Protein 8IO8 (pdb70)

Sequence (1576 aa):
DIATLSPNEQAAIDAWWRAANYLSVGQIYLRDNPLLQEPLRPEHIKQRLLGHWGSDPGLSFVYVHLNRLIRRLDLNLIYVTGPGHGAPALLANAWLEGTYSEVYPNCQQSTAGLQQFFKQFSFPGGIGSHCTPETPGSIHEGGELGYSLSHAFGAALDNPDLIVACVIGDGEAETGPLATSWHSNKFLNPAQDGAVLPILHLNGYKIANPTLLSRISHEELRSLFIGYGYEPFFVEGNDPAILHGVMASTLATCVQKIQAIQAAARSGESSDRPMWPMIVLRTPKGWTGPATIKGHVVEGSWRSHQVPMADVLTNPEHLQLLEDWLRSYRPEELFDASGAPVAELQAIAPIGDRRMSANPVTNGGLLRRALTLPDFRDQAVSVPAPGKSRADSTRPLGQFLREVIRHNPDNFRLFGPDETASNRLDAVYEVTSKVWLGDRIPEDEDGGHLSDRGRVMEILSEHTLEGWLEAYLLTGRHGFFATYEAFAHVIDSMVNQHAKWLDVSKREVDWRAPVSSLNILLSSTVWRQDHNGFSHQDPGFIDLVTNKSARVTRIYLPPDANCLLSVADHCLRSTDYINVIVADKQSHLQYLDAEAAARHCAKGIGIWDWASNDQGASPDVVIASCGDVVTLEALAATALLREHFPDLKIRFVNVVDLFRLQPDTEHPHGLSDRDFDSLFTVDKPIIFNFHGYPWLIHKLAYRRHNHNNLHVRGYKEVGNINTPLELAIRNQVDRFNLAIDVIDRVPHLRDRGAHVKEWLKDQIHDHIQYAYQEGIDRPEINQWQWPFDIATLSPNEQAAIDAWWRAANYLSVGQIYLRDNPLLQEPLRPEHIKQRLLGHWGSDPGLSFVYVHLNRLIRRLDLNLIYVTGPGHGAPALLANAWLEGTYSEVYPNCQQSTAGLQQFFKQFSFPGGIGSHCTPETPGSIHEGGELGYSLSHAFGAALDNPDLIVACVIGDGEAETGPLATSWHSNKFLNPAQDGAVLPILHLNGYKIANPTLLSRISHEELRSLFIGYGYEPFFVEGNDPAILHGVMASTLATCVQKIQAIQAAARSGESSDRPMWPMIVLRTPKGWTGPATIKGHVVEGSWRSHQVPMADVLTNPEHLQLLEDWLRSYRPEELFDASGAPVAELQAIAPIGDRRMSANPVTNGGLLRRALTLPDFRDQAVSVPAPGKSRADSTRPLGQFLREVIRHNPDNFRLFGPDETASNRLDAVYEVTSKVWLGDRIPEDEDGGHLSDRGRVMEILSEHTLEGWLEAYLLTGRHGFFATYEAFAHVIDSMVNQHAKWLDVSKREVDWRAPVSSLNILLSSTVWRQDHNGFSHQDPGFIDLVTNKSARVTRIYLPPDANCLLSVADHCLRSTDYINVIVADKQSHLQYLDAEAAARHCAKGIGIWDWASNDQGASPDVVIASCGDVVTLEALAATALLREHFPDLKIRFVNVVDLFRLQPDTEHPHGLSDRDFDSLFTVDKPIIFNFHGYPWLIHKLAYRRHNHNNLHVRGYKEVGNINTPLELAIRNQVDRFNLAIDVIDRVPHLRDRGAHVKEWLKDQIHDHIQYAYQEGIDRPEINQWQWPF

Solvent-accessible surface area: 46487 Å² total; per-residue (Å²): 140,28,38,92,26,50,116,124,35,41,51,10,0,34,2,2,4,31,0,0,0,0,0,0,0,0,0,3,0,0,42,64,10,4,13,13,147,67,100,10,95,59,88,8,0,6,51,56,29,12,1,3,0,1,3,0,0,2,1,0,0,0,4,3,1,1,3,1,1,5,80,96,60,91,9,21,2,0,8,3,6,0,5,0,28,0,0,0,0,19,2,0,1,1,0,2,11,12,2,2,12,109,46,52,85,127,3,83,36,42,38,62,2,0,70,94,0,1,56,32,0,8,6,7,67,25,19,5,12,15,2,12,5,23,6,8,9,8,6,12,19,2,7,12,46,1,8,0,0,2,10,0,6,0,0,0,4,24,26,56,99,1,8,0,0,0,0,0,8,3,5,4,7,2,10,1,9,0,4,0,0,4,6,1,0,3,2,2,7,7,19,41,1,0,0,3,1,0,0,0,2,0,13,11,14,14,38,8,3,1,0,2,5,12,15,6,44,84,136,11,0,112,18,3,0,48,0,4,0,4,63,17,42,46,0,76,33,100,64,39,64,118,2,0,23,59,0,2,45,17,0,0,51,0,1,86,74,0,74,60,28,15,65,22,13,107,80,64,128,53,80,120,30,24,79,3,0,0,0,0,0,70,5,28,4,0,6,39,12,19,65,75,14,135,70,78,61,4,55,26,8,57,48,0,11,28,18,11,2,82,68,2,72,108,34,106,105,8,20,94,59,0,21,70,11,0,99,66,5,94,10,119,86,1,11,78,103,69,0,24,6,34,84,80,1,81,78,18,13,8,151,34,82,89,21,2,10,25,4,38,11,4,18,0,13,116,88,55,184,76,16,84,26,23,72,12,94,113,25,25,31,95,14,121,32,41,0,73,37,90,29,38,3,0,94,7,0,0,65,0,0,39,27,0,6,122,85,8,91,94,24,0,1,1,0,0,2,2,8,3,37,22,0,60,0,58,14,0,24,120,53,18,15,5,2,6,12,8,79,100,60,108,94,6,124,77,19,2,75,10,37,32,136,0,16,0,1,3,0,21,1,20,6,1,0,0,0,3,0,5,0,0,0,12,3,2,20,3,1,0,0,2,0,5,0,4,26,0,10,17,0,0,5,0,0,8,20,6,2,15,16,4,18,8,16,109,122,80,6,140,65,24,21,72,12,5,1,0,5,0,0,0,0,4,0,0,3,45,36,25,44,15,14,10,15,36,8,10,0,2,0,1,6,10,0,3,26,30,42,1,82,8,0,22,0,14,0,1,1,4,1,0,0,0,0,7,4,0,17,100,0,7,140,22,39,16,43,0,2,0,0,4,4,0,8,46,59,10,3,1,4,13,59,17,81,28,0,24,150,8,27,77,110,0,4,2,73,7,96,62,0,8,38,11,102,91,43,76,2,31,0,0,0,0,0,0,2,6,4,1,0,14,6,0,0,1,0,0,2,26,2,44,97,67,14,112,108,0,76,0,32,0,0,0,0,1,5,1,3,48,2,16,7,60,117,80,28,120,31,7,22,32,55,210,69,6,30,71,22,2,15,86,90,58,10,2,0,2,0,0,0,1,19,32,28,0,0,64,50,1,1,112,142,13,111,2,48,120,30,14,40,17,60,1,10,113,75,4,17,39,28,18,0,35,5,4,2,3,14,90,1,73,2,0,8,9,18,0,0,15,10,0,4,48,65,1,91,96,6,150,120,189,0,46,160,23,55,102,95,1,89,83,38,28,110,63,19,18,85,42,1,78,107,41,2,43,7,86,64,112,23,73,129,40,92,10,44,122,141,30,37,93,26,51,114,126,32,42,52,10,1,35,3,2,4,30,0,0,0,0,0,0,0,0,0,2,0,0,44,63,10,4,9,12,153,69,100,12,104,57,83,6,0,5,50,56,27,13,1,2,0,2,3,0,0,3,2,0,0,0,4,2,2,1,4,1,1,5,79,94,61,93,10,22,4,0,8,3,5,0,4,0,28,0,0,0,0,18,3,0,1,2,0,2,11,12,2,3,12,111,44,54,84,127,4,84,36,43,38,61,2,0,69,95,0,0,55,30,0,7,6,7,70,29,21,2,9,13,2,8,2,25,6,8,8,9,5,13,14,2,7,12,44,1,8,0,0,3,10,0,6,0,0,0,4,23,26,55,97,0,8,0,0,0,0,0,10,3,5,4,7,1,10,1,9,0,4,1,0,4,8,2,0,2,3,2,5,4,19,42,1,0,0,2,1,0,0,0,3,0,13,10,14,14,37,8,3,1,0,2,4,10,16,6,41,74,116,10,0,108,18,3,0,47,0,3,0,4,62,17,45,49,0,74,34,101,67,35,64,110,2,2,26,58,0,2,46,17,0,0,49,0,2,84,71,0,76,62,28,15,64,22,8,111,78,66,135,46,80,99,27,24,80,3,0,0,0,0,0,69,5,27,4,1,6,37,11,18,66,74,14,131,71,76,62,4,56,26,7,57,48,0,12,29,18,10,4,75,54,1,71,118,34,107,110,6,20,92,62,0,22,71,10,0,102,68,7,95,10,119,84,0,9,63,109,69,0,20,4,33,86,78,2,80,77,18,13,8,154,34,81,89,20,2,10,26,4,36,12,6,18,0,12,117,86,54,143,76,18,88,26,23,74,12,91,110,24,25,31,95,13,120,32,41,0,72,34,91,26,36,3,0,95,7,0,0,65,0,0,38,26,0,7,122,85,8,90,72,11,0,0,1,0,1,2,2,8,2,39,21,0,60,0,59,16,0,24,120,52,19,16,5,2,8,12,10,79,102,58,109,95,6,120,77,17,3,77,9,33,42,123,0,14,0,1,5,0,21,1,19,7,0,0,0,0,3,0,4,0,0,0,11,3,2,18,4,1,0,0,1,0,3,0,3,25,0,10,18,0,0,6,0,3,14,23,5,2,14,14,3,18,5,15,107,119,81,6,136,65,23,22,73,11,5,1,0,5,0,0,0,0,2,0,0,6,41,25,25,43,15,14,11,25,32,7,10,1,2,1,1,7,10,1,4,27,42,42,2,100,8,1,22,0,15,0,1,1,3,0,0,0,0,0,8,5,0,17,100,0,7,140,22,41,15,43,1,2,0,0,4,3,0,9,46,54,5,0,1,4,13,60,18,79,27,0,24,151,8,27,75,110,0,5,3,73,7,96,62,0,8,39,11,103,90,43,76,2,33,0,0,0,0,0,0,2,6,5,1,0,8,4,0,0,1,0,0,2,26,2,44,97,68,15,110,106,0,75,0,32,0,0,0,0,1,6,1,3,49,2,20,5,60,113,68,31,120,32,8,22,32,54,204,69,6,31,71,23,2,16,86,92,58,8,2,1,2,0,0,1,0,20,32,28,0,0,67,49,0,1,102,136,15,112,1,48,126,31,15,36,12,49,1,8,109,96,3,28,36,20,7,0,36,4,7,2,2,14,106,1,80,2,0,9,8,18,0,0,14,9,0,4,50,70,1,90,95,5,149,117,192,0,46,159,25,55,102,96,1,90,82,39,28,110,67,22,19,73,46,1,79,114,46,2,43,6,90,67,120,23,68,130,39,94,9,43,122

Nearest PDB structures (foldseek):
  8io8-assembly1_B  TM=1.001E+00  e=0.000E+00  unclassified
  8ioe-assembly1_G  TM=9.987E-01  e=0.000E+00  Synechococcus elongatus PCC 7942 = FACHB-805
  8ioe-assembly1_A  TM=9.986E-01  e=0.000E+00  Synechococcus elongatus PCC 7942 = FACHB-805
  3ahj-assembly1_A-2  TM=9.724E-01  e=6.132E-91  Bifidobacterium breve
  3ahi-assembly1_A-2  TM=9.723E-01  e=1.909E-90  Bifidobacterium breve

Structure (mmCIF, N/CA/C/O backbone):
data_8IO8
#
_entry.id   8IO8
#
_cell.length_a   1.00
_cell.length_b   1.00
_cell.length_c   1.00
_cell.angle_alpha   90.00
_cell.angle_beta   90.00
_cell.angle_gamma   90.00
#
_symmetry.space_group_name_H-M   'P 1'
#
loop_
_entity.id
_entity.type
_entity.pdbx_description
1 polymer 'Probable phosphoketolase'
2 non-polymer 'PHOSPHOAMINOPHOSPHONIC ACID-ADENYLATE ESTER'
3 non-polymer 'THIAMINE DIPHOSPHATE'
4 non-polymer 'MAGNESIUM ION'
#
loop_
_atom_site.group_PDB
_atom_site.id
_atom_site.type_symbol
_atom_site.label_atom_id
_atom_site.label_alt_id
_atom_site.label_comp_id
_atom_site.label_asym_id
_atom_site.label_entity_id
_atom_site.label_seq_id
_atom_site.pdbx_PDB_ins_code
_atom_site.Cartn_x
_atom_site.Cartn_y
_atom_site.Cartn_z
_atom_site.occupancy
_atom_site.B_iso_or_equiv
_atom_site.auth_seq_id
_atom_site.auth_comp_id
_atom_site.auth_asym_id
_atom_site.auth_atom_id
_atom_site.pdbx_PDB_model_num
ATOM 1 N N . ASP A 1 9 ? 234.810 228.411 153.124 1.00 86.28 9 ASP A N 1
ATOM 2 C CA . ASP A 1 9 ? 234.526 228.274 151.702 1.00 86.28 9 ASP A CA 1
ATOM 3 C C . ASP A 1 9 ? 233.439 227.234 151.464 1.00 86.28 9 ASP A C 1
ATOM 4 O O . ASP A 1 9 ? 233.244 226.771 150.343 1.00 86.28 9 ASP A O 1
ATOM 9 N N . ILE A 1 10 ? 232.737 226.865 152.536 1.00 81.02 10 ILE A N 1
ATOM 10 C CA . ILE A 1 10 ? 231.654 225.896 152.413 1.00 81.02 10 ILE A CA 1
ATOM 11 C C . ILE A 1 10 ? 230.496 226.489 151.620 1.00 81.02 10 ILE A C 1
ATOM 12 O O . ILE A 1 10 ? 229.835 225.789 150.845 1.00 81.02 10 ILE A O 1
ATOM 17 N N . ALA A 1 11 ? 230.232 227.785 151.797 1.00 80.31 11 ALA A N 1
ATOM 18 C CA . ALA A 1 11 ? 229.157 228.430 151.051 1.00 80.31 11 ALA A CA 1
ATOM 19 C C . ALA A 1 11 ? 229.482 228.512 149.566 1.00 80.31 11 ALA A C 1
ATOM 20 O O . ALA A 1 11 ? 228.612 228.277 148.721 1.00 80.31 11 ALA A O 1
ATOM 22 N N . THR A 1 12 ? 230.725 228.843 149.228 1.00 81.97 12 THR A N 1
ATOM 23 C CA . THR A 1 12 ? 231.105 228.980 147.830 1.00 81.97 12 THR A CA 1
ATOM 24 C C . THR A 1 12 ? 231.248 227.614 147.174 1.00 81.97 12 THR A C 1
ATOM 25 O O . THR A 1 12 ? 231.776 226.672 147.768 1.00 81.97 12 THR A O 1
ATOM 29 N N . LEU A 1 13 ? 230.781 227.517 145.935 1.00 76.98 13 LEU A N 1
ATOM 30 C CA . LEU A 1 13 ? 230.833 226.285 145.162 1.00 76.98 13 LEU A CA 1
ATOM 31 C C . LEU A 1 13 ? 231.932 226.413 144.117 1.00 76.98 13 LEU A C 1
ATOM 32 O O . LEU A 1 13 ? 231.905 227.334 143.294 1.00 76.98 13 LEU A O 1
ATOM 37 N N . SER A 1 14 ? 232.892 225.496 144.155 1.00 78.58 14 SER A N 1
ATOM 38 C CA . SER A 1 14 ? 233.985 225.525 143.201 1.00 78.58 14 SER A CA 1
ATOM 39 C C . SER A 1 14 ? 233.476 225.191 141.799 1.00 78.58 14 SER A C 1
ATOM 40 O O . SER A 1 14 ? 232.547 224.395 141.643 1.00 78.58 14 SER A O 1
ATOM 43 N N . PRO A 1 15 ? 234.055 225.804 140.762 1.00 79.46 15 PRO A N 1
ATOM 44 C CA . PRO A 1 15 ? 233.678 225.415 139.393 1.00 79.46 15 PRO A CA 1
ATOM 45 C C . PRO A 1 15 ? 233.937 223.951 139.104 1.00 79.46 15 PRO A C 1
ATOM 46 O O . PRO A 1 15 ? 233.154 223.309 138.395 1.00 79.46 15 PRO A O 1
ATOM 50 N N . ASN A 1 16 ? 235.028 223.404 139.638 1.00 78.37 16 ASN A N 1
ATOM 51 C CA . ASN A 1 16 ? 235.283 221.976 139.505 1.00 78.37 16 ASN A CA 1
ATOM 52 C C . ASN A 1 16 ? 234.266 221.164 140.295 1.00 78.37 16 ASN A C 1
ATOM 53 O O . ASN A 1 16 ? 233.792 220.124 139.827 1.00 78.37 16 ASN A O 1
ATOM 58 N N . GLU A 1 17 ? 233.922 221.624 141.498 1.00 76.69 17 GLU A N 1
ATOM 59 C CA . GLU A 1 17 ? 232.924 220.931 142.301 1.00 76.69 17 GLU A CA 1
ATOM 60 C C . GLU A 1 17 ? 231.537 221.046 141.690 1.00 76.69 17 GLU A C 1
ATOM 61 O O . GLU A 1 17 ? 230.727 220.122 141.820 1.00 76.69 17 GLU A O 1
ATOM 67 N N . GLN A 1 18 ? 231.242 222.165 141.029 1.00 72.44 18 GLN A N 1
ATOM 68 C CA . GLN A 1 18 ? 229.934 222.326 140.405 1.00 72.44 18 GLN A CA 1
ATOM 69 C C . GLN A 1 18 ? 229.757 221.364 139.240 1.00 72.44 18 GLN A C 1
ATOM 70 O O . GLN A 1 18 ? 228.648 220.878 138.994 1.00 72.44 18 GLN A O 1
ATOM 76 N N . ALA A 1 19 ? 230.837 221.077 138.513 1.00 68.08 19 ALA A N 1
ATOM 77 C CA . ALA A 1 19 ? 230.744 220.173 137.372 1.00 68.08 19 ALA A CA 1
ATOM 78 C C . ALA A 1 19 ? 230.324 218.775 137.802 1.00 68.08 19 ALA A C 1
ATOM 79 O O . ALA A 1 19 ? 229.480 218.148 137.154 1.00 68.08 19 ALA A O 1
ATOM 81 N N . ALA A 1 20 ? 230.902 218.267 138.891 1.00 64.81 20 ALA A N 1
ATOM 82 C CA . ALA A 1 20 ? 230.517 216.949 139.383 1.00 64.81 20 ALA A CA 1
ATOM 83 C C . ALA A 1 20 ? 229.093 216.951 139.920 1.00 64.81 20 ALA A C 1
ATOM 84 O O . ALA A 1 20 ? 228.352 215.983 139.726 1.00 64.81 20 ALA A O 1
ATOM 86 N N . ILE A 1 21 ? 228.697 218.022 140.607 1.00 64.45 21 ILE A N 1
ATOM 87 C CA . ILE A 1 21 ? 227.327 218.122 141.100 1.00 64.45 21 ILE A CA 1
ATOM 88 C C . ILE A 1 21 ? 226.349 218.172 139.938 1.00 64.45 21 ILE A C 1
ATOM 89 O O . ILE A 1 21 ? 225.307 217.506 139.953 1.00 64.45 21 ILE A O 1
ATOM 94 N N . ASP A 1 22 ? 226.668 218.958 138.910 1.00 63.11 22 ASP A N 1
ATOM 95 C CA . ASP A 1 22 ? 225.815 219.012 137.730 1.00 63.11 22 ASP A CA 1
ATOM 96 C C . ASP A 1 22 ? 225.786 217.675 137.004 1.00 63.11 22 ASP A C 1
ATOM 97 O O . ASP A 1 22 ? 224.735 217.259 136.507 1.00 63.11 22 ASP A O 1
ATOM 102 N N . ALA A 1 23 ? 226.931 216.996 136.919 1.00 59.74 23 ALA A N 1
ATOM 103 C CA . ALA A 1 23 ? 226.965 215.688 136.275 1.00 59.74 23 ALA A CA 1
ATOM 104 C C . ALA A 1 23 ? 226.104 214.685 137.027 1.00 59.74 23 ALA A C 1
ATOM 105 O O . ALA A 1 23 ? 225.395 213.883 136.413 1.00 59.74 23 ALA A O 1
ATOM 107 N N . TRP A 1 24 ? 226.153 214.717 138.358 1.00 57.23 24 TRP A N 1
ATOM 108 C CA . TRP A 1 24 ? 225.296 213.848 139.154 1.00 57.23 24 TRP A CA 1
ATOM 109 C C . TRP A 1 24 ? 223.829 214.143 138.890 1.00 57.23 24 TRP A C 1
ATOM 110 O O . TRP A 1 24 ? 223.011 213.224 138.786 1.00 57.23 24 TRP A O 1
ATOM 121 N N . TRP A 1 25 ? 223.479 215.423 138.791 1.00 57.33 25 TRP A N 1
ATOM 122 C CA . TRP A 1 25 ? 222.089 215.801 138.576 1.00 57.33 25 TRP A CA 1
ATOM 123 C C . TRP A 1 25 ? 221.583 215.311 137.226 1.00 57.33 25 TRP A C 1
ATOM 124 O O . TRP A 1 25 ? 220.447 214.840 137.118 1.00 57.33 25 TRP A O 1
ATOM 135 N N . ARG A 1 26 ? 222.410 215.414 136.186 1.00 58.67 26 ARG A N 1
ATOM 136 C CA . ARG A 1 26 ? 222.021 214.893 134.883 1.00 58.67 26 ARG A CA 1
ATOM 137 C C . ARG A 1 26 ? 221.863 213.379 134.916 1.00 58.67 26 ARG A C 1
ATOM 138 O O . ARG A 1 26 ? 220.936 212.835 134.309 1.00 58.67 26 ARG A O 1
ATOM 146 N N . ALA A 1 27 ? 222.758 212.682 135.616 1.00 57.18 27 ALA A N 1
ATOM 147 C CA . ALA A 1 27 ? 222.625 211.236 135.741 1.00 57.18 27 ALA A CA 1
ATOM 148 C C . ALA A 1 27 ? 221.349 210.862 136.481 1.00 57.18 27 ALA A C 1
ATOM 149 O O . ALA A 1 27 ? 220.656 209.917 136.096 1.00 57.18 27 ALA A O 1
ATOM 151 N N . ALA A 1 28 ? 221.022 211.594 137.545 1.00 57.25 28 ALA A N 1
ATOM 152 C CA . ALA A 1 28 ? 219.787 211.329 138.271 1.00 57.25 28 ALA A CA 1
ATOM 153 C C . ALA A 1 28 ? 218.569 211.585 137.398 1.00 57.25 28 ALA A C 1
ATOM 154 O O . ALA A 1 28 ? 217.604 210.814 137.425 1.00 57.25 28 ALA A O 1
ATOM 156 N N . ASN A 1 29 ? 218.591 212.668 136.621 1.00 58.74 29 ASN A N 1
ATOM 157 C CA . ASN A 1 29 ? 217.477 212.961 135.727 1.00 58.74 29 ASN A CA 1
ATOM 158 C C . ASN A 1 29 ? 217.372 211.927 134.617 1.00 58.74 29 ASN A C 1
ATOM 159 O O . ASN A 1 29 ? 216.265 211.557 134.214 1.00 58.74 29 ASN A O 1
ATOM 164 N N . TYR A 1 30 ? 218.510 211.458 134.106 1.00 59.65 30 TYR A N 1
ATOM 165 C CA . TYR A 1 30 ? 218.482 210.444 133.060 1.00 59.65 30 TYR A CA 1
ATOM 166 C C . TYR A 1 30 ? 217.835 209.160 133.554 1.00 59.65 30 TYR A C 1
ATOM 167 O O . TYR A 1 30 ? 217.031 208.548 132.844 1.00 59.65 30 TYR A O 1
ATOM 176 N N . LEU A 1 31 ? 218.178 208.732 134.767 1.00 58.24 31 LEU A N 1
ATOM 177 C CA . LEU A 1 31 ? 217.599 207.510 135.304 1.00 58.24 31 LEU A CA 1
ATOM 178 C C . LEU A 1 31 ? 216.122 207.683 135.624 1.00 58.24 31 LEU A C 1
ATOM 179 O O . LEU A 1 31 ? 215.356 206.722 135.525 1.00 58.24 31 LEU A O 1
ATOM 184 N N . SER A 1 32 ? 215.705 208.889 136.011 1.00 59.27 32 SER A N 1
ATOM 185 C CA . SER A 1 32 ? 214.285 209.136 136.238 1.00 59.27 32 SER A CA 1
ATOM 186 C C . SER A 1 32 ? 213.486 208.972 134.954 1.00 59.27 32 SER A C 1
ATOM 187 O O . SER A 1 32 ? 212.412 208.362 134.957 1.00 59.27 32 SER A O 1
ATOM 190 N N . VAL A 1 33 ? 213.995 209.506 133.844 1.00 61.13 33 VAL A N 1
ATOM 191 C CA . VAL A 1 33 ? 213.308 209.355 132.567 1.00 61.13 33 VAL A CA 1
ATOM 192 C C . VAL A 1 33 ? 213.328 207.902 132.119 1.00 61.13 33 VAL A C 1
ATOM 193 O O . VAL A 1 33 ? 212.334 207.387 131.596 1.00 61.13 33 VAL A O 1
ATOM 197 N N . GLY A 1 34 ? 214.454 207.219 132.316 1.00 60.00 34 GLY A N 1
ATOM 198 C CA . GLY A 1 34 ? 214.533 205.821 131.935 1.00 60.00 34 GLY A CA 1
ATOM 199 C C . GLY A 1 34 ? 213.551 204.952 132.693 1.00 60.00 34 GLY A C 1
ATOM 200 O O . GLY A 1 34 ? 212.962 204.031 132.128 1.00 60.00 34 GLY A O 1
ATOM 201 N N . GLN A 1 35 ? 213.364 205.231 133.982 1.00 61.59 35 GLN A N 1
ATOM 202 C CA . GLN A 1 35 ? 212.411 204.464 134.774 1.00 61.59 35 GLN A CA 1
ATOM 203 C C . GLN A 1 35 ? 210.992 204.650 134.265 1.00 61.59 35 GLN A C 1
ATOM 204 O O . GLN A 1 35 ? 210.197 203.705 134.258 1.00 61.59 35 GLN A O 1
ATOM 210 N N . ILE A 1 36 ? 210.647 205.869 133.854 1.00 65.75 36 ILE A N 1
ATOM 211 C CA . ILE A 1 36 ? 209.290 206.143 133.400 1.00 65.75 36 ILE A CA 1
ATOM 212 C C . ILE A 1 36 ? 209.023 205.483 132.054 1.00 65.75 36 ILE A C 1
ATOM 213 O O . ILE A 1 36 ? 207.955 204.901 131.838 1.00 65.75 36 ILE A O 1
ATOM 218 N N . TYR A 1 37 ? 209.982 205.548 131.134 1.00 69.96 37 TYR A N 1
ATOM 219 C CA . TYR A 1 37 ? 209.738 205.188 129.743 1.00 69.96 37 TYR A CA 1
ATOM 220 C C . TYR A 1 37 ? 210.331 203.845 129.335 1.00 69.96 37 TYR A C 1
ATOM 221 O O . TYR A 1 37 ? 209.627 203.016 128.758 1.00 69.96 37 TYR A O 1
ATOM 230 N N . LEU A 1 38 ? 211.611 203.617 129.601 1.00 67.61 38 LEU A N 1
ATOM 231 C CA . LEU A 1 38 ? 212.309 202.485 129.012 1.00 67.61 38 LEU A CA 1
ATOM 232 C C . LEU A 1 38 ? 212.073 201.204 129.797 1.00 67.61 38 LEU A C 1
ATOM 233 O O . LEU A 1 38 ? 212.015 201.211 131.027 1.00 67.61 38 LEU A O 1
ATOM 238 N N . ARG A 1 39 ? 211.933 200.099 129.070 1.00 74.74 39 ARG A N 1
ATOM 239 C CA . ARG A 1 39 ? 211.987 198.769 129.652 1.00 74.74 39 ARG A CA 1
ATOM 240 C C . ARG A 1 39 ? 213.136 197.950 129.093 1.00 74.74 39 ARG A C 1
ATOM 241 O O . ARG A 1 39 ? 213.318 196.799 129.502 1.00 74.74 39 ARG A O 1
ATOM 249 N N . ASP A 1 40 ? 213.907 198.507 128.167 1.00 76.98 40 ASP A N 1
ATOM 250 C CA . ASP A 1 40 ? 215.062 197.840 127.592 1.00 76.98 40 ASP A CA 1
ATOM 251 C C . ASP A 1 40 ? 215.973 198.914 127.025 1.00 76.98 40 ASP A C 1
ATOM 252 O O . ASP A 1 40 ? 215.575 200.072 126.887 1.00 76.98 40 ASP A O 1
ATOM 257 N N . ASN A 1 41 ? 217.203 198.516 126.708 1.00 74.68 41 ASN A N 1
ATOM 258 C CA . ASN A 1 41 ? 218.193 199.409 126.121 1.00 74.68 41 ASN A CA 1
ATOM 259 C C . ASN A 1 41 ? 218.409 200.613 127.032 1.00 74.68 41 ASN A C 1
ATOM 260 O O . ASN A 1 41 ? 218.094 201.744 126.645 1.00 74.68 41 ASN A O 1
ATOM 265 N N . PRO A 1 42 ? 218.939 200.413 128.242 1.00 70.72 42 PRO A N 1
ATOM 266 C CA . PRO A 1 42 ? 218.996 201.532 129.199 1.00 70.72 42 PRO A CA 1
ATOM 267 C C . PRO A 1 42 ? 219.906 202.651 128.741 1.00 70.72 42 PRO A C 1
ATOM 268 O O . PRO A 1 42 ? 219.495 203.816 128.711 1.00 70.72 42 PRO A O 1
ATOM 272 N N . LEU A 1 43 ? 221.143 202.325 128.398 1.00 73.62 43 LEU A N 1
ATOM 273 C CA . LEU A 1 43 ? 222.036 203.263 127.743 1.00 73.62 43 LEU A CA 1
ATOM 274 C C . LEU A 1 43 ? 221.834 203.117 126.245 1.00 73.62 43 LEU A C 1
ATOM 275 O O . LEU A 1 43 ? 221.868 202.001 125.717 1.00 73.62 43 LEU A O 1
ATOM 280 N N . LEU A 1 44 ? 221.619 204.234 125.562 1.00 75.32 44 LEU A N 1
ATOM 281 C CA . LEU A 1 44 ? 221.175 204.175 124.177 1.00 75.32 44 LEU A CA 1
ATOM 282 C C . LEU A 1 44 ? 222.297 203.720 123.254 1.00 75.32 44 LEU A C 1
ATOM 283 O O . LEU A 1 44 ? 222.772 204.489 122.414 1.00 75.32 44 LEU A O 1
ATOM 288 N N . GLN A 1 45 ? 222.727 202.466 123.406 1.00 81.77 45 GLN A N 1
ATOM 289 C CA . GLN A 1 45 ? 223.761 201.925 122.533 1.00 81.77 45 GLN A CA 1
ATOM 290 C C . GLN A 1 45 ? 223.227 201.653 121.136 1.00 81.77 45 GLN A C 1
ATOM 291 O O . GLN A 1 45 ? 223.974 201.752 120.156 1.00 81.77 45 GLN A O 1
ATOM 297 N N . GLU A 1 46 ? 221.954 201.307 121.025 1.00 84.37 46 GLU A N 1
ATOM 298 C CA . GLU A 1 46 ? 221.274 201.092 119.763 1.00 84.37 46 GLU A CA 1
ATOM 299 C C . GLU A 1 46 ? 220.140 202.097 119.629 1.00 84.37 46 GLU A C 1
ATOM 300 O O . GLU A 1 46 ? 219.687 202.666 120.628 1.00 84.37 46 GLU A O 1
ATOM 306 N N . PRO A 1 47 ? 219.681 202.370 118.408 1.00 84.05 47 PRO A N 1
ATOM 307 C CA . PRO A 1 47 ? 218.582 203.327 118.239 1.00 84.05 47 PRO A CA 1
ATOM 308 C C . PRO A 1 47 ? 217.342 202.893 119.005 1.00 84.05 47 PRO A C 1
ATOM 309 O O . PRO A 1 47 ? 217.033 201.705 119.106 1.00 84.05 47 PRO A O 1
ATOM 313 N N . LEU A 1 48 ? 216.638 203.875 119.555 1.00 81.08 48 LEU A N 1
ATOM 314 C CA . LEU A 1 48 ? 215.476 203.598 120.386 1.00 81.08 48 LEU A CA 1
ATOM 315 C C . LEU A 1 48 ? 214.320 203.116 119.520 1.00 81.08 48 LEU A C 1
ATOM 316 O O . LEU A 1 48 ? 213.816 203.859 118.673 1.00 81.08 48 LEU A O 1
ATOM 321 N N . ARG A 1 49 ? 213.910 201.875 119.729 1.00 82.45 49 ARG A N 1
ATOM 322 C CA . ARG A 1 49 ? 212.819 201.244 119.015 1.00 82.45 49 ARG A CA 1
ATOM 323 C C . ARG A 1 49 ? 211.594 201.129 119.914 1.00 82.45 49 ARG A C 1
ATOM 324 O O . ARG A 1 49 ? 211.726 201.080 121.140 1.00 82.45 49 ARG A O 1
ATOM 332 N N . PRO A 1 50 ? 210.388 201.093 119.343 1.00 80.88 50 PRO A N 1
ATOM 333 C CA . PRO A 1 50 ? 209.181 201.068 120.185 1.00 80.88 50 PRO A CA 1
ATOM 334 C C . PRO A 1 50 ? 209.080 199.855 121.089 1.00 80.88 50 PRO A C 1
ATOM 335 O O . PRO A 1 50 ? 208.337 199.905 122.075 1.00 80.88 50 PRO A O 1
ATOM 339 N N . GLU A 1 51 ? 209.791 198.767 120.795 1.00 81.48 51 GLU A N 1
ATOM 340 C CA . GLU A 1 51 ? 209.784 197.627 121.703 1.00 81.48 51 GLU A CA 1
ATOM 341 C C . GLU A 1 51 ? 210.583 197.881 122.972 1.00 81.48 51 GLU A C 1
ATOM 342 O O . GLU A 1 51 ? 210.444 197.115 123.930 1.00 81.48 51 GLU A O 1
ATOM 348 N N . HIS A 1 52 ? 211.415 198.921 123.004 1.00 77.13 52 HIS A N 1
ATOM 349 C CA . HIS A 1 52 ? 212.115 199.298 124.223 1.00 77.13 52 HIS A CA 1
ATOM 350 C C . HIS A 1 52 ? 211.257 200.127 125.163 1.00 77.13 52 HIS A C 1
ATOM 351 O O . HIS A 1 52 ? 211.611 200.264 126.336 1.00 77.13 52 HIS A O 1
ATOM 358 N N . ILE A 1 53 ? 210.154 200.665 124.688 1.00 75.01 53 ILE A N 1
ATOM 359 C CA . ILE A 1 53 ? 209.339 201.598 125.451 1.00 75.01 53 ILE A CA 1
ATOM 360 C C . ILE A 1 53 ? 208.297 200.829 126.243 1.00 75.01 53 ILE A C 1
ATOM 361 O O . ILE A 1 53 ? 207.706 199.864 125.749 1.00 75.01 53 ILE A O 1
ATOM 366 N N . LYS A 1 54 ? 208.074 201.254 127.481 1.00 71.84 54 LYS A N 1
ATOM 367 C CA . LYS A 1 54 ? 207.023 200.667 128.292 1.00 71.84 54 LYS A CA 1
ATOM 368 C C . LYS A 1 54 ? 205.653 200.960 127.701 1.00 71.84 54 LYS A C 1
ATOM 369 O O . LYS A 1 54 ? 205.427 201.994 127.069 1.00 71.84 54 LYS A O 1
ATOM 375 N N . GLN A 1 55 ? 204.733 200.035 127.920 1.00 81.31 55 GLN A N 1
ATOM 376 C CA . GLN A 1 55 ? 203.322 200.252 127.661 1.00 81.31 55 GLN A CA 1
ATOM 377 C C . GLN A 1 55 ? 202.624 200.558 128.978 1.00 81.31 55 GLN A C 1
ATOM 378 O O . GLN A 1 55 ? 203.003 200.039 130.031 1.00 81.31 55 GLN A O 1
ATOM 384 N N . ARG A 1 56 ? 201.610 201.419 128.913 1.00 84.52 56 ARG A N 1
ATOM 385 C CA . ARG A 1 56 ? 200.914 201.923 130.097 1.00 84.52 56 ARG A CA 1
ATOM 386 C C . ARG A 1 56 ? 201.892 202.655 131.023 1.00 84.52 56 ARG A C 1
ATOM 387 O O . ARG A 1 56 ? 202.240 202.199 132.113 1.00 84.52 56 ARG A O 1
ATOM 395 N N . LEU A 1 57 ? 202.362 203.796 130.524 1.00 81.00 57 LEU A N 1
ATOM 396 C CA . LEU A 1 57 ? 203.206 204.675 131.323 1.00 81.00 57 LEU A CA 1
ATOM 397 C C . LEU A 1 57 ? 202.435 205.199 132.528 1.00 81.00 57 LEU A C 1
ATOM 398 O O . LEU A 1 57 ? 201.313 205.693 132.396 1.00 81.00 57 LEU A O 1
ATOM 403 N N . LEU A 1 58 ? 203.047 205.104 133.707 1.00 81.05 58 LEU A N 1
ATOM 404 C CA . LEU A 1 58 ? 202.398 205.520 134.941 1.00 81.05 58 LEU A CA 1
ATOM 405 C C . LEU A 1 58 ? 203.245 206.426 135.819 1.00 81.05 58 LEU A C 1
ATOM 406 O O . LEU A 1 58 ? 202.719 206.961 136.799 1.00 81.05 58 LEU A O 1
ATOM 411 N N . GLY A 1 59 ? 204.525 206.611 135.513 1.00 79.03 59 GLY A N 1
ATOM 412 C CA . GLY A 1 59 ? 205.360 207.456 136.333 1.00 79.03 59 GLY A CA 1
ATOM 413 C C . GLY A 1 59 ? 205.119 208.931 136.091 1.00 79.03 59 GLY A C 1
ATOM 414 O O . GLY A 1 59 ? 204.518 209.340 135.101 1.00 79.03 59 GLY A O 1
ATOM 415 N N . HIS A 1 60 ? 205.608 209.741 137.022 1.00 77.74 60 HIS A N 1
ATOM 416 C CA . HIS A 1 60 ? 205.465 211.187 136.962 1.00 77.74 60 HIS A CA 1
ATOM 417 C C . HIS A 1 60 ? 206.827 211.830 136.765 1.00 77.74 60 HIS A C 1
ATOM 418 O O . HIS A 1 60 ? 207.822 211.387 137.345 1.00 77.74 60 HIS A O 1
ATOM 425 N N . TRP A 1 61 ? 206.865 212.881 135.95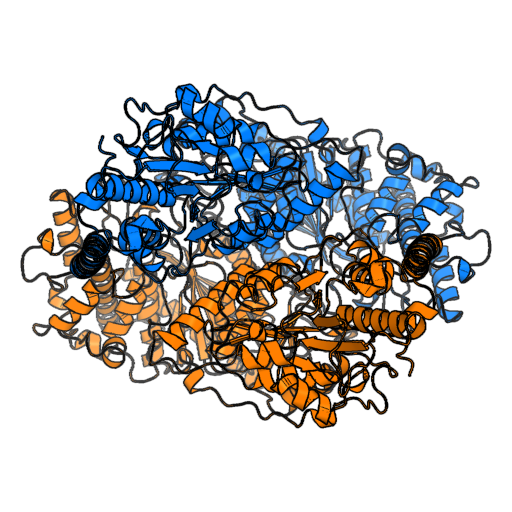0 1.00 68.24 61 TRP A N 1
ATOM 426 C CA . TRP A 1 61 ? 208.113 213.543 135.605 1.00 68.24 61 TRP A CA 1
ATOM 427 C C . TRP A 1 61 ? 208.261 214.939 136.186 1.00 68.24 61 TRP A C 1
ATOM 428 O O . TRP A 1 61 ? 209.378 215.330 136.523 1.00 68.24 61 TRP A O 1
ATOM 439 N N . GLY A 1 62 ? 207.166 215.684 136.337 1.00 70.24 62 GLY A N 1
ATOM 440 C CA . GLY A 1 62 ? 207.277 217.107 136.620 1.00 70.24 62 GLY A CA 1
ATOM 441 C C . GLY A 1 62 ? 208.062 217.418 137.878 1.00 70.24 62 GLY A C 1
ATOM 442 O O . GLY A 1 62 ? 208.851 218.364 137.908 1.00 70.24 62 GLY A O 1
ATOM 443 N N . SER A 1 63 ? 207.862 216.633 138.929 1.00 67.02 63 SER A N 1
ATOM 444 C CA . SER A 1 63 ? 208.517 216.914 140.198 1.00 67.02 63 SER A CA 1
ATOM 445 C C . SER A 1 63 ? 209.920 216.329 140.298 1.00 67.02 63 SER A C 1
ATOM 446 O O . SER A 1 63 ? 210.669 216.727 141.194 1.00 67.02 63 SER A O 1
ATOM 449 N N . ASP A 1 64 ? 210.297 215.417 139.403 1.00 64.14 64 ASP A N 1
ATOM 450 C CA . ASP A 1 64 ? 211.571 214.713 139.543 1.00 64.14 64 ASP A CA 1
ATOM 451 C C . ASP A 1 64 ? 212.793 215.620 139.487 1.00 64.14 64 ASP A C 1
ATOM 452 O O . ASP A 1 64 ? 213.671 215.475 140.353 1.00 64.14 64 ASP A O 1
ATOM 457 N N . PRO A 1 65 ? 212.944 216.534 138.518 1.00 59.96 65 PRO A N 1
ATOM 458 C CA . PRO A 1 65 ? 214.179 217.335 138.488 1.00 59.96 65 PRO A CA 1
ATOM 459 C C . PRO A 1 65 ? 214.390 218.163 139.739 1.00 59.96 65 PRO A C 1
ATOM 460 O O . PRO A 1 65 ? 215.531 218.323 140.184 1.00 59.96 65 PRO A O 1
ATOM 464 N N . GLY A 1 66 ? 213.318 218.693 140.324 1.00 59.14 66 GLY A N 1
ATOM 465 C CA . GLY A 1 66 ? 213.461 219.447 141.556 1.00 59.14 66 GLY A CA 1
ATOM 466 C C . GLY A 1 66 ? 213.898 218.583 142.720 1.00 59.14 66 GLY A C 1
ATOM 467 O O . GLY A 1 66 ? 214.730 218.995 143.530 1.00 59.14 66 GLY A O 1
ATOM 468 N N . LEU A 1 67 ? 213.341 217.376 142.825 1.00 58.33 67 LEU A N 1
ATOM 469 C CA . LEU A 1 67 ? 213.720 216.478 143.910 1.00 58.33 67 LEU A CA 1
ATOM 470 C C . LEU A 1 67 ? 215.180 216.061 143.801 1.00 58.33 67 LEU A C 1
ATOM 471 O O . LEU A 1 67 ? 215.898 216.028 144.805 1.00 58.33 67 LEU A O 1
ATOM 476 N N . SER A 1 68 ? 215.636 215.730 142.593 1.00 57.74 68 SER A N 1
ATOM 477 C CA . SER A 1 68 ? 217.034 215.362 142.408 1.00 57.74 68 SER A CA 1
ATOM 478 C C . SER A 1 68 ? 217.954 216.553 142.603 1.00 57.74 68 SER A C 1
ATOM 479 O O . SER A 1 68 ? 219.094 216.387 143.047 1.00 57.74 68 SER A O 1
ATOM 482 N N . PHE A 1 69 ? 217.487 217.751 142.257 1.00 57.99 69 PHE A N 1
ATOM 483 C CA . PHE A 1 69 ? 218.288 218.949 142.466 1.00 57.99 69 PHE A CA 1
ATOM 484 C C . PHE A 1 69 ? 218.562 219.170 143.945 1.00 57.99 69 PHE A C 1
ATOM 485 O O . PHE A 1 69 ? 219.682 219.516 144.333 1.00 57.99 69 PHE A O 1
ATOM 493 N N . VAL A 1 70 ? 217.549 218.970 144.785 1.00 58.64 70 VAL A N 1
ATOM 494 C CA . VAL A 1 70 ? 217.731 219.097 146.225 1.00 58.64 70 VAL A CA 1
ATOM 495 C C . VAL A 1 70 ? 218.621 217.980 146.749 1.00 58.64 70 VAL A C 1
ATOM 496 O O . VAL A 1 70 ? 219.472 218.202 147.617 1.00 58.64 70 VAL A O 1
ATOM 500 N N . TYR A 1 71 ? 218.451 216.768 146.220 1.00 59.12 71 TYR A N 1
ATOM 501 C CA . TYR A 1 71 ? 219.177 215.613 146.735 1.00 59.12 71 TYR A CA 1
ATOM 502 C C . TYR A 1 71 ? 220.681 215.773 146.555 1.00 59.12 71 TYR A C 1
ATOM 503 O O . TYR A 1 71 ? 221.455 215.518 147.481 1.00 59.12 71 TYR A O 1
ATOM 512 N N . VAL A 1 72 ? 221.114 216.195 145.368 1.00 57.86 72 VAL A N 1
ATOM 513 C CA . VAL A 1 72 ? 222.546 216.276 145.099 1.00 57.86 72 VAL A CA 1
ATOM 514 C C . VAL A 1 72 ? 223.192 217.364 145.948 1.00 57.86 72 VAL A C 1
ATOM 515 O O . VAL A 1 72 ? 224.339 217.228 146.386 1.00 57.86 72 VAL A O 1
ATOM 519 N N . HIS A 1 73 ? 222.475 218.457 146.197 1.00 59.40 73 HIS A N 1
ATOM 520 C CA . HIS A 1 73 ? 223.032 219.525 147.013 1.00 59.40 73 HIS A CA 1
ATOM 521 C C . HIS A 1 73 ? 223.029 219.180 148.493 1.00 59.40 73 HIS A C 1
ATOM 522 O O . HIS A 1 73 ? 223.865 219.693 149.241 1.00 59.40 73 HIS A O 1
ATOM 529 N N . LEU A 1 74 ? 222.102 218.333 148.937 1.00 59.94 74 LEU A N 1
ATOM 530 C CA . LEU A 1 74 ? 222.164 217.840 150.308 1.00 59.94 74 LEU A CA 1
ATOM 531 C C . LEU A 1 74 ? 223.344 216.900 150.497 1.00 59.94 74 LEU A C 1
ATOM 532 O O . LEU A 1 74 ? 223.979 216.901 151.556 1.00 59.94 74 LEU A O 1
ATOM 537 N N . ASN A 1 75 ? 223.651 216.087 149.485 1.00 62.68 75 ASN A N 1
ATOM 538 C CA . ASN A 1 75 ? 224.797 215.191 149.580 1.00 62.68 75 ASN A CA 1
ATOM 539 C C . ASN A 1 75 ? 226.097 215.962 149.707 1.00 62.68 75 ASN A C 1
ATOM 540 O O . ASN A 1 75 ? 227.055 215.468 150.309 1.00 62.68 75 ASN A O 1
ATOM 545 N N . ARG A 1 76 ? 226.156 217.163 149.136 1.00 68.84 76 ARG A N 1
ATOM 546 C CA . ARG A 1 76 ? 227.366 217.965 149.239 1.00 68.84 76 ARG A CA 1
ATOM 547 C C . ARG A 1 76 ? 227.657 218.336 150.686 1.00 68.84 76 ARG A C 1
ATOM 548 O O . ARG A 1 76 ? 228.801 218.245 151.140 1.00 68.84 76 ARG A O 1
ATOM 556 N N . LEU A 1 77 ? 226.628 218.740 151.431 1.00 67.21 77 LEU A N 1
ATOM 557 C CA . LEU A 1 77 ? 226.826 219.116 152.824 1.00 67.21 77 LEU A CA 1
ATOM 558 C C . LEU A 1 77 ? 227.113 217.907 153.701 1.00 67.21 77 LEU A C 1
ATOM 559 O O . LEU A 1 77 ? 227.817 218.029 154.707 1.00 67.21 77 LEU A O 1
ATOM 564 N N . ILE A 1 78 ? 226.571 216.743 153.347 1.00 65.99 78 ILE A N 1
ATOM 565 C CA . ILE A 1 78 ? 226.859 215.531 154.104 1.00 65.99 78 ILE A CA 1
ATOM 566 C C . ILE A 1 78 ? 228.336 215.177 154.005 1.00 65.99 78 ILE A C 1
ATOM 567 O O . ILE A 1 78 ? 228.970 214.816 155.001 1.00 65.99 78 ILE A O 1
ATOM 572 N N . ARG A 1 79 ? 228.908 215.272 152.806 1.00 69.26 79 ARG A N 1
ATOM 573 C CA . ARG A 1 79 ? 230.323 214.966 152.644 1.00 69.26 79 ARG A CA 1
ATOM 574 C C . ARG A 1 79 ? 231.209 216.011 153.305 1.00 69.26 79 ARG A C 1
ATOM 575 O O . ARG A 1 79 ? 232.287 215.678 153.806 1.00 69.26 79 ARG A O 1
ATOM 583 N N . ARG A 1 80 ? 230.779 217.270 153.316 1.00 74.32 80 ARG A N 1
ATOM 584 C CA . ARG A 1 80 ? 231.602 218.347 153.849 1.00 74.32 80 ARG A CA 1
ATOM 585 C C . ARG A 1 80 ? 231.465 218.491 155.360 1.00 74.32 80 ARG A C 1
ATOM 586 O O . ARG A 1 80 ? 232.471 218.559 156.071 1.00 74.32 80 ARG A O 1
ATOM 594 N N . LEU A 1 81 ? 230.236 218.542 155.865 1.00 70.35 81 LEU A N 1
ATOM 595 C CA . LEU A 1 81 ? 229.985 218.809 157.273 1.00 70.35 81 LEU A CA 1
ATOM 596 C C . LEU A 1 81 ? 229.678 217.556 158.079 1.00 70.35 81 LEU A C 1
ATOM 597 O O . LEU A 1 81 ? 229.440 217.662 159.285 1.00 70.35 81 LEU A O 1
ATOM 602 N N . ASP A 1 82 ? 229.688 216.381 157.450 1.00 72.18 82 ASP A N 1
ATOM 603 C CA . ASP A 1 82 ? 229.379 215.116 158.120 1.00 72.18 82 ASP A CA 1
ATOM 604 C C . ASP A 1 82 ? 228.011 215.168 158.796 1.00 72.18 82 ASP A C 1
ATOM 605 O O . ASP A 1 82 ? 227.839 214.719 159.929 1.00 72.18 82 ASP A O 1
ATOM 610 N N . LEU A 1 83 ? 227.032 215.726 158.096 1.00 66.88 83 LEU A N 1
ATOM 611 C CA . LEU A 1 83 ? 225.690 215.856 158.636 1.00 66.88 83 LEU A CA 1
ATOM 612 C C . LEU A 1 83 ? 224.963 214.519 158.625 1.00 66.88 83 LEU A C 1
ATOM 613 O O . LEU A 1 83 ? 225.218 213.653 157.787 1.00 66.88 83 LEU A O 1
ATOM 618 N N . ASN A 1 84 ? 224.048 214.362 159.573 1.00 64.15 84 ASN A N 1
ATOM 619 C CA . ASN A 1 84 ? 223.170 213.199 159.649 1.00 64.15 84 ASN A CA 1
ATOM 620 C C . ASN A 1 84 ? 221.815 213.632 159.098 1.00 64.15 84 ASN A C 1
ATOM 621 O O . ASN A 1 84 ? 220.967 214.149 159.822 1.00 64.15 84 ASN A O 1
ATOM 626 N N . LEU A 1 85 ? 221.616 213.427 157.800 1.00 61.40 85 LEU A N 1
ATOM 627 C CA . LEU A 1 85 ? 220.408 213.862 157.117 1.00 61.40 85 LEU A CA 1
ATOM 628 C C . LEU A 1 85 ? 219.535 212.674 156.749 1.00 61.40 85 LEU A C 1
ATOM 629 O O . LEU A 1 85 ? 220.018 211.557 156.559 1.00 61.40 85 LEU A O 1
ATOM 634 N N . ILE A 1 86 ? 218.234 212.934 156.655 1.00 59.31 86 ILE A N 1
ATOM 635 C CA . ILE A 1 86 ? 217.300 212.045 155.985 1.00 59.31 86 ILE A CA 1
ATOM 636 C C . ILE A 1 86 ? 216.458 212.894 155.047 1.00 59.31 86 ILE A C 1
ATOM 637 O O . ILE A 1 86 ? 216.393 214.118 155.165 1.00 59.31 86 ILE A O 1
ATOM 642 N N . TYR A 1 87 ? 215.817 212.224 154.099 1.00 60.32 87 TYR A N 1
ATOM 643 C CA . TYR A 1 87 ? 215.088 212.876 153.020 1.00 60.32 87 TYR A CA 1
ATOM 644 C C . TYR A 1 87 ? 213.636 212.424 153.083 1.00 60.32 87 TYR A C 1
ATOM 645 O O . TYR A 1 87 ? 213.339 211.247 152.857 1.00 60.32 87 TYR A O 1
ATOM 654 N N . VAL A 1 88 ? 212.735 213.349 153.386 1.00 61.42 88 VAL A N 1
ATOM 655 C CA . VAL A 1 88 ? 211.303 213.077 153.411 1.00 61.42 88 VAL A CA 1
ATOM 656 C C . VAL A 1 88 ? 210.685 213.747 152.194 1.00 61.42 88 VAL A C 1
ATOM 657 O O . VAL A 1 88 ? 210.812 214.963 152.013 1.00 61.42 88 VAL A O 1
ATOM 661 N N . THR A 1 89 ? 210.016 212.957 151.364 1.00 66.01 89 THR A N 1
ATOM 662 C CA . THR A 1 89 ? 209.523 213.411 150.073 1.00 66.01 89 THR A CA 1
ATOM 663 C C . THR A 1 89 ? 208.024 213.662 150.154 1.00 66.01 89 THR A C 1
ATOM 664 O O . THR A 1 89 ? 207.244 212.727 150.357 1.00 66.01 89 THR A O 1
ATOM 668 N N . GLY A 1 90 ? 207.629 214.917 149.989 1.00 68.06 90 GLY A N 1
ATOM 669 C CA . GLY A 1 90 ? 206.235 215.276 149.908 1.00 68.06 90 GLY A CA 1
ATOM 670 C C . GLY A 1 90 ? 205.584 214.771 148.638 1.00 68.06 90 GLY A C 1
ATOM 671 O O . GLY A 1 90 ? 204.606 214.020 148.676 1.00 68.06 90 GLY A O 1
ATOM 672 N N . PRO A 1 91 ? 206.114 215.173 147.480 1.00 68.85 91 PRO A N 1
ATOM 673 C CA . PRO A 1 91 ? 205.579 214.654 146.218 1.00 68.85 91 PRO A CA 1
ATOM 674 C C . PRO A 1 91 ? 205.987 213.211 145.992 1.00 68.85 91 PRO A C 1
ATOM 675 O O . PRO A 1 91 ? 206.970 212.941 145.297 1.00 68.85 91 PRO A O 1
ATOM 679 N N . GLY A 1 92 ? 205.243 212.277 146.584 1.00 71.02 92 GLY A N 1
ATOM 680 C CA . GLY A 1 92 ? 205.583 210.871 146.472 1.00 71.02 92 GLY A CA 1
ATOM 681 C C . GLY A 1 92 ? 205.544 210.339 145.059 1.00 71.02 92 GLY A C 1
ATOM 682 O O . GLY A 1 92 ? 206.176 209.319 144.774 1.00 71.02 92 GLY A O 1
ATOM 683 N N . HIS A 1 93 ? 204.819 211.007 144.162 1.00 72.26 93 HIS A N 1
ATOM 684 C CA . HIS A 1 93 ? 204.843 210.635 142.755 1.00 72.26 93 HIS A CA 1
ATOM 685 C C . HIS A 1 93 ? 206.198 210.884 142.111 1.00 72.26 93 HIS A C 1
ATOM 686 O O . HIS A 1 93 ? 206.435 210.398 141.003 1.00 72.26 93 HIS A O 1
ATOM 693 N N . GLY A 1 94 ? 207.082 211.624 142.772 1.00 66.50 94 GLY A N 1
ATOM 694 C CA . GLY A 1 94 ? 208.434 211.809 142.292 1.00 66.50 94 GLY A CA 1
ATOM 695 C C . GLY A 1 94 ? 209.367 210.728 142.792 1.00 66.50 94 GLY A C 1
ATOM 696 O O . GLY A 1 94 ? 210.566 210.957 142.963 1.00 66.50 94 GLY A O 1
ATOM 697 N N . ALA A 1 95 ? 208.812 209.543 143.030 1.00 64.03 95 ALA A N 1
ATOM 698 C CA . ALA A 1 95 ? 209.618 208.411 143.477 1.00 64.03 95 ALA A CA 1
ATOM 699 C C . ALA A 1 95 ? 210.795 208.079 142.566 1.00 64.03 95 ALA A C 1
ATOM 700 O O . ALA A 1 95 ? 211.872 207.767 143.102 1.00 64.03 95 ALA A O 1
ATOM 702 N N . PRO A 1 96 ? 210.681 208.093 141.231 1.00 61.58 96 PRO A N 1
ATOM 703 C CA . PRO A 1 96 ? 211.847 207.735 140.408 1.00 61.58 96 PRO A CA 1
ATOM 704 C C . PRO A 1 96 ? 213.057 208.619 140.634 1.00 61.58 96 PRO A C 1
ATOM 705 O O . PRO A 1 96 ? 214.179 208.167 140.386 1.00 61.58 96 PRO A O 1
ATOM 709 N N . ALA A 1 97 ? 212.875 209.860 141.083 1.00 59.46 97 ALA A N 1
ATOM 710 C CA . ALA A 1 97 ? 214.021 210.676 141.465 1.00 59.46 97 ALA A CA 1
ATOM 711 C C . ALA A 1 97 ? 214.729 210.098 142.683 1.00 59.46 97 ALA A C 1
ATOM 712 O O . ALA A 1 97 ? 215.963 210.046 142.724 1.00 59.46 97 ALA A O 1
ATOM 714 N N . LEU A 1 98 ? 213.966 209.663 143.686 1.00 59.39 98 LEU A N 1
ATOM 715 C CA . LEU A 1 98 ? 214.566 209.104 144.893 1.00 59.39 98 LEU A CA 1
ATOM 716 C C . LEU A 1 98 ? 215.277 207.793 144.600 1.00 59.39 98 LEU A C 1
ATOM 717 O O . LEU A 1 98 ? 216.357 207.533 145.140 1.00 59.39 98 LEU A O 1
ATOM 722 N N . LEU A 1 99 ? 214.679 206.949 143.763 1.00 58.26 99 LEU A N 1
ATOM 723 C CA . LEU A 1 99 ? 215.315 205.689 143.401 1.00 58.26 99 LEU A CA 1
ATOM 724 C C . LEU A 1 99 ? 216.563 205.919 142.564 1.00 58.26 99 LEU A C 1
ATOM 725 O O . LEU A 1 99 ? 217.549 205.188 142.697 1.00 58.26 99 LEU A O 1
ATOM 730 N N . ALA A 1 100 ? 216.533 206.922 141.684 1.00 56.88 100 ALA A N 1
ATOM 731 C CA . ALA A 1 100 ? 217.690 207.209 140.847 1.00 56.88 100 ALA A CA 1
ATOM 732 C C . ALA A 1 100 ? 218.888 207.634 141.682 1.00 56.88 100 ALA A C 1
ATOM 733 O O . ALA A 1 100 ? 220.017 207.207 141.423 1.00 56.88 100 ALA A O 1
ATOM 735 N N . ASN A 1 101 ? 218.664 208.483 142.684 1.00 57.47 101 ASN A N 1
ATOM 736 C CA . ASN A 1 101 ? 219.763 208.924 143.534 1.00 57.47 101 ASN A CA 1
ATOM 737 C C . ASN A 1 101 ? 220.242 207.803 144.444 1.00 57.47 101 ASN A C 1
ATOM 738 O O . ASN A 1 101 ? 221.437 207.704 144.736 1.00 57.47 101 ASN A O 1
ATOM 743 N N . ALA A 1 102 ? 219.323 206.957 144.911 1.00 58.55 102 ALA A N 1
ATOM 744 C CA . ALA A 1 102 ? 219.721 205.796 145.697 1.00 58.55 102 ALA A CA 1
ATOM 745 C C . ALA A 1 102 ? 220.581 204.850 144.875 1.00 58.55 102 ALA A C 1
ATOM 746 O O . ALA A 1 102 ? 221.535 204.260 145.389 1.00 58.55 102 ALA A O 1
ATOM 748 N N . TRP A 1 103 ? 220.247 204.683 143.596 1.00 58.89 103 TRP A N 1
ATOM 749 C CA . TRP A 1 103 ? 221.047 203.836 142.720 1.00 58.89 103 TRP A CA 1
ATOM 750 C C . TRP A 1 103 ? 222.445 204.405 142.524 1.00 58.89 103 TRP A C 1
ATOM 751 O O . TRP A 1 103 ? 223.434 203.666 142.565 1.00 58.89 103 TRP A O 1
ATOM 762 N N . LEU A 1 104 ? 222.548 205.719 142.315 1.00 58.12 104 LEU A N 1
ATOM 763 C CA . LEU A 1 104 ? 223.851 206.338 142.093 1.00 58.12 104 LEU A CA 1
ATOM 764 C C . LEU A 1 104 ? 224.742 206.219 143.321 1.00 58.12 104 LEU A C 1
ATOM 765 O O . LEU A 1 104 ? 225.945 205.963 143.200 1.00 58.12 104 LEU A O 1
ATOM 770 N N . GLU A 1 105 ? 224.173 206.409 144.513 1.00 62.23 105 GLU A N 1
ATOM 771 C CA . GLU A 1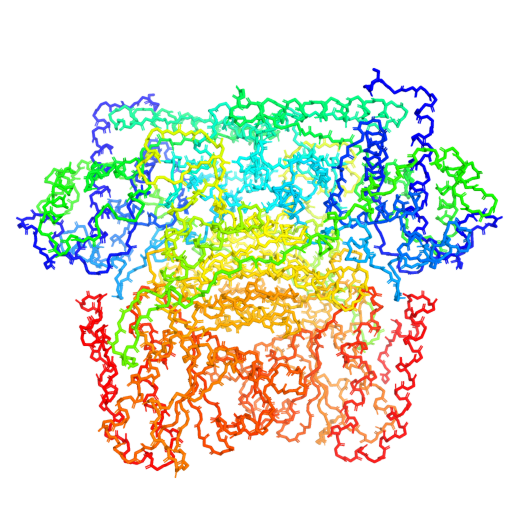 105 ? 224.937 206.260 145.744 1.00 62.23 105 GLU A CA 1
ATOM 772 C C . GLU A 1 105 ? 225.397 204.830 145.975 1.00 62.23 105 GLU A C 1
ATOM 773 O O . GLU A 1 105 ? 226.321 204.610 146.763 1.00 62.23 105 GLU A O 1
ATOM 779 N N . GLY A 1 106 ? 224.778 203.858 145.315 1.00 62.70 106 GLY A N 1
ATOM 780 C CA . GLY A 1 106 ? 225.066 202.468 145.564 1.00 62.70 106 GLY A CA 1
ATOM 781 C C . GLY A 1 106 ? 224.194 201.818 146.609 1.00 62.70 106 GLY A C 1
ATOM 782 O O . GLY A 1 106 ? 224.339 200.615 146.849 1.00 62.70 106 GLY A O 1
ATOM 783 N N . THR A 1 107 ? 223.299 202.573 147.243 1.00 63.20 107 THR A N 1
ATOM 784 C CA . THR A 1 107 ? 222.411 201.990 148.241 1.00 63.20 107 THR A CA 1
ATOM 785 C C . THR A 1 107 ? 221.459 200.981 147.616 1.00 63.20 107 THR A C 1
ATOM 786 O O . THR A 1 107 ? 221.222 199.912 148.185 1.00 63.20 107 THR A O 1
ATOM 790 N N . TYR A 1 108 ? 220.908 201.298 146.444 1.00 62.87 108 TYR A N 1
ATOM 791 C CA . TYR A 1 108 ? 219.910 200.421 145.849 1.00 62.87 108 TYR A CA 1
ATOM 792 C C . TYR A 1 108 ? 220.508 199.088 145.428 1.00 62.87 108 TYR A C 1
ATOM 793 O O . TYR A 1 108 ? 219.829 198.059 145.497 1.00 62.87 108 TYR A O 1
ATOM 802 N N . SER A 1 109 ? 221.767 199.081 144.992 1.00 65.08 109 SER A N 1
ATOM 803 C CA . SER A 1 109 ? 222.408 197.828 144.617 1.00 65.08 109 SER A CA 1
ATOM 804 C C . SER A 1 109 ? 222.674 196.947 145.828 1.00 65.08 109 SER A C 1
ATOM 805 O O . SER A 1 109 ? 222.618 195.719 145.718 1.00 65.08 109 SER A O 1
ATOM 808 N N . GLU A 1 110 ? 222.980 197.544 146.979 1.00 65.80 110 GLU A N 1
ATOM 809 C CA . GLU A 1 110 ? 223.181 196.752 148.187 1.00 65.80 110 GLU A CA 1
ATOM 810 C C . GLU A 1 110 ? 221.876 196.127 148.659 1.00 65.80 110 GLU A C 1
ATOM 811 O O . GLU A 1 110 ? 221.831 194.941 148.999 1.00 65.80 110 GLU A O 1
ATOM 817 N N . VAL A 1 111 ? 220.802 196.914 148.692 1.00 62.52 111 VAL A N 1
ATOM 818 C CA . VAL A 1 111 ? 219.521 196.406 149.164 1.00 62.52 111 VAL A CA 1
ATOM 819 C C . VAL A 1 111 ? 218.930 195.423 148.164 1.00 62.52 111 VAL A C 1
ATOM 820 O O . VAL A 1 111 ? 218.387 194.380 148.545 1.00 62.52 111 VAL A O 1
ATOM 824 N N . TYR A 1 112 ? 219.017 195.736 146.873 1.00 64.00 112 TYR A N 1
ATOM 825 C CA . TYR A 1 112 ? 218.473 194.893 145.811 1.00 64.00 112 TYR A CA 1
ATOM 826 C C . TYR A 1 112 ? 219.606 194.499 144.875 1.00 64.00 112 TYR A C 1
ATOM 827 O O . TYR A 1 112 ? 219.898 195.212 143.904 1.00 64.00 112 TYR A O 1
ATOM 836 N N . PRO A 1 113 ? 220.268 193.368 145.126 1.00 66.51 113 PRO A N 1
ATOM 837 C CA . PRO A 1 113 ? 221.433 192.997 144.306 1.00 66.51 113 PRO A CA 1
ATOM 838 C C . PRO A 1 113 ? 221.107 192.713 142.851 1.00 66.51 113 PRO A C 1
ATOM 839 O O . PRO A 1 113 ? 222.025 192.700 142.025 1.00 66.51 113 PRO A O 1
ATOM 843 N N . ASN A 1 114 ? 219.842 192.469 142.507 1.00 71.01 114 ASN A N 1
ATOM 844 C CA . ASN A 1 114 ? 219.495 192.258 141.106 1.00 71.01 114 ASN A CA 1
ATOM 845 C C . ASN A 1 114 ? 219.682 193.522 140.279 1.00 71.01 114 ASN A C 1
ATOM 846 O O . ASN A 1 114 ? 219.918 193.439 139.069 1.00 71.01 114 ASN A O 1
ATOM 851 N N . CYS A 1 115 ? 219.573 194.694 140.901 1.00 69.22 115 CYS A N 1
ATOM 852 C CA . CYS A 1 115 ? 219.759 195.965 140.208 1.00 69.22 115 CYS A CA 1
ATOM 853 C C . CYS A 1 115 ? 221.169 196.471 140.501 1.00 69.22 115 CYS A C 1
ATOM 854 O O . CYS A 1 115 ? 221.383 197.389 141.289 1.00 69.22 115 CYS A O 1
ATOM 857 N N . GLN A 1 116 ? 222.144 195.852 139.842 1.00 69.87 116 GLN A N 1
ATOM 858 C CA . GLN A 1 116 ? 223.541 196.217 140.007 1.00 69.87 116 GLN A CA 1
ATOM 859 C C . GLN A 1 116 ? 223.845 197.524 139.282 1.00 69.87 116 GLN A C 1
ATOM 860 O O . GLN A 1 116 ? 223.007 198.090 138.578 1.00 69.87 116 GLN A O 1
ATOM 866 N N . GLN A 1 117 ? 225.076 198.007 139.450 1.00 67.85 117 GLN A N 1
ATOM 867 C CA . GLN A 1 117 ? 225.523 199.215 138.772 1.00 67.85 117 GLN A CA 1
ATOM 868 C C . GLN A 1 117 ? 225.768 199.003 137.285 1.00 67.85 117 GLN A C 1
ATOM 869 O O . GLN A 1 117 ? 225.990 199.982 136.570 1.00 67.85 117 GLN A O 1
ATOM 875 N N . SER A 1 118 ? 225.734 197.766 136.804 1.00 69.93 118 SER A N 1
ATOM 876 C CA . SER A 1 118 ? 226.082 197.457 135.428 1.00 69.93 118 SER A CA 1
ATOM 877 C C . SER A 1 118 ? 224.949 197.834 134.475 1.00 69.93 118 SER A C 1
ATOM 878 O O . SER A 1 118 ? 223.899 198.341 134.875 1.00 69.93 118 SER A O 1
ATOM 881 N N . THR A 1 119 ? 225.179 197.592 133.182 1.00 69.44 119 THR A N 1
ATOM 882 C CA . THR A 1 119 ? 224.127 197.775 132.188 1.00 69.44 119 THR A CA 1
ATOM 883 C C . THR A 1 119 ? 222.990 196.787 132.406 1.00 69.44 119 THR A C 1
ATOM 884 O O . THR A 1 119 ? 221.816 197.134 132.244 1.00 69.44 119 THR A O 1
ATOM 888 N N . ALA A 1 120 ? 223.320 195.546 132.763 1.00 68.37 120 ALA A N 1
ATOM 889 C CA . ALA A 1 120 ? 222.284 194.566 133.063 1.00 68.37 120 ALA A CA 1
ATOM 890 C C . ALA A 1 120 ? 221.466 194.991 134.273 1.00 68.37 120 ALA A C 1
ATOM 891 O O . ALA A 1 120 ? 220.252 194.768 134.322 1.00 68.37 120 ALA A O 1
ATOM 893 N N . GLY A 1 121 ? 222.118 195.596 135.265 1.00 67.81 121 GLY A N 1
ATOM 894 C CA . GLY A 1 121 ? 221.384 196.124 136.400 1.00 67.81 121 GLY A CA 1
ATOM 895 C C . GLY A 1 121 ? 220.451 197.251 136.010 1.00 67.81 121 GLY A C 1
ATOM 896 O O . GLY A 1 121 ? 219.362 197.390 136.569 1.00 67.81 121 GLY A O 1
ATOM 897 N N . LEU A 1 122 ? 220.864 198.072 135.042 1.00 65.73 122 LEU A N 1
ATOM 898 C CA . LEU A 1 122 ? 220.012 199.162 134.584 1.00 65.73 122 LEU A CA 1
ATOM 899 C C . LEU A 1 122 ? 218.802 198.655 133.815 1.00 65.73 122 LEU A C 1
ATOM 900 O O . LEU A 1 122 ? 217.749 199.297 133.837 1.00 65.73 122 LEU A O 1
ATOM 905 N N . GLN A 1 123 ? 218.930 197.521 133.123 1.00 69.46 123 GLN A N 1
ATOM 906 C CA . GLN A 1 123 ? 217.766 196.935 132.468 1.00 69.46 123 GLN A CA 1
ATOM 907 C C . GLN A 1 123 ? 216.694 196.587 133.487 1.00 69.46 123 GLN A C 1
ATOM 908 O O . GLN A 1 123 ? 215.511 196.869 133.276 1.00 69.46 123 GLN A O 1
ATOM 914 N N . GLN A 1 124 ? 217.091 195.980 134.605 1.00 67.98 124 GLN A N 1
ATOM 915 C CA . GLN A 1 124 ? 216.128 195.639 135.642 1.00 67.98 124 GLN A CA 1
ATOM 916 C C . GLN A 1 124 ? 215.648 196.871 136.390 1.00 67.98 124 GLN A C 1
ATOM 917 O O . GLN A 1 124 ? 214.482 196.935 136.789 1.00 67.98 124 GLN A O 1
ATOM 923 N N . PHE A 1 125 ? 216.530 197.849 136.594 1.00 61.67 125 PHE A N 1
ATOM 924 C CA . PHE A 1 125 ? 216.148 199.054 137.318 1.00 61.67 125 PHE A CA 1
ATOM 925 C C . PHE A 1 125 ? 215.085 199.841 136.563 1.00 61.67 125 PHE A C 1
ATOM 926 O O . PHE A 1 125 ? 214.115 200.317 137.162 1.00 61.67 125 PHE A O 1
ATOM 934 N N . PHE A 1 126 ? 215.243 199.983 135.246 1.00 62.00 126 PHE A N 1
ATOM 935 C CA . PHE A 1 126 ? 214.242 200.695 134.461 1.00 62.00 126 PHE A CA 1
ATOM 936 C C . PHE A 1 126 ? 212.971 199.875 134.314 1.00 62.00 126 PHE A C 1
ATOM 937 O O . PHE A 1 126 ? 211.865 200.409 134.438 1.00 62.00 126 PHE A O 1
ATOM 945 N N . LYS A 1 127 ? 213.113 198.575 134.064 1.00 68.20 127 LYS A N 1
ATOM 946 C CA . LYS A 1 127 ? 211.967 197.724 133.769 1.00 68.20 127 LYS A CA 1
ATOM 947 C C . LYS A 1 127 ? 211.009 197.637 134.950 1.00 68.20 127 LYS A C 1
ATOM 948 O O . LYS A 1 127 ? 209.790 197.585 134.762 1.00 68.20 127 LYS A O 1
ATOM 954 N N . GLN A 1 128 ? 211.538 197.640 136.174 1.00 67.78 128 GLN A N 1
ATOM 955 C CA . GLN A 1 128 ? 210.718 197.355 137.344 1.00 67.78 128 GLN A CA 1
ATOM 956 C C . GLN A 1 128 ? 209.766 198.485 137.712 1.00 67.78 128 GLN A C 1
ATOM 957 O O . GLN A 1 128 ? 208.762 198.226 138.381 1.00 67.78 128 GLN A O 1
ATOM 963 N N . PHE A 1 129 ? 210.042 199.720 137.308 1.00 67.17 129 PHE A N 1
ATOM 964 C CA . PHE A 1 129 ? 209.282 200.849 137.826 1.00 67.17 129 PHE A CA 1
ATOM 965 C C . PHE A 1 129 ? 207.890 200.900 137.212 1.00 67.17 129 PHE A C 1
ATOM 966 O O . PHE A 1 129 ? 207.742 200.888 135.987 1.00 67.17 129 PHE A O 1
ATOM 974 N N . SER A 1 130 ? 206.875 200.992 138.074 1.00 73.99 130 SER A N 1
ATOM 975 C CA . SER A 1 130 ? 205.474 201.061 137.655 1.00 73.99 130 SER A CA 1
ATOM 976 C C . SER A 1 130 ? 205.129 199.922 136.706 1.00 73.99 130 SER A C 1
ATOM 977 O O . SER A 1 130 ? 204.474 200.112 135.680 1.00 73.99 130 SER A O 1
ATOM 980 N N . PHE A 1 131 ? 205.581 198.727 137.051 1.00 75.27 131 PHE A N 1
ATOM 981 C CA . PHE A 1 131 ? 205.399 197.554 136.221 1.00 75.27 131 PHE A CA 1
ATOM 982 C C . PHE A 1 131 ? 204.789 196.441 137.054 1.00 75.27 131 PHE A C 1
ATOM 983 O O . PHE A 1 131 ? 205.076 196.330 138.249 1.00 75.27 131 PHE A O 1
ATOM 991 N N . PRO A 1 132 ? 203.931 195.616 136.459 1.00 76.55 132 PRO A N 1
ATOM 992 C CA . PRO A 1 132 ? 203.406 194.456 137.186 1.00 76.55 132 PRO A CA 1
ATOM 993 C C . PRO A 1 132 ? 204.533 193.525 137.605 1.00 76.55 132 PRO A C 1
ATOM 994 O O . PRO A 1 132 ? 205.353 193.107 136.787 1.00 76.55 132 PRO A O 1
ATOM 998 N N . GLY A 1 133 ? 204.571 193.209 138.894 1.00 74.20 133 GLY A N 1
ATOM 999 C CA . GLY A 1 133 ? 205.660 192.437 139.444 1.00 74.20 133 GLY A CA 1
ATOM 1000 C C . GLY A 1 133 ? 206.898 193.234 139.782 1.00 74.20 133 GLY A C 1
ATOM 1001 O O . GLY A 1 133 ? 207.886 192.644 140.234 1.00 74.20 133 GLY A O 1
ATOM 1002 N N . GLY A 1 134 ? 206.883 194.548 139.575 1.00 74.20 134 GLY A N 1
ATOM 1003 C CA . GLY A 1 134 ? 208.014 195.388 139.909 1.00 74.20 134 GLY A CA 1
ATOM 1004 C C . GLY A 1 134 ? 207.779 196.193 141.167 1.00 74.20 134 GLY A C 1
ATOM 1005 O O . GLY A 1 134 ? 207.396 195.636 142.198 1.00 74.20 134 GLY A O 1
ATOM 1006 N N . ILE A 1 135 ? 207.998 197.504 141.101 1.00 71.15 135 ILE A N 1
ATOM 1007 C CA . ILE A 1 135 ? 207.787 198.388 142.237 1.00 71.15 135 ILE A CA 1
ATOM 1008 C C . ILE A 1 135 ? 206.794 199.468 141.836 1.00 71.15 135 ILE A C 1
ATOM 1009 O O . ILE A 1 135 ? 206.596 199.758 140.655 1.00 71.15 135 ILE A O 1
ATOM 1014 N N . GLY A 1 136 ? 206.187 200.086 142.845 1.00 73.84 136 GLY A N 1
ATOM 1015 C CA . GLY A 1 136 ? 205.148 201.065 142.620 1.00 73.84 136 GLY A CA 1
ATOM 1016 C C . GLY A 1 136 ? 205.683 202.405 142.161 1.00 73.84 136 GLY A C 1
ATOM 1017 O O . GLY A 1 136 ? 206.884 202.620 142.005 1.00 73.84 136 GLY A O 1
ATOM 1018 N N . SER A 1 137 ? 204.753 203.327 141.939 1.00 71.53 137 SER A N 1
ATOM 1019 C CA . SER A 1 137 ? 205.072 204.660 141.453 1.00 71.53 137 SER A CA 1
ATOM 1020 C C . SER A 1 137 ? 205.268 205.678 142.569 1.00 71.53 137 SER A C 1
ATOM 1021 O O . SER A 1 137 ? 205.567 206.839 142.277 1.00 71.53 137 SER A O 1
ATOM 1024 N N . HIS A 1 138 ? 205.115 205.282 143.824 1.00 72.54 138 HIS A N 1
ATOM 1025 C CA . HIS A 1 138 ? 205.304 206.170 144.960 1.00 72.54 138 HIS A CA 1
ATOM 1026 C C . HIS A 1 138 ? 206.415 205.633 145.854 1.00 72.54 138 HIS A C 1
ATOM 1027 O O . HIS A 1 138 ? 207.022 204.599 145.577 1.00 72.54 138 HIS A O 1
ATOM 1034 N N . CYS A 1 139 ? 206.680 206.355 146.941 1.00 70.73 139 CYS A N 1
ATOM 1035 C CA . CYS A 1 139 ? 207.756 206.002 147.866 1.00 70.73 139 CYS A CA 1
ATOM 1036 C C . CYS A 1 139 ? 207.245 204.970 148.873 1.00 70.73 139 CYS A C 1
ATOM 1037 O O . CYS A 1 139 ? 207.127 205.214 150.075 1.00 70.73 139 CYS A O 1
ATOM 1040 N N . THR A 1 140 ? 206.959 203.782 148.350 1.00 67.90 140 THR A N 1
ATOM 1041 C CA . THR A 1 140 ? 206.456 202.673 149.138 1.00 67.90 140 THR A CA 1
ATOM 1042 C C . THR A 1 140 ? 207.531 202.193 150.112 1.00 67.90 140 THR A C 1
ATOM 1043 O O . THR A 1 140 ? 208.674 202.647 150.059 1.00 67.90 140 THR A O 1
ATOM 1047 N N . PRO A 1 141 ? 207.195 201.279 151.029 1.00 65.43 141 PRO A N 1
ATOM 1048 C CA . PRO A 1 141 ? 208.231 200.734 151.918 1.00 65.43 141 PRO A CA 1
ATOM 1049 C C . PRO A 1 141 ? 209.378 200.060 151.190 1.00 65.43 141 PRO A C 1
ATOM 1050 O O . PRO A 1 141 ? 210.449 199.897 151.781 1.00 65.43 141 PRO A O 1
ATOM 1054 N N . GLU A 1 142 ? 209.192 199.653 149.933 1.00 69.19 142 GLU A N 1
ATOM 1055 C CA . GLU A 1 142 ? 210.290 199.073 149.171 1.00 69.19 142 GLU A CA 1
ATOM 1056 C C . GLU A 1 142 ? 211.383 200.083 148.863 1.00 69.19 142 GLU A C 1
ATOM 1057 O O . GLU A 1 142 ? 212.490 199.682 148.494 1.00 69.19 142 GLU A O 1
ATOM 1063 N N . THR A 1 143 ? 211.101 201.369 148.994 1.00 66.58 143 THR A N 1
ATOM 1064 C CA . THR A 1 143 ? 212.083 202.394 148.676 1.00 66.58 143 THR A CA 1
ATOM 1065 C C . THR A 1 143 ? 213.070 202.540 149.825 1.00 66.58 143 THR A C 1
ATOM 1066 O O . THR A 1 143 ? 212.650 202.807 150.955 1.00 66.58 143 THR A O 1
ATOM 1070 N N . PRO A 1 144 ? 214.368 202.360 149.595 1.00 63.94 144 PRO A N 1
ATOM 1071 C CA . PRO A 1 144 ? 215.341 202.615 150.660 1.00 63.94 144 PRO A CA 1
ATOM 1072 C C . PRO A 1 144 ? 215.329 204.076 151.081 1.00 63.94 144 PRO A C 1
ATOM 1073 O O . PRO A 1 144 ? 215.224 204.982 150.253 1.00 63.94 144 PRO A O 1
ATOM 1077 N N . GLY A 1 145 ? 215.455 204.300 152.385 1.00 66.09 145 GLY A N 1
ATOM 1078 C CA . GLY A 1 145 ? 215.496 205.650 152.905 1.00 66.09 145 GLY A CA 1
ATOM 1079 C C . GLY A 1 145 ? 214.172 206.372 152.937 1.00 66.09 145 GLY A C 1
ATOM 1080 O O . GLY A 1 145 ? 214.153 207.602 153.000 1.00 66.09 145 GLY A O 1
ATOM 1081 N N . SER A 1 146 ? 213.059 205.649 152.904 1.00 64.75 146 SER A N 1
ATOM 1082 C CA . SER A 1 146 ? 211.735 206.251 152.880 1.00 64.75 146 SER A CA 1
ATOM 1083 C C . SER A 1 146 ? 210.965 205.862 154.131 1.00 64.75 146 SER A C 1
ATOM 1084 O O . SER A 1 146 ? 210.900 204.681 154.481 1.00 64.75 146 SER A O 1
ATOM 1087 N N . ILE A 1 147 ? 210.386 206.856 154.800 1.00 63.49 147 ILE A N 1
ATOM 1088 C CA . ILE A 1 147 ? 209.462 206.633 155.902 1.00 63.49 147 ILE A CA 1
ATOM 1089 C C . ILE A 1 147 ? 208.055 207.087 155.571 1.00 63.49 147 ILE A C 1
ATOM 1090 O O . ILE A 1 147 ? 207.173 207.006 156.427 1.00 63.49 147 ILE A O 1
ATOM 1095 N N . HIS A 1 148 ? 207.818 207.561 154.354 1.00 68.08 148 HIS A N 1
ATOM 1096 C CA . HIS A 1 148 ? 206.556 208.204 154.028 1.00 68.08 148 HIS A CA 1
ATOM 1097 C C . HIS A 1 148 ? 206.367 208.169 152.523 1.00 68.08 148 HIS A C 1
ATOM 1098 O O . HIS A 1 148 ? 207.254 208.595 151.780 1.00 68.08 148 HIS A O 1
ATOM 1105 N N . GLU A 1 149 ? 205.227 207.658 152.078 1.00 75.01 149 GLU A N 1
ATOM 1106 C CA . GLU A 1 149 ? 204.852 207.748 150.677 1.00 75.01 149 GLU A CA 1
ATOM 1107 C C . GLU A 1 149 ? 203.917 208.932 150.485 1.00 75.01 149 GLU A C 1
ATOM 1108 O O . GLU A 1 149 ? 202.984 209.136 151.266 1.00 75.01 149 GLU A O 1
ATOM 1114 N N . GLY A 1 150 ? 204.183 209.723 149.456 1.00 77.49 150 GLY A N 1
ATOM 1115 C CA . GLY A 1 150 ? 203.378 210.899 149.214 1.00 77.49 150 GLY A CA 1
ATOM 1116 C C . GLY A 1 150 ? 202.172 210.614 148.349 1.00 77.49 150 GLY A C 1
ATOM 1117 O O . GLY A 1 150 ? 201.817 211.421 147.487 1.00 77.49 150 GLY A O 1
ATOM 1118 N N . GLY A 1 151 ? 201.543 209.462 148.556 1.00 81.63 151 GLY A N 1
ATOM 1119 C CA . GLY A 1 151 ? 200.331 209.134 147.836 1.00 81.63 151 GLY A CA 1
ATOM 1120 C C . GLY A 1 151 ? 199.189 210.029 148.260 1.00 81.63 151 GLY A C 1
ATOM 1121 O O . GLY A 1 151 ? 198.608 210.746 147.441 1.00 81.63 151 GLY A O 1
ATOM 1122 N N . GLU A 1 152 ? 198.865 209.994 149.547 1.00 83.44 152 GLU A N 1
ATOM 1123 C CA . GLU A 1 152 ? 197.907 210.918 150.141 1.00 83.44 152 GLU A CA 1
ATOM 1124 C C . GLU A 1 152 ? 198.682 212.127 150.648 1.00 83.44 152 GLU A C 1
ATOM 1125 O O . GLU A 1 152 ? 199.496 212.009 151.570 1.00 83.44 152 GLU A O 1
ATOM 1131 N N . LEU A 1 153 ? 198.438 213.283 150.046 1.00 77.50 153 LEU A N 1
ATOM 1132 C CA . LEU A 1 153 ? 199.246 214.458 150.321 1.00 77.50 153 LEU A CA 1
ATOM 1133 C C . LEU A 1 153 ? 198.797 215.158 151.597 1.00 77.50 153 LEU A C 1
ATOM 1134 O O . LEU A 1 153 ? 197.645 215.048 152.024 1.00 77.50 153 LEU A O 1
ATOM 1139 N N . GLY A 1 154 ? 199.731 215.883 152.206 1.00 71.32 154 GLY A N 1
ATOM 1140 C CA . GLY A 1 154 ? 199.460 216.699 153.370 1.00 71.32 154 GLY A CA 1
ATOM 1141 C C . GLY A 1 154 ? 200.119 216.235 154.647 1.00 71.32 154 GLY A C 1
ATOM 1142 O O . GLY A 1 154 ? 200.067 216.964 155.644 1.00 71.32 154 GLY A O 1
ATOM 1143 N N . TYR A 1 155 ? 200.745 215.063 154.659 1.00 68.29 155 TYR A N 1
ATOM 1144 C CA . TYR A 1 155 ? 201.298 214.500 155.881 1.00 68.29 155 TYR A CA 1
ATOM 1145 C C . TYR A 1 155 ? 202.816 214.484 155.904 1.00 68.29 155 TYR A C 1
ATOM 1146 O O . TYR A 1 155 ? 203.397 214.020 156.888 1.00 68.29 155 TYR A O 1
ATOM 1155 N N . SER A 1 156 ? 203.473 214.969 154.852 1.00 63.14 156 SER A N 1
ATOM 1156 C CA . SER A 1 156 ? 204.926 214.873 154.780 1.00 63.14 156 SER A CA 1
ATOM 1157 C C . SER A 1 156 ? 205.600 215.695 155.869 1.00 63.14 156 SER A C 1
ATOM 1158 O O . SER A 1 156 ? 206.567 215.240 156.486 1.00 63.14 156 SER A O 1
ATOM 1161 N N . LEU A 1 157 ? 205.110 216.909 156.119 1.00 58.85 157 LEU A N 1
ATOM 1162 C CA . LEU A 1 157 ? 205.786 217.786 157.066 1.00 58.85 157 LEU A CA 1
ATOM 1163 C C . LEU A 1 157 ? 205.613 217.302 158.500 1.00 58.85 157 LEU A C 1
ATOM 1164 O O . LEU A 1 157 ? 206.556 217.361 159.294 1.00 58.85 157 LEU A O 1
ATOM 1169 N N . SER A 1 158 ? 204.420 216.823 158.854 1.00 60.68 158 SER A N 1
ATOM 1170 C CA . SER A 1 158 ? 204.228 216.293 160.198 1.00 60.68 158 SER A CA 1
ATOM 1171 C C . SER A 1 158 ? 205.069 215.047 160.426 1.00 60.68 158 SER A C 1
ATOM 1172 O O . SER A 1 158 ? 205.509 214.797 161.552 1.00 60.68 158 SER A O 1
ATOM 1175 N N . HIS A 1 159 ? 205.309 214.261 159.376 1.00 60.36 159 HIS A N 1
ATOM 1176 C CA . HIS A 1 159 ? 206.236 213.143 159.489 1.00 60.36 159 HIS A CA 1
ATOM 1177 C C . HIS A 1 159 ? 207.668 213.616 159.686 1.00 60.36 159 HIS A C 1
ATOM 1178 O O . HIS A 1 159 ? 208.445 212.954 160.376 1.00 60.36 159 HIS A O 1
ATOM 1185 N N . ALA A 1 160 ? 208.042 214.740 159.080 1.00 57.68 160 ALA A N 1
ATOM 1186 C CA . ALA A 1 160 ? 209.392 215.254 159.265 1.00 57.68 160 ALA A CA 1
ATOM 1187 C C . ALA A 1 160 ? 209.645 215.628 160.719 1.00 57.68 160 ALA A C 1
ATOM 1188 O O . ALA A 1 160 ? 210.717 215.346 161.262 1.00 57.68 160 ALA A O 1
ATOM 1190 N N . PHE A 1 161 ? 208.667 216.259 161.368 1.00 56.76 161 PHE A N 1
ATOM 1191 C CA . PHE A 1 161 ? 208.839 216.636 162.765 1.00 56.76 161 PHE A CA 1
ATOM 1192 C C . PHE A 1 161 ? 208.780 215.429 163.687 1.00 56.76 161 PHE A C 1
ATOM 1193 O O . PHE A 1 161 ? 209.422 215.429 164.740 1.00 56.76 161 PHE A O 1
ATOM 1201 N N . GLY A 1 162 ? 208.016 214.401 163.319 1.00 55.93 162 GLY A N 1
ATOM 1202 C CA . GLY A 1 162 ? 207.990 213.191 164.121 1.00 55.93 162 GLY A CA 1
ATOM 1203 C C . GLY A 1 162 ? 209.324 212.472 164.133 1.00 55.93 162 GLY A C 1
ATOM 1204 O O . GLY A 1 162 ? 209.726 211.909 165.152 1.00 55.93 162 GLY A O 1
ATOM 1205 N N . ALA A 1 163 ? 210.026 212.478 163.001 1.00 56.97 163 ALA A N 1
ATOM 1206 C CA . ALA A 1 163 ? 211.338 211.850 162.941 1.00 56.97 163 ALA A CA 1
ATOM 1207 C C . ALA A 1 163 ? 212.383 212.648 163.706 1.00 56.97 163 ALA A C 1
ATOM 1208 O O . ALA A 1 163 ? 213.341 212.069 164.226 1.00 56.97 163 ALA A O 1
ATOM 1210 N N . ALA A 1 164 ? 212.225 213.967 163.782 1.00 57.31 164 ALA A N 1
ATOM 1211 C CA . ALA A 1 164 ? 213.200 214.815 164.451 1.00 57.31 164 ALA A CA 1
ATOM 1212 C C . ALA A 1 164 ? 213.088 214.777 165.967 1.00 57.31 164 ALA A C 1
ATOM 1213 O O . ALA A 1 164 ? 214.012 215.235 166.645 1.00 57.31 164 ALA A O 1
ATOM 1215 N N . LEU A 1 165 ? 211.997 214.246 166.511 1.00 58.17 165 LEU A N 1
ATOM 1216 C CA . LEU A 1 165 ? 211.822 214.200 167.955 1.00 58.17 165 LEU A CA 1
ATOM 1217 C C . LEU A 1 165 ? 212.844 213.264 168.587 1.00 58.17 165 LEU A C 1
ATOM 1218 O O . LEU A 1 165 ? 213.038 212.138 168.122 1.00 58.17 165 LEU A O 1
ATOM 1223 N N . ASP A 1 166 ? 213.500 213.741 169.645 1.00 61.50 166 ASP A N 1
ATOM 1224 C CA . ASP A 1 166 ? 214.472 212.960 170.411 1.00 61.50 166 ASP A CA 1
ATOM 1225 C C . ASP A 1 166 ? 215.627 212.468 169.543 1.00 61.50 166 ASP A C 1
ATOM 1226 O O . ASP A 1 166 ? 216.241 211.441 169.835 1.00 61.50 166 ASP A O 1
ATOM 1231 N N . ASN A 1 167 ? 215.941 213.200 168.480 1.00 61.99 167 ASN A N 1
ATOM 1232 C CA . ASN A 1 167 ? 217.034 212.863 167.569 1.00 61.99 167 ASN A CA 1
ATOM 1233 C C . ASN A 1 167 ? 217.919 214.087 167.401 1.00 61.99 167 ASN A C 1
ATOM 1234 O O . ASN A 1 167 ? 217.946 214.706 166.333 1.00 61.99 167 ASN A O 1
ATOM 1239 N N . PRO A 1 168 ? 218.678 214.450 168.436 1.00 65.40 168 PRO A N 1
ATOM 1240 C CA . PRO A 1 168 ? 219.358 215.755 168.431 1.00 65.40 168 PRO A CA 1
ATOM 1241 C C . PRO A 1 168 ? 220.347 215.954 167.293 1.00 65.40 168 PRO A C 1
ATOM 1242 O O . PRO A 1 168 ? 220.521 217.089 166.838 1.00 65.40 168 PRO A O 1
ATOM 1246 N N . ASP A 1 169 ? 220.998 214.901 166.815 1.00 68.11 169 ASP A N 1
ATOM 1247 C CA . ASP A 1 169 ? 221.987 215.037 165.755 1.00 68.11 169 ASP A CA 1
ATOM 1248 C C . ASP A 1 169 ? 221.397 214.877 164.361 1.00 68.11 169 ASP A C 1
ATOM 1249 O O . ASP A 1 169 ? 222.147 214.904 163.381 1.00 68.11 169 ASP A O 1
ATOM 1254 N N . LEU A 1 170 ? 220.086 214.718 164.246 1.00 60.95 170 LEU A N 1
ATOM 1255 C CA . LEU A 1 170 ? 219.432 214.461 162.973 1.00 60.95 170 LEU A CA 1
ATOM 1256 C C . LEU A 1 170 ? 218.864 215.754 162.408 1.00 60.95 170 LEU A C 1
ATOM 1257 O O . LEU A 1 170 ? 218.261 216.544 163.139 1.00 60.95 170 LEU A O 1
ATOM 1262 N N . ILE A 1 171 ? 219.065 215.969 161.112 1.00 59.06 171 ILE A N 1
ATOM 1263 C CA . ILE A 1 171 ? 218.416 217.046 160.376 1.00 59.06 171 ILE A CA 1
ATOM 1264 C C . ILE A 1 171 ? 217.545 216.403 159.311 1.00 59.06 171 ILE A C 1
ATOM 1265 O O . ILE A 1 171 ? 218.037 215.624 158.488 1.00 59.06 171 ILE A O 1
ATOM 1270 N N . VAL A 1 172 ? 216.258 216.720 159.326 1.00 57.47 172 VAL A N 1
ATOM 1271 C CA . VAL A 1 172 ? 215.296 216.142 158.399 1.00 57.47 172 VAL A CA 1
ATOM 1272 C C . VAL A 1 172 ? 214.982 217.177 157.332 1.00 57.47 172 VAL A C 1
ATOM 1273 O O . VAL A 1 172 ? 214.416 218.234 157.628 1.00 57.47 172 VAL A O 1
ATOM 1277 N N . ALA A 1 173 ? 215.348 216.879 156.093 1.00 56.50 173 ALA A N 1
ATOM 1278 C CA . ALA A 1 173 ? 215.044 217.740 154.958 1.00 56.50 173 ALA A CA 1
ATOM 1279 C C . ALA A 1 173 ? 213.746 217.250 154.333 1.00 56.50 173 ALA A C 1
ATOM 1280 O O . ALA A 1 173 ? 213.698 216.156 153.766 1.00 56.50 173 ALA A O 1
ATOM 1282 N N . CYS A 1 174 ? 212.696 218.052 154.447 1.00 59.82 174 CYS A N 1
ATOM 1283 C CA . CYS A 1 174 ? 211.383 217.705 153.927 1.00 59.82 174 CYS A CA 1
ATOM 1284 C C . CYS A 1 174 ? 211.089 218.584 152.722 1.00 59.82 174 CYS A C 1
ATOM 1285 O O . CYS A 1 174 ? 211.044 219.811 152.842 1.00 59.82 174 CYS A O 1
ATOM 1288 N N . VAL A 1 175 ? 210.887 217.959 151.569 1.00 59.70 175 VAL A N 1
ATOM 1289 C CA . VAL A 1 175 ? 210.540 218.668 150.347 1.00 59.70 175 VAL A CA 1
ATOM 1290 C C . VAL A 1 175 ? 209.030 218.621 150.200 1.00 59.70 175 VAL A C 1
ATOM 1291 O O . VAL A 1 175 ? 208.436 217.540 150.141 1.00 59.70 175 VAL A O 1
ATOM 1295 N N . ILE A 1 176 ? 208.409 219.791 150.142 1.00 62.41 176 ILE A N 1
ATOM 1296 C CA . ILE A 1 176 ? 206.960 219.920 150.139 1.00 62.41 176 ILE A CA 1
ATOM 1297 C C . ILE A 1 176 ? 206.541 220.483 148.792 1.00 62.41 176 ILE A C 1
ATOM 1298 O O . ILE A 1 176 ? 206.982 221.570 148.402 1.00 62.41 176 ILE A O 1
ATOM 1303 N N . GLY A 1 177 ? 205.695 219.747 148.081 1.00 68.89 177 GLY A N 1
ATOM 1304 C CA . GLY A 1 177 ? 205.140 220.263 146.849 1.00 68.89 177 GLY A CA 1
ATOM 1305 C C . GLY A 1 177 ? 204.172 221.399 147.112 1.00 68.89 177 GLY A C 1
ATOM 1306 O O . GLY A 1 177 ? 203.439 221.409 148.098 1.00 68.89 177 GLY A O 1
ATOM 1307 N N . ASP A 1 178 ? 204.176 222.379 146.208 1.00 73.35 178 ASP A N 1
ATOM 1308 C CA . ASP A 1 178 ? 203.327 223.547 146.407 1.00 73.35 178 ASP A CA 1
ATOM 1309 C C . ASP A 1 178 ? 201.850 223.199 146.299 1.00 73.35 178 ASP A C 1
ATOM 1310 O O . ASP A 1 178 ? 201.014 223.860 146.921 1.00 73.35 178 ASP A O 1
ATOM 1315 N N . GLY A 1 179 ? 201.504 222.181 145.514 1.00 73.36 179 GLY A N 1
ATOM 1316 C CA . GLY A 1 179 ? 200.140 221.686 145.538 1.00 73.36 179 GLY A CA 1
ATOM 1317 C C . GLY A 1 179 ? 199.790 221.044 146.865 1.00 73.36 179 GLY A C 1
ATOM 1318 O O . GLY A 1 179 ? 198.702 221.262 147.403 1.00 73.36 179 GLY A O 1
ATOM 1319 N N . GLU A 1 180 ? 200.713 220.255 147.417 1.00 71.93 180 GLU A N 1
ATOM 1320 C CA . GLU A 1 180 ? 200.488 219.624 148.712 1.00 71.93 180 GLU A CA 1
ATOM 1321 C C . GLU A 1 180 ? 200.312 220.656 149.816 1.00 71.93 180 GLU A C 1
ATOM 1322 O O . GLU A 1 180 ? 199.580 220.415 150.781 1.00 71.93 180 GLU A O 1
ATOM 1328 N N . ALA A 1 181 ? 200.965 221.810 149.691 1.00 69.98 181 ALA A N 1
ATOM 1329 C CA . ALA A 1 181 ? 200.856 222.845 150.708 1.00 69.98 181 ALA A CA 1
ATOM 1330 C C . ALA A 1 181 ? 199.465 223.459 150.772 1.00 69.98 181 ALA A C 1
ATOM 1331 O O . ALA A 1 181 ? 199.150 224.143 151.750 1.00 69.98 181 ALA A O 1
ATOM 1333 N N . GLU A 1 182 ? 198.631 223.235 149.760 1.00 75.11 182 GLU A N 1
ATOM 1334 C CA . GLU A 1 182 ? 197.255 223.708 149.790 1.00 75.11 182 GLU A CA 1
ATOM 1335 C C . GLU A 1 182 ? 196.342 222.823 150.623 1.00 75.11 182 GLU A C 1
ATOM 1336 O O . GLU A 1 182 ? 195.187 223.192 150.842 1.00 75.11 182 GLU A O 1
ATOM 1342 N N . THR A 1 183 ? 196.813 221.668 151.075 1.00 70.26 183 THR A N 1
ATOM 1343 C CA . THR A 1 183 ? 195.955 220.771 151.825 1.00 70.26 183 THR A CA 1
ATOM 1344 C C . THR A 1 183 ? 195.819 221.237 153.270 1.00 70.26 183 THR A C 1
ATOM 1345 O O . THR A 1 183 ? 196.635 222.000 153.789 1.00 70.26 183 THR A O 1
ATOM 1349 N N . GLY A 1 184 ? 194.761 220.762 153.915 1.00 67.87 184 GLY A N 1
ATOM 1350 C CA . GLY A 1 184 ? 194.483 221.091 155.291 1.00 67.87 184 GLY A CA 1
ATOM 1351 C C . GLY A 1 184 ? 195.549 220.634 156.266 1.00 67.87 184 GLY A C 1
ATOM 1352 O O . GLY A 1 184 ? 196.089 221.434 157.033 1.00 67.87 184 GLY A O 1
ATOM 1353 N N . PRO A 1 185 ? 195.866 219.334 156.267 1.00 66.28 185 PRO A N 1
ATOM 1354 C CA . PRO A 1 185 ? 196.871 218.840 157.221 1.00 66.28 185 PRO A CA 1
ATOM 1355 C C . PRO A 1 185 ? 198.222 219.519 157.108 1.00 66.28 185 PRO A C 1
ATOM 1356 O O . PRO A 1 185 ? 198.867 219.759 158.134 1.00 66.28 185 PRO A O 1
ATOM 1360 N N . LEU A 1 186 ? 198.677 219.838 155.897 1.00 64.80 186 LEU A N 1
ATOM 1361 C CA . LEU A 1 186 ? 200.002 220.431 155.773 1.00 64.80 186 LEU A CA 1
ATOM 1362 C C . LEU A 1 186 ? 200.027 221.877 156.242 1.00 64.80 186 LEU A C 1
ATOM 1363 O O . LEU A 1 186 ? 201.041 222.329 156.782 1.00 64.80 186 LEU A O 1
ATOM 1368 N N . ALA A 1 187 ? 198.939 222.618 156.036 1.00 64.84 187 ALA A N 1
ATOM 1369 C CA . ALA A 1 187 ? 198.926 224.029 156.403 1.00 64.84 187 ALA A CA 1
ATOM 1370 C C . ALA A 1 187 ? 199.123 224.216 157.901 1.00 64.84 187 ALA A C 1
ATOM 1371 O O . ALA A 1 187 ? 199.827 225.135 158.330 1.00 64.84 187 ALA A O 1
ATOM 1373 N N . THR A 1 188 ? 198.505 223.364 158.715 1.00 64.50 188 THR A N 1
ATOM 1374 C CA . THR A 1 188 ? 198.660 223.479 160.157 1.00 64.50 188 THR A CA 1
ATOM 1375 C C . THR A 1 188 ? 199.941 222.843 160.676 1.00 64.50 188 THR A C 1
ATOM 1376 O O . THR A 1 188 ? 200.356 223.160 161.794 1.00 64.50 188 THR A O 1
ATOM 1380 N N . SER A 1 189 ? 200.584 221.971 159.904 1.00 61.19 189 SER A N 1
ATOM 1381 C CA . SER A 1 189 ? 201.789 221.310 160.382 1.00 61.19 189 SER A CA 1
ATOM 1382 C C . SER A 1 189 ? 203.011 222.212 160.334 1.00 61.19 189 SER A C 1
ATOM 1383 O O . SER A 1 189 ? 204.060 221.829 160.858 1.00 61.19 189 SER A O 1
ATOM 1386 N N . TRP A 1 190 ? 202.906 223.390 159.716 1.00 59.53 190 TRP A N 1
ATOM 1387 C CA . TRP A 1 190 ? 203.989 224.361 159.797 1.00 59.53 190 TRP A CA 1
ATOM 1388 C C . TRP A 1 190 ? 204.222 224.808 161.228 1.00 59.53 190 TRP A C 1
ATOM 1389 O O . TRP A 1 190 ? 205.349 225.153 161.595 1.00 59.53 190 TRP A O 1
ATOM 1400 N N . HIS A 1 191 ? 203.178 224.808 162.049 1.00 61.03 191 HIS A N 1
ATOM 1401 C CA . HIS A 1 191 ? 203.274 225.259 163.428 1.00 61.03 191 HIS A CA 1
ATOM 1402 C C . HIS A 1 191 ? 203.952 224.249 164.338 1.00 61.03 191 HIS A C 1
ATOM 1403 O O . HIS A 1 191 ? 204.063 224.506 165.539 1.00 61.03 191 HIS A O 1
ATOM 1410 N N . SER A 1 192 ? 204.404 223.115 163.803 1.00 59.72 192 SER A N 1
ATOM 1411 C CA . SER A 1 192 ? 205.062 222.112 164.628 1.00 59.72 192 SER A CA 1
ATOM 1412 C C . SER A 1 192 ? 206.373 222.611 165.213 1.00 59.72 192 SER A C 1
ATOM 1413 O O . SER A 1 192 ? 206.870 222.015 166.171 1.00 59.72 192 SER A O 1
ATOM 1416 N N . ASN A 1 193 ? 206.939 223.686 164.669 1.00 62.49 193 ASN A N 1
ATOM 1417 C CA . ASN A 1 193 ? 208.174 224.235 165.210 1.00 62.49 193 ASN A CA 1
ATOM 1418 C C . ASN A 1 193 ? 207.994 224.817 166.604 1.00 62.49 193 ASN A C 1
ATOM 1419 O O . ASN A 1 193 ? 208.993 225.070 167.282 1.00 62.49 193 ASN A O 1
ATOM 1424 N N . LYS A 1 194 ? 206.759 225.029 167.046 1.00 64.43 194 LYS A N 1
ATOM 1425 C CA . LYS A 1 194 ? 206.481 225.467 168.405 1.00 64.43 194 LYS A CA 1
ATOM 1426 C C . LYS A 1 194 ? 206.461 224.315 169.397 1.00 64.43 194 LYS A C 1
ATOM 1427 O O . LYS A 1 194 ? 206.228 224.545 170.586 1.00 64.43 194 LYS A O 1
ATOM 1433 N N . PHE A 1 195 ? 206.682 223.088 168.935 1.00 64.63 195 PHE A N 1
ATOM 1434 C CA . PHE A 1 195 ? 206.764 221.924 169.800 1.00 64.63 195 PHE A CA 1
ATOM 1435 C C . PHE A 1 195 ? 208.082 221.181 169.661 1.00 64.63 195 PHE A C 1
ATOM 1436 O O . PHE A 1 195 ? 208.241 220.116 170.264 1.00 64.63 195 PHE A O 1
ATOM 1444 N N . LEU A 1 196 ? 209.023 221.703 168.885 1.00 65.88 196 LEU A N 1
ATOM 1445 C CA . LEU A 1 196 ? 210.285 221.032 168.612 1.00 65.88 196 LEU A CA 1
ATOM 1446 C C . LEU A 1 196 ? 211.391 221.699 169.416 1.00 65.88 196 LEU A C 1
ATOM 1447 O O . LEU A 1 196 ? 211.863 222.777 169.045 1.00 65.88 196 LEU A O 1
ATOM 1452 N N . ASN A 1 197 ? 211.842 221.036 170.475 1.00 70.82 197 ASN A N 1
ATOM 1453 C CA . ASN A 1 197 ? 212.784 221.639 171.408 1.00 70.82 197 ASN A CA 1
ATOM 1454 C C . ASN A 1 197 ? 214.193 221.551 170.841 1.00 70.82 197 ASN A C 1
ATOM 1455 O O . ASN A 1 197 ? 214.698 220.440 170.643 1.00 70.82 197 ASN A O 1
ATOM 1460 N N . PRO A 1 198 ? 214.858 222.675 170.569 1.00 69.45 198 PRO A N 1
ATOM 1461 C CA . PRO A 1 198 ? 216.195 222.610 169.958 1.00 69.45 198 PRO A CA 1
ATOM 1462 C C . PRO A 1 198 ? 217.233 221.920 170.819 1.00 69.45 198 PRO A C 1
ATOM 1463 O O . PRO A 1 198 ? 218.214 221.399 170.280 1.00 69.45 198 PRO A O 1
ATOM 1467 N N . ALA A 1 199 ? 217.056 221.903 172.139 1.00 71.80 199 ALA A N 1
ATOM 1468 C CA . ALA A 1 199 ? 218.074 221.326 173.007 1.00 71.80 199 ALA A CA 1
ATOM 1469 C C . ALA A 1 199 ? 218.079 219.806 172.931 1.00 71.80 199 ALA A C 1
ATOM 1470 O O . ALA A 1 199 ? 219.146 219.185 172.956 1.00 71.80 199 ALA A O 1
ATOM 1472 N N . GLN A 1 200 ? 216.902 219.186 172.843 1.00 70.80 200 GLN A N 1
ATOM 1473 C CA . GLN A 1 200 ? 216.813 217.735 172.884 1.00 70.80 200 GLN A CA 1
ATOM 1474 C C . GLN A 1 200 ? 216.368 217.098 171.578 1.00 70.80 200 GLN A C 1
ATOM 1475 O O . GLN A 1 200 ? 216.631 215.911 171.375 1.00 70.80 200 GLN A O 1
ATOM 1481 N N . ASP A 1 201 ? 215.704 217.837 170.700 1.00 65.99 201 ASP A N 1
ATOM 1482 C CA . ASP A 1 201 ? 215.206 217.286 169.452 1.00 65.99 201 ASP A CA 1
ATOM 1483 C C . ASP A 1 201 ? 216.112 217.674 168.293 1.00 65.99 201 ASP A C 1
ATOM 1484 O O . ASP A 1 201 ? 217.036 218.476 168.428 1.00 65.99 201 ASP A O 1
ATOM 1489 N N . GLY A 1 202 ? 215.828 217.089 167.139 1.00 62.21 202 GLY A N 1
ATOM 1490 C CA . GLY A 1 202 ? 216.545 217.406 165.925 1.00 62.21 202 GLY A CA 1
ATOM 1491 C C . GLY A 1 202 ? 215.995 218.652 165.274 1.00 62.21 202 GLY A C 1
ATOM 1492 O O . GLY A 1 202 ? 215.273 219.443 165.884 1.00 62.21 202 GLY A O 1
ATOM 1493 N N . ALA A 1 203 ? 216.349 218.830 164.010 1.00 59.01 203 ALA A N 1
ATOM 1494 C CA . ALA A 1 203 ? 215.914 219.980 163.240 1.00 59.01 203 ALA A CA 1
ATOM 1495 C C . ALA A 1 203 ? 215.246 219.519 161.958 1.00 59.01 203 ALA A C 1
ATOM 1496 O O . ALA A 1 203 ? 215.659 218.528 161.353 1.00 59.01 203 ALA A O 1
ATOM 1498 N N . VAL A 1 204 ? 214.207 220.238 161.556 1.00 57.61 204 VAL A N 1
ATOM 1499 C CA . VAL A 1 204 ? 213.547 220.030 160.276 1.00 57.61 204 VAL A CA 1
ATOM 1500 C C . VAL A 1 204 ? 213.902 221.203 159.380 1.00 57.61 204 VAL A C 1
ATOM 1501 O O . VAL A 1 204 ? 213.774 222.363 159.786 1.00 57.61 204 VAL A O 1
ATOM 1505 N N . LEU A 1 205 ? 214.375 220.901 158.174 1.00 56.31 205 LEU A N 1
ATOM 1506 C CA . LEU A 1 205 ? 214.661 221.908 157.159 1.00 56.31 205 LEU A CA 1
ATOM 1507 C C . LEU A 1 205 ? 213.615 221.768 156.067 1.00 56.31 205 LEU A C 1
ATOM 1508 O O . LEU A 1 205 ? 213.816 221.023 155.099 1.00 56.31 205 LEU A O 1
ATOM 1513 N N . PRO A 1 206 ? 212.471 222.437 156.183 1.00 57.14 206 PRO A N 1
ATOM 1514 C CA . PRO A 1 206 ? 211.448 222.318 155.141 1.00 57.14 206 PRO A CA 1
ATOM 1515 C C . PRO A 1 206 ? 211.877 223.054 153.884 1.00 57.14 206 PRO A C 1
ATOM 1516 O O . PRO A 1 206 ? 212.373 224.179 153.943 1.00 57.14 206 PRO A O 1
ATOM 1520 N N . ILE A 1 207 ? 211.702 222.399 152.744 1.00 58.71 207 ILE A N 1
ATOM 1521 C CA . ILE A 1 207 ? 212.004 222.979 151.445 1.00 58.71 207 ILE A CA 1
ATOM 1522 C C . ILE A 1 207 ? 210.724 222.956 150.633 1.00 58.71 207 ILE A C 1
ATOM 1523 O O . ILE A 1 207 ? 210.182 221.882 150.352 1.00 58.71 207 ILE A O 1
ATOM 1528 N N . LEU A 1 208 ? 210.239 224.131 150.256 1.00 61.91 208 LEU A N 1
ATOM 1529 C CA . LEU A 1 208 ? 208.991 224.242 149.516 1.00 61.91 208 LEU A CA 1
ATOM 1530 C C . LEU A 1 208 ? 209.314 224.180 148.031 1.00 61.91 208 LEU A C 1
ATOM 1531 O O . LEU A 1 208 ? 209.922 225.102 147.482 1.00 61.91 208 LEU A O 1
ATOM 1536 N N . HIS A 1 209 ? 208.916 223.091 147.384 1.00 66.49 209 HIS A N 1
ATOM 1537 C CA . HIS A 1 209 ? 209.170 222.903 145.959 1.00 66.49 209 HIS A CA 1
ATOM 1538 C C . HIS A 1 209 ? 208.097 223.657 145.193 1.00 66.49 209 HIS A C 1
ATOM 1539 O O . HIS A 1 209 ? 207.055 223.113 144.831 1.00 66.49 209 HIS A O 1
ATOM 1546 N N . LEU A 1 210 ? 208.362 224.934 144.944 1.00 68.44 210 LEU A N 1
ATOM 1547 C CA . LEU A 1 210 ? 207.380 225.833 144.346 1.00 68.44 210 LEU A CA 1
ATOM 1548 C C . LEU A 1 210 ? 207.580 225.877 142.832 1.00 68.44 210 LEU A C 1
ATOM 1549 O O . LEU A 1 210 ? 208.067 226.850 142.259 1.00 68.44 210 LEU A O 1
ATOM 1554 N N . ASN A 1 211 ? 207.188 224.786 142.176 1.00 72.26 211 ASN A N 1
ATOM 1555 C CA . ASN A 1 211 ? 207.307 224.733 140.726 1.00 72.26 211 ASN A CA 1
ATOM 1556 C C . ASN A 1 211 ? 206.144 225.406 140.012 1.00 72.26 211 ASN A C 1
ATOM 1557 O O . ASN A 1 211 ? 206.148 225.465 138.778 1.00 72.26 211 ASN A O 1
ATOM 1562 N N . GLY A 1 212 ? 205.154 225.905 140.748 1.00 74.75 212 GLY A N 1
ATOM 1563 C CA . GLY A 1 212 ? 204.114 226.738 140.192 1.00 74.75 212 GLY A CA 1
ATOM 1564 C C . GLY A 1 212 ? 202.837 226.024 139.813 1.00 74.75 212 GLY A C 1
ATOM 1565 O O . GLY A 1 212 ? 201.835 226.694 139.547 1.00 74.75 212 GLY A O 1
ATOM 1566 N N . TYR A 1 213 ? 202.840 224.695 139.769 1.00 78.86 213 TYR A N 1
ATOM 1567 C CA . TYR A 1 213 ? 201.680 223.947 139.313 1.00 78.86 213 TYR A CA 1
ATOM 1568 C C . TYR A 1 213 ? 201.572 222.663 140.116 1.00 78.86 213 TYR A C 1
ATOM 1569 O O . TYR A 1 213 ? 202.540 222.213 140.732 1.00 78.86 213 TYR A O 1
ATOM 1578 N N . LYS A 1 214 ? 200.374 222.078 140.116 1.00 80.78 214 LYS A N 1
ATOM 1579 C CA . LYS A 1 214 ? 200.156 220.802 140.781 1.00 80.78 214 LYS A CA 1
ATOM 1580 C C . LYS A 1 214 ? 199.805 219.682 139.808 1.00 80.78 214 LYS A C 1
ATOM 1581 O O . LYS A 1 214 ? 200.577 218.731 139.667 1.00 80.78 214 LYS A O 1
ATOM 1587 N N . ILE A 1 215 ? 198.669 219.765 139.118 1.00 83.11 215 ILE A N 1
ATOM 1588 C CA . ILE A 1 215 ? 198.338 218.786 138.086 1.00 83.11 215 ILE A CA 1
ATOM 1589 C C . ILE A 1 215 ? 197.938 219.509 136.810 1.00 83.11 215 ILE A C 1
ATOM 1590 O O . ILE A 1 215 ? 198.516 219.283 135.742 1.00 83.11 215 ILE A O 1
ATOM 1595 N N . ALA A 1 216 ? 196.933 220.375 136.916 1.00 83.87 216 ALA A N 1
ATOM 1596 C CA . ALA A 1 216 ? 196.467 221.154 135.781 1.00 83.87 216 ALA A CA 1
ATOM 1597 C C . ALA A 1 216 ? 196.193 222.604 136.140 1.00 83.87 216 ALA A C 1
ATOM 1598 O O . ALA A 1 216 ? 195.706 223.350 135.285 1.00 83.87 216 ALA A O 1
ATOM 1600 N N . ASN A 1 217 ? 196.490 223.026 137.361 1.00 83.27 217 ASN A N 1
ATOM 1601 C CA . ASN A 1 217 ? 196.225 224.369 137.839 1.00 83.27 217 ASN A CA 1
ATOM 1602 C C . ASN A 1 217 ? 197.490 224.969 138.424 1.00 83.27 217 ASN A C 1
ATOM 1603 O O . ASN A 1 217 ? 198.365 224.241 138.900 1.00 83.27 217 ASN A O 1
ATOM 1608 N N . PRO A 1 218 ? 197.621 226.290 138.390 1.00 80.12 218 PRO A N 1
ATOM 1609 C CA . PRO A 1 218 ? 198.670 226.931 139.182 1.00 80.12 218 PRO A CA 1
ATOM 1610 C C . PRO A 1 218 ? 198.360 226.795 140.661 1.00 80.12 218 PRO A C 1
ATOM 1611 O O . PRO A 1 218 ? 197.202 226.855 141.078 1.00 80.12 218 PRO A O 1
ATOM 1615 N N . THR A 1 219 ? 199.401 226.591 141.453 1.00 77.56 219 THR A N 1
ATOM 1616 C CA . THR A 1 219 ? 199.231 226.512 142.893 1.00 77.56 219 THR A CA 1
ATOM 1617 C C . THR A 1 219 ? 199.057 227.908 143.467 1.00 77.56 219 THR A C 1
ATOM 1618 O O . THR A 1 219 ? 199.655 228.871 142.982 1.00 77.56 219 THR A O 1
ATOM 1622 N N . LEU A 1 220 ? 198.221 228.020 144.500 1.00 74.03 220 LEU A N 1
ATOM 1623 C CA . LEU A 1 220 ? 197.939 229.340 145.051 1.00 74.03 220 LEU A CA 1
ATOM 1624 C C . LEU A 1 220 ? 199.154 229.931 145.751 1.00 74.03 220 LEU A C 1
ATOM 1625 O O . LEU A 1 220 ? 199.300 231.155 145.796 1.00 74.03 220 LEU A O 1
ATOM 1630 N N . LEU A 1 221 ? 200.037 229.093 146.293 1.00 72.68 221 LEU A N 1
ATOM 1631 C CA . LEU A 1 221 ? 201.231 229.626 146.939 1.00 72.68 221 LEU A CA 1
ATOM 1632 C C . LEU A 1 221 ? 202.192 230.236 145.931 1.00 72.68 221 LEU A C 1
ATOM 1633 O O . LEU A 1 221 ? 202.917 231.180 146.261 1.00 72.68 221 LEU A O 1
ATOM 1638 N N . SER A 1 222 ? 202.221 229.715 144.708 1.00 75.69 222 SER A N 1
ATOM 1639 C CA . SER A 1 222 ? 203.092 230.283 143.688 1.00 75.69 222 SER A CA 1
ATOM 1640 C C . SER A 1 222 ? 202.535 231.576 143.115 1.00 75.69 222 SER A C 1
ATOM 1641 O O . SER A 1 222 ? 203.307 232.444 142.696 1.00 75.69 222 SER A O 1
ATOM 1644 N N . ARG A 1 223 ? 201.214 231.720 143.074 1.00 82.08 223 ARG A N 1
ATOM 1645 C CA . ARG A 1 223 ? 200.591 232.873 142.445 1.00 82.08 223 ARG A CA 1
ATOM 1646 C C . ARG A 1 223 ? 200.303 234.021 143.402 1.00 82.08 223 ARG A C 1
ATOM 1647 O O . ARG A 1 223 ? 199.836 235.070 142.952 1.00 82.08 223 ARG A O 1
ATOM 1655 N N . ILE A 1 224 ? 200.548 233.863 144.699 1.00 73.23 224 ILE A N 1
ATOM 1656 C CA . ILE A 1 224 ? 200.510 235.020 145.584 1.00 73.23 224 ILE A CA 1
ATOM 1657 C C . ILE A 1 224 ? 201.822 235.786 145.465 1.00 73.23 224 ILE A C 1
ATOM 1658 O O . ILE A 1 224 ? 202.826 235.278 144.965 1.00 73.23 224 ILE A O 1
ATOM 1663 N N . SER A 1 225 ? 201.808 237.030 145.927 1.00 72.94 225 SER A N 1
ATOM 1664 C CA . SER A 1 225 ? 202.977 237.877 145.770 1.00 72.94 225 SER A CA 1
ATOM 1665 C C . SER A 1 225 ? 204.122 237.377 146.643 1.00 72.94 225 SER A C 1
ATOM 1666 O O . SER A 1 225 ? 203.930 236.621 147.598 1.00 72.94 225 SER A O 1
ATOM 1669 N N . HIS A 1 226 ? 205.335 237.799 146.287 1.00 71.91 226 HIS A N 1
ATOM 1670 C CA . HIS A 1 226 ? 206.509 237.388 147.047 1.00 71.91 226 HIS A CA 1
ATOM 1671 C C . HIS A 1 226 ? 206.449 237.907 148.475 1.00 71.91 226 HIS A C 1
ATOM 1672 O O . HIS A 1 226 ? 206.867 237.218 149.411 1.00 71.91 226 HIS A O 1
ATOM 1679 N N . GLU A 1 227 ? 205.941 239.126 148.661 1.00 74.43 227 GLU A N 1
ATOM 1680 C CA . GLU A 1 227 ? 205.808 239.673 150.006 1.00 74.43 227 GLU A CA 1
ATOM 1681 C C . GLU A 1 227 ? 204.814 238.871 150.833 1.00 74.43 227 GLU A C 1
ATOM 1682 O O . GLU A 1 227 ? 205.048 238.620 152.020 1.00 74.43 227 GLU A O 1
ATOM 1688 N N . GLU A 1 228 ? 203.694 238.470 150.230 1.00 70.70 228 GLU A N 1
ATOM 1689 C CA . GLU A 1 228 ? 202.742 237.626 150.942 1.00 70.70 228 GLU A CA 1
ATOM 1690 C C . GLU A 1 228 ? 203.355 236.279 151.288 1.00 70.70 228 GLU A C 1
ATOM 1691 O O . GLU A 1 228 ? 203.163 235.768 152.395 1.00 70.70 228 GLU A O 1
ATOM 1697 N N . LEU A 1 229 ? 204.090 235.684 150.348 1.00 66.08 229 LEU A N 1
ATOM 1698 C CA . LEU A 1 229 ? 204.706 234.389 150.606 1.00 66.08 229 LEU A CA 1
ATOM 1699 C C . LEU A 1 229 ? 205.743 234.486 151.716 1.00 66.08 229 LEU A C 1
ATOM 1700 O O . LEU A 1 229 ? 205.831 233.599 152.570 1.00 66.08 229 LEU A O 1
ATOM 1705 N N . ARG A 1 230 ? 206.539 235.554 151.718 1.00 66.36 230 ARG A N 1
ATOM 1706 C CA . ARG A 1 230 ? 207.509 235.742 152.789 1.00 66.36 230 ARG A CA 1
ATOM 1707 C C . ARG A 1 230 ? 206.820 235.971 154.127 1.00 66.36 230 ARG A C 1
ATOM 1708 O O . ARG A 1 230 ? 207.235 235.412 155.147 1.00 66.36 230 ARG A O 1
ATOM 1716 N N . SER A 1 231 ? 205.767 236.790 154.145 1.00 63.22 231 SER A N 1
ATOM 1717 C CA . SER A 1 231 ? 205.056 237.054 155.390 1.00 63.22 231 SER A CA 1
ATOM 1718 C C . SER A 1 231 ? 204.361 235.810 155.916 1.00 63.22 231 SER A C 1
ATOM 1719 O O . SER A 1 231 ? 204.218 235.652 157.131 1.00 63.22 231 SER A O 1
ATOM 1722 N N . LEU A 1 232 ? 203.916 234.926 155.025 1.00 60.08 232 LEU A N 1
ATOM 1723 C CA . LEU A 1 232 ? 203.236 233.718 155.469 1.00 60.08 232 LEU A CA 1
ATOM 1724 C C . LEU A 1 232 ? 204.161 232.833 156.291 1.00 60.08 232 LEU A C 1
ATOM 1725 O O . LEU A 1 232 ? 203.752 232.283 157.318 1.00 60.08 232 LEU A O 1
ATOM 1730 N N . PHE A 1 233 ? 205.411 232.681 155.859 1.00 59.92 233 PHE A N 1
ATOM 1731 C CA . PHE A 1 233 ? 206.327 231.796 156.563 1.00 59.92 233 PHE A CA 1
ATOM 1732 C C . PHE A 1 233 ? 207.003 232.462 157.748 1.00 59.92 233 PHE A C 1
ATOM 1733 O O . PHE A 1 233 ? 207.458 231.760 158.653 1.00 59.92 233 PHE A O 1
ATOM 1741 N N . ILE A 1 234 ? 207.084 233.790 157.766 1.00 59.42 234 ILE A N 1
ATOM 1742 C CA . ILE A 1 234 ? 207.450 234.476 158.997 1.00 59.42 234 ILE A CA 1
ATOM 1743 C C . ILE A 1 234 ? 206.380 234.255 160.056 1.00 59.42 234 ILE A C 1
ATOM 1744 O O . ILE A 1 234 ? 206.686 233.986 161.222 1.00 59.42 234 ILE A O 1
ATOM 1749 N N . GLY A 1 235 ? 205.109 234.349 159.664 1.00 60.19 235 GLY A N 1
ATOM 1750 C CA . GLY A 1 235 ? 204.030 234.088 160.597 1.00 60.19 235 GLY A CA 1
ATOM 1751 C C . GLY A 1 235 ? 204.013 232.663 161.105 1.00 60.19 235 GLY A C 1
ATOM 1752 O O . GLY A 1 235 ? 203.641 232.415 162.252 1.00 60.19 235 GLY A O 1
ATOM 1753 N N . TYR A 1 236 ? 204.407 231.709 160.265 1.00 59.56 236 TYR A N 1
ATOM 1754 C CA . TYR A 1 236 ? 204.530 230.325 160.698 1.00 59.56 236 TYR A CA 1
ATOM 1755 C C . TYR A 1 236 ? 205.712 230.101 161.628 1.00 59.56 236 TYR A C 1
ATOM 1756 O O . TYR A 1 236 ? 205.820 229.018 162.209 1.00 59.56 236 TYR A O 1
ATOM 1765 N N . GLY A 1 237 ? 206.592 231.080 161.782 1.00 61.27 237 GLY A N 1
ATOM 1766 C CA . GLY A 1 237 ? 207.732 230.948 162.655 1.00 61.27 237 GLY A CA 1
ATOM 1767 C C . GLY A 1 237 ? 209.024 230.546 161.988 1.00 61.27 237 GLY A C 1
ATOM 1768 O O . GLY A 1 237 ? 209.915 230.035 162.672 1.00 61.27 237 GLY A O 1
ATOM 1769 N N . TYR A 1 238 ? 209.157 230.754 160.687 1.00 59.65 238 TYR A N 1
ATOM 1770 C CA . TYR A 1 238 ? 210.354 230.387 159.953 1.00 59.65 238 TYR A CA 1
ATOM 1771 C C . TYR A 1 238 ? 211.076 231.628 159.455 1.00 59.65 238 TYR A C 1
ATOM 1772 O O . TYR A 1 238 ? 210.566 232.748 159.515 1.00 59.65 238 TYR A O 1
ATOM 1781 N N . GLU A 1 239 ? 212.288 231.407 158.963 1.00 65.58 239 GLU A N 1
ATOM 1782 C CA . GLU A 1 239 ? 213.074 232.441 158.295 1.00 65.58 239 GLU A CA 1
ATOM 1783 C C . GLU A 1 239 ? 213.265 232.000 156.855 1.00 65.58 239 GLU A C 1
ATOM 1784 O O . GLU A 1 239 ? 214.194 231.229 156.558 1.00 65.58 239 GLU A O 1
ATOM 1790 N N . PRO A 1 240 ? 212.418 232.443 155.932 1.00 63.42 240 PRO A N 1
ATOM 1791 C CA . PRO A 1 240 ? 212.439 231.870 154.583 1.00 63.42 240 PRO A CA 1
ATOM 1792 C C . PRO A 1 240 ? 213.625 232.355 153.768 1.00 63.42 240 PRO A C 1
ATOM 1793 O O . PRO A 1 240 ? 214.020 233.520 153.838 1.00 63.42 240 PRO A O 1
ATOM 1797 N N . PHE A 1 241 ? 214.192 231.439 152.990 1.00 63.92 241 PHE A N 1
ATOM 1798 C CA . PHE A 1 241 ? 215.229 231.747 152.016 1.00 63.92 241 PHE A CA 1
ATOM 1799 C C . PHE A 1 241 ? 214.738 231.317 150.645 1.00 63.92 241 PHE A C 1
ATOM 1800 O O . PHE A 1 241 ? 214.251 230.195 150.483 1.00 63.92 241 PHE A O 1
ATOM 1808 N N . PHE A 1 242 ? 214.860 232.202 149.666 1.00 64.50 242 PHE A N 1
ATOM 1809 C CA . PHE A 1 242 ? 214.294 231.983 148.345 1.00 64.50 242 PHE A CA 1
ATOM 1810 C C . PHE A 1 242 ? 215.394 231.637 147.354 1.00 64.50 242 PHE A C 1
ATOM 1811 O O . PHE A 1 242 ? 216.371 232.378 147.218 1.00 64.50 242 PHE A O 1
ATOM 1819 N N . VAL A 1 243 ? 215.233 230.505 146.677 1.00 66.79 243 VAL A N 1
ATOM 1820 C CA . VAL A 1 243 ? 216.130 230.058 145.619 1.00 66.79 243 VAL A CA 1
ATOM 1821 C C . VAL A 1 243 ? 215.282 229.971 144.360 1.00 66.79 243 VAL A C 1
ATOM 1822 O O . VAL A 1 243 ? 214.521 229.014 144.178 1.00 66.79 243 VAL A O 1
ATOM 1826 N N . GLU A 1 244 ? 215.398 230.965 143.489 1.00 71.90 244 GLU A N 1
ATOM 1827 C CA . GLU A 1 244 ? 214.527 231.083 142.333 1.00 71.90 244 GLU A CA 1
ATOM 1828 C C . GLU A 1 244 ? 215.359 231.210 141.068 1.00 71.90 244 GLU A C 1
ATOM 1829 O O . GLU A 1 244 ? 216.375 231.907 141.052 1.00 71.90 244 GLU A O 1
ATOM 1835 N N . GLY A 1 245 ? 214.925 230.534 140.018 1.00 72.49 245 GLY A N 1
ATOM 1836 C CA . GLY A 1 245 ? 215.608 230.615 138.745 1.00 72.49 245 GLY A CA 1
ATOM 1837 C C . GLY A 1 245 ? 215.237 229.448 137.859 1.00 72.49 245 GLY A C 1
ATOM 1838 O O . GLY A 1 245 ? 214.474 228.562 138.238 1.00 72.49 245 GLY A O 1
ATOM 1839 N N . ASN A 1 246 ? 215.800 229.473 136.653 1.00 75.56 246 ASN A N 1
ATOM 1840 C CA . ASN A 1 246 ? 215.627 228.389 135.700 1.00 75.56 246 ASN A CA 1
ATOM 1841 C C . ASN A 1 246 ? 216.919 227.936 135.042 1.00 75.56 246 ASN A C 1
ATOM 1842 O O . ASN A 1 246 ? 216.915 226.889 134.387 1.00 75.56 246 ASN A O 1
ATOM 1847 N N . ASP A 1 247 ? 218.014 228.679 135.185 1.00 77.19 247 ASP A N 1
ATOM 1848 C CA . ASP A 1 247 ? 219.286 228.277 134.605 1.00 77.19 247 ASP A CA 1
ATOM 1849 C C . ASP A 1 247 ? 220.050 227.459 135.635 1.00 77.19 247 ASP A C 1
ATOM 1850 O O . ASP A 1 247 ? 220.442 228.007 136.675 1.00 77.19 247 ASP A O 1
ATOM 1855 N N . PRO A 1 248 ? 220.280 226.166 135.402 1.00 72.54 248 PRO A N 1
ATOM 1856 C CA . PRO A 1 248 ? 221.000 225.359 136.399 1.00 72.54 248 PRO A CA 1
ATOM 1857 C C . PRO A 1 248 ? 222.412 225.838 136.674 1.00 72.54 248 PRO A C 1
ATOM 1858 O O . PRO A 1 248 ? 222.891 225.692 137.804 1.00 72.54 248 PRO A O 1
ATOM 1862 N N . ALA A 1 249 ? 223.097 226.403 135.678 1.00 74.12 249 ALA A N 1
ATOM 1863 C CA . ALA A 1 249 ? 224.463 226.864 135.896 1.00 74.12 249 ALA A CA 1
ATOM 1864 C C . ALA A 1 249 ? 224.519 227.976 136.930 1.00 74.12 249 ALA A C 1
ATOM 1865 O O . ALA A 1 249 ? 225.506 228.097 137.664 1.00 74.12 249 ALA A O 1
ATOM 1867 N N . ILE A 1 250 ? 223.474 228.792 137.006 1.00 72.66 250 ILE A N 1
ATOM 1868 C CA . ILE A 1 250 ? 223.393 229.840 138.013 1.00 72.66 250 ILE A CA 1
ATOM 1869 C C . ILE A 1 250 ? 222.785 229.315 139.305 1.00 72.66 250 ILE A C 1
ATOM 1870 O O . ILE A 1 250 ? 223.253 229.642 140.397 1.00 72.66 250 ILE A O 1
ATOM 1875 N N . LEU A 1 251 ? 221.743 228.491 139.199 1.00 68.36 251 LEU A N 1
ATOM 1876 C CA . LEU A 1 251 ? 221.033 228.036 140.385 1.00 68.36 251 LEU A CA 1
ATOM 1877 C C . LEU A 1 251 ? 221.851 227.067 141.226 1.00 68.36 251 LEU A C 1
ATOM 1878 O O . LEU A 1 251 ? 221.558 226.910 142.414 1.00 68.36 251 LEU A O 1
ATOM 1883 N N . HIS A 1 252 ? 222.853 226.404 140.645 1.00 65.58 252 HIS A N 1
ATOM 1884 C CA . HIS A 1 252 ? 223.682 225.495 141.430 1.00 65.58 252 HIS A CA 1
ATOM 1885 C C . HIS A 1 252 ? 224.422 226.235 142.533 1.00 65.58 252 HIS A C 1
ATOM 1886 O O . HIS A 1 252 ? 224.458 225.779 143.680 1.00 65.58 252 HIS A O 1
ATOM 1893 N N . GLY A 1 253 ? 225.012 227.384 142.209 1.00 67.80 253 GLY A N 1
ATOM 1894 C CA . GLY A 1 253 ? 225.756 228.134 143.213 1.00 67.80 253 GLY A CA 1
ATOM 1895 C C . GLY A 1 253 ? 224.821 228.780 144.224 1.00 67.80 253 GLY A C 1
ATOM 1896 O O . GLY A 1 253 ? 225.150 228.866 145.411 1.00 67.80 253 GLY A O 1
ATOM 1897 N N . VAL A 1 254 ? 223.656 229.243 143.773 1.00 67.07 254 VAL A N 1
ATOM 1898 C CA . VAL A 1 254 ? 222.687 229.832 144.690 1.00 67.07 254 VAL A CA 1
ATOM 1899 C C . VAL A 1 254 ? 222.188 228.790 145.679 1.00 67.07 254 VAL A C 1
ATOM 1900 O O . VAL A 1 254 ? 222.089 229.055 146.881 1.00 67.07 254 VAL A O 1
ATOM 1904 N N . MET A 1 255 ? 221.867 227.590 145.196 1.00 66.89 255 MET A N 1
ATOM 1905 C CA . MET A 1 255 ? 221.379 226.542 146.085 1.00 66.89 255 MET A CA 1
ATOM 1906 C C . MET A 1 255 ? 222.447 226.113 147.081 1.00 66.89 255 MET A C 1
ATOM 1907 O O . MET A 1 255 ? 222.142 225.854 148.250 1.00 66.89 255 MET A O 1
ATOM 1912 N N . ALA A 1 256 ? 223.701 226.018 146.637 1.00 66.43 256 ALA A N 1
ATOM 1913 C CA . ALA A 1 256 ? 224.775 225.630 147.543 1.00 66.43 256 ALA A CA 1
ATOM 1914 C C . ALA A 1 256 ? 224.975 226.668 148.637 1.00 66.43 256 ALA A C 1
ATOM 1915 O O . ALA A 1 256 ? 225.198 226.319 149.800 1.00 66.43 256 ALA A O 1
ATOM 1917 N N . SER A 1 257 ? 224.908 227.951 148.282 1.00 67.16 257 SER A N 1
ATOM 1918 C CA . SER A 1 257 ? 225.048 229.002 149.282 1.00 67.16 257 SER A CA 1
A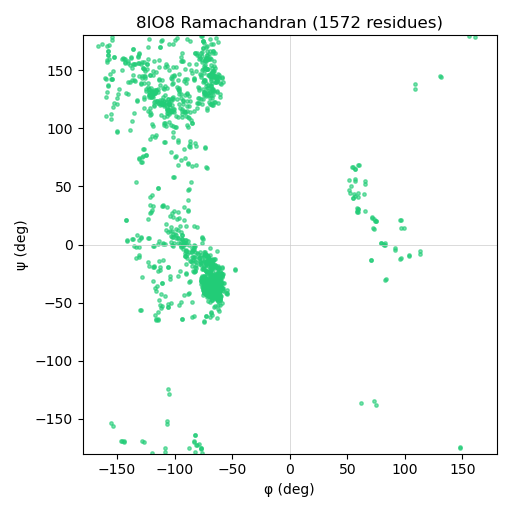TOM 1919 C C . SER A 1 257 ? 223.901 228.975 150.281 1.00 67.16 257 SER A C 1
ATOM 1920 O O . SER A 1 257 ? 224.121 229.097 151.490 1.00 67.16 257 SER A O 1
ATOM 1923 N N . THR A 1 258 ? 222.672 228.815 149.795 1.00 65.36 258 THR A N 1
ATOM 1924 C CA . THR A 1 258 ? 221.512 228.877 150.675 1.00 65.36 258 THR A CA 1
ATOM 1925 C C . THR A 1 258 ? 221.498 227.698 151.635 1.00 65.36 258 THR A C 1
ATOM 1926 O O . THR A 1 258 ? 221.243 227.863 152.833 1.00 65.36 258 THR A O 1
ATOM 1930 N N . LEU A 1 259 ? 221.775 226.494 151.135 1.00 64.62 259 LEU A N 1
ATOM 1931 C CA . LEU A 1 259 ? 221.781 225.322 152.004 1.00 64.62 259 LEU A CA 1
ATOM 1932 C C . LEU A 1 259 ? 222.864 225.425 153.066 1.00 64.62 259 LEU A C 1
ATOM 1933 O O . LEU A 1 259 ? 222.650 225.038 154.219 1.00 64.62 259 LEU A O 1
ATOM 1938 N N . ALA A 1 260 ? 224.039 225.931 152.695 1.00 66.39 260 ALA A N 1
ATOM 1939 C CA . ALA A 1 260 ? 225.101 226.114 153.676 1.00 66.39 260 ALA A CA 1
ATOM 1940 C C . ALA A 1 260 ? 224.696 227.118 154.746 1.00 66.39 260 ALA A C 1
ATOM 1941 O O . ALA A 1 260 ? 224.958 226.908 155.934 1.00 66.39 260 ALA A O 1
ATOM 1943 N N . THR A 1 261 ? 224.053 228.216 154.346 1.00 66.23 261 THR A N 1
ATOM 1944 C CA . THR A 1 261 ? 223.588 229.196 155.321 1.00 66.23 261 THR A CA 1
ATOM 1945 C C . THR A 1 261 ? 222.515 228.609 156.229 1.00 66.23 261 THR A C 1
ATOM 1946 O O . THR A 1 261 ? 222.506 228.872 157.436 1.00 66.23 261 THR A O 1
ATOM 1950 N N . CYS A 1 262 ? 221.598 227.819 155.668 1.00 67.99 262 CYS A N 1
ATOM 1951 C CA . CYS A 1 262 ? 220.535 227.231 156.475 1.00 67.99 262 CYS A CA 1
ATOM 1952 C C . CYS A 1 262 ? 221.086 226.253 157.503 1.00 67.99 262 CYS A C 1
ATOM 1953 O O . CYS A 1 262 ? 220.641 226.244 158.655 1.00 67.99 262 CYS A O 1
ATOM 1956 N N . VAL A 1 263 ? 222.048 225.419 157.108 1.00 65.96 263 VAL A N 1
ATOM 1957 C CA . VAL A 1 263 ? 222.602 224.437 158.034 1.00 65.96 263 VAL A CA 1
ATOM 1958 C C . VAL A 1 263 ? 223.379 225.127 159.146 1.00 65.96 263 VAL A C 1
ATOM 1959 O O . VAL A 1 263 ? 223.295 224.734 160.314 1.00 65.96 263 VAL A O 1
ATOM 1963 N N . GLN A 1 264 ? 224.138 226.168 158.806 1.00 68.78 264 GLN A N 1
ATOM 1964 C CA . GLN A 1 264 ? 224.876 226.906 159.824 1.00 68.78 264 GLN A CA 1
ATOM 1965 C C . GLN A 1 264 ? 223.933 227.556 160.826 1.00 68.78 264 GLN A C 1
ATOM 1966 O O . GLN A 1 264 ? 224.207 227.561 162.030 1.00 68.78 264 GLN A O 1
ATOM 1972 N N . LYS A 1 265 ? 222.819 228.110 160.349 1.00 66.24 265 LYS A N 1
ATOM 1973 C CA . LYS A 1 265 ? 221.835 228.680 161.261 1.00 66.24 265 LYS A CA 1
ATOM 1974 C C . LYS A 1 265 ? 221.207 227.608 162.139 1.00 66.24 265 LYS A C 1
ATOM 1975 O O . LYS A 1 265 ? 220.918 227.855 163.313 1.00 66.24 265 LYS A O 1
ATOM 1981 N N . ILE A 1 266 ? 220.976 226.418 161.585 1.00 64.41 266 ILE A N 1
ATOM 1982 C CA . ILE A 1 266 ? 220.414 225.326 162.373 1.00 64.41 266 ILE A CA 1
ATOM 1983 C C . ILE A 1 266 ? 221.378 224.913 163.477 1.00 64.41 266 ILE A C 1
ATOM 1984 O O . ILE A 1 266 ? 220.986 224.738 164.636 1.00 64.41 266 ILE A O 1
ATOM 1989 N N . GLN A 1 267 ? 222.655 224.748 163.134 1.00 66.22 267 GLN A N 1
ATOM 1990 C CA . GLN A 1 267 ? 223.637 224.358 164.137 1.00 66.22 267 GLN A CA 1
ATOM 1991 C C . GLN A 1 267 ? 223.880 225.469 165.147 1.00 66.22 267 GLN A C 1
ATOM 1992 O O . GLN A 1 267 ? 224.139 225.188 166.321 1.00 66.22 267 GLN A O 1
ATOM 1998 N N . ALA A 1 268 ? 223.810 226.728 164.714 1.00 66.52 268 ALA A N 1
ATOM 1999 C CA . ALA A 1 268 ? 223.894 227.834 165.659 1.00 66.52 268 ALA A CA 1
ATOM 2000 C C . ALA A 1 268 ? 222.721 227.813 166.628 1.00 66.52 268 ALA A C 1
ATOM 2001 O O . ALA A 1 268 ? 222.884 228.091 167.820 1.00 66.52 268 ALA A O 1
ATOM 2003 N N . ILE A 1 269 ? 221.528 227.487 166.129 1.00 66.02 269 ILE A N 1
ATOM 2004 C CA . ILE A 1 269 ? 220.350 227.399 166.987 1.00 66.02 269 ILE A CA 1
ATOM 2005 C C . ILE A 1 269 ? 220.533 226.306 168.029 1.00 66.02 269 ILE A C 1
ATOM 2006 O O . ILE A 1 269 ? 220.266 226.506 169.219 1.00 66.02 269 ILE A O 1
ATOM 2011 N N . GLN A 1 270 ? 220.994 225.133 167.598 1.00 67.40 270 GLN A N 1
ATOM 2012 C CA . GLN A 1 270 ? 221.148 224.016 168.522 1.00 67.40 270 GLN A CA 1
ATOM 2013 C C . GLN A 1 270 ? 222.282 224.257 169.507 1.00 67.40 270 GLN A C 1
ATOM 2014 O O . GLN A 1 270 ? 222.187 223.869 170.675 1.00 67.40 270 GLN A O 1
ATOM 2020 N N . ALA A 1 271 ? 223.369 224.881 169.053 1.00 70.75 271 ALA A N 1
ATOM 2021 C CA . ALA A 1 271 ? 224.483 225.166 169.951 1.00 70.75 271 ALA A CA 1
ATOM 2022 C C . ALA A 1 271 ? 224.077 226.147 171.041 1.00 70.75 271 ALA A C 1
ATOM 2023 O O . ALA A 1 271 ? 224.463 225.989 172.204 1.00 70.75 271 ALA A O 1
ATOM 2025 N N . ALA A 1 272 ? 223.305 227.172 170.682 1.00 74.15 272 ALA A N 1
ATOM 2026 C CA . ALA A 1 272 ? 222.846 228.136 171.675 1.00 74.15 272 ALA A CA 1
ATOM 2027 C C . ALA A 1 272 ? 221.882 227.497 172.664 1.00 74.15 272 ALA A C 1
ATOM 2028 O O . ALA A 1 272 ? 221.913 227.808 173.859 1.00 74.15 272 ALA A O 1
ATOM 2030 N N . ALA A 1 273 ? 221.015 226.604 172.187 1.00 72.91 273 ALA A N 1
ATOM 2031 C CA . ALA A 1 273 ? 220.027 225.993 173.066 1.00 72.91 273 ALA A CA 1
ATOM 2032 C C . ALA A 1 273 ? 220.644 224.946 173.981 1.00 72.91 273 ALA A C 1
ATOM 2033 O O . ALA A 1 273 ? 220.195 224.784 175.120 1.00 72.91 273 ALA A O 1
ATOM 2035 N N . ARG A 1 274 ? 221.660 224.225 173.512 1.00 72.45 274 ARG A N 1
ATOM 2036 C CA . ARG A 1 274 ? 222.242 223.146 174.299 1.00 72.45 274 ARG A CA 1
ATOM 2037 C C . ARG A 1 274 ? 223.248 223.629 175.331 1.00 72.45 274 ARG A C 1
ATOM 2038 O O . ARG A 1 274 ? 223.658 222.839 176.186 1.00 72.45 274 ARG A O 1
ATOM 2046 N N . SER A 1 275 ? 223.655 224.891 175.274 1.00 79.49 275 SER A N 1
ATOM 2047 C CA . SER A 1 275 ? 224.498 225.481 176.302 1.00 79.49 275 SER A CA 1
ATOM 2048 C C . SER A 1 275 ? 223.691 226.216 177.359 1.00 79.49 275 SER A C 1
ATOM 2049 O O . SER A 1 275 ? 224.278 226.813 178.265 1.00 79.49 275 SER A O 1
ATOM 2052 N N . GLY A 1 276 ? 222.365 226.178 177.271 1.00 84.33 276 GLY A N 1
ATOM 2053 C CA . GLY A 1 276 ? 221.533 226.962 178.160 1.00 84.33 276 GLY A CA 1
ATOM 2054 C C . GLY A 1 276 ? 221.688 228.450 177.972 1.00 84.33 276 GLY A C 1
ATOM 2055 O O . GLY A 1 276 ? 221.599 229.206 178.944 1.00 84.33 276 GLY A O 1
ATOM 2056 N N . GLU A 1 277 ? 222.027 228.847 176.767 1.00 87.51 277 GLU A N 1
ATOM 2057 C CA . GLU A 1 277 ? 222.250 230.237 176.506 1.00 87.51 277 GLU A CA 1
ATOM 2058 C C . GLU A 1 277 ? 220.973 230.955 176.145 1.00 87.51 277 GLU A C 1
ATOM 2059 O O . GLU A 1 277 ? 220.822 232.123 176.446 1.00 87.51 277 GLU A O 1
ATOM 2065 N N . SER A 1 278 ? 220.049 230.258 175.504 1.00 89.09 278 SER A N 1
ATOM 2066 C CA . SER A 1 278 ? 218.788 230.868 175.136 1.00 89.09 278 SER A CA 1
ATOM 2067 C C . SER A 1 278 ? 217.761 229.807 174.900 1.00 89.09 278 SER A C 1
ATOM 2068 O O . SER A 1 278 ? 217.833 229.106 173.917 1.00 89.09 278 SER A O 1
ATOM 2071 N N . SER A 1 279 ? 216.783 229.717 175.782 1.00 91.77 279 SER A N 1
ATOM 2072 C CA . SER A 1 279 ? 215.755 228.709 175.654 1.00 91.77 279 SER A CA 1
ATOM 2073 C C . SER A 1 279 ? 214.490 229.215 174.998 1.00 91.77 279 SER A C 1
ATOM 2074 O O . SER A 1 279 ? 213.420 228.685 175.246 1.00 91.77 279 SER A O 1
ATOM 2077 N N . ASP A 1 280 ? 214.614 230.216 174.144 1.00 86.44 280 ASP A N 1
ATOM 2078 C CA . ASP A 1 280 ? 213.462 230.781 173.462 1.00 86.44 280 ASP A CA 1
ATOM 2079 C C . ASP A 1 280 ? 213.279 230.076 172.129 1.00 86.44 280 ASP A C 1
ATOM 2080 O O . ASP A 1 280 ? 214.212 229.480 171.586 1.00 86.44 280 ASP A O 1
ATOM 2085 N N . ARG A 1 281 ? 212.066 230.146 171.610 1.00 74.88 281 ARG A N 1
ATOM 2086 C CA . ARG A 1 281 ? 211.767 229.503 170.340 1.00 74.88 281 ARG A CA 1
ATOM 2087 C C . ARG A 1 281 ? 212.465 230.249 169.213 1.00 74.88 281 ARG A C 1
ATOM 2088 O O . ARG A 1 281 ? 212.248 231.457 169.053 1.00 74.88 281 ARG A O 1
ATOM 2096 N N . PRO A 1 282 ? 213.300 229.590 168.423 1.00 71.12 282 PRO A N 1
ATOM 2097 C CA . PRO A 1 282 ? 214.022 230.293 167.359 1.00 71.12 282 PRO A CA 1
ATOM 2098 C C . PRO A 1 282 ? 213.224 230.374 166.072 1.00 71.12 282 PRO A C 1
ATOM 2099 O O . PRO A 1 282 ? 212.137 229.799 165.970 1.00 71.12 282 PRO A O 1
ATOM 2103 N N . MET A 1 283 ? 213.754 231.080 165.080 1.00 70.38 283 MET A N 1
ATOM 2104 C CA . MET A 1 283 ? 213.159 231.125 163.749 1.00 70.38 283 MET A CA 1
ATOM 2105 C C . MET A 1 283 ? 213.927 230.144 162.874 1.00 70.38 283 MET A C 1
ATOM 2106 O O . MET A 1 283 ? 215.030 230.437 162.411 1.00 70.38 283 MET A O 1
ATOM 2111 N N . TRP A 1 284 ? 213.343 228.974 162.664 1.00 63.94 284 TRP A N 1
ATOM 2112 C CA . TRP A 1 284 ? 214.009 227.938 161.899 1.00 63.94 284 TRP A CA 1
ATOM 2113 C C . TRP A 1 284 ? 214.103 228.339 160.431 1.00 63.94 284 TRP A C 1
ATOM 2114 O O . TRP A 1 284 ? 213.141 228.862 159.868 1.00 63.94 284 TRP A O 1
ATOM 2125 N N . PRO A 1 285 ? 215.244 228.121 159.790 1.00 61.24 285 PRO A N 1
ATOM 2126 C CA . PRO A 1 285 ? 215.345 228.416 158.360 1.00 61.24 285 PRO A CA 1
ATOM 2127 C C . PRO A 1 285 ? 214.494 227.471 157.530 1.00 61.24 285 PRO A C 1
ATOM 2128 O O . PRO A 1 285 ? 214.299 226.303 157.871 1.00 61.24 285 PRO A O 1
ATOM 2132 N N . MET A 1 286 ? 213.977 228.000 156.426 1.00 61.92 286 MET A N 1
ATOM 2133 C CA . MET A 1 286 ? 213.276 227.202 155.435 1.00 61.92 286 MET A CA 1
ATOM 2134 C C . MET A 1 286 ? 213.621 227.752 154.063 1.00 61.92 286 MET A C 1
ATOM 2135 O O . MET A 1 286 ? 214.021 228.907 153.922 1.00 61.92 286 MET A O 1
ATOM 2140 N N . ILE A 1 287 ? 213.472 226.909 153.050 1.00 60.85 287 ILE A N 1
ATOM 2141 C CA . ILE A 1 287 ? 213.876 227.238 151.691 1.00 60.85 287 ILE A CA 1
ATOM 2142 C C . ILE A 1 287 ? 212.656 227.179 150.788 1.00 60.85 287 ILE A C 1
ATOM 2143 O O . ILE A 1 287 ? 211.891 226.210 150.831 1.00 60.85 287 ILE A O 1
ATOM 2148 N N . VAL A 1 288 ? 212.472 228.219 149.985 1.00 61.70 288 VAL A N 1
ATOM 2149 C CA . VAL A 1 288 ? 211.469 228.244 148.931 1.00 61.70 288 VAL A CA 1
ATOM 2150 C C . VAL A 1 288 ? 212.211 228.100 147.613 1.00 61.70 288 VAL A C 1
ATOM 2151 O O . VAL A 1 288 ? 212.972 228.989 147.219 1.00 61.70 288 VAL A O 1
ATOM 2155 N N . LEU A 1 289 ? 211.994 226.984 146.932 1.00 63.52 289 LEU A N 1
ATOM 2156 C CA . LEU A 1 289 ? 212.674 226.670 145.684 1.00 63.52 289 LEU A CA 1
ATOM 2157 C C . LEU A 1 289 ? 211.682 226.837 144.542 1.00 63.52 289 LEU A C 1
ATOM 2158 O O . LEU A 1 289 ? 210.744 226.046 144.410 1.00 63.52 289 LEU A O 1
ATOM 2163 N N . ARG A 1 290 ? 211.889 227.857 143.721 1.00 68.55 290 ARG A N 1
ATOM 2164 C CA . ARG A 1 290 ? 211.022 228.133 142.580 1.00 68.55 290 ARG A CA 1
ATOM 2165 C C . ARG A 1 290 ? 211.780 227.762 141.312 1.00 68.55 290 ARG A C 1
ATOM 2166 O O . ARG A 1 290 ? 212.649 228.507 140.857 1.00 68.55 290 ARG A O 1
ATOM 2174 N N . THR A 1 291 ? 211.446 226.609 140.748 1.00 69.62 291 THR A N 1
ATOM 2175 C CA . THR A 1 291 ? 212.051 226.089 139.535 1.00 69.62 291 THR A CA 1
ATOM 2176 C C . THR A 1 291 ? 210.955 225.703 138.557 1.00 69.62 291 THR A C 1
ATOM 2177 O O . THR A 1 291 ? 209.822 225.448 138.968 1.00 69.62 291 THR A O 1
ATOM 2181 N N . PRO A 1 292 ? 211.249 225.679 137.258 1.00 70.56 292 PRO A N 1
ATOM 2182 C CA . PRO A 1 292 ? 210.243 225.221 136.295 1.00 70.56 292 PRO A CA 1
ATOM 2183 C C . PRO A 1 292 ? 209.860 223.773 136.551 1.00 70.56 292 PRO A C 1
ATOM 2184 O O . PRO A 1 292 ? 210.691 222.950 136.939 1.00 70.56 292 PRO A O 1
ATOM 2188 N N . LYS A 1 293 ? 208.586 223.465 136.339 1.00 74.76 293 LYS A N 1
ATOM 2189 C CA . LYS A 1 293 ? 208.124 222.090 136.437 1.00 74.76 293 LYS A CA 1
ATOM 2190 C C . LYS A 1 293 ? 208.472 221.344 135.158 1.00 74.76 293 LYS A C 1
ATOM 2191 O O . LYS A 1 293 ? 208.279 221.858 134.053 1.00 74.76 293 LYS A O 1
ATOM 2197 N N . GLY A 1 294 ? 208.984 220.126 135.309 1.00 71.94 294 GLY A N 1
ATOM 2198 C CA . GLY A 1 294 ? 209.546 219.426 134.173 1.00 71.94 294 GLY A CA 1
ATOM 2199 C C . GLY A 1 294 ? 210.770 220.162 133.682 1.00 71.94 294 GLY A C 1
ATOM 2200 O O . GLY A 1 294 ? 210.894 220.470 132.496 1.00 71.94 294 GLY A O 1
ATOM 2201 N N . TRP A 1 295 ? 211.683 220.437 134.615 1.00 68.26 295 TRP A N 1
ATOM 2202 C CA . TRP A 1 295 ? 212.706 221.459 134.421 1.00 68.26 295 TRP A CA 1
ATOM 2203 C C . TRP A 1 295 ? 213.577 221.177 133.202 1.00 68.26 295 TRP A C 1
ATOM 2204 O O . TRP A 1 295 ? 213.783 222.058 132.361 1.00 68.26 295 TRP A O 1
ATOM 2215 N N . THR A 1 296 ? 214.111 219.970 133.085 1.00 69.16 296 THR A N 1
ATOM 2216 C CA . THR A 1 296 ? 215.018 219.666 131.988 1.00 69.16 296 THR A CA 1
ATOM 2217 C C . THR A 1 296 ? 214.361 218.848 130.886 1.00 69.16 296 THR A C 1
ATOM 2218 O O . THR A 1 296 ? 215.064 218.293 130.039 1.00 69.16 296 THR A O 1
ATOM 2222 N N . GLY A 1 297 ? 213.036 218.763 130.875 1.00 72.66 297 GLY A N 1
ATOM 2223 C CA . GLY A 1 297 ? 212.331 217.960 129.908 1.00 72.66 297 GLY A CA 1
ATOM 2224 C C . GLY A 1 297 ? 212.132 218.674 128.589 1.00 72.66 297 GLY A C 1
ATOM 2225 O O . GLY A 1 297 ? 212.725 219.724 128.330 1.00 72.66 297 GLY A O 1
ATOM 2226 N N . PRO A 1 298 ? 211.304 218.098 127.719 1.00 78.80 298 PRO A N 1
ATOM 2227 C CA . PRO A 1 298 ? 211.024 218.742 126.431 1.00 78.80 298 PRO A CA 1
ATOM 2228 C C . PRO A 1 298 ? 210.408 220.117 126.627 1.00 78.80 298 PRO A C 1
ATOM 2229 O O . PRO A 1 298 ? 209.545 220.315 127.483 1.00 78.80 298 PRO A O 1
ATOM 2233 N N . ALA A 1 299 ? 210.862 221.074 125.817 1.00 85.08 299 ALA A N 1
ATOM 2234 C CA . ALA A 1 299 ? 210.385 222.444 125.962 1.00 85.08 299 ALA A CA 1
ATOM 2235 C C . ALA A 1 299 ? 208.928 222.569 125.538 1.00 85.08 299 ALA A C 1
ATOM 2236 O O . ALA A 1 299 ? 208.104 223.129 126.268 1.00 85.08 299 ALA A O 1
ATOM 2238 N N . THR A 1 300 ? 208.590 222.047 124.361 1.00 90.02 300 THR A N 1
ATOM 2239 C CA . THR A 1 300 ? 207.238 222.131 123.832 1.00 90.02 300 THR A CA 1
ATOM 2240 C C . THR A 1 300 ? 206.859 220.811 123.183 1.00 90.02 300 THR A C 1
ATOM 2241 O O . THR A 1 300 ? 207.679 220.184 122.509 1.00 90.02 300 THR A O 1
ATOM 2245 N N . ILE A 1 301 ? 205.613 220.398 123.392 1.00 92.47 301 ILE A N 1
ATOM 2246 C CA . ILE A 1 301 ? 205.037 219.236 122.729 1.00 92.47 301 ILE A CA 1
ATOM 2247 C C . ILE A 1 301 ? 203.738 219.674 122.070 1.00 92.47 301 ILE A C 1
ATOM 2248 O O . ILE A 1 301 ? 202.875 220.264 122.729 1.00 92.47 301 ILE A O 1
ATOM 2253 N N . LYS A 1 302 ? 203.608 219.396 120.771 1.00 94.37 302 LYS A N 1
ATOM 2254 C CA . LYS A 1 302 ? 202.428 219.766 119.988 1.00 94.37 302 LYS A CA 1
ATOM 2255 C C . LYS A 1 302 ? 202.183 221.272 120.006 1.00 94.37 302 LYS A C 1
ATOM 2256 O O . LYS A 1 302 ? 201.043 221.726 119.893 1.00 94.37 302 LYS A O 1
ATOM 2262 N N . GLY A 1 303 ? 203.247 222.057 120.150 1.00 93.39 303 GLY A N 1
ATOM 2263 C CA . GLY A 1 303 ? 203.131 223.498 120.175 1.00 93.39 303 GLY A CA 1
ATOM 2264 C C . GLY A 1 303 ? 202.748 224.099 121.509 1.00 93.39 303 GLY A C 1
ATOM 2265 O O . GLY A 1 303 ? 202.642 225.327 121.606 1.00 93.39 303 GLY A O 1
ATOM 2266 N N . HIS A 1 304 ? 202.540 223.285 122.537 1.00 93.65 304 HIS A N 1
ATOM 2267 C CA . HIS A 1 304 ? 202.183 223.770 123.861 1.00 93.65 304 HIS A CA 1
ATOM 2268 C C . HIS A 1 304 ? 203.400 223.729 124.773 1.00 93.65 304 HIS A C 1
ATOM 2269 O O . HIS A 1 304 ? 204.233 222.825 124.672 1.00 93.65 304 HIS A O 1
ATOM 2276 N N . VAL A 1 305 ? 203.494 224.712 125.667 1.00 89.78 305 VAL A N 1
ATOM 2277 C CA . VAL A 1 305 ? 204.592 224.756 126.622 1.00 89.78 305 VAL A CA 1
ATOM 2278 C C . VAL A 1 305 ? 204.450 223.604 127.606 1.00 89.78 305 VAL A C 1
ATOM 2279 O O . VAL A 1 305 ? 203.383 223.400 128.198 1.00 89.78 305 VAL A O 1
ATOM 2283 N N . VAL A 1 306 ? 205.524 222.841 127.781 1.00 86.20 306 VAL A N 1
ATOM 2284 C CA . VAL A 1 306 ? 205.543 221.691 128.675 1.00 86.20 306 VAL A CA 1
ATOM 2285 C C . VAL A 1 306 ? 206.446 221.936 129.878 1.00 86.20 306 VAL A C 1
ATOM 2286 O O . VAL A 1 306 ? 206.019 221.796 131.023 1.00 86.20 306 VAL A O 1
ATOM 2290 N N . GLU A 1 307 ? 207.703 222.298 129.634 1.00 82.57 307 GLU A N 1
ATOM 2291 C CA . GLU A 1 307 ? 208.609 222.636 130.722 1.00 82.57 307 GLU A CA 1
ATOM 2292 C C . GLU A 1 307 ? 208.151 223.918 131.404 1.00 82.57 307 GLU A C 1
ATOM 2293 O O . GLU A 1 307 ? 207.831 224.907 130.738 1.00 82.57 307 GLU A O 1
ATOM 2299 N N . GLY A 1 308 ? 208.127 223.904 132.733 1.00 82.09 308 GLY A N 1
ATOM 2300 C CA . GLY A 1 308 ? 207.586 225.031 133.461 1.00 82.09 308 GLY A CA 1
ATOM 2301 C C . GLY A 1 308 ? 206.087 225.157 133.369 1.00 82.09 308 GLY A C 1
ATOM 2302 O O . GLY A 1 308 ? 205.552 226.251 133.555 1.00 82.09 308 GLY A O 1
ATOM 2303 N N . SER A 1 309 ? 205.392 224.062 133.078 1.00 83.89 309 SER A N 1
ATOM 2304 C CA . SER A 1 309 ? 203.947 224.065 132.937 1.00 83.89 309 SER A CA 1
ATOM 2305 C C . SER A 1 309 ? 203.380 222.847 133.646 1.00 83.89 309 SER A C 1
ATOM 2306 O O . SER A 1 309 ? 204.108 221.933 134.039 1.00 83.89 309 SER A O 1
ATOM 2309 N N . TRP A 1 310 ? 202.058 222.843 133.809 1.00 84.87 310 TRP A N 1
ATOM 2310 C CA . TRP A 1 310 ? 201.385 221.695 134.399 1.00 84.87 310 TRP A CA 1
ATOM 2311 C C . TRP A 1 310 ? 201.351 220.502 133.456 1.00 84.87 310 TRP A C 1
ATOM 2312 O O . TRP A 1 310 ? 201.069 219.385 133.901 1.00 84.87 310 TRP A O 1
ATOM 2323 N N . ARG A 1 311 ? 201.627 220.711 132.169 1.00 87.15 311 ARG A N 1
ATOM 2324 C CA . ARG A 1 311 ? 201.585 219.625 131.199 1.00 87.15 311 ARG A CA 1
ATOM 2325 C C . ARG A 1 311 ? 202.720 218.628 131.373 1.00 87.15 311 ARG A C 1
ATOM 2326 O O . ARG A 1 311 ? 202.666 217.546 130.780 1.00 87.15 311 ARG A O 1
ATOM 2334 N N . SER A 1 312 ? 203.735 218.955 132.164 1.00 81.60 312 SER A N 1
ATOM 2335 C CA . SER A 1 312 ? 204.842 218.049 132.427 1.00 81.60 312 SER A CA 1
ATOM 2336 C C . SER A 1 312 ? 204.638 217.221 133.688 1.00 81.60 312 SER A C 1
ATOM 2337 O O . SER A 1 312 ? 205.542 216.474 134.072 1.00 81.60 312 SER A O 1
ATOM 2340 N N . HIS A 1 313 ? 203.472 217.330 134.331 1.00 80.89 313 HIS A N 1
ATOM 2341 C CA . HIS A 1 313 ? 203.264 216.689 135.626 1.00 80.89 313 HIS A CA 1
ATOM 2342 C C . HIS A 1 313 ? 203.383 215.174 135.528 1.00 80.89 313 HIS A C 1
ATOM 2343 O O . HIS A 1 313 ? 204.137 214.550 136.283 1.00 80.89 313 HIS A O 1
ATOM 2350 N N . GLN A 1 314 ? 202.647 214.561 134.605 1.00 82.39 314 GLN A N 1
ATOM 2351 C CA . GLN A 1 314 ? 202.655 213.106 134.501 1.00 82.39 314 GLN A CA 1
ATOM 2352 C C . GLN A 1 314 ? 203.681 212.625 133.478 1.00 82.39 314 GLN A C 1
ATOM 2353 O O . GLN A 1 314 ? 204.675 211.990 133.842 1.00 82.39 314 GLN A O 1
ATOM 2359 N N . VAL A 1 315 ? 203.482 212.966 132.209 1.00 84.91 315 VAL A N 1
ATOM 2360 C CA . VAL A 1 315 ? 204.417 212.625 131.141 1.00 84.91 315 VAL A CA 1
ATOM 2361 C C . VAL A 1 315 ? 204.351 213.725 130.091 1.00 84.91 315 VAL A C 1
ATOM 2362 O O . VAL A 1 315 ? 203.253 214.109 129.665 1.00 84.91 315 VAL A O 1
ATOM 2366 N N . PRO A 1 316 ? 205.487 214.278 129.670 1.00 85.84 316 PRO A N 1
ATOM 2367 C CA . PRO A 1 316 ? 205.459 215.221 128.543 1.00 85.84 316 PRO A CA 1
ATOM 2368 C C . PRO A 1 316 ? 204.918 214.604 127.269 1.00 85.84 316 PRO A C 1
ATOM 2369 O O . PRO A 1 316 ? 204.273 215.302 126.477 1.00 85.84 316 PRO A O 1
ATOM 2373 N N . MET A 1 317 ? 205.158 213.313 127.048 1.00 89.16 317 MET A N 1
ATOM 2374 C CA . MET A 1 317 ? 204.689 212.614 125.856 1.00 89.16 317 MET A CA 1
ATOM 2375 C C . MET A 1 317 ? 204.113 211.277 126.293 1.00 89.16 317 MET A C 1
ATOM 2376 O O . MET A 1 317 ? 204.851 210.411 126.768 1.00 89.16 317 MET A O 1
ATOM 2381 N N . ALA A 1 318 ? 202.804 211.109 126.138 1.00 93.51 318 ALA A N 1
ATOM 2382 C CA . ALA A 1 318 ? 202.139 209.855 126.456 1.00 93.51 318 ALA A CA 1
ATOM 2383 C C . ALA A 1 318 ? 201.889 208.999 125.224 1.00 93.51 318 ALA A C 1
ATOM 2384 O O . ALA A 1 318 ? 201.242 207.954 125.329 1.00 93.51 318 ALA A O 1
ATOM 2386 N N . ASP A 1 319 ? 202.390 209.416 124.060 1.00 97.08 319 ASP A N 1
ATOM 2387 C CA . ASP A 1 319 ? 202.106 208.742 122.799 1.00 97.08 319 ASP A CA 1
ATOM 2388 C C . ASP A 1 319 ? 203.376 208.298 122.081 1.00 97.08 319 ASP A C 1
ATOM 2389 O O . ASP A 1 319 ? 203.354 208.096 120.865 1.00 97.08 319 ASP A O 1
ATOM 2394 N N . VAL A 1 320 ? 204.484 208.138 122.809 1.00 91.98 320 VAL A N 1
ATOM 2395 C CA . VAL A 1 320 ? 205.752 207.791 122.174 1.00 91.98 320 VAL A CA 1
ATOM 2396 C C . VAL A 1 320 ? 205.685 206.418 121.522 1.00 91.98 320 VAL A C 1
ATOM 2397 O O . VAL A 1 320 ? 206.410 206.144 120.559 1.00 91.98 320 VAL A O 1
ATOM 2401 N N . LEU A 1 321 ? 204.826 205.535 122.030 1.00 93.46 321 LEU A N 1
ATOM 2402 C CA . LEU A 1 321 ? 204.748 204.184 121.489 1.00 93.46 321 LEU A CA 1
ATOM 2403 C C . LEU A 1 321 ? 204.174 204.179 120.077 1.00 93.46 321 LEU A C 1
ATOM 2404 O O . LEU A 1 321 ? 204.600 203.385 119.232 1.00 93.46 321 LEU A O 1
ATOM 2409 N N . THR A 1 322 ? 203.208 205.055 119.803 1.00 96.46 322 THR A N 1
ATOM 2410 C CA . THR A 1 322 ? 202.538 205.043 118.507 1.00 96.46 322 THR A CA 1
ATOM 2411 C C . THR A 1 322 ? 203.306 205.844 117.459 1.00 96.46 322 THR A C 1
ATOM 2412 O O . THR A 1 322 ? 203.759 205.291 116.452 1.00 96.46 322 THR A O 1
ATOM 2416 N N . ASN A 1 323 ? 203.469 207.150 117.681 1.00 93.48 323 ASN A N 1
ATOM 2417 C CA . ASN A 1 323 ? 204.020 207.821 116.510 1.00 93.48 323 ASN A CA 1
ATOM 2418 C C . ASN A 1 323 ? 205.531 207.977 116.621 1.00 93.48 323 ASN A C 1
ATOM 2419 O O . ASN A 1 323 ? 206.051 208.247 117.708 1.00 93.48 323 ASN A O 1
ATOM 2424 N N . PRO A 1 324 ? 206.236 207.803 115.502 1.00 91.47 324 PRO A N 1
ATOM 2425 C CA . PRO A 1 324 ? 207.704 207.900 115.534 1.00 91.47 324 PRO A CA 1
ATOM 2426 C C . PRO A 1 324 ? 208.222 209.273 115.916 1.00 91.47 324 PRO A C 1
ATOM 2427 O O . PRO A 1 324 ? 209.338 209.374 116.440 1.00 91.47 324 PRO A O 1
ATOM 2431 N N . GLU A 1 325 ? 207.462 210.335 115.649 1.00 92.33 325 GLU A N 1
ATOM 2432 C CA . GLU A 1 325 ? 207.945 211.680 115.946 1.00 92.33 325 GLU A CA 1
ATOM 2433 C C . GLU A 1 325 ? 208.169 211.866 117.440 1.00 92.33 325 GLU A C 1
ATOM 2434 O O . GLU A 1 325 ? 209.183 212.432 117.862 1.00 92.33 325 GLU A O 1
ATOM 2440 N N . HIS A 1 326 ? 207.225 211.404 118.259 1.00 89.31 326 HIS A N 1
ATOM 2441 C CA . HIS A 1 326 ? 207.402 211.505 119.701 1.00 89.31 326 HIS A CA 1
ATOM 2442 C C . HIS A 1 326 ? 208.476 210.551 120.203 1.00 89.31 326 HIS A C 1
ATOM 2443 O O . HIS A 1 326 ? 209.168 210.862 121.177 1.00 89.31 326 HIS A O 1
ATOM 2450 N N . LEU A 1 327 ? 208.625 209.390 119.563 1.00 83.05 327 LEU A N 1
ATOM 2451 C CA . LEU A 1 327 ? 209.715 208.490 119.919 1.00 83.05 327 LEU A CA 1
ATOM 2452 C C . LEU A 1 327 ? 211.065 209.148 119.679 1.00 83.05 327 LEU A C 1
ATOM 2453 O O . LEU A 1 327 ? 212.003 208.964 120.461 1.00 83.05 327 LEU A O 1
ATOM 2458 N N . GLN A 1 328 ? 211.184 209.914 118.595 1.00 81.36 328 GLN A N 1
ATOM 2459 C CA . GLN A 1 328 ? 212.428 210.625 118.328 1.00 81.36 328 GLN A CA 1
ATOM 2460 C C . GLN A 1 328 ? 212.677 211.711 119.365 1.00 81.36 328 GLN A C 1
ATOM 2461 O O . GLN A 1 328 ? 213.825 211.955 119.752 1.00 81.36 328 GLN A O 1
ATOM 2467 N N . LEU A 1 329 ? 211.618 212.381 119.818 1.00 80.50 329 LEU A N 1
ATOM 2468 C CA . LEU A 1 329 ? 211.774 213.391 120.858 1.00 80.50 329 LEU A CA 1
ATOM 2469 C C . LEU A 1 329 ? 212.213 212.766 122.174 1.00 80.50 329 LEU A C 1
ATOM 2470 O O . LEU A 1 329 ? 212.994 213.366 122.920 1.00 80.50 329 LEU A O 1
ATOM 2475 N N . LEU A 1 330 ? 211.709 211.571 122.483 1.00 76.00 330 LEU A N 1
ATOM 2476 C CA . LEU A 1 330 ? 212.125 210.887 123.702 1.00 76.00 330 LEU A CA 1
ATOM 2477 C C . LEU A 1 330 ? 213.608 210.548 123.667 1.00 76.00 330 LEU A C 1
ATOM 2478 O O . LEU A 1 330 ? 214.313 210.715 124.668 1.00 76.00 330 LEU A O 1
ATOM 2483 N N . GLU A 1 331 ? 214.100 210.066 122.527 1.00 77.90 331 GLU A N 1
ATOM 2484 C CA . GLU A 1 331 ? 215.524 209.777 122.410 1.00 77.90 331 GLU A CA 1
ATOM 2485 C C . GLU A 1 331 ? 216.353 211.051 122.490 1.00 77.90 331 GLU A C 1
ATOM 2486 O O . GLU A 1 331 ? 217.421 211.063 123.109 1.00 77.90 331 GLU A O 1
ATOM 2492 N N . ASP A 1 332 ? 215.882 212.132 121.867 1.00 76.61 332 ASP A N 1
ATOM 2493 C CA . ASP A 1 332 ? 216.581 213.408 121.973 1.00 76.61 332 ASP A CA 1
ATOM 2494 C C . ASP A 1 332 ? 216.555 213.932 123.401 1.00 76.61 332 ASP A C 1
ATOM 2495 O O . ASP A 1 332 ? 217.517 214.559 123.856 1.00 76.61 332 ASP A O 1
ATOM 2500 N N . TRP A 1 333 ? 215.455 213.698 124.114 1.00 68.71 333 TRP A N 1
ATOM 2501 C CA . TRP A 1 333 ? 215.384 214.061 125.523 1.00 68.71 333 TRP A CA 1
ATOM 2502 C C . TRP A 1 333 ? 216.408 213.285 126.341 1.00 68.71 333 TRP A C 1
ATOM 2503 O O . TRP A 1 333 ? 217.114 213.863 127.174 1.00 68.71 333 TRP A O 1
ATOM 2514 N N . LEU A 1 334 ? 216.513 211.977 126.107 1.00 68.07 334 LEU A N 1
ATOM 2515 C CA . LEU A 1 334 ? 217.467 211.160 126.850 1.00 68.07 334 LEU A CA 1
ATOM 2516 C C . LEU A 1 334 ? 218.905 211.549 126.536 1.00 68.07 334 LEU A C 1
ATOM 2517 O O . LEU A 1 334 ? 219.752 211.579 127.433 1.00 68.07 334 LEU A O 1
ATOM 2522 N N . ARG A 1 335 ? 219.205 211.837 125.272 1.00 71.04 335 ARG A N 1
ATOM 2523 C CA . ARG A 1 335 ? 220.564 212.201 124.898 1.00 71.04 335 ARG A CA 1
ATOM 2524 C C . ARG A 1 335 ? 220.942 213.609 125.326 1.00 71.04 335 ARG A C 1
ATOM 2525 O O . ARG A 1 335 ? 222.130 213.942 125.311 1.00 71.04 335 ARG A O 1
ATOM 2533 N N . SER A 1 336 ? 219.972 214.440 125.704 1.00 68.46 336 SER A N 1
ATOM 2534 C CA . SER A 1 336 ? 220.290 215.770 126.200 1.00 68.46 336 SER A CA 1
ATOM 2535 C C . SER A 1 336 ? 221.036 215.722 127.524 1.00 68.46 336 SER A C 1
ATOM 2536 O O . SER A 1 336 ? 221.737 216.680 127.861 1.00 68.46 336 SER A O 1
ATOM 2539 N N . TYR A 1 337 ? 220.897 214.637 128.280 1.00 62.78 337 TYR A N 1
ATOM 2540 C CA . TYR A 1 337 ? 221.657 214.467 129.508 1.00 62.78 337 TYR A CA 1
ATOM 2541 C C . TYR A 1 337 ? 223.070 213.972 129.259 1.00 62.78 337 TYR A C 1
ATOM 2542 O O . TYR A 1 337 ? 223.861 213.919 130.205 1.00 62.78 337 TYR A O 1
ATOM 2551 N N . ARG A 1 338 ? 223.396 213.618 128.020 1.00 66.93 338 ARG A N 1
ATOM 2552 C CA . ARG A 1 338 ? 224.700 213.108 127.622 1.00 66.93 338 ARG A CA 1
ATOM 2553 C C . ARG A 1 338 ? 225.088 211.895 128.457 1.00 66.93 338 ARG A C 1
ATOM 2554 O O . ARG A 1 338 ? 226.047 211.959 129.234 1.00 66.93 338 ARG A O 1
ATOM 2562 N N . PRO A 1 339 ? 224.373 210.774 128.326 1.00 68.08 339 PRO A N 1
ATOM 2563 C CA . PRO A 1 339 ? 224.716 209.590 129.126 1.00 68.08 339 PRO A CA 1
ATOM 2564 C C . PRO A 1 339 ? 226.059 208.981 128.774 1.00 68.08 339 PRO A C 1
ATOM 2565 O O . PRO A 1 339 ? 226.587 208.199 129.572 1.00 68.08 339 PRO A O 1
ATOM 2569 N N . GLU A 1 340 ? 226.622 209.298 127.609 1.00 73.21 340 GLU A N 1
ATOM 2570 C CA . GLU A 1 340 ? 227.927 208.756 127.250 1.00 73.21 340 GLU A CA 1
ATOM 2571 C C . GLU A 1 340 ? 229.020 209.260 128.182 1.00 73.21 340 GLU A C 1
ATOM 2572 O O . GLU A 1 340 ? 230.035 208.581 128.367 1.00 73.21 340 GLU A O 1
ATOM 2578 N N . GLU A 1 341 ? 228.834 210.438 128.772 1.00 72.58 341 GLU A N 1
ATOM 2579 C CA . GLU A 1 341 ? 229.793 210.996 129.713 1.00 72.58 341 GLU A CA 1
ATOM 2580 C C . GLU A 1 341 ? 229.510 210.609 131.156 1.00 72.58 341 GLU A C 1
ATOM 2581 O O . GLU A 1 341 ? 230.355 210.852 132.021 1.00 72.58 341 GLU A O 1
ATOM 2587 N N . LEU A 1 342 ? 228.356 210.012 131.436 1.00 66.39 342 LEU A N 1
ATOM 2588 C CA . LEU A 1 342 ? 227.919 209.772 132.802 1.00 66.39 342 LEU A CA 1
ATOM 2589 C C . LEU A 1 342 ? 228.067 208.333 133.252 1.00 66.39 342 LEU A C 1
ATOM 2590 O O . LEU A 1 342 ? 228.216 208.090 134.448 1.00 66.39 342 LEU A O 1
ATOM 2595 N N . PHE A 1 343 ? 228.024 207.377 132.335 1.00 67.65 343 PHE A N 1
ATOM 2596 C CA . PHE A 1 343 ? 228.123 205.973 132.684 1.00 67.65 343 PHE A CA 1
ATOM 2597 C C . PHE A 1 343 ? 229.306 205.348 131.966 1.00 67.65 343 PHE A C 1
ATOM 2598 O O . PHE A 1 343 ? 229.643 205.723 130.840 1.00 67.65 343 PHE A O 1
ATOM 2606 N N . ASP A 1 344 ? 229.935 204.393 132.636 1.00 75.17 344 ASP A N 1
ATOM 2607 C CA . ASP A 1 344 ? 231.077 203.697 132.079 1.00 75.17 344 ASP A CA 1
ATOM 2608 C C . ASP A 1 344 ? 230.612 202.699 131.023 1.00 75.17 344 ASP A C 1
ATOM 2609 O O . ASP A 1 344 ? 229.415 202.502 130.798 1.00 75.17 344 ASP A O 1
ATOM 2614 N N . ALA A 1 345 ? 231.581 202.069 130.358 1.00 74.12 345 ALA A N 1
ATOM 2615 C CA . ALA A 1 345 ? 231.251 201.070 129.348 1.00 74.12 345 ALA A CA 1
ATOM 2616 C C . ALA A 1 345 ? 230.474 199.912 129.956 1.00 74.12 345 ALA A C 1
ATOM 2617 O O . ALA A 1 345 ? 229.526 199.402 129.348 1.00 74.12 345 ALA A O 1
ATOM 2619 N N . SER A 1 346 ? 230.862 199.483 131.157 1.00 73.95 346 SER A N 1
ATOM 2620 C CA . SER A 1 346 ? 230.141 198.437 131.867 1.00 73.95 346 SER A CA 1
ATOM 2621 C C . SER A 1 346 ? 228.780 198.894 132.370 1.00 73.95 346 SER A C 1
ATOM 2622 O O . SER A 1 346 ? 227.974 198.049 132.770 1.00 73.95 346 SER A O 1
ATOM 2625 N N . GLY A 1 347 ? 228.505 200.195 132.362 1.00 72.15 347 GLY A N 1
ATOM 2626 C CA . GLY A 1 347 ? 227.243 200.725 132.824 1.00 72.15 347 GLY A CA 1
ATOM 2627 C C . GLY A 1 347 ? 227.285 201.373 134.189 1.00 72.15 347 GLY A C 1
ATOM 2628 O O . GLY A 1 347 ? 226.292 201.987 134.591 1.00 72.15 347 GLY A O 1
ATOM 2629 N N . ALA A 1 348 ? 228.390 201.250 134.913 1.00 71.64 348 ALA A N 1
ATOM 2630 C CA . ALA A 1 348 ? 228.506 201.906 136.200 1.00 71.64 348 ALA A CA 1
ATOM 2631 C C . ALA A 1 348 ? 228.698 203.409 136.012 1.00 71.64 348 ALA A C 1
ATOM 2632 O O . ALA A 1 348 ? 229.225 203.850 134.989 1.00 71.64 348 ALA A O 1
ATOM 2634 N N . PRO A 1 349 ? 228.261 204.217 136.974 1.00 69.65 349 PRO A N 1
ATOM 2635 C CA . PRO A 1 349 ? 228.568 205.648 136.915 1.00 69.65 349 PRO A CA 1
ATOM 2636 C C . PRO A 1 349 ? 230.069 205.880 136.978 1.00 69.65 349 PRO A C 1
ATOM 2637 O O . PRO A 1 349 ? 230.809 205.138 137.625 1.00 69.65 349 PRO A O 1
ATOM 2641 N N . VAL A 1 350 ? 230.514 206.927 136.284 1.00 71.17 350 VAL A N 1
ATOM 2642 C CA . VAL A 1 350 ? 231.943 207.178 136.157 1.00 71.17 350 VAL A CA 1
ATOM 2643 C C . VAL A 1 350 ? 232.545 207.536 137.513 1.00 71.17 350 VAL A C 1
ATOM 2644 O O . VAL A 1 350 ? 231.846 207.854 138.480 1.00 71.17 350 VAL A O 1
ATOM 2648 N N . ALA A 1 351 ? 233.878 207.476 137.576 1.00 72.06 351 ALA A N 1
ATOM 2649 C CA . ALA A 1 351 ? 234.588 207.742 138.822 1.00 72.06 351 ALA A CA 1
ATOM 2650 C C . ALA A 1 351 ? 234.381 209.164 139.319 1.00 72.06 351 ALA A C 1
ATOM 2651 O O . ALA A 1 351 ? 234.522 209.415 140.519 1.00 72.06 351 ALA A O 1
ATOM 2653 N N . GLU A 1 352 ? 234.057 210.098 138.425 1.00 73.02 352 GLU A N 1
ATOM 2654 C CA . GLU A 1 352 ? 233.734 211.453 138.855 1.00 73.02 352 GLU A CA 1
ATOM 2655 C C . GLU A 1 352 ? 232.496 211.466 139.741 1.00 73.02 352 GLU A C 1
ATOM 2656 O O . GLU A 1 352 ? 232.449 212.185 140.745 1.00 73.02 352 GLU A O 1
ATOM 2662 N N . LEU A 1 353 ? 231.483 210.677 139.385 1.00 68.97 353 LEU A N 1
ATOM 2663 C CA . LEU A 1 353 ? 230.274 210.599 140.194 1.00 68.97 353 LEU A CA 1
ATOM 2664 C C . LEU A 1 353 ? 230.483 209.790 141.463 1.00 68.97 353 LEU A C 1
ATOM 2665 O O . LEU A 1 353 ? 229.860 210.084 142.488 1.00 68.97 353 LEU A O 1
ATOM 2670 N N . GLN A 1 354 ? 231.339 208.769 141.416 1.00 70.80 354 GLN A N 1
ATOM 2671 C CA . GLN A 1 354 ? 231.593 207.963 142.604 1.00 70.80 354 GLN A CA 1
ATOM 2672 C C . GLN A 1 354 ? 232.264 208.774 143.701 1.00 70.80 354 GLN A C 1
ATOM 2673 O O . GLN A 1 354 ? 232.059 208.495 144.887 1.00 70.80 354 GLN A O 1
ATOM 2679 N N . ALA A 1 355 ? 233.069 209.769 143.328 1.00 67.90 355 ALA A N 1
ATOM 2680 C CA . ALA A 1 355 ? 233.810 210.541 144.317 1.00 67.90 355 ALA A CA 1
ATOM 2681 C C . ALA A 1 355 ? 232.877 211.329 145.225 1.00 67.90 355 ALA A C 1
ATOM 2682 O O . ALA A 1 355 ? 233.140 211.464 146.424 1.00 67.90 355 ALA A O 1
ATOM 2684 N N . ILE A 1 356 ? 231.787 211.856 144.679 1.00 66.16 356 ILE A N 1
ATOM 2685 C CA . ILE A 1 356 ? 230.909 212.732 145.443 1.00 66.16 356 ILE A CA 1
ATOM 2686 C C . ILE A 1 356 ? 229.751 211.944 146.038 1.00 66.16 356 ILE A C 1
ATOM 2687 O O . ILE A 1 356 ? 228.750 212.523 146.470 1.00 66.16 356 ILE A O 1
ATOM 2692 N N . ALA A 1 357 ? 229.875 210.626 146.067 1.00 66.01 357 ALA A N 1
ATOM 2693 C CA . ALA A 1 357 ? 228.780 209.996 146.791 1.00 66.01 357 ALA A CA 1
ATOM 2694 C C . ALA A 1 357 ? 229.139 209.840 148.267 1.00 66.01 357 ALA A C 1
ATOM 2695 O O . ALA A 1 357 ? 230.294 209.560 148.598 1.00 66.01 357 ALA A O 1
ATOM 2697 N N . PRO A 1 358 ? 228.182 210.025 149.171 1.00 67.37 358 PRO A N 1
ATOM 2698 C CA . PRO A 1 358 ? 228.450 209.792 150.593 1.00 67.37 358 PRO A CA 1
ATOM 2699 C C . PRO A 1 358 ? 228.715 208.318 150.859 1.00 67.37 358 PRO A C 1
ATOM 2700 O O . PRO A 1 358 ? 228.460 207.446 150.029 1.00 67.37 358 PRO A O 1
ATOM 2704 N N . ILE A 1 359 ? 229.241 208.046 152.049 1.00 67.84 359 ILE A N 1
ATOM 2705 C CA . ILE A 1 359 ? 229.753 206.728 152.402 1.00 67.84 359 ILE A CA 1
ATOM 2706 C C . ILE A 1 359 ? 228.971 206.186 153.589 1.00 67.84 359 ILE A C 1
ATOM 2707 O O . ILE A 1 359 ? 228.770 206.892 154.582 1.00 67.84 359 ILE A O 1
ATOM 2712 N N . GLY A 1 360 ? 228.527 204.936 153.478 1.00 68.52 360 GLY A N 1
ATOM 2713 C CA . GLY A 1 360 ? 227.986 204.241 154.635 1.00 68.52 360 GLY A CA 1
ATOM 2714 C C . GLY A 1 360 ? 226.596 204.718 155.004 1.00 68.52 360 GLY A C 1
ATOM 2715 O O . GLY A 1 360 ? 225.734 204.932 154.148 1.00 68.52 360 GLY A O 1
ATOM 2716 N N . ASP A 1 361 ? 226.371 204.876 156.307 1.00 72.16 361 ASP A N 1
ATOM 2717 C CA . ASP A 1 361 ? 225.083 205.292 156.842 1.00 72.16 361 ASP A CA 1
ATOM 2718 C C . ASP A 1 361 ? 224.863 206.793 156.763 1.00 72.16 361 ASP A C 1
ATOM 2719 O O . ASP A 1 361 ? 223.960 207.307 157.429 1.00 72.16 361 ASP A O 1
ATOM 2724 N N . ARG A 1 362 ? 225.666 207.503 155.979 1.00 69.76 362 ARG A N 1
ATOM 2725 C CA . ARG A 1 362 ? 225.509 208.934 155.775 1.00 69.76 362 ARG A CA 1
ATOM 2726 C C . ARG A 1 362 ? 224.772 209.263 154.486 1.00 69.76 362 ARG A C 1
ATOM 2727 O O . ARG A 1 362 ? 224.680 210.436 154.122 1.00 69.76 362 ARG A O 1
ATOM 2735 N N . ARG A 1 363 ? 224.228 208.264 153.801 1.00 66.18 363 ARG A N 1
ATOM 2736 C CA . ARG A 1 363 ? 223.795 208.427 152.422 1.00 66.18 363 ARG A CA 1
ATOM 2737 C C . ARG A 1 363 ? 222.337 208.845 152.262 1.00 66.18 363 ARG A C 1
ATOM 2738 O O . ARG A 1 363 ? 221.880 208.978 151.123 1.00 66.18 363 ARG A O 1
ATOM 2746 N N . MET A 1 364 ? 221.595 209.026 153.356 1.00 65.75 364 MET A N 1
ATOM 2747 C CA . MET A 1 364 ? 220.193 209.452 153.351 1.00 65.75 364 MET A CA 1
ATOM 2748 C C . MET A 1 364 ? 219.258 208.368 152.835 1.00 65.75 364 MET A C 1
ATOM 2749 O O . MET A 1 364 ? 218.040 208.458 153.012 1.00 65.75 364 MET A O 1
ATOM 2754 N N . SER A 1 365 ? 219.813 207.331 152.221 1.00 63.64 365 SER A N 1
ATOM 2755 C CA . SER A 1 365 ? 219.051 206.163 151.822 1.00 63.64 365 SER A CA 1
ATOM 2756 C C . SER A 1 365 ? 219.515 204.903 152.521 1.00 63.64 365 SER A C 1
ATOM 2757 O O . SER A 1 365 ? 218.765 203.924 152.553 1.00 63.64 365 SER A O 1
ATOM 2760 N N . ALA A 1 366 ? 220.723 204.901 153.075 1.00 65.73 366 ALA A N 1
ATOM 2761 C CA . ALA A 1 366 ? 221.187 203.870 153.985 1.00 65.73 366 ALA A CA 1
ATOM 2762 C C . ALA A 1 366 ? 221.180 204.341 155.432 1.00 65.73 366 ALA A C 1
ATOM 2763 O O . ALA A 1 366 ? 221.757 203.673 156.293 1.00 65.73 366 ALA A O 1
ATOM 2765 N N . ASN A 1 367 ? 220.559 205.478 155.710 1.00 64.02 367 ASN A N 1
ATOM 2766 C CA . ASN A 1 367 ? 220.492 205.983 157.073 1.00 64.02 367 ASN A CA 1
ATOM 2767 C C . ASN A 1 367 ? 219.621 205.060 157.917 1.00 64.02 367 ASN A C 1
ATOM 2768 O O . ASN A 1 367 ? 218.477 204.784 157.541 1.00 64.02 367 ASN A O 1
ATOM 2773 N N . PRO A 1 368 ? 220.121 204.562 159.050 1.00 64.14 368 PRO A N 1
ATOM 2774 C CA . PRO A 1 368 ? 219.327 203.623 159.857 1.00 64.14 368 PRO A CA 1
ATOM 2775 C C . PRO A 1 368 ? 218.053 204.218 160.419 1.00 64.14 368 PRO A C 1
ATOM 2776 O O . PRO A 1 368 ? 217.151 203.460 160.789 1.00 64.14 368 PRO A O 1
ATOM 2780 N N . VAL A 1 369 ? 217.949 205.545 160.500 1.00 61.82 369 VAL A N 1
ATOM 2781 C CA . VAL A 1 369 ? 216.742 206.170 161.030 1.00 61.82 369 VAL A CA 1
ATOM 2782 C C . VAL A 1 369 ? 215.538 205.835 160.160 1.00 61.82 369 VAL A C 1
ATOM 2783 O O . VAL A 1 369 ? 214.438 205.586 160.665 1.00 61.82 369 VAL A O 1
ATOM 2787 N N . THR A 1 370 ? 215.724 205.820 158.840 1.00 65.00 370 THR A N 1
ATOM 2788 C CA . THR A 1 370 ? 214.623 205.520 157.933 1.00 65.00 370 THR A CA 1
ATOM 2789 C C . THR A 1 370 ? 214.181 204.065 158.008 1.00 65.00 370 THR A C 1
ATOM 2790 O O . THR A 1 370 ? 213.091 203.737 157.532 1.00 65.00 370 THR A O 1
ATOM 2794 N N . ASN A 1 371 ? 215.000 203.193 158.587 1.00 64.04 371 ASN A N 1
ATOM 2795 C CA . ASN A 1 371 ? 214.611 201.817 158.862 1.00 64.04 371 ASN A CA 1
ATOM 2796 C C . ASN A 1 371 ? 214.570 201.638 160.371 1.00 64.04 371 ASN A C 1
ATOM 2797 O O . ASN A 1 371 ? 215.142 200.687 160.910 1.00 64.04 371 ASN A O 1
ATOM 2802 N N . GLY A 1 372 ? 213.912 202.574 161.050 1.00 60.57 372 GLY A N 1
ATOM 2803 C CA . GLY A 1 372 ? 213.943 202.720 162.492 1.00 60.57 372 GLY A CA 1
ATOM 2804 C C . GLY A 1 372 ? 213.738 201.476 163.327 1.00 60.57 372 GLY A C 1
ATOM 2805 O O . GLY A 1 372 ? 214.127 201.453 164.495 1.00 60.57 372 GLY A O 1
ATOM 2806 N N . GLY A 1 373 ? 213.130 200.438 162.754 1.00 60.53 373 GLY A N 1
ATOM 2807 C CA . GLY A 1 373 ? 212.992 199.187 163.479 1.00 60.53 373 GLY A CA 1
ATOM 2808 C C . GLY A 1 373 ? 214.320 198.599 163.907 1.00 60.53 373 GLY A C 1
ATOM 2809 O O . GLY A 1 373 ? 214.390 197.872 164.899 1.00 60.53 373 GLY A O 1
ATOM 2810 N N . LEU A 1 374 ? 215.390 198.902 163.170 1.00 61.08 374 LEU A N 1
ATOM 2811 C CA . LEU A 1 374 ? 216.721 198.469 163.572 1.00 61.08 374 LEU A CA 1
ATOM 2812 C C . LEU A 1 374 ? 217.195 199.197 164.820 1.00 61.08 374 LEU A C 1
ATOM 2813 O O . LEU A 1 374 ? 218.007 198.659 165.579 1.00 61.08 374 LEU A O 1
ATOM 2818 N N . LEU A 1 375 ? 216.718 200.417 165.041 1.00 60.65 375 LEU A N 1
ATOM 2819 C CA . LEU A 1 375 ? 217.088 201.209 166.204 1.00 60.65 375 LEU A CA 1
ATOM 2820 C C . LEU A 1 375 ? 216.123 201.041 167.366 1.00 60.65 375 LEU A C 1
ATOM 2821 O O . LEU A 1 375 ? 216.318 201.671 168.409 1.00 60.65 375 LEU A O 1
ATOM 2826 N N . ARG A 1 376 ? 215.096 200.214 167.214 1.00 59.59 376 ARG A N 1
ATOM 2827 C CA . ARG A 1 376 ? 214.049 200.125 168.218 1.00 59.59 376 ARG A CA 1
ATOM 2828 C C . ARG A 1 376 ? 214.538 199.373 169.448 1.00 59.59 376 ARG A C 1
ATOM 2829 O O . ARG A 1 376 ? 215.094 198.278 169.342 1.00 59.59 376 ARG A O 1
ATOM 2837 N N . ARG A 1 377 ? 214.321 199.963 170.619 1.00 64.83 377 ARG A N 1
ATOM 2838 C CA . ARG A 1 377 ? 214.590 199.321 171.896 1.00 64.83 377 ARG A CA 1
ATOM 2839 C C . ARG A 1 377 ? 213.267 199.114 172.612 1.00 64.83 377 ARG A C 1
ATOM 2840 O O . ARG A 1 377 ? 212.436 200.025 172.657 1.00 64.83 377 ARG A O 1
ATOM 2848 N N . ALA A 1 378 ? 213.068 197.919 173.155 1.00 62.60 378 ALA A N 1
ATOM 2849 C CA . ALA A 1 378 ? 211.829 197.617 173.856 1.00 62.60 378 ALA A CA 1
ATOM 2850 C C . ALA A 1 378 ? 211.699 198.473 175.107 1.00 62.60 378 ALA A C 1
ATOM 2851 O O . ALA A 1 378 ? 212.687 198.777 175.779 1.00 62.60 378 ALA A O 1
ATOM 2853 N N . LEU A 1 379 ? 210.467 198.871 175.410 1.00 61.24 379 LEU A N 1
ATOM 2854 C CA . LEU A 1 379 ? 210.207 199.701 176.576 1.00 61.24 379 LEU A CA 1
ATOM 2855 C C . LEU A 1 379 ? 210.482 198.934 177.860 1.00 61.24 379 LEU A C 1
ATOM 2856 O O . LEU A 1 379 ? 210.259 197.724 177.940 1.00 61.24 379 LEU A O 1
ATOM 2861 N N . THR A 1 380 ? 210.969 199.650 178.872 1.00 67.30 380 THR A N 1
ATOM 2862 C CA . THR A 1 380 ? 211.126 199.093 180.214 1.00 67.30 380 THR A CA 1
ATOM 2863 C C . THR A 1 380 ? 209.799 199.270 180.943 1.00 67.30 380 THR A C 1
ATOM 2864 O O . THR A 1 380 ? 209.575 200.227 181.683 1.00 67.30 380 THR A O 1
ATOM 2868 N N . LEU A 1 381 ? 208.900 198.335 180.705 1.00 66.90 381 LEU A N 1
ATOM 2869 C CA . LEU A 1 381 ? 207.555 198.439 181.249 1.00 66.90 381 LEU A CA 1
ATOM 2870 C C . LEU A 1 381 ? 207.545 198.038 182.718 1.00 66.90 381 LEU A C 1
ATOM 2871 O O . LEU A 1 381 ? 208.016 196.950 183.059 1.00 66.90 381 LEU A O 1
ATOM 2876 N N . PRO A 1 382 ? 207.033 198.881 183.606 1.00 72.26 382 PRO A N 1
ATOM 2877 C CA . PRO A 1 382 ? 206.830 198.457 184.990 1.00 72.26 382 PRO A CA 1
ATOM 2878 C C . PRO A 1 382 ? 205.668 197.484 185.087 1.00 72.26 382 PRO A C 1
ATOM 2879 O O . PRO A 1 382 ? 204.847 197.359 184.178 1.00 72.26 382 PRO A O 1
ATOM 2883 N N . ASP A 1 383 ? 205.613 196.779 186.211 1.00 76.07 383 ASP A N 1
ATOM 2884 C CA . ASP A 1 383 ? 204.517 195.852 186.453 1.00 76.07 383 ASP A CA 1
ATOM 2885 C C . ASP A 1 383 ? 203.222 196.634 186.619 1.00 76.07 383 ASP A C 1
ATOM 2886 O O . ASP A 1 383 ? 203.106 197.469 187.522 1.00 76.07 383 ASP A O 1
ATOM 2891 N N . PHE A 1 384 ? 202.247 196.373 185.746 1.00 73.08 384 PHE A N 1
ATOM 2892 C CA . PHE A 1 384 ? 200.989 197.103 185.818 1.00 73.08 384 PHE A CA 1
ATOM 2893 C C . PHE A 1 384 ? 200.157 196.717 187.029 1.00 73.08 384 PHE A C 1
ATOM 2894 O O . PHE A 1 384 ? 199.201 197.426 187.351 1.00 73.08 384 PHE A O 1
ATOM 2902 N N . ARG A 1 385 ? 200.493 195.619 187.703 1.00 76.30 385 ARG A N 1
ATOM 2903 C CA . ARG A 1 385 ? 199.753 195.206 188.885 1.00 76.30 385 ARG A CA 1
ATOM 2904 C C . ARG A 1 385 ? 199.949 196.150 190.061 1.00 76.30 385 ARG A C 1
ATOM 2905 O O . ARG A 1 385 ? 199.183 196.074 191.026 1.00 76.30 385 ARG A O 1
ATOM 2913 N N . ASP A 1 386 ? 200.949 197.029 190.007 1.00 77.73 386 ASP A N 1
ATOM 2914 C CA . ASP A 1 386 ? 201.102 198.030 191.054 1.00 77.73 386 ASP A CA 1
ATOM 2915 C C . ASP A 1 386 ? 200.057 199.128 190.932 1.00 77.73 386 ASP A C 1
ATOM 2916 O O . ASP A 1 386 ? 199.705 199.761 191.932 1.00 77.73 386 ASP A O 1
ATOM 2921 N N . GLN A 1 387 ? 199.558 199.372 189.724 1.00 73.69 387 GLN A N 1
ATOM 2922 C CA . GLN A 1 387 ? 198.512 200.357 189.496 1.00 73.69 387 GLN A CA 1
ATOM 2923 C C . GLN A 1 387 ? 197.117 199.753 189.495 1.00 73.69 387 GLN A C 1
ATOM 2924 O O . GLN A 1 387 ? 196.139 200.494 189.367 1.00 73.69 387 GLN A O 1
ATOM 2930 N N . ALA A 1 388 ? 197.000 198.438 189.647 1.00 70.45 388 ALA A N 1
ATOM 2931 C CA . ALA A 1 388 ? 195.704 197.785 189.557 1.00 70.45 388 ALA A CA 1
ATOM 2932 C C . ALA A 1 388 ? 194.813 198.175 190.727 1.00 70.45 388 ALA A C 1
ATOM 2933 O O . ALA A 1 388 ? 195.270 198.294 191.866 1.00 70.45 388 ALA A O 1
ATOM 2935 N N . VAL A 1 389 ? 193.531 198.378 190.439 1.00 69.09 389 VAL A N 1
ATOM 2936 C CA . VAL A 1 389 ? 192.568 198.671 191.488 1.00 69.09 389 VAL A CA 1
ATOM 2937 C C . VAL A 1 389 ? 192.229 197.394 192.248 1.00 69.09 389 VAL A C 1
ATOM 2938 O O . VAL A 1 389 ? 192.406 196.278 191.759 1.00 69.09 389 VAL A O 1
ATOM 2942 N N . SER A 1 390 ? 191.735 197.569 193.466 1.00 70.20 390 SER A N 1
ATOM 2943 C CA . SER A 1 390 ? 191.356 196.450 194.316 1.00 70.20 390 SER A CA 1
ATOM 2944 C C . SER A 1 390 ? 189.901 196.090 194.045 1.00 70.20 390 SER A C 1
ATOM 2945 O O . SER A 1 390 ? 189.014 196.940 194.165 1.00 70.20 390 SER A O 1
ATOM 2948 N N . VAL A 1 391 ? 189.659 194.835 193.682 1.00 67.58 391 VAL A N 1
ATOM 2949 C CA . VAL A 1 391 ? 188.308 194.356 193.406 1.00 67.58 391 VAL A CA 1
ATOM 2950 C C . VAL A 1 391 ? 188.046 193.137 194.281 1.00 67.58 391 VAL A C 1
ATOM 2951 O O . VAL A 1 391 ? 188.118 191.999 193.797 1.00 67.58 391 VAL A O 1
ATOM 2955 N N . PRO A 1 392 ? 187.769 193.320 195.573 1.00 67.33 392 PRO A N 1
ATOM 2956 C CA . PRO A 1 392 ? 187.453 192.160 196.419 1.00 67.33 392 PRO A CA 1
ATOM 2957 C C . PRO A 1 392 ? 186.208 191.412 195.980 1.00 67.33 392 PRO A C 1
ATOM 2958 O O . PRO A 1 392 ? 186.154 190.184 196.113 1.00 67.33 392 PRO A O 1
ATOM 2962 N N . ALA A 1 393 ? 185.206 192.112 195.451 1.00 67.39 393 ALA A N 1
ATOM 2963 C CA . ALA A 1 393 ? 183.969 191.490 194.992 1.00 67.39 393 ALA A CA 1
ATOM 2964 C C . ALA A 1 393 ? 183.640 192.043 193.613 1.00 67.39 393 ALA A C 1
ATOM 2965 O O . ALA A 1 393 ? 183.529 193.276 193.455 1.00 67.39 393 ALA A O 1
ATOM 2967 N N . PRO A 1 394 ? 183.491 191.197 192.597 1.00 64.96 394 PRO A N 1
ATOM 2968 C CA . PRO A 1 394 ? 183.192 191.702 191.253 1.00 64.96 394 PRO A CA 1
ATOM 2969 C C . PRO A 1 394 ? 181.852 192.418 191.199 1.00 64.96 394 PRO A C 1
ATOM 2970 O O . PRO A 1 394 ? 180.876 191.998 191.819 1.00 64.96 394 PRO A O 1
ATOM 2974 N N . GLY A 1 395 ? 181.814 193.507 190.437 1.00 66.07 395 GLY A N 1
ATOM 2975 C CA . GLY A 1 395 ? 180.571 194.202 190.190 1.00 66.07 395 GLY A CA 1
ATOM 2976 C C . GLY A 1 395 ? 180.011 194.980 191.354 1.00 66.07 395 GLY A C 1
ATOM 2977 O O . GLY A 1 395 ? 178.846 195.377 191.305 1.00 66.07 395 GLY A O 1
ATOM 2978 N N . LYS A 1 396 ? 180.793 195.212 192.400 1.00 68.49 396 LYS A N 1
ATOM 2979 C CA . LYS A 1 396 ? 180.313 195.939 193.564 1.00 68.49 396 LYS A CA 1
ATOM 2980 C C . LYS A 1 396 ? 181.069 197.224 193.849 1.00 68.49 396 LYS A C 1
ATOM 2981 O O . LYS A 1 396 ? 180.470 198.166 194.368 1.00 68.49 396 LYS A O 1
ATOM 2987 N N . SER A 1 397 ? 182.352 197.295 193.527 1.00 71.49 397 SER A N 1
ATOM 2988 C CA . SER A 1 397 ? 183.127 198.505 193.744 1.00 71.49 397 SER A CA 1
ATOM 2989 C C . SER A 1 397 ? 183.142 199.363 192.485 1.00 71.49 397 SER A C 1
ATOM 2990 O O . SER A 1 397 ? 182.920 198.884 191.373 1.00 71.49 397 SER A O 1
ATOM 2993 N N . ARG A 1 398 ? 183.404 200.652 192.677 1.00 73.66 398 ARG A N 1
ATOM 2994 C CA . ARG A 1 398 ? 183.468 201.606 191.582 1.00 73.66 398 ARG A CA 1
ATOM 2995 C C . ARG A 1 398 ? 184.787 202.358 191.623 1.00 73.66 398 ARG A C 1
ATOM 2996 O O . ARG A 1 398 ? 185.317 202.646 192.700 1.00 73.66 398 ARG A O 1
ATOM 3004 N N . ALA A 1 399 ? 185.315 202.666 190.443 1.00 76.99 399 ALA A N 1
ATOM 3005 C CA . ALA A 1 399 ? 186.542 203.436 190.321 1.00 76.99 399 ALA A CA 1
ATOM 3006 C C . ALA A 1 399 ? 186.585 204.054 188.934 1.00 76.99 399 ALA A C 1
ATOM 3007 O O . ALA A 1 399 ? 185.921 203.585 188.008 1.00 76.99 399 ALA A O 1
ATOM 3009 N N . ASP A 1 400 ? 187.373 205.116 188.803 1.00 82.33 400 ASP A N 1
ATOM 3010 C CA . ASP A 1 400 ? 187.588 205.716 187.494 1.00 82.33 400 ASP A CA 1
ATOM 3011 C C . ASP A 1 400 ? 188.415 204.772 186.634 1.00 82.33 400 ASP A C 1
ATOM 3012 O O . ASP A 1 400 ? 189.442 204.253 187.076 1.00 82.33 400 ASP A O 1
ATOM 3017 N N . SER A 1 401 ? 187.959 204.541 185.403 1.00 80.70 401 SER A N 1
ATOM 3018 C CA . SER A 1 401 ? 188.558 203.490 184.587 1.00 80.70 401 SER A CA 1
ATOM 3019 C C . SER A 1 401 ? 189.938 203.882 184.077 1.00 80.70 401 SER A C 1
ATOM 3020 O O . SER A 1 401 ? 190.862 203.063 184.090 1.00 80.70 401 SER A O 1
ATOM 3023 N N . THR A 1 402 ? 190.100 205.119 183.620 1.00 80.83 402 THR A N 1
ATOM 3024 C CA . THR A 1 402 ? 191.340 205.525 182.975 1.00 80.83 402 THR A CA 1
ATOM 3025 C C . THR A 1 402 ? 192.385 206.066 183.940 1.00 80.83 402 THR A C 1
ATOM 3026 O O . THR A 1 402 ? 193.536 206.245 183.535 1.00 80.83 402 THR A O 1
ATOM 3030 N N . ARG A 1 403 ? 192.023 206.345 185.189 1.00 79.66 403 ARG A N 1
ATOM 3031 C CA . ARG A 1 403 ? 193.013 206.853 186.134 1.00 79.66 403 ARG A CA 1
ATOM 3032 C C . ARG A 1 403 ? 194.127 205.860 186.449 1.00 79.66 403 ARG A C 1
ATOM 3033 O O . ARG A 1 403 ? 195.290 206.293 186.511 1.00 79.66 403 ARG A O 1
ATOM 3041 N N . PRO A 1 404 ? 193.873 204.567 186.681 1.00 74.58 404 PRO A N 1
ATOM 3042 C CA . PRO A 1 404 ? 195.001 203.631 186.799 1.00 74.58 404 PRO A CA 1
ATOM 3043 C C . PRO A 1 404 ? 195.866 203.579 185.557 1.00 74.58 404 PRO A C 1
ATOM 3044 O O . PRO A 1 404 ? 197.080 203.374 185.667 1.00 74.58 404 PRO A O 1
ATOM 3048 N N . LEU A 1 405 ? 195.275 203.748 184.372 1.00 72.01 405 LEU A N 1
ATOM 3049 C CA . LEU A 1 405 ? 196.071 203.795 183.152 1.00 72.01 405 LEU A CA 1
ATOM 3050 C C . LEU A 1 405 ? 196.977 205.017 183.131 1.00 72.01 405 LEU A C 1
ATOM 3051 O O . LEU A 1 405 ? 198.125 204.935 182.683 1.00 72.01 405 LEU A O 1
ATOM 3056 N N . GLY A 1 406 ? 196.480 206.158 183.606 1.00 74.14 406 GLY A N 1
ATOM 3057 C CA . GLY A 1 406 ? 197.319 207.340 183.677 1.00 74.14 406 GLY A CA 1
ATOM 3058 C C . GLY A 1 406 ? 198.507 207.151 184.597 1.00 74.14 406 GLY A C 1
ATOM 3059 O O . GLY A 1 406 ? 199.611 207.612 184.304 1.00 74.14 406 GLY A O 1
ATOM 3060 N N . GLN A 1 407 ? 198.299 206.467 185.720 1.00 74.22 407 GLN A N 1
ATOM 3061 C CA . GLN A 1 407 ? 199.402 206.185 186.630 1.00 74.22 407 GLN A CA 1
ATOM 3062 C C . GLN A 1 407 ? 200.384 205.194 186.019 1.00 74.22 407 GLN A C 1
ATOM 3063 O O . GLN A 1 407 ? 201.593 205.291 186.249 1.00 74.22 407 GLN A O 1
ATOM 3069 N N . PHE A 1 408 ? 199.884 204.226 185.253 1.00 70.29 408 PHE A N 1
ATOM 3070 C CA . PHE A 1 408 ? 200.773 203.287 184.579 1.00 70.29 408 PHE A CA 1
ATOM 3071 C C . PHE A 1 408 ? 201.598 203.988 183.510 1.00 70.29 408 PHE A C 1
ATOM 3072 O O . PHE A 1 408 ? 202.812 203.785 183.419 1.00 70.29 408 PHE A O 1
ATOM 3080 N N . LEU A 1 409 ? 200.954 204.823 182.692 1.00 69.07 409 LEU A N 1
ATOM 3081 C CA . LEU A 1 409 ? 201.689 205.577 181.684 1.00 69.07 409 LEU A CA 1
ATOM 3082 C C . LEU A 1 409 ? 202.651 206.566 182.320 1.00 69.07 409 LEU A C 1
ATOM 3083 O O . LEU A 1 409 ? 203.660 206.927 181.709 1.00 69.07 409 LEU A O 1
ATOM 3088 N N . ARG A 1 410 ? 202.352 207.015 183.538 1.00 74.84 410 ARG A N 1
ATOM 3089 C CA . ARG A 1 410 ? 203.285 207.858 184.272 1.00 74.84 410 ARG A CA 1
ATOM 3090 C C . ARG A 1 410 ? 204.586 207.120 184.552 1.00 74.84 410 ARG A C 1
ATOM 3091 O O . ARG A 1 410 ? 205.673 207.692 184.428 1.00 74.84 410 ARG A O 1
ATOM 3099 N N . GLU A 1 411 ? 204.495 205.847 184.934 1.00 72.63 411 GLU A N 1
ATOM 3100 C CA . GLU A 1 411 ? 205.692 205.063 185.208 1.00 72.63 411 GLU A CA 1
ATOM 3101 C C . GLU A 1 411 ? 206.406 204.636 183.934 1.00 72.63 411 GLU A C 1
ATOM 3102 O O . GLU A 1 411 ? 207.625 204.449 183.950 1.00 72.63 411 GLU A O 1
ATOM 3108 N N . VAL A 1 412 ? 205.673 204.459 182.835 1.00 67.01 412 VAL A N 1
ATOM 3109 C CA . VAL A 1 412 ? 206.316 204.180 181.556 1.00 67.01 412 VAL A CA 1
ATOM 3110 C C . VAL A 1 412 ? 207.160 205.369 181.122 1.00 67.01 412 VAL A C 1
ATOM 3111 O O . VAL A 1 412 ? 208.284 205.209 180.634 1.00 67.01 412 VAL A O 1
ATOM 3115 N N . ILE A 1 413 ? 206.630 206.581 181.291 1.00 68.14 413 ILE A N 1
ATOM 3116 C CA . ILE A 1 413 ? 207.380 207.788 180.956 1.00 68.14 413 ILE A CA 1
ATOM 3117 C C . ILE A 1 413 ? 208.615 207.914 181.836 1.00 68.14 413 ILE A C 1
ATOM 3118 O O . ILE A 1 413 ? 209.691 208.301 181.368 1.00 68.14 413 ILE A O 1
ATOM 3123 N N . ARG A 1 414 ? 208.480 207.593 183.123 1.00 71.97 414 ARG A N 1
ATOM 3124 C CA . ARG A 1 414 ? 209.605 207.727 184.042 1.00 71.97 414 ARG A CA 1
ATOM 3125 C C . ARG A 1 414 ? 210.751 206.798 183.664 1.00 71.97 414 ARG A C 1
ATOM 3126 O O . ARG A 1 414 ? 211.920 207.196 183.703 1.00 71.97 414 ARG A O 1
ATOM 3134 N N . HIS A 1 415 ? 210.440 205.558 183.294 1.00 71.58 415 HIS A N 1
ATOM 3135 C CA . HIS A 1 415 ? 211.468 204.576 182.980 1.00 71.58 415 HIS A CA 1
ATOM 3136 C C . HIS A 1 415 ? 211.984 204.676 181.552 1.00 71.58 415 HIS A C 1
ATOM 3137 O O . HIS A 1 415 ? 212.990 204.037 181.234 1.00 71.58 415 HIS A O 1
ATOM 3144 N N . ASN A 1 416 ? 211.329 205.449 180.692 1.00 66.59 416 ASN A N 1
ATOM 3145 C CA . ASN A 1 416 ? 211.728 205.608 179.295 1.00 66.59 416 ASN A CA 1
ATOM 3146 C C . ASN A 1 416 ? 211.775 207.094 178.972 1.00 66.59 416 ASN A C 1
ATOM 3147 O O . ASN A 1 416 ? 210.906 207.623 178.270 1.00 66.59 416 ASN A O 1
ATOM 3152 N N . PRO A 1 417 ? 212.792 207.799 179.473 1.00 66.71 417 PRO A N 1
ATOM 3153 C CA . PRO A 1 417 ? 212.787 209.267 179.385 1.00 66.71 417 PRO A CA 1
ATOM 3154 C C . PRO A 1 417 ? 212.936 209.820 177.978 1.00 66.71 417 PRO A C 1
ATOM 3155 O O . PRO A 1 417 ? 212.596 210.988 177.760 1.00 66.71 417 PRO A O 1
ATOM 3159 N N . ASP A 1 418 ? 213.432 209.039 177.019 1.00 66.41 418 ASP A N 1
ATOM 3160 C CA . ASP A 1 418 ? 213.671 209.543 175.673 1.00 66.41 418 ASP A CA 1
ATOM 3161 C C . ASP A 1 418 ? 213.088 208.641 174.596 1.00 66.41 418 ASP A C 1
ATOM 3162 O O . ASP A 1 418 ? 213.266 208.920 173.407 1.00 66.41 418 ASP A O 1
ATOM 3167 N N . ASN A 1 419 ? 212.391 207.580 174.979 1.00 60.43 419 ASN A N 1
ATOM 3168 C CA . ASN A 1 419 ? 211.943 206.556 174.055 1.00 60.43 419 ASN A CA 1
ATOM 3169 C C . ASN A 1 419 ? 210.438 206.552 173.852 1.00 60.43 419 ASN A C 1
ATOM 3170 O O . ASN A 1 419 ? 209.956 205.901 172.922 1.00 60.43 419 ASN A O 1
ATOM 3175 N N . PHE A 1 420 ? 209.690 207.252 174.693 1.00 56.83 420 PHE A N 1
ATOM 3176 C CA . PHE A 1 420 ? 208.245 207.134 174.751 1.00 56.83 420 PHE A CA 1
ATOM 3177 C C . PHE A 1 420 ? 207.630 208.520 174.837 1.00 56.83 420 PHE A C 1
ATOM 3178 O O . PHE A 1 420 ? 208.166 209.402 175.511 1.00 56.83 420 PHE A O 1
ATOM 3186 N N . ARG A 1 421 ? 206.510 208.711 174.148 1.00 58.67 421 ARG A N 1
ATOM 3187 C CA . ARG A 1 421 ? 205.782 209.967 174.203 1.00 58.67 421 ARG A CA 1
ATOM 3188 C C . ARG A 1 421 ? 204.290 209.688 174.230 1.00 58.67 421 ARG A C 1
ATOM 3189 O O . ARG A 1 421 ? 203.825 208.627 173.813 1.00 58.67 421 ARG A O 1
ATOM 3197 N N . LEU A 1 422 ? 203.544 210.663 174.728 1.00 62.21 422 LEU A N 1
ATOM 3198 C CA . LEU A 1 422 ? 202.095 210.593 174.806 1.00 62.21 422 LEU A CA 1
ATOM 3199 C C . LEU A 1 422 ? 201.514 211.689 173.926 1.00 62.21 422 LEU A C 1
ATOM 3200 O O . LEU A 1 422 ? 201.950 212.840 173.998 1.00 62.21 422 LEU A O 1
ATOM 3205 N N . PHE A 1 423 ? 200.546 211.331 173.091 1.00 60.81 423 PHE A N 1
ATOM 3206 C CA . PHE A 1 423 ? 199.970 212.241 172.112 1.00 60.81 423 PHE A CA 1
ATOM 3207 C C . PHE A 1 423 ? 198.478 212.379 172.370 1.00 60.81 423 PHE A C 1
ATOM 3208 O O . PHE A 1 423 ? 197.773 211.375 172.492 1.00 60.81 423 PHE A O 1
ATOM 3216 N N . GLY A 1 424 ? 197.999 213.616 172.447 1.00 73.32 424 GLY A N 1
ATOM 3217 C CA . GLY A 1 424 ? 196.601 213.867 172.702 1.00 73.32 424 GLY A CA 1
ATOM 3218 C C . GLY A 1 424 ? 196.168 215.257 172.288 1.00 73.32 424 GLY A C 1
ATOM 3219 O O . GLY A 1 424 ? 196.907 216.232 172.436 1.00 73.32 424 GLY A O 1
ATOM 3220 N N . PRO A 1 425 ? 194.949 215.376 171.762 1.00 80.57 425 PRO A N 1
ATOM 3221 C CA . PRO A 1 425 ? 194.452 216.676 171.266 1.00 80.57 425 PRO A CA 1
ATOM 3222 C C . PRO A 1 425 ? 193.758 217.499 172.346 1.00 80.57 425 PRO A C 1
ATOM 3223 O O . PRO A 1 425 ? 192.541 217.719 172.324 1.00 80.57 425 PRO A O 1
ATOM 3227 N N . ASP A 1 426 ? 194.553 217.976 173.305 1.00 87.13 426 ASP A N 1
ATOM 3228 C CA . ASP A 1 426 ? 194.056 218.771 174.429 1.00 87.13 426 ASP A CA 1
ATOM 3229 C C . ASP A 1 426 ? 192.944 218.033 175.169 1.00 87.13 426 ASP A C 1
ATOM 3230 O O . ASP A 1 426 ? 191.944 218.617 175.588 1.00 87.13 426 ASP A O 1
ATOM 3235 N N . GLU A 1 427 ? 193.121 216.722 175.323 1.00 89.05 427 GLU A N 1
ATOM 3236 C CA . GLU A 1 427 ? 192.138 215.888 175.997 1.00 89.05 427 GLU A CA 1
ATOM 3237 C C . GLU A 1 427 ? 192.764 215.015 177.074 1.00 89.05 427 GLU A C 1
ATOM 3238 O O . GLU A 1 427 ? 192.067 214.175 177.651 1.00 89.05 427 GLU A O 1
ATOM 3244 N N . THR A 1 428 ? 194.055 215.191 177.361 1.00 88.77 428 THR A N 1
ATOM 3245 C CA . THR A 1 428 ? 194.690 214.411 178.418 1.00 88.77 428 THR A CA 1
ATOM 3246 C C . THR A 1 428 ? 194.029 214.673 179.764 1.00 88.77 428 THR A C 1
ATOM 3247 O O . THR A 1 428 ? 193.781 213.739 180.535 1.00 88.77 428 THR A O 1
ATOM 3251 N N . ALA A 1 429 ? 193.731 215.938 180.063 1.00 89.65 429 ALA A N 1
ATOM 3252 C CA . ALA A 1 429 ? 193.000 216.253 181.284 1.00 89.65 429 ALA A CA 1
ATOM 3253 C C . ALA A 1 429 ? 191.559 215.768 181.208 1.00 89.65 429 ALA A C 1
ATOM 3254 O O . ALA A 1 429 ? 191.012 215.273 182.199 1.00 89.65 429 ALA A O 1
ATOM 3256 N N . SER A 1 430 ? 190.927 215.907 180.040 1.00 91.06 430 SER A N 1
ATOM 3257 C CA . SER A 1 430 ? 189.543 215.470 179.887 1.00 91.06 430 SER A CA 1
ATOM 3258 C C . SER A 1 430 ? 189.424 213.956 180.002 1.00 91.06 430 SER A C 1
ATOM 3259 O O . SER A 1 430 ? 188.474 213.450 180.608 1.00 91.06 430 SER A O 1
ATOM 3262 N N . ASN A 1 431 ? 190.377 213.220 179.434 1.00 87.44 431 ASN A N 1
ATOM 3263 C CA . ASN A 1 431 ? 190.390 211.764 179.497 1.00 87.44 431 ASN A CA 1
ATOM 3264 C C . ASN A 1 431 ? 190.837 211.232 180.850 1.00 87.44 431 ASN A C 1
ATOM 3265 O O . ASN A 1 431 ? 191.015 210.018 180.986 1.00 87.44 431 ASN A O 1
ATOM 3270 N N . ARG A 1 432 ? 191.027 212.110 181.835 1.00 86.34 432 ARG A N 1
ATOM 3271 C CA . ARG A 1 432 ? 191.400 211.721 183.195 1.00 86.34 432 ARG A CA 1
ATOM 3272 C C . ARG A 1 432 ? 192.718 210.950 183.218 1.00 86.34 432 ARG A C 1
ATOM 3273 O O . ARG A 1 432 ? 192.851 209.925 183.887 1.00 86.34 432 ARG A O 1
ATOM 3281 N N . LEU A 1 433 ? 193.699 211.451 182.471 1.00 87.47 433 LEU A N 1
ATOM 3282 C CA . LEU A 1 433 ? 195.062 210.939 182.495 1.00 87.47 433 LEU A CA 1
ATOM 3283 C C . LEU A 1 433 ? 196.026 211.943 183.122 1.00 87.47 433 LEU A C 1
ATOM 3284 O O . LEU A 1 433 ? 197.190 212.023 182.728 1.00 87.47 433 LEU A O 1
ATOM 3289 N N . ASP A 1 434 ? 195.547 212.717 184.100 1.00 88.64 434 ASP A N 1
ATOM 3290 C CA . ASP A 1 434 ? 196.367 213.760 184.712 1.00 88.64 434 ASP A CA 1
ATOM 3291 C C . ASP A 1 434 ? 197.557 213.190 185.468 1.00 88.64 434 ASP A C 1
ATOM 3292 O O . ASP A 1 434 ? 198.501 213.925 185.775 1.00 88.64 434 ASP A O 1
ATOM 3297 N N . ALA A 1 435 ? 197.519 211.899 185.808 1.00 83.58 435 ALA A N 1
ATOM 3298 C CA . ALA A 1 435 ? 198.595 211.300 186.590 1.00 83.58 435 ALA A CA 1
ATOM 3299 C C . ALA A 1 435 ? 199.943 211.414 185.893 1.00 83.58 435 ALA A C 1
ATOM 3300 O O . ALA A 1 435 ? 200.985 211.425 186.557 1.00 83.58 435 ALA A O 1
ATOM 3302 N N . VAL A 1 436 ? 199.950 211.506 184.561 1.00 83.68 436 VAL A N 1
ATOM 3303 C CA . VAL A 1 436 ? 201.207 211.633 183.838 1.00 83.68 436 VAL A CA 1
ATOM 3304 C C . VAL A 1 436 ? 201.873 212.975 184.104 1.00 83.68 436 VAL A C 1
ATOM 3305 O O . VAL A 1 436 ? 203.085 213.108 183.911 1.00 83.68 436 VAL A O 1
ATOM 3309 N N . TYR A 1 437 ? 201.113 213.976 184.551 1.00 87.16 437 TYR A N 1
ATOM 3310 C CA . TYR A 1 437 ? 201.685 215.277 184.870 1.00 87.16 437 TYR A CA 1
ATOM 3311 C C . TYR A 1 437 ? 202.492 215.264 186.159 1.00 87.16 437 TYR A C 1
ATOM 3312 O O . TYR A 1 437 ? 203.149 216.263 186.467 1.00 87.16 437 TYR A O 1
ATOM 3321 N N . GLU A 1 438 ? 202.452 214.169 186.918 1.00 87.17 438 GLU A N 1
ATOM 3322 C CA . GLU A 1 438 ? 203.223 214.083 188.151 1.00 87.17 438 GLU A CA 1
ATOM 3323 C C . GLU A 1 438 ? 204.709 213.869 187.897 1.00 87.17 438 GLU A C 1
ATOM 3324 O O . GLU A 1 438 ? 205.517 214.110 188.798 1.00 87.17 438 GLU A O 1
ATOM 3330 N N . VAL A 1 439 ? 205.089 213.417 186.700 1.00 83.64 439 VAL A N 1
ATOM 3331 C CA . VAL A 1 439 ? 206.486 213.217 186.345 1.00 83.64 439 VAL A CA 1
ATOM 3332 C C . VAL A 1 439 ? 206.917 214.117 185.195 1.00 83.64 439 VAL A C 1
ATOM 3333 O O . VAL A 1 439 ? 208.047 214.616 185.184 1.00 83.64 439 VAL A O 1
ATOM 3337 N N . THR A 1 440 ? 206.041 214.338 184.218 1.00 82.55 440 THR A N 1
ATOM 3338 C CA . THR A 1 440 ? 206.380 215.165 183.068 1.00 82.55 440 THR A CA 1
ATOM 3339 C C . THR A 1 440 ? 205.343 216.262 182.881 1.00 82.55 440 THR A C 1
ATOM 3340 O O . THR A 1 440 ? 204.501 216.483 183.755 1.00 82.55 440 THR A O 1
ATOM 3344 N N . SER A 1 441 ? 205.405 216.963 181.754 1.00 82.99 441 SER A N 1
ATOM 3345 C CA . SER A 1 441 ? 204.450 218.013 181.443 1.00 82.99 441 SER A CA 1
ATOM 3346 C C . SER A 1 441 ? 204.189 217.984 179.944 1.00 82.99 441 SER A C 1
ATOM 3347 O O . SER A 1 441 ? 204.599 217.058 179.239 1.00 82.99 441 SER A O 1
ATOM 3350 N N . LYS A 1 442 ? 203.502 219.006 179.451 1.00 83.06 442 LYS A N 1
ATOM 3351 C CA . LYS A 1 442 ? 203.213 219.144 178.033 1.00 83.06 442 LYS A CA 1
ATOM 3352 C C . LYS A 1 442 ? 204.259 220.048 177.399 1.00 83.06 442 LYS A C 1
ATOM 3353 O O . LYS A 1 442 ? 204.573 221.112 177.940 1.00 83.06 442 LYS A O 1
ATOM 3359 N N . VAL A 1 443 ? 204.808 219.613 176.266 1.00 80.61 443 VAL A N 1
ATOM 3360 C CA . VAL A 1 443 ? 205.832 220.396 175.587 1.00 80.61 443 VAL A CA 1
ATOM 3361 C C . VAL A 1 443 ? 205.213 221.676 175.046 1.00 80.61 443 VAL A C 1
ATOM 3362 O O . VAL A 1 443 ? 204.145 221.657 174.421 1.00 80.61 443 VAL A O 1
ATOM 3366 N N . TRP A 1 444 ? 205.872 222.804 175.303 1.00 82.72 444 TRP A N 1
ATOM 3367 C CA . TRP A 1 444 ? 205.357 224.097 174.866 1.00 82.72 444 TRP A CA 1
ATOM 3368 C C . TRP A 1 444 ? 206.526 225.061 174.733 1.00 82.72 444 TRP A C 1
ATOM 3369 O O . TRP A 1 444 ? 207.138 225.431 175.739 1.00 82.72 444 TRP A O 1
ATOM 3380 N N . LEU A 1 445 ? 206.835 225.461 173.504 1.00 78.90 445 LEU A N 1
ATOM 3381 C CA . LEU A 1 445 ? 207.884 226.437 173.251 1.00 78.90 445 LEU A CA 1
ATOM 3382 C C . LEU A 1 445 ? 207.350 227.832 172.976 1.00 78.90 445 LEU A C 1
ATOM 3383 O O . LEU A 1 445 ? 208.145 228.753 172.769 1.00 78.90 445 LEU A O 1
ATOM 3388 N N . GLY A 1 446 ? 206.037 228.014 172.966 1.00 85.65 446 GLY A N 1
ATOM 3389 C CA . GLY A 1 446 ? 205.476 229.338 172.825 1.00 85.65 446 GLY A CA 1
ATOM 3390 C C . GLY A 1 446 ? 205.728 230.187 174.055 1.00 85.65 446 GLY A C 1
ATOM 3391 O O . GLY A 1 446 ? 206.310 229.750 175.049 1.00 85.65 446 GLY A O 1
ATOM 3392 N N . ASP A 1 447 ? 205.299 231.444 173.969 1.00 90.35 447 ASP A N 1
ATOM 3393 C CA . ASP A 1 447 ? 205.422 232.350 175.102 1.00 90.35 447 ASP A CA 1
ATOM 3394 C C . ASP A 1 447 ? 204.700 231.779 176.314 1.00 90.35 447 ASP A C 1
ATOM 3395 O O . ASP A 1 447 ? 203.621 231.194 176.197 1.00 90.35 447 ASP A O 1
ATOM 3400 N N . ARG A 1 448 ? 205.311 231.938 177.483 1.00 96.60 448 ARG A N 1
ATOM 3401 C CA . ARG A 1 448 ? 204.747 231.449 178.728 1.00 96.60 448 ARG A CA 1
ATOM 3402 C C . ARG A 1 448 ? 204.446 232.620 179.651 1.00 96.60 448 ARG A C 1
ATOM 3403 O O . ARG A 1 448 ? 205.129 233.647 179.623 1.00 96.60 448 ARG A O 1
ATOM 3411 N N . ILE A 1 449 ? 203.413 232.454 180.463 1.00 101.85 449 ILE A N 1
ATOM 3412 C CA . ILE A 1 449 ? 202.966 233.497 181.382 1.00 101.85 449 ILE A CA 1
ATOM 3413 C C . ILE A 1 449 ? 202.962 232.901 182.781 1.00 101.85 449 ILE A C 1
ATOM 3414 O O . ILE A 1 449 ? 202.861 231.673 182.948 1.00 101.85 449 ILE A O 1
ATOM 3419 N N . PRO A 1 450 ? 203.092 233.736 183.816 1.00 105.88 450 PRO A N 1
ATOM 3420 C CA . PRO A 1 450 ? 203.096 233.202 185.188 1.00 105.88 450 PRO A CA 1
ATOM 3421 C C . PRO A 1 450 ? 201.801 232.517 185.582 1.00 105.88 450 PRO A C 1
ATOM 3422 O O . PRO A 1 450 ? 201.801 231.736 186.541 1.00 105.88 450 PRO A O 1
ATOM 3426 N N . GLU A 1 451 ? 200.696 232.784 184.883 1.00 107.90 451 GLU A N 1
ATOM 3427 C CA . GLU A 1 451 ? 199.452 232.075 185.157 1.00 107.90 451 GLU A CA 1
ATOM 3428 C C . GLU A 1 451 ? 199.534 230.601 184.785 1.00 107.90 451 GLU A C 1
ATOM 3429 O O . GLU A 1 451 ? 198.721 229.808 185.269 1.00 107.90 451 GLU A O 1
ATOM 3435 N N . ASP A 1 452 ? 200.489 230.218 183.937 1.00 102.44 452 ASP A N 1
ATOM 3436 C CA . ASP A 1 452 ? 200.664 228.823 183.559 1.00 102.44 452 ASP A CA 1
ATOM 3437 C C . ASP A 1 452 ? 201.304 227.985 184.656 1.00 102.44 452 ASP A C 1
ATOM 3438 O O . ASP A 1 452 ? 201.349 226.758 184.526 1.00 102.44 452 ASP A O 1
ATOM 3443 N N . GLU A 1 453 ? 201.803 228.609 185.722 1.00 105.43 453 GLU A N 1
ATOM 3444 C CA . GLU A 1 453 ? 202.458 227.864 186.787 1.00 105.43 453 GLU A CA 1
ATOM 3445 C C . GLU A 1 453 ? 201.475 227.158 187.709 1.00 105.43 453 GLU A C 1
ATOM 3446 O O . GLU A 1 453 ? 201.878 226.242 188.432 1.00 105.43 453 GLU A O 1
ATOM 3452 N N . ASP A 1 454 ? 200.202 227.556 187.701 1.00 102.51 454 ASP A N 1
ATOM 3453 C CA . ASP A 1 454 ? 199.237 226.961 188.620 1.00 102.51 454 ASP A CA 1
ATOM 3454 C C . ASP A 1 454 ? 198.882 225.541 188.197 1.00 102.51 454 ASP A C 1
ATOM 3455 O O . ASP A 1 454 ? 199.123 224.580 188.936 1.00 102.51 454 ASP A O 1
ATOM 3460 N N . GLY A 1 455 ? 198.310 225.388 187.008 1.00 96.09 455 GLY A N 1
ATOM 3461 C CA . GLY A 1 455 ? 197.942 224.077 186.517 1.00 96.09 455 GLY A CA 1
ATOM 3462 C C . GLY A 1 455 ? 198.176 223.926 185.030 1.00 96.09 455 GLY A C 1
ATOM 3463 O O . GLY A 1 455 ? 197.576 223.064 184.383 1.00 96.09 455 GLY A O 1
ATOM 3464 N N . GLY A 1 456 ? 199.042 224.774 184.474 1.00 92.76 456 GLY A N 1
ATOM 3465 C CA . GLY A 1 456 ? 199.292 224.729 183.044 1.00 92.76 456 GLY A CA 1
ATOM 3466 C C . GLY A 1 456 ? 199.984 223.454 182.602 1.00 92.76 456 GLY A C 1
ATOM 3467 O O . GLY A 1 456 ? 199.663 222.901 181.547 1.00 92.76 456 GLY A O 1
ATOM 3468 N N . HIS A 1 457 ? 200.939 222.972 183.400 1.00 88.42 457 HIS A N 1
ATOM 3469 C CA . HIS A 1 457 ? 201.728 221.780 183.087 1.00 88.42 457 HIS A CA 1
ATOM 3470 C C . HIS A 1 457 ? 202.438 221.931 181.741 1.00 88.42 457 HIS A C 1
ATOM 3471 O O . HIS A 1 457 ? 202.313 221.101 180.841 1.00 88.42 457 HIS A O 1
ATOM 3478 N N . LEU A 1 458 ? 203.194 223.017 181.620 1.00 87.14 458 LEU A N 1
ATOM 3479 C CA . LEU A 1 458 ? 203.916 223.342 180.399 1.00 87.14 458 LEU A CA 1
ATOM 3480 C C . LEU A 1 458 ? 205.404 223.430 180.697 1.00 87.14 458 LEU A C 1
ATOM 3481 O O . LEU A 1 458 ? 205.807 224.038 181.693 1.00 87.14 458 LEU A O 1
ATOM 3486 N N . SER A 1 459 ? 206.213 222.819 179.837 1.00 86.58 459 SER A N 1
ATOM 3487 C CA . SER A 1 459 ? 207.659 222.964 179.903 1.00 86.58 459 SER A CA 1
ATOM 3488 C C . SER A 1 459 ? 208.225 222.635 178.534 1.00 86.58 459 SER A C 1
ATOM 3489 O O . SER A 1 459 ? 207.559 222.017 177.701 1.00 86.58 459 SER A O 1
ATOM 3492 N N . ASP A 1 460 ? 209.467 223.054 178.312 1.00 87.31 460 ASP A N 1
ATOM 3493 C CA . ASP A 1 460 ? 210.115 222.829 177.029 1.00 87.31 460 ASP A CA 1
ATOM 3494 C C . ASP A 1 460 ? 210.524 221.379 176.809 1.00 87.31 460 ASP A C 1
ATOM 3495 O O . ASP A 1 460 ? 210.802 221.002 175.667 1.00 87.31 460 ASP A O 1
ATOM 3500 N N . ARG A 1 461 ? 210.560 220.558 177.858 1.00 85.45 461 ARG A N 1
ATOM 3501 C CA . ARG A 1 461 ? 211.004 219.173 177.755 1.00 85.45 461 ARG A CA 1
ATOM 3502 C C . ARG A 1 461 ? 209.923 218.193 178.194 1.00 85.45 461 ARG A C 1
ATOM 3503 O O . ARG A 1 461 ? 210.221 217.141 178.759 1.00 85.45 461 ARG A O 1
ATOM 3511 N N . GLY A 1 462 ? 208.662 218.527 177.941 1.00 76.46 462 GLY A N 1
ATOM 3512 C CA . GLY A 1 462 ? 207.588 217.618 178.272 1.00 76.46 462 GLY A CA 1
ATOM 3513 C C . GLY A 1 462 ? 207.559 216.417 177.348 1.00 76.46 462 GLY A C 1
ATOM 3514 O O . GLY A 1 462 ? 207.972 216.476 176.191 1.00 76.46 462 GLY A O 1
ATOM 3515 N N . ARG A 1 463 ? 207.066 215.303 177.878 1.00 66.45 463 ARG A N 1
ATOM 3516 C CA . ARG A 1 463 ? 206.922 214.075 177.114 1.00 66.45 463 ARG A CA 1
ATOM 3517 C C . ARG A 1 463 ? 205.515 213.896 176.571 1.00 66.45 463 ARG A C 1
ATOM 3518 O O . ARG A 1 463 ? 205.212 212.848 175.998 1.00 66.45 463 ARG A O 1
ATOM 3526 N N . VAL A 1 464 ? 204.649 214.887 176.744 1.00 70.14 464 VAL A N 1
ATOM 3527 C CA . VAL A 1 464 ? 203.271 214.824 176.279 1.00 70.14 464 VAL A CA 1
ATOM 3528 C C . VAL A 1 464 ? 203.094 215.884 175.203 1.00 70.14 464 VAL A C 1
ATOM 3529 O O . VAL A 1 464 ? 203.350 217.068 175.444 1.00 70.14 464 VAL A O 1
ATOM 3533 N N . MET A 1 465 ? 202.664 215.457 174.021 1.00 70.12 465 MET A N 1
ATOM 3534 C CA . MET A 1 465 ? 202.431 216.359 172.903 1.00 70.12 465 MET A CA 1
ATOM 3535 C C . MET A 1 465 ? 200.955 216.725 172.864 1.00 70.12 465 MET A C 1
ATOM 3536 O O . MET A 1 465 ? 200.092 215.844 172.906 1.00 70.12 465 MET A O 1
ATOM 3541 N N . GLU A 1 466 ? 200.666 218.020 172.780 1.00 80.08 466 GLU A N 1
ATOM 3542 C CA . GLU A 1 466 ? 199.296 218.512 172.914 1.00 80.08 466 GLU A CA 1
ATOM 3543 C C . GLU A 1 466 ? 199.061 219.613 171.887 1.00 80.08 466 GLU A C 1
ATOM 3544 O O . GLU A 1 466 ? 199.444 220.765 172.106 1.00 80.08 466 GLU A O 1
ATOM 3550 N N . ILE A 1 467 ? 198.432 219.258 170.771 1.00 73.67 467 ILE A N 1
ATOM 3551 C CA . ILE A 1 467 ? 197.969 220.224 169.786 1.00 73.67 467 ILE A CA 1
ATOM 3552 C C . ILE A 1 467 ? 196.580 219.792 169.344 1.00 73.67 467 ILE A C 1
ATOM 3553 O O . ILE A 1 467 ? 196.236 218.608 169.391 1.00 73.67 467 ILE A O 1
ATOM 3558 N N . LEU A 1 468 ? 195.766 220.759 168.932 1.00 77.33 468 LEU A N 1
ATOM 3559 C CA . LEU A 1 468 ? 194.376 220.455 168.624 1.00 77.33 468 LEU A CA 1
ATOM 3560 C C . LEU A 1 468 ? 194.187 219.790 167.270 1.00 77.33 468 LEU A C 1
ATOM 3561 O O . LEU A 1 468 ? 193.088 219.305 166.988 1.00 77.33 468 LEU A O 1
ATOM 3566 N N . SER A 1 469 ? 195.214 219.749 166.430 1.00 72.79 469 SER A N 1
ATOM 3567 C CA . SER A 1 469 ? 195.097 219.125 165.119 1.00 72.79 469 SER A CA 1
ATOM 3568 C C . SER A 1 469 ? 195.297 217.622 165.262 1.00 72.79 469 SER A C 1
ATOM 3569 O O . SER A 1 469 ? 196.382 217.168 165.636 1.00 72.79 469 SER A O 1
ATOM 3572 N N . GLU A 1 470 ? 194.250 216.847 164.974 1.00 75.53 470 GLU A N 1
ATOM 3573 C CA . GLU A 1 470 ? 194.391 215.396 164.979 1.00 75.53 470 GLU A CA 1
ATOM 3574 C C . GLU A 1 470 ? 195.297 214.920 163.856 1.00 75.53 470 GLU A C 1
ATOM 3575 O O . GLU A 1 470 ? 196.002 213.920 164.017 1.00 75.53 470 GLU A O 1
ATOM 3581 N N . HIS A 1 471 ? 195.284 215.608 162.714 1.00 69.86 471 HIS A N 1
ATOM 3582 C CA . HIS A 1 471 ? 196.171 215.233 161.619 1.00 69.86 471 HIS A CA 1
ATOM 3583 C C . HIS A 1 471 ? 197.631 215.381 162.017 1.00 69.86 471 HIS A C 1
ATOM 3584 O O . HIS A 1 471 ? 198.460 214.525 161.694 1.00 69.86 471 HIS A O 1
ATOM 3591 N N . THR A 1 472 ? 197.967 216.467 162.711 1.00 66.31 472 THR A N 1
ATOM 3592 C CA . THR A 1 472 ? 199.357 216.708 163.070 1.00 66.31 472 THR A CA 1
ATOM 3593 C C . THR A 1 472 ? 199.836 215.727 164.131 1.00 66.31 472 THR A C 1
ATOM 3594 O O . THR A 1 472 ? 200.961 215.224 164.052 1.00 66.31 472 THR A O 1
ATOM 3598 N N . LEU A 1 473 ? 198.999 215.444 165.130 1.00 66.86 473 LEU A N 1
ATOM 3599 C CA . LEU A 1 473 ? 199.374 214.480 166.159 1.00 66.86 473 LEU A CA 1
ATOM 3600 C C . LEU A 1 473 ? 199.583 213.097 165.570 1.00 66.86 473 LEU A C 1
ATOM 3601 O O . LEU A 1 473 ? 200.532 212.396 165.934 1.00 66.86 473 LEU A O 1
ATOM 3606 N N . GLU A 1 474 ? 198.693 212.679 164.671 1.00 68.34 474 GLU A N 1
ATOM 3607 C CA . GLU A 1 474 ? 198.843 211.379 164.034 1.00 68.34 474 GLU A CA 1
ATOM 3608 C C . GLU A 1 474 ? 200.103 211.329 163.182 1.00 68.34 474 GLU A C 1
ATOM 3609 O O . GLU A 1 474 ? 200.810 210.316 163.168 1.00 68.34 474 GLU A O 1
ATOM 3615 N N . GLY A 1 475 ? 200.407 212.415 162.472 1.00 62.03 475 GLY A N 1
ATOM 3616 C CA . GLY A 1 475 ? 201.629 212.453 161.690 1.00 62.03 475 GLY A CA 1
ATOM 3617 C C . GLY A 1 475 ? 202.879 212.394 162.546 1.00 62.03 475 GLY A C 1
ATOM 3618 O O . GLY A 1 475 ? 203.846 211.716 162.198 1.00 62.03 475 GLY A O 1
ATOM 3619 N N . TRP A 1 476 ? 202.878 213.107 163.674 1.00 59.35 476 TRP A N 1
ATOM 3620 C CA . TRP A 1 476 ? 204.015 213.050 164.588 1.00 59.35 476 TRP A CA 1
ATOM 3621 C C . TRP A 1 476 ? 204.236 211.636 165.095 1.00 59.35 476 TRP A C 1
ATOM 3622 O O . TRP A 1 476 ? 205.363 211.133 165.099 1.00 59.35 476 TRP A O 1
ATOM 3633 N N . LEU A 1 477 ? 203.162 210.979 165.533 1.00 58.50 477 LEU A N 1
ATOM 3634 C CA . LEU A 1 477 ? 203.295 209.664 166.144 1.00 58.50 477 LEU A CA 1
ATOM 3635 C C . LEU A 1 477 ? 203.690 208.609 165.122 1.00 58.50 477 LEU A C 1
ATOM 3636 O O . LEU A 1 477 ? 204.515 207.739 165.417 1.00 58.50 477 LEU A O 1
ATOM 3641 N N . GLU A 1 478 ? 203.118 208.665 163.918 1.00 62.77 478 GLU A N 1
ATOM 3642 C CA . GLU A 1 478 ? 203.445 207.668 162.904 1.00 62.77 478 GLU A CA 1
ATOM 3643 C C . GLU A 1 478 ? 204.923 207.706 162.547 1.00 62.77 478 GLU A C 1
ATOM 3644 O O . GLU A 1 478 ? 205.564 206.659 162.422 1.00 62.77 478 GLU A O 1
ATOM 3650 N N . ALA A 1 479 ? 205.485 208.902 162.386 1.00 57.79 479 ALA A N 1
ATOM 3651 C CA . ALA A 1 479 ? 206.912 209.006 162.111 1.00 57.79 479 ALA A CA 1
ATOM 3652 C C . ALA A 1 479 ? 207.746 208.689 163.341 1.00 57.79 479 ALA A C 1
ATOM 3653 O O . ALA A 1 479 ? 208.873 208.202 163.214 1.00 57.79 479 ALA A O 1
ATOM 3655 N N . TYR A 1 480 ? 207.221 208.973 164.532 1.00 55.20 480 TYR A N 1
ATOM 3656 C CA . TYR A 1 480 ? 207.917 208.609 165.759 1.00 55.20 480 TYR A CA 1
ATOM 3657 C C . TYR A 1 480 ? 208.067 207.098 165.871 1.00 55.20 480 TYR A C 1
ATOM 3658 O O . TYR A 1 480 ? 209.114 206.600 166.295 1.00 55.20 480 TYR A O 1
ATOM 3667 N N . LEU A 1 481 ? 207.027 206.354 165.496 1.00 55.16 481 LEU A N 1
ATOM 3668 C CA . LEU A 1 481 ? 207.107 204.898 165.523 1.00 55.16 481 LEU A CA 1
ATOM 3669 C C . LEU A 1 481 ? 208.000 204.368 164.411 1.00 55.16 481 LEU A C 1
ATOM 3670 O O . LEU A 1 481 ? 208.801 203.456 164.634 1.00 55.16 481 LEU A O 1
ATOM 3675 N N . LEU A 1 482 ? 207.868 204.918 163.203 1.00 56.70 482 LEU A N 1
ATOM 3676 C CA . LEU A 1 482 ? 208.638 204.418 162.072 1.00 56.70 482 LEU A CA 1
ATOM 3677 C C . LEU A 1 482 ? 210.127 204.679 162.221 1.00 56.70 482 LEU A C 1
ATOM 3678 O O . LEU A 1 482 ? 210.925 204.032 161.538 1.00 56.70 482 LEU A O 1
ATOM 3683 N N . THR A 1 483 ? 210.519 205.604 163.086 1.00 56.58 483 THR A N 1
ATOM 3684 C CA . THR A 1 483 ? 211.922 205.836 163.378 1.00 56.58 483 THR A CA 1
ATOM 3685 C C . THR A 1 483 ? 212.393 205.068 164.605 1.00 56.58 483 THR A C 1
ATOM 3686 O O . THR A 1 483 ? 213.495 205.325 165.095 1.00 56.58 483 THR A O 1
ATOM 3690 N N . GLY A 1 484 ? 211.588 204.140 165.108 1.00 56.28 484 GLY A N 1
ATOM 3691 C CA . GLY A 1 484 ? 212.029 203.213 166.125 1.00 56.28 484 GLY A CA 1
ATOM 3692 C C . GLY A 1 484 ? 211.656 203.537 167.551 1.00 56.28 484 GLY A C 1
ATOM 3693 O O . GLY A 1 484 ? 212.235 202.947 168.466 1.00 56.28 484 GLY A O 1
ATOM 3694 N N . ARG A 1 485 ? 210.727 204.454 167.776 1.00 54.11 485 ARG A N 1
ATOM 3695 C CA . ARG A 1 485 ? 210.343 204.836 169.123 1.00 54.11 485 ARG A CA 1
ATOM 3696 C C . ARG A 1 485 ? 208.951 204.303 169.450 1.00 54.11 485 ARG A C 1
ATOM 3697 O O . ARG A 1 485 ? 208.338 203.564 168.680 1.00 54.11 485 ARG A O 1
ATOM 3705 N N . HIS A 1 486 ? 208.452 204.682 170.621 1.00 55.90 486 HIS A N 1
ATOM 3706 C CA . HIS A 1 486 ? 207.190 204.180 171.137 1.00 55.90 486 HIS A CA 1
ATOM 3707 C C . HIS A 1 486 ? 206.288 205.345 171.504 1.00 55.90 486 HIS A C 1
ATOM 3708 O O . HIS A 1 486 ? 206.760 206.420 171.876 1.00 55.90 486 HIS A O 1
ATOM 3715 N N . GLY A 1 487 ? 204.984 205.123 171.413 1.00 55.86 487 GLY A N 1
ATOM 3716 C CA . GLY A 1 487 ? 204.062 206.192 171.741 1.00 55.86 487 GLY A CA 1
ATOM 3717 C C . GLY A 1 487 ? 202.692 205.665 172.087 1.00 55.86 487 GLY A C 1
ATOM 3718 O O . GLY A 1 487 ? 202.388 204.484 171.916 1.00 55.86 487 GLY A O 1
ATOM 3719 N N . PHE A 1 488 ? 201.861 206.574 172.582 1.00 61.66 488 PHE A N 1
ATOM 3720 C CA . PHE A 1 488 ? 200.481 206.271 172.923 1.00 61.66 488 PHE A CA 1
ATOM 3721 C C . PHE A 1 488 ? 199.620 207.455 172.519 1.00 61.66 488 PHE A C 1
ATOM 3722 O O . PHE A 1 488 ? 199.930 208.595 172.871 1.00 61.66 488 PHE A O 1
ATOM 3730 N N . PHE A 1 489 ? 198.549 207.188 171.784 1.00 63.94 489 PHE A N 1
ATOM 3731 C CA . PHE A 1 489 ? 197.654 208.221 171.284 1.00 63.94 489 PHE A CA 1
ATOM 3732 C C . PHE A 1 489 ? 196.309 208.079 171.978 1.00 63.94 489 PHE A C 1
ATOM 3733 O O . PHE A 1 489 ? 195.660 207.035 171.869 1.00 63.94 489 PHE A O 1
ATOM 3741 N N . ALA A 1 490 ? 195.891 209.124 172.681 1.00 67.88 490 ALA A N 1
ATOM 3742 C CA . ALA A 1 490 ? 194.633 209.131 173.412 1.00 67.88 490 ALA A CA 1
ATOM 3743 C C . ALA A 1 490 ? 193.754 210.244 172.870 1.00 67.88 490 ALA A C 1
ATOM 3744 O O . ALA A 1 490 ? 194.192 211.393 172.783 1.00 67.88 490 ALA A O 1
ATOM 3746 N N . THR A 1 491 ? 192.522 209.907 172.510 1.00 76.19 491 THR A N 1
ATOM 3747 C CA . THR A 1 491 ? 191.610 210.882 171.929 1.00 76.19 491 THR A CA 1
ATOM 3748 C C . THR A 1 491 ? 190.179 210.440 172.199 1.00 76.19 491 THR A C 1
ATOM 3749 O O . THR A 1 491 ? 189.931 209.395 172.804 1.00 76.19 491 THR A O 1
ATOM 3753 N N . TYR A 1 492 ? 189.235 211.258 171.748 1.00 83.04 492 TYR A N 1
ATOM 3754 C CA . TYR A 1 492 ? 187.823 210.931 171.832 1.00 83.04 492 TYR A CA 1
ATOM 3755 C C . TYR A 1 492 ? 187.405 210.072 170.648 1.00 83.04 492 TYR A C 1
ATOM 3756 O O . TYR A 1 492 ? 187.931 210.206 169.541 1.00 83.04 492 TYR A O 1
ATOM 3765 N N . GLU A 1 493 ? 186.446 209.181 170.890 1.00 80.89 493 GLU A N 1
ATOM 3766 C CA . GLU A 1 493 ? 185.917 208.366 169.804 1.00 80.89 493 GLU A CA 1
ATOM 3767 C C . GLU A 1 493 ? 185.156 209.213 168.794 1.00 80.89 493 GLU A C 1
ATOM 3768 O O . GLU A 1 493 ? 185.089 208.855 167.613 1.00 80.89 493 GLU A O 1
ATOM 3774 N N . ALA A 1 494 ? 184.589 210.337 169.234 1.00 82.33 494 ALA A N 1
ATOM 3775 C CA . ALA A 1 494 ? 183.821 211.189 168.333 1.00 82.33 494 ALA A CA 1
ATOM 3776 C C . ALA A 1 494 ? 184.695 211.758 167.225 1.00 82.33 494 ALA A C 1
ATOM 3777 O O . ALA A 1 494 ? 184.270 211.837 166.067 1.00 82.33 494 ALA A O 1
ATOM 3779 N N . PHE A 1 495 ? 185.919 212.160 167.557 1.00 81.95 495 PHE A N 1
ATOM 3780 C CA . PHE A 1 495 ? 186.817 212.797 166.607 1.00 81.95 495 PHE A CA 1
ATOM 3781 C C . PHE A 1 495 ? 187.789 211.812 165.974 1.00 81.95 495 PHE A C 1
ATOM 3782 O O . PHE A 1 495 ? 188.852 212.219 165.495 1.00 81.95 495 PHE A O 1
ATOM 3790 N N . ALA A 1 496 ? 187.451 210.524 165.966 1.00 77.45 496 ALA A N 1
ATOM 3791 C CA . ALA A 1 496 ? 188.311 209.525 165.352 1.00 77.45 496 ALA A CA 1
ATOM 3792 C C . ALA A 1 496 ? 188.138 209.442 163.842 1.00 77.45 496 ALA A C 1
ATOM 3793 O O . ALA A 1 496 ? 189.036 208.943 163.160 1.00 77.45 496 ALA A O 1
ATOM 3795 N N . HIS A 1 497 ? 187.014 209.920 163.305 1.00 78.93 497 HIS A N 1
ATOM 3796 C CA . HIS A 1 497 ? 186.835 209.947 161.859 1.00 78.93 497 HIS A CA 1
ATOM 3797 C C . HIS A 1 497 ? 187.777 210.926 161.180 1.00 78.93 497 HIS A C 1
ATOM 3798 O O . HIS A 1 497 ? 187.964 210.843 159.963 1.00 78.93 497 HIS A O 1
ATOM 3805 N N . VAL A 1 498 ? 188.360 211.853 161.937 1.00 74.87 498 VAL A N 1
ATOM 3806 C CA . VAL A 1 498 ? 189.268 212.834 161.359 1.00 74.87 498 VAL A CA 1
ATOM 3807 C C . VAL A 1 498 ? 190.519 212.156 160.817 1.00 74.87 498 VAL A C 1
ATOM 3808 O O . VAL A 1 498 ? 191.060 212.558 159.781 1.00 74.87 498 VAL A O 1
ATOM 3812 N N . ILE A 1 499 ? 190.986 211.111 161.489 1.00 73.64 499 ILE A N 1
ATOM 3813 C CA . ILE A 1 499 ? 192.231 210.453 161.127 1.00 73.64 499 ILE A CA 1
ATOM 3814 C C . ILE A 1 499 ? 191.983 209.160 160.349 1.00 73.64 499 ILE A C 1
ATOM 3815 O O . ILE A 1 499 ? 192.835 208.278 160.338 1.00 73.64 499 ILE A O 1
ATOM 3820 N N . ASP A 1 500 ? 190.826 209.034 159.698 1.00 78.10 500 ASP A N 1
ATOM 3821 C CA . ASP A 1 500 ? 190.542 207.827 158.927 1.00 78.10 500 ASP A CA 1
ATOM 3822 C C . ASP A 1 500 ? 191.552 207.629 157.806 1.00 78.10 500 ASP A C 1
ATOM 3823 O O . ASP A 1 500 ? 192.052 206.518 157.603 1.00 78.10 500 ASP A O 1
ATOM 3828 N N . SER A 1 501 ? 191.861 208.693 157.065 1.00 74.75 501 SER A N 1
ATOM 3829 C CA . SER A 1 501 ? 192.779 208.560 155.941 1.00 74.75 501 SER A CA 1
ATOM 3830 C C . SER A 1 501 ? 194.198 208.274 156.412 1.00 74.75 501 SER A C 1
ATOM 3831 O O . SER A 1 501 ? 194.907 207.468 155.802 1.00 74.75 501 SER A O 1
ATOM 3834 N N . MET A 1 502 ? 194.631 208.925 157.493 1.00 70.74 502 MET A N 1
ATOM 3835 C CA . MET A 1 502 ? 195.987 208.712 157.986 1.00 70.74 502 MET A CA 1
ATOM 3836 C C . MET A 1 502 ? 196.178 207.292 158.500 1.00 70.74 502 MET A C 1
ATOM 3837 O O . MET A 1 502 ? 197.221 206.675 158.259 1.00 70.74 502 MET A O 1
ATOM 3842 N N . VAL A 1 503 ? 195.190 206.759 159.218 1.00 69.66 503 VAL A N 1
ATOM 3843 C CA . VAL A 1 503 ? 195.300 205.398 159.728 1.00 69.66 503 VAL A CA 1
ATOM 3844 C C . VAL A 1 503 ? 195.300 204.397 158.581 1.00 69.66 503 VAL A C 1
ATOM 3845 O O . VAL A 1 503 ? 195.987 203.371 158.636 1.00 69.66 503 VAL A O 1
ATOM 3849 N N . ASN A 1 504 ? 194.543 204.679 157.519 1.00 71.37 504 ASN A N 1
ATOM 3850 C CA . ASN A 1 504 ? 194.591 203.823 156.340 1.00 71.37 504 ASN A CA 1
ATOM 3851 C C . ASN A 1 504 ? 195.983 203.809 155.726 1.00 71.37 504 ASN A C 1
ATOM 3852 O O . ASN A 1 504 ? 196.477 202.752 155.324 1.00 71.37 504 ASN A O 1
ATOM 3857 N N . GLN A 1 505 ? 196.630 204.973 155.640 1.00 71.84 505 GLN A N 1
ATOM 3858 C CA . GLN A 1 505 ? 197.974 205.030 155.076 1.00 71.84 505 GLN A CA 1
ATOM 3859 C C . GLN A 1 505 ? 198.963 204.236 155.918 1.00 71.84 505 GLN A C 1
ATOM 3860 O O . GLN A 1 505 ? 199.798 203.503 155.379 1.00 71.84 505 GLN A O 1
ATOM 3866 N N . HIS A 1 506 ? 198.887 204.373 157.241 1.00 63.94 506 HIS A N 1
ATOM 3867 C CA . HIS A 1 506 ? 199.805 203.646 158.106 1.00 63.94 506 HIS A CA 1
ATOM 3868 C C . HIS A 1 506 ? 199.528 202.151 158.081 1.00 63.94 506 HIS A C 1
ATOM 3869 O O . HIS A 1 506 ? 200.456 201.350 158.225 1.00 63.94 506 HIS A O 1
ATOM 3876 N N . ALA A 1 507 ? 198.266 201.758 157.911 1.00 66.09 507 ALA A N 1
ATOM 3877 C CA . ALA A 1 507 ? 197.946 200.342 157.785 1.00 66.09 507 ALA A CA 1
ATOM 3878 C C . ALA A 1 507 ? 198.564 199.748 156.528 1.00 66.09 507 ALA A C 1
ATOM 3879 O O . ALA A 1 507 ? 199.077 198.625 156.554 1.00 66.09 507 ALA A O 1
ATOM 3881 N N . LYS A 1 508 ? 198.520 200.483 155.414 1.00 70.93 508 LYS A N 1
ATOM 3882 C CA . LYS A 1 508 ? 199.166 200.009 154.196 1.00 70.93 508 LYS A CA 1
ATOM 3883 C C . LYS A 1 508 ? 200.668 199.882 154.387 1.00 70.93 508 LYS A C 1
ATOM 3884 O O . LYS A 1 508 ? 201.277 198.903 153.946 1.00 70.93 508 LYS A O 1
ATOM 3890 N N . TRP A 1 509 ? 201.285 200.866 155.041 1.00 63.09 509 TRP A N 1
ATOM 3891 C CA . TRP A 1 509 ? 202.726 200.821 155.251 1.00 63.09 509 TRP A CA 1
ATOM 3892 C C . TRP A 1 509 ? 203.123 199.626 156.104 1.00 63.09 509 TRP A C 1
ATOM 3893 O O . TRP A 1 509 ? 204.101 198.938 155.799 1.00 63.09 509 TRP A O 1
ATOM 3904 N N . LEU A 1 510 ? 202.379 199.365 157.179 1.00 64.79 510 LEU A N 1
ATOM 3905 C CA . LEU A 1 510 ? 202.690 198.225 158.033 1.00 64.79 510 LEU A CA 1
ATOM 3906 C C . LEU A 1 510 ? 202.472 196.909 157.304 1.00 64.79 510 LEU A C 1
ATOM 3907 O O . LEU A 1 510 ? 203.274 195.980 157.438 1.00 64.79 510 LEU A O 1
ATOM 3912 N N . ASP A 1 511 ? 201.386 196.809 156.539 1.00 70.49 511 ASP A N 1
ATOM 3913 C CA . ASP A 1 511 ? 201.067 195.556 155.864 1.00 70.49 511 ASP A CA 1
ATOM 3914 C C . ASP A 1 511 ? 202.100 195.217 154.798 1.00 70.49 511 ASP A C 1
ATOM 3915 O O . ASP A 1 511 ? 202.540 194.067 154.698 1.00 70.49 511 ASP A O 1
ATOM 3920 N N . VAL A 1 512 ? 202.505 196.203 153.998 1.00 69.37 512 VAL A N 1
ATOM 3921 C CA . VAL A 1 512 ? 203.493 195.952 152.956 1.00 69.37 512 VAL A CA 1
ATOM 3922 C C . VAL A 1 512 ? 204.857 195.666 153.566 1.00 69.37 512 VAL A C 1
ATOM 3923 O O . VAL A 1 512 ? 205.580 194.774 153.110 1.00 69.37 512 VAL A O 1
ATOM 3927 N N . SER A 1 513 ? 205.230 196.410 154.609 1.00 68.10 513 SER A N 1
ATOM 3928 C CA . SER A 1 513 ? 206.532 196.209 155.233 1.00 68.10 513 SER A CA 1
ATOM 3929 C C . SER A 1 513 ? 206.649 194.818 155.837 1.00 68.10 513 SER A C 1
ATOM 3930 O O . SER A 1 513 ? 207.704 194.181 155.747 1.00 68.10 513 SER A O 1
ATOM 3933 N N . LYS A 1 514 ? 205.580 194.335 156.466 1.00 72.45 514 LYS A N 1
ATOM 3934 C CA . LYS A 1 514 ? 205.647 193.049 157.147 1.00 72.45 514 LYS A CA 1
ATOM 3935 C C . LYS A 1 514 ? 205.652 191.885 156.167 1.00 72.45 514 LYS A C 1
ATOM 3936 O O . LYS A 1 514 ? 206.323 190.877 156.412 1.00 72.45 514 LYS A O 1
ATOM 3942 N N . ARG A 1 515 ? 204.927 192.000 155.057 1.00 74.58 515 ARG A N 1
ATOM 3943 C CA . ARG A 1 515 ? 204.780 190.900 154.113 1.00 74.58 515 ARG A CA 1
ATOM 3944 C C . ARG A 1 515 ? 205.756 190.972 152.946 1.00 74.58 515 ARG A C 1
ATOM 3945 O O . ARG A 1 515 ? 206.447 189.992 152.658 1.00 74.58 515 ARG A O 1
ATOM 3953 N N . GLU A 1 516 ? 205.824 192.111 152.263 1.00 75.52 516 GLU A N 1
ATOM 3954 C CA . GLU A 1 516 ? 206.489 192.173 150.970 1.00 75.52 516 GLU A CA 1
ATOM 3955 C C . GLU A 1 516 ? 207.936 192.636 151.033 1.00 75.52 516 GLU A C 1
ATOM 3956 O O . GLU A 1 516 ? 208.700 192.336 150.110 1.00 75.52 516 GLU A O 1
ATOM 3962 N N . VAL A 1 517 ? 208.338 193.355 152.074 1.00 68.69 517 VAL A N 1
ATOM 3963 C CA . VAL A 1 517 ? 209.684 193.913 152.162 1.00 68.69 517 VAL A CA 1
ATOM 3964 C C . VAL A 1 517 ? 210.416 193.195 153.285 1.00 68.69 517 VAL A C 1
ATOM 3965 O O . VAL A 1 517 ? 210.095 193.374 154.465 1.00 68.69 517 VAL A O 1
ATOM 3969 N N . ASP A 1 518 ? 211.413 192.391 152.920 1.00 70.38 518 ASP A N 1
ATOM 3970 C CA . ASP A 1 518 ? 212.096 191.564 153.905 1.00 70.38 518 ASP A CA 1
ATOM 3971 C C . ASP A 1 518 ? 213.090 192.350 154.748 1.00 70.38 518 ASP A C 1
ATOM 3972 O O . ASP A 1 518 ? 213.308 192.004 155.913 1.00 70.38 518 ASP A O 1
ATOM 3977 N N . TRP A 1 519 ? 213.705 193.390 154.192 1.00 63.17 519 TRP A N 1
ATOM 3978 C CA . TRP A 1 519 ? 214.778 194.085 154.891 1.00 63.17 519 TRP A CA 1
ATOM 3979 C C . TRP A 1 519 ? 214.287 195.147 155.866 1.00 63.17 519 TRP A C 1
ATOM 3980 O O . TRP A 1 519 ? 215.110 195.721 156.584 1.00 63.17 519 TRP A O 1
ATOM 3991 N N . ARG A 1 520 ? 212.989 195.422 155.927 1.00 62.65 520 ARG A N 1
ATOM 3992 C CA . ARG A 1 520 ? 212.466 196.425 156.845 1.00 62.65 520 ARG A CA 1
ATOM 3993 C C . ARG A 1 520 ? 212.168 195.774 158.188 1.00 62.65 520 ARG A C 1
ATOM 3994 O O . ARG A 1 520 ? 211.348 194.855 158.270 1.00 62.65 520 ARG A O 1
ATOM 4002 N N . ALA A 1 521 ? 212.839 196.246 159.232 1.00 61.62 521 ALA A N 1
ATOM 4003 C CA . ALA A 1 521 ? 212.649 195.692 160.557 1.00 61.62 521 ALA A CA 1
ATOM 4004 C C . ALA A 1 521 ? 211.292 196.109 161.120 1.00 61.62 521 ALA A C 1
ATOM 4005 O O . ALA A 1 521 ? 210.758 197.159 160.761 1.00 61.62 521 ALA A O 1
ATOM 4007 N N . PRO A 1 522 ? 210.704 195.290 161.990 1.00 60.47 522 PRO A N 1
ATOM 4008 C CA . PRO A 1 522 ? 209.433 195.672 162.612 1.00 60.47 522 PRO A CA 1
ATOM 4009 C C . PRO A 1 522 ? 209.582 196.896 163.502 1.00 60.47 522 PRO A C 1
ATOM 4010 O O . PRO A 1 522 ? 210.596 197.086 164.175 1.00 60.47 522 PRO A O 1
ATOM 4014 N N . VAL A 1 523 ? 208.543 197.727 163.503 1.00 58.09 523 VAL A N 1
ATOM 4015 C CA . VAL A 1 523 ? 208.508 198.955 164.290 1.00 58.09 523 VAL A CA 1
ATOM 4016 C C . VAL A 1 523 ? 207.463 198.786 165.381 1.00 58.09 523 VAL A C 1
ATOM 4017 O O . VAL A 1 523 ? 206.768 197.772 165.417 1.00 58.09 523 VAL A O 1
ATOM 4021 N N . SER A 1 524 ? 207.346 199.760 166.277 1.00 57.28 524 SER A N 1
ATOM 4022 C CA . SER A 1 524 ? 206.364 199.668 167.347 1.00 57.28 524 SER A CA 1
ATOM 4023 C C . SER A 1 524 ? 204.951 199.872 166.812 1.00 57.28 524 SER A C 1
ATOM 4024 O O . SER A 1 524 ? 204.736 200.463 165.752 1.00 57.28 524 SER A O 1
ATOM 4027 N N . SER A 1 525 ? 203.980 199.370 167.565 1.00 57.52 525 SER A N 1
ATOM 4028 C CA . SER A 1 525 ? 202.586 199.451 167.166 1.00 57.52 525 SER A CA 1
ATOM 4029 C C . SER A 1 525 ? 202.043 200.864 167.332 1.00 57.52 525 SER A C 1
ATOM 4030 O O . SER A 1 525 ? 202.524 201.659 168.141 1.00 57.52 525 SER A O 1
ATOM 4033 N N . LEU A 1 526 ? 201.020 201.168 166.541 1.00 57.87 526 LEU A N 1
ATOM 4034 C CA . LEU A 1 526 ? 200.265 202.410 166.666 1.00 57.87 526 LEU A CA 1
ATOM 4035 C C . LEU A 1 526 ? 199.134 202.158 167.653 1.00 57.87 526 LEU A C 1
ATOM 4036 O O . LEU A 1 526 ? 198.131 201.527 167.317 1.00 57.87 526 LEU A O 1
ATOM 4041 N N . ASN A 1 527 ? 199.299 202.644 168.876 1.00 57.28 527 ASN A N 1
ATOM 4042 C CA . ASN A 1 527 ? 198.371 202.375 169.967 1.00 57.28 527 ASN A CA 1
ATOM 4043 C C . ASN A 1 527 ? 197.434 203.564 170.121 1.00 57.28 527 ASN A C 1
ATOM 4044 O O . ASN A 1 527 ? 197.851 204.639 170.558 1.00 57.28 527 ASN A O 1
ATOM 4049 N N . ILE A 1 528 ? 196.167 203.368 169.774 1.00 59.50 528 ILE A N 1
ATOM 4050 C CA . ILE A 1 528 ? 195.164 204.423 169.810 1.00 59.50 528 ILE A CA 1
ATOM 4051 C C . ILE A 1 528 ? 194.163 204.089 170.903 1.00 59.50 528 ILE A C 1
ATOM 4052 O O . ILE A 1 528 ? 193.539 203.022 170.879 1.00 59.50 528 ILE A O 1
ATOM 4057 N N . LEU A 1 529 ? 193.999 205.001 171.852 1.00 64.77 529 LEU A N 1
ATOM 4058 C CA . LEU A 1 529 ? 193.028 204.855 172.926 1.00 64.77 529 LEU A CA 1
ATOM 4059 C C . LEU A 1 529 ? 191.896 205.846 172.702 1.00 64.77 529 LEU A C 1
ATOM 4060 O O . LEU A 1 529 ? 192.128 207.057 172.653 1.00 64.77 529 LEU A O 1
ATOM 4065 N N . LEU A 1 530 ? 190.679 205.333 172.566 1.00 69.55 530 LEU A N 1
ATOM 4066 C CA . LEU A 1 530 ? 189.487 206.162 172.411 1.00 69.55 530 LEU A CA 1
ATOM 4067 C C . LEU A 1 530 ? 188.858 206.290 173.793 1.00 69.55 530 LEU A C 1
ATOM 4068 O O . LEU A 1 530 ? 187.995 205.505 174.180 1.00 69.55 530 LEU A O 1
ATOM 4073 N N . SER A 1 531 ? 189.304 207.300 174.541 1.00 77.80 531 SER A N 1
ATOM 4074 C CA . SER A 1 531 ? 189.045 207.353 175.975 1.00 77.80 531 SER A CA 1
ATOM 4075 C C . SER A 1 531 ? 187.619 207.752 176.316 1.00 77.80 531 SER A C 1
ATOM 4076 O O . SER A 1 531 ? 187.173 207.491 177.436 1.00 77.80 531 SER A O 1
ATOM 4079 N N . SER A 1 532 ? 186.903 208.398 175.405 1.00 80.89 532 SER A N 1
ATOM 4080 C CA . SER A 1 532 ? 185.513 208.761 175.634 1.00 80.89 532 SER A CA 1
ATOM 4081 C C . SER A 1 532 ? 184.661 208.103 174.564 1.00 80.89 532 SER A C 1
ATOM 4082 O O . SER A 1 532 ? 184.938 208.251 173.371 1.00 80.89 532 SER A O 1
ATOM 4085 N N . THR A 1 533 ? 183.634 207.381 174.990 1.00 80.40 533 THR A N 1
ATOM 4086 C CA . THR A 1 533 ? 182.821 206.593 174.084 1.00 80.40 533 THR A CA 1
ATOM 4087 C C . THR A 1 533 ? 181.536 207.338 173.737 1.00 80.40 533 THR A C 1
ATOM 4088 O O . THR A 1 533 ? 181.251 208.423 174.247 1.00 80.40 533 THR A O 1
ATOM 4092 N N . VAL A 1 534 ? 180.750 206.733 172.844 1.00 80.20 534 VAL A N 1
ATOM 4093 C CA . VAL A 1 534 ? 179.499 207.335 172.394 1.00 80.20 534 VAL A CA 1
ATOM 4094 C C . VAL A 1 534 ? 178.337 207.054 173.328 1.00 80.20 534 VAL A C 1
ATOM 4095 O O . VAL A 1 534 ? 177.271 207.657 173.167 1.00 80.20 534 VAL A O 1
ATOM 4099 N N . TRP A 1 535 ? 178.504 206.155 174.296 1.00 76.81 535 TRP A N 1
ATOM 4100 C CA . TRP A 1 535 ? 177.430 205.851 175.231 1.00 76.81 535 TRP A CA 1
ATOM 4101 C C . TRP A 1 535 ? 177.422 206.772 176.438 1.00 76.81 535 TRP A C 1
ATOM 4102 O O . TRP A 1 535 ? 176.350 207.065 176.977 1.00 76.81 535 TRP A O 1
ATOM 4113 N N . ARG A 1 536 ? 178.589 207.229 176.880 1.00 83.06 536 ARG A N 1
ATOM 4114 C CA . ARG A 1 536 ? 178.684 208.174 177.988 1.00 83.06 536 ARG A CA 1
ATOM 4115 C C . ARG A 1 536 ? 178.978 209.553 177.408 1.00 83.06 536 ARG A C 1
ATOM 4116 O O . ARG A 1 536 ? 180.123 209.990 177.311 1.00 83.06 536 ARG A O 1
ATOM 4124 N N . GLN A 1 537 ? 177.984 210.238 176.898 1.00 88.33 537 GLN A N 1
ATOM 4125 C CA . GLN A 1 537 ? 178.307 211.524 176.306 1.00 88.33 537 GLN A CA 1
ATOM 4126 C C . GLN A 1 537 ? 178.497 212.586 177.372 1.00 88.33 537 GLN A C 1
ATOM 4127 O O . GLN A 1 537 ? 177.724 212.668 178.292 1.00 88.33 537 GLN A O 1
ATOM 4133 N N . ASP A 1 538 ? 179.578 213.356 177.262 1.00 89.17 538 ASP A N 1
ATOM 4134 C CA . ASP A 1 538 ? 179.900 214.391 178.247 1.00 89.17 538 ASP A CA 1
ATOM 4135 C C . ASP A 1 538 ? 179.646 215.806 177.736 1.00 89.17 538 ASP A C 1
ATOM 4136 O O . ASP A 1 538 ? 178.787 216.015 176.880 1.00 89.17 538 ASP A O 1
ATOM 4141 N N . HIS A 1 539 ? 180.391 216.780 178.260 1.00 86.99 539 HIS A N 1
ATOM 4142 C CA . HIS A 1 539 ? 180.193 218.159 177.826 1.00 86.99 539 HIS A CA 1
ATOM 4143 C C . HIS A 1 539 ? 180.708 218.389 176.410 1.00 86.99 539 HIS A C 1
ATOM 4144 O O . HIS A 1 539 ? 180.032 219.029 175.598 1.00 86.99 539 HIS A O 1
ATOM 4151 N N . ASN A 1 540 ? 181.898 217.875 176.118 1.00 88.04 540 ASN A N 1
ATOM 4152 C CA . ASN A 1 540 ? 182.492 218.026 174.794 1.00 88.04 540 ASN A CA 1
ATOM 4153 C C . ASN A 1 540 ? 182.034 216.903 173.871 1.00 88.04 540 ASN A C 1
ATOM 4154 O O . ASN A 1 540 ? 181.658 215.825 174.333 1.00 88.04 540 ASN A O 1
ATOM 4159 N N . GLY A 1 541 ? 182.066 217.155 172.566 1.00 87.17 541 GLY A N 1
ATOM 4160 C CA . GLY A 1 541 ? 181.650 216.161 171.603 1.00 87.17 541 GLY A CA 1
ATOM 4161 C C . GLY A 1 541 ? 180.331 216.541 170.968 1.00 87.17 541 GLY A C 1
ATOM 4162 O O . GLY A 1 541 ? 179.394 216.942 171.664 1.00 87.17 541 GLY A O 1
ATOM 4163 N N . PHE A 1 542 ? 180.244 216.422 169.648 1.00 86.08 542 PHE A N 1
ATOM 4164 C CA . PHE A 1 542 ? 179.057 216.859 168.934 1.00 86.08 542 PHE A CA 1
ATOM 4165 C C . PHE A 1 542 ? 177.886 215.914 169.199 1.00 86.08 542 PHE A C 1
ATOM 4166 O O . PHE A 1 542 ? 178.029 214.847 169.800 1.00 86.08 542 PHE A O 1
ATOM 4174 N N . SER A 1 543 ? 176.706 216.338 168.742 1.00 88.98 543 SER A N 1
ATOM 4175 C CA . SER A 1 543 ? 175.471 215.625 169.055 1.00 88.98 543 SER A CA 1
ATOM 4176 C C . SER A 1 543 ? 175.481 214.213 168.483 1.00 88.98 543 SER A C 1
ATOM 4177 O O . SER A 1 543 ? 175.440 213.227 169.227 1.00 88.98 543 SER A O 1
ATOM 4180 N N . HIS A 1 544 ? 175.537 214.093 167.156 1.00 90.31 544 HIS A N 1
ATOM 4181 C CA . HIS A 1 544 ? 175.452 212.786 166.504 1.00 90.31 544 HIS A CA 1
ATOM 4182 C C . HIS A 1 544 ? 176.858 212.234 166.301 1.00 90.31 544 HIS A C 1
ATOM 4183 O O . HIS A 1 544 ? 177.461 212.336 165.230 1.00 90.31 544 HIS A O 1
ATOM 4190 N N . GLN A 1 545 ? 177.381 211.628 167.361 1.00 87.45 545 GLN A N 1
ATOM 4191 C CA . GLN A 1 545 ? 178.661 210.940 167.320 1.00 87.45 545 GLN A CA 1
ATOM 4192 C C . GLN A 1 545 ? 178.423 209.439 167.252 1.00 87.45 545 GLN A C 1
ATOM 4193 O O . GLN A 1 545 ? 177.543 208.906 167.933 1.00 87.45 545 GLN A O 1
ATOM 4199 N N . ASP A 1 546 ? 179.203 208.765 166.419 1.00 83.18 546 ASP A N 1
ATOM 4200 C CA . ASP A 1 546 ? 178.990 207.361 166.128 1.00 83.18 546 ASP A CA 1
ATOM 4201 C C . ASP A 1 546 ? 180.301 206.601 166.248 1.00 83.18 546 ASP A C 1
ATOM 4202 O O . ASP A 1 546 ? 181.377 207.192 166.122 1.00 83.18 546 ASP A O 1
ATOM 4207 N N . PRO A 1 547 ? 180.244 205.289 166.502 1.00 78.68 547 PRO A N 1
ATOM 4208 C CA . PRO A 1 547 ? 181.456 204.465 166.548 1.00 78.68 547 PRO A CA 1
ATOM 4209 C C . PRO A 1 547 ? 181.844 203.913 165.180 1.00 78.68 547 PRO A C 1
ATOM 4210 O O . PRO A 1 547 ? 182.148 202.726 165.029 1.00 78.68 547 PRO A O 1
ATOM 4214 N N . GLY A 1 548 ? 181.836 204.778 164.165 1.00 79.83 548 GLY A N 1
ATOM 4215 C CA . GLY A 1 548 ? 182.167 204.343 162.823 1.00 79.83 548 GLY A CA 1
ATOM 4216 C C . GLY A 1 548 ? 183.638 204.094 162.591 1.00 79.83 548 GLY A C 1
ATOM 4217 O O . GLY A 1 548 ? 183.991 203.384 161.646 1.00 79.83 548 GLY A O 1
ATOM 4218 N N . PHE A 1 549 ? 184.504 204.662 163.433 1.00 77.81 549 PHE A N 1
ATOM 4219 C CA . PHE A 1 549 ? 185.936 204.437 163.282 1.00 77.81 549 PHE A CA 1
ATOM 4220 C C . PHE A 1 549 ? 186.289 202.977 163.512 1.00 77.81 549 PHE A C 1
ATOM 4221 O O . PHE A 1 549 ? 187.213 202.449 162.884 1.00 77.81 549 PHE A O 1
ATOM 4229 N N . ILE A 1 550 ? 185.565 202.309 164.409 1.00 76.34 550 ILE A N 1
ATOM 4230 C CA . ILE A 1 550 ? 185.815 200.894 164.656 1.00 76.34 550 ILE A CA 1
ATOM 4231 C C . ILE A 1 550 ? 185.544 200.079 163.398 1.00 76.34 550 ILE A C 1
ATOM 4232 O O . ILE A 1 550 ? 186.304 199.167 163.059 1.00 76.34 550 ILE A O 1
ATOM 4237 N N . ASP A 1 551 ? 184.481 200.437 162.686 1.00 77.64 551 ASP A N 1
ATOM 4238 C CA . ASP A 1 551 ? 184.114 199.748 161.455 1.00 77.64 551 ASP A CA 1
ATOM 4239 C C . ASP A 1 551 ? 185.158 199.956 160.358 1.00 77.64 551 ASP A C 1
ATOM 4240 O O . ASP A 1 551 ? 185.493 199.024 159.626 1.00 77.64 551 ASP A O 1
ATOM 4245 N N . LEU A 1 552 ? 185.670 201.179 160.248 1.00 76.49 552 LEU A N 1
ATOM 4246 C CA . LEU A 1 552 ? 186.671 201.498 159.237 1.00 76.49 552 LEU A CA 1
ATOM 4247 C C . LEU A 1 552 ? 187.965 200.740 159.490 1.00 76.49 552 LEU A C 1
ATOM 4248 O O . LEU A 1 552 ? 188.609 200.263 158.549 1.00 76.49 552 LEU A O 1
ATOM 4253 N N . VAL A 1 553 ? 188.360 200.617 160.756 1.00 74.91 553 VAL A N 1
ATOM 4254 C CA . VAL A 1 553 ? 189.564 199.871 161.091 1.00 74.91 553 VAL A CA 1
ATOM 4255 C C . VAL A 1 553 ? 189.396 198.394 160.755 1.00 74.91 553 VAL A C 1
ATOM 4256 O O . VAL A 1 553 ? 190.327 197.749 160.263 1.00 74.91 553 VAL A O 1
ATOM 4260 N N . THR A 1 554 ? 188.238 197.848 161.030 1.00 73.96 554 THR A N 1
ATOM 4261 C CA . THR A 1 554 ? 188.028 196.456 160.758 1.00 73.96 554 THR A CA 1
ATOM 4262 C C . THR A 1 554 ? 187.966 196.098 159.304 1.00 73.96 554 THR A C 1
ATOM 4263 O O . THR A 1 554 ? 187.867 194.944 158.987 1.00 73.96 554 THR A O 1
ATOM 4267 N N . ASN A 1 555 ? 188.047 197.070 158.411 1.00 73.18 555 ASN A N 1
ATOM 4268 C CA . ASN A 1 555 ? 188.092 196.782 156.990 1.00 73.18 555 ASN A CA 1
ATOM 4269 C C . ASN A 1 555 ? 189.474 196.277 156.717 1.00 73.18 555 ASN A C 1
ATOM 4270 O O . ASN A 1 555 ? 189.651 195.453 155.876 1.00 73.18 555 ASN A O 1
ATOM 4275 N N . LYS A 1 556 ? 190.465 196.837 157.392 1.00 73.84 556 LYS A N 1
ATOM 4276 C CA . LYS A 1 556 ? 191.808 196.308 157.360 1.00 73.84 556 LYS A CA 1
ATOM 4277 C C . LYS A 1 556 ? 191.630 195.081 158.243 1.00 73.84 556 LYS A C 1
ATOM 4278 O O . LYS A 1 556 ? 191.018 195.108 159.279 1.00 73.84 556 LYS A O 1
ATOM 4284 N N . SER A 1 557 ? 192.239 193.997 157.904 1.00 72.81 557 SER A N 1
ATOM 4285 C CA . SER A 1 557 ? 191.919 192.757 158.590 1.00 72.81 557 SER A CA 1
ATOM 4286 C C . SER A 1 557 ? 192.776 192.592 159.843 1.00 72.81 557 SER A C 1
ATOM 4287 O O . SER A 1 557 ? 193.547 193.475 160.225 1.00 72.81 557 SER A O 1
ATOM 4290 N N . ALA A 1 558 ? 192.638 191.437 160.497 1.00 71.51 558 ALA A N 1
ATOM 4291 C CA . ALA A 1 558 ? 193.355 191.159 161.734 1.00 71.51 558 ALA A CA 1
ATOM 4292 C C . ALA A 1 558 ? 194.859 191.067 161.531 1.00 71.51 558 ALA A C 1
ATOM 4293 O O . ALA A 1 558 ? 195.604 191.045 162.516 1.00 71.51 558 ALA A O 1
ATOM 4295 N N . ARG A 1 559 ? 195.322 190.987 160.283 1.00 73.23 559 ARG A N 1
ATOM 4296 C CA . ARG A 1 559 ? 196.757 190.927 160.031 1.00 73.23 559 ARG A CA 1
ATOM 4297 C C . ARG A 1 559 ? 197.464 192.172 160.544 1.00 73.23 559 ARG A C 1
ATOM 4298 O O . ARG A 1 559 ? 198.609 192.100 161.001 1.00 73.23 559 ARG A O 1
ATOM 4306 N N . VAL A 1 560 ? 196.809 193.325 160.461 1.00 67.92 560 VAL A N 1
ATOM 4307 C CA . VAL A 1 560 ? 197.452 194.586 160.797 1.00 67.92 560 VAL A CA 1
ATOM 4308 C C . VAL A 1 560 ? 196.731 195.361 161.894 1.00 67.92 560 VAL A C 1
ATOM 4309 O O . VAL A 1 560 ? 197.350 196.234 162.521 1.00 67.92 560 VAL A O 1
ATOM 4313 N N . THR A 1 561 ? 195.468 195.073 162.189 1.00 67.33 561 THR A N 1
ATOM 4314 C CA . THR A 1 561 ? 194.714 195.848 163.163 1.00 67.33 561 THR A CA 1
ATOM 4315 C C . THR A 1 561 ? 194.133 194.938 164.232 1.00 67.33 561 THR A C 1
ATOM 4316 O O . THR A 1 561 ? 193.817 193.775 163.978 1.00 67.33 561 THR A O 1
ATOM 4320 N N . ARG A 1 562 ? 193.998 195.487 165.435 1.00 63.95 562 ARG A N 1
ATOM 4321 C CA . ARG A 1 562 ? 193.374 194.803 166.556 1.00 63.95 562 ARG A CA 1
ATOM 4322 C C . ARG A 1 562 ? 192.459 195.778 167.279 1.00 63.95 562 ARG A C 1
ATOM 4323 O O . ARG A 1 562 ? 192.790 196.956 167.422 1.00 63.95 562 ARG A O 1
ATOM 4331 N N . ILE A 1 563 ? 191.308 195.287 167.724 1.00 61.33 563 ILE A N 1
ATOM 4332 C CA . ILE A 1 563 ? 190.335 196.087 168.455 1.00 61.33 563 ILE A CA 1
ATOM 4333 C C . ILE A 1 563 ? 190.165 195.478 169.835 1.00 61.33 563 ILE A C 1
ATOM 4334 O O . ILE A 1 563 ? 189.897 194.279 169.959 1.00 61.33 563 ILE A O 1
ATOM 4339 N N . TYR A 1 564 ? 190.316 196.300 170.867 1.00 58.95 564 TYR A N 1
ATOM 4340 C CA . TYR A 1 564 ? 190.169 195.859 172.244 1.00 58.95 564 TYR A CA 1
ATOM 4341 C C . TYR A 1 564 ? 189.135 196.725 172.937 1.00 58.95 564 TYR A C 1
ATOM 4342 O O . TYR A 1 564 ? 189.189 197.954 172.844 1.00 58.95 564 TYR A O 1
ATOM 4351 N N . LEU A 1 565 ? 188.207 196.088 173.638 1.00 60.12 565 LEU A N 1
ATOM 4352 C CA . LEU A 1 565 ? 187.164 196.782 174.387 1.00 60.12 565 LEU A CA 1
ATOM 4353 C C . LEU A 1 565 ? 187.188 196.256 175.813 1.00 60.12 565 LEU A C 1
ATOM 4354 O O . LEU A 1 565 ? 186.337 195.449 176.204 1.00 60.12 565 LEU A O 1
ATOM 4359 N N . PRO A 1 566 ? 188.162 196.680 176.613 1.00 61.66 566 PRO A N 1
ATOM 4360 C CA . PRO A 1 566 ? 188.248 196.208 177.991 1.00 61.66 566 PRO A CA 1
ATOM 4361 C C . PRO A 1 566 ? 187.039 196.647 178.793 1.00 61.66 566 PRO A C 1
ATOM 4362 O O . PRO A 1 566 ? 186.567 197.784 178.654 1.00 61.66 566 PRO A O 1
ATOM 4366 N N . PRO A 1 567 ? 186.512 195.774 179.655 1.00 63.50 567 PRO A N 1
ATOM 4367 C CA . PRO A 1 567 ? 185.294 196.123 180.395 1.00 63.50 567 PRO A CA 1
ATOM 4368 C C . PRO A 1 567 ? 185.521 196.975 181.631 1.00 63.50 567 PRO A C 1
ATOM 4369 O O . PRO A 1 567 ? 184.580 197.654 182.059 1.00 63.50 567 PRO A O 1
ATOM 4373 N N . ASP A 1 568 ? 186.711 196.971 182.226 1.00 66.00 568 ASP A N 1
ATOM 4374 C CA . ASP A 1 568 ? 186.943 197.722 183.455 1.00 66.00 568 ASP A CA 1
ATOM 4375 C C . ASP A 1 568 ? 188.376 198.244 183.456 1.00 66.00 568 ASP A C 1
ATOM 4376 O O . ASP A 1 568 ? 189.076 198.198 182.442 1.00 66.00 568 ASP A O 1
ATOM 4381 N N . ALA A 1 569 ? 188.811 198.748 184.612 1.00 66.25 569 ALA A N 1
ATOM 4382 C CA . ALA A 1 569 ? 190.111 199.406 184.700 1.00 66.25 569 ALA A CA 1
ATOM 4383 C C . ALA A 1 569 ? 191.256 198.405 184.660 1.00 66.25 569 ALA A C 1
ATOM 4384 O O . ALA A 1 569 ? 192.276 198.651 184.008 1.00 66.25 569 ALA A O 1
ATOM 4386 N N . ASN A 1 570 ? 191.118 197.279 185.359 1.00 65.48 570 ASN A N 1
ATOM 4387 C CA . ASN A 1 570 ? 192.199 196.301 185.391 1.00 65.48 570 ASN A CA 1
ATOM 4388 C C . ASN A 1 570 ? 192.395 195.647 184.032 1.00 65.48 570 ASN A C 1
ATOM 4389 O O . ASN A 1 570 ? 193.521 195.296 183.666 1.00 65.48 570 ASN A O 1
ATOM 4394 N N . CYS A 1 571 ? 191.313 195.458 183.278 1.00 66.28 571 CYS A N 1
ATOM 4395 C CA . CYS A 1 571 ? 191.453 194.965 181.915 1.00 66.28 571 CYS A CA 1
ATOM 4396 C C . CYS A 1 571 ? 192.107 195.998 181.013 1.00 66.28 571 CYS A C 1
ATOM 4397 O O . CYS A 1 571 ? 192.844 195.634 180.093 1.00 66.28 571 CYS A O 1
ATOM 4400 N N . LEU A 1 572 ? 191.847 197.284 181.252 1.00 62.58 572 LEU A N 1
ATOM 4401 C CA . LEU A 1 572 ? 192.495 198.326 180.466 1.00 62.58 572 LEU A CA 1
ATOM 4402 C C . LEU A 1 572 ? 193.999 198.335 180.702 1.00 62.58 572 LEU A C 1
ATOM 4403 O O . LEU A 1 572 ? 194.779 198.540 179.768 1.00 62.58 572 LEU A O 1
ATOM 4408 N N . LEU A 1 573 ? 194.424 198.115 181.948 1.00 63.91 573 LEU A N 1
ATOM 4409 C CA . LEU A 1 573 ? 195.851 198.039 182.241 1.00 63.91 573 LEU A CA 1
ATOM 4410 C C . LEU A 1 573 ? 196.505 196.862 181.533 1.00 63.91 573 LEU A C 1
ATOM 4411 O O . LEU A 1 573 ? 197.601 196.993 180.981 1.00 63.91 573 LEU A O 1
ATOM 4416 N N . SER A 1 574 ? 195.855 195.698 181.553 1.00 63.46 574 SER A N 1
ATOM 4417 C CA . SER A 1 574 ? 196.415 194.530 180.885 1.00 63.46 574 SER A CA 1
ATOM 4418 C C . SER A 1 574 ? 196.480 194.733 179.380 1.00 63.46 574 SER A C 1
ATOM 4419 O O . SER A 1 574 ? 197.459 194.340 178.738 1.00 63.46 574 SER A O 1
ATOM 4422 N N . VAL A 1 575 ? 195.440 195.330 178.799 1.00 60.51 575 VAL A N 1
ATOM 4423 C CA . VAL A 1 575 ? 195.427 195.584 177.364 1.00 60.51 575 VAL A CA 1
ATOM 4424 C C . VAL A 1 575 ? 196.513 196.583 176.989 1.00 60.51 575 VAL A C 1
ATOM 4425 O O . VAL A 1 575 ? 197.249 196.387 176.016 1.00 60.51 575 VAL A O 1
ATOM 4429 N N . ALA A 1 576 ? 196.633 197.667 177.754 1.00 62.17 576 ALA A N 1
ATOM 4430 C CA . ALA A 1 576 ? 197.644 198.672 177.447 1.00 62.17 576 ALA A CA 1
ATOM 4431 C C . ALA A 1 576 ? 199.048 198.115 177.618 1.00 62.17 576 ALA A C 1
ATOM 4432 O O . ALA A 1 576 ? 199.945 198.430 176.830 1.00 62.17 576 ALA A O 1
ATOM 4434 N N . ASP A 1 577 ? 199.262 197.296 178.647 1.00 66.29 577 ASP A N 1
ATOM 4435 C CA . ASP A 1 577 ? 200.574 196.693 178.848 1.00 66.29 577 ASP A CA 1
ATOM 4436 C C . ASP A 1 577 ? 200.933 195.754 177.705 1.00 66.29 577 ASP A C 1
ATOM 4437 O O . ASP A 1 577 ? 202.076 195.741 177.240 1.00 66.29 577 ASP A O 1
ATOM 4442 N N . HIS A 1 578 ? 199.971 194.955 177.243 1.00 64.70 578 HIS A N 1
ATOM 4443 C CA . HIS A 1 578 ? 200.239 194.042 176.139 1.00 64.70 578 HIS A CA 1
ATOM 4444 C C . HIS A 1 578 ? 200.506 194.796 174.845 1.00 64.70 578 HIS A C 1
ATOM 4445 O O . HIS A 1 578 ? 201.398 194.424 174.077 1.00 64.70 578 HIS A O 1
ATOM 4452 N N . CYS A 1 579 ? 199.739 195.854 174.580 1.00 62.08 579 CYS A N 1
ATOM 4453 C CA . CYS A 1 579 ? 199.890 196.583 173.329 1.00 62.08 579 CYS A CA 1
ATOM 4454 C C . CYS A 1 579 ? 201.164 197.411 173.288 1.00 62.08 579 CYS A C 1
ATOM 4455 O O . CYS A 1 579 ? 201.645 197.725 172.196 1.00 62.08 579 CYS A O 1
ATOM 4458 N N . LEU A 1 580 ? 201.730 197.760 174.441 1.00 60.38 580 LEU A N 1
ATOM 4459 C CA . LEU A 1 580 ? 203.008 198.459 174.453 1.00 60.38 580 LEU A CA 1
ATOM 4460 C C . LEU A 1 580 ? 204.177 197.547 174.118 1.00 60.38 580 LEU A C 1
ATOM 4461 O O . LEU A 1 580 ? 205.300 198.035 173.984 1.00 60.38 580 LEU A O 1
ATOM 4466 N N . ARG A 1 581 ? 203.944 196.241 173.986 1.00 61.56 581 ARG A N 1
ATOM 4467 C CA . ARG A 1 581 ? 204.973 195.304 173.570 1.00 61.56 581 ARG A CA 1
ATOM 4468 C C . ARG A 1 581 ? 204.814 194.817 172.138 1.00 61.56 581 ARG A C 1
ATOM 4469 O O . ARG A 1 581 ? 205.784 194.311 171.569 1.00 61.56 581 ARG A O 1
ATOM 4477 N N . SER A 1 582 ? 203.628 194.946 171.550 1.00 60.74 582 SER A N 1
ATOM 4478 C CA . SER A 1 582 ? 203.397 194.500 170.185 1.00 60.74 582 SER A CA 1
ATOM 4479 C C . SER A 1 582 ? 204.109 195.419 169.197 1.00 60.74 582 SER A C 1
ATOM 4480 O O . SER A 1 582 ? 204.453 196.559 169.511 1.00 60.74 582 SER A O 1
ATOM 4483 N N . THR A 1 583 ? 204.344 194.909 167.986 1.00 63.86 583 THR A N 1
ATOM 4484 C CA . THR A 1 583 ? 205.137 195.664 167.024 1.00 63.86 583 THR A CA 1
ATOM 4485 C C . THR A 1 583 ? 204.371 196.086 165.776 1.00 63.86 583 THR A C 1
ATOM 4486 O O . THR A 1 583 ? 204.185 197.284 165.561 1.00 63.86 583 THR A O 1
ATOM 4490 N N . ASP A 1 584 ? 203.910 195.167 164.944 1.00 67.03 584 ASP A N 1
ATOM 4491 C CA . ASP A 1 584 ? 203.425 195.559 163.618 1.00 67.03 584 ASP A CA 1
ATOM 4492 C C . ASP A 1 584 ? 201.901 195.624 163.572 1.00 67.03 584 ASP A C 1
ATOM 4493 O O . ASP A 1 584 ? 201.256 194.964 162.761 1.00 67.03 584 ASP A O 1
ATOM 4498 N N . TYR A 1 585 ? 201.314 196.449 164.432 1.00 63.66 585 TYR A N 1
ATOM 4499 C CA . TYR A 1 585 ? 199.864 196.465 164.533 1.00 63.66 585 TYR A CA 1
ATOM 4500 C C . TYR A 1 585 ? 199.361 197.876 164.769 1.00 63.66 585 TYR A C 1
ATOM 4501 O O . TYR A 1 585 ? 200.098 198.762 165.201 1.00 63.66 585 TYR A O 1
ATOM 4510 N N . ILE A 1 586 ? 198.091 198.071 164.456 1.00 59.84 586 ILE A N 1
ATOM 4511 C CA . ILE A 1 586 ? 197.346 199.258 164.840 1.00 59.84 586 ILE A CA 1
ATOM 4512 C C . ILE A 1 586 ? 196.377 198.808 165.923 1.00 59.84 586 ILE A C 1
ATOM 4513 O O . ILE A 1 586 ? 195.377 198.141 165.640 1.00 59.84 586 ILE A O 1
ATOM 4518 N N . ASN A 1 587 ? 196.677 199.152 167.167 1.00 57.69 587 ASN A N 1
ATOM 4519 C CA . ASN A 1 587 ? 195.866 198.735 168.301 1.00 57.69 587 ASN A CA 1
ATOM 4520 C C . ASN A 1 587 ? 194.877 199.838 168.642 1.00 57.69 587 ASN A C 1
ATOM 4521 O O . ASN A 1 587 ? 195.279 200.944 169.010 1.00 57.69 587 ASN A O 1
ATOM 4526 N N . VAL A 1 588 ? 193.591 199.539 168.520 1.00 58.71 588 VAL A N 1
ATOM 4527 C CA . VAL A 1 588 ? 192.530 200.470 168.874 1.00 58.71 588 VAL A CA 1
ATOM 4528 C C . VAL A 1 588 ? 191.907 199.984 170.171 1.00 58.71 588 VAL A C 1
ATOM 4529 O O . VAL A 1 588 ? 191.318 198.899 170.216 1.00 58.71 588 VAL A O 1
ATOM 4533 N N . ILE A 1 589 ? 192.038 200.782 171.222 1.00 59.33 589 ILE A N 1
ATOM 4534 C CA . ILE A 1 589 ? 191.528 200.442 172.542 1.00 59.33 589 ILE A CA 1
ATOM 4535 C C . ILE A 1 589 ? 190.385 201.391 172.856 1.00 59.33 589 ILE A C 1
ATOM 4536 O O . ILE A 1 589 ? 190.572 202.613 172.882 1.00 59.33 589 ILE A O 1
ATOM 4541 N N . VAL A 1 590 ? 189.205 200.835 173.096 1.00 62.92 590 VAL A N 1
ATOM 4542 C CA . VAL A 1 590 ? 188.016 201.611 173.417 1.00 62.92 590 VAL A CA 1
ATOM 4543 C C . VAL A 1 590 ? 187.731 201.425 174.897 1.00 62.92 590 VAL A C 1
ATOM 4544 O O . VAL A 1 590 ? 187.467 200.305 175.348 1.00 62.92 590 VAL A O 1
ATOM 4548 N N . ALA A 1 591 ? 187.781 202.517 175.652 1.00 71.55 591 ALA A N 1
ATOM 4549 C CA . ALA A 1 591 ? 187.568 202.453 177.092 1.00 71.55 591 ALA A CA 1
ATOM 4550 C C . ALA A 1 591 ? 187.038 203.793 177.566 1.00 71.55 591 ALA A C 1
ATOM 4551 O O . ALA A 1 591 ? 187.725 204.807 177.432 1.00 71.55 591 ALA A O 1
ATOM 4553 N N . ASP A 1 592 ? 185.829 203.796 178.117 1.00 79.80 592 ASP A N 1
ATOM 4554 C CA . ASP A 1 592 ? 185.240 205.029 178.617 1.00 79.80 592 ASP A CA 1
ATOM 4555 C C . ASP A 1 592 ? 185.900 205.453 179.926 1.00 79.80 592 ASP A C 1
ATOM 4556 O O . ASP A 1 592 ? 186.352 204.627 180.720 1.00 79.80 592 ASP A O 1
ATOM 4561 N N . LYS A 1 593 ? 185.985 206.743 180.148 1.00 82.46 593 LYS A N 1
ATOM 4562 C CA . LYS A 1 593 ? 186.640 207.267 181.313 1.00 82.46 593 LYS A CA 1
ATOM 4563 C C . LYS A 1 593 ? 185.783 207.492 182.533 1.00 82.46 593 LYS A C 1
ATOM 4564 O O . LYS A 1 593 ? 186.291 207.768 183.578 1.00 82.46 593 LYS A O 1
ATOM 4570 N N . GLN A 1 594 ? 184.488 207.348 182.427 1.00 83.17 594 GLN A N 1
ATOM 4571 C CA . GLN A 1 594 ? 183.620 207.647 183.554 1.00 83.17 594 GLN A CA 1
ATOM 4572 C C . GLN A 1 594 ? 183.808 206.622 184.670 1.00 83.17 594 GLN A C 1
ATOM 4573 O O . GLN A 1 594 ? 184.409 205.560 184.488 1.00 83.17 594 GLN A O 1
ATOM 4579 N N . SER A 1 595 ? 183.285 206.958 185.846 1.00 78.96 595 SER A N 1
ATOM 4580 C CA . SER A 1 595 ? 183.334 206.046 186.979 1.00 78.96 595 SER A CA 1
ATOM 4581 C C . SER A 1 595 ? 182.456 204.836 186.695 1.00 78.96 595 SER A C 1
ATOM 4582 O O . SER A 1 595 ? 181.254 204.976 186.453 1.00 78.96 595 SER A O 1
ATOM 4585 N N . HIS A 1 596 ? 183.051 203.650 186.726 1.00 75.60 596 HIS A N 1
ATOM 4586 C CA . HIS A 1 596 ? 182.367 202.430 186.337 1.00 75.60 596 HIS A CA 1
ATOM 4587 C C . HIS A 1 596 ? 182.561 201.362 187.399 1.00 75.60 596 HIS A C 1
ATOM 4588 O O . HIS A 1 596 ? 183.426 201.466 188.269 1.00 75.60 596 HIS A O 1
ATOM 4595 N N . LEU A 1 597 ? 181.730 200.330 187.313 1.00 67.83 597 LEU A N 1
ATOM 4596 C CA . LEU A 1 597 ? 181.913 199.149 188.136 1.00 67.83 597 LEU A CA 1
ATOM 4597 C C . LEU A 1 597 ? 183.185 198.417 187.737 1.00 67.83 597 LEU A C 1
ATOM 4598 O O . LEU A 1 597 ? 183.603 198.433 186.578 1.00 67.83 597 LEU A O 1
ATOM 4603 N N . GLN A 1 598 ? 183.801 197.768 188.715 1.00 67.18 598 GLN A N 1
ATOM 4604 C CA . GLN A 1 598 ? 185.002 196.976 188.506 1.00 67.18 598 GLN A CA 1
ATOM 4605 C C . GLN A 1 598 ? 184.653 195.507 188.668 1.00 67.18 598 GLN A C 1
ATOM 4606 O O . GLN A 1 598 ? 183.955 195.134 189.615 1.00 67.18 598 GLN A O 1
ATOM 4612 N N . TYR A 1 599 ? 185.131 194.678 187.745 1.00 63.37 599 TYR A N 1
ATOM 4613 C CA . TYR A 1 599 ? 184.756 193.273 187.703 1.00 63.37 599 TYR A CA 1
ATOM 4614 C C . TYR A 1 599 ? 185.908 192.333 188.014 1.00 63.37 599 TYR A C 1
ATOM 4615 O O . TYR A 1 599 ? 185.752 191.412 188.816 1.00 63.37 599 TYR A O 1
ATOM 4624 N N . LEU A 1 600 ? 187.065 192.537 187.402 1.00 64.94 600 LEU A N 1
ATOM 4625 C CA . LEU A 1 600 ? 188.174 191.605 187.514 1.00 64.94 600 LEU A CA 1
ATOM 4626 C C . LEU A 1 600 ? 189.318 192.239 188.288 1.00 64.94 600 LEU A C 1
ATOM 4627 O O . LEU A 1 600 ? 189.652 193.406 188.073 1.00 64.94 600 LEU A O 1
ATOM 4632 N N . ASP A 1 601 ? 189.914 191.467 189.190 1.00 70.17 601 ASP A N 1
ATOM 4633 C CA . ASP A 1 601 ? 191.111 191.910 189.887 1.00 70.17 601 ASP A CA 1
ATOM 4634 C C . ASP A 1 601 ? 192.305 191.762 188.947 1.00 70.17 601 ASP A C 1
ATOM 4635 O O . ASP A 1 601 ? 192.161 191.388 187.781 1.00 70.17 601 ASP A O 1
ATOM 4640 N N . ALA A 1 602 ? 193.507 192.041 189.452 1.00 70.44 602 ALA A N 1
ATOM 4641 C CA . ALA A 1 602 ? 194.679 192.108 188.585 1.00 70.44 602 ALA A CA 1
ATOM 4642 C C . ALA A 1 602 ? 194.977 190.765 187.930 1.00 70.44 602 ALA A C 1
ATOM 4643 O O . ALA A 1 602 ? 195.291 190.708 186.737 1.00 70.44 602 ALA A O 1
ATOM 4645 N N . GLU A 1 603 ? 194.883 189.673 188.689 1.00 72.49 603 GLU A N 1
ATOM 4646 C CA . GLU A 1 603 ? 195.208 188.367 188.126 1.00 72.49 603 GLU A CA 1
ATOM 4647 C C . GLU A 1 603 ? 194.129 187.886 187.167 1.00 72.49 603 GLU A C 1
ATOM 4648 O O . GLU A 1 603 ? 194.438 187.327 186.109 1.00 72.49 603 GLU A O 1
ATOM 4654 N N . ALA A 1 604 ? 192.859 188.083 187.519 1.00 66.85 604 ALA A N 1
ATOM 4655 C CA . ALA A 1 604 ? 191.779 187.669 186.632 1.00 66.85 604 ALA A CA 1
ATOM 4656 C C . ALA A 1 604 ? 191.768 188.491 185.351 1.00 66.85 604 ALA A C 1
ATOM 4657 O O . ALA A 1 604 ? 191.471 187.964 184.274 1.00 66.85 604 ALA A O 1
ATOM 4659 N N . ALA A 1 605 ? 192.074 189.786 185.450 1.00 65.25 605 ALA A N 1
ATOM 4660 C CA . ALA A 1 605 ? 192.099 190.631 184.262 1.00 65.25 605 ALA A CA 1
ATOM 4661 C C . ALA A 1 605 ? 193.190 190.196 183.296 1.00 65.25 605 ALA A C 1
ATOM 4662 O O . ALA A 1 605 ? 192.988 190.212 182.078 1.00 65.25 605 ALA A O 1
ATOM 4664 N N . ALA A 1 606 ? 194.355 189.816 183.821 1.00 65.12 606 ALA A N 1
ATOM 4665 C CA . ALA A 1 606 ? 195.440 189.358 182.962 1.00 65.12 606 ALA A CA 1
ATOM 4666 C C . ALA A 1 606 ? 195.072 188.066 182.247 1.00 65.12 606 ALA A C 1
ATOM 4667 O O . ALA A 1 606 ? 195.358 187.907 181.056 1.00 65.12 606 ALA A O 1
ATOM 4669 N N . ARG A 1 607 ? 194.443 187.127 182.956 1.00 66.02 607 ARG A N 1
ATOM 4670 C CA . ARG A 1 607 ? 194.007 185.892 182.315 1.00 66.02 607 ARG A CA 1
ATOM 4671 C C . ARG A 1 607 ? 192.945 186.163 181.261 1.00 66.02 607 ARG A C 1
ATOM 4672 O O . ARG A 1 607 ? 192.981 185.584 180.172 1.00 66.02 607 ARG A O 1
ATOM 4680 N N . HIS A 1 608 ? 191.987 187.034 181.574 1.00 62.72 608 HIS A N 1
ATOM 4681 C CA . HIS A 1 608 ? 190.904 187.315 180.642 1.00 62.72 608 HIS A CA 1
ATOM 4682 C C . HIS A 1 608 ? 191.418 187.992 179.379 1.00 62.72 608 HIS A C 1
ATOM 4683 O O . HIS A 1 608 ? 190.968 187.676 178.274 1.00 62.72 608 HIS A O 1
ATOM 4690 N N . CYS A 1 609 ? 192.357 188.927 179.519 1.00 65.21 609 CYS A N 1
ATOM 4691 C CA . CYS A 1 609 ? 192.882 189.611 178.343 1.00 65.21 609 CYS A CA 1
ATOM 4692 C C . CYS A 1 609 ? 193.748 188.692 177.495 1.00 65.21 609 CYS A C 1
ATOM 4693 O O . CYS A 1 609 ? 193.769 188.826 176.268 1.00 65.21 609 CYS A O 1
ATOM 4696 N N . ALA A 1 610 ? 194.469 187.762 178.122 1.00 62.90 610 ALA A N 1
ATOM 4697 C CA . ALA A 1 610 ? 195.249 186.798 177.355 1.00 62.90 610 ALA A CA 1
ATOM 4698 C C . ALA A 1 610 ? 194.347 185.916 176.504 1.00 62.90 610 ALA A C 1
ATOM 4699 O O . ALA A 1 610 ? 194.657 185.637 175.341 1.00 62.90 610 ALA A O 1
ATOM 4701 N N . LYS A 1 611 ? 193.226 185.463 177.065 1.00 63.27 611 LYS A N 1
ATOM 4702 C CA . LYS A 1 611 ? 192.286 184.676 176.280 1.00 63.27 611 LYS A CA 1
ATOM 4703 C C . LYS A 1 611 ? 191.535 185.538 175.277 1.00 63.27 611 LYS A C 1
ATOM 4704 O O . LYS A 1 611 ? 191.095 185.034 174.240 1.00 63.27 611 LYS A O 1
ATOM 4710 N N . GLY A 1 612 ? 191.366 186.824 175.568 1.00 62.08 612 GLY A N 1
ATOM 4711 C CA . GLY A 1 612 ? 190.660 187.718 174.674 1.00 62.08 612 GLY A CA 1
ATOM 4712 C C . GLY A 1 612 ? 189.158 187.657 174.843 1.00 62.08 612 GLY A C 1
ATOM 4713 O O . GLY A 1 612 ? 188.455 188.642 174.616 1.00 62.08 612 GLY A O 1
ATOM 4714 N N . ILE A 1 613 ? 188.660 186.494 175.247 1.00 60.64 613 ILE A N 1
ATOM 4715 C CA . ILE A 1 613 ? 187.232 186.258 175.398 1.00 60.64 613 ILE A CA 1
ATOM 4716 C C . ILE A 1 613 ? 187.047 185.097 176.361 1.00 60.64 613 ILE A C 1
ATOM 4717 O O . ILE A 1 613 ? 187.762 184.093 176.280 1.00 60.64 613 ILE A O 1
ATOM 4722 N N . GLY A 1 614 ? 186.110 185.224 177.292 1.00 57.85 614 GLY A N 1
ATOM 4723 C CA . GLY A 1 614 ? 185.936 184.160 178.260 1.00 57.85 614 GLY A CA 1
ATOM 4724 C C . GLY A 1 614 ? 184.613 184.256 178.979 1.00 57.85 614 GLY A C 1
ATOM 4725 O O . GLY A 1 614 ? 183.865 185.224 178.841 1.00 57.85 614 GLY A O 1
ATOM 4726 N N . ILE A 1 615 ? 184.343 183.222 179.762 1.00 56.60 615 ILE A N 1
ATOM 4727 C CA . ILE A 1 615 ? 183.132 183.131 180.564 1.00 56.60 615 ILE A CA 1
ATOM 4728 C C . ILE A 1 615 ? 183.411 183.735 181.929 1.00 56.60 615 ILE A C 1
ATOM 4729 O O . ILE A 1 615 ? 184.394 183.380 182.587 1.00 56.60 615 ILE A O 1
ATOM 4734 N N . TRP A 1 616 ? 182.554 184.656 182.356 1.00 57.68 616 TRP A N 1
ATOM 4735 C CA . TRP A 1 616 ? 182.642 185.207 183.701 1.00 57.68 616 TRP A CA 1
ATOM 4736 C C . TRP A 1 616 ? 181.880 184.289 184.642 1.00 57.68 616 TRP A C 1
ATOM 4737 O O . TRP A 1 616 ? 180.648 184.245 184.618 1.00 57.68 616 TRP A O 1
ATOM 4748 N N . ASP A 1 617 ? 182.621 183.545 185.462 1.00 62.86 617 ASP A N 1
ATOM 4749 C CA . ASP A 1 617 ? 182.015 182.523 186.308 1.00 62.86 617 ASP A CA 1
ATOM 4750 C C . ASP A 1 617 ? 181.109 183.139 187.365 1.00 62.86 617 ASP A C 1
ATOM 4751 O O . ASP A 1 617 ? 180.041 182.596 187.666 1.00 62.86 617 ASP A O 1
ATOM 4756 N N . TRP A 1 618 ? 181.517 184.268 187.941 1.00 58.30 618 TRP A N 1
ATOM 4757 C CA . TRP A 1 618 ? 180.736 184.883 189.008 1.00 58.30 618 TRP A CA 1
ATOM 4758 C C . TRP A 1 618 ? 179.386 185.377 188.510 1.00 58.30 618 TRP A C 1
ATOM 4759 O O . TRP A 1 618 ? 178.405 185.355 189.259 1.00 58.30 618 TRP A O 1
ATOM 4770 N N . ALA A 1 619 ? 179.316 185.827 187.263 1.00 58.47 619 ALA A N 1
ATOM 4771 C CA . ALA A 1 619 ? 178.080 186.316 186.673 1.00 58.47 619 ALA A CA 1
ATOM 4772 C C . ALA A 1 619 ? 177.280 185.225 185.984 1.00 58.47 619 ALA A C 1
ATOM 4773 O O . ALA A 1 619 ? 176.166 185.489 185.527 1.00 58.47 619 ALA A O 1
ATOM 4775 N N . SER A 1 620 ? 177.813 184.017 185.895 1.00 60.44 620 SER A N 1
ATOM 4776 C CA . SER A 1 620 ? 177.125 182.936 185.216 1.00 60.44 620 SER A CA 1
ATOM 4777 C C . SER A 1 620 ? 176.319 182.110 186.208 1.00 60.44 620 SER A C 1
ATOM 4778 O O . SER A 1 620 ? 176.498 182.185 187.422 1.00 60.44 620 SER A O 1
ATOM 4781 N N . ASN A 1 621 ? 175.421 181.304 185.661 1.00 64.60 621 ASN A N 1
ATOM 4782 C CA . ASN A 1 621 ? 174.449 180.571 186.446 1.00 64.60 621 ASN A CA 1
ATOM 4783 C C . ASN A 1 621 ? 174.355 179.112 186.033 1.00 64.60 621 ASN A C 1
ATOM 4784 O O . ASN A 1 621 ? 173.610 178.353 186.657 1.00 64.60 621 ASN A O 1
ATOM 4789 N N . ASP A 1 622 ? 175.100 178.698 185.015 1.00 67.98 622 ASP A N 1
ATOM 4790 C CA . ASP A 1 622 ? 174.922 177.413 184.352 1.00 67.98 622 ASP A CA 1
ATOM 4791 C C . ASP A 1 622 ? 176.070 176.451 184.633 1.00 67.98 622 ASP A C 1
ATOM 4792 O O . ASP A 1 622 ? 176.450 175.655 183.775 1.00 67.98 622 ASP A O 1
ATOM 4797 N N . GLN A 1 623 ? 176.642 176.510 185.831 1.00 69.07 623 GLN A N 1
ATOM 4798 C CA . GLN A 1 623 ? 177.747 175.622 186.166 1.00 69.07 623 GLN A CA 1
ATOM 4799 C C . GLN A 1 623 ? 177.257 174.181 186.203 1.00 69.07 623 GLN A C 1
ATOM 4800 O O . GLN A 1 623 ? 176.329 173.852 186.949 1.00 69.07 623 GLN A O 1
ATOM 4806 N N . GLY A 1 624 ? 177.875 173.325 185.394 1.00 71.14 624 GLY A N 1
ATOM 4807 C CA . GLY A 1 624 ? 177.480 171.933 185.354 1.00 71.14 624 GLY A CA 1
ATOM 4808 C C . GLY A 1 624 ? 176.164 171.669 184.666 1.00 71.14 624 GLY A C 1
ATOM 4809 O O . GLY A 1 624 ? 175.542 170.635 184.915 1.00 71.14 624 GLY A O 1
ATOM 4810 N N . ALA A 1 625 ? 175.715 172.580 183.807 1.00 70.52 625 ALA A N 1
ATOM 4811 C CA . ALA A 1 625 ? 174.453 172.414 183.109 1.00 70.52 625 ALA A CA 1
ATOM 4812 C C . ALA A 1 625 ? 174.516 173.167 181.792 1.00 70.52 625 ALA A C 1
ATOM 4813 O O . ALA A 1 625 ? 175.360 174.043 181.594 1.00 70.52 625 ALA A O 1
ATOM 4815 N N . SER A 1 626 ? 173.620 172.806 180.888 1.00 69.31 626 SER A N 1
ATOM 4816 C CA . SER A 1 626 ? 173.510 173.510 179.622 1.00 69.31 626 SER A CA 1
ATOM 4817 C C . SER A 1 626 ? 172.785 174.830 179.841 1.00 69.31 626 SER A C 1
ATOM 4818 O O . SER A 1 626 ? 171.680 174.831 180.395 1.00 69.31 626 SER A O 1
ATOM 4821 N N . PRO A 1 627 ? 173.362 175.962 179.451 1.00 65.72 627 PRO A N 1
ATOM 4822 C CA . PRO A 1 627 ? 172.671 177.238 179.639 1.00 65.72 627 PRO A CA 1
ATOM 4823 C C . PRO A 1 627 ? 171.438 177.342 178.760 1.00 65.72 627 PRO A C 1
ATOM 4824 O O . PRO A 1 627 ? 171.380 176.790 177.661 1.00 65.72 627 PRO A O 1
ATOM 4828 N N . ASP A 1 628 ? 170.438 178.062 179.263 1.00 66.93 628 ASP A N 1
ATOM 4829 C CA . ASP A 1 628 ? 169.275 178.377 178.446 1.00 66.93 628 ASP A CA 1
ATOM 4830 C C . ASP A 1 628 ? 169.567 179.491 177.455 1.00 66.93 628 ASP A C 1
ATOM 4831 O O . ASP A 1 628 ? 168.959 179.537 176.382 1.00 66.93 628 ASP A O 1
ATOM 4836 N N . VAL A 1 629 ? 170.484 180.392 177.795 1.00 60.24 629 VAL A N 1
ATOM 4837 C CA . VAL A 1 629 ? 170.799 181.539 176.957 1.00 60.24 629 VAL A CA 1
ATOM 4838 C C . VAL A 1 629 ? 172.212 181.989 177.288 1.00 60.24 629 VAL A C 1
ATOM 4839 O O . VAL A 1 629 ? 172.674 181.854 178.422 1.00 60.24 629 VAL A O 1
ATOM 4843 N N . VAL A 1 630 ? 172.912 182.496 176.282 1.00 56.52 630 VAL A N 1
ATOM 4844 C CA . VAL A 1 630 ? 174.236 183.076 176.453 1.00 56.52 630 VAL A CA 1
ATOM 4845 C C . VAL A 1 630 ? 174.104 184.579 176.280 1.00 56.52 630 VAL A C 1
ATOM 4846 O O . VAL A 1 630 ? 173.670 185.052 175.224 1.00 56.52 630 VAL A O 1
ATOM 4850 N N . ILE A 1 631 ? 174.465 185.330 177.311 1.00 54.94 631 ILE A N 1
ATOM 4851 C CA . ILE A 1 631 ? 174.478 186.784 177.252 1.00 54.94 631 ILE A CA 1
ATOM 4852 C C . ILE A 1 631 ? 175.924 187.229 177.119 1.00 54.94 631 ILE A C 1
ATOM 4853 O O . ILE A 1 631 ? 176.748 186.960 177.998 1.00 54.94 631 ILE A O 1
ATOM 4858 N N . ALA A 1 632 ? 176.234 187.903 176.020 1.00 56.43 632 ALA A N 1
ATOM 4859 C CA . ALA A 1 632 ? 177.585 188.338 175.720 1.00 56.43 632 ALA A CA 1
ATOM 4860 C C . ALA A 1 632 ? 177.632 189.854 175.622 1.00 56.43 632 ALA A C 1
ATOM 4861 O O . ALA A 1 632 ? 176.675 190.493 175.183 1.00 56.43 632 ALA A O 1
ATOM 4863 N N . SER A 1 633 ? 178.751 190.426 176.045 1.00 58.82 633 SER A N 1
ATOM 4864 C CA . SER A 1 633 ? 178.947 191.864 176.003 1.00 58.82 633 SER A CA 1
ATOM 4865 C C . SER A 1 633 ? 180.335 192.176 175.470 1.00 58.82 633 SER A C 1
ATOM 4866 O O . SER A 1 633 ? 181.251 191.357 175.557 1.00 58.82 633 SER A O 1
ATOM 4869 N N . CYS A 1 634 ? 180.474 193.371 174.902 1.00 63.01 634 CYS A N 1
ATOM 4870 C CA . CYS A 1 634 ? 181.751 193.828 174.360 1.00 63.01 634 CYS A CA 1
ATOM 4871 C C . CYS A 1 634 ? 181.771 195.347 174.497 1.00 63.01 634 CYS A C 1
ATOM 4872 O O . CYS A 1 634 ? 181.216 196.053 173.653 1.00 63.01 634 CYS A O 1
ATOM 4875 N N . GLY A 1 635 ? 182.406 195.838 175.557 1.00 65.46 635 GLY A N 1
ATOM 4876 C CA . GLY A 1 635 ? 182.406 197.255 175.862 1.00 65.46 635 GLY A CA 1
ATOM 4877 C C . GLY A 1 635 ? 182.029 197.500 177.306 1.00 65.46 635 GLY A C 1
ATOM 4878 O O . GLY A 1 635 ? 181.201 196.773 177.853 1.00 65.46 635 GLY A O 1
ATOM 4879 N N . ASP A 1 636 ? 182.623 198.513 177.939 1.00 70.06 636 ASP A N 1
ATOM 4880 C CA . ASP A 1 636 ? 182.431 198.706 179.374 1.00 70.06 636 ASP A CA 1
ATOM 4881 C C . ASP A 1 636 ? 180.999 199.108 179.707 1.00 70.06 636 ASP A C 1
ATOM 4882 O O . ASP A 1 636 ? 180.386 198.555 180.626 1.00 70.06 636 ASP A O 1
ATOM 4887 N N . VAL A 1 637 ? 180.450 200.081 178.979 1.00 68.11 637 VAL A N 1
ATOM 4888 C CA . VAL A 1 637 ? 179.090 200.532 179.256 1.00 68.11 637 VAL A CA 1
ATOM 4889 C C . VAL A 1 637 ? 178.085 199.458 178.874 1.00 68.11 637 VAL A C 1
ATOM 4890 O O . VAL A 1 637 ? 177.097 199.228 179.579 1.00 68.11 637 VAL A O 1
ATOM 4894 N N . VAL A 1 638 ? 178.353 198.791 177.757 1.00 63.35 638 VAL A N 1
ATOM 4895 C CA . VAL A 1 638 ? 177.497 197.716 177.282 1.00 63.35 638 VAL A CA 1
ATOM 4896 C C . VAL A 1 638 ? 177.493 196.570 178.288 1.00 63.35 638 VAL A C 1
ATOM 4897 O O . VAL A 1 638 ? 176.453 195.963 178.546 1.00 63.35 638 VAL A O 1
ATOM 4901 N N . THR A 1 639 ? 178.661 196.278 178.854 1.00 62.40 639 THR A N 1
ATOM 4902 C CA . THR A 1 639 ? 178.784 195.195 179.828 1.00 62.40 639 THR A CA 1
ATOM 4903 C C . THR A 1 639 ? 177.940 195.465 181.065 1.00 62.40 639 THR A C 1
ATOM 4904 O O . THR A 1 639 ? 177.339 194.545 181.628 1.00 62.40 639 THR A O 1
ATOM 4908 N N . LEU A 1 640 ? 177.864 196.693 181.505 1.00 62.45 640 LEU A N 1
ATOM 4909 C CA . LEU A 1 640 ? 177.066 197.014 182.654 1.00 62.45 640 LEU A CA 1
ATOM 4910 C C . LEU A 1 640 ? 175.614 196.728 182.411 1.00 62.45 640 LEU A C 1
ATOM 4911 O O . LEU A 1 640 ? 174.972 196.179 183.241 1.00 62.45 640 LEU A O 1
ATOM 4916 N N . GLU A 1 641 ? 175.090 197.070 181.257 1.00 64.33 641 GLU A N 1
ATOM 4917 C CA . GLU A 1 641 ? 173.687 196.800 180.973 1.00 64.33 641 GLU A CA 1
ATOM 4918 C C . GLU A 1 641 ? 173.428 195.307 180.835 1.00 64.33 641 GLU A C 1
ATOM 4919 O O . GLU A 1 641 ? 172.361 194.821 181.222 1.00 64.33 641 GLU A O 1
ATOM 4925 N N . ALA A 1 642 ? 174.384 194.566 180.275 1.00 59.88 642 ALA A N 1
ATOM 4926 C CA . ALA A 1 642 ? 174.225 193.122 180.158 1.00 59.88 642 ALA A CA 1
ATOM 4927 C C . ALA A 1 642 ? 174.190 192.456 181.526 1.00 59.88 642 ALA A C 1
ATOM 4928 O O . ALA A 1 642 ? 173.412 191.524 181.748 1.00 59.88 642 ALA A O 1
ATOM 4930 N N . LEU A 1 643 ? 175.034 192.910 182.451 1.00 59.07 643 LEU A N 1
ATOM 4931 C CA . LEU A 1 643 ? 175.019 192.360 183.800 1.00 59.07 643 LEU A CA 1
ATOM 4932 C C . LEU A 1 643 ? 173.734 192.711 184.532 1.00 59.07 643 LEU A C 1
ATOM 4933 O O . LEU A 1 643 ? 173.181 191.880 185.259 1.00 59.07 643 LEU A O 1
ATOM 4938 N N . ALA A 1 644 ? 173.253 193.943 184.370 1.00 59.06 644 ALA A N 1
ATOM 4939 C CA . ALA A 1 644 ? 172.011 194.339 185.021 1.00 59.06 644 ALA A CA 1
ATOM 4940 C C . ALA A 1 644 ? 170.826 193.567 184.459 1.00 59.06 644 ALA A C 1
ATOM 4941 O O . ALA A 1 644 ? 169.901 193.217 185.199 1.00 59.06 644 ALA A O 1
ATOM 4943 N N . ALA A 1 645 ? 170.828 193.303 183.153 1.00 58.66 645 ALA A N 1
ATOM 4944 C CA . ALA A 1 645 ? 169.790 192.463 182.568 1.00 58.66 645 ALA A CA 1
ATOM 4945 C C . ALA A 1 645 ? 169.871 191.042 183.103 1.00 58.66 645 ALA A C 1
ATOM 4946 O O . ALA A 1 645 ? 168.843 190.403 183.346 1.00 58.66 645 ALA A O 1
ATOM 4948 N N . THR A 1 646 ? 171.089 190.528 183.283 1.00 58.48 646 THR A N 1
ATOM 4949 C CA . THR A 1 646 ? 171.258 189.206 183.872 1.00 58.48 646 THR A CA 1
ATOM 4950 C C . THR A 1 646 ? 170.711 189.166 185.291 1.00 58.48 646 THR A C 1
ATOM 4951 O O . THR A 1 646 ? 170.033 188.208 185.674 1.00 58.48 646 THR A O 1
ATOM 4955 N N . ALA A 1 647 ? 170.981 190.205 186.081 1.00 59.83 647 ALA A N 1
ATOM 4956 C CA . ALA A 1 647 ? 170.480 190.245 187.449 1.00 59.83 647 ALA A CA 1
ATOM 4957 C C . ALA A 1 647 ? 168.959 190.310 187.481 1.00 59.83 647 ALA A C 1
ATOM 4958 O O . ALA A 1 647 ? 168.325 189.698 188.346 1.00 59.83 647 ALA A O 1
ATOM 4960 N N . LEU A 1 648 ? 168.356 191.060 186.556 1.00 60.79 648 LEU A N 1
ATOM 4961 C CA . LEU A 1 648 ? 166.900 191.116 186.485 1.00 60.79 648 LEU A CA 1
ATOM 4962 C C . LEU A 1 648 ? 166.307 189.754 186.160 1.00 60.79 648 LEU A C 1
ATOM 4963 O O . LEU A 1 648 ? 165.314 189.342 186.765 1.00 60.79 648 LEU A O 1
ATOM 4968 N N . LEU A 1 649 ? 166.901 189.042 185.204 1.00 62.06 649 LEU A N 1
ATOM 4969 C CA . LEU A 1 649 ? 166.379 187.735 184.825 1.00 62.06 649 LEU A CA 1
ATOM 4970 C C . LEU A 1 649 ? 166.537 186.726 185.953 1.00 62.06 649 LEU A C 1
ATOM 4971 O O . LEU A 1 649 ? 165.679 185.859 186.141 1.00 62.06 649 LEU A O 1
ATOM 4976 N N . ARG A 1 650 ? 167.628 186.820 186.711 1.00 63.59 650 ARG A N 1
ATOM 4977 C CA . ARG A 1 650 ? 167.836 185.904 187.826 1.00 63.59 650 ARG A CA 1
ATOM 4978 C C . ARG A 1 650 ? 166.788 186.104 188.911 1.00 63.59 650 ARG A C 1
ATOM 4979 O O . ARG A 1 650 ? 166.393 185.146 189.583 1.00 63.59 650 ARG A O 1
ATOM 4987 N N . GLU A 1 651 ? 166.340 187.343 189.111 1.00 67.18 651 GLU A N 1
ATOM 4988 C CA . GLU A 1 651 ? 165.360 187.615 190.155 1.00 67.18 651 GLU A CA 1
ATOM 4989 C C . GLU A 1 651 ? 163.970 187.140 189.756 1.00 67.18 651 GLU A C 1
ATOM 4990 O O . GLU A 1 651 ? 163.232 186.600 190.587 1.00 67.18 651 GLU A O 1
ATOM 4996 N N . HIS A 1 652 ? 163.592 187.334 188.496 1.00 66.45 652 HIS A N 1
ATOM 4997 C CA . HIS A 1 652 ? 162.243 187.009 188.059 1.00 66.45 652 HIS A CA 1
ATOM 4998 C C . HIS A 1 652 ? 162.103 185.581 187.562 1.00 66.45 652 HIS A C 1
ATOM 4999 O O . HIS A 1 652 ? 161.000 185.027 187.604 1.00 66.45 652 HIS A O 1
ATOM 5006 N N . PHE A 1 653 ? 163.185 184.967 187.096 1.00 66.55 653 PHE A N 1
ATOM 5007 C CA . PHE A 1 653 ? 163.174 183.583 186.629 1.00 66.55 653 PHE A CA 1
ATOM 5008 C C . PHE A 1 653 ? 164.269 182.830 187.367 1.00 66.55 653 PHE A C 1
ATOM 5009 O O . PHE A 1 653 ? 165.379 182.654 186.849 1.00 66.55 653 PHE A O 1
ATOM 5017 N N . PRO A 1 654 ? 163.992 182.376 188.590 1.00 68.89 654 PRO A N 1
ATOM 5018 C CA . PRO A 1 654 ? 165.036 181.703 189.377 1.00 68.89 654 PRO A CA 1
ATOM 5019 C C . PRO A 1 654 ? 165.574 180.438 188.733 1.00 68.89 654 PRO A C 1
ATOM 5020 O O . PRO A 1 654 ? 166.716 180.052 189.009 1.00 68.89 654 PRO A O 1
ATOM 5024 N N . ASP A 1 655 ? 164.788 179.775 187.889 1.00 70.69 655 ASP A N 1
ATOM 5025 C CA . ASP A 1 655 ? 165.222 178.552 187.232 1.00 70.69 655 ASP A CA 1
ATOM 5026 C C . ASP A 1 655 ? 165.969 178.798 185.928 1.00 70.69 655 ASP A C 1
ATOM 5027 O O . ASP A 1 655 ? 166.489 177.843 185.345 1.00 70.69 655 ASP A O 1
ATOM 5032 N N . LEU A 1 656 ? 166.032 180.040 185.457 1.00 66.55 656 LEU A N 1
ATOM 5033 C CA . LEU A 1 656 ? 166.704 180.331 184.199 1.00 66.55 656 LEU A CA 1
ATOM 5034 C C . LEU A 1 656 ? 168.214 180.269 184.380 1.00 66.55 656 LEU A C 1
ATOM 5035 O O . LEU A 1 656 ? 168.763 180.858 185.315 1.00 66.55 656 LEU A O 1
ATOM 5040 N N . LYS A 1 657 ? 168.886 179.557 183.484 1.00 66.12 657 LYS A N 1
ATOM 5041 C CA . LYS A 1 657 ? 170.333 179.398 183.532 1.00 66.12 657 LYS A CA 1
ATOM 5042 C C . LYS A 1 657 ? 170.966 180.272 182.460 1.00 66.12 657 LYS A C 1
ATOM 5043 O O . LYS A 1 657 ? 170.681 180.108 181.271 1.00 66.12 657 LYS A O 1
ATOM 5049 N N . ILE A 1 658 ? 171.828 181.188 182.884 1.00 60.33 658 ILE A N 1
ATOM 5050 C CA . ILE A 1 658 ? 172.428 182.181 182.007 1.00 60.33 658 ILE A CA 1
ATOM 5051 C C . ILE A 1 658 ? 173.937 182.035 182.073 1.00 60.33 658 ILE A C 1
ATOM 5052 O O . ILE A 1 658 ? 174.516 182.008 183.164 1.00 60.33 658 ILE A O 1
ATOM 5057 N N . ARG A 1 659 ? 174.570 181.941 180.912 1.00 57.86 659 ARG A N 1
ATOM 5058 C CA . ARG A 1 659 ? 176.019 181.977 180.808 1.00 57.86 659 ARG A CA 1
ATOM 5059 C C . ARG A 1 659 ? 176.440 183.359 180.342 1.00 57.86 659 ARG A C 1
ATOM 5060 O O . ARG A 1 659 ? 175.963 183.840 179.312 1.00 57.86 659 ARG A O 1
ATOM 5068 N N . PHE A 1 660 ? 177.327 183.994 181.094 1.00 55.48 660 PHE A N 1
ATOM 5069 C CA . PHE A 1 660 ? 177.805 185.324 180.758 1.00 55.48 660 PHE A CA 1
ATOM 5070 C C . PHE A 1 660 ? 179.181 185.228 180.121 1.00 55.48 660 PHE A C 1
ATOM 5071 O O . PHE A 1 660 ? 180.099 184.639 180.696 1.00 55.48 660 PHE A O 1
ATOM 5079 N N . VAL A 1 661 ? 179.316 185.808 178.935 1.00 54.76 661 VAL A N 1
ATOM 5080 C CA . VAL A 1 661 ? 180.559 185.812 178.179 1.00 54.76 661 VAL A CA 1
ATOM 5081 C C . VAL A 1 661 ? 180.943 187.258 177.925 1.00 54.76 661 VAL A C 1
ATOM 5082 O O . VAL A 1 661 ? 180.095 188.070 177.547 1.00 54.76 661 VAL A O 1
ATOM 5086 N N . ASN A 1 662 ? 182.205 187.589 178.153 1.00 56.69 662 ASN A N 1
ATOM 5087 C CA . ASN A 1 662 ? 182.715 188.918 177.860 1.00 56.69 662 ASN A CA 1
ATOM 5088 C C . ASN A 1 662 ? 183.777 188.826 176.778 1.00 56.69 662 ASN A C 1
ATOM 5089 O O . ASN A 1 662 ? 184.667 187.974 176.846 1.00 56.69 662 ASN A O 1
ATOM 5094 N N . VAL A 1 663 ? 183.679 189.701 175.785 1.00 57.83 663 VAL A N 1
ATOM 5095 C CA . VAL A 1 663 ? 184.614 189.753 174.671 1.00 57.83 663 VAL A CA 1
ATOM 5096 C C . VAL A 1 663 ? 185.446 191.017 174.819 1.00 57.83 663 VAL A C 1
ATOM 5097 O O . VAL A 1 663 ? 184.899 192.122 174.894 1.00 57.83 663 VAL A O 1
ATOM 5101 N N . VAL A 1 664 ? 186.761 190.856 174.872 1.00 61.48 664 VAL A N 1
ATOM 5102 C CA . VAL A 1 664 ? 187.696 191.972 174.885 1.00 61.48 664 VAL A CA 1
ATOM 5103 C C . VAL A 1 664 ? 188.394 192.119 173.541 1.00 61.48 664 VAL A C 1
ATOM 5104 O O . VAL A 1 664 ? 188.383 193.193 172.941 1.00 61.48 664 VAL A O 1
ATOM 5108 N N . ASP A 1 665 ? 189.003 191.044 173.052 1.00 66.44 665 ASP A N 1
ATOM 5109 C CA . ASP A 1 665 ? 189.639 191.038 171.741 1.00 66.44 665 ASP A CA 1
ATOM 5110 C C . ASP A 1 665 ? 188.572 190.734 170.699 1.00 66.44 665 ASP A C 1
ATOM 5111 O O . ASP A 1 665 ? 188.137 189.588 170.561 1.00 66.44 665 ASP A O 1
ATOM 5116 N N . LEU A 1 666 ? 188.150 191.761 169.965 1.00 65.12 666 LEU A N 1
ATOM 5117 C CA . LEU A 1 666 ? 187.005 191.621 169.074 1.00 65.12 666 LEU A CA 1
ATOM 5118 C C . LEU A 1 666 ? 187.287 190.671 167.919 1.00 65.12 666 LEU A C 1
ATOM 5119 O O . LEU A 1 666 ? 186.384 189.952 167.480 1.00 65.12 666 LEU A O 1
ATOM 5124 N N . PHE A 1 667 ? 188.520 190.646 167.416 1.00 67.24 667 PHE A N 1
ATOM 5125 C CA . PHE A 1 667 ? 188.827 189.838 166.243 1.00 67.24 667 PHE A CA 1
ATOM 5126 C C . PHE A 1 667 ? 188.859 188.346 166.530 1.00 67.24 667 PHE A C 1
ATOM 5127 O O . PHE A 1 667 ? 188.950 187.559 165.584 1.00 67.24 667 PHE A O 1
ATOM 5135 N N . ARG A 1 668 ? 188.791 187.931 167.793 1.00 68.42 668 ARG A N 1
ATOM 5136 C CA . ARG A 1 668 ? 188.733 186.507 168.083 1.00 68.42 668 ARG A CA 1
ATOM 5137 C C . ARG A 1 668 ? 187.402 185.881 167.701 1.00 68.42 668 ARG A C 1
ATOM 5138 O O . ARG A 1 668 ? 187.296 184.653 167.699 1.00 68.42 668 ARG A O 1
ATOM 5146 N N . LEU A 1 669 ? 186.390 186.687 167.382 1.00 68.90 669 LEU A N 1
ATOM 5147 C CA . LEU A 1 669 ? 185.141 186.139 166.876 1.00 68.90 669 LEU A CA 1
ATOM 5148 C C . LEU A 1 669 ? 185.293 185.564 165.477 1.00 68.90 669 LEU A C 1
ATOM 5149 O O . LEU A 1 669 ? 184.507 184.696 165.090 1.00 68.90 669 LEU A O 1
ATOM 5154 N N . GLN A 1 670 ? 186.276 186.030 164.712 1.00 72.26 670 GLN A N 1
ATOM 5155 C CA . GLN A 1 670 ? 186.526 185.468 163.399 1.00 72.26 670 GLN A CA 1
ATOM 5156 C C . GLN A 1 670 ? 187.033 184.034 163.517 1.00 72.26 670 GLN A C 1
ATOM 5157 O O . GLN A 1 670 ? 187.743 183.693 164.465 1.00 72.26 670 GLN A O 1
ATOM 5163 N N . PRO A 1 671 ? 186.676 183.173 162.570 1.00 76.15 671 PRO A N 1
ATOM 5164 C CA . PRO A 1 671 ? 187.177 181.797 162.602 1.00 76.15 671 PRO A CA 1
ATOM 5165 C C . PRO A 1 671 ? 188.681 181.741 162.403 1.00 76.15 671 PRO A C 1
ATOM 5166 O O . PRO A 1 671 ? 189.286 182.620 161.787 1.00 76.15 671 PRO A O 1
ATOM 5170 N N . ASP A 1 672 ? 189.285 180.684 162.948 1.00 81.75 672 ASP A N 1
ATOM 5171 C CA . ASP A 1 672 ? 190.728 180.512 162.840 1.00 81.75 672 ASP A CA 1
ATOM 5172 C C . ASP A 1 672 ? 191.179 180.294 161.402 1.00 81.75 672 ASP A C 1
ATOM 5173 O O . ASP A 1 672 ? 192.362 180.485 161.102 1.00 81.75 672 ASP A O 1
ATOM 5178 N N . THR A 1 673 ? 190.273 179.886 160.512 1.00 83.19 673 THR A N 1
ATOM 5179 C CA . THR A 1 673 ? 190.628 179.780 159.102 1.00 83.19 673 THR A CA 1
ATOM 5180 C C . THR A 1 673 ? 190.955 181.145 158.511 1.00 83.19 673 THR A C 1
ATOM 5181 O O . THR A 1 673 ? 191.916 181.283 157.747 1.00 83.19 673 THR A O 1
ATOM 5185 N N . GLU A 1 674 ? 190.163 182.164 158.852 1.00 84.74 674 GLU A N 1
ATOM 5186 C CA . GLU A 1 674 ? 190.408 183.502 158.325 1.00 84.74 674 GLU A CA 1
ATOM 5187 C C . GLU A 1 674 ? 191.714 184.078 158.853 1.00 84.74 674 GLU A C 1
ATOM 5188 O O . GLU A 1 674 ? 192.451 184.740 158.114 1.00 84.74 674 GLU A O 1
ATOM 5194 N N . HIS A 1 675 ? 192.016 183.844 160.129 1.00 81.75 675 HIS A N 1
ATOM 5195 C CA . HIS A 1 675 ? 193.240 184.339 160.721 1.00 81.75 675 HIS A CA 1
ATOM 5196 C C . HIS A 1 675 ? 193.599 183.437 161.890 1.00 81.75 675 HIS A C 1
ATOM 5197 O O . HIS A 1 675 ? 192.697 182.981 162.605 1.00 81.75 675 HIS A O 1
ATOM 5204 N N . PRO A 1 676 ? 194.886 183.161 162.111 1.00 79.45 676 PRO A N 1
ATOM 5205 C CA . PRO A 1 676 ? 195.268 182.312 163.251 1.00 79.45 676 PRO A CA 1
ATOM 5206 C C . PRO A 1 676 ? 194.856 182.879 164.596 1.00 79.45 676 PRO A C 1
ATOM 5207 O O . PRO A 1 676 ? 194.723 182.116 165.560 1.00 79.45 676 PRO A O 1
ATOM 5211 N N . HIS A 1 677 ? 194.654 184.193 164.693 1.00 76.08 677 HIS A N 1
ATOM 5212 C CA . HIS A 1 677 ? 194.284 184.805 165.962 1.00 76.08 677 HIS A CA 1
ATOM 5213 C C . HIS A 1 677 ? 192.875 184.420 166.393 1.00 76.08 677 HIS A C 1
ATOM 5214 O O . HIS A 1 677 ? 192.575 184.420 167.591 1.00 76.08 677 HIS A O 1
ATOM 5221 N N . GLY A 1 678 ? 192.002 184.094 165.446 1.00 74.76 678 GLY A N 1
ATOM 5222 C CA . GLY A 1 678 ? 190.622 183.829 165.782 1.00 74.76 678 GLY A CA 1
ATOM 5223 C C . GLY A 1 678 ? 190.431 182.507 166.496 1.00 74.76 678 GLY A C 1
ATOM 5224 O O . GLY A 1 678 ? 191.272 181.612 166.461 1.00 74.76 678 GLY A O 1
ATOM 5225 N N . LEU A 1 679 ? 189.290 182.394 167.168 1.00 73.09 679 LEU A N 1
ATOM 5226 C CA . LEU A 1 679 ? 188.937 181.160 167.849 1.00 73.09 679 LEU A CA 1
ATOM 5227 C C . LEU A 1 679 ? 188.600 180.066 166.846 1.00 73.09 679 LEU A C 1
ATOM 5228 O O . LEU A 1 679 ? 188.039 180.320 165.779 1.00 73.09 679 LEU A O 1
ATOM 5233 N N . SER A 1 680 ? 188.941 178.835 167.207 1.00 76.30 680 SER A N 1
ATOM 5234 C CA . SER A 1 680 ? 188.554 177.687 166.410 1.00 76.30 680 SER A CA 1
ATOM 5235 C C . SER A 1 680 ? 187.073 177.386 166.609 1.00 76.30 680 SER A C 1
ATOM 5236 O O . SER A 1 680 ? 186.411 177.939 167.489 1.00 76.30 680 SER A O 1
ATOM 5239 N N . ASP A 1 681 ? 186.544 176.501 165.765 1.00 78.33 681 ASP A N 1
ATOM 5240 C CA . ASP A 1 681 ? 185.146 176.110 165.907 1.00 78.33 681 ASP A CA 1
ATOM 5241 C C . ASP A 1 681 ? 184.911 175.362 167.211 1.00 78.33 681 ASP A C 1
ATOM 5242 O O . ASP A 1 681 ? 183.860 175.519 167.839 1.00 78.33 681 ASP A O 1
ATOM 5247 N N . ARG A 1 682 ? 185.873 174.539 167.632 1.00 77.90 682 ARG A N 1
ATOM 5248 C CA . ARG A 1 682 ? 185.751 173.866 168.920 1.00 77.90 682 ARG A CA 1
ATOM 5249 C C . ARG A 1 682 ? 185.685 174.870 170.060 1.00 77.90 682 ARG A C 1
ATOM 5250 O O . ARG A 1 682 ? 184.853 174.741 170.964 1.00 77.90 682 ARG A O 1
ATOM 5258 N N . ASP A 1 683 ? 186.557 175.879 170.034 1.00 75.92 683 ASP A N 1
ATOM 5259 C CA . ASP A 1 683 ? 186.604 176.845 171.125 1.00 75.92 683 ASP A CA 1
ATOM 5260 C C . ASP A 1 683 ? 185.400 177.773 171.100 1.00 75.92 683 ASP A C 1
ATOM 5261 O O . ASP A 1 683 ? 184.860 178.122 172.154 1.00 75.92 683 ASP A O 1
ATOM 5266 N N . PHE A 1 684 ? 184.972 178.193 169.909 1.00 70.02 684 PHE A N 1
ATOM 5267 C CA . PHE A 1 684 ? 183.806 179.062 169.815 1.00 70.02 684 PHE A CA 1
ATOM 5268 C C . PHE A 1 684 ? 182.553 178.350 170.302 1.00 70.02 684 PHE A C 1
ATOM 5269 O O . PHE A 1 684 ? 181.729 178.941 171.008 1.00 70.02 684 PHE A O 1
ATOM 5277 N N . ASP A 1 685 ? 182.391 177.077 169.941 1.00 72.36 685 ASP A N 1
ATOM 5278 C CA . ASP A 1 685 ? 181.220 176.329 170.372 1.00 72.36 685 ASP A CA 1
ATOM 5279 C C . ASP A 1 685 ? 181.225 176.050 171.868 1.00 72.36 685 ASP A C 1
ATOM 5280 O O . ASP A 1 685 ? 180.157 175.840 172.448 1.00 72.36 685 ASP A O 1
ATOM 5285 N N . SER A 1 686 ? 182.395 176.040 172.504 1.00 71.41 686 SER A N 1
ATOM 5286 C CA . SER A 1 686 ? 182.437 175.839 173.948 1.00 71.41 686 SER A CA 1
ATOM 5287 C C . SER A 1 686 ? 181.978 177.087 174.692 1.00 71.41 686 SER A C 1
ATOM 5288 O O . SER A 1 686 ? 181.296 176.986 175.716 1.00 71.41 686 SER A O 1
ATOM 5291 N N . LEU A 1 687 ? 182.344 178.271 174.199 1.00 66.18 687 LEU A N 1
ATOM 5292 C CA . LEU A 1 687 ? 181.878 179.508 174.817 1.00 66.18 687 LEU A CA 1
ATOM 5293 C C . LEU A 1 687 ? 180.415 179.765 174.486 1.00 66.18 687 LEU A C 1
ATOM 5294 O O . LEU A 1 687 ? 179.549 179.720 175.363 1.00 66.18 687 LEU A O 1
ATOM 5299 N N . PHE A 1 688 ? 180.127 180.029 173.219 1.00 65.72 688 PHE A N 1
ATOM 5300 C CA . PHE A 1 688 ? 178.765 180.159 172.728 1.00 65.72 688 PHE A CA 1
ATOM 5301 C C . PHE A 1 688 ? 178.341 178.793 172.222 1.00 65.72 688 PHE A C 1
ATOM 5302 O O . PHE A 1 688 ? 178.977 178.245 171.319 1.00 65.72 688 PHE A O 1
ATOM 5310 N N . THR A 1 689 ? 177.274 178.249 172.791 1.00 69.49 689 THR A N 1
ATOM 5311 C CA . THR A 1 689 ? 176.883 176.886 172.477 1.00 69.49 689 THR A CA 1
ATOM 5312 C C . THR A 1 689 ? 176.531 176.747 170.995 1.00 69.49 689 THR A C 1
ATOM 5313 O O . THR A 1 689 ? 176.487 177.716 170.238 1.00 69.49 689 THR A O 1
ATOM 5317 N N . VAL A 1 690 ? 176.275 175.504 170.584 1.00 73.14 690 VAL A N 1
ATOM 5318 C CA . VAL A 1 690 ? 175.915 175.239 169.193 1.00 73.14 690 VAL A CA 1
ATOM 5319 C C . VAL A 1 690 ? 174.437 175.438 168.908 1.00 73.14 690 VAL A C 1
ATOM 5320 O O . VAL A 1 690 ? 174.049 175.480 167.735 1.00 73.14 690 VAL A O 1
ATOM 5324 N N . ASP A 1 691 ? 173.597 175.557 169.935 1.00 73.88 691 ASP A N 1
ATOM 5325 C CA . ASP A 1 691 ? 172.162 175.644 169.710 1.00 73.88 691 ASP A CA 1
ATOM 5326 C C . ASP A 1 691 ? 171.424 176.610 170.626 1.00 73.88 691 ASP A C 1
ATOM 5327 O O . ASP A 1 691 ? 170.195 176.683 170.538 1.00 73.88 691 ASP A O 1
ATOM 5332 N N . LYS A 1 692 ? 172.105 177.339 171.490 1.00 67.87 692 LYS A N 1
ATOM 5333 C CA . LYS A 1 692 ? 171.300 178.212 172.328 1.00 67.87 692 LYS A CA 1
ATOM 5334 C C . LYS A 1 692 ? 171.346 179.644 171.811 1.00 67.87 692 LYS A C 1
ATOM 5335 O O . LYS A 1 692 ? 172.314 180.041 171.160 1.00 67.87 692 LYS A O 1
ATOM 5341 N N . PRO A 1 693 ? 170.304 180.435 172.064 1.00 63.00 693 PRO A N 1
ATOM 5342 C CA . PRO A 1 693 ? 170.324 181.832 171.620 1.00 63.00 693 PRO A CA 1
ATOM 5343 C C . PRO A 1 693 ? 171.434 182.617 172.300 1.00 63.00 693 PRO A C 1
ATOM 5344 O O . PRO A 1 693 ? 171.750 182.397 173.469 1.00 63.00 693 PRO A O 1
ATOM 5348 N N . ILE A 1 694 ? 172.026 183.539 171.552 1.00 59.38 694 ILE A N 1
ATOM 5349 C CA . ILE A 1 694 ? 173.080 184.410 172.052 1.00 59.38 694 ILE A CA 1
ATOM 5350 C C . ILE A 1 694 ? 172.576 185.839 171.961 1.00 59.38 694 ILE A C 1
ATOM 5351 O O . ILE A 1 694 ? 172.272 186.324 170.867 1.00 59.38 694 ILE A O 1
ATOM 5356 N N . ILE A 1 695 ? 172.486 186.509 173.100 1.00 58.14 695 ILE A N 1
ATOM 5357 C CA . ILE A 1 695 ? 172.111 187.915 173.153 1.00 58.14 695 ILE A CA 1
ATOM 5358 C C . ILE A 1 695 ? 173.408 188.695 173.301 1.00 58.14 695 ILE A C 1
ATOM 5359 O O . ILE A 1 695 ? 173.979 188.774 174.389 1.00 58.14 695 ILE A O 1
ATOM 5364 N N . PHE A 1 696 ? 173.880 189.268 172.203 1.00 58.36 696 PHE A N 1
ATOM 5365 C CA . PHE A 1 696 ? 175.177 189.928 172.154 1.00 58.36 696 PHE A CA 1
ATOM 5366 C C . PHE A 1 696 ? 174.962 191.431 172.255 1.00 58.36 696 PHE A C 1
ATOM 5367 O O . PHE A 1 696 ? 174.339 192.036 171.380 1.00 58.36 696 PHE A O 1
ATOM 5375 N N . ASN A 1 697 ? 175.476 192.032 173.319 1.00 60.92 697 ASN A N 1
ATOM 5376 C CA . ASN A 1 697 ? 175.437 193.475 173.499 1.00 60.92 697 ASN A CA 1
ATOM 5377 C C . ASN A 1 697 ? 176.771 194.048 173.050 1.00 60.92 697 ASN A C 1
ATOM 5378 O O . ASN A 1 697 ? 177.824 193.610 173.519 1.00 60.92 697 ASN A O 1
ATOM 5383 N N . PHE A 1 698 ? 176.732 195.009 172.138 1.00 62.72 698 PHE A N 1
ATOM 5384 C CA . PHE A 1 698 ? 177.941 195.471 171.476 1.00 62.72 698 PHE A CA 1
ATOM 5385 C C . PHE A 1 698 ? 178.046 196.985 171.539 1.00 62.72 698 PHE A C 1
ATOM 5386 O O . PHE A 1 698 ? 177.052 197.695 171.378 1.00 62.72 698 PHE A O 1
ATOM 5394 N N . HIS A 1 699 ? 179.260 197.467 171.791 1.00 68.63 699 HIS A N 1
ATOM 5395 C CA . HIS A 1 699 ? 179.597 198.886 171.704 1.00 68.63 699 HIS A CA 1
ATOM 5396 C C . HIS A 1 699 ? 179.989 199.171 170.262 1.00 68.63 699 HIS A C 1
ATOM 5397 O O . HIS A 1 699 ? 181.163 199.138 169.898 1.00 68.63 699 HIS A O 1
ATOM 5404 N N . GLY A 1 700 ? 179.009 199.455 169.430 1.00 67.93 700 GLY A N 1
ATOM 5405 C CA . GLY A 1 700 ? 179.271 199.717 168.034 1.00 67.93 700 GLY A CA 1
ATOM 5406 C C . GLY A 1 700 ? 178.109 199.258 167.182 1.00 67.93 700 GLY A C 1
ATOM 5407 O O . GLY A 1 700 ? 177.076 198.832 167.684 1.00 67.93 700 GLY A O 1
ATOM 5408 N N . TYR A 1 701 ? 178.306 199.357 165.879 1.00 70.88 701 TYR A N 1
ATOM 5409 C CA . TYR A 1 701 ? 177.254 198.991 164.947 1.00 70.88 701 TYR A CA 1
ATOM 5410 C C . TYR A 1 701 ? 177.056 197.482 164.958 1.00 70.88 701 TYR A C 1
ATOM 5411 O O . TYR A 1 701 ? 178.028 196.735 164.817 1.00 70.88 701 TYR A O 1
ATOM 5420 N N . PRO A 1 702 ? 175.826 197.001 165.127 1.00 67.13 702 PRO A N 1
ATOM 5421 C CA . PRO A 1 702 ? 175.608 195.553 165.266 1.00 67.13 702 PRO A CA 1
ATOM 5422 C C . PRO A 1 702 ? 176.050 194.729 164.071 1.00 67.13 702 PRO A C 1
ATOM 5423 O O . PRO A 1 702 ? 176.421 193.565 164.253 1.00 67.13 702 PRO A O 1
ATOM 5427 N N . TRP A 1 703 ? 175.998 195.306 162.875 1.00 70.21 703 TRP A N 1
ATOM 5428 C CA . TRP A 1 703 ? 176.373 194.596 161.653 1.00 70.21 703 TRP A CA 1
ATOM 5429 C C . TRP A 1 703 ? 177.817 194.096 161.652 1.00 70.21 703 TRP A C 1
ATOM 5430 O O . TRP A 1 703 ? 178.149 193.141 160.950 1.00 70.21 703 TRP A O 1
ATOM 5441 N N . LEU A 1 704 ? 178.669 194.743 162.438 1.00 67.77 704 LEU A N 1
ATOM 5442 C CA . LEU A 1 704 ? 180.079 194.371 162.514 1.00 67.77 704 LEU A CA 1
ATOM 5443 C C . LEU A 1 704 ? 180.263 193.004 163.158 1.00 67.77 704 LEU A C 1
ATOM 5444 O O . LEU A 1 704 ? 181.131 192.229 162.745 1.00 67.77 704 LEU A O 1
ATOM 5449 N N . ILE A 1 705 ? 179.458 192.689 164.172 1.00 63.60 705 ILE A N 1
ATOM 5450 C CA . ILE A 1 705 ? 179.551 191.375 164.803 1.00 63.60 705 ILE A CA 1
ATOM 5451 C C . ILE A 1 705 ? 179.147 190.283 163.824 1.00 63.60 705 ILE A C 1
ATOM 5452 O O . ILE A 1 705 ? 179.748 189.204 163.790 1.00 63.60 705 ILE A O 1
ATOM 5457 N N . HIS A 1 706 ? 178.150 190.588 163.000 1.00 66.06 706 HIS A N 1
ATOM 5458 C CA . HIS A 1 706 ? 177.675 189.652 161.992 1.00 66.06 706 HIS A CA 1
ATOM 5459 C C . HIS A 1 706 ? 178.760 189.431 160.944 1.00 66.06 706 HIS A C 1
ATOM 5460 O O . HIS A 1 706 ? 178.971 188.308 160.484 1.00 66.06 706 HIS A O 1
ATOM 5467 N N . LYS A 1 707 ? 179.449 190.506 160.569 1.00 68.17 707 LYS A N 1
ATOM 5468 C CA . LYS A 1 707 ? 180.517 190.413 159.583 1.00 68.17 707 LYS A CA 1
ATOM 5469 C C . LYS A 1 707 ? 181.638 189.509 160.074 1.00 68.17 707 LYS A C 1
ATOM 5470 O O . LYS A 1 707 ? 182.188 188.713 159.306 1.00 68.17 707 LYS A O 1
ATOM 5476 N N . LEU A 1 708 ? 181.984 189.611 161.356 1.00 68.01 708 LEU A N 1
ATOM 5477 C CA . LEU A 1 708 ? 183.099 188.840 161.890 1.00 68.01 708 LEU A CA 1
ATOM 5478 C C . LEU A 1 708 ? 182.749 187.369 162.058 1.00 68.01 708 LEU A C 1
ATOM 5479 O O . LEU A 1 708 ? 183.586 186.501 161.798 1.00 68.01 708 LEU A O 1
ATOM 5484 N N . ALA A 1 709 ? 181.532 187.066 162.489 1.00 69.31 709 ALA A N 1
ATOM 5485 C CA . ALA A 1 709 ? 181.165 185.717 162.894 1.00 69.31 709 ALA A CA 1
ATOM 5486 C C . ALA A 1 709 ? 180.001 185.174 162.080 1.00 69.31 709 ALA A C 1
ATOM 5487 O O . ALA A 1 709 ? 179.107 184.518 162.614 1.00 69.31 709 ALA A O 1
ATOM 5489 N N . TYR A 1 710 ? 179.994 185.424 160.773 1.00 74.96 710 TYR A N 1
ATOM 5490 C CA . TYR A 1 710 ? 178.869 184.959 159.969 1.00 74.96 710 TYR A CA 1
ATOM 5491 C C . TYR A 1 710 ? 178.929 183.462 159.707 1.00 74.96 710 TYR A C 1
ATOM 5492 O O . TYR A 1 710 ? 177.881 182.818 159.590 1.00 74.96 710 TYR A O 1
ATOM 5501 N N . ARG A 1 711 ? 180.138 182.919 159.592 1.00 78.03 711 ARG A N 1
ATOM 5502 C CA . ARG A 1 711 ? 180.324 181.501 159.282 1.00 78.03 711 ARG A CA 1
ATOM 5503 C C . ARG A 1 711 ? 180.410 180.552 160.477 1.00 78.03 711 ARG A C 1
ATOM 5504 O O . ARG A 1 711 ? 180.851 179.412 160.332 1.00 78.03 711 ARG A O 1
ATOM 5512 N N . ARG A 1 712 ? 179.993 181.010 161.652 1.00 73.38 712 ARG A N 1
ATOM 5513 C CA . ARG A 1 712 ? 180.027 180.160 162.827 1.00 73.38 712 ARG A CA 1
ATOM 5514 C C . ARG A 1 712 ? 178.853 179.184 162.808 1.00 73.38 712 ARG A C 1
ATOM 5515 O O . ARG A 1 712 ? 177.851 179.387 162.117 1.00 73.38 712 ARG A O 1
ATOM 5523 N N . HIS A 1 713 ? 178.989 178.108 163.585 1.00 79.57 713 HIS A N 1
ATOM 5524 C CA . HIS A 1 713 ? 177.969 177.066 163.595 1.00 79.57 713 HIS A CA 1
ATOM 5525 C C . HIS A 1 713 ? 176.684 177.510 164.276 1.00 79.57 713 HIS A C 1
ATOM 5526 O O . HIS A 1 713 ? 175.638 176.890 164.060 1.00 79.57 713 HIS A O 1
ATOM 5533 N N . ASN A 1 714 ? 176.732 178.562 165.087 1.00 74.64 714 ASN A N 1
ATOM 5534 C CA . ASN A 1 714 ? 175.564 179.032 165.818 1.00 74.64 714 ASN A CA 1
ATOM 5535 C C . ASN A 1 714 ? 175.219 180.468 165.442 1.00 74.64 714 ASN A C 1
ATOM 5536 O O . ASN A 1 714 ? 174.666 181.214 166.251 1.00 74.64 714 ASN A O 1
ATOM 5541 N N . HIS A 1 715 ? 175.537 180.866 164.209 1.00 72.40 715 HIS A N 1
ATOM 5542 C CA . HIS A 1 715 ? 175.266 182.233 163.779 1.00 72.40 715 HIS A CA 1
ATOM 5543 C C . HIS A 1 715 ? 173.771 182.501 163.653 1.00 72.40 715 HIS A C 1
ATOM 5544 O O . HIS A 1 715 ? 173.337 183.651 163.779 1.00 72.40 715 HIS A O 1
ATOM 5551 N N . ASN A 1 716 ? 172.969 181.464 163.411 1.00 75.78 716 ASN A N 1
ATOM 5552 C CA . ASN A 1 716 ? 171.527 181.658 163.330 1.00 75.78 716 ASN A CA 1
ATOM 5553 C C . ASN A 1 716 ? 170.916 182.014 164.678 1.00 75.78 716 ASN A C 1
ATOM 5554 O O . ASN A 1 716 ? 169.770 182.472 164.723 1.00 75.78 716 ASN A O 1
ATOM 5559 N N . ASN A 1 717 ? 171.647 181.810 165.772 1.00 70.80 717 ASN A N 1
ATOM 5560 C CA . ASN A 1 717 ? 171.184 182.167 167.105 1.00 70.80 717 ASN A CA 1
ATOM 5561 C C . ASN A 1 717 ? 171.876 183.405 167.659 1.00 70.80 717 ASN A C 1
ATOM 5562 O O . ASN A 1 717 ? 171.732 183.700 168.847 1.00 70.80 717 ASN A O 1
ATOM 5567 N N . LEU A 1 718 ? 172.618 184.134 166.835 1.00 65.02 718 LEU A N 1
ATOM 5568 C CA . LEU A 1 718 ? 173.340 185.321 167.280 1.00 65.02 718 LEU A CA 1
ATOM 5569 C C . LEU A 1 718 ? 172.459 186.546 167.074 1.00 65.02 718 LEU A C 1
ATOM 5570 O O . LEU A 1 718 ? 172.140 186.907 165.938 1.00 65.02 718 LEU A O 1
ATOM 5575 N N . HIS A 1 719 ? 172.070 187.189 168.170 1.00 65.56 719 HIS A N 1
ATOM 5576 C CA . HIS A 1 719 ? 171.206 188.364 168.139 1.00 65.56 719 HIS A CA 1
ATOM 5577 C C . HIS A 1 719 ? 171.960 189.518 168.779 1.00 65.56 719 HIS A C 1
ATOM 5578 O O . HIS A 1 719 ? 172.213 189.503 169.987 1.00 65.56 719 HIS A O 1
ATOM 5585 N N . VAL A 1 720 ? 172.304 190.518 167.977 1.00 63.80 720 VAL A N 1
ATOM 5586 C CA . VAL A 1 720 ? 173.235 191.567 168.371 1.00 63.80 720 VAL A CA 1
ATOM 5587 C C . VAL A 1 720 ? 172.474 192.869 168.563 1.00 63.80 720 VAL A C 1
ATOM 5588 O O . VAL A 1 720 ? 171.688 193.273 167.699 1.00 63.80 720 VAL A O 1
ATOM 5592 N N . ARG A 1 721 ? 172.771 193.546 169.670 1.00 67.00 721 ARG A N 1
ATOM 5593 C CA . ARG A 1 721 ? 172.191 194.841 170.000 1.00 67.00 721 ARG A CA 1
ATOM 5594 C C . ARG A 1 721 ? 173.363 195.810 170.155 1.00 67.00 721 ARG A C 1
ATOM 5595 O O . ARG A 1 721 ? 174.308 195.525 170.891 1.00 67.00 721 ARG A O 1
ATOM 5603 N N . GLY A 1 722 ? 173.309 196.948 169.469 1.00 70.86 722 GLY A N 1
ATOM 5604 C CA . GLY A 1 722 ? 174.392 197.894 169.522 1.00 70.86 722 GLY A CA 1
ATOM 5605 C C . GLY A 1 722 ? 173.924 199.295 169.251 1.00 70.86 722 GLY A C 1
ATOM 5606 O O . GLY A 1 722 ? 172.756 199.630 169.443 1.00 70.86 722 GLY A O 1
ATOM 5607 N N . TYR A 1 723 ? 174.861 200.119 168.800 1.00 78.16 723 TYR A N 1
ATOM 5608 C CA . TYR A 1 723 ? 174.568 201.513 168.511 1.00 78.16 723 TYR A CA 1
ATOM 5609 C C . TYR A 1 723 ? 173.693 201.623 167.272 1.00 78.16 723 TYR A C 1
ATOM 5610 O O . TYR A 1 723 ? 173.993 201.031 166.232 1.00 78.16 723 TYR A O 1
ATOM 5619 N N . LYS A 1 724 ? 172.604 202.382 167.383 1.00 81.48 724 LYS A N 1
ATOM 5620 C CA . LYS A 1 724 ? 171.771 202.711 166.232 1.00 81.48 724 LYS A CA 1
ATOM 5621 C C . LYS A 1 724 ? 171.809 204.202 165.931 1.00 81.48 724 LYS A C 1
ATOM 5622 O O . LYS A 1 724 ? 172.191 204.594 164.825 1.00 81.48 724 LYS A O 1
ATOM 5628 N N . GLU A 1 725 ? 171.440 205.046 166.891 1.00 86.69 725 GLU A N 1
ATOM 5629 C CA . GLU A 1 725 ? 171.536 206.490 166.747 1.00 86.69 725 GLU A CA 1
ATOM 5630 C C . GLU A 1 725 ? 171.635 207.088 168.141 1.00 86.69 725 GLU A C 1
ATOM 5631 O O . GLU A 1 725 ? 171.006 206.596 169.080 1.00 86.69 725 GLU A O 1
ATOM 5637 N N . VAL A 1 726 ? 172.454 208.134 168.275 1.00 90.68 726 VAL A N 1
ATOM 5638 C CA . VAL A 1 726 ? 172.697 208.740 169.581 1.00 90.68 726 VAL A CA 1
ATOM 5639 C C . VAL A 1 726 ? 171.712 209.857 169.899 1.00 90.68 726 VAL A C 1
ATOM 5640 O O . VAL A 1 726 ? 171.527 210.194 171.080 1.00 90.68 726 VAL A O 1
ATOM 5644 N N . GLY A 1 727 ? 171.013 210.388 168.901 1.00 91.56 727 GLY A N 1
ATOM 5645 C CA . GLY A 1 727 ? 170.092 211.478 169.163 1.00 91.56 727 GLY A CA 1
ATOM 5646 C C . GLY A 1 727 ? 170.811 212.691 169.708 1.00 91.56 727 GLY A C 1
ATOM 5647 O O . GLY A 1 727 ? 171.880 213.076 169.223 1.00 91.56 727 GLY A O 1
ATOM 5648 N N . ASN A 1 728 ? 170.224 213.310 170.731 1.00 90.98 728 ASN A N 1
ATOM 5649 C CA . ASN A 1 728 ? 170.772 214.538 171.289 1.00 90.98 728 ASN A CA 1
ATOM 5650 C C . ASN A 1 728 ? 170.454 214.649 172.771 1.00 90.98 728 ASN A C 1
ATOM 5651 O O . ASN A 1 728 ? 169.287 214.574 173.165 1.00 90.98 728 ASN A O 1
ATOM 5656 N N . ILE A 1 729 ? 171.498 214.852 173.577 1.00 85.87 729 ILE A N 1
ATOM 5657 C CA . ILE A 1 729 ? 171.379 215.173 174.996 1.00 85.87 729 ILE A CA 1
ATOM 5658 C C . ILE A 1 729 ? 170.466 214.188 175.715 1.00 85.87 729 ILE A C 1
ATOM 5659 O O . ILE A 1 729 ? 169.463 214.582 176.320 1.00 85.87 729 ILE A O 1
ATOM 5664 N N . ASN A 1 730 ? 170.770 212.903 175.610 1.00 84.92 730 ASN A N 1
ATOM 5665 C CA . ASN A 1 730 ? 170.074 211.881 176.372 1.00 84.92 730 ASN A CA 1
ATOM 5666 C C . ASN A 1 730 ? 170.869 211.553 177.627 1.00 84.92 730 ASN A C 1
ATOM 5667 O O . ASN A 1 730 ? 172.100 211.621 177.630 1.00 84.92 730 ASN A O 1
ATOM 5672 N N . THR A 1 731 ? 170.158 211.219 178.701 1.00 80.81 731 THR A N 1
ATOM 5673 C CA . THR A 1 731 ? 170.819 210.684 179.875 1.00 80.81 731 THR A CA 1
ATOM 5674 C C . THR A 1 731 ? 171.423 209.325 179.526 1.00 80.81 731 THR A C 1
ATOM 5675 O O . THR A 1 731 ? 171.002 208.684 178.561 1.00 80.81 731 THR A O 1
ATOM 5679 N N . PRO A 1 732 ? 172.429 208.873 180.281 1.00 80.30 732 PRO A N 1
ATOM 5680 C CA . PRO A 1 732 ? 173.059 207.582 179.953 1.00 80.30 732 PRO A CA 1
ATOM 5681 C C . PRO A 1 732 ? 172.085 206.421 179.858 1.00 80.30 732 PRO A C 1
ATOM 5682 O O . PRO A 1 732 ? 172.203 205.603 178.940 1.00 80.30 732 PRO A O 1
ATOM 5686 N N . LEU A 1 733 ? 171.115 206.332 180.770 1.00 76.95 733 LEU A N 1
ATOM 5687 C CA . LEU A 1 733 ? 170.116 205.274 180.677 1.00 76.95 733 LEU A CA 1
ATOM 5688 C C . LEU A 1 733 ? 169.174 205.504 179.504 1.00 76.95 733 LEU A C 1
ATOM 5689 O O . LEU A 1 733 ? 168.793 204.554 178.814 1.00 76.95 733 LEU A O 1
ATOM 5694 N N . GLU A 1 734 ? 168.785 206.757 179.263 1.00 79.76 734 GLU A N 1
ATOM 5695 C CA . GLU A 1 734 ? 167.885 207.049 178.152 1.00 79.76 734 GLU A CA 1
ATOM 5696 C C . GLU A 1 734 ? 168.528 206.709 176.816 1.00 79.76 734 GLU A C 1
ATOM 5697 O O . GLU A 1 734 ? 167.867 206.177 175.919 1.00 79.76 734 GLU A O 1
ATOM 5703 N N . LEU A 1 735 ? 169.820 207.001 176.669 1.00 77.29 735 LEU A N 1
ATOM 5704 C CA . LEU A 1 735 ? 170.516 206.675 175.431 1.00 77.29 735 LEU A CA 1
ATOM 5705 C C . LEU A 1 735 ? 170.557 205.171 175.200 1.00 77.29 735 LEU A C 1
ATOM 5706 O O . LEU A 1 735 ? 170.422 204.705 174.063 1.00 77.29 735 LEU A O 1
ATOM 5711 N N . ALA A 1 736 ? 170.748 204.393 176.266 1.00 72.58 736 ALA A N 1
ATOM 5712 C CA . ALA A 1 736 ? 170.722 202.943 176.131 1.00 72.58 736 ALA A CA 1
ATOM 5713 C C . ALA A 1 736 ? 169.336 202.440 175.757 1.00 72.58 736 ALA A C 1
ATOM 5714 O O . ALA A 1 736 ? 169.215 201.447 175.033 1.00 72.58 736 ALA A O 1
ATOM 5716 N N . ILE A 1 737 ? 168.284 203.101 176.240 1.00 71.84 737 ILE A N 1
ATOM 5717 C CA . ILE A 1 737 ? 166.928 202.692 175.892 1.00 71.84 737 ILE A CA 1
ATOM 5718 C C . ILE A 1 737 ? 166.644 202.966 174.422 1.00 71.84 737 ILE A C 1
ATOM 5719 O O . ILE A 1 737 ? 165.993 202.164 173.744 1.00 71.84 737 ILE A O 1
ATOM 5724 N N . ARG A 1 738 ? 167.133 204.094 173.902 1.00 78.27 738 ARG A N 1
ATOM 5725 C CA . ARG A 1 738 ? 166.891 204.428 172.502 1.00 78.27 738 ARG A CA 1
ATOM 5726 C C . ARG A 1 738 ? 167.504 203.391 171.573 1.00 78.27 738 ARG A C 1
ATOM 5727 O O . ARG A 1 738 ? 166.918 203.048 170.541 1.00 78.27 738 ARG A O 1
ATOM 5735 N N . ASN A 1 739 ? 168.685 202.891 171.916 1.00 75.12 739 ASN A N 1
ATOM 5736 C CA . ASN A 1 739 ? 169.376 201.895 171.113 1.00 75.12 739 ASN A CA 1
ATOM 5737 C C . ASN A 1 739 ? 169.014 200.469 171.496 1.00 75.12 739 ASN A C 1
ATOM 5738 O O . ASN A 1 739 ? 169.545 199.532 170.894 1.00 75.12 739 ASN A O 1
ATOM 5743 N N . GLN A 1 740 ? 168.138 200.290 172.483 1.00 71.61 740 GLN A N 1
ATOM 5744 C CA . GLN A 1 740 ? 167.690 198.975 172.937 1.00 71.61 740 GLN A CA 1
ATOM 5745 C C . GLN A 1 740 ? 168.848 198.108 173.418 1.00 71.61 740 GLN A C 1
ATOM 5746 O O . GLN A 1 740 ? 168.812 196.884 173.299 1.00 71.61 740 GLN A O 1
ATOM 5752 N N . VAL A 1 741 ? 169.888 198.736 173.963 1.00 68.86 741 VAL A N 1
ATOM 5753 C CA . VAL A 1 741 ? 170.954 198.016 174.643 1.00 68.86 741 VAL A CA 1
ATOM 5754 C C . VAL A 1 741 ? 170.806 198.104 176.153 1.00 68.86 741 VAL A C 1
ATOM 5755 O O . VAL A 1 741 ? 171.682 197.648 176.889 1.00 68.86 741 VAL A O 1
ATOM 5759 N N . ASP A 1 742 ? 169.708 198.676 176.629 1.00 70.68 742 ASP A N 1
ATOM 5760 C CA . ASP A 1 742 ? 169.486 198.848 178.050 1.00 70.68 742 ASP A CA 1
ATOM 5761 C C . ASP A 1 742 ? 169.226 197.502 178.720 1.00 70.68 742 ASP A C 1
ATOM 5762 O O . ASP A 1 742 ? 168.938 196.497 178.069 1.00 70.68 742 ASP A O 1
ATOM 5767 N N . ARG A 1 743 ? 169.333 197.500 180.049 1.00 65.94 743 ARG A N 1
ATOM 5768 C CA . ARG A 1 743 ? 169.084 196.288 180.819 1.00 65.94 743 ARG A CA 1
ATOM 5769 C C . ARG A 1 743 ? 167.668 195.771 180.602 1.00 65.94 743 ARG A C 1
ATOM 5770 O O . ARG A 1 743 ? 167.444 194.558 180.551 1.00 65.94 743 ARG A O 1
ATOM 5778 N N . PHE A 1 744 ? 166.699 196.675 180.469 1.00 64.72 744 PHE A N 1
ATOM 5779 C CA . PHE A 1 744 ? 165.316 196.244 180.319 1.00 64.72 744 PHE A CA 1
ATOM 5780 C C . PHE A 1 744 ? 165.057 195.701 178.921 1.00 64.72 744 PHE A C 1
ATOM 5781 O O . PHE A 1 744 ? 164.338 194.711 178.760 1.00 64.72 744 PHE A O 1
ATOM 5789 N N . ASN A 1 745 ? 165.640 196.327 177.899 1.00 67.15 745 ASN A N 1
ATOM 5790 C CA . ASN A 1 745 ? 165.488 195.819 176.541 1.00 67.15 745 ASN A CA 1
ATOM 5791 C C . ASN A 1 745 ? 166.184 194.477 176.369 1.00 67.15 745 ASN A C 1
ATOM 5792 O O . ASN A 1 745 ? 165.669 193.592 175.678 1.00 67.15 745 ASN A O 1
ATOM 5797 N N . LEU A 1 746 ? 167.359 194.307 176.979 1.00 65.23 746 LEU A N 1
ATOM 5798 C CA . LEU A 1 746 ? 168.059 193.031 176.886 1.00 65.23 746 LEU A CA 1
ATOM 5799 C C . LEU A 1 746 ? 167.275 191.919 177.563 1.00 65.23 746 LEU A C 1
ATOM 5800 O O . LEU A 1 746 ? 167.232 190.792 177.062 1.00 65.23 746 LEU A O 1
ATOM 5805 N N . ALA A 1 747 ? 166.666 192.210 178.712 1.00 64.15 747 ALA A N 1
ATOM 5806 C CA . ALA A 1 747 ? 165.844 191.211 179.381 1.00 64.15 747 ALA A CA 1
ATOM 5807 C C . ALA A 1 747 ? 164.630 190.852 178.538 1.00 64.15 747 ALA A C 1
ATOM 5808 O O . ALA A 1 747 ? 164.226 189.686 178.484 1.00 64.15 747 ALA A O 1
ATOM 5810 N N . ILE A 1 748 ? 164.035 191.842 177.872 1.00 64.49 748 ILE A N 1
ATOM 5811 C CA . ILE A 1 748 ? 162.939 191.571 176.946 1.00 64.49 748 ILE A CA 1
ATOM 5812 C C . ILE A 1 748 ? 163.424 190.718 175.781 1.00 64.49 748 ILE A C 1
ATOM 5813 O O . ILE A 1 748 ? 162.726 189.802 175.332 1.00 64.49 748 ILE A O 1
ATOM 5818 N N . ASP A 1 749 ? 164.624 191.004 175.274 1.00 67.59 749 ASP A N 1
ATOM 5819 C CA . ASP A 1 749 ? 165.173 190.216 174.175 1.00 67.59 749 ASP A CA 1
ATOM 5820 C C . ASP A 1 749 ? 165.390 188.766 174.585 1.00 67.59 749 ASP A C 1
ATOM 5821 O O . ASP A 1 749 ? 165.172 187.850 173.786 1.00 67.59 749 ASP A O 1
ATOM 5826 N N . VAL A 1 750 ? 165.831 188.537 175.821 1.00 64.60 750 VAL A N 1
ATOM 5827 C CA . VAL A 1 750 ? 166.016 187.173 176.300 1.00 64.60 750 VAL A CA 1
ATOM 5828 C C . VAL A 1 750 ? 164.682 186.446 176.375 1.00 64.60 750 VAL A C 1
ATOM 5829 O O . VAL A 1 750 ? 164.575 185.277 175.991 1.00 64.60 750 VAL A O 1
ATOM 5833 N N . ILE A 1 751 ? 163.645 187.123 176.868 1.00 65.88 751 ILE A N 1
ATOM 5834 C CA . ILE A 1 751 ? 162.340 186.488 177.022 1.00 65.88 751 ILE A CA 1
ATOM 5835 C C . ILE A 1 751 ? 161.793 186.052 175.669 1.00 65.88 751 ILE A C 1
ATOM 5836 O O . ILE A 1 751 ? 161.196 184.977 175.542 1.00 65.88 751 ILE A O 1
ATOM 5841 N N . ASP A 1 752 ? 161.997 186.868 174.637 1.00 70.50 752 ASP A N 1
ATOM 5842 C CA . ASP A 1 752 ? 161.528 186.499 173.306 1.00 70.50 752 ASP A CA 1
ATOM 5843 C C . ASP A 1 752 ? 162.299 185.310 172.747 1.00 70.50 752 ASP A C 1
ATOM 5844 O O . ASP A 1 752 ? 161.707 184.415 172.133 1.00 70.50 752 ASP A O 1
ATOM 5849 N N . ARG A 1 753 ? 163.621 185.341 172.881 1.00 68.50 753 ARG A N 1
ATOM 5850 C CA . ARG A 1 753 ? 164.485 184.306 172.310 1.00 68.50 753 ARG A CA 1
ATOM 5851 C C . ARG A 1 753 ? 164.446 182.922 172.954 1.00 68.50 753 ARG A C 1
ATOM 5852 O O . ARG A 1 753 ? 164.621 181.913 172.271 1.00 68.50 753 ARG A O 1
ATOM 5860 N N . VAL A 1 754 ? 164.218 182.870 174.259 1.00 69.01 754 VAL A N 1
ATOM 5861 C CA . VAL A 1 754 ? 164.207 181.593 174.968 1.00 69.01 754 VAL A CA 1
ATOM 5862 C C . VAL A 1 754 ? 162.860 180.912 174.757 1.00 69.01 754 VAL A C 1
ATOM 5863 O O . VAL A 1 754 ? 161.816 181.483 175.098 1.00 69.01 754 VAL A O 1
ATOM 5867 N N . PRO A 1 755 ? 162.842 179.696 174.202 1.00 72.65 755 PRO A N 1
ATOM 5868 C CA . PRO A 1 755 ? 161.561 179.076 173.820 1.00 72.65 755 PRO A CA 1
ATOM 5869 C C . PRO A 1 755 ? 160.598 178.839 174.971 1.00 72.65 755 PRO A C 1
ATOM 5870 O O . PRO A 1 755 ? 159.383 178.966 174.779 1.00 72.65 755 PRO A O 1
ATOM 5874 N N . HIS A 1 756 ? 161.087 178.501 176.158 1.00 73.42 756 HIS A N 1
ATOM 5875 C CA . HIS A 1 756 ? 160.190 178.173 177.256 1.00 73.42 756 HIS A CA 1
ATOM 5876 C C . HIS A 1 756 ? 159.815 179.380 178.102 1.00 73.42 756 HIS A C 1
ATOM 5877 O O . HIS A 1 756 ? 159.125 179.217 179.112 1.00 73.42 756 HIS A O 1
ATOM 5884 N N . LEU A 1 757 ? 160.253 180.578 177.724 1.00 73.26 757 LEU A N 1
ATOM 5885 C CA . LEU A 1 757 ? 159.826 181.811 178.369 1.00 73.26 757 LEU A CA 1
ATOM 5886 C C . LEU A 1 757 ? 158.791 182.575 177.561 1.00 73.26 757 LEU A C 1
ATOM 5887 O O . LEU A 1 757 ? 158.339 183.633 178.004 1.00 73.26 757 LEU A O 1
ATOM 5892 N N . ARG A 1 758 ? 158.398 182.070 176.392 1.00 79.09 758 ARG A N 1
ATOM 5893 C CA . ARG A 1 758 ? 157.512 182.829 175.520 1.00 79.09 758 ARG A CA 1
ATOM 5894 C C . ARG A 1 758 ? 156.085 182.891 176.045 1.00 79.09 758 ARG A C 1
ATOM 5895 O O . ARG A 1 758 ? 155.313 183.745 175.601 1.00 79.09 758 ARG A O 1
ATOM 5903 N N . ASP A 1 759 ? 155.719 182.017 176.976 1.00 81.61 759 ASP A N 1
ATOM 5904 C CA . ASP A 1 759 ? 154.439 182.103 177.664 1.00 81.61 759 ASP A CA 1
ATOM 5905 C C . ASP A 1 759 ? 154.570 182.548 179.108 1.00 81.61 759 ASP A C 1
ATOM 5906 O O . ASP A 1 759 ? 153.801 183.398 179.556 1.00 81.61 759 ASP A O 1
ATOM 5911 N N . ARG A 1 760 ? 155.531 182.002 179.850 1.00 77.43 760 ARG A N 1
ATOM 5912 C CA . ARG A 1 760 ? 155.688 182.361 181.250 1.00 77.43 760 ARG A CA 1
ATOM 5913 C C . ARG A 1 760 ? 156.386 183.696 181.453 1.00 77.43 760 ARG A C 1
ATOM 5914 O O . ARG A 1 760 ? 156.380 184.212 182.575 1.00 77.43 760 ARG A O 1
ATOM 5922 N N . GLY A 1 761 ? 156.982 184.266 180.416 1.00 70.75 761 GLY A N 1
ATOM 5923 C CA . GLY A 1 761 ? 157.617 185.557 180.533 1.00 70.75 761 GLY A CA 1
ATOM 5924 C C . GLY A 1 761 ? 156.755 186.738 180.156 1.00 70.75 761 GLY A C 1
ATOM 5925 O O . GLY A 1 761 ? 157.268 187.858 180.085 1.00 70.75 761 GLY A O 1
ATOM 5926 N N . ALA A 1 762 ? 155.462 186.528 179.913 1.00 67.73 762 ALA A N 1
ATOM 5927 C CA . ALA A 1 762 ? 154.616 187.609 179.420 1.00 67.73 762 ALA A CA 1
ATOM 5928 C C . ALA A 1 762 ? 154.400 188.684 180.476 1.00 67.73 762 ALA A C 1
ATOM 5929 O O . ALA A 1 762 ? 154.447 189.878 180.168 1.00 67.73 762 ALA A O 1
ATOM 5931 N N . HIS A 1 763 ? 154.155 188.285 181.724 1.00 66.94 763 HIS A N 1
ATOM 5932 C CA . HIS A 1 763 ? 153.897 189.271 182.768 1.00 66.94 763 HIS A CA 1
ATOM 5933 C C . HIS A 1 763 ? 155.158 190.038 183.131 1.00 66.94 763 HIS A C 1
ATOM 5934 O O . HIS A 1 763 ? 155.099 191.237 183.421 1.00 66.94 763 HIS A O 1
ATOM 5941 N N . VAL A 1 764 ? 156.305 189.362 183.132 1.00 65.12 764 VAL A N 1
ATOM 5942 C CA . VAL A 1 764 ? 157.568 190.048 183.365 1.00 65.12 764 VAL A CA 1
ATOM 5943 C C . VAL A 1 764 ? 157.866 191.008 182.224 1.00 65.12 764 VAL A C 1
ATOM 5944 O O . VAL A 1 764 ? 158.364 192.116 182.443 1.00 65.12 764 VAL A O 1
ATOM 5948 N N . LYS A 1 765 ? 157.554 190.605 180.993 1.00 65.18 765 LYS A N 1
ATOM 5949 C CA . LYS A 1 765 ? 157.813 191.463 179.844 1.00 65.18 765 LYS A CA 1
ATOM 5950 C C . LYS A 1 765 ? 157.014 192.755 179.931 1.00 65.18 765 LYS A C 1
ATOM 5951 O O . LYS A 1 765 ? 157.511 193.826 179.570 1.00 65.18 765 LYS A O 1
ATOM 5957 N N . GLU A 1 766 ? 155.770 192.675 180.405 1.00 67.92 766 GLU A N 1
ATOM 5958 C CA . GLU A 1 766 ? 154.982 193.884 180.606 1.00 67.92 766 GLU A CA 1
ATOM 5959 C C . GLU A 1 766 ? 155.571 194.751 181.708 1.00 67.92 766 GLU A C 1
ATOM 5960 O O . GLU A 1 766 ? 155.584 195.981 181.597 1.00 67.92 766 GLU A O 1
ATOM 5966 N N . TRP A 1 767 ? 156.054 194.131 182.784 1.00 65.83 767 TRP A N 1
ATOM 5967 C CA . TRP A 1 767 ? 156.667 194.895 183.863 1.00 65.83 767 TRP A CA 1
ATOM 5968 C C . TRP A 1 767 ? 157.939 195.589 183.395 1.00 65.83 767 TRP A C 1
ATOM 5969 O O . TRP A 1 767 ? 158.209 196.730 183.781 1.00 65.83 767 TRP A O 1
ATOM 5980 N N . LEU A 1 768 ? 158.734 194.913 182.566 1.00 64.26 768 LEU A N 1
ATOM 5981 C CA . LEU A 1 768 ? 159.949 195.524 182.040 1.00 64.26 768 LEU A CA 1
ATOM 5982 C C . LEU A 1 768 ? 159.629 196.736 181.181 1.00 64.26 768 LEU A C 1
ATOM 5983 O O . LEU A 1 768 ? 160.349 197.739 181.218 1.00 64.26 768 LEU A O 1
ATOM 5988 N N . LYS A 1 769 ? 158.561 196.659 180.387 1.00 66.19 769 LYS A N 1
ATOM 5989 C CA . LYS A 1 769 ? 158.159 197.806 179.584 1.00 66.19 769 LYS A CA 1
ATOM 5990 C C . LYS A 1 769 ? 157.691 198.963 180.453 1.00 66.19 769 LYS A C 1
ATOM 5991 O O . LYS A 1 769 ? 157.906 200.126 180.098 1.00 66.19 769 LYS A O 1
ATOM 5997 N N . ASP A 1 770 ? 157.045 198.671 181.582 1.00 69.60 770 ASP A N 1
ATOM 5998 C CA . ASP A 1 770 ? 156.649 199.734 182.497 1.00 69.60 770 ASP A CA 1
ATOM 5999 C C . ASP A 1 770 ? 157.864 200.433 183.087 1.00 69.60 770 ASP A C 1
ATOM 6000 O O . ASP A 1 770 ? 157.846 201.649 183.298 1.00 69.60 770 ASP A O 1
ATOM 6005 N N . GLN A 1 771 ? 158.926 199.678 183.370 1.00 67.26 771 GLN A N 1
ATOM 6006 C CA . GLN A 1 771 ? 160.155 200.287 183.867 1.00 67.26 771 GLN A CA 1
ATOM 6007 C C . GLN A 1 771 ? 160.764 201.216 182.830 1.00 67.26 771 GLN A C 1
ATOM 6008 O O . GLN A 1 771 ? 161.263 202.293 183.170 1.00 67.26 771 GLN A O 1
ATOM 6014 N N . ILE A 1 772 ? 160.735 200.815 181.559 1.00 66.37 772 ILE A N 1
ATOM 6015 C CA . ILE A 1 772 ? 161.267 201.664 180.499 1.00 66.37 772 ILE A CA 1
ATOM 6016 C C . ILE A 1 772 ? 160.511 202.982 180.449 1.00 66.37 772 ILE A C 1
ATOM 6017 O O . ILE A 1 772 ? 161.111 204.055 180.330 1.00 66.37 772 ILE A O 1
ATOM 6022 N N . HIS A 1 773 ? 159.184 202.923 180.552 1.00 70.52 773 HIS A N 1
ATOM 6023 C CA . HIS A 1 773 ? 158.387 204.142 180.569 1.00 70.52 773 HIS A CA 1
ATOM 6024 C C . HIS A 1 773 ? 158.717 205.004 181.780 1.00 70.52 773 HIS A C 1
ATOM 6025 O O . HIS A 1 773 ? 158.861 206.224 181.658 1.00 70.52 773 HIS A O 1
ATOM 6032 N N . ASP A 1 774 ? 158.853 204.387 182.955 1.00 71.07 774 ASP A N 1
ATOM 6033 C CA . ASP A 1 774 ? 159.088 205.158 184.172 1.00 71.07 774 ASP A CA 1
ATOM 6034 C C . ASP A 1 774 ? 160.418 205.894 184.122 1.00 71.07 774 ASP A C 1
ATOM 6035 O O . ASP A 1 774 ? 160.502 207.064 184.510 1.00 71.07 774 ASP A O 1
ATOM 6040 N N . HIS A 1 775 ? 161.471 205.228 183.653 1.00 69.83 775 HIS A N 1
ATOM 6041 C CA . HIS A 1 775 ? 162.783 205.860 183.626 1.00 69.83 775 HIS A CA 1
ATOM 6042 C C . HIS A 1 775 ? 162.870 206.942 182.561 1.00 69.83 775 HIS A C 1
ATOM 6043 O O . HIS A 1 775 ? 163.561 207.945 182.761 1.00 69.83 775 HIS A O 1
ATOM 6050 N N . ILE A 1 776 ? 162.191 206.760 181.429 1.00 71.80 776 ILE A N 1
ATOM 6051 C CA . ILE A 1 776 ? 162.164 207.804 180.409 1.00 71.80 776 ILE A CA 1
ATOM 6052 C C . ILE A 1 776 ? 161.450 209.044 180.932 1.00 71.80 776 ILE A C 1
ATOM 6053 O O . ILE A 1 776 ? 161.904 210.173 180.717 1.00 71.80 776 ILE A O 1
ATOM 6058 N N . GLN A 1 777 ? 160.324 208.858 181.623 1.00 74.26 777 GLN A N 1
ATOM 6059 C CA . GLN A 1 777 ? 159.589 209.998 182.160 1.00 74.26 777 GLN A CA 1
ATOM 6060 C C . GLN A 1 777 ? 160.395 210.730 183.222 1.00 74.26 777 GLN A C 1
ATOM 6061 O O . GLN A 1 777 ? 160.385 211.964 183.277 1.00 74.26 777 GLN A O 1
ATOM 6067 N N . TYR A 1 778 ? 161.091 209.988 184.083 1.00 76.08 778 TYR A N 1
ATOM 6068 C CA . TYR A 1 778 ? 161.908 210.627 185.107 1.00 76.08 778 TYR A CA 1
ATOM 6069 C C . TYR A 1 778 ? 163.061 211.403 184.486 1.00 76.08 778 TYR A C 1
ATOM 6070 O O . TYR A 1 778 ? 163.448 212.461 184.991 1.00 76.08 778 TYR A O 1
ATOM 6079 N N . ALA A 1 779 ? 163.626 210.889 183.394 1.00 76.96 779 ALA A N 1
ATOM 6080 C CA . ALA A 1 779 ? 164.708 211.595 182.723 1.00 76.96 779 ALA A CA 1
ATOM 6081 C C . ALA A 1 779 ? 164.232 212.904 182.112 1.00 76.96 779 ALA A C 1
ATOM 6082 O O . ALA A 1 779 ? 165.002 213.866 182.040 1.00 76.96 779 ALA A O 1
ATOM 6084 N N . TYR A 1 780 ? 162.978 212.962 181.665 1.00 77.23 780 TYR A N 1
ATOM 6085 C CA . TYR A 1 780 ? 162.473 214.194 181.072 1.00 77.23 780 TYR A CA 1
ATOM 6086 C C . TYR A 1 780 ? 162.185 215.256 182.122 1.00 77.23 780 TYR A C 1
ATOM 6087 O O . TYR A 1 780 ? 162.359 216.448 181.853 1.00 77.23 780 TYR A O 1
ATOM 6096 N N . GLN A 1 781 ? 161.742 214.858 183.310 1.00 81.28 781 GLN A N 1
ATOM 6097 C CA . GLN A 1 781 ? 161.399 215.826 184.340 1.00 81.28 781 GLN A CA 1
ATOM 6098 C C . GLN A 1 781 ? 162.569 216.194 185.239 1.00 81.28 781 GLN A C 1
ATOM 6099 O O . GLN A 1 781 ? 162.437 217.117 186.046 1.00 81.28 781 GLN A O 1
ATOM 6105 N N . GLU A 1 782 ? 163.703 215.508 185.124 1.00 81.57 782 GLU A N 1
ATOM 6106 C CA . GLU A 1 782 ? 164.830 215.770 186.009 1.00 81.57 782 GLU A CA 1
ATOM 6107 C C . GLU A 1 782 ? 166.112 216.015 185.229 1.00 81.57 782 GLU A C 1
ATOM 6108 O O . GLU A 1 782 ? 167.010 216.714 185.705 1.00 81.57 782 GLU A O 1
ATOM 6114 N N . GLY A 1 783 ? 166.214 215.438 184.037 1.00 80.72 783 GLY A N 1
ATOM 6115 C CA . GLY A 1 783 ? 167.438 215.510 183.276 1.00 80.72 783 GLY A CA 1
ATOM 6116 C C . GLY A 1 783 ? 168.508 214.546 183.724 1.00 80.72 783 GLY A C 1
ATOM 6117 O O . GLY A 1 783 ? 169.604 214.551 183.152 1.00 80.72 783 GLY A O 1
ATOM 6118 N N . ILE A 1 784 ? 168.226 213.722 184.731 1.00 81.55 784 ILE A N 1
ATOM 6119 C CA . ILE A 1 784 ? 169.181 212.770 185.276 1.00 81.55 784 ILE A CA 1
ATOM 6120 C C . ILE A 1 784 ? 168.449 211.457 185.518 1.00 81.55 784 ILE A C 1
ATOM 6121 O O . ILE A 1 784 ? 167.220 211.409 185.583 1.00 81.55 784 ILE A O 1
ATOM 6126 N N . ASP A 1 785 ? 169.219 210.381 185.632 1.00 82.09 785 ASP A N 1
ATOM 6127 C CA . ASP A 1 785 ? 168.644 209.087 185.959 1.00 82.09 785 ASP A CA 1
ATOM 6128 C C . ASP A 1 785 ? 168.424 208.965 187.463 1.00 82.09 785 ASP A C 1
ATOM 6129 O O . ASP A 1 785 ? 168.961 209.735 188.262 1.00 82.09 785 ASP A O 1
ATOM 6134 N N . ARG A 1 786 ? 167.622 207.977 187.844 1.00 78.10 786 ARG A N 1
ATOM 6135 C CA . ARG A 1 786 ? 167.345 207.747 189.250 1.00 78.10 786 ARG A CA 1
ATOM 6136 C C . ARG A 1 786 ? 168.603 207.269 189.972 1.00 78.10 786 ARG A C 1
ATOM 6137 O O . ARG A 1 786 ? 169.483 206.657 189.362 1.00 78.10 786 ARG A O 1
ATOM 6145 N N . PRO A 1 787 ? 168.718 207.547 191.273 1.00 79.16 787 PRO A N 1
ATOM 6146 C CA . PRO A 1 787 ? 169.889 207.064 192.020 1.00 79.16 787 PRO A CA 1
ATOM 6147 C C . PRO A 1 787 ? 170.020 205.553 192.034 1.00 79.16 787 PRO A C 1
ATOM 6148 O O . PRO A 1 787 ? 171.138 205.041 192.160 1.00 79.16 787 PRO A O 1
ATOM 6152 N N . GLU A 1 788 ? 168.912 204.820 191.916 1.00 78.69 788 GLU A N 1
ATOM 6153 C CA . GLU A 1 788 ? 168.992 203.364 191.876 1.00 78.69 788 GLU A CA 1
ATOM 6154 C C . GLU A 1 788 ? 169.740 202.890 190.638 1.00 78.69 788 GLU A C 1
ATOM 6155 O O . GLU A 1 788 ? 170.507 201.924 190.699 1.00 78.69 788 GLU A O 1
ATOM 6161 N N . ILE A 1 789 ? 169.516 203.548 189.501 1.00 74.84 789 ILE A N 1
ATOM 6162 C CA . ILE A 1 789 ? 170.221 203.184 188.278 1.00 74.84 789 ILE A CA 1
ATOM 6163 C C . ILE A 1 789 ? 171.689 203.577 188.363 1.00 74.84 789 ILE A C 1
ATOM 6164 O O . ILE A 1 789 ? 172.575 202.810 187.970 1.00 74.84 789 ILE A O 1
ATOM 6169 N N . ASN A 1 790 ? 171.971 204.777 188.871 1.00 77.86 790 ASN A N 1
ATOM 6170 C CA . ASN A 1 790 ? 173.346 205.265 188.900 1.00 77.86 790 ASN A CA 1
ATOM 6171 C C . ASN A 1 790 ? 174.203 204.462 189.867 1.00 77.86 790 ASN A C 1
ATOM 6172 O O . ASN A 1 790 ? 175.389 204.232 189.609 1.00 77.86 790 ASN A O 1
ATOM 6177 N N . GLN A 1 791 ? 173.624 204.028 190.984 1.00 75.34 791 GLN A N 1
ATOM 6178 C CA . GLN A 1 791 ? 174.351 203.311 192.020 1.00 75.34 791 GLN A CA 1
ATOM 6179 C C . GLN A 1 791 ? 174.091 201.812 191.977 1.00 75.34 791 GLN A C 1
ATOM 6180 O O . GLN A 1 791 ? 174.182 201.138 193.007 1.00 75.34 791 GLN A O 1
ATOM 6186 N N . TRP A 1 792 ? 173.764 201.277 190.806 1.00 65.82 792 TRP A N 1
ATOM 6187 C CA . TRP A 1 792 ? 173.472 199.857 190.702 1.00 65.82 792 TRP A CA 1
ATOM 6188 C C . TRP A 1 792 ? 174.729 199.033 190.939 1.00 65.82 792 TRP A C 1
ATOM 6189 O O . TRP A 1 792 ? 175.805 199.346 190.426 1.00 65.82 792 TRP A O 1
ATOM 6200 N N . GLN A 1 793 ? 174.583 197.971 191.722 1.00 66.81 793 GLN A N 1
ATOM 6201 C CA . GLN A 1 793 ? 175.664 197.042 191.996 1.00 66.81 793 GLN A CA 1
ATOM 6202 C C . GLN A 1 793 ? 175.188 195.631 191.710 1.00 66.81 793 GLN A C 1
ATOM 6203 O O . GLN A 1 793 ? 173.992 195.339 191.735 1.00 66.81 793 GLN A O 1
ATOM 6209 N N . TRP A 1 794 ? 176.140 194.759 191.450 1.00 62.45 794 TRP A N 1
ATOM 6210 C CA . TRP A 1 794 ? 175.824 193.367 191.196 1.00 62.45 794 TRP A CA 1
ATOM 6211 C C . TRP A 1 794 ? 175.314 192.715 192.473 1.00 62.45 794 TRP A C 1
ATOM 6212 O O . TRP A 1 794 ? 176.031 192.705 193.480 1.00 62.45 794 TRP A O 1
ATOM 6223 N N . PRO A 1 795 ? 174.096 192.179 192.489 1.00 65.96 795 PRO A N 1
ATOM 6224 C CA . PRO A 1 795 ? 173.640 191.419 193.656 1.00 65.96 795 PRO A CA 1
ATOM 6225 C C . PRO A 1 795 ? 174.180 190.002 193.611 1.00 65.96 795 PRO A C 1
ATOM 6226 O O . PRO A 1 795 ? 175.009 189.692 192.754 1.00 65.96 795 PRO A O 1
ATOM 6230 N N . PHE A 1 796 ? 173.732 189.141 194.519 1.00 68.80 796 PHE A N 1
ATOM 6231 C CA . PHE A 1 796 ? 174.240 187.771 194.629 1.00 68.80 796 PHE A CA 1
ATOM 6232 C C . PHE A 1 796 ? 175.729 187.764 194.966 1.00 68.80 796 PHE A C 1
ATOM 6233 O O . PHE A 1 796 ? 176.306 188.794 195.314 1.00 68.80 796 PHE A O 1
ATOM 6241 N N . ASP B 1 9 ? 180.042 259.911 161.669 1.00 82.40 9 ASP B N 1
ATOM 6242 C CA . ASP B 1 9 ? 180.159 259.599 163.088 1.00 82.40 9 ASP B CA 1
ATOM 6243 C C . ASP B 1 9 ? 179.829 258.136 163.352 1.00 82.40 9 ASP B C 1
ATOM 6244 O O . ASP B 1 9 ? 179.534 257.751 164.481 1.00 82.40 9 ASP B O 1
ATOM 6249 N N . ILE B 1 10 ? 179.876 257.325 162.295 1.00 77.58 10 ILE B N 1
ATOM 6250 C CA . ILE B 1 10 ? 179.599 255.901 162.439 1.00 77.58 10 ILE B CA 1
ATOM 6251 C C . ILE B 1 10 ? 180.683 255.227 163.272 1.00 77.58 10 ILE B C 1
ATOM 6252 O O . ILE B 1 10 ? 180.404 254.310 164.051 1.00 77.58 10 ILE B O 1
ATOM 6257 N N . ALA B 1 11 ? 181.933 255.670 163.127 1.00 77.37 11 ALA B N 1
ATOM 6258 C CA . ALA B 1 11 ? 183.022 255.068 163.888 1.00 77.37 11 ALA B CA 1
ATOM 6259 C C . ALA B 1 11 ? 182.913 255.393 165.372 1.00 77.37 11 ALA B C 1
ATOM 6260 O O . ALA B 1 11 ? 183.106 254.515 166.220 1.00 77.37 11 ALA B O 1
ATOM 6262 N N . THR B 1 12 ? 182.605 256.642 165.705 1.00 79.08 12 THR B N 1
ATOM 6263 C CA . THR B 1 12 ? 182.517 257.040 167.102 1.00 79.08 12 THR B CA 1
ATOM 6264 C C . THR B 1 12 ? 181.266 256.464 167.747 1.00 79.08 12 THR B C 1
ATOM 6265 O O . THR B 1 12 ? 180.188 256.446 167.149 1.00 79.08 12 THR B O 1
ATOM 6269 N N . LEU B 1 13 ? 181.414 256.000 168.982 1.00 75.81 13 LEU B N 1
ATOM 6270 C CA . LEU B 1 13 ? 180.320 255.423 169.750 1.00 75.81 13 LEU B CA 1
ATOM 6271 C C . LEU B 1 13 ? 179.880 256.433 170.800 1.00 75.81 13 LEU B C 1
ATOM 6272 O O . LEU B 1 13 ? 180.681 256.841 171.647 1.00 75.81 13 LEU B O 1
ATOM 6277 N N . SER B 1 14 ? 178.614 256.833 170.741 1.00 77.65 14 SER B N 1
ATOM 6278 C CA . SER B 1 14 ? 178.094 257.801 171.689 1.00 77.65 14 SER B CA 1
ATOM 6279 C C . SER B 1 14 ? 178.023 257.190 173.088 1.00 77.65 14 SER B C 1
ATOM 6280 O O . SER B 1 14 ? 177.767 255.993 173.237 1.00 77.65 14 SER B O 1
ATOM 6283 N N . PRO B 1 15 ? 178.270 257.989 174.131 1.00 77.72 15 PRO B N 1
ATOM 6284 C CA . PRO B 1 15 ? 178.112 257.462 175.497 1.00 77.72 15 PRO B CA 1
ATOM 6285 C C . PRO B 1 15 ? 176.708 256.964 175.779 1.00 77.72 15 PRO B C 1
ATOM 6286 O O . PRO B 1 15 ? 176.534 255.956 176.473 1.00 77.72 15 PRO B O 1
ATOM 6290 N N . ASN B 1 16 ? 175.695 257.653 175.256 1.00 78.68 16 ASN B N 1
ATOM 6291 C CA . ASN B 1 16 ? 174.328 257.164 175.374 1.00 78.68 16 ASN B CA 1
ATOM 6292 C C . ASN B 1 16 ? 174.139 255.881 174.576 1.00 78.68 16 ASN B C 1
ATOM 6293 O O . ASN B 1 16 ? 173.466 254.951 175.032 1.00 78.68 16 ASN B O 1
ATOM 6298 N N . GLU B 1 17 ? 174.726 255.815 173.381 1.00 75.58 17 GLU B N 1
ATOM 6299 C CA . GLU B 1 17 ? 174.633 254.609 172.570 1.00 75.58 17 GLU B CA 1
ATOM 6300 C C . GLU B 1 17 ? 175.422 253.461 173.181 1.00 75.58 17 GLU B C 1
ATOM 6301 O O . GLU B 1 17 ? 175.026 252.299 173.045 1.00 75.58 17 GLU B O 1
ATOM 6307 N N . GLN B 1 18 ? 176.537 253.761 173.847 1.00 71.28 18 GLN B N 1
ATOM 6308 C CA . GLN B 1 18 ? 177.337 252.707 174.459 1.00 71.28 18 GLN B CA 1
ATOM 6309 C C . GLN B 1 18 ? 176.598 252.055 175.618 1.00 71.28 18 GLN B C 1
ATOM 6310 O O . GLN B 1 18 ? 176.738 250.850 175.849 1.00 71.28 18 GLN B O 1
ATOM 6316 N N . ALA B 1 19 ? 175.810 252.836 176.359 1.00 67.59 19 ALA B N 1
ATOM 6317 C CA . ALA B 1 19 ? 175.087 252.289 177.501 1.00 67.59 19 ALA B CA 1
ATOM 6318 C C . ALA B 1 19 ? 174.085 251.228 177.068 1.00 67.59 19 ALA B C 1
ATOM 6319 O O . ALA B 1 19 ? 173.973 250.176 177.706 1.00 67.59 19 ALA B O 1
ATOM 6321 N N . ALA B 1 20 ? 173.347 251.485 175.988 1.00 64.61 20 ALA B N 1
ATOM 6322 C CA . ALA B 1 20 ? 172.395 250.499 175.491 1.00 64.61 20 ALA B CA 1
ATOM 6323 C C . ALA B 1 20 ? 173.106 249.267 174.950 1.00 64.61 20 ALA B C 1
ATOM 6324 O O . ALA B 1 20 ? 172.634 248.142 175.136 1.00 64.61 20 ALA B O 1
ATOM 6326 N N . ILE B 1 21 ? 174.235 249.460 174.267 1.00 63.36 21 ILE B N 1
ATOM 6327 C CA . ILE B 1 21 ? 175.006 248.323 173.774 1.00 63.36 21 ILE B CA 1
ATOM 6328 C C . ILE B 1 21 ? 175.532 247.496 174.936 1.00 63.36 21 ILE B C 1
ATOM 6329 O O . ILE B 1 21 ? 175.480 246.261 174.914 1.00 63.36 21 ILE B O 1
ATOM 6334 N N . ASP B 1 22 ? 176.046 248.161 175.971 1.00 61.95 22 ASP B N 1
ATOM 6335 C CA . ASP B 1 22 ? 176.528 247.440 177.142 1.00 61.95 22 ASP B CA 1
ATOM 6336 C C . ASP B 1 22 ? 175.393 246.724 177.859 1.00 61.95 22 ASP B C 1
ATOM 6337 O O . ASP B 1 22 ? 175.568 245.602 178.342 1.00 61.95 22 ASP B O 1
ATOM 6342 N N . ALA B 1 23 ? 174.224 247.361 177.950 1.00 58.54 23 ALA B N 1
ATOM 6343 C CA . ALA B 1 23 ? 173.086 246.722 178.602 1.00 58.54 23 ALA B CA 1
ATOM 6344 C C . ALA B 1 23 ? 172.653 245.472 177.852 1.00 58.54 23 ALA B C 1
ATOM 6345 O O . ALA B 1 23 ? 172.329 244.451 178.467 1.00 58.54 23 ALA B O 1
ATOM 6347 N N . TRP B 1 24 ? 172.640 245.534 176.520 1.00 56.14 24 TRP B N 1
ATOM 6348 C CA . TRP B 1 24 ? 172.323 244.357 175.724 1.00 56.14 24 TRP B CA 1
ATOM 6349 C C . TRP B 1 24 ? 173.333 243.249 175.971 1.00 56.14 24 TRP B C 1
ATOM 6350 O O . TRP B 1 24 ? 172.969 242.073 176.060 1.00 56.14 24 TRP B O 1
ATOM 6361 N N . TRP B 1 25 ? 174.612 243.606 176.074 1.00 56.56 25 TRP B N 1
ATOM 6362 C CA . TRP B 1 25 ? 175.646 242.606 176.299 1.00 56.56 25 TRP B CA 1
ATOM 6363 C C . TRP B 1 25 ? 175.479 241.930 177.653 1.00 56.56 25 TRP B C 1
ATOM 6364 O O . TRP B 1 25 ? 175.648 240.713 177.769 1.00 56.56 25 TRP B O 1
ATOM 6375 N N . ARG B 1 26 ? 175.145 242.701 178.688 1.00 57.80 26 ARG B N 1
ATOM 6376 C CA . ARG B 1 26 ? 174.885 242.107 179.993 1.00 57.80 26 ARG B CA 1
ATOM 6377 C C . ARG B 1 26 ? 173.666 241.197 179.951 1.00 57.80 26 ARG B C 1
ATOM 6378 O O . ARG B 1 26 ? 173.670 240.117 180.549 1.00 57.80 26 ARG B O 1
ATOM 6386 N N . ALA B 1 27 ? 172.611 241.616 179.252 1.00 55.99 27 ALA B N 1
ATOM 6387 C CA . ALA B 1 27 ? 171.433 240.767 179.123 1.00 55.99 27 ALA B CA 1
ATOM 6388 C C . ALA B 1 27 ? 171.761 239.478 178.384 1.00 55.99 27 ALA B C 1
ATOM 6389 O O . ALA B 1 27 ? 171.294 238.401 178.767 1.00 55.99 27 ALA B O 1
ATOM 6391 N N . ALA B 1 28 ? 172.562 239.565 177.322 1.00 56.34 28 ALA B N 1
ATOM 6392 C CA . ALA B 1 28 ? 172.955 238.365 176.596 1.00 56.34 28 ALA B CA 1
ATOM 6393 C C . ALA B 1 28 ? 173.784 237.438 177.471 1.00 56.34 28 ALA B C 1
ATOM 6394 O O . ALA B 1 28 ? 173.596 236.218 177.446 1.00 56.34 28 ALA B O 1
ATOM 6396 N N . ASN B 1 29 ? 174.711 237.998 178.248 1.00 57.61 29 ASN B N 1
ATOM 6397 C CA . ASN B 1 29 ? 175.513 237.178 179.148 1.00 57.61 29 ASN B CA 1
ATOM 6398 C C . ASN B 1 29 ? 174.659 236.573 180.250 1.00 57.61 29 ASN B C 1
ATOM 6399 O O . ASN B 1 29 ? 174.869 235.420 180.639 1.00 57.61 29 ASN B O 1
ATOM 6404 N N . TYR B 1 30 ? 173.693 237.333 180.765 1.00 58.24 30 TYR B N 1
ATOM 6405 C CA . TYR B 1 30 ? 172.824 236.812 181.811 1.00 58.24 30 TYR B CA 1
ATOM 6406 C C . TYR B 1 30 ? 172.031 235.610 181.321 1.00 58.24 30 TYR B C 1
ATOM 6407 O O . TYR B 1 30 ? 171.927 234.598 182.022 1.00 58.24 30 TYR B O 1
ATOM 6416 N N . LEU B 1 31 ? 171.466 235.702 180.119 1.00 57.32 31 LEU B N 1
ATOM 6417 C CA . LEU B 1 31 ? 170.696 234.590 179.581 1.00 57.32 31 LEU B CA 1
ATOM 6418 C C . LEU B 1 31 ? 171.581 233.393 179.273 1.00 57.32 31 LEU B C 1
ATOM 6419 O O . LEU B 1 31 ? 171.131 232.251 179.387 1.00 57.32 31 LEU B O 1
ATOM 6424 N N . SER B 1 32 ? 172.833 233.628 178.878 1.00 58.30 32 SER B N 1
ATOM 6425 C CA . SER B 1 32 ? 173.748 232.517 178.650 1.00 58.30 32 SER B CA 1
ATOM 6426 C C . SER B 1 32 ? 174.005 231.742 179.934 1.00 58.30 32 SER B C 1
ATOM 6427 O O . SER B 1 32 ? 174.001 230.507 179.933 1.00 58.30 32 SER B O 1
ATOM 6430 N N . VAL B 1 33 ? 174.225 232.449 181.042 1.00 59.46 33 VAL B N 1
ATOM 6431 C CA . VAL B 1 33 ? 174.444 231.774 182.315 1.00 59.46 33 VAL B CA 1
ATOM 6432 C C . VAL B 1 33 ? 173.170 231.084 182.777 1.00 59.46 33 VAL B C 1
ATOM 6433 O O . VAL B 1 33 ? 173.212 229.982 183.334 1.00 59.46 33 VAL B O 1
ATOM 6437 N N . GLY B 1 34 ? 172.018 231.713 182.550 1.00 58.86 34 GLY B N 1
ATOM 6438 C CA . GLY B 1 34 ? 170.764 231.086 182.923 1.00 58.86 34 GLY B CA 1
ATOM 6439 C C . GLY B 1 34 ? 170.513 229.791 182.179 1.00 58.86 34 GLY B C 1
ATOM 6440 O O . GLY B 1 34 ? 170.024 228.820 182.756 1.00 58.86 34 GLY B O 1
ATOM 6441 N N . GLN B 1 35 ? 170.843 229.758 180.889 1.00 60.21 35 GLN B N 1
ATOM 6442 C CA . GLN B 1 35 ? 170.648 228.543 180.106 1.00 60.21 35 GLN B CA 1
ATOM 6443 C C . GLN B 1 35 ? 171.515 227.407 180.622 1.00 60.21 35 GLN B C 1
ATOM 6444 O O . GLN B 1 35 ? 171.090 226.248 180.633 1.00 60.21 35 GLN B O 1
ATOM 6450 N N . ILE B 1 36 ? 172.745 227.716 181.030 1.00 64.41 36 ILE B N 1
ATOM 6451 C CA . ILE B 1 36 ? 173.658 226.674 181.483 1.00 64.41 36 ILE B CA 1
ATOM 6452 C C . ILE B 1 36 ? 173.220 226.114 182.829 1.00 64.41 36 ILE B C 1
ATOM 6453 O O . ILE B 1 36 ? 173.209 224.895 183.031 1.00 64.41 36 ILE B O 1
ATOM 6458 N N . TYR B 1 37 ? 172.840 226.981 183.764 1.00 68.54 37 TYR B N 1
ATOM 6459 C CA . TYR B 1 37 ? 172.650 226.579 185.152 1.00 68.54 37 TYR B CA 1
ATOM 6460 C C . TYR B 1 37 ? 171.191 226.421 185.557 1.00 68.54 37 TYR B C 1
ATOM 6461 O O . TYR B 1 37 ? 170.822 225.399 186.137 1.00 68.54 37 TYR B O 1
ATOM 6470 N N . LEU B 1 38 ? 170.355 227.415 185.285 1.00 66.53 38 LEU B N 1
ATOM 6471 C CA . LEU B 1 38 ? 169.023 227.456 185.869 1.00 66.53 38 LEU B CA 1
ATOM 6472 C C . LEU B 1 38 ? 168.038 226.603 185.086 1.00 66.53 38 LEU B C 1
ATOM 6473 O O . LEU B 1 38 ? 168.092 226.531 183.858 1.00 66.53 38 LEU B O 1
ATOM 6478 N N . ARG B 1 39 ? 167.139 225.949 185.814 1.00 73.23 39 ARG B N 1
ATOM 6479 C CA . ARG B 1 39 ? 165.962 225.329 185.231 1.00 73.23 39 ARG B CA 1
ATOM 6480 C C . ARG B 1 39 ? 164.678 225.918 185.786 1.00 73.23 39 ARG B C 1
ATOM 6481 O O . ARG B 1 39 ? 163.591 225.504 185.373 1.00 73.23 39 ARG B O 1
ATOM 6489 N N . ASP B 1 40 ? 164.776 226.863 186.713 1.00 76.41 40 ASP B N 1
ATOM 6490 C CA . ASP B 1 40 ? 163.622 227.527 187.292 1.00 76.41 40 ASP B CA 1
ATOM 6491 C C . ASP B 1 40 ? 164.097 228.852 187.859 1.00 76.41 40 ASP B C 1
ATOM 6492 O O . ASP B 1 40 ? 165.299 229.082 188.002 1.00 76.41 40 ASP B O 1
ATOM 6497 N N . ASN B 1 41 ? 163.139 229.721 188.173 1.00 73.64 41 ASN B N 1
ATOM 6498 C CA . ASN B 1 41 ? 163.418 231.025 188.762 1.00 73.64 41 ASN B CA 1
ATOM 6499 C C . ASN B 1 41 ? 164.356 231.813 187.854 1.00 73.64 41 ASN B C 1
ATOM 6500 O O . ASN B 1 41 ? 165.494 232.103 188.242 1.00 73.64 41 ASN B O 1
ATOM 6505 N N . PRO B 1 42 ? 163.920 232.172 186.642 1.00 69.40 42 PRO B N 1
ATOM 6506 C CA . PRO B 1 42 ? 164.860 232.787 185.688 1.00 69.40 42 PRO B CA 1
ATOM 6507 C C . PRO B 1 42 ? 165.359 234.141 186.140 1.00 69.40 42 PRO B C 1
ATOM 6508 O O . PRO B 1 42 ? 166.571 234.374 186.192 1.00 69.40 42 PRO B O 1
ATOM 6512 N N . LEU B 1 43 ? 164.449 235.051 186.457 1.00 71.28 43 LEU B N 1
ATOM 6513 C CA . LEU B 1 43 ? 164.798 236.293 187.120 1.00 71.28 43 LEU B CA 1
ATOM 6514 C C . LEU B 1 43 ? 164.778 236.034 188.617 1.00 71.28 43 LEU B C 1
ATOM 6515 O O . LEU B 1 43 ? 163.789 235.520 189.147 1.00 71.28 43 LEU B O 1
ATOM 6520 N N . LEU B 1 44 ? 165.865 236.380 189.294 1.00 73.77 44 LEU B N 1
ATOM 6521 C CA . LEU B 1 44 ? 166.041 235.952 190.674 1.00 73.77 44 LEU B CA 1
ATOM 6522 C C . LEU B 1 44 ? 165.101 236.697 191.611 1.00 73.77 44 LEU B C 1
ATOM 6523 O O . LEU B 1 44 ? 165.546 237.470 192.463 1.00 73.77 44 LEU B O 1
ATOM 6528 N N . GLN B 1 45 ? 163.795 236.469 191.457 1.00 79.90 45 GLN B N 1
ATOM 6529 C CA . GLN B 1 45 ? 162.823 237.102 192.339 1.00 79.90 45 GLN B CA 1
ATOM 6530 C C . GLN B 1 45 ? 162.873 236.503 193.737 1.00 79.90 45 GLN B C 1
ATOM 6531 O O . GLN B 1 45 ? 162.672 237.210 194.730 1.00 79.90 45 GLN B O 1
ATOM 6537 N N . GLU B 1 46 ? 163.138 235.212 193.832 1.00 82.57 46 GLU B N 1
ATOM 6538 C CA . GLU B 1 46 ? 163.303 234.516 195.092 1.00 82.57 46 GLU B CA 1
ATOM 6539 C C . GLU B 1 46 ? 164.742 234.043 195.241 1.00 82.57 46 GLU B C 1
ATOM 6540 O O . GLU B 1 46 ? 165.474 233.935 194.252 1.00 82.57 46 GLU B O 1
ATOM 6546 N N . PRO B 1 47 ? 165.197 233.785 196.467 1.00 82.77 47 PRO B N 1
ATOM 6547 C CA . PRO B 1 47 ? 166.579 233.329 196.653 1.00 82.77 47 PRO B CA 1
ATOM 6548 C C . PRO B 1 47 ? 166.849 232.043 195.888 1.00 82.77 47 PRO B C 1
ATOM 6549 O O . PRO B 1 47 ? 165.985 231.174 195.769 1.00 82.77 47 PRO B O 1
ATOM 6553 N N . LEU B 1 48 ? 168.063 231.937 195.359 1.00 80.03 48 LEU B N 1
ATOM 6554 C CA . LEU B 1 48 ? 168.424 230.797 194.529 1.00 80.03 48 LEU B CA 1
ATOM 6555 C C . LEU B 1 48 ? 168.578 229.553 195.393 1.00 80.03 48 LEU B C 1
ATOM 6556 O O . LEU B 1 48 ? 169.436 229.503 196.280 1.00 80.03 48 LEU B O 1
ATOM 6561 N N . ARG B 1 49 ? 167.745 228.558 195.137 1.00 81.58 49 ARG B N 1
ATOM 6562 C CA . ARG B 1 49 ? 167.733 227.291 195.841 1.00 81.58 49 ARG B CA 1
ATOM 6563 C C . ARG B 1 49 ? 168.281 226.186 194.951 1.00 81.58 49 ARG B C 1
ATOM 6564 O O . ARG B 1 49 ? 168.240 226.291 193.722 1.00 81.58 49 ARG B O 1
ATOM 6572 N N . PRO B 1 50 ? 168.811 225.110 195.536 1.00 79.81 50 PRO B N 1
ATOM 6573 C CA . PRO B 1 50 ? 169.360 224.027 194.706 1.00 79.81 50 PRO B CA 1
ATOM 6574 C C . PRO B 1 50 ? 168.336 223.358 193.808 1.00 79.81 50 PRO B C 1
ATOM 6575 O O . PRO B 1 50 ? 168.727 222.724 192.822 1.00 79.81 50 PRO B O 1
ATOM 6579 N N . GLU B 1 51 ? 167.041 223.471 194.107 1.00 80.72 51 GLU B N 1
ATOM 6580 C CA . GLU B 1 51 ? 166.038 222.909 193.212 1.00 80.72 51 GLU B CA 1
ATOM 6581 C C . GLU B 1 51 ? 165.882 223.721 191.933 1.00 80.72 51 GLU B C 1
ATOM 6582 O O . GLU B 1 51 ? 165.287 223.225 190.972 1.00 80.72 51 GLU B O 1
ATOM 6588 N N . HIS B 1 52 ? 166.395 224.950 191.899 1.00 76.87 52 HIS B N 1
ATOM 6589 C CA . HIS B 1 52 ? 166.376 225.751 190.684 1.00 76.87 52 HIS B CA 1
ATOM 6590 C C . HIS B 1 52 ? 167.512 225.413 189.735 1.00 76.87 52 HIS B C 1
ATOM 6591 O O . HIS B 1 52 ? 167.463 225.816 188.570 1.00 76.87 52 HIS B O 1
ATOM 6598 N N . ILE B 1 53 ? 168.511 224.689 190.192 1.00 73.94 53 ILE B N 1
ATOM 6599 C CA . ILE B 1 53 ? 169.724 224.447 189.424 1.00 73.94 53 ILE B CA 1
ATOM 6600 C C . ILE B 1 53 ? 169.567 223.166 188.625 1.00 73.94 53 ILE B C 1
ATOM 6601 O O . ILE B 1 53 ? 168.993 222.183 189.104 1.00 73.94 53 ILE B O 1
ATOM 6606 N N . LYS B 1 54 ? 170.073 223.178 187.398 1.00 70.72 54 LYS B N 1
ATOM 6607 C CA . LYS B 1 54 ? 170.088 221.974 186.587 1.00 70.72 54 LYS B CA 1
ATOM 6608 C C . LYS B 1 54 ? 171.019 220.931 187.183 1.00 70.72 54 LYS B C 1
ATOM 6609 O O . LYS B 1 54 ? 172.023 221.249 187.824 1.00 70.72 54 LYS B O 1
ATOM 6615 N N . GLN B 1 55 ? 170.676 219.673 186.959 1.00 81.80 55 GLN B N 1
ATOM 6616 C CA . GLN B 1 55 ? 171.564 218.557 187.223 1.00 81.80 55 GLN B CA 1
ATOM 6617 C C . GLN B 1 55 ? 172.184 218.106 185.908 1.00 81.80 55 GLN B C 1
ATOM 6618 O O . GLN B 1 55 ? 171.546 218.165 184.855 1.00 81.80 55 GLN B O 1
ATOM 6624 N N . ARG B 1 56 ? 173.442 217.671 185.976 1.00 85.97 56 ARG B N 1
ATOM 6625 C CA . ARG B 1 56 ? 174.229 217.323 184.793 1.00 85.97 56 ARG B CA 1
ATOM 6626 C C . ARG B 1 56 ? 174.370 218.535 183.865 1.00 85.97 56 ARG B C 1
ATOM 6627 O O . ARG B 1 56 ? 173.798 218.605 182.776 1.00 85.97 56 ARG B O 1
ATOM 6635 N N . LEU B 1 57 ? 175.123 219.514 184.360 1.00 81.19 57 LEU B N 1
ATOM 6636 C CA . LEU B 1 57 ? 175.462 220.681 183.555 1.00 81.19 57 LEU B CA 1
ATOM 6637 C C . LEU B 1 57 ? 176.299 220.270 182.351 1.00 81.19 57 LEU B C 1
ATOM 6638 O O . LEU B 1 57 ? 177.278 219.531 182.483 1.00 81.19 57 LEU B O 1
ATOM 6643 N N . LEU B 1 58 ? 175.918 220.761 181.173 1.00 80.40 58 LEU B N 1
ATOM 6644 C CA . LEU B 1 58 ? 176.602 220.408 179.939 1.00 80.40 58 LEU B CA 1
ATOM 6645 C C . LEU B 1 58 ? 176.967 221.596 179.065 1.00 80.40 58 LEU B C 1
ATOM 6646 O O . LEU B 1 58 ? 177.718 221.414 178.102 1.00 80.40 58 LEU B O 1
ATOM 6651 N N . GLY B 1 59 ? 176.464 222.791 179.354 1.00 78.11 59 GLY B N 1
ATOM 6652 C CA . GLY B 1 59 ? 176.778 223.938 178.534 1.00 78.11 59 GLY B CA 1
ATOM 6653 C C . GLY B 1 59 ? 178.167 224.480 178.792 1.00 78.11 59 GLY B C 1
ATOM 6654 O O . GLY B 1 59 ? 178.800 224.200 179.806 1.00 78.11 59 GLY B O 1
ATOM 6655 N N . HIS B 1 60 ? 178.644 225.279 177.845 1.00 76.44 60 HIS B N 1
ATOM 6656 C CA . HIS B 1 60 ? 179.964 225.884 177.917 1.00 76.44 60 HIS B CA 1
ATOM 6657 C C . HIS B 1 60 ? 179.831 227.384 178.117 1.00 76.44 60 HIS B C 1
ATOM 6658 O O . HIS B 1 60 ? 178.941 228.019 177.546 1.00 76.44 60 HIS B O 1
ATOM 6665 N N . TRP B 1 61 ? 180.722 227.946 178.931 1.00 67.71 61 TRP B N 1
ATOM 6666 C CA . TRP B 1 61 ? 180.673 229.358 179.275 1.00 67.71 61 TRP B CA 1
ATOM 6667 C C . TRP B 1 61 ? 181.808 230.183 178.694 1.00 67.71 61 TRP B C 1
ATOM 6668 O O . TRP B 1 61 ? 181.585 231.342 178.346 1.00 67.71 61 TRP B O 1
ATOM 6679 N N . GLY B 1 62 ? 183.003 229.610 178.555 1.00 70.14 62 GLY B N 1
ATOM 6680 C CA . GLY B 1 62 ? 184.179 230.420 178.274 1.00 70.14 62 GLY B CA 1
ATOM 6681 C C . GLY B 1 62 ? 184.061 231.247 177.010 1.00 70.14 62 GLY B C 1
ATOM 6682 O O . GLY B 1 62 ? 184.500 232.397 176.969 1.00 70.14 62 GLY B O 1
ATOM 6683 N N . SER B 1 63 ? 183.469 230.680 175.966 1.00 67.10 63 SER B N 1
ATOM 6684 C CA . SER B 1 63 ? 183.376 231.376 174.692 1.00 67.10 63 SER B CA 1
ATOM 6685 C C . SER B 1 63 ? 182.183 232.317 174.597 1.00 67.10 63 SER B C 1
ATOM 6686 O O . SER B 1 63 ? 182.163 233.167 173.703 1.00 67.10 63 SER B O 1
ATOM 6689 N N . ASP B 1 64 ? 181.204 232.196 175.490 1.00 63.74 64 ASP B N 1
ATOM 6690 C CA . ASP B 1 64 ? 179.962 232.956 175.348 1.00 63.74 64 ASP B CA 1
ATOM 6691 C C . ASP B 1 64 ? 180.147 234.467 175.405 1.00 63.74 64 ASP B C 1
ATOM 6692 O O . ASP B 1 64 ? 179.580 235.160 174.544 1.00 63.74 64 ASP B O 1
ATOM 6697 N N . PRO B 1 65 ? 180.871 235.049 176.371 1.00 59.11 65 PRO B N 1
ATOM 6698 C CA . PRO B 1 65 ? 180.964 236.519 176.398 1.00 59.11 65 PRO B CA 1
ATOM 6699 C C . PRO B 1 65 ? 181.562 237.111 175.138 1.00 59.11 65 PRO B C 1
ATOM 6700 O O . PRO B 1 65 ? 181.131 238.182 174.699 1.00 59.11 65 PRO B O 1
ATOM 6704 N N . GLY B 1 66 ? 182.546 236.443 174.539 1.00 58.37 66 GLY B N 1
ATOM 6705 C CA . GLY B 1 66 ? 183.113 236.945 173.300 1.00 58.37 66 GLY B CA 1
ATOM 6706 C C . GLY B 1 66 ? 182.135 236.887 172.145 1.00 58.37 66 GLY B C 1
ATOM 6707 O O . GLY B 1 66 ? 182.064 237.815 171.337 1.00 58.37 66 GLY B O 1
ATOM 6708 N N . LEU B 1 67 ? 181.373 235.798 172.046 1.00 57.74 67 LEU B N 1
ATOM 6709 C CA . LEU B 1 67 ? 180.399 235.673 170.967 1.00 57.74 67 LEU B CA 1
ATOM 6710 C C . LEU B 1 67 ? 179.310 236.730 171.078 1.00 57.74 67 LEU B C 1
ATOM 6711 O O . LEU B 1 67 ? 178.912 237.324 170.072 1.00 57.74 67 LEU B O 1
ATOM 6716 N N . SER B 1 68 ? 178.811 236.973 172.289 1.00 56.10 68 SER B N 1
ATOM 6717 C CA . SER B 1 68 ? 177.789 237.994 172.471 1.00 56.10 68 SER B CA 1
ATOM 6718 C C . SER B 1 68 ? 178.356 239.389 172.278 1.00 56.10 68 SER B C 1
ATOM 6719 O O . SER B 1 68 ? 177.641 240.291 171.833 1.00 56.10 68 SER B O 1
ATOM 6722 N N . PHE B 1 69 ? 179.628 239.588 172.623 1.00 56.39 69 PHE B N 1
ATOM 6723 C CA . PHE B 1 69 ? 180.261 240.884 172.419 1.00 56.39 69 PHE B CA 1
ATOM 6724 C C . PHE B 1 69 ? 180.315 241.240 170.942 1.00 56.39 69 PHE B C 1
ATOM 6725 O O . PHE B 1 69 ? 180.049 242.383 170.560 1.00 56.39 69 PHE B O 1
ATOM 6733 N N . VAL B 1 70 ? 180.656 240.270 170.097 1.00 56.67 70 VAL B N 1
ATOM 6734 C CA . VAL B 1 70 ? 180.671 240.502 168.659 1.00 56.67 70 VAL B CA 1
ATOM 6735 C C . VAL B 1 70 ? 179.256 240.706 168.137 1.00 56.67 70 VAL B C 1
ATOM 6736 O O . VAL B 1 70 ? 179.016 241.556 167.274 1.00 56.67 70 VAL B O 1
ATOM 6740 N N . TYR B 1 71 ? 178.298 239.943 168.664 1.00 57.84 71 TYR B N 1
ATOM 6741 C CA . TYR B 1 71 ? 176.934 239.983 168.147 1.00 57.84 71 TYR B CA 1
ATOM 6742 C C . TYR B 1 71 ? 176.302 241.356 168.330 1.00 57.84 71 TYR B C 1
ATOM 6743 O O . TYR B 1 71 ? 175.679 241.885 167.405 1.00 57.84 71 TYR B O 1
ATOM 6752 N N . VAL B 1 72 ? 176.444 241.948 169.514 1.00 56.51 72 VAL B N 1
ATOM 6753 C CA . VAL B 1 72 ? 175.795 243.228 169.772 1.00 56.51 72 VAL B CA 1
ATOM 6754 C C . VAL B 1 72 ? 176.424 244.329 168.927 1.00 56.51 72 VAL B C 1
ATOM 6755 O O . VAL B 1 72 ? 175.740 245.258 168.487 1.00 56.51 72 VAL B O 1
ATOM 6759 N N . HIS B 1 73 ? 177.731 244.246 168.682 1.00 57.53 73 HIS B N 1
ATOM 6760 C CA . HIS B 1 73 ? 178.385 245.265 167.874 1.00 57.53 73 HIS B CA 1
ATOM 6761 C C . HIS B 1 73 ? 178.075 245.102 166.394 1.00 57.53 73 HIS B C 1
ATOM 6762 O O . HIS B 1 73 ? 178.047 246.094 165.660 1.00 57.53 73 HIS B O 1
ATOM 6769 N N . LEU B 1 74 ? 177.849 243.872 165.933 1.00 58.34 74 LEU B N 1
ATOM 6770 C CA . LEU B 1 74 ? 177.384 243.683 164.565 1.00 58.34 74 LEU B CA 1
ATOM 6771 C C . LEU B 1 74 ? 175.979 244.238 164.382 1.00 58.34 74 LEU B C 1
ATOM 6772 O O . LEU B 1 74 ? 175.663 244.803 163.331 1.00 58.34 74 LEU B O 1
ATOM 6777 N N . ASN B 1 75 ? 175.120 244.080 165.392 1.00 61.11 75 ASN B N 1
ATOM 6778 C CA . ASN B 1 75 ? 173.771 244.625 165.307 1.00 61.11 75 ASN B CA 1
ATOM 6779 C C . ASN B 1 75 ? 173.788 246.137 165.176 1.00 61.11 75 ASN B C 1
ATOM 6780 O O . ASN B 1 75 ? 172.885 246.716 164.566 1.00 61.11 75 ASN B O 1
ATOM 6785 N N . ARG B 1 76 ? 174.793 246.792 165.752 1.00 67.02 76 ARG B N 1
ATOM 6786 C CA . ARG B 1 76 ? 174.882 248.241 165.645 1.00 67.02 76 ARG B CA 1
ATOM 6787 C C . ARG B 1 76 ? 175.067 248.675 164.198 1.00 67.02 76 ARG B C 1
ATOM 6788 O O . ARG B 1 76 ? 174.433 249.633 163.744 1.00 67.02 76 ARG B O 1
ATOM 6796 N N . LEU B 1 77 ? 175.924 247.977 163.454 1.00 65.11 77 LEU B N 1
ATOM 6797 C CA . LEU B 1 77 ? 176.153 248.334 162.060 1.00 65.11 77 LEU B CA 1
ATOM 6798 C C . LEU B 1 77 ? 174.961 247.987 161.183 1.00 65.11 77 LEU B C 1
ATOM 6799 O O . LEU B 1 77 ? 174.709 248.672 160.187 1.00 65.11 77 LEU B O 1
ATOM 6804 N N . ILE B 1 78 ? 174.225 246.930 161.524 1.00 63.62 78 ILE B N 1
ATOM 6805 C CA . ILE B 1 78 ? 173.030 246.584 160.764 1.00 63.62 78 ILE B CA 1
ATOM 6806 C C . ILE B 1 78 ? 172.000 247.700 160.854 1.00 63.62 78 ILE B C 1
ATOM 6807 O O . ILE B 1 78 ? 171.384 248.080 159.854 1.00 63.62 78 ILE B O 1
ATOM 6812 N N . ARG B 1 79 ? 171.792 248.240 162.053 1.00 67.13 79 ARG B N 1
ATOM 6813 C CA . ARG B 1 79 ? 170.835 249.328 162.207 1.00 67.13 79 ARG B CA 1
ATOM 6814 C C . ARG B 1 79 ? 171.327 250.601 161.534 1.00 67.13 79 ARG B C 1
ATOM 6815 O O . ARG B 1 79 ? 170.548 251.306 160.885 1.00 67.13 79 ARG B O 1
ATOM 6823 N N . ARG B 1 80 ? 172.614 250.915 161.677 1.00 71.71 80 ARG B N 1
ATOM 6824 C CA . ARG B 1 80 ? 173.136 252.164 161.135 1.00 71.71 80 ARG B CA 1
ATOM 6825 C C . ARG B 1 80 ? 173.302 252.113 159.621 1.00 71.71 80 ARG B C 1
ATOM 6826 O O . ARG B 1 80 ? 172.944 253.069 158.927 1.00 71.71 80 ARG B O 1
ATOM 6834 N N . LEU B 1 81 ? 173.836 251.016 159.088 1.00 67.28 81 LEU B N 1
ATOM 6835 C CA . LEU B 1 81 ? 174.210 250.944 157.683 1.00 67.28 81 LEU B CA 1
ATOM 6836 C C . LEU B 1 81 ? 173.300 250.055 156.851 1.00 67.28 81 LEU B C 1
ATOM 6837 O O . LEU B 1 81 ? 173.537 249.915 155.648 1.00 67.28 81 LEU B O 1
ATOM 6842 N N . ASP B 1 82 ? 172.270 249.457 157.451 1.00 69.87 82 ASP B N 1
ATOM 6843 C CA . ASP B 1 82 ? 171.342 248.575 156.742 1.00 69.87 82 ASP B CA 1
ATOM 6844 C C . ASP B 1 82 ? 172.077 247.416 156.073 1.00 69.87 82 ASP B C 1
ATOM 6845 O O . ASP B 1 82 ? 171.781 247.038 154.940 1.00 69.87 82 ASP B O 1
ATOM 6850 N N . LEU B 1 83 ? 173.045 246.847 156.781 1.00 65.04 83 LEU B N 1
ATOM 6851 C CA . LEU B 1 83 ? 173.836 245.753 156.244 1.00 65.04 83 LEU B CA 1
ATOM 6852 C C . LEU B 1 83 ? 173.053 244.448 156.263 1.00 65.04 83 LEU B C 1
ATOM 6853 O O . LEU B 1 83 ? 172.191 244.226 157.114 1.00 65.04 83 LEU B O 1
ATOM 6858 N N . ASN B 1 84 ? 173.371 243.582 155.312 1.00 63.45 84 ASN B N 1
ATOM 6859 C CA . ASN B 1 84 ? 172.823 242.232 155.244 1.00 63.45 84 ASN B CA 1
ATOM 6860 C C . ASN B 1 84 ? 173.891 241.291 155.790 1.00 63.45 84 ASN B C 1
ATOM 6861 O O . ASN B 1 84 ? 174.805 240.891 155.068 1.00 63.45 84 ASN B O 1
ATOM 6866 N N . LEU B 1 85 ? 173.783 240.946 157.069 1.00 60.01 85 LEU B N 1
ATOM 6867 C CA . LEU B 1 85 ? 174.778 240.131 157.747 1.00 60.01 85 LEU B CA 1
ATOM 6868 C C . LEU B 1 85 ? 174.198 238.782 158.141 1.00 60.01 85 LEU B C 1
ATOM 6869 O O . LEU B 1 85 ? 172.992 238.641 158.353 1.00 60.01 85 LEU B O 1
ATOM 6874 N N . ILE B 1 86 ? 175.078 237.788 158.230 1.00 57.97 86 ILE B N 1
ATOM 6875 C CA . ILE B 1 86 ? 174.788 236.539 158.912 1.00 57.97 86 ILE B CA 1
ATOM 6876 C C . ILE B 1 86 ? 175.958 236.239 159.835 1.00 57.97 86 ILE B C 1
ATOM 6877 O O . ILE B 1 86 ? 177.050 236.789 159.693 1.00 57.97 86 ILE B O 1
ATOM 6882 N N . TYR B 1 87 ? 175.710 235.363 160.798 1.00 58.92 87 TYR B N 1
ATOM 6883 C CA . TYR B 1 87 ? 176.648 235.078 161.875 1.00 58.92 87 TYR B CA 1
ATOM 6884 C C . TYR B 1 87 ? 176.989 233.595 161.832 1.00 58.92 87 TYR B C 1
ATOM 6885 O O . TYR B 1 87 ? 176.135 232.752 162.117 1.00 58.92 87 TYR B O 1
ATOM 6894 N N . VAL B 1 88 ? 178.228 233.276 161.479 1.00 60.32 88 VAL B N 1
ATOM 6895 C CA . VAL B 1 88 ? 178.711 231.901 161.477 1.00 60.32 88 VAL B CA 1
ATOM 6896 C C . VAL B 1 88 ? 179.579 231.711 162.711 1.00 60.32 88 VAL B C 1
ATOM 6897 O O . VAL B 1 88 ? 180.559 232.437 162.909 1.00 60.32 88 VAL B O 1
ATOM 6901 N N . THR B 1 89 ? 179.222 230.738 163.539 1.00 65.04 89 THR B N 1
ATOM 6902 C CA . THR B 1 89 ? 179.857 230.533 164.834 1.00 65.04 89 THR B CA 1
ATOM 6903 C C . THR B 1 89 ? 180.821 229.359 164.737 1.00 65.04 89 THR B C 1
ATOM 6904 O O . THR B 1 89 ? 180.400 228.215 164.546 1.00 65.04 89 THR B O 1
ATOM 6908 N N . GLY B 1 90 ? 182.109 229.645 164.875 1.00 67.66 90 GLY B N 1
ATOM 6909 C CA . GLY B 1 90 ? 183.120 228.618 164.917 1.00 67.66 90 GLY B CA 1
ATOM 6910 C C . GLY B 1 90 ? 183.021 227.761 166.161 1.00 67.66 90 GLY B C 1
ATOM 6911 O O . GLY B 1 90 ? 182.833 226.544 166.088 1.00 67.66 90 GLY B O 1
ATOM 6912 N N . PRO B 1 91 ? 183.157 228.379 167.333 1.00 68.28 91 PRO B N 1
ATOM 6913 C CA . PRO B 1 91 ? 182.984 227.625 168.579 1.00 68.28 91 PRO B CA 1
ATOM 6914 C C . PRO B 1 91 ? 181.526 227.303 168.851 1.00 68.28 91 PRO B C 1
ATOM 6915 O O . PRO B 1 91 ? 180.847 228.028 169.582 1.00 68.28 91 PRO B O 1
ATOM 6919 N N . GLY B 1 92 ? 181.036 226.214 168.256 1.00 70.01 92 GLY B N 1
ATOM 6920 C CA . GLY B 1 92 ? 179.639 225.847 168.387 1.00 70.01 92 GLY B CA 1
ATOM 6921 C C . GLY B 1 92 ? 179.207 225.531 169.801 1.00 70.01 92 GLY B C 1
ATOM 6922 O O . GLY B 1 92 ? 178.009 225.546 170.089 1.00 70.01 92 GLY B O 1
ATOM 6923 N N . HIS B 1 93 ? 180.154 225.245 170.694 1.00 71.46 93 HIS B N 1
ATOM 6924 C CA . HIS B 1 93 ? 179.814 225.070 172.098 1.00 71.46 93 HIS B CA 1
ATOM 6925 C C . HIS B 1 93 ? 179.351 226.364 172.748 1.00 71.46 93 HIS B C 1
ATOM 6926 O O . HIS B 1 93 ? 178.807 226.320 173.855 1.00 71.46 93 HIS B O 1
ATOM 6933 N N . GLY B 1 94 ? 179.548 227.504 172.093 1.00 65.90 94 GLY B N 1
ATOM 6934 C CA . GLY B 1 94 ? 179.024 228.763 172.574 1.00 65.90 94 GLY B CA 1
ATOM 6935 C C . GLY B 1 94 ? 177.619 229.021 172.074 1.00 65.90 94 GLY B C 1
ATOM 6936 O O . GLY B 1 94 ? 177.215 230.171 171.890 1.00 65.90 94 GLY B O 1
ATOM 6937 N N . ALA B 1 95 ? 176.871 227.943 171.851 1.00 63.84 95 ALA B N 1
ATOM 6938 C CA . ALA B 1 95 ? 175.484 228.068 171.414 1.00 63.84 95 ALA B CA 1
ATOM 6939 C C . ALA B 1 95 ? 174.614 228.930 172.323 1.00 63.84 95 ALA B C 1
ATOM 6940 O O . ALA B 1 95 ? 173.809 229.708 171.785 1.00 63.84 95 ALA B O 1
ATOM 6942 N N . PRO B 1 96 ? 174.687 228.847 173.659 1.00 61.02 96 PRO B N 1
ATOM 6943 C CA . PRO B 1 96 ? 173.796 229.682 174.479 1.00 61.02 96 PRO B CA 1
ATOM 6944 C C . PRO B 1 96 ? 173.960 231.171 174.250 1.00 61.02 96 PRO B C 1
ATOM 6945 O O . PRO B 1 96 ? 173.011 231.921 174.495 1.00 61.02 96 PRO B O 1
ATOM 6949 N N . ALA B 1 97 ? 175.128 231.628 173.798 1.00 58.75 97 ALA B N 1
ATOM 6950 C CA . ALA B 1 97 ? 175.274 233.032 173.432 1.00 58.75 97 ALA B CA 1
ATOM 6951 C C . ALA B 1 97 ? 174.433 233.376 172.210 1.00 58.75 97 ALA B C 1
ATOM 6952 O O . ALA B 1 97 ? 173.816 234.443 172.156 1.00 58.75 97 ALA B O 1
ATOM 6954 N N . LEU B 1 98 ? 174.406 232.488 171.216 1.00 58.71 98 LEU B N 1
ATOM 6955 C CA . LEU B 1 98 ? 173.632 232.749 170.007 1.00 58.71 98 LEU B CA 1
ATOM 6956 C C . LEU B 1 98 ? 172.138 232.713 170.288 1.00 58.71 98 LEU B C 1
ATOM 6957 O O . LEU B 1 98 ? 171.380 233.518 169.740 1.00 58.71 98 LEU B O 1
ATOM 6962 N N . LEU B 1 99 ? 171.697 231.778 171.128 1.00 57.28 99 LEU B N 1
ATOM 6963 C CA . LEU B 1 99 ? 170.283 231.698 171.470 1.00 57.28 99 LEU B CA 1
ATOM 6964 C C . LEU B 1 99 ? 169.851 232.885 172.316 1.00 57.28 99 LEU B C 1
ATOM 6965 O O . LEU B 1 99 ? 168.722 233.367 172.186 1.00 57.28 99 LEU B O 1
ATOM 6970 N N . ALA B 1 100 ? 170.733 233.362 173.195 1.00 55.62 100 ALA B N 1
ATOM 6971 C CA . ALA B 1 100 ? 170.398 234.503 174.038 1.00 55.62 100 ALA B CA 1
ATOM 6972 C C . ALA B 1 100 ? 170.160 235.754 173.208 1.00 55.62 100 ALA B C 1
ATOM 6973 O O . ALA B 1 100 ? 169.221 236.512 173.472 1.00 55.62 100 ALA B O 1
ATOM 6975 N N . ASN B 1 101 ? 171.002 235.992 172.203 1.00 56.90 101 ASN B N 1
ATOM 6976 C CA . ASN B 1 101 ? 170.819 237.159 171.350 1.00 56.90 101 ASN B CA 1
ATOM 6977 C C . ASN B 1 101 ? 169.610 236.997 170.441 1.00 56.90 101 ASN B C 1
ATOM 6978 O O . ASN B 1 101 ? 168.921 237.976 170.141 1.00 56.90 101 ASN B O 1
ATOM 6983 N N . ALA B 1 102 ? 169.343 235.773 169.984 1.00 57.84 102 ALA B N 1
ATOM 6984 C CA . ALA B 1 102 ? 168.139 235.526 169.201 1.00 57.84 102 ALA B CA 1
ATOM 6985 C C . ALA B 1 102 ? 166.890 235.802 170.022 1.00 57.84 102 ALA B C 1
ATOM 6986 O O . ALA B 1 102 ? 165.906 236.340 169.506 1.00 57.84 102 ALA B O 1
ATOM 6988 N N . TRP B 1 103 ? 166.908 235.428 171.301 1.00 57.64 103 TRP B N 1
ATOM 6989 C CA . TRP B 1 103 ? 165.778 235.711 172.177 1.00 57.64 103 TRP B CA 1
ATOM 6990 C C . TRP B 1 103 ? 165.585 237.209 172.365 1.00 57.64 103 TRP B C 1
ATOM 6991 O O . TRP B 1 103 ? 164.455 237.706 172.318 1.00 57.64 103 TRP B O 1
ATOM 7002 N N . LEU B 1 104 ? 166.677 237.947 172.571 1.00 57.11 104 LEU B N 1
ATOM 7003 C CA . LEU B 1 104 ? 166.574 239.386 172.789 1.00 57.11 104 LEU B CA 1
ATOM 7004 C C . LEU B 1 104 ? 166.039 240.103 171.558 1.00 57.11 104 LEU B C 1
ATOM 7005 O O . LEU B 1 104 ? 165.242 241.039 171.674 1.00 57.11 104 LEU B O 1
ATOM 7010 N N . GLU B 1 105 ? 166.476 239.686 170.368 1.00 61.09 105 GLU B N 1
ATOM 7011 C CA . GLU B 1 105 ? 165.982 240.284 169.135 1.00 61.09 105 GLU B CA 1
ATOM 7012 C C . GLU B 1 105 ? 164.512 239.986 168.893 1.00 61.09 105 GLU B C 1
ATOM 7013 O O . GLU B 1 105 ? 163.878 240.677 168.092 1.00 61.09 105 GLU B O 1
ATOM 7019 N N . GLY B 1 106 ? 163.959 238.982 169.560 1.00 61.29 106 GLY B N 1
ATOM 7020 C CA . GLY B 1 106 ? 162.608 238.550 169.302 1.00 61.29 106 GLY B CA 1
ATOM 7021 C C . GLY B 1 106 ? 162.481 237.458 168.269 1.00 61.29 106 GLY B C 1
ATOM 7022 O O . GLY B 1 106 ? 161.369 236.972 168.042 1.00 61.29 106 GLY B O 1
ATOM 7023 N N . THR B 1 107 ? 163.582 237.059 167.633 1.00 61.51 107 THR B N 1
ATOM 7024 C CA . THR B 1 107 ? 163.520 235.997 166.637 1.00 61.51 107 THR B CA 1
ATOM 7025 C C . THR B 1 107 ? 163.135 234.666 167.265 1.00 61.51 107 THR B C 1
ATOM 7026 O O . THR B 1 107 ? 162.336 233.916 166.696 1.00 61.51 107 THR B O 1
ATOM 7030 N N . TYR B 1 108 ? 163.689 234.354 168.436 1.00 61.12 108 TYR B N 1
ATOM 7031 C CA . TYR B 1 108 ? 163.439 233.048 169.030 1.00 61.12 108 TYR B CA 1
ATOM 7032 C C . TYR B 1 108 ? 161.987 232.889 169.453 1.00 61.12 108 TYR B C 1
ATOM 7033 O O . TYR B 1 108 ? 161.444 231.782 169.385 1.00 61.12 108 TYR B O 1
ATOM 7042 N N . SER B 1 109 ? 161.345 233.970 169.892 1.00 62.97 109 SER B N 1
ATOM 7043 C CA . SER B 1 109 ? 159.941 233.888 170.275 1.00 62.97 109 SER B CA 1
ATOM 7044 C C . SER B 1 109 ? 159.048 233.665 169.063 1.00 62.97 109 SER B C 1
ATOM 7045 O O . SER B 1 109 ? 158.019 232.990 169.163 1.00 62.97 109 SER B O 1
ATOM 7048 N N . GLU B 1 110 ? 159.414 234.233 167.915 1.00 63.85 110 GLU B N 1
ATOM 7049 C CA . GLU B 1 110 ? 158.632 234.009 166.704 1.00 63.85 110 GLU B CA 1
ATOM 7050 C C . GLU B 1 110 ? 158.750 232.569 166.227 1.00 63.85 110 GLU B C 1
ATOM 7051 O O . GLU B 1 110 ? 157.747 231.943 165.873 1.00 63.85 110 GLU B O 1
ATOM 7057 N N . VAL B 1 111 ? 159.968 232.030 166.201 1.00 60.72 111 VAL B N 1
ATOM 7058 C CA . VAL B 1 111 ? 160.167 230.667 165.725 1.00 60.72 111 VAL B CA 1
ATOM 7059 C C . VAL B 1 111 ? 159.600 229.662 166.718 1.00 60.72 111 VAL B C 1
ATOM 7060 O O . VAL B 1 111 ? 158.946 228.689 166.331 1.00 60.72 111 VAL B O 1
ATOM 7064 N N . TYR B 1 112 ? 159.840 229.875 168.010 1.00 62.72 112 TYR B N 1
ATOM 7065 C CA . TYR B 1 112 ? 159.360 228.985 169.065 1.00 62.72 112 TYR B CA 1
ATOM 7066 C C . TYR B 1 112 ? 158.454 229.780 169.993 1.00 62.72 112 TYR B C 1
ATOM 7067 O O . TYR B 1 112 ? 158.929 230.414 170.947 1.00 62.72 112 TYR B O 1
ATOM 7076 N N . PRO B 1 113 ? 157.142 229.774 169.752 1.00 65.53 113 PRO B N 1
ATOM 7077 C CA . PRO B 1 113 ? 156.237 230.596 170.570 1.00 65.53 113 PRO B CA 1
ATOM 7078 C C . PRO B 1 113 ? 156.165 230.181 172.029 1.00 65.53 113 PRO B C 1
ATOM 7079 O O . PRO B 1 113 ? 155.708 230.978 172.855 1.00 65.53 113 PRO B O 1
ATOM 7083 N N . ASN B 1 114 ? 156.584 228.964 172.376 1.00 70.69 114 ASN B N 1
ATOM 7084 C CA . ASN B 1 114 ? 156.570 228.559 173.777 1.00 70.69 114 ASN B CA 1
ATOM 7085 C C . ASN B 1 114 ? 157.576 229.346 174.605 1.00 70.69 114 ASN B C 1
ATOM 7086 O O . ASN B 1 114 ? 157.383 229.515 175.813 1.00 70.69 114 ASN B O 1
ATOM 7091 N N . CYS B 1 115 ? 158.650 229.829 173.984 1.00 68.25 115 CYS B N 1
ATOM 7092 C CA . CYS B 1 115 ? 159.655 230.632 174.674 1.00 68.25 115 CYS B CA 1
ATOM 7093 C C . CYS B 1 115 ? 159.374 232.104 174.383 1.00 68.25 115 CYS B C 1
ATOM 7094 O O . CYS B 1 115 ? 160.048 232.752 173.586 1.00 68.25 115 CYS B O 1
ATOM 7097 N N . GLN B 1 116 ? 158.355 232.634 175.053 1.00 68.90 116 GLN B N 1
ATOM 7098 C CA . GLN B 1 116 ? 157.962 234.023 174.885 1.00 68.90 116 GLN B CA 1
ATOM 7099 C C . GLN B 1 116 ? 158.941 234.951 175.598 1.00 68.90 116 GLN B C 1
ATOM 7100 O O . GLN B 1 116 ? 159.857 234.520 176.300 1.00 68.90 116 GLN B O 1
ATOM 7106 N N . GLN B 1 117 ? 158.733 236.256 175.420 1.00 66.48 117 GLN B N 1
ATOM 7107 C CA . GLN B 1 117 ? 159.550 237.261 176.085 1.00 66.48 117 GLN B CA 1
ATOM 7108 C C . GLN B 1 117 ? 159.242 237.388 177.570 1.00 66.48 117 GLN B C 1
ATOM 7109 O O . GLN B 1 117 ? 159.980 238.075 178.278 1.00 66.48 117 GLN B O 1
ATOM 7115 N N . SER B 1 118 ? 158.187 236.746 178.058 1.00 67.07 118 SER B N 1
ATOM 7116 C CA . SER B 1 118 ? 157.755 236.901 179.437 1.00 67.07 118 SER B CA 1
ATOM 7117 C C . SER B 1 118 ? 158.657 236.116 180.387 1.00 67.07 118 SER B C 1
ATOM 7118 O O . SER B 1 118 ? 159.629 235.473 179.985 1.00 67.07 118 SER B O 1
ATOM 7121 N N . THR B 1 119 ? 158.326 236.181 181.678 1.00 67.47 119 THR B N 1
ATOM 7122 C CA . THR B 1 119 ? 159.019 235.368 182.672 1.00 67.47 119 THR B CA 1
ATOM 7123 C C . THR B 1 119 ? 158.747 233.886 182.457 1.00 67.47 119 THR B C 1
ATOM 7124 O O . THR B 1 119 ? 159.648 233.055 182.610 1.00 67.47 119 THR B O 1
ATOM 7128 N N . ALA B 1 120 ? 157.509 233.535 182.108 1.00 68.04 120 ALA B N 1
ATOM 7129 C CA . ALA B 1 120 ? 157.187 232.141 181.830 1.00 68.04 120 ALA B CA 1
ATOM 7130 C C . ALA B 1 120 ? 157.946 231.636 180.612 1.00 68.04 120 ALA B C 1
ATOM 7131 O O . ALA B 1 120 ? 158.345 230.468 180.559 1.00 68.04 120 ALA B O 1
ATOM 7133 N N . GLY B 1 121 ? 158.138 232.499 179.614 1.00 66.77 121 GLY B N 1
ATOM 7134 C CA . GLY B 1 121 ? 158.957 232.121 178.477 1.00 66.77 121 GLY B CA 1
ATOM 7135 C C . GLY B 1 121 ? 160.402 231.885 178.860 1.00 66.77 121 GLY B C 1
ATOM 7136 O O . GLY B 1 121 ? 161.069 231.016 178.296 1.00 66.77 121 GLY B O 1
ATOM 7137 N N . LEU B 1 122 ? 160.907 232.655 179.826 1.00 64.28 122 LEU B N 1
ATOM 7138 C CA . LEU B 1 122 ? 162.278 232.468 180.283 1.00 64.28 122 LEU B CA 1
ATOM 7139 C C . LEU B 1 122 ? 162.454 231.160 181.039 1.00 64.28 122 LEU B C 1
ATOM 7140 O O . LEU B 1 122 ? 163.537 230.569 180.998 1.00 64.28 122 LEU B O 1
ATOM 7145 N N . GLN B 1 123 ? 161.418 230.698 181.742 1.00 68.89 123 GLN B N 1
ATOM 7146 C CA . GLN B 1 123 ? 161.498 229.398 182.396 1.00 68.89 123 GLN B CA 1
ATOM 7147 C C . GLN B 1 123 ? 161.721 228.296 181.373 1.00 68.89 123 GLN B C 1
ATOM 7148 O O . GLN B 1 123 ? 162.563 227.414 181.565 1.00 68.89 123 GLN B O 1
ATOM 7154 N N . GLN B 1 124 ? 160.978 228.338 180.267 1.00 66.85 124 GLN B N 1
ATOM 7155 C CA . GLN B 1 124 ? 161.154 227.338 179.222 1.00 66.85 124 GLN B CA 1
ATOM 7156 C C . GLN B 1 124 ? 162.470 227.536 178.486 1.00 66.85 124 GLN B C 1
ATOM 7157 O O . GLN B 1 124 ? 163.125 226.562 178.103 1.00 66.85 124 GLN B O 1
ATOM 7163 N N . PHE B 1 125 ? 162.868 228.790 178.277 1.00 60.40 125 PHE B N 1
ATOM 7164 C CA . PHE B 1 125 ? 164.106 229.065 177.558 1.00 60.40 125 PHE B CA 1
ATOM 7165 C C . PHE B 1 125 ? 165.316 228.546 178.322 1.00 60.40 125 PHE B C 1
ATOM 7166 O O . PHE B 1 125 ? 166.227 227.960 177.728 1.00 60.40 125 PHE B O 1
ATOM 7174 N N . PHE B 1 126 ? 165.346 228.750 179.639 1.00 60.66 126 PHE B N 1
ATOM 7175 C CA . PHE B 1 126 ? 166.463 228.247 180.430 1.00 60.66 126 PHE B CA 1
ATOM 7176 C C . PHE B 1 126 ? 166.400 226.736 180.580 1.00 60.66 126 PHE B C 1
ATOM 7177 O O . PHE B 1 126 ? 167.419 226.051 180.456 1.00 60.66 126 PHE B O 1
ATOM 7185 N N . LYS B 1 127 ? 165.206 226.202 180.836 1.00 67.34 127 LYS B N 1
ATOM 7186 C CA . LYS B 1 127 ? 165.053 224.780 181.124 1.00 67.34 127 LYS B CA 1
ATOM 7187 C C . LYS B 1 127 ? 165.463 223.918 179.937 1.00 67.34 127 LYS B C 1
ATOM 7188 O O . LYS B 1 127 ? 166.046 222.844 180.114 1.00 67.34 127 LYS B O 1
ATOM 7194 N N . GLN B 1 128 ? 165.178 224.376 178.718 1.00 67.00 128 GLN B N 1
ATOM 7195 C CA . GLN B 1 128 ? 165.344 223.532 177.543 1.00 67.00 128 GLN B CA 1
ATOM 7196 C C . GLN B 1 128 ? 166.799 223.279 177.176 1.00 67.00 128 GLN B C 1
ATOM 7197 O O . GLN B 1 128 ? 167.084 222.278 176.514 1.00 67.00 128 GLN B O 1
ATOM 7203 N N . PHE B 1 129 ? 167.723 224.148 177.574 1.00 66.06 129 PHE B N 1
ATOM 7204 C CA . PHE B 1 129 ? 169.078 224.057 177.049 1.00 66.06 129 PHE B CA 1
ATOM 7205 C C . PHE B 1 129 ? 169.823 222.878 177.658 1.00 66.06 129 PHE B C 1
ATOM 7206 O O . PHE B 1 129 ? 169.877 222.731 178.882 1.00 66.06 129 PHE B O 1
ATOM 7214 N N . SER B 1 130 ? 170.418 222.055 176.793 1.00 72.29 130 SER B N 1
ATOM 7215 C CA . SER B 1 130 ? 171.191 220.882 177.199 1.00 72.29 130 SER B CA 1
ATOM 7216 C C . SER B 1 130 ? 170.395 220.008 178.160 1.00 72.29 130 SER B C 1
ATOM 7217 O O . SER B 1 130 ? 170.885 219.576 179.204 1.00 72.29 130 SER B O 1
ATOM 7220 N N . PHE B 1 131 ? 169.145 219.759 177.800 1.00 73.69 131 PHE B N 1
ATOM 7221 C CA . PHE B 1 131 ? 168.225 219.012 178.634 1.00 73.69 131 PHE B CA 1
ATOM 7222 C C . PHE B 1 131 ? 167.553 217.930 177.806 1.00 73.69 131 PHE B C 1
ATOM 7223 O O . PHE B 1 131 ? 167.291 218.129 176.617 1.00 73.69 131 PHE B O 1
ATOM 7231 N N . PRO B 1 132 ? 167.279 216.772 178.402 1.00 75.90 132 PRO B N 1
ATOM 7232 C CA . PRO B 1 132 ? 166.525 215.739 177.682 1.00 75.90 132 PRO B CA 1
ATOM 7233 C C . PRO B 1 132 ? 165.152 216.253 177.283 1.00 75.90 132 PRO B C 1
ATOM 7234 O O . PRO B 1 132 ? 164.411 216.797 178.102 1.00 75.90 132 PRO B O 1
ATOM 7238 N N . GLY B 1 133 ? 164.820 216.080 176.010 1.00 73.03 133 GLY B N 1
ATOM 7239 C CA . GLY B 1 133 ? 163.597 216.627 175.473 1.00 73.03 133 GLY B CA 1
ATOM 7240 C C . GLY B 1 133 ? 163.664 218.093 175.114 1.00 73.03 133 GLY B C 1
ATOM 7241 O O . GLY B 1 133 ? 162.656 218.647 174.660 1.00 73.03 133 GLY B O 1
ATOM 7242 N N . GLY B 1 134 ? 164.811 218.738 175.300 1.00 71.85 134 GLY B N 1
ATOM 7243 C CA . GLY B 1 134 ? 164.962 220.136 174.957 1.00 71.85 134 GLY B CA 1
ATOM 7244 C C . GLY B 1 134 ? 165.778 220.330 173.699 1.00 71.85 134 GLY B C 1
ATOM 7245 O O . GLY B 1 134 ? 165.447 219.774 172.649 1.00 71.85 134 GLY B O 1
ATOM 7246 N N . ILE B 1 135 ? 166.853 221.108 173.789 1.00 70.20 135 ILE B N 1
ATOM 7247 C CA . ILE B 1 135 ? 167.728 221.364 172.657 1.00 70.20 135 ILE B CA 1
ATOM 7248 C C . ILE B 1 135 ? 169.147 220.958 173.034 1.00 70.20 135 ILE B C 1
ATOM 7249 O O . ILE B 1 135 ? 169.449 220.665 174.190 1.00 70.20 135 ILE B O 1
ATOM 7254 N N . GLY B 1 136 ? 170.019 220.939 172.031 1.00 72.09 136 GLY B N 1
ATOM 7255 C CA . GLY B 1 136 ? 171.393 220.536 172.227 1.00 72.09 136 GLY B CA 1
ATOM 7256 C C . GLY B 1 136 ? 172.265 221.652 172.761 1.00 72.09 136 GLY B C 1
ATOM 7257 O O . GLY B 1 136 ? 171.824 222.771 173.019 1.00 72.09 136 GLY B O 1
ATOM 7258 N N . SER B 1 137 ? 173.542 221.326 172.932 1.00 71.17 137 SER B N 1
ATOM 7259 C CA . SER B 1 137 ? 174.534 222.270 173.422 1.00 71.17 137 SER B CA 1
ATOM 7260 C C . SER B 1 137 ? 175.311 222.956 172.307 1.00 71.17 137 SER B C 1
ATOM 7261 O O . SER B 1 137 ? 176.183 223.777 172.597 1.00 71.17 137 SER B O 1
ATOM 7264 N N . HIS B 1 138 ? 175.019 222.647 171.052 1.00 71.85 138 HIS B N 1
ATOM 7265 C CA . HIS B 1 138 ? 175.691 223.242 169.908 1.00 71.85 138 HIS B CA 1
ATOM 7266 C C . HIS B 1 138 ? 174.667 223.919 169.006 1.00 71.85 138 HIS B C 1
ATOM 7267 O O . HIS B 1 138 ? 173.461 223.864 169.245 1.00 71.85 138 HIS B O 1
ATOM 7274 N N . CYS B 1 139 ? 175.164 224.567 167.953 1.00 70.41 139 CYS B N 1
ATOM 7275 C CA . CYS B 1 139 ? 174.315 225.316 167.027 1.00 70.41 139 CYS B CA 1
ATOM 7276 C C . CYS B 1 139 ? 173.688 224.354 166.017 1.00 70.41 139 CYS B C 1
ATOM 7277 O O . CYS B 1 139 ? 173.970 224.370 164.818 1.00 70.41 139 CYS B O 1
ATOM 7280 N N . THR B 1 140 ? 172.795 223.515 166.532 1.00 67.76 140 THR B N 1
ATOM 7281 C CA . THR B 1 140 ? 172.097 222.520 165.741 1.00 67.76 140 THR B CA 1
ATOM 7282 C C . THR B 1 140 ? 171.135 223.204 164.771 1.00 67.76 140 THR B C 1
ATOM 7283 O O . THR B 1 140 ? 170.953 224.421 164.820 1.00 67.76 140 THR B O 1
ATOM 7287 N N . PRO B 1 141 ? 170.509 222.451 163.859 1.00 65.22 141 PRO B N 1
ATOM 7288 C CA . PRO B 1 141 ? 169.511 223.070 162.973 1.00 65.22 141 PRO B CA 1
ATOM 7289 C C . PRO B 1 141 ? 168.350 223.719 163.704 1.00 65.22 141 PRO B C 1
ATOM 7290 O O . PRO B 1 141 ? 167.661 224.553 163.110 1.00 65.22 141 PRO B O 1
ATOM 7294 N N . GLU B 1 142 ? 168.103 223.362 164.965 1.00 68.47 142 GLU B N 1
ATOM 7295 C CA . GLU B 1 142 ? 167.057 224.026 165.730 1.00 68.47 142 GLU B CA 1
ATOM 7296 C C . GLU B 1 142 ? 167.384 225.482 166.020 1.00 68.47 142 GLU B C 1
ATOM 7297 O O . GLU B 1 142 ? 166.480 226.250 166.357 1.00 68.47 142 GLU B O 1
ATOM 7303 N N . THR B 1 143 ? 168.643 225.874 165.904 1.00 65.54 143 THR B N 1
ATOM 7304 C CA . THR B 1 143 ? 169.043 227.236 166.216 1.00 65.54 143 THR B CA 1
ATOM 7305 C C . THR B 1 143 ? 168.681 228.162 165.064 1.00 65.54 143 THR B C 1
ATOM 7306 O O . THR B 1 143 ? 169.122 227.926 163.935 1.00 65.54 143 THR B O 1
ATOM 7310 N N . PRO B 1 144 ? 167.880 229.201 165.290 1.00 61.93 144 PRO B N 1
ATOM 7311 C CA . PRO B 1 144 ? 167.615 230.165 164.219 1.00 61.93 144 PRO B CA 1
ATOM 7312 C C . PRO B 1 144 ? 168.887 230.882 163.793 1.00 61.93 144 PRO B C 1
ATOM 7313 O O . PRO B 1 144 ? 169.728 231.240 164.617 1.00 61.93 144 PRO B O 1
ATOM 7317 N N . GLY B 1 145 ? 169.012 231.102 162.488 1.00 64.43 145 GLY B N 1
ATOM 7318 C CA . GLY B 1 145 ? 170.159 231.813 161.966 1.00 64.43 145 GLY B CA 1
ATOM 7319 C C . GLY B 1 145 ? 171.447 231.026 161.933 1.00 64.43 145 GLY B C 1
ATOM 7320 O O . GLY B 1 145 ? 172.521 231.624 161.866 1.00 64.43 145 GLY B O 1
ATOM 7321 N N . SER B 1 146 ? 171.377 229.701 161.966 1.00 64.30 146 SER B N 1
ATOM 7322 C CA . SER B 1 146 ? 172.561 228.856 161.988 1.00 64.30 146 SER B CA 1
ATOM 7323 C C . SER B 1 146 ? 172.610 228.001 160.733 1.00 64.30 146 SER B C 1
ATOM 7324 O O . SER B 1 146 ? 171.618 227.361 160.374 1.00 64.30 146 SER B O 1
ATOM 7327 N N . ILE B 1 147 ? 173.764 227.995 160.069 1.00 63.10 147 ILE B N 1
ATOM 7328 C CA . ILE B 1 147 ? 174.029 227.092 158.957 1.00 63.10 147 ILE B CA 1
ATOM 7329 C C . ILE B 1 147 ? 175.120 226.098 159.281 1.00 63.10 147 ILE B C 1
ATOM 7330 O O . ILE B 1 147 ? 175.467 225.274 158.427 1.00 63.10 147 ILE B O 1
ATOM 7335 N N . HIS B 1 148 ? 175.675 226.146 160.485 1.00 68.36 148 HIS B N 1
ATOM 7336 C CA . HIS B 1 148 ? 176.849 225.352 160.808 1.00 68.36 148 HIS B CA 1
ATOM 7337 C C . HIS B 1 148 ? 176.926 225.190 162.314 1.00 68.36 148 HIS B C 1
ATOM 7338 O O . HIS B 1 148 ? 176.811 226.175 163.047 1.00 68.36 148 HIS B O 1
ATOM 7345 N N . GLU B 1 149 ? 177.114 223.960 162.771 1.00 74.86 149 GLU B N 1
ATOM 7346 C CA . GLU B 1 149 ? 177.370 223.705 164.178 1.00 74.86 149 GLU B CA 1
ATOM 7347 C C . GLU B 1 149 ? 178.859 223.474 164.379 1.00 74.86 149 GLU B C 1
ATOM 7348 O O . GLU B 1 149 ? 179.514 222.818 163.565 1.00 74.86 149 GLU B O 1
ATOM 7354 N N . GLY B 1 150 ? 179.396 224.036 165.451 1.00 76.65 150 GLY B N 1
ATOM 7355 C CA . GLY B 1 150 ? 180.817 223.924 165.694 1.00 76.65 150 GLY B CA 1
ATOM 7356 C C . GLY B 1 150 ? 181.173 222.733 166.551 1.00 76.65 150 GLY B C 1
ATOM 7357 O O . GLY B 1 150 ? 182.128 222.788 167.330 1.00 76.65 150 GLY B O 1
ATOM 7358 N N . GLY B 1 151 ? 180.399 221.653 166.434 1.00 81.01 151 GLY B N 1
ATOM 7359 C CA . GLY B 1 151 ? 180.732 220.442 167.166 1.00 81.01 151 GLY B CA 1
ATOM 7360 C C . GLY B 1 151 ? 182.050 219.849 166.714 1.00 81.01 151 GLY B C 1
ATOM 7361 O O . GLY B 1 151 ? 182.893 219.472 167.531 1.00 81.01 151 GLY B O 1
ATOM 7362 N N . GLU B 1 152 ? 182.246 219.767 165.404 1.00 84.05 152 GLU B N 1
ATOM 7363 C CA . GLU B 1 152 ? 183.516 219.372 164.814 1.00 84.05 152 GLU B CA 1
ATOM 7364 C C . GLU B 1 152 ? 184.210 220.630 164.310 1.00 84.05 152 GLU B C 1
ATOM 7365 O O . GLU B 1 152 ? 183.669 221.341 163.456 1.00 84.05 152 GLU B O 1
ATOM 7371 N N . LEU B 1 153 ? 185.397 220.901 164.835 1.00 78.46 153 LEU B N 1
ATOM 7372 C CA . LEU B 1 153 ? 186.050 222.174 164.586 1.00 78.46 153 LEU B CA 1
ATOM 7373 C C . LEU B 1 153 ? 186.847 222.151 163.289 1.00 78.46 153 LEU B C 1
ATOM 7374 O O . LEU B 1 153 ? 187.340 221.108 162.851 1.00 78.46 153 LEU B O 1
ATOM 7379 N N . GLY B 1 154 ? 186.959 223.323 162.668 1.00 71.89 154 GLY B N 1
ATOM 7380 C CA . GLY B 1 154 ? 187.782 223.510 161.492 1.00 71.89 154 GLY B CA 1
ATOM 7381 C C . GLY B 1 154 ? 187.036 223.809 160.214 1.00 71.89 154 GLY B C 1
ATOM 7382 O O . GLY B 1 154 ? 187.682 224.090 159.199 1.00 71.89 154 GLY B O 1
ATOM 7383 N N . TYR B 1 155 ? 185.707 223.769 160.216 1.00 69.30 155 TYR B N 1
ATOM 7384 C CA . TYR B 1 155 ? 184.932 223.952 159.000 1.00 69.30 155 TYR B CA 1
ATOM 7385 C C . TYR B 1 155 ? 184.168 225.264 158.969 1.00 69.30 155 TYR B C 1
ATOM 7386 O O . TYR B 1 155 ? 183.452 225.519 157.998 1.00 69.30 155 TYR B O 1
ATOM 7395 N N . SER B 1 156 ? 184.302 226.101 159.995 1.00 63.49 156 SER B N 1
ATOM 7396 C CA . SER B 1 156 ? 183.484 227.305 160.073 1.00 63.49 156 SER B CA 1
ATOM 7397 C C . SER B 1 156 ? 183.835 228.298 158.974 1.00 63.49 156 SER B C 1
ATOM 7398 O O . SER B 1 156 ? 182.941 228.883 158.355 1.00 63.49 156 SER B O 1
ATOM 7401 N N . LEU B 1 157 ? 185.125 228.504 158.714 1.00 58.42 157 LEU B N 1
ATOM 7402 C CA . LEU B 1 157 ? 185.522 229.528 157.756 1.00 58.42 157 LEU B CA 1
ATOM 7403 C C . LEU B 1 157 ? 185.187 229.121 156.328 1.00 58.42 157 LEU B C 1
ATOM 7404 O O . LEU B 1 157 ? 184.791 229.964 155.518 1.00 58.42 157 LEU B O 1
ATOM 7409 N N . SER B 1 158 ? 185.339 227.839 155.994 1.00 60.33 158 SER B N 1
ATOM 7410 C CA . SER B 1 158 ? 184.963 227.393 154.658 1.00 60.33 158 SER B CA 1
ATOM 7411 C C . SER B 1 158 ? 183.463 227.514 154.438 1.00 60.33 158 SER B C 1
ATOM 7412 O O . SER B 1 158 ? 183.021 227.799 153.321 1.00 60.33 158 SER B O 1
ATOM 7415 N N . HIS B 1 159 ? 182.666 227.306 155.487 1.00 59.74 159 HIS B N 1
ATOM 7416 C CA . HIS B 1 159 ? 181.234 227.558 155.383 1.00 59.74 159 HIS B CA 1
ATOM 7417 C C . HIS B 1 159 ? 180.936 229.037 155.196 1.00 59.74 159 HIS B C 1
ATOM 7418 O O . HIS B 1 159 ? 179.973 229.390 154.511 1.00 59.74 159 HIS B O 1
ATOM 7425 N N . ALA B 1 160 ? 181.731 229.914 155.803 1.00 56.90 160 ALA B N 1
ATOM 7426 C CA . ALA B 1 160 ? 181.516 231.343 155.616 1.00 56.90 160 ALA B CA 1
ATOM 7427 C C . ALA B 1 160 ? 181.726 231.745 154.163 1.00 56.90 160 ALA B C 1
ATOM 7428 O O . ALA B 1 160 ? 180.947 232.527 153.609 1.00 56.90 160 ALA B O 1
ATOM 7430 N N . PHE B 1 161 ? 182.770 231.216 153.525 1.00 56.75 161 PHE B N 1
ATOM 7431 C CA . PHE B 1 161 ? 183.018 231.543 152.127 1.00 56.75 161 PHE B CA 1
ATOM 7432 C C . PHE B 1 161 ? 182.014 230.871 151.205 1.00 56.75 161 PHE B C 1
ATOM 7433 O O . PHE B 1 161 ? 181.708 231.405 150.136 1.00 56.75 161 PHE B O 1
ATOM 7441 N N . GLY B 1 162 ? 181.499 229.705 151.592 1.00 55.82 162 GLY B N 1
ATOM 7442 C CA . GLY B 1 162 ? 180.469 229.066 150.793 1.00 55.82 162 GLY B CA 1
ATOM 7443 C C . GLY B 1 162 ? 179.182 229.865 150.756 1.00 55.82 162 GLY B C 1
ATOM 7444 O O . GLY B 1 162 ? 178.501 229.912 149.731 1.00 55.82 162 GLY B O 1
ATOM 7445 N N . ALA B 1 163 ? 178.830 230.501 151.872 1.00 56.03 163 ALA B N 1
ATOM 7446 C CA . ALA B 1 163 ? 177.626 231.319 151.909 1.00 56.03 163 ALA B CA 1
ATOM 7447 C C . ALA B 1 163 ? 177.807 232.629 151.157 1.00 56.03 163 ALA B C 1
ATOM 7448 O O . ALA B 1 163 ? 176.832 233.184 150.644 1.00 56.03 163 ALA B O 1
ATOM 7450 N N . ALA B 1 164 ? 179.034 233.139 151.085 1.00 57.58 164 ALA B N 1
ATOM 7451 C CA . ALA B 1 164 ? 179.291 234.404 150.413 1.00 57.58 164 ALA B CA 1
ATOM 7452 C C . ALA B 1 164 ? 179.294 234.285 148.897 1.00 57.58 164 ALA B C 1
ATOM 7453 O O . ALA B 1 164 ? 179.209 235.311 148.218 1.00 57.58 164 ALA B O 1
ATOM 7455 N N . LEU B 1 165 ? 179.386 233.074 148.355 1.00 57.73 165 LEU B N 1
ATOM 7456 C CA . LEU B 1 165 ? 179.414 232.894 146.911 1.00 57.73 165 LEU B CA 1
ATOM 7457 C C . LEU B 1 165 ? 178.086 233.310 146.295 1.00 57.73 165 LEU B C 1
ATOM 7458 O O . LEU B 1 165 ? 177.019 232.910 146.769 1.00 57.73 165 LEU B O 1
ATOM 7463 N N . ASP B 1 166 ? 178.158 234.118 145.236 1.00 61.35 166 ASP B N 1
ATOM 7464 C CA . ASP B 1 166 ? 176.988 234.566 144.481 1.00 61.35 166 ASP B CA 1
ATOM 7465 C C . ASP B 1 166 ? 175.991 235.323 145.354 1.00 61.35 166 ASP B C 1
ATOM 7466 O O . ASP B 1 166 ? 174.793 235.340 145.071 1.00 61.35 166 ASP B O 1
ATOM 7471 N N . ASN B 1 167 ? 176.474 235.965 146.412 1.00 61.96 167 ASN B N 1
ATOM 7472 C CA . ASN B 1 167 ? 175.641 236.753 147.320 1.00 61.96 167 ASN B CA 1
ATOM 7473 C C . ASN B 1 167 ? 176.273 238.126 147.483 1.00 61.96 167 ASN B C 1
ATOM 7474 O O . ASN B 1 167 ? 176.790 238.459 148.552 1.00 61.96 167 ASN B O 1
ATOM 7479 N N . PRO B 1 168 ? 176.219 238.960 146.443 1.00 66.19 168 PRO B N 1
ATOM 7480 C CA . PRO B 1 168 ? 177.027 240.191 146.443 1.00 66.19 168 PRO B CA 1
ATOM 7481 C C . PRO B 1 168 ? 176.723 241.151 147.582 1.00 66.19 168 PRO B C 1
ATOM 7482 O O . PRO B 1 168 ? 177.630 241.860 148.031 1.00 66.19 168 PRO B O 1
ATOM 7486 N N . ASP B 1 169 ? 175.488 241.205 148.066 1.00 69.20 169 ASP B N 1
ATOM 7487 C CA . ASP B 1 169 ? 175.130 242.138 149.126 1.00 69.20 169 ASP B CA 1
ATOM 7488 C C . ASP B 1 169 ? 175.263 241.542 150.521 1.00 69.20 169 ASP B C 1
ATOM 7489 O O . ASP B 1 169 ? 174.936 242.218 151.500 1.00 69.20 169 ASP B O 1
ATOM 7494 N N . LEU B 1 170 ? 175.733 240.308 150.637 1.00 60.76 170 LEU B N 1
ATOM 7495 C CA . LEU B 1 170 ? 175.828 239.619 151.913 1.00 60.76 170 LEU B CA 1
ATOM 7496 C C . LEU B 1 170 ? 177.233 239.760 152.478 1.00 60.76 170 LEU B C 1
ATOM 7497 O O . LEU B 1 170 ? 178.217 239.597 151.752 1.00 60.76 170 LEU B O 1
ATOM 7502 N N . ILE B 1 171 ? 177.323 240.073 153.766 1.00 58.79 171 ILE B N 1
ATOM 7503 C CA . ILE B 1 171 ? 178.578 240.033 154.504 1.00 58.79 171 ILE B CA 1
ATOM 7504 C C . ILE B 1 171 ? 178.445 238.954 155.565 1.00 58.79 171 ILE B C 1
ATOM 7505 O O . ILE B 1 171 ? 177.518 238.990 156.380 1.00 58.79 171 ILE B O 1
ATOM 7510 N N . VAL B 1 172 ? 179.360 237.994 155.551 1.00 57.48 172 VAL B N 1
ATOM 7511 C CA . VAL B 1 172 ? 179.337 236.875 156.482 1.00 57.48 172 VAL B CA 1
ATOM 7512 C C . VAL B 1 172 ? 180.391 237.124 157.548 1.00 57.48 172 VAL B C 1
ATOM 7513 O O . VAL B 1 172 ? 181.590 237.154 157.252 1.00 57.48 172 VAL B O 1
ATOM 7517 N N . ALA B 1 173 ? 179.951 237.300 158.786 1.00 57.67 173 ALA B N 1
ATOM 7518 C CA . ALA B 1 173 ? 180.850 237.474 159.918 1.00 57.67 173 ALA B CA 1
ATOM 7519 C C . ALA B 1 173 ? 181.079 236.108 160.547 1.00 57.67 173 ALA B C 1
ATOM 7520 O O . ALA B 1 173 ? 180.168 235.532 161.147 1.00 57.67 173 ALA B O 1
ATOM 7522 N N . CYS B 1 174 ? 182.289 235.585 160.398 1.00 60.82 174 CYS B N 1
ATOM 7523 C CA . CYS B 1 174 ? 182.649 234.275 160.916 1.00 60.82 174 CYS B CA 1
ATOM 7524 C C . CYS B 1 174 ? 183.532 234.460 162.140 1.00 60.82 174 CYS B C 1
ATOM 7525 O O . CYS B 1 174 ? 184.639 234.995 162.034 1.00 60.82 174 CYS B O 1
ATOM 7528 N N . VAL B 1 175 ? 183.044 234.021 163.292 1.00 59.85 175 VAL B N 1
ATOM 7529 C CA . VAL B 1 175 ? 183.813 234.080 164.526 1.00 59.85 175 VAL B CA 1
ATOM 7530 C C . VAL B 1 175 ? 184.548 232.759 164.683 1.00 59.85 175 VAL B C 1
ATOM 7531 O O . VAL B 1 175 ? 183.931 231.690 164.685 1.00 59.85 175 VAL B O 1
ATOM 7535 N N . ILE B 1 176 ? 185.866 232.831 164.813 1.00 62.46 176 ILE B N 1
ATOM 7536 C CA . ILE B 1 176 ? 186.734 231.665 164.769 1.00 62.46 176 ILE B CA 1
ATOM 7537 C C . ILE B 1 176 ? 187.434 231.539 166.112 1.00 62.46 176 ILE B C 1
ATOM 7538 O O . ILE B 1 176 ? 188.116 232.471 166.551 1.00 62.46 176 ILE B O 1
ATOM 7543 N N . GLY B 1 177 ? 187.266 230.392 166.763 1.00 69.64 177 GLY B N 1
ATOM 7544 C CA . GLY B 1 177 ? 187.987 230.141 167.992 1.00 69.64 177 GLY B CA 1
ATOM 7545 C C . GLY B 1 177 ? 189.465 229.922 167.736 1.00 69.64 177 GLY B C 1
ATOM 7546 O O . GLY B 1 177 ? 189.869 229.369 166.716 1.00 69.64 177 GLY B O 1
ATOM 7547 N N . ASP B 1 178 ? 190.287 230.372 168.684 1.00 74.04 178 ASP B N 1
ATOM 7548 C CA . ASP B 1 178 ? 191.730 230.267 168.504 1.00 74.04 178 ASP B CA 1
ATOM 7549 C C . ASP B 1 178 ? 192.191 228.816 168.534 1.00 74.04 178 ASP B C 1
ATOM 7550 O O . ASP B 1 178 ? 193.136 228.447 167.829 1.00 74.04 178 ASP B O 1
ATOM 7555 N N . GLY B 1 179 ? 191.551 227.981 169.350 1.00 74.22 179 GLY B N 1
ATOM 7556 C CA . GLY B 1 179 ? 191.852 226.561 169.310 1.00 74.22 179 GLY B CA 1
ATOM 7557 C C . GLY B 1 179 ? 191.425 225.918 168.007 1.00 74.22 179 GLY B C 1
ATOM 7558 O O . GLY B 1 179 ? 192.132 225.066 167.463 1.00 74.22 179 GLY B O 1
ATOM 7559 N N . GLU B 1 180 ? 190.265 226.320 167.485 1.00 72.62 180 GLU B N 1
ATOM 7560 C CA . GLU B 1 180 ? 189.808 225.818 166.195 1.00 72.62 180 GLU B CA 1
ATOM 7561 C C . GLU B 1 180 ? 190.773 226.187 165.077 1.00 72.62 180 GLU B C 1
ATOM 7562 O O . GLU B 1 180 ? 190.900 225.447 164.096 1.00 72.62 180 GLU B O 1
ATOM 7568 N N . ALA B 1 181 ? 191.467 227.317 165.208 1.00 70.51 181 ALA B N 1
ATOM 7569 C CA . ALA B 1 181 ? 192.401 227.746 164.178 1.00 70.51 181 ALA B CA 1
ATOM 7570 C C . ALA B 1 181 ? 193.626 226.848 164.087 1.00 70.51 181 ALA B C 1
ATOM 7571 O O . ALA B 1 181 ? 194.361 226.927 163.099 1.00 70.51 181 ALA B O 1
ATOM 7573 N N . GLU B 1 182 ? 193.864 226.003 165.088 1.00 75.41 182 GLU B N 1
ATOM 7574 C CA . GLU B 1 182 ? 194.964 225.051 165.035 1.00 75.41 182 GLU B CA 1
ATOM 7575 C C . GLU B 1 182 ? 194.664 223.844 164.160 1.00 75.41 182 GLU B C 1
ATOM 7576 O O . GLU B 1 182 ? 195.592 223.110 163.812 1.00 75.41 182 GLU B O 1
ATOM 7582 N N . THR B 1 183 ? 193.405 223.615 163.807 1.00 71.23 183 THR B N 1
ATOM 7583 C CA . THR B 1 183 ? 193.052 222.435 163.038 1.00 71.23 183 THR B CA 1
ATOM 7584 C C . THR B 1 183 ? 193.510 222.573 161.591 1.00 71.23 183 THR B C 1
ATOM 7585 O O . THR B 1 183 ? 193.731 223.672 161.077 1.00 71.23 183 THR B O 1
ATOM 7589 N N . GLY B 1 184 ? 193.648 221.428 160.934 1.00 68.79 184 GLY B N 1
ATOM 7590 C CA . GLY B 1 184 ? 194.061 221.370 159.554 1.00 68.79 184 GLY B CA 1
ATOM 7591 C C . GLY B 1 184 ? 193.127 222.071 158.588 1.00 68.79 184 GLY B C 1
ATOM 7592 O O . GLY B 1 184 ? 193.541 222.961 157.840 1.00 68.79 184 GLY B O 1
ATOM 7593 N N . PRO B 1 185 ? 191.850 221.678 158.572 1.00 66.69 185 PRO B N 1
ATOM 7594 C CA . PRO B 1 185 ? 190.916 222.294 157.618 1.00 66.69 185 PRO B CA 1
ATOM 7595 C C . PRO B 1 185 ? 190.802 223.799 157.749 1.00 66.69 185 PRO B C 1
ATOM 7596 O O . PRO B 1 185 ? 190.590 224.480 156.741 1.00 66.69 185 PRO B O 1
ATOM 7600 N N . LEU B 1 186 ? 190.931 224.344 158.956 1.00 65.72 186 LEU B N 1
ATOM 7601 C CA . LEU B 1 186 ? 190.758 225.779 159.120 1.00 65.72 186 LEU B CA 1
ATOM 7602 C C . LEU B 1 186 ? 191.968 226.568 158.650 1.00 65.72 186 LEU B C 1
ATOM 7603 O O . LEU B 1 186 ? 191.813 227.686 158.150 1.00 65.72 186 LEU B O 1
ATOM 7608 N N . ALA B 1 187 ? 193.172 226.020 158.809 1.00 65.27 187 ALA B N 1
ATOM 7609 C CA . ALA B 1 187 ? 194.370 226.741 158.396 1.00 65.27 187 ALA B CA 1
ATOM 7610 C C . ALA B 1 187 ? 194.398 226.950 156.889 1.00 65.27 187 ALA B C 1
ATOM 7611 O O . ALA B 1 187 ? 194.884 227.976 156.406 1.00 65.27 187 ALA B O 1
ATOM 7613 N N . THR B 1 188 ? 193.889 225.982 156.129 1.00 65.45 188 THR B N 1
ATOM 7614 C CA . THR B 1 188 ? 193.851 226.123 154.678 1.00 65.45 188 THR B CA 1
ATOM 7615 C C . THR B 1 188 ? 192.752 227.082 154.238 1.00 65.45 188 THR B C 1
ATOM 7616 O O . THR B 1 188 ? 192.943 227.863 153.300 1.00 65.45 188 THR B O 1
ATOM 7620 N N . SER B 1 189 ? 191.608 227.060 154.921 1.00 61.51 189 SER B N 1
ATOM 7621 C CA . SER B 1 189 ? 190.455 227.830 154.478 1.00 61.51 189 SER B CA 1
ATOM 7622 C C . SER B 1 189 ? 190.689 229.332 154.535 1.00 61.51 189 SER B C 1
ATOM 7623 O O . SER B 1 189 ? 189.883 230.082 153.980 1.00 61.51 189 SER B O 1
ATOM 7626 N N . TRP B 1 190 ? 191.755 229.788 155.194 1.00 59.50 190 TRP B N 1
ATOM 7627 C CA . TRP B 1 190 ? 192.115 231.198 155.116 1.00 59.50 190 TRP B CA 1
ATOM 7628 C C . TRP B 1 190 ? 192.401 231.620 153.685 1.00 59.50 190 TRP B C 1
ATOM 7629 O O . TRP B 1 190 ? 192.127 232.763 153.309 1.00 59.50 190 TRP B O 1
ATOM 7640 N N . HIS B 1 191 ? 192.943 230.718 152.875 1.00 60.85 191 HIS B N 1
ATOM 7641 C CA . HIS B 1 191 ? 193.288 231.021 151.495 1.00 60.85 191 HIS B CA 1
ATOM 7642 C C . HIS B 1 191 ? 192.078 231.091 150.577 1.00 60.85 191 HIS B C 1
ATOM 7643 O O . HIS B 1 191 ? 192.254 231.247 149.367 1.00 60.85 191 HIS B O 1
ATOM 7650 N N . SER B 1 192 ? 190.863 230.972 151.111 1.00 60.29 192 SER B N 1
ATOM 7651 C CA . SER B 1 192 ? 189.670 231.030 150.281 1.00 60.29 192 SER B CA 1
ATOM 7652 C C . SER B 1 192 ? 189.441 232.403 149.672 1.00 60.29 192 SER B C 1
ATOM 7653 O O . SER B 1 192 ? 188.616 232.525 148.764 1.00 60.29 192 SER B O 1
ATOM 7656 N N . ASN B 1 193 ? 190.141 233.433 150.143 1.00 62.36 193 ASN B N 1
ATOM 7657 C CA . ASN B 1 193 ? 189.991 234.758 149.563 1.00 62.36 193 ASN B CA 1
ATOM 7658 C C . ASN B 1 193 ? 190.599 234.862 148.172 1.00 62.36 193 ASN B C 1
ATOM 7659 O O . ASN B 1 193 ? 190.360 235.860 147.488 1.00 62.36 193 ASN B O 1
ATOM 7664 N N . LYS B 1 194 ? 191.369 233.867 147.737 1.00 65.07 194 LYS B N 1
ATOM 7665 C CA . LYS B 1 194 ? 191.857 233.818 146.366 1.00 65.07 194 LYS B CA 1
ATOM 7666 C C . LYS B 1 194 ? 190.833 233.240 145.403 1.00 65.07 194 LYS B C 1
ATOM 7667 O O . LYS B 1 194 ? 191.111 233.156 144.204 1.00 65.07 194 LYS B O 1
ATOM 7673 N N . PHE B 1 195 ? 189.668 232.832 145.898 1.00 65.38 195 PHE B N 1
ATOM 7674 C CA . PHE B 1 195 ? 188.604 232.293 145.063 1.00 65.38 195 PHE B CA 1
ATOM 7675 C C . PHE B 1 195 ? 187.311 233.075 145.219 1.00 65.38 195 PHE B C 1
ATOM 7676 O O . PHE B 1 195 ? 186.284 232.676 144.663 1.00 65.38 195 PHE B O 1
ATOM 7684 N N . LEU B 1 196 ? 187.337 234.174 145.960 1.00 65.78 196 LEU B N 1
ATOM 7685 C CA . LEU B 1 196 ? 186.170 235.010 146.185 1.00 65.78 196 LEU B CA 1
ATOM 7686 C C . LEU B 1 196 ? 186.266 236.227 145.276 1.00 65.78 196 LEU B C 1
ATOM 7687 O O . LEU B 1 196 ? 187.194 237.029 145.407 1.00 65.78 196 LEU B O 1
ATOM 7692 N N . ASN B 1 197 ? 185.315 236.361 144.361 1.00 71.30 197 ASN B N 1
ATOM 7693 C CA . ASN B 1 197 ? 185.323 237.470 143.420 1.00 71.30 197 ASN B CA 1
ATOM 7694 C C . ASN B 1 197 ? 184.567 238.646 144.019 1.00 71.30 197 ASN B C 1
ATOM 7695 O O . ASN B 1 197 ? 183.356 238.537 144.242 1.00 71.30 197 ASN B O 1
ATOM 7700 N N . PRO B 1 198 ? 185.225 239.773 144.297 1.00 70.06 198 PRO B N 1
ATOM 7701 C CA . PRO B 1 198 ? 184.515 240.901 144.918 1.00 70.06 198 PRO B CA 1
ATOM 7702 C C . PRO B 1 198 ? 183.402 241.468 144.061 1.00 70.06 198 PRO B C 1
ATOM 7703 O O . PRO B 1 198 ? 182.482 242.090 144.601 1.00 70.06 198 PRO B O 1
ATOM 7707 N N . ALA B 1 199 ? 183.455 241.279 142.743 1.00 71.88 199 ALA B N 1
ATOM 7708 C CA . ALA B 1 199 ? 182.443 241.865 141.874 1.00 71.88 199 ALA B CA 1
ATOM 7709 C C . ALA B 1 199 ? 181.123 241.112 141.959 1.00 71.88 199 ALA B C 1
ATOM 7710 O O . ALA B 1 199 ? 180.052 241.727 141.943 1.00 71.88 199 ALA B O 1
ATOM 7712 N N . GLN B 1 200 ? 181.172 239.782 142.041 1.00 70.57 200 GLN B N 1
ATOM 7713 C CA . GLN B 1 200 ? 179.959 238.981 141.995 1.00 70.57 200 GLN B CA 1
ATOM 7714 C C . GLN B 1 200 ? 179.626 238.272 143.298 1.00 70.57 200 GLN B C 1
ATOM 7715 O O . GLN B 1 200 ? 178.473 237.873 143.481 1.00 70.57 200 GLN B O 1
ATOM 7721 N N . ASP B 1 201 ? 180.586 238.101 144.195 1.00 66.66 201 ASP B N 1
ATOM 7722 C CA . ASP B 1 201 ? 180.355 237.393 145.443 1.00 66.66 201 ASP B CA 1
ATOM 7723 C C . ASP B 1 201 ? 180.257 238.371 146.604 1.00 66.66 201 ASP B C 1
ATOM 7724 O O . ASP B 1 201 ? 180.505 239.569 146.470 1.00 66.66 201 ASP B O 1
ATOM 7729 N N . GLY B 1 202 ? 179.887 237.837 147.758 1.00 61.46 202 GLY B N 1
ATOM 7730 C CA . GLY B 1 202 ? 179.806 238.620 148.970 1.00 61.46 202 GLY B CA 1
ATOM 7731 C C . GLY B 1 202 ? 181.160 238.766 149.620 1.00 61.46 202 GLY B C 1
ATOM 7732 O O . GLY B 1 202 ? 182.206 238.535 149.009 1.00 61.46 202 GLY B O 1
ATOM 7733 N N . ALA B 1 203 ? 181.138 239.164 150.882 1.00 58.23 203 ALA B N 1
ATOM 7734 C CA . ALA B 1 203 ? 182.356 239.365 151.644 1.00 58.23 203 ALA B CA 1
ATOM 7735 C C . ALA B 1 203 ? 182.298 238.546 152.919 1.00 58.23 203 ALA B C 1
ATOM 7736 O O . ALA B 1 203 ? 181.230 238.371 153.508 1.00 58.23 203 ALA B O 1
ATOM 7738 N N . VAL B 1 204 ? 183.452 238.038 153.332 1.00 56.85 204 VAL B N 1
ATOM 7739 C CA . VAL B 1 204 ? 183.607 237.353 154.606 1.00 56.85 204 VAL B CA 1
ATOM 7740 C C . VAL B 1 204 ? 184.445 238.241 155.508 1.00 56.85 204 VAL B C 1
ATOM 7741 O O . VAL B 1 204 ? 185.526 238.692 155.114 1.00 56.85 204 VAL B O 1
ATOM 7745 N N . LEU B 1 205 ? 183.936 238.512 156.707 1.00 56.29 205 LEU B N 1
ATOM 7746 C CA . LEU B 1 205 ? 184.660 239.259 157.728 1.00 56.29 205 LEU B CA 1
ATOM 7747 C C . LEU B 1 205 ? 185.057 238.280 158.820 1.00 56.29 205 LEU B C 1
ATOM 7748 O O . LEU B 1 205 ? 184.303 238.072 159.780 1.00 56.29 205 LEU B O 1
ATOM 7753 N N . PRO B 1 206 ? 186.211 237.629 158.711 1.00 56.71 206 PRO B N 1
ATOM 7754 C CA . PRO B 1 206 ? 186.611 236.674 159.748 1.00 56.71 206 PRO B CA 1
ATOM 7755 C C . PRO B 1 206 ? 187.032 237.399 161.014 1.00 56.71 206 PRO B C 1
ATOM 7756 O O . PRO B 1 206 ? 187.747 238.400 160.967 1.00 56.71 206 PRO B O 1
ATOM 7760 N N . ILE B 1 207 ? 186.571 236.892 162.150 1.00 58.39 207 ILE B N 1
ATOM 7761 C CA . ILE B 1 207 ? 186.904 237.439 163.457 1.00 58.39 207 ILE B CA 1
ATOM 7762 C C . ILE B 1 207 ? 187.526 236.321 164.273 1.00 58.39 207 ILE B C 1
ATOM 7763 O O . ILE B 1 207 ? 186.857 235.331 164.589 1.00 58.39 207 ILE B O 1
ATOM 7768 N N . LEU B 1 208 ? 188.800 236.473 164.612 1.00 61.23 208 LEU B N 1
ATOM 7769 C CA . LEU B 1 208 ? 189.522 235.459 165.366 1.00 61.23 208 LEU B CA 1
ATOM 7770 C C . LEU B 1 208 ? 189.317 235.731 166.850 1.00 61.23 208 LEU B C 1
ATOM 7771 O O . LEU B 1 208 ? 189.834 236.715 167.384 1.00 61.23 208 LEU B O 1
ATOM 7776 N N . HIS B 1 209 ? 188.552 234.866 167.511 1.00 66.94 209 HIS B N 1
ATOM 7777 C CA . HIS B 1 209 ? 188.263 235.012 168.936 1.00 66.94 209 HIS B CA 1
ATOM 7778 C C . HIS B 1 209 ? 189.442 234.446 169.717 1.00 66.94 209 HIS B C 1
ATOM 7779 O O . HIS B 1 209 ? 189.460 233.290 170.144 1.00 66.94 209 HIS B O 1
ATOM 7786 N N . LEU B 1 210 ? 190.450 235.292 169.900 1.00 68.36 210 LEU B N 1
ATOM 7787 C CA . LEU B 1 210 ? 191.720 234.886 170.495 1.00 68.36 210 LEU B CA 1
ATOM 7788 C C . LEU B 1 210 ? 191.655 235.096 172.004 1.00 68.36 210 LEU B C 1
ATOM 7789 O O . LEU B 1 210 ? 192.243 236.020 172.563 1.00 68.36 210 LEU B O 1
ATOM 7794 N N . ASN B 1 211 ? 190.927 234.210 172.678 1.00 72.26 211 ASN B N 1
ATOM 7795 C CA . ASN B 1 211 ? 190.819 234.299 174.127 1.00 72.26 211 ASN B CA 1
ATOM 7796 C C . ASN B 1 211 ? 191.972 233.623 174.853 1.00 72.26 211 ASN B C 1
ATOM 7797 O O . ASN B 1 211 ? 192.019 233.675 176.086 1.00 72.26 211 ASN B O 1
ATOM 7802 N N . GLY B 1 212 ? 192.889 232.990 174.127 1.00 75.43 212 GLY B N 1
ATOM 7803 C CA . GLY B 1 212 ? 194.127 232.501 174.690 1.00 75.43 212 GLY B CA 1
ATOM 7804 C C . GLY B 1 212 ? 194.142 231.040 175.077 1.00 75.43 212 GLY B C 1
ATOM 7805 O O . GLY B 1 212 ? 195.220 230.511 175.361 1.00 75.43 212 GLY B O 1
ATOM 7806 N N . TYR B 1 213 ? 192.991 230.375 175.109 1.00 78.82 213 TYR B N 1
ATOM 7807 C CA . TYR B 1 213 ? 192.912 228.999 175.574 1.00 78.82 213 TYR B CA 1
ATOM 7808 C C . TYR B 1 213 ? 191.849 228.258 174.779 1.00 78.82 213 TYR B C 1
ATOM 7809 O O . TYR B 1 213 ? 190.972 228.867 174.165 1.00 78.82 213 TYR B O 1
ATOM 7818 N N . LYS B 1 214 ? 191.939 226.928 174.787 1.00 81.67 214 LYS B N 1
ATOM 7819 C CA . LYS B 1 214 ? 190.937 226.101 174.129 1.00 81.67 214 LYS B CA 1
ATOM 7820 C C . LYS B 1 214 ? 190.144 225.242 175.107 1.00 81.67 214 LYS B C 1
ATOM 7821 O O . LYS B 1 214 ? 188.936 225.442 175.254 1.00 81.67 214 LYS B O 1
ATOM 7827 N N . ILE B 1 215 ? 190.782 224.297 175.795 1.00 83.43 215 ILE B N 1
ATOM 7828 C CA . ILE B 1 215 ? 190.103 223.530 176.837 1.00 83.43 215 ILE B CA 1
ATOM 7829 C C . ILE B 1 215 ? 190.941 223.548 178.105 1.00 83.43 215 ILE B C 1
ATOM 7830 O O . ILE B 1 215 ? 190.468 223.943 179.175 1.00 83.43 215 ILE B O 1
ATOM 7835 N N . ALA B 1 216 ? 192.189 223.103 177.989 1.00 84.81 216 ALA B N 1
ATOM 7836 C CA . ALA B 1 216 ? 193.105 223.085 179.116 1.00 84.81 216 ALA B CA 1
ATOM 7837 C C . ALA B 1 216 ? 194.494 223.579 178.752 1.00 84.81 216 ALA B C 1
ATOM 7838 O O . ALA B 1 216 ? 195.385 223.544 179.605 1.00 84.81 216 ALA B O 1
ATOM 7840 N N . ASN B 1 217 ? 194.704 224.042 177.527 1.00 84.99 217 ASN B N 1
ATOM 7841 C CA . ASN B 1 217 ? 195.998 224.488 177.047 1.00 84.99 217 ASN B CA 1
ATOM 7842 C C . ASN B 1 217 ? 195.880 225.881 176.456 1.00 84.99 217 ASN B C 1
ATOM 7843 O O . ASN B 1 217 ? 194.815 226.265 175.967 1.00 84.99 217 ASN B O 1
ATOM 7848 N N . PRO B 1 218 ? 196.953 226.663 176.496 1.00 80.92 218 PRO B N 1
ATOM 7849 C CA . PRO B 1 218 ? 196.987 227.882 175.692 1.00 80.92 218 PRO B CA 1
ATOM 7850 C C . PRO B 1 218 ? 197.018 227.532 174.217 1.00 80.92 218 PRO B C 1
ATOM 7851 O O . PRO B 1 218 ? 197.586 226.519 173.806 1.00 80.92 218 PRO B O 1
ATOM 7855 N N . THR B 1 219 ? 196.387 228.378 173.416 1.00 77.80 219 THR B N 1
ATOM 7856 C CA . THR B 1 219 ? 196.390 228.177 171.978 1.00 77.80 219 THR B CA 1
ATOM 7857 C C . THR B 1 219 ? 197.671 228.741 171.384 1.00 77.80 219 THR B C 1
ATOM 7858 O O . THR B 1 219 ? 198.183 229.766 171.842 1.00 77.80 219 THR B O 1
ATOM 7862 N N . LEU B 1 220 ? 198.199 228.057 170.368 1.00 73.56 220 LEU B N 1
ATOM 7863 C CA . LEU B 1 220 ? 199.476 228.478 169.807 1.00 73.56 220 LEU B CA 1
ATOM 7864 C C . LEU B 1 220 ? 199.371 229.830 169.116 1.00 73.56 220 LEU B C 1
ATOM 7865 O O . LEU B 1 220 ? 200.348 230.583 169.091 1.00 73.56 220 LEU B O 1
ATOM 7870 N N . LEU B 1 221 ? 198.207 230.162 168.559 1.00 71.78 221 LEU B N 1
ATOM 7871 C CA . LEU B 1 221 ? 198.058 231.467 167.927 1.00 71.78 221 LEU B CA 1
ATOM 7872 C C . LEU B 1 221 ? 198.094 232.595 168.945 1.00 71.78 221 LEU B C 1
ATOM 7873 O O . LEU B 1 221 ? 198.522 233.707 168.620 1.00 71.78 221 LEU B O 1
ATOM 7878 N N . SER B 1 222 ? 197.650 232.339 170.172 1.00 75.13 222 SER B N 1
ATOM 7879 C CA . SER B 1 222 ? 197.697 233.374 171.197 1.00 75.13 222 SER B CA 1
ATOM 7880 C C . SER B 1 222 ? 199.106 233.559 171.742 1.00 75.13 222 SER B C 1
ATOM 7881 O O . SER B 1 222 ? 199.488 234.673 172.112 1.00 75.13 222 SER B O 1
ATOM 7884 N N . ARG B 1 223 ? 199.883 232.482 171.812 1.00 82.23 223 ARG B N 1
ATOM 7885 C CA . ARG B 1 223 ? 201.196 232.535 172.438 1.00 82.23 223 ARG B CA 1
ATOM 7886 C C . ARG B 1 223 ? 202.328 232.881 171.479 1.00 82.23 223 ARG B C 1
ATOM 7887 O O . ARG B 1 223 ? 203.466 233.024 171.932 1.00 82.23 223 ARG B O 1
ATOM 7895 N N . ILE B 1 224 ? 202.071 233.002 170.180 1.00 73.27 224 ILE B N 1
ATOM 7896 C CA . ILE B 1 224 ? 203.090 233.547 169.294 1.00 73.27 224 ILE B CA 1
ATOM 7897 C C . ILE B 1 224 ? 203.104 235.065 169.417 1.00 73.27 224 ILE B C 1
ATOM 7898 O O . ILE B 1 224 ? 202.162 235.684 169.915 1.00 73.27 224 ILE B O 1
ATOM 7903 N N . SER B 1 225 ? 204.193 235.671 168.959 1.00 73.15 225 SER B N 1
ATOM 7904 C CA . SER B 1 225 ? 204.345 237.107 169.109 1.00 73.15 225 SER B CA 1
ATOM 7905 C C . SER B 1 225 ? 203.336 237.846 168.239 1.00 73.15 225 SER B C 1
ATOM 7906 O O . SER B 1 225 ? 202.775 237.301 167.286 1.00 73.15 225 SER B O 1
ATOM 7909 N N . HIS B 1 226 ? 203.091 239.107 168.597 1.00 72.68 226 HIS B N 1
ATOM 7910 C CA . HIS B 1 226 ? 202.139 239.914 167.845 1.00 72.68 226 HIS B CA 1
ATOM 7911 C C . HI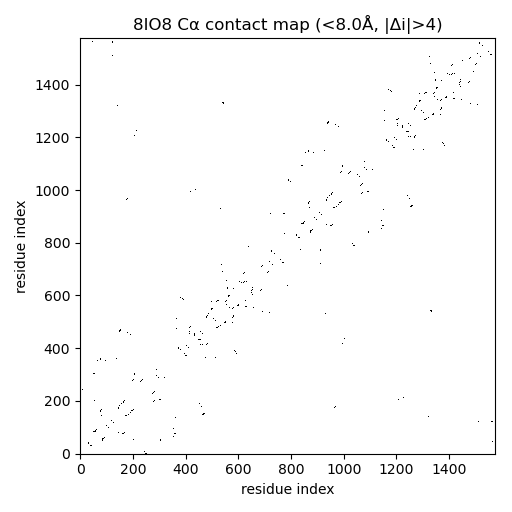S B 1 226 ? 202.612 240.133 166.415 1.00 72.68 226 HIS B C 1
ATOM 7912 O O . HIS B 1 226 ? 201.798 240.198 165.488 1.00 72.68 226 HIS B O 1
ATOM 7919 N N . GLU B 1 227 ? 203.924 240.260 166.219 1.00 74.68 227 GLU B N 1
ATOM 7920 C CA . GLU B 1 227 ? 204.455 240.424 164.871 1.00 74.68 227 GLU B CA 1
ATOM 7921 C C . GLU B 1 227 ? 204.251 239.167 164.038 1.00 74.68 227 GLU B C 1
ATOM 7922 O O . GLU B 1 227 ? 203.917 239.253 162.852 1.00 74.68 227 GLU B O 1
ATOM 7928 N N . GLU B 1 228 ? 204.462 237.993 164.634 1.00 70.73 228 GLU B N 1
ATOM 7929 C CA . GLU B 1 228 ? 204.202 236.751 163.916 1.00 70.73 228 GLU B CA 1
ATOM 7930 C C . GLU B 1 228 ? 202.725 236.606 163.591 1.00 70.73 228 GLU B C 1
ATOM 7931 O O . GLU B 1 228 ? 202.367 236.161 162.496 1.00 70.73 228 GLU B O 1
ATOM 7937 N N . LEU B 1 229 ? 201.854 236.965 164.533 1.00 65.13 229 LEU B N 1
ATOM 7938 C CA . LEU B 1 229 ? 200.422 236.861 164.289 1.00 65.13 229 LEU B CA 1
ATOM 7939 C C . LEU B 1 229 ? 199.986 237.799 163.174 1.00 65.13 229 LEU B C 1
ATOM 7940 O O . LEU B 1 229 ? 199.163 237.431 162.331 1.00 65.13 229 LEU B O 1
ATOM 7945 N N . ARG B 1 230 ? 200.525 239.016 163.153 1.00 65.89 230 ARG B N 1
ATOM 7946 C CA . ARG B 1 230 ? 200.196 239.942 162.078 1.00 65.89 230 ARG B CA 1
ATOM 7947 C C . ARG B 1 230 ? 200.740 239.456 160.743 1.00 65.89 230 ARG B C 1
ATOM 7948 O O . ARG B 1 230 ? 200.056 239.547 159.719 1.00 65.89 230 ARG B O 1
ATOM 7956 N N . SER B 1 231 ? 201.969 238.937 160.731 1.00 62.36 231 SER B N 1
ATOM 7957 C CA . SER B 1 231 ? 202.551 238.450 159.487 1.00 62.36 231 SER B CA 1
ATOM 7958 C C . SER B 1 231 ? 201.807 237.236 158.956 1.00 62.36 231 SER B C 1
ATOM 7959 O O . SER B 1 231 ? 201.720 237.051 157.739 1.00 62.36 231 SER B O 1
ATOM 7962 N N . LEU B 1 232 ? 201.272 236.400 159.844 1.00 59.67 232 LEU B N 1
ATOM 7963 C CA . LEU B 1 232 ? 200.567 235.207 159.397 1.00 59.67 232 LEU B CA 1
ATOM 7964 C C . LEU B 1 232 ? 199.340 235.565 158.572 1.00 59.67 232 LEU B C 1
ATOM 7965 O O . LEU B 1 232 ? 199.078 234.944 157.537 1.00 59.67 232 LEU B O 1
ATOM 7970 N N . PHE B 1 233 ? 198.579 236.567 159.005 1.00 59.56 233 PHE B N 1
ATOM 7971 C CA . PHE B 1 233 ? 197.360 236.924 158.294 1.00 59.56 233 PHE B CA 1
ATOM 7972 C C . PHE B 1 233 ? 197.611 237.831 157.103 1.00 59.56 233 PHE B C 1
ATOM 7973 O O . PHE B 1 233 ? 196.789 237.857 156.185 1.00 59.56 233 PHE B O 1
ATOM 7981 N N . ILE B 1 234 ? 198.716 238.571 157.091 1.00 59.39 234 ILE B N 1
ATOM 7982 C CA . ILE B 1 234 ? 199.132 239.233 155.863 1.00 59.39 234 ILE B CA 1
ATOM 7983 C C . ILE B 1 234 ? 199.489 238.198 154.806 1.00 59.39 234 ILE B C 1
ATOM 7984 O O . ILE B 1 234 ? 199.141 238.344 153.630 1.00 59.39 234 ILE B O 1
ATOM 7989 N N . GLY B 1 235 ? 200.180 237.131 155.209 1.00 59.49 235 GLY B N 1
ATOM 7990 C CA . GLY B 1 235 ? 200.492 236.063 154.280 1.00 59.49 235 GLY B CA 1
ATOM 7991 C C . GLY B 1 235 ? 199.265 235.341 153.769 1.00 59.49 235 GLY B C 1
ATOM 7992 O O . GLY B 1 235 ? 199.238 234.893 152.622 1.00 59.49 235 GLY B O 1
ATOM 7993 N N . TYR B 1 236 ? 198.238 235.212 154.607 1.00 59.46 236 TYR B N 1
ATOM 7994 C CA . TYR B 1 236 ? 196.973 234.641 154.169 1.00 59.46 236 TYR B CA 1
ATOM 7995 C C . TYR B 1 236 ? 196.200 235.568 153.247 1.00 59.46 236 TYR B C 1
ATOM 7996 O O . TYR B 1 236 ? 195.199 235.141 152.667 1.00 59.46 236 TYR B O 1
ATOM 8005 N N . GLY B 1 237 ? 196.632 236.812 153.097 1.00 60.96 237 GLY B N 1
ATOM 8006 C CA . GLY B 1 237 ? 195.965 237.752 152.230 1.00 60.96 237 GLY B CA 1
ATOM 8007 C C . GLY B 1 237 ? 194.972 238.670 152.899 1.00 60.96 237 GLY B C 1
ATOM 8008 O O . GLY B 1 237 ? 194.095 239.200 152.212 1.00 60.96 237 GLY B O 1
ATOM 8009 N N . TYR B 1 238 ? 195.075 238.875 154.204 1.00 59.06 238 TYR B N 1
ATOM 8010 C CA . TYR B 1 238 ? 194.156 239.731 154.933 1.00 59.06 238 TYR B CA 1
ATOM 8011 C C . TYR B 1 238 ? 194.873 240.974 155.435 1.00 59.06 238 TYR B C 1
ATOM 8012 O O . TYR B 1 238 ? 196.098 241.089 155.378 1.00 59.06 238 TYR B O 1
ATOM 8021 N N . GLU B 1 239 ? 194.075 241.918 155.928 1.00 66.12 239 GLU B N 1
ATOM 8022 C CA . GLU B 1 239 ? 194.562 243.134 156.573 1.00 66.12 239 GLU B CA 1
ATOM 8023 C C . GLU B 1 239 ? 194.080 243.082 158.015 1.00 66.12 239 GLU B C 1
ATOM 8024 O O . GLU B 1 239 ? 192.961 243.518 158.321 1.00 66.12 239 GLU B O 1
ATOM 8030 N N . PRO B 1 240 ? 194.885 242.552 158.930 1.00 63.70 240 PRO B N 1
ATOM 8031 C CA . PRO B 1 240 ? 194.385 242.286 160.281 1.00 63.70 240 PRO B CA 1
ATOM 8032 C C . PRO B 1 240 ? 194.219 243.556 161.098 1.00 63.70 240 PRO B C 1
ATOM 8033 O O . PRO B 1 240 ? 195.033 244.478 161.025 1.00 63.70 240 PRO B O 1
ATOM 8037 N N . PHE B 1 241 ? 193.146 243.591 161.881 1.00 64.08 241 PHE B N 1
ATOM 8038 C CA . PHE B 1 241 ? 192.894 244.647 162.850 1.00 64.08 241 PHE B CA 1
ATOM 8039 C C . PHE B 1 241 ? 192.758 244.009 164.221 1.00 64.08 241 PHE B C 1
ATOM 8040 O O . PHE B 1 241 ? 192.027 243.028 164.381 1.00 64.08 241 PHE B O 1
ATOM 8048 N N . PHE B 1 242 ? 193.459 244.558 165.203 1.00 65.02 242 PHE B N 1
ATOM 8049 C CA . PHE B 1 242 ? 193.547 243.955 166.523 1.00 65.02 242 PHE B CA 1
ATOM 8050 C C . PHE B 1 242 ? 192.700 244.735 167.516 1.00 65.02 242 PHE B C 1
ATOM 8051 O O . PHE B 1 242 ? 192.856 245.950 167.655 1.00 65.02 242 PHE B O 1
ATOM 8059 N N . VAL B 1 243 ? 191.797 244.030 168.190 1.00 67.02 243 VAL B N 1
ATOM 8060 C CA . VAL B 1 243 ? 190.969 244.581 169.255 1.00 67.02 243 VAL B CA 1
ATOM 8061 C C . VAL B 1 243 ? 191.305 243.782 170.505 1.00 67.02 243 VAL B C 1
ATOM 8062 O O . VAL B 1 243 ? 190.870 242.635 170.656 1.00 67.02 243 VAL B O 1
ATOM 8066 N N . GLU B 1 244 ? 192.084 244.374 171.400 1.00 71.49 244 GLU B N 1
ATOM 8067 C CA . GLU B 1 244 ? 192.609 243.668 172.557 1.00 71.49 244 GLU B CA 1
ATOM 8068 C C . GLU B 1 244 ? 192.298 244.448 173.823 1.00 71.49 244 GLU B C 1
ATOM 8069 O O . GLU B 1 244 ? 192.328 245.681 173.825 1.00 71.49 244 GLU B O 1
ATOM 8075 N N . GLY B 1 245 ? 192.001 243.729 174.891 1.00 71.37 245 GLY B N 1
ATOM 8076 C CA . GLY B 1 245 ? 191.750 244.360 176.169 1.00 71.37 245 GLY B CA 1
ATOM 8077 C C . GLY B 1 245 ? 190.893 243.478 177.049 1.00 71.37 245 GLY B C 1
ATOM 8078 O O . GLY B 1 245 ? 190.487 242.382 176.669 1.00 71.37 245 GLY B O 1
ATOM 8079 N N . ASN B 1 246 ? 190.631 243.989 178.250 1.00 73.96 246 ASN B N 1
ATOM 8080 C CA . ASN B 1 246 ? 189.770 243.300 179.199 1.00 73.96 246 ASN B CA 1
ATOM 8081 C C . ASN B 1 246 ? 188.766 244.215 179.882 1.00 73.96 246 ASN B C 1
ATOM 8082 O O . ASN B 1 246 ? 187.973 243.728 180.692 1.00 73.96 246 ASN B O 1
ATOM 8087 N N . ASP B 1 247 ? 188.774 245.513 179.591 1.00 74.38 247 ASP B N 1
ATOM 8088 C CA . ASP B 1 247 ? 187.835 246.438 180.200 1.00 74.38 247 ASP B CA 1
ATOM 8089 C C . ASP B 1 247 ? 186.717 246.727 179.217 1.00 74.38 247 ASP B C 1
ATOM 8090 O O . ASP B 1 247 ? 186.977 247.328 178.163 1.00 74.38 247 ASP B O 1
ATOM 8095 N N . PRO B 1 248 ? 185.479 246.319 179.503 1.00 70.03 248 PRO B N 1
ATOM 8096 C CA . PRO B 1 248 ? 184.389 246.561 178.546 1.00 70.03 248 PRO B CA 1
ATOM 8097 C C . PRO B 1 248 ? 184.154 248.029 178.251 1.00 70.03 248 PRO B C 1
ATOM 8098 O O . PRO B 1 248 ? 183.744 248.365 177.134 1.00 70.03 248 PRO B O 1
ATOM 8102 N N . ALA B 1 249 ? 184.396 248.915 179.217 1.00 71.68 249 ALA B N 1
ATOM 8103 C CA . ALA B 1 249 ? 184.206 250.339 178.974 1.00 71.68 249 ALA B CA 1
ATOM 8104 C C . ALA B 1 249 ? 185.136 250.847 177.884 1.00 71.68 249 ALA B C 1
ATOM 8105 O O . ALA B 1 249 ? 184.784 251.775 177.148 1.00 71.68 249 ALA B O 1
ATOM 8107 N N . ILE B 1 250 ? 186.317 250.253 177.762 1.00 70.67 250 ILE B N 1
ATOM 8108 C CA . ILE B 1 250 ? 187.263 250.646 176.729 1.00 70.67 250 ILE B CA 1
ATOM 8109 C C . ILE B 1 250 ? 187.031 249.870 175.441 1.00 70.67 250 ILE B C 1
ATOM 8110 O O . ILE B 1 250 ? 187.066 250.443 174.351 1.00 70.67 250 ILE B O 1
ATOM 8115 N N . LEU B 1 251 ? 186.784 248.563 175.546 1.00 67.12 251 LEU B N 1
ATOM 8116 C CA . LEU B 1 251 ? 186.672 247.730 174.357 1.00 67.12 251 LEU B CA 1
ATOM 8117 C C . LEU B 1 251 ? 185.431 248.028 173.532 1.00 67.12 251 LEU B C 1
ATOM 8118 O O . LEU B 1 251 ? 185.423 247.729 172.336 1.00 67.12 251 LEU B O 1
ATOM 8123 N N . HIS B 1 252 ? 184.380 248.586 174.133 1.00 64.68 252 HIS B N 1
ATOM 8124 C CA . HIS B 1 252 ? 183.188 248.906 173.354 1.00 64.68 252 HIS B CA 1
ATOM 8125 C C . HIS B 1 252 ? 183.494 249.945 172.287 1.00 64.68 252 HIS B C 1
ATOM 8126 O O . HIS B 1 252 ? 183.090 249.793 171.130 1.00 64.68 252 HIS B O 1
ATOM 8133 N N . GLY B 1 253 ? 184.217 251.002 172.652 1.00 65.28 253 GLY B N 1
ATOM 8134 C CA . GLY B 1 253 ? 184.583 252.005 171.668 1.00 65.28 253 GLY B CA 1
ATOM 8135 C C . GLY B 1 253 ? 185.560 251.480 170.636 1.00 65.28 253 GLY B C 1
ATOM 8136 O O . GLY B 1 253 ? 185.443 251.785 169.447 1.00 65.28 253 GLY B O 1
ATOM 8137 N N . VAL B 1 254 ? 186.537 250.687 171.075 1.00 65.24 254 VAL B N 1
ATOM 8138 C CA . VAL B 1 254 ? 187.520 250.128 170.154 1.00 65.24 254 VAL B CA 1
ATOM 8139 C C . VAL B 1 254 ? 186.855 249.179 169.167 1.00 65.24 254 VAL B C 1
ATOM 8140 O O . VAL B 1 254 ? 187.133 249.222 167.964 1.00 65.24 254 VAL B O 1
ATOM 8144 N N . MET B 1 255 ? 185.972 248.308 169.655 1.00 65.27 255 MET B N 1
ATOM 8145 C CA . MET B 1 255 ? 185.305 247.360 168.769 1.00 65.27 255 MET B CA 1
ATOM 8146 C C . MET B 1 255 ? 184.398 248.070 167.774 1.00 65.27 255 MET B C 1
ATOM 8147 O O . MET B 1 255 ? 184.321 247.674 166.607 1.00 65.27 255 MET B O 1
ATOM 8152 N N . ALA B 1 256 ? 183.690 249.109 168.220 1.00 65.02 256 ALA B N 1
ATOM 8153 C CA . ALA B 1 256 ? 182.816 249.847 167.317 1.00 65.02 256 ALA B CA 1
ATOM 8154 C C . ALA B 1 256 ? 183.613 250.543 166.225 1.00 65.02 256 ALA B C 1
ATOM 8155 O O . ALA B 1 256 ? 183.207 250.549 165.059 1.00 65.02 256 ALA B O 1
ATOM 8157 N N . SER B 1 257 ? 184.749 251.140 166.583 1.00 66.03 257 SER B N 1
ATOM 8158 C CA . SER B 1 257 ? 185.591 251.782 165.580 1.00 66.03 257 SER B CA 1
ATOM 8159 C C . SER B 1 257 ? 186.146 250.766 164.595 1.00 66.03 257 SER B C 1
ATOM 8160 O O . SER B 1 257 ? 186.143 251.002 163.383 1.00 66.03 257 SER B O 1
ATOM 8163 N N . THR B 1 258 ? 186.623 249.627 165.097 1.00 64.69 258 THR B N 1
ATOM 8164 C CA . THR B 1 258 ? 187.242 248.636 164.228 1.00 64.69 258 THR B CA 1
ATOM 8165 C C . THR B 1 258 ? 186.233 248.024 163.268 1.00 64.69 258 THR B C 1
ATOM 8166 O O . THR B 1 258 ? 186.522 247.867 162.078 1.00 64.69 258 THR B O 1
ATOM 8170 N N . LEU B 1 259 ? 185.046 247.672 163.762 1.00 63.65 259 LEU B N 1
ATOM 8171 C CA . LEU B 1 259 ? 184.036 247.082 162.891 1.00 63.65 259 LEU B CA 1
ATOM 8172 C C . LEU B 1 259 ? 183.583 248.065 161.823 1.00 63.65 259 LEU B C 1
ATOM 8173 O O . LEU B 1 259 ? 183.375 247.683 160.667 1.00 63.65 259 LEU B O 1
ATOM 8178 N N . ALA B 1 260 ? 183.415 249.335 162.192 1.00 65.29 260 ALA B N 1
ATOM 8179 C CA . ALA B 1 260 ? 183.017 250.338 161.213 1.00 65.29 260 ALA B CA 1
ATOM 8180 C C . ALA B 1 260 ? 184.074 250.497 160.130 1.00 65.29 260 ALA B C 1
ATOM 8181 O O . ALA B 1 260 ? 183.746 250.620 158.946 1.00 65.29 260 ALA B O 1
ATOM 8183 N N . THR B 1 261 ? 185.350 250.496 160.517 1.00 66.58 261 THR B N 1
ATOM 8184 C CA . THR B 1 261 ? 186.425 250.585 159.536 1.00 66.58 261 THR B CA 1
ATOM 8185 C C . THR B 1 261 ? 186.452 249.363 158.625 1.00 66.58 261 THR B C 1
ATOM 8186 O O . THR B 1 261 ? 186.666 249.490 157.415 1.00 66.58 261 THR B O 1
ATOM 8190 N N . CYS B 1 262 ? 186.238 248.172 159.187 1.00 67.28 262 CYS B N 1
ATOM 8191 C CA . CYS B 1 262 ? 186.264 246.959 158.377 1.00 67.28 262 CYS B CA 1
ATOM 8192 C C . CYS B 1 262 ? 185.145 246.954 157.347 1.00 67.28 262 CYS B C 1
ATOM 8193 O O . CYS B 1 262 ? 185.356 246.558 156.196 1.00 67.28 262 CYS B O 1
ATOM 8196 N N . VAL B 1 263 ? 183.947 247.385 157.739 1.00 65.69 263 VAL B N 1
ATOM 8197 C CA . VAL B 1 263 ? 182.826 247.401 156.806 1.00 65.69 263 VAL B CA 1
ATOM 8198 C C . VAL B 1 263 ? 183.053 248.432 155.710 1.00 65.69 263 VAL B C 1
ATOM 8199 O O . VAL B 1 263 ? 182.746 248.188 154.539 1.00 65.69 263 VAL B O 1
ATOM 8203 N N . GLN B 1 264 ? 183.606 249.592 156.064 1.00 67.88 264 GLN B N 1
ATOM 8204 C CA . GLN B 1 264 ? 183.905 250.601 155.055 1.00 67.88 264 GLN B CA 1
ATOM 8205 C C . GLN B 1 264 ? 184.918 250.086 154.044 1.00 67.88 264 GLN B C 1
ATOM 8206 O O . GLN B 1 264 ? 184.773 250.318 152.839 1.00 67.88 264 GLN B O 1
ATOM 8212 N N . LYS B 1 265 ? 185.948 249.381 154.512 1.00 65.57 265 LYS B N 1
ATOM 8213 C CA . LYS B 1 265 ? 186.924 248.804 153.595 1.00 65.57 265 LYS B CA 1
ATOM 8214 C C . LYS B 1 265 ? 186.295 247.733 152.717 1.00 65.57 265 LYS B C 1
ATOM 8215 O O . LYS B 1 265 ? 186.634 247.617 151.536 1.00 65.57 265 LYS B O 1
ATOM 8221 N N . ILE B 1 266 ? 185.386 246.935 153.277 1.00 64.34 266 ILE B N 1
ATOM 8222 C CA . ILE B 1 266 ? 184.709 245.908 152.492 1.00 64.34 266 ILE B CA 1
ATOM 8223 C C . ILE B 1 266 ? 183.873 246.544 151.390 1.00 64.34 266 ILE B C 1
ATOM 8224 O O . ILE B 1 266 ? 183.900 246.109 150.233 1.00 64.34 266 ILE B O 1
ATOM 8229 N N . GLN B 1 267 ? 183.116 247.587 151.731 1.00 66.09 267 GLN B N 1
ATOM 8230 C CA . GLN B 1 267 ? 182.285 248.245 150.732 1.00 66.09 267 GLN B CA 1
ATOM 8231 C C . GLN B 1 267 ? 183.122 249.022 149.728 1.00 66.09 267 GLN B C 1
ATOM 8232 O O . GLN B 1 267 ? 182.738 249.133 148.561 1.00 66.09 267 GLN B O 1
ATOM 8238 N N . ALA B 1 268 ? 184.257 249.570 150.158 1.00 66.69 268 ALA B N 1
ATOM 8239 C CA . ALA B 1 268 ? 185.173 250.194 149.211 1.00 66.69 268 ALA B CA 1
ATOM 8240 C C . ALA B 1 268 ? 185.748 249.164 148.249 1.00 66.69 268 ALA B C 1
ATOM 8241 O O . ALA B 1 268 ? 185.924 249.448 147.059 1.00 66.69 268 ALA B O 1
ATOM 8243 N N . ILE B 1 269 ? 186.056 247.968 148.749 1.00 65.89 269 ILE B N 1
ATOM 8244 C CA . ILE B 1 269 ? 186.570 246.903 147.893 1.00 65.89 269 ILE B CA 1
ATOM 8245 C C . ILE B 1 269 ? 185.532 246.510 146.853 1.00 65.89 269 ILE B C 1
ATOM 8246 O O . ILE B 1 269 ? 185.838 246.376 145.663 1.00 65.89 269 ILE B O 1
ATOM 8251 N N . GLN B 1 270 ? 184.286 246.321 147.286 1.00 67.91 270 GLN B N 1
ATOM 8252 C CA . GLN B 1 270 ? 183.244 245.882 146.365 1.00 67.91 270 GLN B CA 1
ATOM 8253 C C . GLN B 1 270 ? 182.873 246.978 145.377 1.00 67.91 270 GLN B C 1
ATOM 8254 O O . GLN B 1 270 ? 182.591 246.695 144.208 1.00 67.91 270 GLN B O 1
ATOM 8260 N N . ALA B 1 271 ? 182.860 248.233 145.825 1.00 72.21 271 ALA B N 1
ATOM 8261 C CA . ALA B 1 271 ? 182.557 249.335 144.918 1.00 72.21 271 ALA B CA 1
ATOM 8262 C C . ALA B 1 271 ? 183.618 249.466 143.836 1.00 72.21 271 ALA B C 1
ATOM 8263 O O . ALA B 1 271 ? 183.299 249.729 142.672 1.00 72.21 271 ALA B O 1
ATOM 8265 N N . ALA B 1 272 ? 184.888 249.295 144.203 1.00 75.16 272 ALA B N 1
ATOM 8266 C CA . ALA B 1 272 ? 185.960 249.367 143.217 1.00 75.16 272 ALA B CA 1
ATOM 8267 C C . ALA B 1 272 ? 185.879 248.215 142.225 1.00 75.16 272 ALA B C 1
ATOM 8268 O O . ALA B 1 272 ? 186.141 248.397 141.032 1.00 75.16 272 ALA B O 1
ATOM 8270 N N . ALA B 1 273 ? 185.523 247.021 142.698 1.00 73.81 273 ALA B N 1
ATOM 8271 C CA . ALA B 1 273 ? 185.486 245.861 141.818 1.00 73.81 273 ALA B CA 1
ATOM 8272 C C . ALA B 1 273 ? 184.295 245.911 140.872 1.00 73.81 273 ALA B C 1
ATOM 8273 O O . ALA B 1 273 ? 184.387 245.455 139.727 1.00 73.81 273 ALA B O 1
ATOM 8275 N N . ARG B 1 274 ? 183.168 246.452 141.327 1.00 72.59 274 ARG B N 1
ATOM 8276 C CA . ARG B 1 274 ? 181.950 246.458 140.527 1.00 72.59 274 ARG B CA 1
ATOM 8277 C C . ARG B 1 274 ? 181.888 247.609 139.537 1.00 72.59 274 ARG B C 1
ATOM 8278 O O . ARG B 1 274 ? 180.947 247.666 138.741 1.00 72.59 274 ARG B O 1
ATOM 8286 N N . SER B 1 275 ? 182.853 248.521 139.565 1.00 81.15 275 SER B N 1
ATOM 8287 C CA . SER B 1 275 ? 182.952 249.579 138.574 1.00 81.15 275 SER B CA 1
ATOM 8288 C C . SER B 1 275 ? 184.003 249.281 137.517 1.00 81.15 275 SER B C 1
ATOM 8289 O O . SER B 1 275 ? 184.286 250.142 136.678 1.00 81.15 275 SER B O 1
ATOM 8292 N N . GLY B 1 276 ? 184.581 248.085 137.534 1.00 85.55 276 GLY B N 1
ATOM 8293 C CA . GLY B 1 276 ? 185.661 247.758 136.620 1.00 85.55 276 GLY B CA 1
ATOM 8294 C C . GLY B 1 276 ? 186.903 248.590 136.847 1.00 85.55 276 GLY B C 1
ATOM 8295 O O . GLY B 1 276 ? 187.518 249.057 135.880 1.00 85.55 276 GLY B O 1
ATOM 8296 N N . GLU B 1 277 ? 187.289 248.785 138.099 1.00 90.00 277 GLU B N 1
ATOM 8297 C CA . GLU B 1 277 ? 188.388 249.670 138.456 1.00 90.00 277 GLU B CA 1
ATOM 8298 C C . GLU B 1 277 ? 189.559 248.952 139.105 1.00 90.00 277 GLU B C 1
ATOM 8299 O O . GLU B 1 277 ? 190.712 249.268 138.802 1.00 90.00 277 GLU B O 1
ATOM 8305 N N . SER B 1 278 ? 189.299 247.986 139.980 1.00 89.91 278 SER B N 1
ATOM 8306 C CA . SER B 1 278 ? 190.323 247.336 140.791 1.00 89.91 278 SER B CA 1
ATOM 8307 C C . SER B 1 278 ? 190.149 245.824 140.759 1.00 89.91 278 SER B C 1
ATOM 8308 O O . SER B 1 278 ? 190.041 245.163 141.794 1.00 89.91 278 SER B O 1
ATOM 8311 N N . SER B 1 279 ? 190.104 245.257 139.554 1.00 90.10 279 SER B N 1
ATOM 8312 C CA . SER B 1 279 ? 189.805 243.840 139.367 1.00 90.10 279 SER B CA 1
ATOM 8313 C C . SER B 1 279 ? 190.834 242.899 139.989 1.00 90.10 279 SER B C 1
ATOM 8314 O O . SER B 1 279 ? 190.633 241.681 139.987 1.00 90.10 279 SER B O 1
ATOM 8317 N N . ASP B 1 280 ? 191.931 243.433 140.519 1.00 86.89 280 ASP B N 1
ATOM 8318 C CA . ASP B 1 280 ? 192.915 242.588 141.178 1.00 86.89 280 ASP B CA 1
ATOM 8319 C C . ASP B 1 280 ? 192.421 242.168 142.562 1.00 86.89 280 ASP B C 1
ATOM 8320 O O . ASP B 1 280 ? 191.464 242.721 143.108 1.00 86.89 280 ASP B O 1
ATOM 8325 N N . ARG B 1 281 ? 193.093 241.174 143.130 1.00 75.59 281 ARG B N 1
ATOM 8326 C CA . ARG B 1 281 ? 192.664 240.615 144.408 1.00 75.59 281 ARG B CA 1
ATOM 8327 C C . ARG B 1 281 ? 192.963 241.588 145.542 1.00 75.59 281 ARG B C 1
ATOM 8328 O O . ARG B 1 281 ? 194.103 242.043 145.679 1.00 75.59 281 ARG B O 1
ATOM 8336 N N . PRO B 1 282 ? 191.981 241.924 146.372 1.00 71.93 282 PRO B N 1
ATOM 8337 C CA . PRO B 1 282 ? 192.222 242.880 147.457 1.00 71.93 282 PRO B CA 1
ATOM 8338 C C . PRO B 1 282 ? 192.700 242.215 148.735 1.00 71.93 282 PRO B C 1
ATOM 8339 O O . PRO B 1 282 ? 192.783 240.986 148.810 1.00 71.93 282 PRO B O 1
ATOM 8343 N N . MET B 1 283 ? 193.005 243.015 149.750 1.00 70.12 283 MET B N 1
ATOM 8344 C CA . MET B 1 283 ? 193.356 242.507 151.073 1.00 70.12 283 MET B CA 1
ATOM 8345 C C . MET B 1 283 ? 192.141 242.699 151.971 1.00 70.12 283 MET B C 1
ATOM 8346 O O . MET B 1 283 ? 191.859 243.807 152.428 1.00 70.12 283 MET B O 1
ATOM 8351 N N . TRP B 1 284 ? 191.421 241.614 152.212 1.00 63.87 284 TRP B N 1
ATOM 8352 C CA . TRP B 1 284 ? 190.192 241.691 152.979 1.00 63.87 284 TRP B CA 1
ATOM 8353 C C . TRP B 1 284 ? 190.496 241.971 154.446 1.00 63.87 284 TRP B C 1
ATOM 8354 O O . TRP B 1 284 ? 191.426 241.391 155.009 1.00 63.87 284 TRP B O 1
ATOM 8365 N N . PRO B 1 285 ? 189.745 242.858 155.087 1.00 61.19 285 PRO B N 1
ATOM 8366 C CA . PRO B 1 285 ? 189.954 243.096 156.516 1.00 61.19 285 PRO B CA 1
ATOM 8367 C C . PRO B 1 285 ? 189.552 241.893 157.351 1.00 61.19 285 PRO B C 1
ATOM 8368 O O . PRO B 1 285 ? 188.627 241.151 157.016 1.00 61.19 285 PRO B O 1
ATOM 8372 N N . MET B 1 286 ? 190.273 241.701 158.450 1.00 61.91 286 MET B N 1
ATOM 8373 C CA . MET B 1 286 ? 189.933 240.692 159.438 1.00 61.91 286 MET B CA 1
ATOM 8374 C C . MET B 1 286 ? 190.240 241.257 160.813 1.00 61.91 286 MET B C 1
ATOM 8375 O O . MET B 1 286 ? 191.055 242.168 160.961 1.00 61.91 286 MET B O 1
ATOM 8380 N N . ILE B 1 287 ? 189.573 240.713 161.823 1.00 60.39 287 ILE B N 1
ATOM 8381 C CA . ILE B 1 287 ? 189.666 241.217 163.185 1.00 60.39 287 ILE B CA 1
ATOM 8382 C C . ILE B 1 287 ? 190.212 240.119 164.080 1.00 60.39 287 ILE B C 1
ATOM 8383 O O . ILE B 1 287 ? 189.740 238.978 164.030 1.00 60.39 287 ILE B O 1
ATOM 8388 N N . VAL B 1 288 ? 191.209 240.461 164.886 1.00 61.16 288 VAL B N 1
ATOM 8389 C CA . VAL B 1 288 ? 191.714 239.593 165.940 1.00 61.16 288 VAL B CA 1
ATOM 8390 C C . VAL B 1 288 ? 191.220 240.168 167.257 1.00 61.16 288 VAL B C 1
ATOM 8391 O O . VAL B 1 288 ? 191.632 241.261 167.661 1.00 61.16 288 VAL B O 1
ATOM 8395 N N . LEU B 1 289 ? 190.338 239.440 167.926 1.00 63.38 289 LEU B N 1
ATOM 8396 C CA . LEU B 1 289 ? 189.738 239.882 169.177 1.00 63.38 289 LEU B CA 1
ATOM 8397 C C . LEU B 1 289 ? 190.378 239.108 170.320 1.00 63.38 289 LEU B C 1
ATOM 8398 O O . LEU B 1 289 ? 190.186 237.895 170.439 1.00 63.38 289 LEU B O 1
ATOM 8403 N N . ARG B 1 290 ? 191.133 239.803 171.159 1.00 67.50 290 ARG B N 1
ATOM 8404 C CA . ARG B 1 290 ? 191.804 239.193 172.300 1.00 67.50 290 ARG B CA 1
ATOM 8405 C C . ARG B 1 290 ? 191.101 239.664 173.567 1.00 67.50 290 ARG B C 1
ATOM 8406 O O . ARG B 1 290 ? 191.280 240.804 173.999 1.00 67.50 290 ARG B O 1
ATOM 8414 N N . THR B 1 291 ? 190.303 238.783 174.155 1.00 67.75 291 THR B N 1
ATOM 8415 C CA . THR B 1 291 ? 189.556 239.044 175.372 1.00 67.75 291 THR B CA 1
ATOM 8416 C C . THR B 1 291 ? 189.782 237.904 176.350 1.00 67.75 291 THR B C 1
ATOM 8417 O O . THR B 1 291 ? 190.147 236.801 175.940 1.00 67.75 291 THR B O 1
ATOM 8421 N N . PRO B 1 292 ? 189.605 238.144 177.647 1.00 69.16 292 PRO B N 1
ATOM 8422 C CA . PRO B 1 292 ? 189.697 237.041 178.608 1.00 69.16 292 PRO B CA 1
ATOM 8423 C C . PRO B 1 292 ? 188.637 235.986 178.333 1.00 69.16 292 PRO B C 1
ATOM 8424 O O . PRO B 1 292 ? 187.513 236.296 177.938 1.00 69.16 292 PRO B O 1
ATOM 8428 N N . LYS B 1 293 ? 189.007 234.728 178.538 1.00 73.88 293 LYS B N 1
ATOM 8429 C CA . LYS B 1 293 ? 188.046 233.642 178.438 1.00 73.88 293 LYS B CA 1
ATOM 8430 C C . LYS B 1 293 ? 187.218 233.594 179.715 1.00 73.88 293 LYS B C 1
ATOM 8431 O O . LYS B 1 293 ? 187.763 233.692 180.818 1.00 73.88 293 LYS B O 1
ATOM 8437 N N . GLY B 1 294 ? 185.906 233.446 179.567 1.00 70.62 294 GLY B N 1
ATOM 8438 C CA . GLY B 1 294 ? 185.020 233.601 180.701 1.00 70.62 294 GLY B CA 1
ATOM 8439 C C . GLY B 1 294 ? 185.074 235.029 181.187 1.00 70.62 294 GLY B C 1
ATOM 8440 O O . GLY B 1 294 ? 185.326 235.290 182.365 1.00 70.62 294 GLY B O 1
ATOM 8441 N N . TRP B 1 295 ? 184.822 235.958 180.265 1.00 66.18 295 TRP B N 1
ATOM 8442 C CA . TRP B 1 295 ? 185.210 237.352 180.452 1.00 66.18 295 TRP B CA 1
ATOM 8443 C C . TRP B 1 295 ? 184.542 237.974 181.673 1.00 66.18 295 TRP B C 1
ATOM 8444 O O . TRP B 1 295 ? 185.204 238.620 182.490 1.00 66.18 295 TRP B O 1
ATOM 8455 N N . THR B 1 296 ? 183.233 237.800 181.820 1.00 67.44 296 THR B N 1
ATOM 8456 C CA . THR B 1 296 ? 182.523 238.427 182.927 1.00 67.44 296 THR B CA 1
ATOM 8457 C C . THR B 1 296 ? 182.113 237.424 183.998 1.00 67.44 296 THR B C 1
ATOM 8458 O O . THR B 1 296 ? 181.251 237.727 184.826 1.00 67.44 296 THR B O 1
ATOM 8462 N N . GLY B 1 297 ? 182.719 236.242 184.002 1.00 72.01 297 GLY B N 1
ATOM 8463 C CA . GLY B 1 297 ? 182.382 235.214 184.954 1.00 72.01 297 GLY B CA 1
ATOM 8464 C C . GLY B 1 297 ? 183.099 235.395 186.274 1.00 72.01 297 GLY B C 1
ATOM 8465 O O . GLY B 1 297 ? 183.711 236.433 186.535 1.00 72.01 297 GLY B O 1
ATOM 8466 N N . PRO B 1 298 ? 183.018 234.387 187.142 1.00 77.89 298 PRO B N 1
ATOM 8467 C CA . PRO B 1 298 ? 183.711 234.469 188.432 1.00 77.89 298 PRO B CA 1
ATOM 8468 C C . PRO B 1 298 ? 185.212 234.625 188.244 1.00 77.89 298 PRO B C 1
ATOM 8469 O O . PRO B 1 298 ? 185.818 233.987 187.382 1.00 77.89 298 PRO B O 1
ATOM 8473 N N . ALA B 1 299 ? 185.811 235.484 189.068 1.00 85.08 299 ALA B N 1
ATOM 8474 C CA . ALA B 1 299 ? 187.236 235.762 188.933 1.00 85.08 299 ALA B CA 1
ATOM 8475 C C . ALA B 1 299 ? 188.074 234.567 189.364 1.00 85.08 299 ALA B C 1
ATOM 8476 O O . ALA B 1 299 ? 188.993 234.151 188.649 1.00 85.08 299 ALA B O 1
ATOM 8478 N N . THR B 1 300 ? 187.772 234.000 190.529 1.00 89.74 300 THR B N 1
ATOM 8479 C CA . THR B 1 300 ? 188.525 232.877 191.067 1.00 89.74 300 THR B CA 1
ATOM 8480 C C . THR B 1 300 ? 187.575 231.883 191.712 1.00 89.74 300 THR B C 1
ATOM 8481 O O . THR B 1 300 ? 186.617 232.273 192.384 1.00 89.74 300 THR B O 1
ATOM 8485 N N . ILE B 1 301 ? 187.848 230.600 191.501 1.00 92.39 301 ILE B N 1
ATOM 8486 C CA . ILE B 1 301 ? 187.138 229.514 192.161 1.00 92.39 301 ILE B CA 1
ATOM 8487 C C . ILE B 1 301 ? 188.175 228.619 192.821 1.00 92.39 301 ILE B C 1
ATOM 8488 O O . ILE B 1 301 ? 189.104 228.149 192.155 1.00 92.39 301 ILE B O 1
ATOM 8493 N N . LYS B 1 302 ? 188.022 228.396 194.128 1.00 95.19 302 LYS B N 1
ATOM 8494 C CA . LYS B 1 302 ? 188.942 227.569 194.910 1.00 95.19 302 LYS B CA 1
ATOM 8495 C C . LYS B 1 302 ? 190.372 228.099 194.854 1.00 95.19 302 LYS B C 1
ATOM 8496 O O . LYS B 1 302 ? 191.332 227.330 194.918 1.00 95.19 302 LYS B O 1
ATOM 8502 N N . GLY B 1 303 ? 190.527 229.415 194.727 1.00 95.69 303 GLY B N 1
ATOM 8503 C CA . GLY B 1 303 ? 191.835 230.028 194.679 1.00 95.69 303 GLY B CA 1
ATOM 8504 C C . GLY B 1 303 ? 192.519 229.997 193.331 1.00 95.69 303 GLY B C 1
ATOM 8505 O O . GLY B 1 303 ? 193.634 230.519 193.211 1.00 95.69 303 GLY B O 1
ATOM 8506 N N . HIS B 1 304 ? 191.896 229.413 192.315 1.00 93.91 304 HIS B N 1
ATOM 8507 C CA . HIS B 1 304 ? 192.471 229.339 190.981 1.00 93.91 304 HIS B CA 1
ATOM 8508 C C . HIS B 1 304 ? 191.821 230.378 190.081 1.00 93.91 304 HIS B C 1
ATOM 8509 O O . HIS B 1 304 ? 190.617 230.629 190.176 1.00 93.91 304 HIS B O 1
ATOM 8516 N N . VAL B 1 305 ? 192.625 230.979 189.206 1.00 90.26 305 VAL B N 1
ATOM 8517 C CA . VAL B 1 305 ? 192.106 231.952 188.256 1.00 90.26 305 VAL B CA 1
ATOM 8518 C C . VAL B 1 305 ? 191.183 231.250 187.271 1.00 90.26 305 VAL B C 1
ATOM 8519 O O . VAL B 1 305 ? 191.547 230.229 186.674 1.00 90.26 305 VAL B O 1
ATOM 8523 N N . VAL B 1 306 ? 189.981 231.790 187.101 1.00 86.03 306 VAL B N 1
ATOM 8524 C CA . VAL B 1 306 ? 188.978 231.229 186.206 1.00 86.03 306 VAL B CA 1
ATOM 8525 C C . VAL B 1 306 ? 188.740 232.133 185.002 1.00 86.03 306 VAL B C 1
ATOM 8526 O O . VAL B 1 306 ? 188.807 231.686 183.858 1.00 86.03 306 VAL B O 1
ATOM 8530 N N . GLU B 1 307 ? 188.457 233.409 185.245 1.00 81.81 307 GLU B N 1
ATOM 8531 C CA . GLU B 1 307 ? 188.306 234.362 184.155 1.00 81.81 307 GLU B CA 1
ATOM 8532 C C . GLU B 1 307 ? 189.649 234.586 183.472 1.00 81.81 307 GLU B C 1
ATOM 8533 O O . GLU B 1 307 ? 190.669 234.790 184.136 1.00 81.81 307 GLU B O 1
ATOM 8539 N N . GLY B 1 308 ? 189.648 234.555 182.142 1.00 81.13 308 GLY B N 1
ATOM 8540 C CA . GLY B 1 308 ? 190.895 234.648 181.415 1.00 81.13 308 GLY B CA 1
ATOM 8541 C C . GLY B 1 308 ? 191.755 233.415 181.515 1.00 81.13 308 GLY B C 1
ATOM 8542 O O . GLY B 1 308 ? 192.971 233.500 181.339 1.00 81.13 308 GLY B O 1
ATOM 8543 N N . SER B 1 309 ? 191.154 232.265 181.803 1.00 83.31 309 SER B N 1
ATOM 8544 C CA . SER B 1 309 ? 191.880 231.016 181.948 1.00 83.31 309 SER B CA 1
ATOM 8545 C C . SER B 1 309 ? 191.118 229.917 181.226 1.00 83.31 309 SER B C 1
ATOM 8546 O O . SER B 1 309 ? 189.968 230.091 180.819 1.00 83.31 309 SER B O 1
ATOM 8549 N N . TRP B 1 310 ? 191.779 228.772 181.066 1.00 85.15 310 TRP B N 1
ATOM 8550 C CA . TRP B 1 310 ? 191.127 227.616 180.469 1.00 85.15 310 TRP B CA 1
ATOM 8551 C C . TRP B 1 310 ? 190.101 226.992 181.402 1.00 85.15 310 TRP B C 1
ATOM 8552 O O . TRP B 1 310 ? 189.268 226.203 180.948 1.00 85.15 310 TRP B O 1
ATOM 8563 N N . ARG B 1 311 ? 190.139 227.330 182.691 1.00 86.70 311 ARG B N 1
ATOM 8564 C CA . ARG B 1 311 ? 189.219 226.747 183.658 1.00 86.70 311 ARG B CA 1
ATOM 8565 C C . ARG B 1 311 ? 187.785 227.226 183.485 1.00 86.70 311 ARG B C 1
ATOM 8566 O O . ARG B 1 311 ? 186.879 226.630 184.075 1.00 86.70 311 ARG B O 1
ATOM 8574 N N . SER B 1 312 ? 187.554 228.273 182.701 1.00 81.18 312 SER B N 1
ATOM 8575 C CA . SER B 1 312 ? 186.210 228.766 182.443 1.00 81.18 312 SER B CA 1
ATOM 8576 C C . SER B 1 312 ? 185.602 228.182 181.175 1.00 81.18 312 SER B C 1
ATOM 8577 O O . SER B 1 312 ? 184.499 228.584 180.795 1.00 81.18 312 SER B O 1
ATOM 8580 N N . HIS B 1 313 ? 186.291 227.241 180.524 1.00 79.49 313 HIS B N 1
ATOM 8581 C CA . HIS B 1 313 ? 185.841 226.738 179.230 1.00 79.49 313 HIS B CA 1
ATOM 8582 C C . HIS B 1 313 ? 184.466 226.092 179.325 1.00 79.49 313 HIS B C 1
ATOM 8583 O O . HIS B 1 313 ? 183.555 226.430 178.562 1.00 79.49 313 HIS B O 1
ATOM 8590 N N . GLN B 1 314 ? 184.293 225.158 180.256 1.00 80.94 314 GLN B N 1
ATOM 8591 C CA . GLN B 1 314 ? 183.019 224.456 180.375 1.00 80.94 314 GLN B CA 1
ATOM 8592 C C . GLN B 1 314 ? 182.110 225.124 181.403 1.00 80.94 314 GLN B C 1
ATOM 8593 O O . GLN B 1 314 ? 181.059 225.666 181.050 1.00 80.94 314 GLN B O 1
ATOM 8599 N N . VAL B 1 315 ? 182.526 225.133 182.665 1.00 82.91 315 VAL B N 1
ATOM 8600 C CA . VAL B 1 315 ? 181.784 225.783 183.741 1.00 82.91 315 VAL B CA 1
ATOM 8601 C C . VAL B 1 315 ? 182.790 226.287 184.766 1.00 82.91 315 VAL B C 1
ATOM 8602 O O . VAL B 1 315 ? 183.727 225.560 185.123 1.00 82.91 315 VAL B O 1
ATOM 8606 N N . PRO B 1 316 ? 182.656 227.524 185.241 1.00 83.34 316 PRO B N 1
ATOM 8607 C CA . PRO B 1 316 ? 183.511 227.972 186.349 1.00 83.34 316 PRO B CA 1
ATOM 8608 C C . PRO B 1 316 ? 183.349 227.133 187.600 1.00 83.34 316 PRO B C 1
ATOM 8609 O O . PRO B 1 316 ? 184.307 226.989 188.369 1.00 83.34 316 PRO B O 1
ATOM 8613 N N . MET B 1 317 ? 182.163 226.572 187.827 1.00 86.37 317 MET B N 1
ATOM 8614 C CA . MET B 1 317 ? 181.910 225.734 188.993 1.00 86.37 317 MET B CA 1
ATOM 8615 C C . MET B 1 317 ? 180.853 224.707 188.626 1.00 86.37 317 MET B C 1
ATOM 8616 O O . MET B 1 317 ? 179.743 225.075 188.234 1.00 86.37 317 MET B O 1
ATOM 8621 N N . ALA B 1 318 ? 181.199 223.428 188.745 1.00 89.44 318 ALA B N 1
ATOM 8622 C CA . ALA B 1 318 ? 180.301 222.340 188.392 1.00 89.44 318 ALA B CA 1
ATOM 8623 C C . ALA B 1 318 ? 179.673 221.671 189.607 1.00 89.44 318 ALA B C 1
ATOM 8624 O O . ALA B 1 318 ? 179.002 220.646 189.456 1.00 89.44 318 ALA B O 1
ATOM 8626 N N . ASP B 1 319 ? 179.875 222.219 190.803 1.00 92.28 319 ASP B N 1
ATOM 8627 C CA . ASP B 1 319 ? 179.375 221.615 192.032 1.00 92.28 319 ASP B CA 1
ATOM 8628 C C . ASP B 1 319 ? 178.447 222.559 192.788 1.00 92.28 319 ASP B C 1
ATOM 8629 O O . ASP B 1 319 ? 178.326 222.469 194.010 1.00 92.28 319 ASP B O 1
ATOM 8634 N N . VAL B 1 320 ? 177.786 223.470 192.072 1.00 89.22 320 VAL B N 1
ATOM 8635 C CA . VAL B 1 320 ? 176.886 224.417 192.722 1.00 89.22 320 VAL B CA 1
ATOM 8636 C C . VAL B 1 320 ? 175.714 223.696 193.367 1.00 89.22 320 VAL B C 1
ATOM 8637 O O . VAL B 1 320 ? 175.137 224.183 194.346 1.00 89.22 320 VAL B O 1
ATOM 8641 N N . LEU B 1 321 ? 175.342 222.530 192.838 1.00 92.32 321 LEU B N 1
ATOM 8642 C CA . LEU B 1 321 ? 174.235 221.774 193.410 1.00 92.32 321 LEU B CA 1
ATOM 8643 C C . LEU B 1 321 ? 174.584 221.215 194.782 1.00 92.32 321 LEU B C 1
ATOM 8644 O O . LEU B 1 321 ? 173.707 221.107 195.647 1.00 92.32 321 LEU B O 1
ATOM 8649 N N . THR B 1 322 ? 175.850 220.863 195.004 1.00 94.23 322 THR B N 1
ATOM 8650 C CA . THR B 1 322 ? 176.244 220.229 196.257 1.00 94.23 322 THR B CA 1
ATOM 8651 C C . THR B 1 322 ? 176.495 221.256 197.358 1.00 94.23 322 THR B C 1
ATOM 8652 O O . THR B 1 322 ? 175.815 221.251 198.390 1.00 94.23 322 THR B O 1
ATOM 8656 N N . ASN B 1 323 ? 177.465 222.148 197.156 1.00 91.71 323 ASN B N 1
ATOM 8657 C CA . ASN B 1 323 ? 177.743 222.956 198.337 1.00 91.71 323 ASN B CA 1
ATOM 8658 C C . ASN B 1 323 ? 177.136 224.346 198.211 1.00 91.71 323 ASN B C 1
ATOM 8659 O O . ASN B 1 323 ? 177.119 224.921 197.118 1.00 91.71 323 ASN B O 1
ATOM 8664 N N . PRO B 1 324 ? 176.633 224.897 199.319 1.00 89.40 324 PRO B N 1
ATOM 8665 C CA . PRO B 1 324 ? 176.014 226.229 199.263 1.00 89.40 324 PRO B CA 1
ATOM 8666 C C . PRO B 1 324 ? 176.990 227.349 198.962 1.00 89.40 324 PRO B C 1
ATOM 8667 O O . PRO B 1 324 ? 176.553 228.426 198.540 1.00 89.40 324 PRO B O 1
ATOM 8671 N N . GLU B 1 325 ? 178.289 227.142 199.177 1.00 91.07 325 GLU B N 1
ATOM 8672 C CA . GLU B 1 325 ? 179.257 228.201 198.917 1.00 91.07 325 GLU B CA 1
ATOM 8673 C C . GLU B 1 325 ? 179.300 228.551 197.436 1.00 91.07 325 GLU B C 1
ATOM 8674 O O . GLU B 1 325 ? 179.326 229.729 197.064 1.00 91.07 325 GLU B O 1
ATOM 8680 N N . HIS B 1 326 ? 179.311 227.537 196.573 1.00 87.65 326 HIS B N 1
ATOM 8681 C CA . HIS B 1 326 ? 179.299 227.798 195.141 1.00 87.65 326 HIS B CA 1
ATOM 8682 C C . HIS B 1 326 ? 177.924 228.219 194.649 1.00 87.65 326 HIS B C 1
ATOM 8683 O O . HIS B 1 326 ? 177.825 228.941 193.652 1.00 87.65 326 HIS B O 1
ATOM 8690 N N . LEU B 1 327 ? 176.859 227.783 195.324 1.00 81.61 327 LEU B N 1
ATOM 8691 C CA . LEU B 1 327 ? 175.525 228.256 194.974 1.00 81.61 327 LEU B CA 1
ATOM 8692 C C . LEU B 1 327 ? 175.403 229.755 195.199 1.00 81.61 327 LEU B C 1
ATOM 8693 O O . LEU B 1 327 ? 174.758 230.458 194.415 1.00 81.61 327 LEU B O 1
ATOM 8698 N N . GLN B 1 328 ? 176.008 230.261 196.274 1.00 79.90 328 GLN B N 1
ATOM 8699 C CA . GLN B 1 328 ? 175.996 231.698 196.518 1.00 79.90 328 GLN B CA 1
ATOM 8700 C C . GLN B 1 328 ? 176.821 232.441 195.476 1.00 79.90 328 GLN B C 1
ATOM 8701 O O . GLN B 1 328 ? 176.474 233.560 195.084 1.00 79.90 328 GLN B O 1
ATOM 8707 N N . LEU B 1 329 ? 177.921 231.839 195.023 1.00 79.23 329 LEU B N 1
ATOM 8708 C CA . LEU B 1 329 ? 178.718 232.456 193.969 1.00 79.23 329 LEU B CA 1
ATOM 8709 C C . LEU B 1 329 ? 177.943 232.527 192.662 1.00 79.23 329 LEU B C 1
ATOM 8710 O O . LEU B 1 329 ? 178.071 233.497 191.909 1.00 79.23 329 LEU B O 1
ATOM 8715 N N . LEU B 1 330 ? 177.145 231.499 192.368 1.00 74.34 330 LEU B N 1
ATOM 8716 C CA . LEU B 1 330 ? 176.332 231.519 191.158 1.00 74.34 330 LEU B CA 1
ATOM 8717 C C . LEU B 1 330 ? 175.298 232.633 191.206 1.00 74.34 330 LEU B C 1
ATOM 8718 O O . LEU B 1 330 ? 175.066 233.318 190.204 1.00 74.34 330 LEU B O 1
ATOM 8723 N N . GLU B 1 331 ? 174.661 232.828 192.359 1.00 76.35 331 GLU B N 1
ATOM 8724 C CA . GLU B 1 331 ? 173.702 233.917 192.491 1.00 76.35 331 GLU B CA 1
ATOM 8725 C C . GLU B 1 331 ? 174.389 235.272 192.398 1.00 76.35 331 GLU B C 1
ATOM 8726 O O . GLU B 1 331 ? 173.858 236.200 191.781 1.00 76.35 331 GLU B O 1
ATOM 8732 N N . ASP B 1 332 ? 175.568 235.407 193.007 1.00 75.93 332 ASP B N 1
ATOM 8733 C CA . ASP B 1 332 ? 176.320 236.652 192.891 1.00 75.93 332 ASP B CA 1
ATOM 8734 C C . ASP B 1 332 ? 176.774 236.888 191.459 1.00 75.93 332 ASP B C 1
ATOM 8735 O O . ASP B 1 332 ? 176.816 238.030 190.992 1.00 75.93 332 ASP B O 1
ATOM 8740 N N . TRP B 1 333 ? 177.136 235.817 190.754 1.00 67.68 333 TRP B N 1
ATOM 8741 C CA . TRP B 1 333 ? 177.491 235.933 189.345 1.00 67.68 333 TRP B CA 1
ATOM 8742 C C . TRP B 1 333 ? 176.307 236.420 188.521 1.00 67.68 333 TRP B C 1
ATOM 8743 O O . TRP B 1 333 ? 176.451 237.317 187.685 1.00 67.68 333 TRP B O 1
ATOM 8754 N N . LEU B 1 334 ? 175.126 235.848 188.754 1.00 66.18 334 LEU B N 1
ATOM 8755 C CA . LEU B 1 334 ? 173.940 236.260 188.011 1.00 66.18 334 LEU B CA 1
ATOM 8756 C C . LEU B 1 334 ? 173.551 237.697 188.327 1.00 66.18 334 LEU B C 1
ATOM 8757 O O . LEU B 1 334 ? 173.147 238.444 187.431 1.00 66.18 334 LEU B O 1
ATOM 8762 N N . ARG B 1 335 ? 173.657 238.103 189.589 1.00 69.46 335 ARG B N 1
ATOM 8763 C CA . ARG B 1 335 ? 173.271 239.455 189.964 1.00 69.46 335 ARG B CA 1
ATOM 8764 C C . ARG B 1 335 ? 174.289 240.503 189.549 1.00 69.46 335 ARG B C 1
ATOM 8765 O O . ARG B 1 335 ? 173.968 241.694 189.579 1.00 69.46 335 ARG B O 1
ATOM 8773 N N . SER B 1 336 ? 175.499 240.098 189.164 1.00 67.18 336 SER B N 1
ATOM 8774 C CA . SER B 1 336 ? 176.482 241.057 188.683 1.00 67.18 336 SER B CA 1
ATOM 8775 C C . SER B 1 336 ? 176.078 241.669 187.351 1.00 67.18 336 SER B C 1
ATOM 8776 O O . SER B 1 336 ? 176.570 242.747 187.003 1.00 67.18 336 SER B O 1
ATOM 8779 N N . TYR B 1 337 ? 175.199 241.010 186.601 1.00 61.80 337 TYR B N 1
ATOM 8780 C CA . TYR B 1 337 ? 174.673 241.578 185.370 1.00 61.80 337 TYR B CA 1
ATOM 8781 C C . TYR B 1 337 ? 173.529 242.545 185.614 1.00 61.80 337 TYR B C 1
ATOM 8782 O O . TYR B 1 337 ? 173.074 243.187 184.663 1.00 61.80 337 TYR B O 1
ATOM 8791 N N . ARG B 1 338 ? 173.064 242.660 186.854 1.00 66.40 338 ARG B N 1
ATOM 8792 C CA . ARG B 1 338 ? 171.971 243.536 187.251 1.00 66.40 338 ARG B CA 1
ATOM 8793 C C . ARG B 1 338 ? 170.729 243.269 186.412 1.00 66.40 338 ARG B C 1
ATOM 8794 O O . ARG B 1 338 ? 170.311 244.130 185.630 1.00 66.40 338 ARG B O 1
ATOM 8802 N N . PRO B 1 339 ? 170.112 242.091 186.546 1.00 66.92 339 PRO B N 1
ATOM 8803 C CA . PRO B 1 339 ? 168.917 241.795 185.744 1.00 66.92 339 PRO B CA 1
ATOM 8804 C C . PRO B 1 339 ? 167.718 242.656 186.089 1.00 66.92 339 PRO B C 1
ATOM 8805 O O . PRO B 1 339 ? 166.778 242.720 185.289 1.00 66.92 339 PRO B O 1
ATOM 8809 N N . GLU B 1 340 ? 167.710 243.312 187.249 1.00 72.04 340 GLU B N 1
ATOM 8810 C CA . GLU B 1 340 ? 166.584 244.167 187.601 1.00 72.04 340 GLU B CA 1
ATOM 8811 C C . GLU B 1 340 ? 166.481 245.370 186.673 1.00 72.04 340 GLU B C 1
ATOM 8812 O O . GLU B 1 340 ? 165.392 245.928 186.504 1.00 72.04 340 GLU B O 1
ATOM 8818 N N . GLU B 1 341 ? 167.593 245.780 186.069 1.00 72.29 341 GLU B N 1
ATOM 8819 C CA . GLU B 1 341 ? 167.605 246.884 185.123 1.00 72.29 341 GLU B CA 1
ATOM 8820 C C . GLU B 1 341 ? 167.401 246.442 183.682 1.00 72.29 341 GLU B C 1
ATOM 8821 O O . GLU B 1 341 ? 167.215 247.297 182.812 1.00 72.29 341 GLU B O 1
ATOM 8827 N N . LEU B 1 342 ? 167.432 245.142 183.407 1.00 65.99 342 LEU B N 1
ATOM 8828 C CA . LEU B 1 342 ? 167.408 244.639 182.043 1.00 65.99 342 LEU B CA 1
ATOM 8829 C C . LEU B 1 342 ? 166.068 244.065 181.625 1.00 65.99 342 LEU B C 1
ATOM 8830 O O . LEU B 1 342 ? 165.733 244.119 180.443 1.00 65.99 342 LEU B O 1
ATOM 8835 N N . PHE B 1 343 ? 165.300 243.520 182.558 1.00 66.08 343 PHE B N 1
ATOM 8836 C CA . PHE B 1 343 ? 164.001 242.937 182.267 1.00 66.08 343 PHE B CA 1
ATOM 8837 C C . PHE B 1 343 ? 162.949 243.626 183.119 1.00 66.08 343 PHE B C 1
ATOM 8838 O O . PHE B 1 343 ? 163.183 243.910 184.296 1.00 66.08 343 PHE B O 1
ATOM 8846 N N . ASP B 1 344 ? 161.795 243.899 182.524 1.00 71.91 344 ASP B N 1
ATOM 8847 C CA . ASP B 1 344 ? 160.726 244.569 183.247 1.00 71.91 344 ASP B CA 1
ATOM 8848 C C . ASP B 1 344 ? 159.984 243.548 184.108 1.00 71.91 344 ASP B C 1
A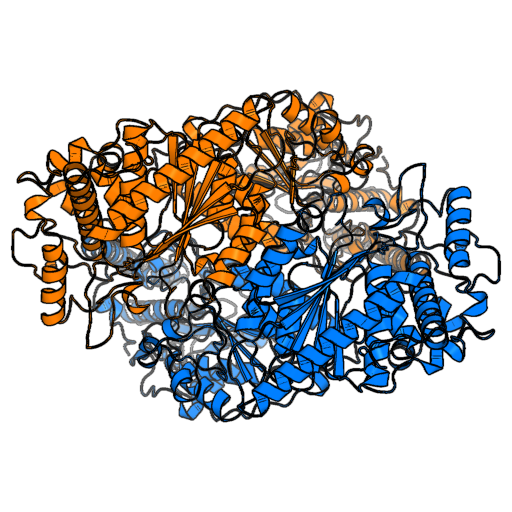TOM 8849 O O . ASP B 1 344 ? 160.389 242.389 184.228 1.00 71.91 344 ASP B O 1
ATOM 8854 N N . ALA B 1 345 ? 158.879 243.976 184.721 1.00 71.44 345 ALA B N 1
ATOM 8855 C CA . ALA B 1 345 ? 158.144 243.094 185.622 1.00 71.44 345 ALA B CA 1
ATOM 8856 C C . ALA B 1 345 ? 157.589 241.884 184.884 1.00 71.44 345 ALA B C 1
ATOM 8857 O O . ALA B 1 345 ? 157.601 240.767 185.411 1.00 71.44 345 ALA B O 1
ATOM 8859 N N . SER B 1 346 ? 157.099 242.087 183.660 1.00 71.68 346 SER B N 1
ATOM 8860 C CA . SER B 1 346 ? 156.553 240.984 182.881 1.00 71.68 346 SER B CA 1
ATOM 8861 C C . SER B 1 346 ? 157.622 240.001 182.432 1.00 71.68 346 SER B C 1
ATOM 8862 O O . SER B 1 346 ? 157.288 238.876 182.051 1.00 71.68 346 SER B O 1
ATOM 8865 N N . GLY B 1 347 ? 158.892 240.393 182.471 1.00 69.58 347 GLY B N 1
ATOM 8866 C CA . GLY B 1 347 ? 159.979 239.547 182.035 1.00 69.58 347 GLY B CA 1
ATOM 8867 C C . GLY B 1 347 ? 160.548 239.894 180.678 1.00 69.58 347 GLY B C 1
ATOM 8868 O O . GLY B 1 347 ? 161.587 239.341 180.304 1.00 69.58 347 GLY B O 1
ATOM 8869 N N . ALA B 1 348 ? 159.900 240.778 179.930 1.00 69.34 348 ALA B N 1
ATOM 8870 C CA . ALA B 1 348 ? 160.431 241.188 178.645 1.00 69.34 348 ALA B CA 1
ATOM 8871 C C . ALA B 1 348 ? 161.633 242.107 178.840 1.00 69.34 348 ALA B C 1
ATOM 8872 O O . ALA B 1 348 ? 161.741 242.791 179.858 1.00 69.34 348 ALA B O 1
ATOM 8874 N N . PRO B 1 349 ? 162.562 242.127 177.887 1.00 67.67 349 PRO B N 1
ATOM 8875 C CA . PRO B 1 349 ? 163.639 243.117 177.947 1.00 67.67 349 PRO B CA 1
ATOM 8876 C C . PRO B 1 349 ? 163.075 244.526 177.880 1.00 67.67 349 PRO B C 1
ATOM 8877 O O . PRO B 1 349 ? 162.070 244.786 177.217 1.00 67.67 349 PRO B O 1
ATOM 8881 N N . VAL B 1 350 ? 163.733 245.441 178.587 1.00 69.45 350 VAL B N 1
ATOM 8882 C CA . VAL B 1 350 ? 163.240 246.805 178.739 1.00 69.45 350 VAL B CA 1
ATOM 8883 C C . VAL B 1 350 ? 163.235 247.519 177.395 1.00 69.45 350 VAL B C 1
ATOM 8884 O O . VAL B 1 350 ? 163.865 247.065 176.435 1.00 69.45 350 VAL B O 1
ATOM 8888 N N . ALA B 1 351 ? 162.520 248.645 177.321 1.00 70.54 351 ALA B N 1
ATOM 8889 C CA . ALA B 1 351 ? 162.399 249.383 176.069 1.00 70.54 351 ALA B CA 1
ATOM 8890 C C . ALA B 1 351 ? 163.736 249.905 175.569 1.00 70.54 351 ALA B C 1
ATOM 8891 O O . ALA B 1 351 ? 163.888 250.133 174.365 1.00 70.54 351 ALA B O 1
ATOM 8893 N N . GLU B 1 352 ? 164.705 250.100 176.463 1.00 73.13 352 GLU B N 1
ATOM 8894 C CA . GLU B 1 352 ? 166.040 250.498 176.037 1.00 73.13 352 GLU B CA 1
ATOM 8895 C C . GLU B 1 352 ? 166.672 249.434 175.149 1.00 73.13 352 GLU B C 1
ATOM 8896 O O . GLU B 1 352 ? 167.303 249.755 174.137 1.00 73.13 352 GLU B O 1
ATOM 8902 N N . LEU B 1 353 ? 166.511 248.161 175.512 1.00 68.09 353 LEU B N 1
ATOM 8903 C CA . LEU B 1 353 ? 167.059 247.082 174.702 1.00 68.09 353 LEU B CA 1
ATOM 8904 C C . LEU B 1 353 ? 166.260 246.857 173.429 1.00 68.09 353 LEU B C 1
ATOM 8905 O O . LEU B 1 353 ? 166.835 246.487 172.401 1.00 68.09 353 LEU B O 1
ATOM 8910 N N . GLN B 1 354 ? 164.944 247.065 173.476 1.00 69.64 354 GLN B N 1
ATOM 8911 C CA . GLN B 1 354 ? 164.125 246.883 172.284 1.00 69.64 354 GLN B CA 1
ATOM 8912 C C . GLN B 1 354 ? 164.475 247.891 171.202 1.00 69.64 354 GLN B C 1
ATOM 8913 O O . GLN B 1 354 ? 164.357 247.585 170.011 1.00 69.64 354 GLN B O 1
ATOM 8919 N N . ALA B 1 355 ? 164.901 249.092 171.592 1.00 67.09 355 ALA B N 1
ATOM 8920 C CA . ALA B 1 355 ? 165.179 250.136 170.615 1.00 67.09 355 ALA B CA 1
ATOM 8921 C C . ALA B 1 355 ? 166.356 249.782 169.720 1.00 67.09 355 ALA B C 1
ATOM 8922 O O . ALA B 1 355 ? 166.387 250.189 168.555 1.00 67.09 355 ALA B O 1
ATOM 8924 N N . ILE B 1 356 ? 167.328 249.031 170.233 1.00 65.12 356 ILE B N 1
ATOM 8925 C CA . ILE B 1 356 ? 168.522 248.700 169.468 1.00 65.12 356 ILE B CA 1
ATOM 8926 C C . ILE B 1 356 ? 168.438 247.311 168.846 1.00 65.12 356 ILE B C 1
ATOM 8927 O O . ILE B 1 356 ? 169.449 246.789 168.372 1.00 65.12 356 ILE B O 1
ATOM 8932 N N . ALA B 1 357 ? 167.262 246.703 168.832 1.00 65.20 357 ALA B N 1
ATOM 8933 C CA . ALA B 1 357 ? 167.281 245.454 168.084 1.00 65.20 357 ALA B CA 1
ATOM 8934 C C . ALA B 1 357 ? 166.949 245.710 166.616 1.00 65.20 357 ALA B C 1
ATOM 8935 O O . ALA B 1 357 ? 166.106 246.558 166.310 1.00 65.20 357 ALA B O 1
ATOM 8937 N N . PRO B 1 358 ? 167.594 245.006 165.691 1.00 66.12 358 PRO B N 1
ATOM 8938 C CA . PRO B 1 358 ? 167.245 245.151 164.275 1.00 66.12 358 PRO B CA 1
ATOM 8939 C C . PRO B 1 358 ? 165.847 244.617 164.005 1.00 66.12 358 PRO B C 1
ATOM 8940 O O . PRO B 1 358 ? 165.238 243.928 164.824 1.00 66.12 358 PRO B O 1
ATOM 8944 N N . ILE B 1 359 ? 165.335 244.951 162.826 1.00 67.45 359 ILE B N 1
ATOM 8945 C CA . ILE B 1 359 ? 163.940 244.723 162.477 1.00 67.45 359 ILE B CA 1
ATOM 8946 C C . ILE B 1 359 ? 163.870 243.768 161.295 1.00 67.45 359 ILE B C 1
ATOM 8947 O O . ILE B 1 359 ? 164.598 243.935 160.311 1.00 67.45 359 ILE B O 1
ATOM 8952 N N . GLY B 1 360 ? 163.004 242.764 161.402 1.00 67.78 360 GLY B N 1
ATOM 8953 C CA . GLY B 1 360 ? 162.676 241.920 160.272 1.00 67.78 360 GLY B CA 1
ATOM 8954 C C . GLY B 1 360 ? 163.762 240.948 159.869 1.00 67.78 360 GLY B C 1
ATOM 8955 O O . GLY B 1 360 ? 164.345 240.270 160.718 1.00 67.78 360 GLY B O 1
ATOM 8956 N N . ASP B 1 361 ? 164.029 240.862 158.567 1.00 71.39 361 ASP B N 1
ATOM 8957 C CA . ASP B 1 361 ? 165.033 239.958 158.026 1.00 71.39 361 ASP B CA 1
ATOM 8958 C C . ASP B 1 361 ? 166.440 240.521 158.099 1.00 71.39 361 ASP B C 1
ATOM 8959 O O . ASP B 1 361 ? 167.335 240.008 157.421 1.00 71.39 361 ASP B O 1
ATOM 8964 N N . ARG B 1 362 ? 166.656 241.563 158.895 1.00 68.12 362 ARG B N 1
ATOM 8965 C CA . ARG B 1 362 ? 167.973 242.142 159.094 1.00 68.12 362 ARG B CA 1
ATOM 8966 C C . ARG B 1 362 ? 168.628 241.674 160.384 1.00 68.12 362 ARG B C 1
ATOM 8967 O O . ARG B 1 362 ? 169.684 242.191 160.751 1.00 68.12 362 ARG B O 1
ATOM 8975 N N . ARG B 1 363 ? 168.043 240.697 161.068 1.00 64.17 363 ARG B N 1
ATOM 8976 C CA . ARG B 1 363 ? 168.401 240.407 162.448 1.00 64.17 363 ARG B CA 1
ATOM 8977 C C . ARG B 1 363 ? 169.502 239.365 162.609 1.00 64.17 363 ARG B C 1
ATOM 8978 O O . ARG B 1 363 ? 169.845 239.039 163.749 1.00 64.17 363 ARG B O 1
ATOM 8986 N N . MET B 1 364 ? 170.037 238.818 161.517 1.00 64.19 364 MET B N 1
ATOM 8987 C CA . MET B 1 364 ? 171.108 237.818 161.525 1.00 64.19 364 MET B CA 1
ATOM 8988 C C . MET B 1 364 ? 170.630 236.468 162.037 1.00 64.19 364 MET B C 1
ATOM 8989 O O . MET B 1 364 ? 171.311 235.455 161.860 1.00 64.19 364 MET B O 1
ATOM 8994 N N . SER B 1 365 ? 169.451 236.436 162.646 1.00 61.97 365 SER B N 1
ATOM 8995 C CA . SER B 1 365 ? 168.819 235.197 163.057 1.00 61.97 365 SER B CA 1
ATOM 8996 C C . SER B 1 365 ? 167.495 234.964 162.359 1.00 61.97 365 SER B C 1
ATOM 8997 O O . SER B 1 365 ? 167.030 233.822 162.318 1.00 61.97 365 SER B O 1
ATOM 9000 N N . ALA B 1 366 ? 166.882 236.009 161.813 1.00 64.44 366 ALA B N 1
ATOM 9001 C CA . ALA B 1 366 ? 165.757 235.897 160.903 1.00 64.44 366 ALA B CA 1
ATOM 9002 C C . ALA B 1 366 ? 166.172 236.101 159.453 1.00 64.44 366 ALA B C 1
ATOM 9003 O O . ALA B 1 366 ? 165.307 236.266 158.590 1.00 64.44 366 ALA B O 1
ATOM 9005 N N . ASN B 1 367 ? 167.467 236.108 159.173 1.00 62.96 367 ASN B N 1
ATOM 9006 C CA . ASN B 1 367 ? 167.937 236.302 157.810 1.00 62.96 367 ASN B CA 1
ATOM 9007 C C . ASN B 1 367 ? 167.577 235.086 156.966 1.00 62.96 367 ASN B C 1
ATOM 9008 O O . ASN B 1 367 ? 167.910 233.957 157.342 1.00 62.96 367 ASN B O 1
ATOM 9013 N N . PRO B 1 368 ? 166.899 235.270 155.831 1.00 62.75 368 PRO B N 1
ATOM 9014 C CA . PRO B 1 368 ? 166.480 234.112 155.026 1.00 62.75 368 PRO B CA 1
ATOM 9015 C C . PRO B 1 368 ? 167.630 233.309 154.455 1.00 62.75 368 PRO B C 1
ATOM 9016 O O . PRO B 1 368 ? 167.423 232.151 154.079 1.00 62.75 368 PRO B O 1
ATOM 9020 N N . VAL B 1 369 ? 168.831 233.883 154.370 1.00 60.97 369 VAL B N 1
ATOM 9021 C CA . VAL B 1 369 ? 169.975 233.150 153.839 1.00 60.97 369 VAL B CA 1
ATOM 9022 C C . VAL B 1 369 ? 170.291 231.943 154.712 1.00 60.97 369 VAL B C 1
ATOM 9023 O O . VAL B 1 369 ? 170.605 230.859 154.209 1.00 60.97 369 VAL B O 1
ATOM 9027 N N . THR B 1 370 ? 170.206 232.108 156.032 1.00 63.76 370 THR B N 1
ATOM 9028 C CA . THR B 1 370 ? 170.496 231.010 156.946 1.00 63.76 370 THR B CA 1
ATOM 9029 C C . THR B 1 370 ? 169.468 229.890 156.865 1.00 63.76 370 THR B C 1
ATOM 9030 O O . THR B 1 370 ? 169.737 228.784 157.344 1.00 63.76 370 THR B O 1
ATOM 9034 N N . ASN B 1 371 ? 168.305 230.150 156.277 1.00 64.06 371 ASN B N 1
ATOM 9035 C CA . ASN B 1 371 ? 167.303 229.123 156.027 1.00 64.06 371 ASN B CA 1
ATOM 9036 C C . ASN B 1 371 ? 167.170 228.953 154.523 1.00 64.06 371 ASN B C 1
ATOM 9037 O O . ASN B 1 371 ? 166.063 228.971 153.981 1.00 64.06 371 ASN B O 1
ATOM 9042 N N . GLY B 1 372 ? 168.310 228.813 153.849 1.00 60.90 372 GLY B N 1
ATOM 9043 C CA . GLY B 1 372 ? 168.428 228.906 152.408 1.00 60.90 372 GLY B CA 1
ATOM 9044 C C . GLY B 1 372 ? 167.431 228.143 151.565 1.00 60.90 372 GLY B C 1
ATOM 9045 O O . GLY B 1 372 ? 167.221 228.493 150.403 1.00 60.90 372 GLY B O 1
ATOM 9046 N N . GLY B 1 373 ? 166.811 227.106 152.125 1.00 61.22 373 GLY B N 1
ATOM 9047 C CA . GLY B 1 373 ? 165.788 226.390 151.385 1.00 61.22 373 GLY B CA 1
ATOM 9048 C C . GLY B 1 373 ? 164.637 227.276 150.953 1.00 61.22 373 GLY B C 1
ATOM 9049 O O . GLY B 1 373 ? 163.983 227.002 149.945 1.00 61.22 373 GLY B O 1
ATOM 9050 N N . LEU B 1 374 ? 164.375 228.348 151.703 1.00 61.93 374 LEU B N 1
ATOM 9051 C CA . LEU B 1 374 ? 163.347 229.302 151.309 1.00 61.93 374 LEU B CA 1
ATOM 9052 C C . LEU B 1 374 ? 163.749 230.080 150.065 1.00 61.93 374 LEU B C 1
ATOM 9053 O O . LEU B 1 374 ? 162.883 230.494 149.289 1.00 61.93 374 LEU B O 1
ATOM 9058 N N . LEU B 1 375 ? 165.044 230.301 149.868 1.00 61.08 375 LEU B N 1
ATOM 9059 C CA . LEU B 1 375 ? 165.552 231.027 148.714 1.00 61.08 375 LEU B CA 1
ATOM 9060 C C . LEU B 1 375 ? 165.878 230.117 147.541 1.00 61.08 375 LEU B C 1
ATOM 9061 O O . LEU B 1 375 ? 166.335 230.606 146.505 1.00 61.08 375 LEU B O 1
ATOM 9066 N N . ARG B 1 376 ? 165.658 228.816 147.678 1.00 59.50 376 ARG B N 1
ATOM 9067 C CA . ARG B 1 376 ? 166.109 227.870 146.671 1.00 59.50 376 ARG B CA 1
ATOM 9068 C C . ARG B 1 376 ? 165.216 227.921 145.440 1.00 59.50 376 ARG B C 1
ATOM 9069 O O . ARG B 1 376 ? 163.989 227.861 145.544 1.00 59.50 376 ARG B O 1
ATOM 9077 N N . ARG B 1 377 ? 165.855 227.966 144.274 1.00 63.65 377 ARG B N 1
ATOM 9078 C CA . ARG B 1 377 ? 165.168 227.959 142.988 1.00 63.65 377 ARG B CA 1
ATOM 9079 C C . ARG B 1 377 ? 165.626 226.698 142.255 1.00 63.65 377 ARG B C 1
ATOM 9080 O O . ARG B 1 377 ? 166.825 226.435 142.164 1.00 63.65 377 ARG B O 1
ATOM 9088 N N . ALA B 1 378 ? 164.682 225.919 141.734 1.00 60.87 378 ALA B N 1
ATOM 9089 C CA . ALA B 1 378 ? 165.027 224.680 141.054 1.00 60.87 378 ALA B CA 1
ATOM 9090 C C . ALA B 1 378 ? 165.829 224.964 139.792 1.00 60.87 378 ALA B C 1
ATOM 9091 O O . ALA B 1 378 ? 165.615 225.970 139.113 1.00 60.87 378 ALA B O 1
ATOM 9093 N N . LEU B 1 379 ? 166.763 224.070 139.486 1.00 60.69 379 LEU B N 1
ATOM 9094 C CA . LEU B 1 379 ? 167.612 224.237 138.316 1.00 60.69 379 LEU B CA 1
ATOM 9095 C C . LEU B 1 379 ? 166.808 224.084 137.035 1.00 60.69 379 LEU B C 1
ATOM 9096 O O . LEU B 1 379 ? 165.871 223.286 136.960 1.00 60.69 379 LEU B O 1
ATOM 9101 N N . THR B 1 380 ? 167.183 224.857 136.018 1.00 66.48 380 THR B N 1
ATOM 9102 C CA . THR B 1 380 ? 166.619 224.705 134.678 1.00 66.48 380 THR B CA 1
ATOM 9103 C C . THR B 1 380 ? 167.450 223.657 133.946 1.00 66.48 380 THR B C 1
ATOM 9104 O O . THR B 1 380 ? 168.401 223.956 133.223 1.00 66.48 380 THR B O 1
ATOM 9108 N N . LEU B 1 381 ? 167.090 222.406 134.161 1.00 66.75 381 LEU B N 1
ATOM 9109 C CA . LEU B 1 381 ? 167.859 221.303 133.605 1.00 66.75 381 LEU B CA 1
ATOM 9110 C C . LEU B 1 381 ? 167.511 221.102 132.136 1.00 66.75 381 LEU B C 1
ATOM 9111 O O . LEU B 1 381 ? 166.333 220.959 131.798 1.00 66.75 381 LEU B O 1
ATOM 9116 N N . PRO B 1 382 ? 168.494 221.092 131.243 1.00 72.31 382 PRO B N 1
ATOM 9117 C CA . PRO B 1 382 ? 168.227 220.699 129.860 1.00 72.31 382 PRO B CA 1
ATOM 9118 C C . PRO B 1 382 ? 167.980 219.204 129.764 1.00 72.31 382 PRO B C 1
ATOM 9119 O O . PRO B 1 382 ? 168.290 218.434 130.675 1.00 72.31 382 PRO B O 1
ATOM 9123 N N . ASP B 1 383 ? 167.398 218.797 128.642 1.00 76.67 383 ASP B N 1
ATOM 9124 C CA . ASP B 1 383 ? 167.162 217.381 128.401 1.00 76.67 383 ASP B CA 1
ATOM 9125 C C . ASP B 1 383 ? 168.498 216.669 128.241 1.00 76.67 383 ASP B C 1
ATOM 9126 O O . ASP B 1 383 ? 169.278 216.997 127.342 1.00 76.67 383 ASP B O 1
ATOM 9131 N N . PHE B 1 384 ? 168.769 215.698 129.114 1.00 74.17 384 PHE B N 1
ATOM 9132 C CA . PHE B 1 384 ? 170.032 214.979 129.033 1.00 74.17 384 PHE B CA 1
ATOM 9133 C C . PHE B 1 384 ? 170.105 214.064 127.822 1.00 74.17 384 PHE B C 1
ATOM 9134 O O . PHE B 1 384 ? 171.193 213.579 127.502 1.00 74.17 384 PHE B O 1
ATOM 9142 N N . ARG B 1 385 ? 168.983 213.815 127.148 1.00 77.09 385 ARG B N 1
ATOM 9143 C CA . ARG B 1 385 ? 168.998 212.962 125.969 1.00 77.09 385 ARG B CA 1
ATOM 9144 C C . ARG B 1 385 ? 169.729 213.604 124.800 1.00 77.09 385 ARG B C 1
ATOM 9145 O O . ARG B 1 385 ? 170.067 212.906 123.840 1.00 77.09 385 ARG B O 1
ATOM 9153 N N . ASP B 1 386 ? 169.978 214.912 124.857 1.00 77.69 386 ASP B N 1
ATOM 9154 C CA . ASP B 1 386 ? 170.778 215.549 123.821 1.00 77.69 386 ASP B CA 1
ATOM 9155 C C . ASP B 1 386 ? 172.243 215.152 123.926 1.00 77.69 386 ASP B C 1
ATOM 9156 O O . ASP B 1 386 ? 172.950 215.124 122.913 1.00 77.69 386 ASP B O 1
ATOM 9161 N N . GLN B 1 387 ? 172.716 214.851 125.131 1.00 73.51 387 GLN B N 1
ATOM 9162 C CA . GLN B 1 387 ? 174.088 214.416 125.342 1.00 73.51 387 GLN B CA 1
ATOM 9163 C C . GLN B 1 387 ? 174.235 212.903 125.363 1.00 73.51 387 GLN B C 1
ATOM 9164 O O . GLN B 1 387 ? 175.356 212.410 125.507 1.00 73.51 387 GLN B O 1
ATOM 9170 N N . ALA B 1 388 ? 173.144 212.161 125.212 1.00 71.03 388 ALA B N 1
ATOM 9171 C CA . ALA B 1 388 ? 173.208 210.711 125.300 1.00 71.03 388 ALA B CA 1
ATOM 9172 C C . ALA B 1 388 ? 173.984 210.128 124.130 1.00 71.03 388 ALA B C 1
ATOM 9173 O O . ALA B 1 388 ? 173.841 210.566 122.986 1.00 71.03 388 ALA B O 1
ATOM 9175 N N . VAL B 1 389 ? 174.815 209.131 124.423 1.00 70.01 389 VAL B N 1
ATOM 9176 C CA . VAL B 1 389 ? 175.566 208.453 123.377 1.00 70.01 389 VAL B CA 1
ATOM 9177 C C . VAL B 1 389 ? 174.646 207.505 122.617 1.00 70.01 389 VAL B C 1
ATOM 9178 O O . VAL B 1 389 ? 173.611 207.059 123.115 1.00 70.01 389 VAL B O 1
ATOM 9182 N N . SER B 1 390 ? 175.036 207.196 121.388 1.00 71.85 390 SER B N 1
ATOM 9183 C CA . SER B 1 390 ? 174.270 206.298 120.538 1.00 71.85 390 SER B CA 1
ATOM 9184 C C . SER B 1 390 ? 174.689 204.863 120.826 1.00 71.85 390 SER B C 1
ATOM 9185 O O . SER B 1 390 ? 175.871 204.523 120.717 1.00 71.85 390 SER B O 1
ATOM 9188 N N . VAL B 1 391 ? 173.724 204.027 121.193 1.00 68.99 391 VAL B N 1
ATOM 9189 C CA . VAL B 1 391 ? 173.984 202.619 121.478 1.00 68.99 391 VAL B CA 1
ATOM 9190 C C . VAL B 1 391 ? 173.056 201.784 120.606 1.00 68.99 391 VAL B C 1
ATOM 9191 O O . VAL B 1 391 ? 172.026 201.293 121.089 1.00 68.99 391 VAL B O 1
ATOM 9195 N N . PRO B 1 392 ? 173.357 201.625 119.317 1.00 68.93 392 PRO B N 1
ATOM 9196 C CA . PRO B 1 392 ? 172.506 200.774 118.472 1.00 68.93 392 PRO B CA 1
ATOM 9197 C C . PRO B 1 392 ? 172.464 199.326 118.922 1.00 68.93 392 PRO B C 1
ATOM 9198 O O . PRO B 1 392 ? 171.415 198.681 118.809 1.00 68.93 392 PRO B O 1
ATOM 9202 N N . ALA B 1 393 ? 173.571 198.796 119.440 1.00 68.09 393 ALA B N 1
ATOM 9203 C CA . ALA B 1 393 ? 173.643 197.413 119.895 1.00 68.09 393 ALA B CA 1
ATOM 9204 C C . ALA B 1 393 ? 174.292 197.397 121.271 1.00 68.09 393 ALA B C 1
ATOM 9205 O O . ALA B 1 393 ? 175.410 197.926 121.430 1.00 68.09 393 ALA B O 1
ATOM 9207 N N . PRO B 1 394 ? 173.647 196.823 122.284 1.00 65.22 394 PRO B N 1
ATOM 9208 C CA . PRO B 1 394 ? 174.225 196.840 123.631 1.00 65.22 394 PRO B CA 1
ATOM 9209 C C . PRO B 1 394 ? 175.520 196.049 123.703 1.00 65.22 394 PRO B C 1
ATOM 9210 O O . PRO B 1 394 ? 175.650 194.975 123.116 1.00 65.22 394 PRO B O 1
ATOM 9214 N N . GLY B 1 395 ? 176.482 196.592 124.443 1.00 65.77 395 GLY B N 1
ATOM 9215 C CA . GLY B 1 395 ? 177.719 195.889 124.699 1.00 65.77 395 GLY B CA 1
ATOM 9216 C C . GLY B 1 395 ? 178.673 195.789 123.535 1.00 65.77 395 GLY B C 1
ATOM 9217 O O . GLY B 1 395 ? 179.618 195.001 123.602 1.00 65.77 395 GLY B O 1
ATOM 9218 N N . LYS B 1 396 ? 178.466 196.557 122.468 1.00 67.86 396 LYS B N 1
ATOM 9219 C CA . LYS B 1 396 ? 179.337 196.494 121.307 1.00 67.86 396 LYS B CA 1
ATOM 9220 C C . LYS B 1 396 ? 180.055 197.794 120.988 1.00 67.86 396 LYS B C 1
ATOM 9221 O O . LYS B 1 396 ? 181.065 197.755 120.281 1.00 67.86 396 LYS B O 1
ATOM 9227 N N . SER B 1 397 ? 179.579 198.929 121.481 1.00 71.30 397 SER B N 1
ATOM 9228 C CA . SER B 1 397 ? 180.204 200.215 121.219 1.00 71.30 397 SER B CA 1
ATOM 9229 C C . SER B 1 397 ? 180.969 200.701 122.443 1.00 71.30 397 SER B C 1
ATOM 9230 O O . SER B 1 397 ? 180.619 200.388 123.582 1.00 71.30 397 SER B O 1
ATOM 9233 N N . ARG B 1 398 ? 182.023 201.469 122.191 1.00 73.78 398 ARG B N 1
ATOM 9234 C CA . ARG B 1 398 ? 182.872 202.028 123.232 1.00 73.78 398 ARG B CA 1
ATOM 9235 C C . ARG B 1 398 ? 182.730 203.542 123.259 1.00 73.78 398 ARG B C 1
ATOM 9236 O O . ARG B 1 398 ? 182.612 204.181 122.210 1.00 73.78 398 ARG B O 1
ATOM 9244 N N . ALA B 1 399 ? 182.741 204.109 124.461 1.00 77.22 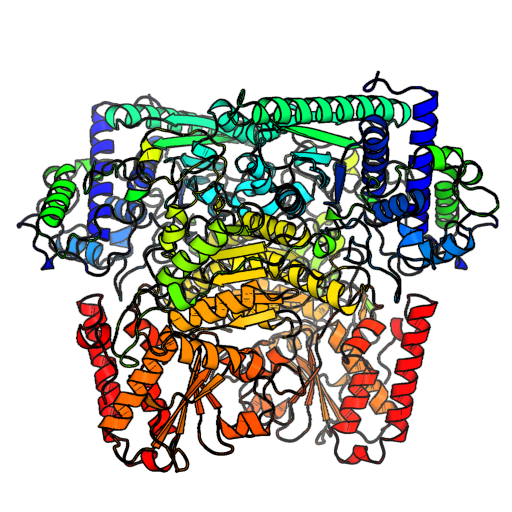399 ALA B N 1
ATOM 9245 C CA . ALA B 1 399 ? 182.703 205.554 124.620 1.00 77.22 399 ALA B CA 1
ATOM 9246 C C . ALA B 1 399 ? 183.241 205.905 125.996 1.00 77.22 399 ALA B C 1
ATOM 9247 O O . ALA B 1 399 ? 183.236 205.080 126.911 1.00 77.22 399 ALA B O 1
ATOM 9249 N N . ASP B 1 400 ? 183.707 207.142 126.130 1.00 82.44 400 ASP B N 1
ATOM 9250 C CA . ASP B 1 400 ? 184.132 207.634 127.432 1.00 82.44 400 ASP B CA 1
ATOM 9251 C C . ASP B 1 400 ? 182.908 207.911 128.291 1.00 82.44 400 ASP B C 1
ATOM 9252 O O . ASP B 1 400 ? 181.967 208.575 127.850 1.00 82.44 400 ASP B O 1
ATOM 9257 N N . SER B 1 401 ? 182.918 207.393 129.518 1.00 80.27 401 SER B N 1
ATOM 9258 C CA . SER B 1 401 ? 181.702 207.396 130.324 1.00 80.27 401 SER B CA 1
ATOM 9259 C C . SER B 1 401 ? 181.358 208.791 130.829 1.00 80.27 401 SER B C 1
ATOM 9260 O O . SER B 1 401 ? 180.188 209.189 130.809 1.00 80.27 401 SER B O 1
ATOM 9263 N N . THR B 1 402 ? 182.350 209.545 131.291 1.00 80.79 402 THR B N 1
ATOM 9264 C CA . THR B 1 402 ? 182.087 210.828 131.925 1.00 80.79 402 THR B CA 1
ATOM 9265 C C . THR B 1 402 ? 182.075 212.000 130.955 1.00 80.79 402 THR B C 1
ATOM 9266 O O . THR B 1 402 ? 181.694 213.103 131.357 1.00 80.79 402 THR B O 1
ATOM 9270 N N . ARG B 1 403 ? 182.491 211.807 129.707 1.00 79.29 403 ARG B N 1
ATOM 9271 C CA . ARG B 1 403 ? 182.460 212.912 128.754 1.00 79.29 403 ARG B CA 1
ATOM 9272 C C . ARG B 1 403 ? 181.052 213.406 128.438 1.00 79.29 403 ARG B C 1
ATOM 9273 O O . ARG B 1 403 ? 180.867 214.634 128.377 1.00 79.29 403 ARG B O 1
ATOM 9281 N N . PRO B 1 404 ? 180.045 212.557 128.202 1.00 73.63 404 PRO B N 1
ATOM 9282 C CA . PRO B 1 404 ? 178.680 213.089 128.082 1.00 73.63 404 PRO B CA 1
ATOM 9283 C C . PRO B 1 404 ? 178.211 213.818 129.324 1.00 73.63 404 PRO B C 1
ATOM 9284 O O . PRO B 1 404 ? 177.448 214.784 129.212 1.00 73.63 404 PRO B O 1
ATOM 9288 N N . LEU B 1 405 ? 178.639 213.380 130.510 1.00 70.72 405 LEU B N 1
ATOM 9289 C CA . LEU B 1 405 ? 178.269 214.081 131.733 1.00 70.72 405 LEU B CA 1
ATOM 9290 C C . LEU B 1 405 ? 178.856 215.484 131.760 1.00 70.72 405 LEU B C 1
ATOM 9291 O O . LEU B 1 405 ? 178.192 216.434 132.188 1.00 70.72 405 LEU B O 1
ATOM 9296 N N . GLY B 1 406 ? 180.103 215.633 131.314 1.00 73.43 406 GLY B N 1
ATOM 9297 C CA . GLY B 1 406 ? 180.691 216.958 131.237 1.00 73.43 406 GLY B CA 1
ATOM 9298 C C . GLY B 1 406 ? 179.933 217.872 130.297 1.00 73.43 406 GLY B C 1
ATOM 9299 O O . GLY B 1 406 ? 179.738 219.053 130.586 1.00 73.43 406 GLY B O 1
ATOM 9300 N N . GLN B 1 407 ? 179.496 217.338 129.157 1.00 73.86 407 GLN B N 1
ATOM 9301 C CA . GLN B 1 407 ? 178.682 218.123 128.238 1.00 73.86 407 GLN B CA 1
ATOM 9302 C C . GLN B 1 407 ? 177.338 218.478 128.857 1.00 73.86 407 GLN B C 1
ATOM 9303 O O . GLN B 1 407 ? 176.832 219.587 128.660 1.00 73.86 407 GLN B O 1
ATOM 9309 N N . PHE B 1 408 ? 176.737 217.545 129.596 1.00 69.98 408 PHE B N 1
ATOM 9310 C CA . PHE B 1 408 ? 175.480 217.839 130.275 1.00 69.98 408 PHE B CA 1
ATOM 9311 C C . PHE B 1 408 ? 175.667 218.895 131.354 1.00 69.98 408 PHE B C 1
ATOM 9312 O O . PHE B 1 408 ? 174.866 219.828 131.459 1.00 69.98 408 PHE B O 1
ATOM 9320 N N . LEU B 1 409 ? 176.720 218.768 132.165 1.00 68.11 409 LEU B N 1
ATOM 9321 C CA . LEU B 1 409 ? 176.988 219.773 133.187 1.00 68.11 409 LEU B CA 1
ATOM 9322 C C . LEU B 1 409 ? 177.354 221.112 132.569 1.00 68.11 409 LEU B C 1
ATOM 9323 O O . LEU B 1 409 ? 177.138 222.158 133.186 1.00 68.11 409 LEU B O 1
ATOM 9328 N N . ARG B 1 410 ? 177.911 221.096 131.359 1.00 75.20 410 ARG B N 1
ATOM 9329 C CA . ARG B 1 410 ? 178.179 222.338 130.646 1.00 75.20 410 ARG B CA 1
ATOM 9330 C C . ARG B 1 410 ? 176.890 223.093 130.358 1.00 75.20 410 ARG B C 1
ATOM 9331 O O . ARG B 1 410 ? 176.841 224.322 130.476 1.00 75.20 410 ARG B O 1
ATOM 9339 N N . GLU B 1 411 ? 175.834 222.377 129.977 1.00 72.47 411 GLU B N 1
ATOM 9340 C CA . GLU B 1 411 ? 174.566 223.033 129.683 1.00 72.47 411 GLU B CA 1
ATOM 9341 C C . GLU B 1 411 ? 173.840 223.461 130.950 1.00 72.47 411 GLU B C 1
ATOM 9342 O O . GLU B 1 411 ? 173.075 224.428 130.923 1.00 72.47 411 GLU B O 1
ATOM 9348 N N . VAL B 1 412 ? 174.047 222.749 132.058 1.00 66.61 412 VAL B N 1
ATOM 9349 C CA . VAL B 1 412 ? 173.480 223.184 133.330 1.00 66.61 412 VAL B CA 1
ATOM 9350 C C . VAL B 1 412 ? 174.096 224.508 133.755 1.00 66.61 412 VAL B C 1
ATOM 9351 O O . VAL B 1 412 ? 173.400 225.412 134.230 1.00 66.61 412 VAL B O 1
ATOM 9355 N N . ILE B 1 413 ? 175.412 224.642 133.594 1.00 67.14 413 ILE B N 1
ATOM 9356 C CA . ILE B 1 413 ? 176.092 225.892 133.918 1.00 67.14 413 ILE B CA 1
ATOM 9357 C C . ILE B 1 413 ? 175.593 227.019 133.026 1.00 67.14 413 ILE B C 1
ATOM 9358 O O . ILE B 1 413 ? 175.409 228.154 133.480 1.00 67.14 413 ILE B O 1
ATOM 9363 N N . ARG B 1 414 ? 175.372 226.728 131.744 1.00 71.32 414 ARG B N 1
ATOM 9364 C CA . ARG B 1 414 ? 174.906 227.754 130.819 1.00 71.32 414 ARG B CA 1
ATOM 9365 C C . ARG B 1 414 ? 173.528 228.273 131.209 1.00 71.32 414 ARG B C 1
ATOM 9366 O O . ARG B 1 414 ? 173.276 229.481 131.161 1.00 71.32 414 ARG B O 1
ATOM 9374 N N . HIS B 1 415 ? 172.623 227.378 131.596 1.00 70.68 415 HIS B N 1
ATOM 9375 C CA . HIS B 1 415 ? 171.253 227.765 131.903 1.00 70.68 415 HIS B CA 1
ATOM 9376 C C . HIS B 1 415 ? 171.064 228.252 133.332 1.00 70.68 415 HIS B C 1
ATOM 9377 O O . HIS B 1 415 ? 169.998 228.788 133.645 1.00 70.68 415 HIS B O 1
ATOM 9384 N N . ASN B 1 416 ? 172.055 228.078 134.200 1.00 65.85 416 ASN B N 1
ATOM 9385 C CA . ASN B 1 416 ? 171.977 228.502 135.596 1.00 65.85 416 ASN B CA 1
ATOM 9386 C C . ASN B 1 416 ? 173.240 229.286 135.918 1.00 65.85 416 ASN B C 1
ATOM 9387 O O . ASN B 1 416 ? 174.136 228.791 136.612 1.00 65.85 416 ASN B O 1
ATOM 9392 N N . PRO B 1 417 ? 173.341 230.523 135.428 1.00 66.14 417 PRO B N 1
ATOM 9393 C CA . PRO B 1 417 ? 174.619 231.244 135.508 1.00 66.14 417 PRO B CA 1
ATOM 9394 C C . PRO B 1 417 ? 175.005 231.694 136.906 1.00 66.14 417 PRO B C 1
ATOM 9395 O O . PRO B 1 417 ? 176.171 232.043 137.116 1.00 66.14 417 PRO B O 1
ATOM 9399 N N . ASP B 1 418 ? 174.081 231.711 137.865 1.00 65.66 418 ASP B N 1
ATOM 9400 C CA . ASP B 1 418 ? 174.394 232.170 139.212 1.00 65.66 418 ASP B CA 1
ATOM 9401 C C . ASP B 1 418 ? 173.877 231.225 140.287 1.00 65.66 418 ASP B C 1
ATOM 9402 O O . ASP B 1 418 ? 173.936 231.562 141.472 1.00 65.66 418 ASP B O 1
ATOM 9407 N N . ASN B 1 419 ? 173.382 230.057 139.905 1.00 59.87 419 ASN B N 1
ATOM 9408 C CA . ASN B 1 419 ? 172.731 229.145 140.823 1.00 59.87 419 ASN B CA 1
ATOM 9409 C C . ASN B 1 419 ? 173.493 227.848 141.024 1.00 59.87 419 ASN B C 1
ATOM 9410 O O . ASN B 1 419 ? 173.183 227.109 141.961 1.00 59.87 419 ASN B O 1
ATOM 9415 N N . PHE B 1 420 ? 174.470 227.552 140.177 1.00 56.07 420 PHE B N 1
ATOM 9416 C CA . PHE B 1 420 ? 175.098 226.246 140.117 1.00 56.07 420 PHE B CA 1
ATOM 9417 C C . PHE B 1 420 ? 176.606 226.413 140.041 1.00 56.07 420 PHE B C 1
ATOM 9418 O O . PHE B 1 420 ? 177.103 227.318 139.369 1.00 56.07 420 PHE B O 1
ATOM 9426 N N . ARG B 1 421 ? 177.330 225.542 140.735 1.00 57.57 421 ARG B N 1
ATOM 9427 C CA . ARG B 1 421 ? 178.781 225.539 140.678 1.00 57.57 421 ARG B CA 1
ATOM 9428 C C . ARG B 1 421 ? 179.280 224.105 140.657 1.00 57.57 421 ARG B C 1
ATOM 9429 O O . ARG B 1 421 ? 178.601 223.181 141.102 1.00 57.57 421 ARG B O 1
ATOM 9437 N N . LEU B 1 422 ? 180.484 223.936 140.130 1.00 61.98 422 LEU B N 1
ATOM 9438 C CA . LEU B 1 422 ? 181.146 222.644 140.068 1.00 61.98 422 LEU B CA 1
ATOM 9439 C C . LEU B 1 422 ? 182.382 222.701 140.951 1.00 61.98 422 LEU B C 1
ATOM 9440 O O . LEU B 1 422 ? 183.165 223.649 140.865 1.00 61.98 422 LEU B O 1
ATOM 9445 N N . PHE B 1 423 ? 182.546 221.699 141.808 1.00 60.18 423 PHE B N 1
ATOM 9446 C CA . PHE B 1 423 ? 183.628 221.661 142.780 1.00 60.18 423 PHE B CA 1
ATOM 9447 C C . PHE B 1 423 ? 184.486 220.433 142.524 1.00 60.18 423 PHE B C 1
ATOM 9448 O O . PHE B 1 423 ? 183.963 219.321 142.412 1.00 60.18 423 PHE B O 1
ATOM 9456 N N . GLY B 1 424 ? 185.797 220.631 142.436 1.00 72.66 424 GLY B N 1
ATOM 9457 C CA . GLY B 1 424 ? 186.711 219.543 142.188 1.00 72.66 424 GLY B CA 1
ATOM 9458 C C . GLY B 1 424 ? 188.129 219.869 142.600 1.00 72.66 424 GLY B C 1
ATOM 9459 O O . GLY B 1 424 ? 188.601 220.998 142.443 1.00 72.66 424 GLY B O 1
ATOM 9460 N N . PRO B 1 425 ? 188.843 218.881 143.137 1.00 80.22 425 PRO B N 1
ATOM 9461 C CA . PRO B 1 425 ? 190.214 219.112 143.634 1.00 80.22 425 PRO B CA 1
ATOM 9462 C C . PRO B 1 425 ? 191.275 218.921 142.555 1.00 80.22 425 PRO B C 1
ATOM 9463 O O . PRO B 1 425 ? 192.066 217.970 142.573 1.00 80.22 425 PRO B O 1
ATOM 9467 N N . ASP B 1 426 ? 191.298 219.853 141.602 1.00 86.21 426 ASP B N 1
ATOM 9468 C CA . ASP B 1 426 ? 192.245 219.825 140.487 1.00 86.21 426 ASP B CA 1
ATOM 9469 C C . ASP B 1 426 ? 192.166 218.498 139.736 1.00 86.21 426 ASP B C 1
ATOM 9470 O O . ASP B 1 426 ? 193.176 217.926 139.322 1.00 86.21 426 ASP B O 1
ATOM 9475 N N . GLU B 1 427 ? 190.945 217.999 139.567 1.00 89.03 427 GLU B N 1
ATOM 9476 C CA . GLU B 1 427 ? 190.724 216.741 138.878 1.00 89.03 427 GLU B CA 1
ATOM 9477 C C . GLU B 1 427 ? 189.670 216.836 137.787 1.00 89.03 427 GLU B C 1
ATOM 9478 O O . GLU B 1 427 ? 189.324 215.807 137.200 1.00 89.03 427 GLU B O 1
ATOM 9484 N N . THR B 1 428 ? 189.156 218.033 137.497 1.00 89.18 428 THR B N 1
ATOM 9485 C CA . THR B 1 428 ? 188.177 218.176 136.425 1.00 89.18 428 THR B CA 1
ATOM 9486 C C . THR B 1 428 ? 188.766 217.753 135.086 1.00 89.18 428 THR B C 1
ATOM 9487 O O . THR B 1 428 ? 188.105 217.071 134.295 1.00 89.18 428 THR B O 1
ATOM 9491 N N . ALA B 1 429 ? 190.010 218.150 134.814 1.00 90.28 429 ALA B N 1
ATOM 9492 C CA . ALA B 1 429 ? 190.688 217.676 133.614 1.00 90.28 429 ALA B CA 1
ATOM 9493 C C . ALA B 1 429 ? 190.969 216.181 133.692 1.00 90.28 429 ALA B C 1
ATOM 9494 O O . ALA B 1 429 ? 190.827 215.464 132.695 1.00 90.28 429 ALA B O 1
ATOM 9496 N N . SER B 1 430 ? 191.375 215.695 134.867 1.00 91.71 430 SER B N 1
ATOM 9497 C CA . SER B 1 430 ? 191.663 214.274 135.023 1.00 91.71 430 SER B CA 1
ATOM 9498 C C . SER B 1 430 ? 190.401 213.433 134.890 1.00 91.71 430 SER B C 1
ATOM 9499 O O . SER B 1 430 ? 190.426 212.364 134.271 1.00 91.71 430 SER B O 1
ATOM 9502 N N . ASN B 1 431 ? 189.289 213.899 135.455 1.00 88.03 431 ASN B N 1
ATOM 9503 C CA . ASN B 1 431 ? 188.020 213.182 135.394 1.00 88.03 431 ASN B CA 1
ATOM 9504 C C . ASN B 1 431 ? 187.337 213.300 134.040 1.00 88.03 431 ASN B C 1
ATOM 9505 O O . ASN B 1 431 ? 186.202 212.833 133.899 1.00 88.03 431 ASN B O 1
ATOM 9510 N N . ARG B 1 432 ? 187.998 213.914 133.058 1.00 87.46 432 ARG B N 1
ATOM 9511 C CA . ARG B 1 432 ? 187.481 214.036 131.695 1.00 87.46 432 ARG B CA 1
ATOM 9512 C C . ARG B 1 432 ? 186.150 214.783 131.662 1.00 87.46 432 ARG B C 1
ATOM 9513 O O . ARG B 1 432 ? 185.225 214.415 130.937 1.00 87.46 432 ARG B O 1
ATOM 9521 N N . LEU B 1 433 ? 186.054 215.843 132.462 1.00 87.89 433 LEU B N 1
ATOM 9522 C CA . LEU B 1 433 ? 184.924 216.762 132.435 1.00 87.89 433 LEU B CA 1
ATOM 9523 C C . LEU B 1 433 ? 185.305 218.095 131.798 1.00 87.89 433 LEU B C 1
ATOM 9524 O O . LEU B 1 433 ? 184.776 219.142 132.173 1.00 87.89 433 LEU B O 1
ATOM 9529 N N . ASP B 1 434 ? 186.227 218.064 130.831 1.00 90.26 434 ASP B N 1
ATOM 9530 C CA . ASP B 1 434 ? 186.726 219.292 130.217 1.00 90.26 434 ASP B CA 1
ATOM 9531 C C . ASP B 1 434 ? 185.644 220.036 129.449 1.00 90.26 434 ASP B C 1
ATOM 9532 O O . ASP B 1 434 ? 185.809 221.223 129.148 1.00 90.26 434 ASP B O 1
ATOM 9537 N N . ALA B 1 435 ? 184.551 219.357 129.095 1.00 84.05 435 ALA B N 1
ATOM 9538 C CA . ALA B 1 435 ? 183.496 219.987 128.311 1.00 84.05 435 ALA B CA 1
ATOM 9539 C C . ALA B 1 435 ? 182.913 221.216 128.994 1.00 84.05 435 ALA B C 1
ATOM 9540 O O . ALA B 1 435 ? 182.399 222.107 128.310 1.00 84.05 435 ALA B O 1
ATOM 9542 N N . VAL B 1 436 ? 182.987 221.294 130.325 1.00 83.26 436 VAL B N 1
ATOM 9543 C CA . VAL B 1 436 ? 182.468 222.460 131.027 1.00 83.26 436 VAL B CA 1
ATOM 9544 C C . VAL B 1 436 ? 183.305 223.701 130.757 1.00 83.26 436 VAL B C 1
ATOM 9545 O O . VAL B 1 436 ? 182.823 224.821 130.954 1.00 83.26 436 VAL B O 1
ATOM 9549 N N . TYR B 1 437 ? 184.550 223.538 130.305 1.00 86.76 437 TYR B N 1
ATOM 9550 C CA . TYR B 1 437 ? 185.395 224.684 130.000 1.00 86.76 437 TYR B CA 1
ATOM 9551 C C . TYR B 1 437 ? 184.979 225.396 128.722 1.00 86.76 437 TYR B C 1
ATOM 9552 O O . TYR B 1 437 ? 185.523 226.464 128.425 1.00 86.76 437 TYR B O 1
ATOM 9561 N N . GLU B 1 438 ? 184.040 224.833 127.962 1.00 86.34 438 GLU B N 1
ATOM 9562 C CA . GLU B 1 438 ? 183.578 225.474 126.739 1.00 86.34 438 GLU B CA 1
ATOM 9563 C C . GLU B 1 438 ? 182.662 226.661 127.009 1.00 86.34 438 GLU B C 1
ATOM 9564 O O . GLU B 1 438 ? 182.499 227.510 126.128 1.00 86.34 438 GLU B O 1
ATOM 9570 N N . VAL B 1 439 ? 182.058 226.739 128.192 1.00 83.21 439 VAL B N 1
ATOM 9571 C CA . VAL B 1 439 ? 181.183 227.844 128.551 1.00 83.21 439 VAL B CA 1
ATOM 9572 C C . VAL B 1 439 ? 181.747 228.660 129.707 1.00 83.21 439 VAL B C 1
ATOM 9573 O O . VAL B 1 439 ? 181.577 229.880 129.747 1.00 83.21 439 VAL B O 1
ATOM 9577 N N . THR B 1 440 ? 182.412 228.010 130.658 1.00 82.40 440 THR B N 1
ATOM 9578 C CA . THR B 1 440 ? 182.963 228.711 131.809 1.00 82.40 440 THR B CA 1
ATOM 9579 C C . THR B 1 440 ? 184.431 228.356 131.991 1.00 82.40 440 THR B C 1
ATOM 9580 O O . THR B 1 440 ? 185.041 227.744 131.110 1.00 82.40 440 THR B O 1
ATOM 9584 N N . SER B 1 441 ? 185.008 228.747 133.121 1.00 82.80 441 SER B N 1
ATOM 9585 C CA . SER B 1 441 ? 186.391 228.429 133.430 1.00 82.80 441 SER B CA 1
ATOM 9586 C C . SER B 1 441 ? 186.493 228.178 134.928 1.00 82.80 441 SER B C 1
ATOM 9587 O O . SER B 1 441 ? 185.484 228.057 135.628 1.00 82.80 441 SER B O 1
ATOM 9590 N N . LYS B 1 442 ? 187.721 228.095 135.424 1.00 82.78 442 LYS B N 1
ATOM 9591 C CA . LYS B 1 442 ? 187.983 227.908 136.842 1.00 82.78 442 LYS B CA 1
ATOM 9592 C C . LYS B 1 442 ? 188.242 229.262 137.482 1.00 82.78 442 LYS B C 1
ATOM 9593 O O . LYS B 1 442 ? 188.998 230.074 136.940 1.00 82.78 442 LYS B O 1
ATOM 9599 N N . VAL B 1 443 ? 187.602 229.509 138.624 1.00 80.11 443 VAL B N 1
ATOM 9600 C CA . VAL B 1 443 ? 187.754 230.788 139.303 1.00 80.11 443 VAL B CA 1
ATOM 9601 C C . VAL B 1 443 ? 189.178 230.918 139.823 1.00 80.11 443 VAL B C 1
ATOM 9602 O O . VAL B 1 443 ? 189.739 229.977 140.398 1.00 80.11 443 VAL B O 1
ATOM 9606 N N . TRP B 1 444 ? 189.782 232.083 139.598 1.00 83.79 444 TRP B N 1
ATOM 9607 C CA . TRP B 1 444 ? 191.158 232.315 140.026 1.00 83.79 444 TRP B CA 1
ATOM 9608 C C . TRP B 1 444 ? 191.351 233.813 140.203 1.00 83.79 444 TRP B C 1
ATOM 9609 O O . TRP B 1 444 ? 191.392 234.551 139.215 1.00 83.79 444 TRP B O 1
ATOM 9620 N N . LEU B 1 445 ? 191.463 234.258 141.452 1.00 79.95 445 LEU B N 1
ATOM 9621 C CA . LEU B 1 445 ? 191.724 235.657 141.755 1.00 79.95 445 LEU B CA 1
ATOM 9622 C C . LEU B 1 445 ? 193.194 235.938 142.018 1.00 79.95 445 LEU B C 1
ATOM 9623 O O . LEU B 1 445 ? 193.550 237.085 142.298 1.00 79.95 445 LEU B O 1
ATOM 9628 N N . GLY B 1 446 ? 194.054 234.929 141.928 1.00 87.53 446 GLY B N 1
ATOM 9629 C CA . GLY B 1 446 ? 195.475 235.120 142.101 1.00 87.53 446 GLY B CA 1
ATOM 9630 C C . GLY B 1 446 ? 196.109 235.742 140.8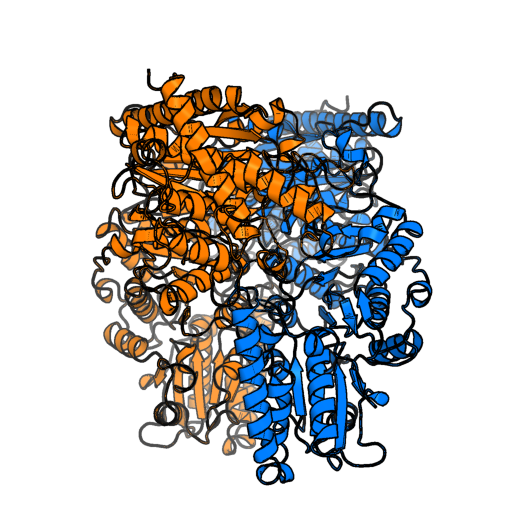72 1.00 87.53 446 GLY B C 1
ATOM 9631 O O . GLY B 1 446 ? 195.443 236.129 139.911 1.00 87.53 446 GLY B O 1
ATOM 9632 N N . ASP B 1 447 ? 197.433 235.850 140.921 1.00 90.93 447 ASP B N 1
ATOM 9633 C CA . ASP B 1 447 ? 198.171 236.400 139.794 1.00 90.93 447 ASP B CA 1
ATOM 9634 C C . ASP B 1 447 ? 198.044 235.489 138.582 1.00 90.93 447 ASP B C 1
ATOM 9635 O O . ASP B 1 447 ? 198.018 234.262 138.705 1.00 90.93 447 ASP B O 1
ATOM 9640 N N . ARG B 1 448 ? 197.956 236.098 137.404 1.00 97.81 448 ARG B N 1
ATOM 9641 C CA . ARG B 1 448 ? 197.844 235.368 136.153 1.00 97.81 448 ARG B CA 1
ATOM 9642 C C . ARG B 1 448 ? 199.031 235.689 135.259 1.00 97.81 448 ARG B C 1
ATOM 9643 O O . ARG B 1 448 ? 199.584 236.791 135.301 1.00 97.81 448 ARG B O 1
ATOM 9651 N N . ILE B 1 449 ? 199.416 234.713 134.450 1.00 102.85 449 ILE B N 1
ATOM 9652 C CA . ILE B 1 449 ? 200.540 234.858 133.529 1.00 102.85 449 ILE B CA 1
ATOM 9653 C C . ILE B 1 449 ? 200.025 234.560 132.129 1.00 102.85 449 ILE B C 1
ATOM 9654 O O . ILE B 1 449 ? 199.016 233.855 131.961 1.00 102.85 449 ILE B O 1
ATOM 9659 N N . PRO B 1 450 ? 200.679 235.097 131.096 1.00 105.92 450 PRO B N 1
ATOM 9660 C CA . PRO B 1 450 ? 200.213 234.838 129.723 1.00 105.92 450 PRO B CA 1
ATOM 9661 C C . PRO B 1 450 ? 200.271 233.375 129.321 1.00 105.92 450 PRO B C 1
ATOM 9662 O O . PRO B 1 450 ? 199.585 232.986 128.369 1.00 105.92 450 PRO B O 1
ATOM 9666 N N . GLU B 1 451 ? 201.067 232.553 130.006 1.00 108.12 451 GLU B N 1
ATOM 9667 C CA . GLU B 1 451 ? 201.080 231.123 129.722 1.00 108.12 451 GLU B CA 1
ATOM 9668 C C . GLU B 1 451 ? 199.769 230.447 130.099 1.00 108.12 451 GLU B C 1
ATOM 9669 O O . GLU B 1 451 ? 199.491 229.348 129.610 1.00 108.12 451 GLU B O 1
ATOM 9675 N N . ASP B 1 452 ? 198.962 231.074 130.954 1.00 103.29 452 ASP B N 1
ATOM 9676 C CA . ASP B 1 452 ? 197.669 230.522 131.334 1.00 103.29 452 ASP B CA 1
ATOM 9677 C C . ASP B 1 452 ? 196.622 230.652 130.238 1.00 103.29 452 ASP B C 1
ATOM 9678 O O . ASP B 1 452 ? 195.547 230.058 130.359 1.00 103.29 452 ASP B O 1
ATOM 9683 N N . GLU B 1 453 ? 196.902 231.414 129.182 1.00 106.79 453 GLU B N 1
ATOM 9684 C CA . GLU B 1 453 ? 195.926 231.611 128.120 1.00 106.79 453 GLU B CA 1
ATOM 9685 C C . GLU B 1 453 ? 195.827 230.422 127.177 1.00 106.79 453 GLU B C 1
ATOM 9686 O O . GLU B 1 453 ? 194.847 230.322 126.433 1.00 106.79 453 GLU B O 1
ATOM 9692 N N . ASP B 1 454 ? 196.810 229.521 127.190 1.00 103.93 454 ASP B N 1
ATOM 9693 C CA . ASP B 1 454 ? 196.791 228.393 126.266 1.00 103.93 454 ASP B CA 1
ATOM 9694 C C . ASP B 1 454 ? 195.737 227.370 126.674 1.00 103.93 454 ASP B C 1
ATOM 9695 O O . ASP B 1 454 ? 194.789 227.103 125.927 1.00 103.93 454 ASP B O 1
ATOM 9700 N N . GLY B 1 455 ? 195.884 226.790 127.860 1.00 96.87 455 GLY B N 1
ATOM 9701 C CA . GLY B 1 455 ? 194.928 225.815 128.340 1.00 96.87 455 GLY B CA 1
ATOM 9702 C C . GLY B 1 455 ? 194.678 225.929 129.828 1.00 96.87 455 GLY B C 1
ATOM 9703 O O . GLY B 1 455 ? 194.237 224.969 130.466 1.00 96.87 455 GLY B O 1
ATOM 9704 N N . GLY B 1 456 ? 194.971 227.100 130.394 1.00 93.45 456 GLY B N 1
ATOM 9705 C CA . GLY B 1 456 ? 194.799 227.282 131.825 1.00 93.45 456 GLY B CA 1
ATOM 9706 C C . GLY B 1 456 ? 193.347 227.232 132.260 1.00 93.45 456 GLY B C 1
ATOM 9707 O O . GLY B 1 456 ? 193.026 226.660 133.305 1.00 93.45 456 GLY B O 1
ATOM 9708 N N . HIS B 1 457 ? 192.454 227.829 131.468 1.00 88.71 457 HIS B N 1
ATOM 9709 C CA . HIS B 1 457 ? 191.027 227.915 131.780 1.00 88.71 457 HIS B CA 1
ATOM 9710 C C . HIS B 1 457 ? 190.803 228.587 133.136 1.00 88.71 457 HIS B C 1
ATOM 9711 O O . HIS B 1 457 ? 190.176 228.037 134.041 1.00 88.71 457 HIS B O 1
ATOM 9718 N N . LEU B 1 458 ? 191.334 229.798 133.259 1.00 88.48 458 LEU B N 1
ATOM 9719 C CA . LEU B 1 458 ? 191.237 230.582 134.480 1.00 88.48 458 LEU B CA 1
ATOM 9720 C C . LEU B 1 458 ? 190.582 231.922 134.183 1.00 88.48 458 LEU B C 1
ATOM 9721 O O . LEU B 1 458 ? 190.910 232.577 133.190 1.00 88.48 458 LEU B O 1
ATOM 9726 N N . SER B 1 459 ? 189.651 232.320 135.044 1.00 86.95 459 SER B N 1
ATOM 9727 C CA . SER B 1 459 ? 189.064 233.650 134.980 1.00 86.95 459 SER B CA 1
ATOM 9728 C C . SER B 1 459 ? 188.499 233.983 136.350 1.00 86.95 459 SER B C 1
ATOM 9729 O O . SER B 1 459 ? 188.292 233.101 137.185 1.00 86.95 459 SER B O 1
ATOM 9732 N N . ASP B 1 460 ? 188.249 235.273 136.568 1.00 86.82 460 ASP B N 1
ATOM 9733 C CA . ASP B 1 460 ? 187.735 235.717 137.855 1.00 86.82 460 ASP B CA 1
ATOM 9734 C C . ASP B 1 460 ? 186.277 235.332 138.072 1.00 86.82 460 ASP B C 1
ATOM 9735 O O . ASP B 1 460 ? 185.815 235.340 139.217 1.00 86.82 460 ASP B O 1
ATOM 9740 N N . ARG B 1 461 ? 185.546 234.988 137.012 1.00 84.40 461 ARG B N 1
ATOM 9741 C CA . ARG B 1 461 ? 184.124 234.682 137.108 1.00 84.40 461 ARG B CA 1
ATOM 9742 C C . ARG B 1 461 ? 183.817 233.252 136.678 1.00 84.40 461 ARG B C 1
ATOM 9743 O O . ARG B 1 461 ? 182.754 232.978 136.120 1.00 84.40 461 ARG B O 1
ATOM 9751 N N . GLY B 1 462 ? 184.739 232.331 136.932 1.00 76.54 462 GLY B N 1
ATOM 9752 C CA . GLY B 1 462 ? 184.492 230.944 136.607 1.00 76.54 462 GLY B CA 1
ATOM 9753 C C . GLY B 1 462 ? 183.459 230.323 137.527 1.00 76.54 462 GLY B C 1
ATOM 9754 O O . GLY B 1 462 ? 183.297 230.716 138.681 1.00 76.54 462 GLY B O 1
ATOM 9755 N N . ARG B 1 463 ? 182.744 229.337 136.997 1.00 65.92 463 ARG B N 1
ATOM 9756 C CA . ARG B 1 463 ? 181.754 228.596 137.760 1.00 65.92 463 ARG B CA 1
ATOM 9757 C C . ARG B 1 463 ? 182.308 227.293 138.311 1.00 65.92 463 ARG B C 1
ATOM 9758 O O . ARG B 1 463 ? 181.555 226.507 138.889 1.00 65.92 463 ARG B O 1
ATOM 9766 N N . VAL B 1 464 ? 183.600 227.043 138.138 1.00 70.25 464 VAL B N 1
ATOM 9767 C CA . VAL B 1 464 ? 184.238 225.820 138.602 1.00 70.25 464 VAL B CA 1
ATOM 9768 C C . VAL B 1 464 ? 185.238 226.196 139.683 1.00 70.25 464 VAL B C 1
ATOM 9769 O O . VAL B 1 464 ? 186.154 226.991 139.443 1.00 70.25 464 VAL B O 1
ATOM 9773 N N . MET B 1 465 ? 185.061 225.630 140.871 1.00 69.70 465 MET B N 1
ATOM 9774 C CA . MET B 1 465 ? 185.955 225.879 141.991 1.00 69.70 465 MET B CA 1
ATOM 9775 C C . MET B 1 465 ? 187.012 224.787 142.029 1.00 69.70 465 MET B C 1
ATOM 9776 O O . MET B 1 465 ? 186.685 223.598 141.989 1.00 69.70 465 MET B O 1
ATOM 9781 N N . GLU B 1 466 ? 188.276 225.189 142.107 1.00 78.72 466 GLU B N 1
ATOM 9782 C CA . GLU B 1 466 ? 189.388 224.253 141.992 1.00 78.72 466 GLU B CA 1
ATOM 9783 C C . GLU B 1 466 ? 190.430 224.595 143.046 1.00 78.72 466 GLU B C 1
ATOM 9784 O O . GLU B 1 466 ? 191.148 225.589 142.911 1.00 78.72 466 GLU B O 1
ATOM 9790 N N . ILE B 1 467 ? 190.510 223.776 144.090 1.00 73.21 467 ILE B N 1
ATOM 9791 C CA . ILE B 1 467 ? 191.567 223.879 145.087 1.00 73.21 467 ILE B CA 1
ATOM 9792 C C . ILE B 1 467 ? 191.883 222.468 145.554 1.00 73.21 467 ILE B C 1
ATOM 9793 O O . ILE B 1 467 ? 191.025 221.585 145.535 1.00 73.21 467 ILE B O 1
ATOM 9798 N N . LEU B 1 468 ? 193.131 222.247 145.955 1.00 77.13 468 LEU B N 1
ATOM 9799 C CA . LEU B 1 468 ? 193.563 220.894 146.271 1.00 77.13 468 LEU B CA 1
ATOM 9800 C C . LEU B 1 468 ? 193.088 220.410 147.633 1.00 77.13 468 LEU B C 1
ATOM 9801 O O . LEU B 1 468 ? 193.290 219.237 147.955 1.00 77.13 468 LEU B O 1
ATOM 9806 N N . SER B 1 469 ? 192.468 221.267 148.434 1.00 72.61 469 SER B N 1
ATOM 9807 C CA . SER B 1 469 ? 191.981 220.877 149.751 1.00 72.61 469 SER B CA 1
ATOM 9808 C C . SER B 1 469 ? 190.580 220.296 149.607 1.00 72.61 469 SER B C 1
ATOM 9809 O O . SER B 1 469 ? 189.641 221.007 149.241 1.00 72.61 469 SER B O 1
ATOM 9812 N N . GLU B 1 470 ? 190.438 219.001 149.894 1.00 74.85 470 GLU B N 1
ATOM 9813 C CA . GLU B 1 470 ? 189.112 218.395 149.898 1.00 74.85 470 GLU B CA 1
ATOM 9814 C C . GLU B 1 470 ? 188.254 218.940 151.028 1.00 74.85 470 GLU B C 1
ATOM 9815 O O . GLU B 1 470 ? 187.034 219.046 150.878 1.00 74.85 470 GLU B O 1
ATOM 9821 N N . HIS B 1 471 ? 188.867 219.274 152.165 1.00 69.32 471 HIS B N 1
ATOM 9822 C CA . HIS B 1 471 ? 188.112 219.864 153.263 1.00 69.32 471 HIS B CA 1
ATOM 9823 C C . HIS B 1 471 ? 187.517 221.205 152.864 1.00 69.32 471 HIS B C 1
ATOM 9824 O O . HIS B 1 471 ? 186.363 221.502 153.187 1.00 69.32 471 HIS B O 1
ATOM 9831 N N . THR B 1 472 ? 188.294 222.033 152.169 1.00 65.87 472 THR B N 1
ATOM 9832 C CA . THR B 1 472 ? 187.815 223.359 151.805 1.00 65.87 472 THR B CA 1
ATOM 9833 C C . THR B 1 472 ? 186.726 223.285 150.745 1.00 65.87 472 THR B C 1
ATOM 9834 O O . THR B 1 472 ? 185.731 224.013 150.822 1.00 65.87 472 THR B O 1
ATOM 9838 N N . LEU B 1 473 ? 186.893 222.414 149.749 1.00 66.08 473 LEU B N 1
ATOM 9839 C CA . LEU B 1 473 ? 185.867 222.262 148.723 1.00 66.08 473 LEU B CA 1
ATOM 9840 C C . LEU B 1 473 ? 184.564 221.758 149.315 1.00 66.08 473 LEU B C 1
ATOM 9841 O O . LEU B 1 473 ? 183.484 222.236 148.955 1.00 66.08 473 LEU B O 1
ATOM 9846 N N . GLU B 1 474 ? 184.645 220.778 150.212 1.00 68.11 474 GLU B N 1
ATOM 9847 C CA . GLU B 1 474 ? 183.442 220.263 150.851 1.00 68.11 474 GLU B CA 1
ATOM 9848 C C . GLU B 1 474 ? 182.778 221.331 151.708 1.00 68.11 474 GLU B C 1
ATOM 9849 O O . GLU B 1 474 ? 181.548 221.429 151.743 1.00 68.11 474 GLU B O 1
ATOM 9855 N N . GLY B 1 475 ? 183.574 222.142 152.404 1.00 61.56 475 GLY B N 1
ATOM 9856 C CA . GLY B 1 475 ? 183.003 223.222 153.189 1.00 61.56 475 GLY B CA 1
ATOM 9857 C C . GLY B 1 475 ? 182.318 224.270 152.336 1.00 61.56 475 GLY B C 1
ATOM 9858 O O . GLY B 1 475 ? 181.246 224.763 152.687 1.00 61.56 475 GLY B O 1
ATOM 9859 N N . TRP B 1 476 ? 182.928 224.626 151.203 1.00 58.83 476 TRP B N 1
ATOM 9860 C CA . TRP B 1 476 ? 182.303 225.574 150.289 1.00 58.83 476 TRP B CA 1
ATOM 9861 C C . TRP B 1 476 ? 180.972 225.046 149.782 1.00 58.83 476 TRP B C 1
ATOM 9862 O O . TRP B 1 476 ? 179.968 225.765 149.771 1.00 58.83 476 TRP B O 1
ATOM 9873 N N . LEU B 1 477 ? 180.949 223.786 149.352 1.00 58.36 477 LEU B N 1
ATOM 9874 C CA . LEU B 1 477 ? 179.749 223.236 148.737 1.00 58.36 477 LEU B CA 1
ATOM 9875 C C . LEU B 1 477 ? 178.633 223.052 149.755 1.00 58.36 477 LEU B C 1
ATOM 9876 O O . LEU B 1 477 ? 177.468 223.322 149.451 1.00 58.36 477 LEU B O 1
ATOM 9881 N N . GLU B 1 478 ? 178.964 222.602 150.966 1.00 62.54 478 GLU B N 1
ATOM 9882 C CA . GLU B 1 478 ? 177.933 222.391 151.976 1.00 62.54 478 GLU B CA 1
ATOM 9883 C C . GLU B 1 478 ? 177.220 223.690 152.322 1.00 62.54 478 GLU B C 1
ATOM 9884 O O . GLU B 1 478 ? 175.991 223.719 152.430 1.00 62.54 478 GLU B O 1
ATOM 9890 N N . ALA B 1 479 ? 177.970 224.777 152.491 1.00 57.03 479 ALA B N 1
ATOM 9891 C CA . ALA B 1 479 ? 177.339 226.062 152.763 1.00 57.03 479 ALA B CA 1
ATOM 9892 C C . ALA B 1 479 ? 176.634 226.615 151.535 1.00 57.03 479 ALA B C 1
ATOM 9893 O O . ALA B 1 479 ? 175.630 227.320 151.665 1.00 57.03 479 ALA B O 1
ATOM 9895 N N . TYR B 1 480 ? 177.151 226.318 150.343 1.00 54.85 480 TYR B N 1
ATOM 9896 C CA . TYR B 1 480 ? 176.488 226.740 149.117 1.00 54.85 480 TYR B CA 1
ATOM 9897 C C . TYR B 1 480 ? 175.108 226.109 149.000 1.00 54.85 480 TYR B C 1
ATOM 9898 O O . TYR B 1 480 ? 174.151 226.764 148.576 1.00 54.85 480 TYR B O 1
ATOM 9907 N N . LEU B 1 481 ? 174.988 224.835 149.372 1.00 54.74 481 LEU B N 1
ATOM 9908 C CA . LEU B 1 481 ? 173.690 224.172 149.348 1.00 54.74 481 LEU B CA 1
ATOM 9909 C C . LEU B 1 481 ? 172.782 224.680 150.459 1.00 54.74 481 LEU B C 1
ATOM 9910 O O . LEU B 1 481 ? 171.586 224.891 150.239 1.00 54.74 481 LEU B O 1
ATOM 9915 N N . LEU B 1 482 ? 173.327 224.870 151.661 1.00 56.35 482 LEU B N 1
ATOM 9916 C CA . LEU B 1 482 ? 172.506 225.287 152.788 1.00 56.35 482 LEU B CA 1
ATOM 9917 C C . LEU B 1 482 ? 171.992 226.709 152.641 1.00 56.35 482 LEU B C 1
ATOM 9918 O O . LEU B 1 482 ? 171.060 227.092 153.353 1.00 56.35 482 LEU B O 1
ATOM 9923 N N . THR B 1 483 ? 172.572 227.497 151.744 1.00 56.16 483 THR B N 1
ATOM 9924 C CA . THR B 1 483 ? 172.080 228.831 151.456 1.00 56.16 483 THR B CA 1
ATOM 9925 C C . THR B 1 483 ? 171.182 228.861 150.228 1.00 56.16 483 THR B C 1
ATOM 9926 O O . THR B 1 483 ? 170.875 229.943 149.724 1.00 56.16 483 THR B O 1
ATOM 9930 N N . GLY B 1 484 ? 170.754 227.701 149.740 1.00 55.97 484 GLY B N 1
ATOM 9931 C CA . GLY B 1 484 ? 169.741 227.627 148.713 1.00 55.97 484 GLY B CA 1
ATOM 9932 C C . GLY B 1 484 ? 170.230 227.478 147.293 1.00 55.97 484 GLY B C 1
ATOM 9933 O O . GLY B 1 484 ? 169.443 227.685 146.365 1.00 55.97 484 GLY B O 1
ATOM 9934 N N . ARG B 1 485 ? 171.493 227.139 147.084 1.00 53.91 485 ARG B N 1
ATOM 9935 C CA . ARG B 1 485 ? 172.034 226.988 145.746 1.00 53.91 485 ARG B CA 1
ATOM 9936 C C . ARG B 1 485 ? 172.293 225.516 145.440 1.00 53.91 485 ARG B C 1
ATOM 9937 O O . ARG B 1 485 ? 172.022 224.627 146.248 1.00 53.91 485 ARG B O 1
ATOM 9945 N N . HIS B 1 486 ? 172.824 225.257 144.249 1.00 55.81 486 HIS B N 1
ATOM 9946 C CA . HIS B 1 486 ? 173.034 223.907 143.754 1.00 55.81 486 HIS B CA 1
ATOM 9947 C C . HIS B 1 486 ? 174.494 223.709 143.388 1.00 55.81 486 HIS B C 1
ATOM 9948 O O . HIS B 1 486 ? 175.185 224.652 143.002 1.00 55.81 486 HIS B O 1
ATOM 9955 N N . GLY B 1 487 ? 174.956 222.471 143.495 1.00 55.71 487 GLY B N 1
ATOM 9956 C CA . GLY B 1 487 ? 176.339 222.196 143.162 1.00 55.71 487 GLY B CA 1
ATOM 9957 C C . GLY B 1 487 ? 176.550 220.745 142.805 1.00 55.71 487 GLY B C 1
ATOM 9958 O O . GLY B 1 487 ? 175.665 219.902 142.959 1.00 55.71 487 GLY B O 1
ATOM 9959 N N . PHE B 1 488 ? 177.754 220.467 142.321 1.00 60.80 488 PHE B N 1
ATOM 9960 C CA . PHE B 1 488 ? 178.164 219.117 141.972 1.00 60.80 488 PHE B CA 1
ATOM 9961 C C . PHE B 1 488 ? 179.620 218.945 142.370 1.00 60.80 488 PHE B C 1
ATOM 9962 O O . PHE B 1 488 ? 180.457 219.781 142.028 1.00 60.80 488 PHE B O 1
ATOM 9970 N N . PHE B 1 489 ? 179.918 217.870 143.088 1.00 63.44 489 PHE B N 1
ATOM 9971 C CA . PHE B 1 489 ? 181.260 217.600 143.586 1.00 63.44 489 PHE B CA 1
ATOM 9972 C C . PHE B 1 489 ? 181.821 216.390 142.856 1.00 63.44 489 PHE B C 1
ATOM 9973 O O . PHE B 1 489 ? 181.229 215.308 142.900 1.00 63.44 489 PHE B O 1
ATOM 9981 N N . ALA B 1 490 ? 182.958 216.571 142.195 1.00 67.29 490 ALA B N 1
ATOM 9982 C CA . ALA B 1 490 ? 183.615 215.506 141.454 1.00 67.29 490 ALA B CA 1
ATOM 9983 C C . ALA B 1 490 ? 185.010 215.302 142.016 1.00 67.29 490 ALA B C 1
ATOM 9984 O O . ALA B 1 490 ? 185.783 216.256 142.118 1.00 67.29 490 ALA B O 1
ATOM 9986 N N . THR B 1 491 ? 185.332 214.065 142.373 1.00 75.76 491 THR B N 1
ATOM 9987 C CA . THR B 1 491 ? 186.629 213.761 142.958 1.00 75.76 491 THR B CA 1
ATOM 9988 C C . THR B 1 491 ? 186.962 212.301 142.685 1.00 75.76 491 THR B C 1
ATOM 9989 O O . THR B 1 491 ? 186.165 211.555 142.115 1.00 75.76 491 THR B O 1
ATOM 9993 N N . TYR B 1 492 ? 188.162 211.906 143.092 1.00 83.70 492 TYR B N 1
ATOM 9994 C CA . TYR B 1 492 ? 188.584 210.519 143.021 1.00 83.70 492 TYR B CA 1
ATOM 9995 C C . TYR B 1 492 ? 188.036 209.736 144.205 1.00 83.70 492 TYR B C 1
ATOM 9996 O O . TYR B 1 492 ? 187.848 210.273 145.299 1.00 83.70 492 TYR B O 1
ATOM 10005 N N . GLU B 1 493 ? 187.781 208.449 143.978 1.00 81.39 493 GLU B N 1
ATOM 10006 C CA . GLU B 1 493 ? 187.334 207.591 145.067 1.00 81.39 493 GLU B CA 1
ATOM 10007 C C . GLU B 1 493 ? 188.443 207.358 146.082 1.00 81.39 493 GLU B C 1
ATOM 10008 O O . GLU B 1 493 ? 188.163 207.109 147.258 1.00 81.39 493 GLU B O 1
ATOM 10014 N N . ALA B 1 494 ? 189.702 207.440 145.648 1.00 82.32 494 ALA B N 1
ATOM 10015 C CA . ALA B 1 494 ? 190.819 207.192 146.552 1.00 82.32 494 ALA B CA 1
ATOM 10016 C C . ALA B 1 494 ? 190.877 208.229 147.663 1.00 82.32 494 ALA B C 1
ATOM 10017 O O . ALA B 1 494 ? 191.191 207.903 148.812 1.00 82.32 494 ALA B O 1
ATOM 10019 N N . PHE B 1 495 ? 190.579 209.485 147.341 1.00 81.62 495 PHE B N 1
ATOM 10020 C CA . PHE B 1 495 ? 190.679 210.579 148.293 1.00 81.62 495 PHE B CA 1
ATOM 10021 C C . PHE B 1 495 ? 189.340 210.921 148.930 1.00 81.62 495 PHE B C 1
ATOM 10022 O O . PHE B 1 495 ? 189.158 212.042 149.414 1.00 81.62 495 PHE B O 1
ATOM 10030 N N . ALA B 1 496 ? 188.398 209.980 148.934 1.00 77.14 496 ALA B N 1
ATOM 10031 C CA . ALA B 1 496 ? 187.102 210.220 149.549 1.00 77.14 496 ALA B CA 1
ATOM 10032 C C . ALA B 1 496 ? 187.115 210.016 151.057 1.00 77.14 496 ALA B C 1
ATOM 10033 O O . ALA B 1 496 ? 186.218 210.518 151.740 1.00 77.14 496 ALA B O 1
ATOM 10035 N N . HIS B 1 497 ? 188.105 209.299 151.593 1.00 78.83 497 HIS B N 1
ATOM 10036 C CA . HIS B 1 497 ? 188.220 209.159 153.040 1.00 78.83 497 HIS B CA 1
ATOM 10037 C C . HIS B 1 497 ? 188.604 210.464 153.714 1.00 78.83 497 HIS B C 1
ATOM 10038 O O . HIS B 1 497 ? 188.448 210.588 154.932 1.00 78.83 497 HIS B O 1
ATOM 10045 N N . VAL B 1 498 ? 189.112 211.431 152.952 1.00 75.95 498 VAL B N 1
ATOM 10046 C CA . VAL B 1 498 ? 189.495 212.714 153.521 1.00 75.95 498 VAL B CA 1
ATOM 10047 C C . VAL B 1 498 ? 188.279 213.452 154.062 1.00 75.95 498 VAL B C 1
ATOM 10048 O O . VAL B 1 498 ? 188.366 214.140 155.084 1.00 75.95 498 VAL B O 1
ATOM 10052 N N . ILE B 1 499 ? 187.128 213.312 153.409 1.00 74.74 499 ILE B N 1
ATOM 10053 C CA . ILE B 1 499 ? 185.948 214.089 153.765 1.00 74.74 499 ILE B CA 1
ATOM 10054 C C . ILE B 1 499 ? 184.947 213.230 154.523 1.00 74.74 499 ILE B C 1
ATOM 10055 O O . ILE B 1 499 ? 183.746 213.517 154.521 1.00 74.74 499 ILE B O 1
ATOM 10060 N N . ASP B 1 500 ? 185.429 212.173 155.179 1.00 78.95 500 ASP B N 1
ATOM 10061 C CA . ASP B 1 500 ? 184.536 211.318 155.954 1.00 78.95 500 ASP B CA 1
ATOM 10062 C C . ASP B 1 500 ? 183.849 212.093 157.069 1.00 78.95 500 ASP B C 1
ATOM 10063 O O . ASP B 1 500 ? 182.637 211.963 157.269 1.00 78.95 500 ASP B O 1
ATOM 10068 N N . SER B 1 501 ? 184.607 212.902 157.809 1.00 75.24 501 SER B N 1
ATOM 10069 C CA . SER B 1 501 ? 184.026 213.623 158.935 1.00 75.24 501 SER B CA 1
ATOM 10070 C C . SER B 1 501 ? 183.068 214.710 158.466 1.00 75.24 501 SER B C 1
ATOM 10071 O O . SER B 1 501 ? 182.019 214.922 159.080 1.00 75.24 501 SER B O 1
ATOM 10074 N N . MET B 1 502 ? 183.410 215.410 157.384 1.00 71.27 502 MET B N 1
ATOM 10075 C CA . MET B 1 502 ? 182.547 216.481 156.899 1.00 71.27 502 MET B CA 1
ATOM 10076 C C . MET B 1 502 ? 181.218 215.940 156.393 1.00 71.27 502 MET B C 1
ATOM 10077 O O . MET B 1 502 ? 180.168 216.549 156.620 1.00 71.27 502 MET B O 1
ATOM 10082 N N . VAL B 1 503 ? 181.242 214.805 155.696 1.00 70.33 503 VAL B N 1
ATOM 10083 C CA . VAL B 1 503 ? 180.007 214.226 155.184 1.00 70.33 503 VAL B CA 1
ATOM 10084 C C . VAL B 1 503 ? 179.128 213.741 156.330 1.00 70.33 503 VAL B C 1
ATOM 10085 O O . VAL B 1 503 ? 177.899 213.856 156.276 1.00 70.33 503 VAL B O 1
ATOM 10089 N N . ASN B 1 504 ? 179.738 213.205 157.389 1.00 72.73 504 ASN B N 1
ATOM 10090 C CA . ASN B 1 504 ? 178.966 212.821 158.566 1.00 72.73 504 ASN B CA 1
ATOM 10091 C C . ASN B 1 504 ? 178.283 214.027 159.194 1.00 72.73 504 ASN B C 1
ATOM 10092 O O . ASN B 1 504 ? 177.130 213.939 159.627 1.00 72.73 504 ASN B O 1
ATOM 10097 N N . GLN B 1 505 ? 178.985 215.159 159.268 1.00 72.00 505 GLN B N 1
ATOM 10098 C CA . GLN B 1 505 ? 178.383 216.365 159.824 1.00 72.00 505 GLN B CA 1
ATOM 10099 C C . GLN B 1 505 ? 177.214 216.842 158.975 1.00 72.00 505 GLN B C 1
ATOM 10100 O O . GLN B 1 505 ? 176.176 217.244 159.509 1.00 72.00 505 GLN B O 1
ATOM 10106 N N . HIS B 1 506 ? 177.365 216.813 157.651 1.00 63.18 506 HIS B N 1
ATOM 10107 C CA . HIS B 1 506 ? 176.288 217.267 156.781 1.00 63.18 506 HIS B CA 1
ATOM 10108 C C . HIS B 1 506 ? 175.118 216.295 156.800 1.00 63.18 506 HIS B C 1
ATOM 10109 O O . HIS B 1 506 ? 173.959 216.708 156.696 1.00 63.18 506 HIS B O 1
ATOM 10116 N N . ALA B 1 507 ? 175.402 214.999 156.917 1.00 65.52 507 ALA B N 1
ATOM 10117 C CA . ALA B 1 507 ? 174.333 214.014 156.999 1.00 65.52 507 ALA B CA 1
ATOM 10118 C C . ALA B 1 507 ? 173.519 214.187 158.272 1.00 65.52 507 ALA B C 1
ATOM 10119 O O . ALA B 1 507 ? 172.293 214.036 158.258 1.00 65.52 507 ALA B O 1
ATOM 10121 N N . LYS B 1 508 ? 174.186 214.485 159.386 1.00 71.91 508 LYS B N 1
ATOM 10122 C CA . LYS B 1 508 ? 173.468 214.771 160.621 1.00 71.91 508 LYS B CA 1
ATOM 10123 C C . LYS B 1 508 ? 172.621 216.027 160.484 1.00 71.91 508 LYS B C 1
ATOM 10124 O O . LYS B 1 508 ? 171.477 216.067 160.947 1.00 71.91 508 LYS B O 1
ATOM 10130 N N . TRP B 1 509 ? 173.163 217.062 159.841 1.00 63.21 509 TRP B N 1
ATOM 10131 C CA . TRP B 1 509 ? 172.409 218.296 159.660 1.00 63.21 509 TRP B CA 1
ATOM 10132 C C . TRP B 1 509 ? 171.166 218.066 158.812 1.00 63.21 509 TRP B C 1
ATOM 10133 O O . TRP B 1 509 ? 170.089 218.578 159.130 1.00 63.21 509 TRP B O 1
ATOM 10144 N N . LEU B 1 510 ? 171.298 217.307 157.724 1.00 64.92 510 LEU B N 1
ATOM 10145 C CA . LEU B 1 510 ? 170.144 217.031 156.876 1.00 64.92 510 LEU B CA 1
ATOM 10146 C C . LEU B 1 510 ? 169.119 216.171 157.598 1.00 64.92 510 LEU B C 1
ATOM 10147 O O . LEU B 1 510 ? 167.912 216.404 157.478 1.00 64.92 510 LEU B O 1
ATOM 10152 N N . ASP B 1 511 ? 169.580 215.164 158.339 1.00 70.74 511 ASP B N 1
ATOM 10153 C CA . ASP B 1 511 ? 168.659 214.260 159.017 1.00 70.74 511 ASP B CA 1
ATOM 10154 C C . ASP B 1 511 ? 167.856 214.982 160.090 1.00 70.74 511 ASP B C 1
ATOM 10155 O O . ASP B 1 511 ? 166.639 214.795 160.190 1.00 70.74 511 ASP B O 1
ATOM 10160 N N . VAL B 1 512 ? 168.515 215.812 160.898 1.00 68.84 512 VAL B N 1
ATOM 10161 C CA . VAL B 1 512 ? 167.809 216.547 161.941 1.00 68.84 512 VAL B CA 1
ATOM 10162 C C . VAL B 1 512 ? 166.858 217.566 161.331 1.00 68.84 512 VAL B C 1
ATOM 10163 O O . VAL B 1 512 ? 165.719 217.720 161.784 1.00 68.84 512 VAL B O 1
ATOM 10167 N N . SER B 1 513 ? 167.305 218.275 160.293 1.00 67.79 513 SER B N 1
ATOM 10168 C CA . SER B 1 513 ? 166.469 219.301 159.680 1.00 67.79 513 SER B CA 1
ATOM 10169 C C . SER B 1 513 ? 165.207 218.703 159.079 1.00 67.79 513 SER B C 1
ATOM 10170 O O . SER B 1 513 ? 164.123 219.283 159.192 1.00 67.79 513 SER B O 1
ATOM 10173 N N . LYS B 1 514 ? 165.330 217.548 158.428 1.00 71.76 514 LYS B N 1
ATOM 10174 C CA . LYS B 1 514 ? 164.185 216.970 157.738 1.00 71.76 514 LYS B CA 1
ATOM 10175 C C . LYS B 1 514 ? 163.175 216.387 158.717 1.00 71.76 514 LYS B C 1
ATOM 10176 O O . LYS B 1 514 ? 161.964 216.480 158.493 1.00 71.76 514 LYS B O 1
ATOM 10182 N N . ARG B 1 515 ? 163.647 215.789 159.808 1.00 74.01 515 ARG B N 1
ATOM 10183 C CA . ARG B 1 515 ? 162.769 215.100 160.746 1.00 74.01 515 ARG B CA 1
ATOM 10184 C C . ARG B 1 515 ? 162.327 215.973 161.914 1.00 74.01 515 ARG B C 1
ATOM 10185 O O . ARG B 1 515 ? 161.135 216.035 162.219 1.00 74.01 515 ARG B O 1
ATOM 10193 N N . GLU B 1 516 ? 163.262 216.645 162.579 1.00 75.38 516 GLU B N 1
ATOM 10194 C CA . GLU B 1 516 ? 162.978 217.259 163.869 1.00 75.38 516 GLU B CA 1
ATOM 10195 C C . GLU B 1 516 ? 162.638 218.739 163.799 1.00 75.38 516 GLU B C 1
ATOM 10196 O O . GLU B 1 516 ? 161.931 219.233 164.680 1.00 75.38 516 GLU B O 1
ATOM 10202 N N . VAL B 1 517 ? 163.118 219.466 162.796 1.00 68.73 517 VAL B N 1
ATOM 10203 C CA . VAL B 1 517 ? 162.922 220.910 162.718 1.00 68.73 517 VAL B CA 1
ATOM 10204 C C . VAL B 1 517 ? 161.943 22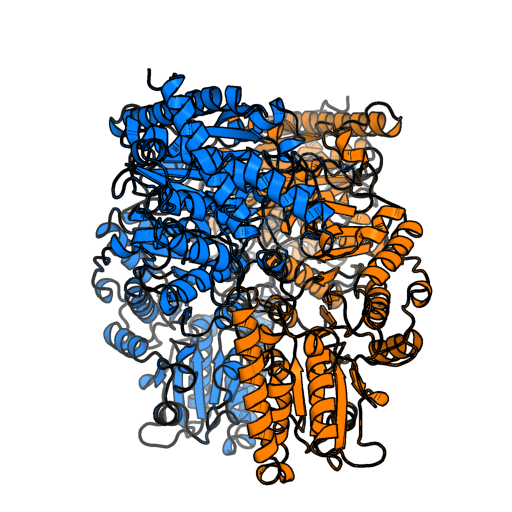1.190 161.588 1.00 68.73 517 VAL B C 1
ATOM 10205 O O . VAL B 1 517 ? 162.277 221.032 160.409 1.00 68.73 517 VAL B O 1
ATOM 10209 N N . ASP B 1 518 ? 160.734 221.620 161.947 1.00 69.82 518 ASP B N 1
ATOM 10210 C CA . ASP B 1 518 ? 159.688 221.790 160.948 1.00 69.82 518 ASP B CA 1
ATOM 10211 C C . ASP B 1 518 ? 159.877 223.053 160.119 1.00 69.82 518 ASP B C 1
ATOM 10212 O O . ASP B 1 518 ? 159.489 223.080 158.947 1.00 69.82 518 ASP B O 1
ATOM 10217 N N . TRP B 1 519 ? 160.453 224.104 160.696 1.00 63.31 519 TRP B N 1
ATOM 10218 C CA . TRP B 1 519 ? 160.506 225.387 160.009 1.00 63.31 519 TRP B CA 1
ATOM 10219 C C . TRP B 1 519 ? 161.666 225.511 159.031 1.00 63.31 519 TRP B C 1
ATOM 10220 O O . TRP B 1 519 ? 161.750 226.526 158.334 1.00 63.31 519 TRP B O 1
ATOM 10231 N N . ARG B 1 520 ? 162.549 224.522 158.943 1.00 63.04 520 ARG B N 1
ATOM 10232 C CA . ARG B 1 520 ? 163.675 224.586 158.021 1.00 63.04 520 ARG B CA 1
ATOM 10233 C C . ARG B 1 520 ? 163.265 223.997 156.679 1.00 63.04 520 ARG B C 1
ATOM 10234 O O . ARG B 1 520 ? 162.891 222.824 156.596 1.00 63.04 520 ARG B O 1
ATOM 10242 N N . ALA B 1 521 ? 163.333 224.816 155.635 1.00 62.12 521 ALA B N 1
ATOM 10243 C CA . ALA B 1 521 ? 162.961 224.371 154.307 1.00 62.12 521 ALA B CA 1
ATOM 10244 C C . ALA B 1 521 ? 164.009 223.407 153.754 1.00 62.12 521 ALA B C 1
ATOM 10245 O O . ALA B 1 521 ? 165.184 223.480 154.118 1.00 62.12 521 ALA B O 1
ATOM 10247 N N . PRO B 1 522 ? 163.603 222.481 152.888 1.00 60.92 522 PRO B N 1
ATOM 10248 C CA . PRO B 1 522 ? 164.575 221.570 152.278 1.00 60.92 522 PRO B CA 1
ATOM 10249 C C . PRO B 1 522 ? 165.564 222.308 151.388 1.00 60.92 522 PRO B C 1
ATOM 10250 O O . PRO B 1 522 ? 165.225 223.282 150.716 1.00 60.92 522 PRO B O 1
ATOM 10254 N N . VAL B 1 523 ? 166.801 221.819 151.386 1.00 57.89 523 VAL B N 1
ATOM 10255 C CA . VAL B 1 523 ? 167.884 222.400 150.602 1.00 57.89 523 VAL B CA 1
ATOM 10256 C C . VAL B 1 523 ? 168.237 221.423 149.492 1.00 57.89 523 VAL B C 1
ATOM 10257 O O . VAL B 1 523 ? 167.668 220.336 149.424 1.00 57.89 523 VAL B O 1
ATOM 10261 N N . SER B 1 524 ? 169.156 221.801 148.610 1.00 58.08 524 SER B N 1
ATOM 10262 C CA . SER B 1 524 ? 169.567 220.906 147.538 1.00 58.08 524 SER B CA 1
ATOM 10263 C C . SER B 1 524 ? 170.446 219.781 148.072 1.00 58.08 524 SER B C 1
ATOM 10264 O O . SER B 1 524 ? 171.067 219.885 149.131 1.00 58.08 524 SER B O 1
ATOM 10267 N N . SER B 1 525 ? 170.492 218.691 147.316 1.00 57.47 525 SER B N 1
ATOM 10268 C CA . SER B 1 525 ? 171.256 217.522 147.717 1.00 57.47 525 SER B CA 1
ATOM 10269 C C . SER B 1 525 ? 172.750 217.750 147.545 1.00 57.47 525 SER B C 1
ATOM 10270 O O . SER B 1 525 ? 173.191 218.550 146.719 1.00 57.47 525 SER B O 1
ATOM 10273 N N . LEU B 1 526 ? 173.528 217.026 148.342 1.00 58.41 526 LEU B N 1
ATOM 10274 C CA . LEU B 1 526 ? 174.981 217.003 148.218 1.00 58.41 526 LEU B CA 1
ATOM 10275 C C . LEU B 1 526 ? 175.337 215.902 147.229 1.00 58.41 526 LEU B C 1
ATOM 10276 O O . LEU B 1 526 ? 175.329 214.718 147.570 1.00 58.41 526 LEU B O 1
ATOM 10281 N N . ASN B 1 527 ? 175.640 216.291 145.997 1.00 57.82 527 ASN B N 1
ATOM 10282 C CA . ASN B 1 527 ? 175.879 215.353 144.908 1.00 57.82 527 ASN B CA 1
ATOM 10283 C C . ASN B 1 527 ? 177.379 215.138 144.762 1.00 57.82 527 ASN B C 1
ATOM 10284 O O . ASN B 1 527 ? 178.100 216.036 144.320 1.00 57.82 527 ASN B O 1
ATOM 10289 N N . ILE B 1 528 ? 177.843 213.949 145.124 1.00 58.83 528 ILE B N 1
ATOM 10290 C CA . ILE B 1 528 ? 179.258 213.602 145.087 1.00 58.83 528 ILE B CA 1
ATOM 10291 C C . ILE B 1 528 ? 179.465 212.580 143.983 1.00 58.83 528 ILE B C 1
ATOM 10292 O O . ILE B 1 528 ? 178.829 211.521 143.981 1.00 58.83 528 ILE B O 1
ATOM 10297 N N . LEU B 1 529 ? 180.356 212.890 143.050 1.00 64.43 529 LEU B N 1
ATOM 10298 C CA . LEU B 1 529 ? 180.717 211.981 141.972 1.00 64.43 529 LEU B CA 1
ATOM 10299 C C . LEU B 1 529 ? 182.140 211.495 142.197 1.00 64.43 529 LEU B C 1
ATOM 10300 O O . LEU B 1 529 ? 183.072 212.301 142.253 1.00 64.43 529 LEU B O 1
ATOM 10305 N N . LEU B 1 530 ? 182.303 210.184 142.328 1.00 69.57 530 LEU B N 1
ATOM 10306 C CA . LEU B 1 530 ? 183.617 209.564 142.477 1.00 69.57 530 LEU B CA 1
ATOM 10307 C C . LEU B 1 530 ? 184.033 209.083 141.092 1.00 69.57 530 LEU B C 1
ATOM 10308 O O . LEU B 1 530 ? 183.748 207.956 140.693 1.00 69.57 530 LEU B O 1
ATOM 10313 N N . SER B 1 531 ? 184.714 209.960 140.353 1.00 78.17 531 SER B N 1
ATOM 10314 C CA . SER B 1 531 ? 184.901 209.775 138.920 1.00 78.17 531 SER B CA 1
ATOM 10315 C C . SER B 1 531 ? 185.950 208.733 138.568 1.00 78.17 531 SER B C 1
ATOM 10316 O O . SER B 1 531 ? 185.944 208.233 137.439 1.00 78.17 531 SER B O 1
ATOM 10319 N N . SER B 1 532 ? 186.861 208.411 139.476 1.00 81.95 532 SER B N 1
ATOM 10320 C CA . SER B 1 532 ? 187.863 207.384 139.234 1.00 81.95 532 SER B CA 1
ATOM 10321 C C . SER B 1 532 ? 187.731 206.320 140.308 1.00 81.95 532 SER B C 1
ATOM 10322 O O . SER B 1 532 ? 187.743 206.635 141.501 1.00 81.95 532 SER B O 1
ATOM 10325 N N . THR B 1 533 ? 187.604 205.069 139.886 1.00 81.33 533 THR B N 1
ATOM 10326 C CA . THR B 1 533 ? 187.338 203.972 140.797 1.00 81.33 533 THR B CA 1
ATOM 10327 C C . THR B 1 533 ? 188.633 203.247 141.148 1.00 81.33 533 THR B C 1
ATOM 10328 O O . THR B 1 533 ? 189.715 203.564 140.651 1.00 81.33 533 THR B O 1
ATOM 10332 N N . VAL B 1 534 ? 188.510 202.248 142.026 1.00 80.95 534 VAL B N 1
ATOM 10333 C CA . VAL B 1 534 ? 189.664 201.479 142.477 1.00 80.95 534 VAL B CA 1
ATOM 10334 C C . VAL B 1 534 ? 190.022 200.343 141.534 1.00 80.95 534 VAL B C 1
ATOM 10335 O O . VAL B 1 534 ? 191.051 199.683 141.741 1.00 80.95 534 VAL B O 1
ATOM 10339 N N . TRP B 1 535 ? 189.211 200.088 140.510 1.00 77.24 535 TRP B N 1
ATOM 10340 C CA . TRP B 1 535 ? 189.488 199.013 139.566 1.00 77.24 535 TRP B CA 1
ATOM 10341 C C . TRP B 1 535 ? 190.293 199.489 138.366 1.00 77.24 535 TRP B C 1
ATOM 10342 O O . TRP B 1 535 ? 191.228 198.805 137.939 1.00 77.24 535 TRP B O 1
ATOM 10353 N N . ARG B 1 536 ? 189.943 200.645 137.807 1.00 83.44 536 ARG B N 1
ATOM 10354 C CA . ARG B 1 536 ? 190.684 201.225 136.689 1.00 83.44 536 ARG B CA 1
ATOM 10355 C C . ARG B 1 536 ? 191.664 202.271 137.220 1.00 83.44 536 ARG B C 1
ATOM 10356 O O . ARG B 1 536 ? 191.529 203.476 137.004 1.00 83.44 536 ARG B O 1
ATOM 10364 N N . GLN B 1 537 ? 192.670 201.776 137.932 1.00 87.66 537 GLN B N 1
ATOM 10365 C CA . GLN B 1 537 ? 193.649 202.656 138.554 1.00 87.66 537 GLN B CA 1
ATOM 10366 C C . GLN B 1 537 ? 194.516 203.329 137.496 1.00 87.66 537 GLN B C 1
ATOM 10367 O O . GLN B 1 537 ? 195.004 202.679 136.568 1.00 87.66 537 GLN B O 1
ATOM 10373 N N . ASP B 1 538 ? 194.678 204.645 137.616 1.00 89.38 538 ASP B N 1
ATOM 10374 C CA . ASP B 1 538 ? 195.458 205.422 136.650 1.00 89.38 538 ASP B CA 1
ATOM 10375 C C . ASP B 1 538 ? 196.815 205.875 137.187 1.00 89.38 538 ASP B C 1
ATOM 10376 O O . ASP B 1 538 ? 197.373 205.248 138.088 1.00 89.38 538 ASP B O 1
ATOM 10381 N N . HIS B 1 539 ? 197.342 206.965 136.632 1.00 88.19 539 HIS B N 1
ATOM 10382 C CA . HIS B 1 539 ? 198.640 207.471 137.067 1.00 88.19 539 HIS B CA 1
ATOM 10383 C C . HIS B 1 539 ? 198.587 208.049 138.477 1.00 88.19 539 HIS B C 1
ATOM 10384 O O . HIS B 1 539 ? 199.509 207.837 139.272 1.00 88.19 539 HIS B O 1
ATOM 10391 N N . ASN B 1 540 ? 197.525 208.788 138.779 1.00 88.68 540 ASN B N 1
ATOM 10392 C CA . ASN B 1 540 ? 197.368 209.397 140.095 1.00 88.68 540 ASN B CA 1
ATOM 10393 C C . ASN B 1 540 ? 196.600 208.477 141.037 1.00 88.68 540 ASN B C 1
ATOM 10394 O O . ASN B 1 540 ? 195.765 207.686 140.600 1.00 88.68 540 ASN B O 1
ATOM 10399 N N . GLY B 1 541 ? 196.886 208.584 142.331 1.00 88.57 541 GLY B N 1
ATOM 10400 C CA . GLY B 1 541 ? 196.219 207.760 143.313 1.00 88.57 541 GLY B CA 1
ATOM 10401 C C . GLY B 1 541 ? 197.159 206.722 143.886 1.00 88.57 541 GLY B C 1
ATOM 10402 O O . GLY B 1 541 ? 197.941 206.114 143.150 1.00 88.57 541 GLY B O 1
ATOM 10403 N N . PHE B 1 542 ? 197.096 206.513 145.196 1.00 87.24 542 PHE B N 1
ATOM 10404 C CA . PHE B 1 542 ? 197.997 205.575 145.842 1.00 87.24 542 PHE B CA 1
ATOM 10405 C C . PHE B 1 542 ? 197.603 204.138 145.508 1.00 87.24 542 PHE B C 1
ATOM 10406 O O . PHE B 1 542 ? 196.546 203.865 144.933 1.00 87.24 542 PHE B O 1
ATOM 10414 N N . SER B 1 543 ? 198.485 203.207 145.876 1.00 92.21 543 SER B N 1
ATOM 10415 C CA . SER B 1 543 ? 198.336 201.822 145.442 1.00 92.21 543 SER B CA 1
ATOM 10416 C C . SER B 1 543 ? 197.133 201.156 146.098 1.00 92.21 543 SER B C 1
ATOM 10417 O O . SER B 1 543 ? 196.183 200.756 145.416 1.00 92.21 543 SER B O 1
ATOM 10420 N N . HIS B 1 544 ? 197.146 201.035 147.425 1.00 91.59 544 HIS B N 1
ATOM 10421 C CA . HIS B 1 544 ? 196.109 200.287 148.134 1.00 91.59 544 HIS B CA 1
ATOM 10422 C C . HIS B 1 544 ? 194.896 201.175 148.425 1.00 91.59 544 HIS B C 1
ATOM 10423 O O . HIS B 1 544 ? 194.433 201.305 149.558 1.00 91.59 544 HIS B O 1
ATOM 10430 N N . GLN B 1 545 ? 194.380 201.794 147.368 1.00 87.87 545 GLN B N 1
ATOM 10431 C CA . GLN B 1 545 ? 193.137 202.542 147.469 1.00 87.87 545 GLN B CA 1
ATOM 10432 C C . GLN B 1 545 ? 191.965 201.576 147.563 1.00 87.87 545 GLN B C 1
ATOM 10433 O O . GLN B 1 545 ? 191.949 200.530 146.910 1.00 87.87 545 GLN B O 1
ATOM 10439 N N . ASP B 1 546 ? 190.984 201.928 148.381 1.00 82.97 546 ASP B N 1
ATOM 10440 C CA . ASP B 1 546 ? 189.884 201.038 148.709 1.00 82.97 546 ASP B CA 1
ATOM 10441 C C . ASP B 1 546 ? 188.576 201.803 148.607 1.00 82.97 546 ASP B C 1
ATOM 10442 O O . ASP B 1 546 ? 188.558 203.031 148.736 1.00 82.97 546 ASP B O 1
ATOM 10447 N N . PRO B 1 547 ? 187.458 201.102 148.368 1.00 78.30 547 PRO B N 1
ATOM 10448 C CA . PRO B 1 547 ? 186.141 201.747 148.334 1.00 78.30 547 PRO B CA 1
ATOM 10449 C C . PRO B 1 547 ? 185.487 201.822 149.709 1.00 78.30 547 PRO B C 1
ATOM 10450 O O . PRO B 1 547 ? 184.310 201.493 149.880 1.00 78.30 547 PRO B O 1
ATOM 10454 N N . GLY B 1 548 ? 186.251 202.264 150.708 1.00 78.95 548 GLY B N 1
ATOM 10455 C CA . GLY B 1 548 ? 185.730 202.338 152.058 1.00 78.95 548 GLY B CA 1
ATOM 10456 C C . GLY B 1 548 ? 184.763 203.476 152.284 1.00 78.95 548 GLY B C 1
ATOM 10457 O O . GLY B 1 548 ? 183.966 203.420 153.226 1.00 78.95 548 GLY B O 1
ATOM 10458 N N . PHE B 1 549 ? 184.810 204.507 151.439 1.00 77.69 549 PHE B N 1
ATOM 10459 C CA . PHE B 1 549 ? 183.888 205.626 151.587 1.00 77.69 549 PHE B CA 1
ATOM 10460 C C . PHE B 1 549 ? 182.448 205.195 151.364 1.00 77.69 549 PHE B C 1
ATOM 10461 O O . PHE B 1 549 ? 181.535 205.751 151.982 1.00 77.69 549 PHE B O 1
ATOM 10469 N N . ILE B 1 550 ? 182.227 204.214 150.490 1.00 76.75 550 ILE B N 1
ATOM 10470 C CA . ILE B 1 550 ? 180.876 203.714 150.263 1.00 76.75 550 ILE B CA 1
ATOM 10471 C C . ILE B 1 550 ? 180.320 203.089 151.535 1.00 76.75 550 ILE B C 1
ATOM 10472 O O . ILE B 1 550 ? 179.155 203.299 151.887 1.00 76.75 550 ILE B O 1
ATOM 10477 N N . ASP B 1 551 ? 181.162 202.335 152.234 1.00 77.77 551 ASP B N 1
ATOM 10478 C CA . ASP B 1 551 ? 180.757 201.679 153.472 1.00 77.77 551 ASP B CA 1
ATOM 10479 C C . ASP B 1 551 ? 180.403 202.687 154.562 1.00 77.77 551 ASP B C 1
ATOM 10480 O O . ASP B 1 551 ? 179.424 202.510 155.287 1.00 77.77 551 ASP B O 1
ATOM 10485 N N . LEU B 1 552 ? 181.202 203.744 154.675 1.00 76.82 552 LEU B N 1
ATOM 10486 C CA . LEU B 1 552 ? 180.968 204.771 155.682 1.00 76.82 552 LEU B CA 1
ATOM 10487 C C . LEU B 1 552 ? 179.665 205.509 155.417 1.00 76.82 552 LEU B C 1
ATOM 10488 O O . LEU B 1 552 ? 178.913 205.811 156.350 1.00 76.82 552 LEU B O 1
ATOM 10493 N N . VAL B 1 553 ? 179.384 205.805 154.150 1.00 76.48 553 VAL B N 1
ATOM 10494 C CA . VAL B 1 553 ? 178.161 206.514 153.800 1.00 76.48 553 VAL B CA 1
ATOM 10495 C C . VAL B 1 553 ? 176.935 205.666 154.116 1.00 76.48 553 VAL B C 1
ATOM 10496 O O . VAL B 1 553 ? 175.925 206.176 154.609 1.00 76.48 553 VAL B O 1
ATOM 10500 N N . THR B 1 554 ? 177.044 204.380 153.874 1.00 75.76 554 THR B N 1
ATOM 10501 C CA . THR B 1 554 ? 175.945 203.473 154.096 1.00 75.76 554 THR B CA 1
ATOM 10502 C C . THR B 1 554 ? 175.596 203.264 155.534 1.00 75.76 554 THR B C 1
ATOM 10503 O O . THR B 1 554 ? 174.593 202.662 155.823 1.00 75.76 554 THR B O 1
ATOM 10507 N N . ASN B 1 555 ? 176.457 203.685 156.449 1.00 76.87 555 ASN B N 1
ATOM 10508 C CA . ASN B 1 555 ? 176.172 203.615 157.876 1.00 76.87 555 ASN B CA 1
ATOM 10509 C C . ASN B 1 555 ? 175.000 204.495 158.212 1.00 76.87 555 ASN B C 1
ATOM 10510 O O . ASN B 1 555 ? 174.242 204.171 159.078 1.00 76.87 555 ASN B O 1
ATOM 10515 N N . LYS B 1 556 ? 174.899 205.650 157.571 1.00 78.16 556 LYS B N 1
ATOM 10516 C CA . LYS B 1 556 ? 173.757 206.519 157.666 1.00 78.16 556 LYS B CA 1
ATOM 10517 C C . LYS B 1 556 ? 172.665 205.821 156.881 1.00 78.16 556 LYS B C 1
ATOM 10518 O O . LYS B 1 556 ? 172.909 205.181 155.893 1.00 78.16 556 LYS B O 1
ATOM 10524 N N . SER B 1 557 ? 171.424 206.016 157.231 1.00 76.42 557 SER B N 1
ATOM 10525 C CA . SER B 1 557 ? 170.363 205.304 156.538 1.00 76.42 557 SER B CA 1
ATOM 10526 C C . SER B 1 557 ? 170.038 205.786 155.136 1.00 76.42 557 SER B C 1
ATOM 10527 O O . SER B 1 557 ? 170.548 206.763 154.665 1.00 76.42 557 SER B O 1
ATOM 10530 N N . ALA B 1 558 ? 169.175 205.055 154.469 1.00 73.11 558 ALA B N 1
ATOM 10531 C CA . ALA B 1 558 ? 168.721 205.423 153.168 1.00 73.11 558 ALA B CA 1
ATOM 10532 C C . ALA B 1 558 ? 167.859 206.658 153.332 1.00 73.11 558 ALA B C 1
ATOM 10533 O O . ALA B 1 558 ? 167.406 207.217 152.375 1.00 73.11 558 ALA B O 1
ATOM 10535 N N . ARG B 1 559 ? 167.547 207.023 154.557 1.00 73.22 559 ARG B N 1
ATOM 10536 C CA . ARG B 1 559 ? 166.792 208.204 154.837 1.00 73.22 559 ARG B CA 1
ATOM 10537 C C . ARG B 1 559 ? 167.475 209.455 154.374 1.00 73.22 559 ARG B C 1
ATOM 10538 O O . ARG B 1 559 ? 166.840 210.405 154.039 1.00 73.22 559 ARG B O 1
ATOM 10546 N N . VAL B 1 560 ? 168.785 209.474 154.426 1.00 67.51 560 VAL B N 1
ATOM 10547 C CA . VAL B 1 560 ? 169.543 210.688 154.154 1.00 67.51 560 VAL B CA 1
ATOM 10548 C C . VAL B 1 560 ? 170.563 210.525 153.037 1.00 67.51 560 VAL B C 1
ATOM 10549 O O . VAL B 1 560 ? 171.051 211.538 152.520 1.00 67.51 560 VAL B O 1
ATOM 10553 N N . THR B 1 561 ? 170.901 209.308 152.625 1.00 67.99 561 THR B N 1
ATOM 10554 C CA . THR B 1 561 ? 171.905 209.150 151.585 1.00 67.99 561 THR B CA 1
ATOM 10555 C C . THR B 1 561 ? 171.505 208.060 150.605 1.00 67.99 561 THR B C 1
ATOM 10556 O O . THR B 1 561 ? 170.741 207.150 150.932 1.00 67.99 561 THR B O 1
ATOM 10560 N N . ARG B 1 562 ? 172.028 208.178 149.387 1.00 63.93 562 ARG B N 1
ATOM 10561 C CA . ARG B 1 562 ? 171.795 207.220 148.320 1.00 63.93 562 ARG B CA 1
ATOM 10562 C C . ARG B 1 562 ? 173.112 206.932 147.619 1.00 63.93 562 ARG B C 1
ATOM 10563 O O . ARG B 1 562 ? 173.968 207.809 147.495 1.00 63.93 562 ARG B O 1
ATOM 10571 N N . ILE B 1 563 ? 173.272 205.693 147.164 1.00 61.52 563 ILE B N 1
ATOM 10572 C CA . ILE B 1 563 ? 174.456 205.265 146.430 1.00 61.52 563 ILE B CA 1
ATOM 10573 C C . ILE B 1 563 ? 174.012 204.803 145.053 1.00 61.52 563 ILE B C 1
ATOM 10574 O O . ILE B 1 563 ? 173.110 203.969 144.937 1.00 61.52 563 ILE B O 1
ATOM 10579 N N . TYR B 1 564 ? 174.645 205.339 144.016 1.00 58.63 564 TYR B N 1
ATOM 10580 C CA . TYR B 1 564 ? 174.332 204.977 142.643 1.00 58.63 564 TYR B CA 1
ATOM 10581 C C . TYR B 1 564 ? 175.598 204.510 141.951 1.00 58.63 564 TYR B C 1
ATOM 10582 O O . TYR B 1 564 ? 176.643 205.154 142.064 1.00 58.63 564 TYR B O 1
ATOM 10591 N N . LEU B 1 565 ? 175.502 203.398 141.233 1.00 59.56 565 LEU B N 1
ATOM 10592 C CA . LEU B 1 565 ? 176.626 202.838 140.488 1.00 59.56 565 LEU B CA 1
ATOM 10593 C C . LEU B 1 565 ? 176.171 202.591 139.059 1.00 59.56 565 LEU B C 1
ATOM 10594 O O . LEU B 1 565 ? 175.916 201.446 138.666 1.00 59.56 565 LEU B O 1
ATOM 10599 N N . PRO B 1 566 ? 176.041 203.644 138.259 1.00 61.10 566 PRO B N 1
ATOM 10600 C CA . PRO B 1 566 ? 175.596 203.477 136.878 1.00 61.10 566 PRO B CA 1
ATOM 10601 C C . PRO B 1 566 ? 176.596 202.665 136.080 1.00 61.10 566 PRO B C 1
ATOM 10602 O O . PRO B 1 566 ? 177.813 202.836 136.232 1.00 61.10 566 PRO B O 1
ATOM 10606 N N . PRO B 1 567 ? 176.122 201.770 135.210 1.00 62.78 567 PRO B N 1
ATOM 10607 C CA . PRO B 1 567 ? 177.051 200.903 134.475 1.00 62.78 567 PRO B CA 1
ATOM 10608 C C . PRO B 1 567 ? 177.671 201.534 133.240 1.00 62.78 567 PRO B C 1
ATOM 10609 O O . PRO B 1 567 ? 178.732 201.068 132.810 1.00 62.78 567 PRO B O 1
ATOM 10613 N N . ASP B 1 568 ? 177.062 202.558 132.648 1.00 65.84 568 ASP B N 1
ATOM 10614 C CA . ASP B 1 568 ? 177.583 203.141 131.416 1.00 65.84 568 ASP B CA 1
ATOM 10615 C C . ASP B 1 568 ? 177.301 204.639 131.418 1.00 65.84 568 ASP B C 1
ATOM 10616 O O . ASP B 1 568 ? 176.903 205.216 132.432 1.00 65.84 568 ASP B O 1
ATOM 10621 N N . ALA B 1 569 ? 177.516 205.273 130.262 1.00 66.01 569 ALA B N 1
ATOM 10622 C CA . ALA B 1 569 ? 177.441 206.728 130.180 1.00 66.01 569 ALA B CA 1
ATOM 10623 C C . ALA B 1 569 ? 176.004 207.227 130.224 1.00 66.01 569 ALA B C 1
ATOM 10624 O O . ALA B 1 569 ? 175.712 208.228 130.886 1.00 66.01 569 ALA B O 1
ATOM 10626 N N . ASN B 1 570 ? 175.094 206.558 129.516 1.00 65.19 570 ASN B N 1
ATOM 10627 C CA . ASN B 1 570 ? 173.708 207.008 129.492 1.00 65.19 570 ASN B CA 1
ATOM 10628 C C . ASN B 1 570 ? 173.047 206.842 130.852 1.00 65.19 570 ASN B C 1
ATOM 10629 O O . ASN B 1 570 ? 172.200 207.653 131.236 1.00 65.19 570 ASN B O 1
ATOM 10634 N N . CYS B 1 571 ? 173.407 205.790 131.586 1.00 65.76 571 CYS B N 1
ATOM 10635 C CA . CYS B 1 571 ? 172.923 205.656 132.952 1.00 65.76 571 CYS B CA 1
ATOM 10636 C C . CYS B 1 571 ? 173.500 206.734 133.854 1.00 65.76 571 CYS B C 1
ATOM 10637 O O . CYS B 1 571 ? 172.815 207.206 134.765 1.00 65.76 571 CYS B O 1
ATOM 10640 N N . LEU B 1 572 ? 174.751 207.132 133.623 1.00 62.57 572 LEU B N 1
ATOM 10641 C CA . LEU B 1 572 ? 175.338 208.212 134.405 1.00 62.57 572 LEU B CA 1
ATOM 10642 C C . LEU B 1 572 ? 174.606 209.524 134.166 1.00 62.57 572 LEU B C 1
ATOM 10643 O O . LEU B 1 572 ? 174.422 210.318 135.094 1.00 62.57 572 LEU B O 1
ATOM 10648 N N . LEU B 1 573 ? 174.186 209.775 132.924 1.00 63.66 573 LEU B N 1
ATOM 10649 C CA . LEU B 1 573 ? 173.415 210.978 132.632 1.00 63.66 573 LEU B CA 1
ATOM 10650 C C . LEU B 1 573 ? 172.075 210.968 133.351 1.00 63.66 573 LEU B C 1
ATOM 10651 O O . LEU B 1 573 ? 171.658 211.985 133.913 1.00 63.66 573 LEU B O 1
ATOM 10656 N N . SER B 1 574 ? 171.378 209.833 133.330 1.00 63.40 574 SER B N 1
ATOM 10657 C CA . SER B 1 574 ? 170.086 209.750 133.999 1.00 63.40 574 SER B CA 1
ATOM 10658 C C . SER B 1 574 ? 170.233 209.905 135.505 1.00 63.40 574 SER B C 1
ATOM 10659 O O . SER B 1 574 ? 169.421 210.580 136.145 1.00 63.40 574 SER B O 1
ATOM 10662 N N . VAL B 1 575 ? 171.257 209.280 136.086 1.00 60.03 575 VAL B N 1
ATOM 10663 C CA . VAL B 1 575 ? 171.480 209.392 137.521 1.00 60.03 575 VAL B CA 1
ATOM 10664 C C . VAL B 1 575 ? 171.808 210.828 137.902 1.00 60.03 575 VAL B C 1
ATOM 10665 O O . VAL B 1 575 ? 171.278 211.359 138.882 1.00 60.03 575 VAL B O 1
ATOM 10669 N N . ALA B 1 576 ? 172.681 211.481 137.136 1.00 62.19 576 ALA B N 1
ATOM 10670 C CA . ALA B 1 576 ? 173.029 212.864 137.439 1.00 62.19 576 ALA B CA 1
ATOM 10671 C C . ALA B 1 576 ? 171.833 213.788 137.265 1.00 62.19 576 ALA B C 1
ATOM 10672 O O . ALA B 1 576 ? 171.651 214.727 138.045 1.00 62.19 576 ALA B O 1
ATOM 10674 N N . ASP B 1 577 ? 171.013 213.547 136.242 1.00 66.87 577 ASP B N 1
ATOM 10675 C CA . ASP B 1 577 ? 169.828 214.372 136.039 1.00 66.87 577 ASP B CA 1
ATOM 10676 C C . ASP B 1 577 ? 168.840 214.216 137.186 1.00 66.87 577 ASP B C 1
ATOM 10677 O O . ASP B 1 577 ? 168.250 215.200 137.643 1.00 66.87 577 ASP B O 1
ATOM 10682 N N . HIS B 1 578 ? 168.636 212.986 137.657 1.00 64.54 578 HIS B N 1
ATOM 10683 C CA . HIS B 1 578 ? 167.717 212.771 138.769 1.00 64.54 578 HIS B CA 1
ATOM 10684 C C . HIS B 1 578 ? 168.243 213.397 140.051 1.00 64.54 578 HIS B C 1
ATOM 10685 O O . HIS B 1 578 ? 167.484 214.015 140.804 1.00 64.54 578 HIS B O 1
ATOM 10692 N N . CYS B 1 579 ? 169.540 213.250 140.318 1.00 62.54 579 CYS B N 1
ATOM 10693 C CA . CYS B 1 579 ? 170.105 213.749 141.563 1.00 62.54 579 CYS B CA 1
ATOM 10694 C C . CYS B 1 579 ? 170.213 215.265 141.590 1.00 62.54 579 CYS B C 1
ATOM 10695 O O . CYS B 1 579 ? 170.258 215.848 142.677 1.00 62.54 579 CYS B O 1
ATOM 10698 N N . LEU B 1 580 ? 170.245 215.920 140.431 1.00 60.11 580 LEU B N 1
ATOM 10699 C CA . LEU B 1 580 ? 170.213 217.376 140.408 1.00 60.11 580 LEU B CA 1
ATOM 10700 C C . LEU B 1 580 ? 168.840 217.935 140.746 1.00 60.11 580 LEU B C 1
ATOM 10701 O O . LEU B 1 580 ? 168.703 219.154 140.873 1.00 60.11 580 LEU B O 1
ATOM 10706 N N . ARG B 1 581 ? 167.825 217.082 140.886 1.00 61.99 581 ARG B N 1
ATOM 10707 C CA . ARG B 1 581 ? 166.498 217.507 141.298 1.00 61.99 581 ARG B CA 1
ATOM 10708 C C . ARG B 1 581 ? 166.154 217.135 142.732 1.00 61.99 581 ARG B C 1
ATOM 10709 O O . ARG B 1 581 ? 165.231 217.726 143.296 1.00 61.99 581 ARG B O 1
ATOM 10717 N N . SER B 1 582 ? 166.857 216.175 143.328 1.00 61.01 582 SER B N 1
ATOM 10718 C CA . SER B 1 582 ? 166.579 215.756 144.693 1.00 61.01 582 SER B CA 1
ATOM 10719 C C . SER B 1 582 ? 167.005 216.836 145.681 1.00 61.01 582 SER B C 1
ATOM 10720 O O . SER B 1 582 ? 167.812 217.713 145.369 1.00 61.01 582 SER B O 1
ATOM 10723 N N . THR B 1 583 ? 166.442 216.778 146.890 1.00 64.21 583 THR B N 1
ATOM 10724 C CA . THR B 1 583 ? 166.680 217.846 147.853 1.00 64.21 583 THR B CA 1
ATOM 10725 C C . THR B 1 583 ? 167.429 217.404 149.105 1.00 64.21 583 THR B C 1
ATOM 10726 O O . THR B 1 583 ? 168.550 217.862 149.328 1.00 64.21 583 THR B O 1
ATOM 10730 N N . ASP B 1 584 ? 166.875 216.531 149.929 1.00 66.63 584 ASP B N 1
ATOM 10731 C CA . ASP B 1 584 ? 167.450 216.313 151.259 1.00 66.63 584 ASP B CA 1
ATOM 10732 C C . ASP B 1 584 ? 168.282 215.034 151.309 1.00 66.63 584 ASP B C 1
ATOM 10733 O O . ASP B 1 584 ? 168.036 214.141 152.114 1.00 66.63 584 ASP B O 1
ATOM 10738 N N . TYR B 1 585 ? 169.300 214.953 150.458 1.00 63.66 585 TYR B N 1
ATOM 10739 C CA . TYR B 1 585 ? 170.038 213.707 150.344 1.00 63.66 585 TYR B CA 1
ATOM 10740 C C . TYR B 1 585 ? 171.514 213.974 150.113 1.00 63.66 585 TYR B C 1
ATOM 10741 O O . TYR B 1 585 ? 171.918 215.059 149.696 1.00 63.66 585 TYR B O 1
ATOM 10750 N N . ILE B 1 586 ? 172.313 212.962 150.415 1.00 59.86 586 ILE B N 1
ATOM 10751 C CA . ILE B 1 586 ? 173.714 212.906 150.033 1.00 59.86 586 ILE B CA 1
ATOM 10752 C C . ILE B 1 586 ? 173.811 211.839 148.952 1.00 59.86 586 ILE B C 1
ATOM 10753 O O . ILE B 1 586 ? 173.776 210.640 149.241 1.00 59.86 586 ILE B O 1
ATOM 10758 N N . ASN B 1 587 ? 173.913 212.270 147.703 1.00 57.55 587 ASN B N 1
ATOM 10759 C CA . ASN B 1 587 ? 173.966 211.356 146.573 1.00 57.55 587 ASN B CA 1
ATOM 10760 C C . ASN B 1 587 ? 175.419 211.059 146.235 1.00 57.55 587 ASN B C 1
ATOM 10761 O O . ASN B 1 587 ? 176.169 211.961 145.856 1.00 57.55 587 ASN B O 1
ATOM 10766 N N . VAL B 1 588 ? 175.814 209.800 146.376 1.00 59.11 588 VAL B N 1
ATOM 10767 C CA . VAL B 1 588 ? 177.150 209.350 146.012 1.00 59.11 588 VAL B CA 1
ATOM 10768 C C . VAL B 1 588 ? 177.031 208.570 144.715 1.00 59.11 588 VAL B C 1
ATOM 10769 O O . VAL B 1 588 ? 176.385 207.518 144.672 1.00 59.11 588 VAL B O 1
ATOM 10773 N N . ILE B 1 589 ? 177.646 209.086 143.659 1.00 59.42 589 ILE B N 1
ATOM 10774 C CA . ILE B 1 589 ? 177.612 208.465 142.343 1.00 59.42 589 ILE B CA 1
ATOM 10775 C C . ILE B 1 589 ? 179.007 207.948 142.036 1.00 59.42 589 ILE B C 1
ATOM 10776 O O . ILE B 1 589 ? 179.971 208.720 142.010 1.00 59.42 589 ILE B O 1
ATOM 10781 N N . VAL B 1 590 ? 179.117 206.646 141.803 1.00 63.22 590 VAL B N 1
ATOM 10782 C CA . VAL B 1 590 ? 180.385 206.000 141.494 1.00 63.22 590 VAL B CA 1
ATOM 10783 C C . VAL B 1 590 ? 180.380 205.654 140.015 1.00 63.22 590 VAL B C 1
ATOM 10784 O O . VAL B 1 590 ? 179.556 204.852 139.562 1.00 63.22 590 VAL B O 1
ATOM 10788 N N . ALA B 1 591 ? 181.299 206.250 139.262 1.00 71.93 591 ALA B N 1
ATOM 10789 C CA . ALA B 1 591 ? 181.365 206.017 137.825 1.00 71.93 591 ALA B CA 1
ATOM 10790 C C . ALA B 1 591 ? 182.796 206.221 137.362 1.00 71.93 591 ALA B C 1
ATOM 10791 O O . ALA B 1 591 ? 183.356 207.302 137.549 1.00 71.93 591 ALA B O 1
ATOM 10793 N N . ASP B 1 592 ? 183.379 205.192 136.759 1.00 80.31 592 ASP B N 1
ATOM 10794 C CA . ASP B 1 592 ? 184.738 205.286 136.253 1.00 80.31 592 ASP B CA 1
ATOM 10795 C C . ASP B 1 592 ? 184.774 206.053 134.935 1.00 80.31 592 ASP B C 1
ATOM 10796 O O . ASP B 1 592 ? 183.826 206.027 134.147 1.00 80.31 592 ASP B O 1
ATOM 10801 N N . LYS B 1 593 ? 185.862 206.785 134.719 1.00 82.73 593 LYS B N 1
ATOM 10802 C CA . LYS B 1 593 ? 185.993 207.626 133.531 1.00 82.73 593 LYS B CA 1
ATOM 10803 C C . LYS B 1 593 ? 186.704 207.009 132.330 1.00 82.73 593 LYS B C 1
ATOM 10804 O O . LYS B 1 593 ? 186.836 207.660 131.294 1.00 82.73 593 LYS B O 1
ATOM 10810 N N . GLN B 1 594 ? 187.161 205.768 132.449 1.00 82.50 594 GLN B N 1
ATOM 10811 C CA . GLN B 1 594 ? 187.843 205.151 131.324 1.00 82.50 594 GLN B CA 1
ATOM 10812 C C . GLN B 1 594 ? 186.852 204.795 130.219 1.00 82.50 594 GLN B C 1
ATOM 10813 O O . GLN B 1 594 ? 185.642 204.701 130.438 1.00 82.50 594 GLN B O 1
ATOM 10819 N N . SER B 1 595 ? 187.384 204.616 129.012 1.00 78.97 595 SER B N 1
ATOM 10820 C CA . SER B 1 595 ? 186.564 204.196 127.883 1.00 78.97 595 SER B CA 1
ATOM 10821 C C . SER B 1 595 ? 185.963 202.825 128.159 1.00 78.97 595 SER B C 1
ATOM 10822 O O . SER B 1 595 ? 186.689 201.857 128.397 1.00 78.97 595 SER B O 1
ATOM 10825 N N . HIS B 1 596 ? 184.637 202.743 128.124 1.00 75.04 596 HIS B N 1
ATOM 10826 C CA . HIS B 1 596 ? 183.923 201.544 128.529 1.00 75.04 596 HIS B CA 1
ATOM 10827 C C . HIS B 1 596 ? 182.896 201.158 127.478 1.00 75.04 596 HIS B C 1
ATOM 10828 O O . HIS B 1 596 ? 182.536 201.950 126.607 1.00 75.04 596 HIS B O 1
ATOM 10835 N N . LEU B 1 597 ? 182.436 199.916 127.573 1.00 67.08 597 LEU B N 1
ATOM 10836 C CA . LEU B 1 597 ? 181.325 199.463 126.757 1.00 67.08 597 LEU B CA 1
ATOM 10837 C C . LEU B 1 597 ? 180.043 200.176 127.161 1.00 67.08 597 LEU B C 1
ATOM 10838 O O . LEU B 1 597 ? 179.809 200.466 128.335 1.00 67.08 597 LEU B O 1
ATOM 10843 N N . GLN B 1 598 ? 179.208 200.456 126.170 1.00 66.66 598 GLN B N 1
ATOM 10844 C CA . GLN B 1 598 ? 177.923 201.102 126.378 1.00 66.66 598 GLN B CA 1
ATOM 10845 C C . GLN B 1 598 ? 176.821 200.071 126.204 1.00 66.66 598 GLN B C 1
ATOM 10846 O O . GLN B 1 598 ? 176.850 199.284 125.254 1.00 66.66 598 GLN B O 1
ATOM 10852 N N . TYR B 1 599 ? 175.859 200.068 127.121 1.00 63.61 599 TYR B N 1
ATOM 10853 C CA . TYR B 1 599 ? 174.829 199.040 127.154 1.00 63.61 599 TYR B CA 1
ATOM 10854 C C . TYR B 1 599 ? 173.441 199.567 126.832 1.00 63.61 599 TYR B C 1
ATOM 10855 O O . TYR B 1 599 ? 172.759 199.018 125.966 1.00 63.61 599 TYR B O 1
ATOM 10864 N N . LEU B 1 600 ? 173.001 200.620 127.505 1.00 65.51 600 LEU B N 1
ATOM 10865 C CA . LEU B 1 600 ? 171.641 201.113 127.377 1.00 65.51 600 LEU B CA 1
ATOM 10866 C C . LEU B 1 600 ? 171.628 202.427 126.614 1.00 65.51 600 LEU B C 1
ATOM 10867 O O . LEU B 1 600 ? 172.465 203.300 126.853 1.00 65.51 600 LEU B O 1
ATOM 10872 N N . ASP B 1 601 ? 170.677 202.564 125.697 1.00 70.81 601 ASP B N 1
ATOM 10873 C CA . ASP B 1 601 ? 170.477 203.826 125.003 1.00 70.81 601 ASP B CA 1
ATOM 10874 C C . ASP B 1 601 ? 169.740 204.785 125.935 1.00 70.81 601 ASP B C 1
ATOM 10875 O O . ASP B 1 601 ? 169.485 204.477 127.101 1.00 70.81 601 ASP B O 1
ATOM 10880 N N . ALA B 1 602 ? 169.378 205.963 125.424 1.00 70.75 602 ALA B N 1
ATOM 10881 C CA . ALA B 1 602 ? 168.841 207.012 126.284 1.00 70.75 602 ALA B CA 1
ATOM 10882 C C . ALA B 1 602 ? 167.532 206.595 126.941 1.00 70.75 602 ALA B C 1
ATOM 10883 O O . ALA B 1 602 ? 167.325 206.842 128.134 1.00 70.75 602 ALA B O 1
ATOM 10885 N N . GLU B 1 603 ? 166.634 205.962 126.186 1.00 72.30 603 GLU B N 1
ATOM 10886 C CA . GLU B 1 603 ? 165.340 205.594 126.751 1.00 72.30 603 GLU B CA 1
ATOM 10887 C C . GLU B 1 603 ? 165.463 204.416 127.708 1.00 72.30 603 GLU B C 1
ATOM 10888 O O . GLU B 1 603 ? 164.820 204.400 128.762 1.00 72.30 603 GLU B O 1
ATOM 10894 N N . ALA B 1 604 ? 166.274 203.419 127.357 1.00 66.95 604 ALA B N 1
ATOM 10895 C CA . ALA B 1 604 ? 166.463 202.280 128.246 1.00 66.95 604 ALA B CA 1
ATOM 10896 C C . ALA B 1 604 ? 167.175 202.691 129.527 1.00 66.95 604 ALA B C 1
ATOM 10897 O O . ALA B 1 604 ? 166.882 202.160 130.602 1.00 66.95 604 ALA B O 1
ATOM 10899 N N . ALA B 1 605 ? 168.122 203.626 129.430 1.00 65.61 605 ALA B N 1
ATOM 10900 C CA . ALA B 1 605 ? 168.833 204.082 130.618 1.00 65.61 605 ALA B CA 1
ATOM 10901 C C . ALA B 1 605 ? 167.898 204.795 131.582 1.00 65.61 605 ALA B C 1
ATOM 10902 O O . ALA B 1 605 ? 168.003 204.622 132.801 1.00 65.61 605 ALA B O 1
ATOM 10904 N N . ALA B 1 606 ? 166.982 205.609 131.055 1.00 64.93 606 ALA B N 1
ATOM 10905 C CA . ALA B 1 606 ? 166.040 206.317 131.911 1.00 64.93 606 ALA B CA 1
ATOM 10906 C C . ALA B 1 606 ? 165.109 205.351 132.630 1.00 64.93 606 ALA B C 1
ATOM 10907 O O . ALA B 1 606 ? 164.822 205.525 133.818 1.00 64.93 606 ALA B O 1
ATOM 10909 N N . ARG B 1 607 ? 164.619 204.331 131.924 1.00 66.01 607 ARG B N 1
ATOM 10910 C CA . ARG B 1 607 ? 163.778 203.331 132.571 1.00 66.01 607 ARG B CA 1
ATOM 10911 C C . ARG B 1 607 ? 164.554 202.560 133.626 1.00 66.01 607 ARG B C 1
ATOM 10912 O O . ARG B 1 607 ? 164.037 202.299 134.717 1.00 66.01 607 ARG B O 1
ATOM 10920 N N . HIS B 1 608 ? 165.792 202.183 133.314 1.00 62.58 608 HIS B N 1
ATOM 10921 C CA . HIS B 1 608 ? 166.581 201.384 134.240 1.00 62.58 608 HIS B CA 1
ATOM 10922 C C . HIS B 1 608 ? 166.922 202.164 135.502 1.00 62.58 608 HIS B C 1
ATOM 10923 O O . HIS B 1 608 ? 166.878 201.614 136.606 1.00 62.58 608 HIS B O 1
ATOM 10930 N N . CYS B 1 609 ? 167.269 203.443 135.362 1.00 65.96 609 CYS B N 1
ATOM 10931 C CA . CYS B 1 609 ? 167.600 204.239 136.538 1.00 65.96 609 CYS B CA 1
ATOM 10932 C C . CYS B 1 609 ? 166.371 204.538 137.383 1.00 65.96 609 CYS B C 1
ATOM 10933 O O . CYS B 1 609 ? 166.477 204.638 138.609 1.00 65.96 609 CYS B O 1
ATOM 10936 N N . ALA B 1 610 ? 165.205 204.691 136.754 1.00 63.54 610 ALA B N 1
ATOM 10937 C CA . ALA B 1 610 ? 163.978 204.880 137.520 1.00 63.54 610 ALA B CA 1
ATOM 10938 C C . ALA B 1 610 ? 163.666 203.656 138.369 1.00 63.54 610 ALA B C 1
ATOM 10939 O O . ALA B 1 610 ? 163.243 203.784 139.523 1.00 63.54 610 ALA B O 1
ATOM 10941 N N . LYS B 1 611 ? 163.861 202.459 137.815 1.00 62.97 611 LYS B N 1
ATOM 10942 C CA . LYS B 1 611 ? 163.632 201.250 138.594 1.00 62.97 611 LYS B CA 1
ATOM 10943 C C . LYS B 1 611 ? 164.745 201.011 139.601 1.00 62.97 611 LYS B C 1
ATOM 10944 O O . LYS B 1 611 ? 164.515 200.376 140.634 1.00 62.97 611 LYS B O 1
ATOM 10950 N N . GLY B 1 612 ? 165.950 201.494 139.320 1.00 62.32 612 GLY B N 1
ATOM 10951 C CA . GLY B 1 612 ? 167.071 201.303 140.216 1.00 62.32 612 GLY B CA 1
ATOM 10952 C C . GLY B 1 612 ? 167.749 199.963 140.039 1.00 62.32 612 GLY B C 1
ATOM 10953 O O . GLY B 1 612 ? 168.954 199.831 140.260 1.00 62.32 612 GLY B O 1
ATOM 10954 N N . ILE B 1 613 ? 166.979 198.961 139.633 1.00 61.13 613 ILE B N 1
ATOM 10955 C CA . ILE B 1 613 ? 167.478 197.602 139.483 1.00 61.13 613 ILE B CA 1
ATOM 10956 C C . ILE B 1 613 ? 166.557 196.877 138.517 1.00 61.13 613 ILE B C 1
ATOM 10957 O O . ILE B 1 613 ? 165.335 197.023 138.580 1.00 61.13 613 ILE B O 1
ATOM 10962 N N . GLY B 1 614 ? 167.147 196.109 137.610 1.00 57.40 614 GLY B N 1
ATOM 10963 C CA . GLY B 1 614 ? 166.326 195.428 136.628 1.00 57.40 614 GLY B CA 1
ATOM 10964 C C . GLY B 1 614 ? 167.086 194.352 135.893 1.00 57.40 614 GLY B C 1
ATOM 10965 O O . GLY B 1 614 ? 168.307 194.228 135.998 1.00 57.40 614 GLY B O 1
ATOM 10966 N N . ILE B 1 615 ? 166.329 193.577 135.130 1.00 55.36 615 ILE B N 1
ATOM 10967 C CA . ILE B 1 615 ? 166.863 192.491 134.322 1.00 55.36 615 ILE B CA 1
ATOM 10968 C C . ILE B 1 615 ? 167.243 193.043 132.959 1.00 55.36 615 ILE B C 1
ATOM 10969 O O . ILE B 1 615 ? 166.447 193.736 132.318 1.00 55.36 615 ILE B O 1
ATOM 10974 N N . TRP B 1 616 ? 168.458 192.747 132.516 1.00 57.51 616 TRP B N 1
ATOM 10975 C CA . TRP B 1 616 ? 168.891 193.102 131.172 1.00 57.51 616 TRP B CA 1
ATOM 10976 C C . TRP B 1 616 ? 168.490 191.973 130.235 1.00 57.51 616 TRP B C 1
ATOM 10977 O O . TRP B 1 616 ? 169.060 190.881 130.284 1.00 57.51 616 TRP B O 1
ATOM 10988 N N . ASP B 1 617 ? 167.494 192.240 129.392 1.00 63.05 617 ASP B N 1
ATOM 10989 C CA . ASP B 1 617 ? 166.930 191.203 128.538 1.00 63.05 617 ASP B CA 1
ATOM 10990 C C . ASP B 1 617 ? 167.932 190.735 127.492 1.00 63.05 617 ASP B C 1
ATOM 10991 O O . ASP B 1 617 ? 168.011 189.539 127.192 1.00 63.05 617 ASP B O 1
ATOM 10996 N N . TRP B 1 618 ? 168.702 191.661 126.923 1.00 58.94 618 TRP B N 1
ATOM 10997 C CA . TRP B 1 618 ? 169.643 191.299 125.870 1.00 58.94 618 TRP B CA 1
ATOM 10998 C C . TRP B 1 618 ? 170.756 190.400 126.388 1.00 58.94 618 TRP B C 1
ATOM 10999 O O . TRP B 1 618 ? 171.261 189.551 125.647 1.00 58.94 618 TRP B O 1
ATOM 11010 N N . ALA B 1 619 ? 171.152 190.572 127.643 1.00 58.41 619 ALA B N 1
ATOM 11011 C CA . ALA B 1 619 ? 172.190 189.758 128.254 1.00 58.41 619 ALA B CA 1
ATOM 11012 C C . ALA B 1 619 ? 171.642 188.519 128.936 1.00 58.41 619 ALA B C 1
ATOM 11013 O O . ALA B 1 619 ? 172.424 187.688 129.404 1.00 58.41 619 ALA B O 1
ATOM 11015 N N . SER B 1 620 ? 170.329 188.374 129.009 1.00 59.56 620 SER B N 1
ATOM 11016 C CA . SER B 1 620 ? 169.711 187.246 129.679 1.00 59.56 620 SER B CA 1
ATOM 11017 C C . SER B 1 620 ? 169.390 186.144 128.682 1.00 59.56 620 SER B C 1
ATOM 11018 O O . SER B 1 620 ? 169.327 186.359 127.471 1.00 59.56 620 SER B O 1
ATOM 11021 N N . ASN B 1 621 ? 169.184 184.951 129.219 1.00 64.02 621 ASN B N 1
ATOM 11022 C CA . ASN B 1 621 ? 169.038 183.747 128.425 1.00 64.02 621 ASN B CA 1
ATOM 11023 C C . ASN B 1 621 ? 167.825 182.929 128.835 1.00 64.02 621 ASN B C 1
ATOM 11024 O O . ASN B 1 621 ? 167.545 181.906 128.204 1.00 64.02 621 ASN B O 1
ATOM 11029 N N . ASP B 1 622 ? 167.090 183.360 129.854 1.00 66.17 622 ASP B N 1
ATOM 11030 C CA . ASP B 1 622 ? 166.071 182.554 130.513 1.00 66.17 622 ASP B CA 1
ATOM 11031 C C . ASP B 1 622 ? 164.660 183.055 130.229 1.00 66.17 622 ASP B C 1
ATOM 11032 O O . ASP B 1 622 ? 163.776 182.965 131.081 1.00 66.17 622 ASP B O 1
ATOM 11037 N N . GLN B 1 623 ? 164.424 183.591 129.036 1.00 68.29 623 GLN B N 1
ATOM 11038 C CA . GLN B 1 623 ? 163.100 184.097 128.701 1.00 68.29 623 GLN B CA 1
ATOM 11039 C C . GLN B 1 623 ? 162.099 182.950 128.671 1.00 68.29 623 GLN B C 1
ATOM 11040 O O . GLN B 1 623 ? 162.275 181.982 127.925 1.00 68.29 623 GLN B O 1
ATOM 11046 N N . GLY B 1 624 ? 161.053 183.056 129.486 1.00 70.57 624 GLY B N 1
ATOM 11047 C CA . GLY B 1 624 ? 160.036 182.027 129.518 1.00 70.57 624 GLY B CA 1
ATOM 11048 C C . GLY B 1 624 ? 160.442 180.752 130.213 1.00 70.57 624 GLY B C 1
ATOM 11049 O O . GLY B 1 624 ? 159.827 179.710 129.982 1.00 70.57 624 GLY B O 1
ATOM 11050 N N . ALA B 1 625 ? 161.467 180.800 131.058 1.00 69.63 625 ALA B N 1
ATOM 11051 C CA . ALA B 1 625 ? 161.927 179.617 131.765 1.00 69.63 625 ALA B CA 1
ATOM 11052 C C . ALA B 1 625 ? 162.568 180.044 133.074 1.00 69.63 625 ALA B C 1
ATOM 11053 O O . ALA B 1 625 ? 162.945 181.203 133.255 1.00 69.63 625 ALA B O 1
ATOM 11055 N N . SER B 1 626 ? 162.676 179.099 133.986 1.00 68.00 626 SER B N 1
ATOM 11056 C CA . SER B 1 626 ? 163.351 179.363 135.247 1.00 68.00 626 SER B CA 1
ATOM 11057 C C . SER B 1 626 ? 164.859 179.390 135.024 1.00 68.00 626 SER B C 1
ATOM 11058 O O . SER B 1 626 ? 165.413 178.434 134.475 1.00 68.00 626 SER B O 1
ATOM 11061 N N . PRO B 1 627 ? 165.546 180.459 135.414 1.00 63.75 627 PRO B N 1
ATOM 11062 C CA . PRO B 1 627 ? 166.998 180.500 135.233 1.00 63.75 627 PRO B CA 1
ATOM 11063 C C . PRO B 1 627 ? 167.699 179.483 136.116 1.00 63.75 627 PRO B C 1
ATOM 11064 O O . PRO B 1 627 ? 167.255 179.171 137.222 1.00 63.75 627 PRO B O 1
ATOM 11068 N N . ASP B 1 628 ? 168.809 178.956 135.607 1.00 65.20 628 ASP B N 1
ATOM 11069 C CA . ASP B 1 628 ? 169.655 178.102 136.426 1.00 65.20 628 ASP B CA 1
ATOM 11070 C C . ASP B 1 628 ? 170.486 178.913 137.407 1.00 65.20 628 ASP B C 1
ATOM 11071 O O . ASP B 1 628 ? 170.827 178.415 138.484 1.00 65.20 628 ASP B O 1
ATOM 11076 N N . VAL B 1 629 ? 170.809 180.155 137.058 1.00 59.06 629 VAL B N 1
ATOM 11077 C CA . VAL B 1 629 ? 171.632 181.013 137.898 1.00 59.06 629 VAL B CA 1
ATOM 11078 C C . VAL B 1 629 ? 171.280 182.458 137.584 1.00 59.06 629 VAL B C 1
ATOM 11079 O O . VAL B 1 629 ? 170.872 182.788 136.470 1.00 59.06 629 VAL B O 1
ATOM 11083 N N . VAL B 1 630 ? 171.409 183.318 138.587 1.00 56.04 630 VAL B N 1
ATOM 11084 C CA . VAL B 1 630 ? 171.242 184.755 138.425 1.00 56.04 630 VAL B CA 1
ATOM 11085 C C . VAL B 1 630 ? 172.606 185.399 138.599 1.00 56.04 630 VAL B C 1
ATOM 11086 O O . VAL B 1 630 ? 173.243 185.242 139.645 1.00 56.04 630 VAL B O 1
ATOM 11090 N N . ILE B 1 631 ? 173.057 186.119 137.580 1.00 54.20 631 ILE B N 1
ATOM 11091 C CA . ILE B 1 631 ? 174.309 186.861 137.635 1.00 54.20 631 ILE B CA 1
ATOM 11092 C C . ILE B 1 631 ? 173.963 188.333 137.770 1.00 54.20 631 ILE B C 1
ATOM 11093 O O . ILE B 1 631 ? 173.271 188.896 136.915 1.00 54.20 631 ILE B O 1
ATOM 11098 N N . ALA B 1 632 ? 174.434 188.952 138.844 1.00 56.35 632 ALA B N 1
ATOM 11099 C CA . ALA B 1 632 ? 174.125 190.338 139.154 1.00 56.35 632 ALA B CA 1
ATOM 11100 C C . ALA B 1 632 ? 175.410 191.141 139.253 1.00 56.35 632 ALA B C 1
ATOM 11101 O O . ALA B 1 632 ? 176.442 190.627 139.688 1.00 56.35 632 ALA B O 1
ATOM 11103 N N . SER B 1 633 ? 175.347 192.400 138.839 1.00 59.09 633 SER B N 1
ATOM 11104 C CA . SER B 1 633 ? 176.493 193.291 138.886 1.00 59.09 633 SER B CA 1
ATOM 11105 C C . SER B 1 633 ? 176.070 194.649 139.421 1.00 59.09 633 SER B C 1
ATOM 11106 O O . SER B 1 633 ? 174.904 195.036 139.331 1.00 59.09 633 SER B O 1
ATOM 11109 N N . CYS B 1 634 ? 177.036 195.366 139.991 1.00 63.63 634 CYS B N 1
ATOM 11110 C CA . CYS B 1 634 ? 176.795 196.705 140.523 1.00 63.63 634 CYS B CA 1
ATOM 11111 C C . CYS B 1 634 ? 178.105 197.475 140.392 1.00 63.63 634 CYS B C 1
ATOM 11112 O O . CYS B 1 634 ? 178.989 197.343 141.240 1.00 63.63 634 CYS B O 1
ATOM 11115 N N . GLY B 1 635 ? 178.221 198.268 139.332 1.00 64.99 635 GLY B N 1
ATOM 11116 C CA . GLY B 1 635 ? 179.456 198.961 139.024 1.00 64.99 635 GLY B CA 1
ATOM 11117 C C . GLY B 1 635 ? 179.839 198.762 137.575 1.00 64.99 635 GLY B C 1
ATOM 11118 O O . GLY B 1 635 ? 179.606 197.686 137.025 1.00 64.99 635 GLY B O 1
ATOM 11119 N N . ASP B 1 636 ? 180.417 199.782 136.939 1.00 69.54 636 ASP B N 1
ATOM 11120 C CA . ASP B 1 636 ? 180.684 199.707 135.504 1.00 69.54 636 ASP B CA 1
ATOM 11121 C C . ASP B 1 636 ? 181.744 198.660 135.178 1.00 69.54 636 ASP B C 1
ATOM 11122 O O . ASP B 1 636 ? 181.568 197.849 134.264 1.00 69.54 636 ASP B O 1
ATOM 11127 N N . VAL B 1 637 ? 182.862 198.672 135.905 1.00 67.85 637 VAL B N 1
ATOM 11128 C CA . VAL B 1 637 ? 183.930 197.717 135.631 1.00 67.85 637 VAL B CA 1
ATOM 11129 C C . VAL B 1 637 ? 183.496 196.311 136.009 1.00 67.85 637 VAL B C 1
ATOM 11130 O O . VAL B 1 637 ? 183.776 195.341 135.296 1.00 67.85 637 VAL B O 1
ATOM 11134 N N . VAL B 1 638 ? 182.791 196.210 137.130 1.00 63.09 638 VAL B N 1
ATOM 11135 C CA . VAL B 1 638 ? 182.286 194.931 137.605 1.00 63.09 638 VAL B CA 1
ATOM 11136 C C . VAL B 1 638 ? 181.291 194.360 136.600 1.00 63.09 638 VAL B C 1
ATOM 11137 O O . VAL B 1 638 ? 181.282 193.157 136.338 1.00 63.09 638 VAL B O 1
ATOM 11141 N N . THR B 1 639 ? 180.454 195.229 136.040 1.00 62.40 639 THR B N 1
ATOM 11142 C CA . THR B 1 639 ? 179.455 194.799 135.066 1.00 62.40 639 THR B CA 1
ATOM 11143 C C . THR B 1 639 ? 180.110 194.195 133.832 1.00 62.40 639 THR B C 1
ATOM 11144 O O . THR B 1 639 ? 179.605 193.219 133.267 1.00 62.40 639 THR B O 1
ATOM 11148 N N . LEU B 1 640 ? 181.213 194.737 133.386 1.00 62.79 640 LEU B N 1
ATOM 11149 C CA . LEU B 1 640 ? 181.852 194.177 132.238 1.00 62.79 640 LEU B CA 1
ATOM 11150 C C . LEU B 1 640 ? 182.336 192.784 132.486 1.00 62.79 640 LEU B C 1
ATOM 11151 O O . LEU B 1 640 ? 182.191 191.953 131.655 1.00 62.79 640 LEU B O 1
ATOM 11156 N N . GLU B 1 641 ? 182.908 192.513 133.636 1.00 64.99 641 GLU B N 1
ATOM 11157 C CA . GLU B 1 641 ? 183.376 191.161 133.913 1.00 64.99 641 GLU B CA 1
ATOM 11158 C C . GLU B 1 641 ? 182.215 190.188 134.050 1.00 64.99 641 GLU B C 1
ATOM 11159 O O . GLU B 1 641 ? 182.327 189.023 133.657 1.00 64.99 641 GLU B O 1
ATOM 11165 N N . ALA B 1 642 ? 181.097 190.639 134.619 1.00 59.30 642 ALA B N 1
ATOM 11166 C CA . ALA B 1 642 ? 179.927 189.777 134.723 1.00 59.30 642 ALA B CA 1
ATOM 11167 C C . ALA B 1 642 ? 179.367 189.441 133.349 1.00 59.30 642 ALA B C 1
ATOM 11168 O O . ALA B 1 642 ? 178.920 188.315 133.112 1.00 59.30 642 ALA B O 1
ATOM 11170 N N . LEU B 1 643 ? 179.366 190.411 132.436 1.00 58.68 643 LEU B N 1
ATOM 11171 C CA . LEU B 1 643 ? 178.904 190.150 131.079 1.00 58.68 643 LEU B CA 1
ATOM 11172 C C . LEU B 1 643 ? 179.851 189.220 130.339 1.00 58.68 643 LEU B C 1
ATOM 11173 O O . LEU B 1 643 ? 179.408 188.340 129.596 1.00 58.68 643 LEU B O 1
ATOM 11178 N N . ALA B 1 644 ? 181.157 189.412 130.511 1.00 59.22 644 ALA B N 1
ATOM 11179 C CA . ALA B 1 644 ? 182.120 188.529 129.866 1.00 59.22 644 ALA B CA 1
ATOM 11180 C C . ALA B 1 644 ? 182.031 187.117 130.427 1.00 59.22 644 ALA B C 1
ATOM 11181 O O . ALA B 1 644 ? 182.174 186.140 129.685 1.00 59.22 644 ALA B O 1
ATOM 11183 N N . ALA B 1 645 ? 181.794 186.990 131.732 1.00 59.07 645 ALA B N 1
ATOM 11184 C CA . ALA B 1 645 ? 181.577 185.673 132.319 1.00 59.07 645 ALA B CA 1
ATOM 11185 C C . ALA B 1 645 ? 180.313 185.031 131.770 1.00 59.07 645 ALA B C 1
ATOM 11186 O O . ALA B 1 645 ? 180.277 183.820 131.530 1.00 59.07 645 ALA B O 1
ATOM 11188 N N . THR B 1 646 ? 179.262 185.827 131.574 1.00 58.66 646 THR B N 1
ATOM 11189 C CA . THR B 1 646 ? 178.036 185.307 130.981 1.00 58.66 646 THR B CA 1
ATOM 11190 C C . THR B 1 646 ? 178.285 184.795 129.570 1.00 58.66 646 THR B C 1
ATOM 11191 O O . THR B 1 646 ? 177.797 183.725 129.197 1.00 58.66 646 THR B O 1
ATOM 11195 N N . ALA B 1 647 ? 179.061 185.536 128.779 1.00 61.15 647 ALA B N 1
ATOM 11196 C CA . ALA B 1 647 ? 179.358 185.107 127.418 1.00 61.15 647 ALA B CA 1
ATOM 11197 C C . ALA B 1 647 ? 180.172 183.821 127.404 1.00 61.15 647 ALA B C 1
ATOM 11198 O O . ALA B 1 647 ? 179.958 182.955 126.551 1.00 61.15 647 ALA B O 1
ATOM 11200 N N . LEU B 1 648 ? 181.120 183.683 128.333 1.00 62.34 648 LEU B N 1
ATOM 11201 C CA . LEU B 1 648 ? 181.904 182.456 128.412 1.00 62.34 648 LEU B CA 1
ATOM 11202 C C . LEU B 1 648 ? 181.026 181.258 128.740 1.00 62.34 648 LEU B C 1
ATOM 11203 O O . LEU B 1 648 ? 181.189 180.183 128.156 1.00 62.34 648 LEU B O 1
ATOM 11208 N N . LEU B 1 649 ? 180.089 181.424 129.672 1.00 62.28 649 LEU B N 1
ATOM 11209 C CA . LEU B 1 649 ? 179.222 180.315 130.053 1.00 62.28 649 LEU B CA 1
ATOM 11210 C C . LEU B 1 649 ? 178.265 179.944 128.929 1.00 62.28 649 LEU B C 1
ATOM 11211 O O . LEU B 1 649 ? 177.941 178.766 128.749 1.00 62.28 649 LEU B O 1
ATOM 11216 N N . ARG B 1 650 ? 177.797 180.931 128.168 1.00 64.17 650 ARG B N 1
ATOM 11217 C CA . ARG B 1 650 ? 176.906 180.641 127.051 1.00 64.17 650 ARG B CA 1
ATOM 11218 C C . ARG B 1 650 ? 177.611 179.850 125.960 1.00 64.17 650 ARG B C 1
ATOM 11219 O O . ARG B 1 650 ? 176.981 179.031 125.285 1.00 64.17 650 ARG B O 1
ATOM 11227 N N . GLU B 1 651 ? 178.907 180.090 125.760 1.00 68.92 651 GLU B N 1
ATOM 11228 C CA . GLU B 1 651 ? 179.635 179.382 124.715 1.00 68.92 651 GLU B CA 1
ATOM 11229 C C . GLU B 1 651 ? 179.926 177.942 125.114 1.00 68.92 651 GLU B C 1
ATOM 11230 O O . GLU B 1 651 ? 179.834 177.033 124.282 1.00 68.92 651 GLU B O 1
ATOM 11236 N N . HIS B 1 652 ? 180.277 177.712 126.375 1.00 67.85 652 HIS B N 1
ATOM 11237 C CA . HIS B 1 652 ? 180.666 176.383 126.822 1.00 67.85 652 HIS B CA 1
ATOM 11238 C C . HIS B 1 652 ? 179.500 175.550 127.330 1.00 67.85 652 HIS B C 1
ATOM 11239 O O . HIS B 1 652 ? 179.579 174.319 127.295 1.00 67.85 652 HIS B O 1
ATOM 11246 N N . PHE B 1 653 ? 178.426 176.181 127.795 1.00 67.06 653 PHE B N 1
ATOM 11247 C CA . PHE B 1 653 ? 177.233 175.479 128.265 1.00 67.06 653 PHE B CA 1
ATOM 11248 C C . PHE B 1 653 ? 176.029 176.051 127.535 1.00 67.06 653 PHE B C 1
ATOM 11249 O O . PHE B 1 653 ? 175.323 176.920 128.061 1.00 67.06 653 PHE B O 1
ATOM 11257 N N . PRO B 1 654 ? 175.770 175.590 126.311 1.00 69.02 654 PRO B N 1
ATOM 11258 C CA . PRO B 1 654 ? 174.658 176.158 125.533 1.00 69.02 654 PRO B CA 1
ATOM 11259 C C . PRO B 1 654 ? 173.298 175.989 126.187 1.00 69.02 654 PRO B C 1
ATOM 11260 O O . PRO B 1 654 ? 172.401 176.806 125.944 1.00 69.02 654 PRO B O 1
ATOM 11264 N N . ASP B 1 655 ? 173.110 174.956 127.005 1.00 71.90 655 ASP B N 1
ATOM 11265 C CA . ASP B 1 655 ? 171.826 174.729 127.653 1.00 71.90 655 ASP B CA 1
ATOM 11266 C C . ASP B 1 655 ? 171.666 175.497 128.958 1.00 71.90 655 ASP B C 1
ATOM 11267 O O . ASP B 1 655 ? 170.574 175.480 129.533 1.00 71.90 655 ASP B O 1
ATOM 11272 N N . LEU B 1 656 ? 172.713 176.161 129.439 1.00 66.94 656 LEU B N 1
ATOM 11273 C CA . LEU B 1 656 ? 172.625 176.886 130.698 1.00 66.94 656 LEU B CA 1
ATOM 11274 C C . LEU B 1 656 ? 171.820 178.165 130.514 1.00 66.94 656 LEU B C 1
ATOM 11275 O O . LEU B 1 656 ? 172.064 178.935 129.582 1.00 66.94 656 LEU B O 1
ATOM 11280 N N . LYS B 1 657 ? 170.863 178.393 131.406 1.00 64.49 657 LYS B N 1
ATOM 11281 C CA . LYS B 1 657 ? 170.006 179.569 131.352 1.00 64.49 657 LYS B CA 1
ATOM 11282 C C . LYS B 1 657 ? 170.444 180.555 132.425 1.00 64.49 657 LYS B C 1
ATOM 11283 O O . LYS B 1 657 ? 170.440 180.228 133.614 1.00 64.49 657 LYS B O 1
ATOM 11289 N N . ILE B 1 658 ? 170.809 181.759 132.001 1.00 59.44 658 ILE B N 1
ATOM 11290 C CA . ILE B 1 658 ? 171.363 182.777 132.879 1.00 59.44 658 ILE B CA 1
ATOM 11291 C C . ILE B 1 658 ? 170.471 184.004 132.817 1.00 59.44 658 ILE B C 1
ATOM 11292 O O . ILE B 1 658 ? 170.144 184.484 131.727 1.00 59.44 658 ILE B O 1
ATOM 11297 N N . ARG B 1 659 ? 170.075 184.506 133.979 1.00 56.88 659 ARG B N 1
ATOM 11298 C CA . ARG B 1 659 ? 169.393 185.785 134.083 1.00 56.88 659 ARG B CA 1
ATOM 11299 C C . ARG B 1 659 ? 170.390 186.834 134.546 1.00 56.88 659 ARG B C 1
ATOM 11300 O O . ARG B 1 659 ? 171.059 186.651 135.565 1.00 56.88 659 ARG B O 1
ATOM 11308 N N . PHE B 1 660 ? 170.492 187.924 133.800 1.00 54.36 660 PHE B N 1
ATOM 11309 C CA . PHE B 1 660 ? 171.411 188.998 134.134 1.00 54.36 660 PHE B CA 1
ATOM 11310 C C . PHE B 1 660 ? 170.644 190.153 134.758 1.00 54.36 660 PHE B C 1
ATOM 11311 O O . PHE B 1 660 ? 169.687 190.661 134.170 1.00 54.36 660 PHE B O 1
ATOM 11319 N N . VAL B 1 661 ? 171.073 190.564 135.946 1.00 54.61 661 VAL B N 1
ATOM 11320 C CA . VAL B 1 661 ? 170.455 191.649 136.694 1.00 54.61 661 VAL B CA 1
ATOM 11321 C C . VAL B 1 661 ? 171.518 192.703 136.950 1.00 54.61 661 VAL B C 1
ATOM 11322 O O . VAL B 1 661 ? 172.644 192.372 137.331 1.00 54.61 661 VAL B O 1
ATOM 11326 N N . ASN B 1 662 ? 171.177 193.963 136.722 1.00 56.60 662 ASN B N 1
ATOM 11327 C CA . ASN B 1 662 ? 172.072 195.069 137.019 1.00 56.60 662 ASN B CA 1
ATOM 11328 C C . ASN B 1 662 ? 171.460 195.941 138.101 1.00 56.60 662 ASN B C 1
ATOM 11329 O O . ASN B 1 662 ? 170.278 196.288 138.031 1.00 56.60 662 ASN B O 1
ATOM 11334 N N . VAL B 1 663 ? 172.265 196.289 139.097 1.00 58.14 663 VAL B N 1
ATOM 11335 C CA . VAL B 1 663 ? 171.842 197.125 140.211 1.00 58.14 663 VAL B CA 1
ATOM 11336 C C . VAL B 1 663 ? 172.513 198.479 140.056 1.00 58.14 663 VAL B C 1
ATOM 11337 O O . VAL B 1 663 ? 173.743 198.563 139.973 1.00 58.14 663 VAL B O 1
ATOM 11341 N N . VAL B 1 664 ? 171.711 199.534 140.008 1.00 61.39 664 VAL B N 1
ATOM 11342 C CA . VAL B 1 664 ? 172.204 200.903 139.999 1.00 61.39 664 VAL B CA 1
ATOM 11343 C C . VAL B 1 664 ? 171.981 201.574 141.347 1.00 61.39 664 VAL B C 1
ATOM 11344 O O . VAL B 1 664 ? 172.915 202.097 141.951 1.00 61.39 664 VAL B O 1
ATOM 11348 N N . ASP B 1 665 ? 170.745 201.558 141.835 1.00 66.85 665 ASP B N 1
ATOM 11349 C CA . ASP B 1 665 ? 170.417 202.091 143.150 1.00 66.85 665 ASP B CA 1
ATOM 11350 C C . ASP B 1 665 ? 170.691 201.008 144.184 1.00 66.85 665 ASP B C 1
ATOM 11351 O O . ASP B 1 665 ? 169.916 200.059 144.320 1.00 66.85 665 ASP B O 1
ATOM 11356 N N . LEU B 1 666 ? 171.794 201.153 144.916 1.00 65.14 666 LEU B N 1
ATOM 11357 C CA . LEU B 1 666 ? 172.243 200.093 145.809 1.00 65.14 666 LEU B CA 1
ATOM 11358 C C . LEU B 1 666 ? 171.285 199.877 146.971 1.00 65.14 666 LEU B C 1
ATOM 11359 O O . LEU B 1 666 ? 171.114 198.741 147.425 1.00 65.14 666 LEU B O 1
ATOM 11364 N N . PHE B 1 667 ? 170.652 200.939 147.465 1.00 67.06 667 PHE B N 1
ATOM 11365 C CA . PHE B 1 667 ? 169.793 200.814 148.634 1.00 67.06 667 PHE B CA 1
ATOM 11366 C C . PHE B 1 667 ? 168.475 200.115 148.342 1.00 67.06 667 PHE B C 1
ATOM 11367 O O . PHE B 1 667 ? 167.734 199.823 149.283 1.00 67.06 667 PHE B O 1
ATOM 11375 N N . ARG B 1 668 ? 168.158 199.846 147.078 1.00 68.20 668 ARG B N 1
ATOM 11376 C CA . ARG B 1 668 ? 166.957 199.081 146.782 1.00 68.20 668 ARG B CA 1
ATOM 11377 C C . ARG B 1 668 ? 167.082 197.617 147.171 1.00 68.20 668 ARG B C 1
ATOM 11378 O O . ARG B 1 668 ? 166.075 196.904 147.156 1.00 68.20 668 ARG B O 1
ATOM 11386 N N . LEU B 1 669 ? 168.282 197.150 147.513 1.00 68.38 669 LEU B N 1
ATOM 11387 C CA . LEU B 1 669 ? 168.432 195.795 148.019 1.00 68.38 669 LEU B CA 1
ATOM 11388 C C . LEU B 1 669 ? 167.872 195.642 149.425 1.00 68.38 669 LEU B C 1
ATOM 11389 O O . LEU B 1 669 ? 167.511 194.528 149.814 1.00 68.38 669 LEU B O 1
ATOM 11394 N N . GLN B 1 670 ? 167.795 196.725 150.192 1.00 71.62 670 GLN B N 1
ATOM 11395 C CA . GLN B 1 670 ? 167.192 196.658 151.510 1.00 71.62 670 GLN B CA 1
ATOM 11396 C C . GLN B 1 670 ? 165.695 196.380 151.397 1.00 71.62 670 GLN B C 1
ATOM 11397 O O . GLN B 1 670 ? 165.039 196.840 150.462 1.00 71.62 670 GLN B O 1
ATOM 11403 N N . PRO B 1 671 ? 165.135 195.620 152.332 1.00 75.94 671 PRO B N 1
ATOM 11404 C CA . PRO B 1 671 ? 163.694 195.358 152.300 1.00 75.94 671 PRO B CA 1
ATOM 11405 C C . PRO B 1 671 ? 162.889 196.629 152.505 1.00 75.94 671 PRO B C 1
ATOM 11406 O O . PRO B 1 671 ? 163.337 197.582 153.146 1.00 75.94 671 PRO B O 1
ATOM 11410 N N . ASP B 1 672 ? 161.682 196.634 151.937 1.00 81.12 672 ASP B N 1
ATOM 11411 C CA . ASP B 1 672 ? 160.815 197.801 152.039 1.00 81.12 672 ASP B CA 1
ATOM 11412 C C . ASP B 1 672 ? 160.379 198.076 153.471 1.00 81.12 672 ASP B C 1
ATOM 11413 O O . ASP B 1 672 ? 159.929 199.188 153.766 1.00 81.12 672 ASP B O 1
ATOM 11418 N N . THR B 1 673 ? 160.485 197.091 154.363 1.00 82.74 673 THR B N 1
ATOM 11419 C CA . THR B 1 673 ? 160.208 197.346 155.772 1.00 82.74 673 THR B CA 1
ATOM 11420 C C . THR B 1 673 ? 161.220 198.319 156.363 1.00 82.74 673 THR B C 1
ATOM 11421 O O . THR B 1 673 ? 160.851 199.224 157.119 1.00 82.74 673 THR B O 1
ATOM 11425 N N . GLU B 1 674 ? 162.501 198.147 156.029 1.00 83.76 674 GLU B N 1
ATOM 11426 C CA . GLU B 1 674 ? 163.531 199.031 156.563 1.00 83.76 674 GLU B CA 1
ATOM 11427 C C . GLU B 1 674 ? 163.375 200.449 156.033 1.00 83.76 674 GLU B C 1
ATOM 11428 O O . GLU B 1 674 ? 163.576 201.419 156.773 1.00 83.76 674 GLU B O 1
ATOM 11434 N N . HIS B 1 675 ? 163.026 200.593 154.756 1.00 80.04 675 HIS B N 1
ATOM 11435 C CA . HIS B 1 675 ? 162.835 201.899 154.163 1.00 80.04 675 HIS B CA 1
ATOM 11436 C C . HIS B 1 675 ? 161.877 201.752 152.993 1.00 80.04 675 HIS B C 1
ATOM 11437 O O . HIS B 1 675 ? 161.946 200.746 152.275 1.00 80.04 675 HIS B O 1
ATOM 11444 N N . PRO B 1 676 ? 160.983 202.719 152.774 1.00 77.32 676 PRO B N 1
ATOM 11445 C CA . PRO B 1 676 ? 160.056 202.617 151.635 1.00 77.32 676 PRO B CA 1
ATOM 11446 C C . PRO B 1 676 ? 160.751 202.538 150.290 1.00 77.32 676 PRO B C 1
ATOM 11447 O O . PRO B 1 676 ? 160.168 202.008 149.337 1.00 77.32 676 PRO B O 1
ATOM 11451 N N . HIS B 1 677 ? 161.977 203.050 150.183 1.00 75.42 677 HIS B N 1
ATOM 11452 C CA . HIS B 1 677 ? 162.692 203.030 148.914 1.00 75.42 677 HIS B CA 1
ATOM 11453 C C . HIS B 1 677 ? 163.058 201.615 148.485 1.00 75.42 677 HIS B C 1
ATOM 11454 O O . HIS B 1 677 ? 163.199 201.351 147.286 1.00 75.42 677 HIS B O 1
ATOM 11461 N N . GLY B 1 678 ? 163.212 200.697 149.433 1.00 73.30 678 GLY B N 1
ATOM 11462 C CA . GLY B 1 678 ? 163.684 199.371 149.102 1.00 73.30 678 GLY B CA 1
ATOM 11463 C C . GLY B 1 678 ? 162.644 198.533 148.386 1.00 73.30 678 GLY B C 1
ATOM 11464 O O . GLY B 1 678 ? 161.446 198.804 148.418 1.00 73.30 678 GLY B O 1
ATOM 11465 N N . LEU B 1 679 ? 163.129 197.491 147.720 1.00 72.40 679 LEU B N 1
ATOM 11466 C CA . LEU B 1 679 ? 162.248 196.564 147.029 1.00 72.40 679 LEU B CA 1
ATOM 11467 C C . LEU B 1 679 ? 161.460 195.721 148.022 1.00 72.40 679 LEU B C 1
ATOM 11468 O O . LEU B 1 679 ? 161.951 195.358 149.092 1.00 72.40 679 LEU B O 1
ATOM 11473 N N . SER B 1 680 ? 160.228 195.398 147.648 1.00 75.20 680 SER B N 1
ATOM 11474 C CA . SER B 1 680 ? 159.419 194.499 148.448 1.00 75.20 680 SER B CA 1
ATOM 11475 C C . SER B 1 680 ? 159.901 193.063 148.271 1.00 75.20 680 SER B C 1
ATOM 11476 O O . SER B 1 680 ? 160.719 192.756 147.402 1.00 75.20 680 SER B O 1
ATOM 11479 N N . ASP B 1 681 ? 159.392 192.174 149.123 1.00 78.20 681 ASP B N 1
ATOM 11480 C CA . ASP B 1 681 ? 159.761 190.768 149.014 1.00 78.20 681 ASP B CA 1
ATOM 11481 C C . ASP B 1 681 ? 159.291 190.173 147.695 1.00 78.20 681 ASP B C 1
ATOM 11482 O O . ASP B 1 681 ? 160.010 189.384 147.073 1.00 78.20 681 ASP B O 1
ATOM 11487 N N . ARG B 1 682 ? 158.086 190.533 147.252 1.00 77.05 682 ARG B N 1
ATOM 11488 C CA . ARG B 1 682 ? 157.609 190.061 145.957 1.00 77.05 682 ARG B CA 1
ATOM 11489 C C . ARG B 1 682 ? 158.492 190.570 144.826 1.00 77.05 682 ARG B C 1
ATOM 11490 O O . ARG B 1 682 ? 158.841 189.813 143.914 1.00 77.05 682 ARG B O 1
ATOM 11498 N N . ASP B 1 683 ? 158.860 191.851 144.868 1.00 74.56 683 ASP B N 1
ATOM 11499 C CA . ASP B 1 683 ? 159.680 192.419 143.805 1.00 74.56 683 ASP B CA 1
ATOM 11500 C C . ASP B 1 683 ? 161.086 191.840 143.817 1.00 74.56 683 ASP B C 1
ATOM 11501 O O . ASP B 1 683 ? 161.657 191.567 142.757 1.00 74.56 683 ASP B O 1
ATOM 11506 N N . PHE B 1 684 ? 161.665 191.657 145.004 1.00 68.76 684 PHE B N 1
ATOM 11507 C CA . PHE B 1 684 ? 162.998 191.072 145.087 1.00 68.76 684 PHE B CA 1
ATOM 11508 C C . PHE B 1 684 ? 162.998 189.637 144.584 1.00 68.76 684 PHE B C 1
ATOM 11509 O O . PHE B 1 684 ? 163.917 189.222 143.872 1.00 68.76 684 PHE B O 1
ATOM 11517 N N . ASP B 1 685 ? 161.973 188.863 144.943 1.00 71.50 685 ASP B N 1
ATOM 11518 C CA . ASP B 1 685 ? 161.897 187.477 144.502 1.00 71.50 685 ASP B CA 1
ATOM 11519 C C . ASP B 1 685 ? 161.644 187.353 143.008 1.00 71.50 685 ASP B C 1
ATOM 11520 O O . ASP B 1 685 ? 161.972 186.318 142.422 1.00 71.50 685 ASP B O 1
ATOM 11525 N N . SER B 1 686 ? 161.070 188.376 142.376 1.00 70.17 686 SER B N 1
ATOM 11526 C CA . SER B 1 686 ? 160.879 188.323 140.932 1.00 70.17 686 SER B CA 1
ATOM 11527 C C . SER B 1 686 ? 162.195 188.529 140.193 1.00 70.17 686 SER B C 1
ATOM 11528 O O . SER B 1 686 ? 162.449 187.874 139.178 1.00 70.17 686 SER B O 1
ATOM 11531 N N . LEU B 1 687 ? 163.043 189.435 140.681 1.00 65.10 687 LEU B N 1
ATOM 11532 C CA . LEU B 1 687 ? 164.340 189.654 140.050 1.00 65.10 687 LEU B CA 1
ATOM 11533 C C . LEU B 1 687 ? 165.302 188.520 140.373 1.00 65.10 687 LEU B C 1
ATOM 11534 O O . LEU B 1 687 ? 165.702 187.757 139.490 1.00 65.10 687 LEU B O 1
ATOM 11539 N N . PHE B 1 688 ? 165.676 188.395 141.637 1.00 64.11 688 PHE B N 1
ATOM 11540 C CA . PHE B 1 688 ? 166.459 187.271 142.121 1.00 64.11 688 PHE B CA 1
ATOM 11541 C C . PHE B 1 688 ? 165.475 186.227 142.616 1.00 64.11 688 PHE B C 1
ATOM 11542 O O . PHE B 1 688 ? 164.643 186.523 143.475 1.00 64.11 688 PHE B O 1
ATOM 11550 N N . THR B 1 689 ? 165.568 185.016 142.085 1.00 68.11 689 THR B N 1
ATOM 11551 C CA . THR B 1 689 ? 164.578 184.002 142.401 1.00 68.11 689 THR B CA 1
ATOM 11552 C C . THR B 1 689 ? 164.613 183.650 143.888 1.00 68.11 689 THR B C 1
ATOM 11553 O O . THR B 1 689 ? 165.428 184.154 144.663 1.00 68.11 689 THR B O 1
ATOM 11557 N N . VAL B 1 690 ? 163.701 182.761 144.287 1.00 72.27 690 VAL B N 1
ATOM 11558 C CA . VAL B 1 690 ? 163.641 182.320 145.677 1.00 72.27 690 VAL B CA 1
ATOM 11559 C C . VAL B 1 690 ? 164.563 181.148 145.972 1.00 72.27 690 VAL B C 1
ATOM 11560 O O . VAL B 1 690 ? 164.806 180.851 147.151 1.00 72.27 690 VAL B O 1
ATOM 11564 N N . ASP B 1 691 ? 165.083 180.468 144.951 1.00 72.14 691 ASP B N 1
ATOM 11565 C CA . ASP B 1 691 ? 165.893 179.283 145.188 1.00 72.14 691 ASP B CA 1
ATOM 11566 C C . ASP B 1 691 ? 167.091 179.127 144.262 1.00 72.14 691 ASP B C 1
ATOM 11567 O O . ASP B 1 691 ? 167.787 178.113 144.364 1.00 72.14 691 ASP B O 1
ATOM 11572 N N . LYS B 1 692 ? 167.356 180.064 143.379 1.00 66.41 692 LYS B N 1
ATOM 11573 C CA . LYS B 1 692 ? 168.516 179.810 142.540 1.00 66.41 692 LYS B CA 1
ATOM 11574 C C . LYS B 1 692 ? 169.733 180.557 143.070 1.00 66.41 692 LYS B C 1
ATOM 11575 O O . LYS B 1 692 ? 169.593 181.585 143.736 1.00 66.41 692 LYS B O 1
ATOM 11581 N N . PRO B 1 693 ? 170.939 180.055 142.813 1.00 62.14 693 PRO B N 1
ATOM 11582 C CA . PRO B 1 693 ? 172.137 180.772 143.257 1.00 62.14 693 PRO B CA 1
ATOM 11583 C C . PRO B 1 693 ? 172.251 182.130 142.585 1.00 62.14 693 PRO B C 1
ATOM 11584 O O . PRO B 1 693 ? 171.902 182.297 141.417 1.00 62.14 693 PRO B O 1
ATOM 11588 N N . ILE B 1 694 ? 172.746 183.104 143.339 1.00 59.43 694 ILE B N 1
ATOM 11589 C CA . ILE B 1 694 ? 172.972 184.455 142.843 1.00 59.43 694 ILE B CA 1
ATOM 11590 C C . ILE B 1 694 ? 174.460 184.735 142.937 1.00 59.43 694 ILE B C 1
ATOM 11591 O O . ILE B 1 694 ? 175.034 184.694 144.030 1.00 59.43 694 ILE B O 1
ATOM 11596 N N . ILE B 1 695 ? 175.082 185.020 141.802 1.00 57.99 695 ILE B N 1
ATOM 11597 C CA . ILE B 1 695 ? 176.488 185.394 141.752 1.00 57.99 695 ILE B CA 1
ATOM 11598 C C . ILE B 1 695 ? 176.519 186.907 141.594 1.00 57.99 695 ILE B C 1
ATOM 11599 O O . ILE B 1 695 ? 176.300 187.436 140.504 1.00 57.99 695 ILE B O 1
ATOM 11604 N N . PHE B 1 696 ? 176.786 187.607 142.686 1.00 58.74 696 PHE B N 1
ATOM 11605 C CA . PHE B 1 696 ? 176.709 189.059 142.729 1.00 58.74 696 PHE B CA 1
ATOM 11606 C C . PHE B 1 696 ? 178.119 189.626 142.633 1.00 58.74 696 PHE B C 1
ATOM 11607 O O . PHE B 1 696 ? 178.939 189.423 143.531 1.00 58.74 696 PHE B O 1
ATOM 11615 N N . ASN B 1 697 ? 178.397 190.333 141.548 1.00 61.22 697 ASN B N 1
ATOM 11616 C CA . ASN B 1 697 ? 179.660 191.034 141.382 1.00 61.22 697 ASN B CA 1
ATOM 11617 C C . ASN B 1 697 ? 179.477 192.475 141.834 1.00 61.22 697 ASN B C 1
ATOM 11618 O O . ASN B 1 697 ? 178.571 193.165 141.362 1.00 61.22 697 ASN B O 1
ATOM 11623 N N . PHE B 1 698 ? 180.323 192.927 142.749 1.00 62.42 698 PHE B N 1
ATOM 11624 C CA . PHE B 1 698 ? 180.115 194.209 143.401 1.00 62.42 698 PHE B CA 1
ATOM 11625 C C . PHE B 1 698 ? 181.375 195.055 143.339 1.00 62.42 698 PHE B C 1
ATOM 11626 O O . PHE B 1 698 ? 182.485 194.551 143.519 1.00 62.42 698 PHE B O 1
ATOM 11634 N N . HIS B 1 699 ? 181.189 196.343 143.068 1.00 68.32 699 HIS B N 1
ATOM 11635 C CA . HIS B 1 699 ? 182.244 197.348 143.179 1.00 68.32 699 HIS B CA 1
ATOM 11636 C C . HIS B 1 699 ? 182.255 197.829 144.621 1.00 68.32 699 HIS B C 1
ATOM 11637 O O . HIS B 1 699 ? 181.582 198.794 144.981 1.00 68.32 699 HIS B O 1
ATOM 11644 N N . GLY B 1 700 ? 183.022 197.162 145.457 1.00 67.19 700 GLY B N 1
ATOM 11645 C CA . GLY B 1 700 ? 183.088 197.520 146.856 1.00 67.19 700 GLY B CA 1
ATOM 11646 C C . GLY B 1 700 ? 183.316 196.291 147.707 1.00 67.19 700 GLY B C 1
ATOM 11647 O O . GLY B 1 700 ? 183.530 195.194 147.203 1.00 67.19 700 GLY B O 1
ATOM 11648 N N . TYR B 1 701 ? 183.268 196.503 149.010 1.00 70.23 701 TYR B N 1
ATOM 11649 C CA . TYR B 1 701 ? 183.490 195.411 149.942 1.00 70.23 701 TYR B CA 1
ATOM 11650 C C . TYR B 1 701 ? 182.294 194.471 149.926 1.00 70.23 701 TYR B C 1
ATOM 11651 O O . TYR B 1 701 ? 181.155 194.924 150.067 1.00 70.23 701 TYR B O 1
ATOM 11660 N N . PRO B 1 702 ? 182.509 193.168 149.755 1.00 66.93 702 PRO B N 1
ATOM 11661 C CA . PRO B 1 702 ? 181.376 192.244 149.609 1.00 66.93 702 PRO B CA 1
ATOM 11662 C C . PRO B 1 702 ? 180.446 192.191 150.807 1.00 66.93 702 PRO B C 1
ATOM 11663 O O . PRO B 1 702 ? 179.260 191.896 150.630 1.00 66.93 702 PRO B O 1
ATOM 11667 N N . TRP B 1 703 ? 180.967 192.460 152.000 1.00 69.85 703 TRP B N 1
ATOM 11668 C CA . TRP B 1 703 ? 180.166 192.416 153.221 1.00 69.85 703 TRP B CA 1
ATOM 11669 C C . TRP B 1 703 ? 179.006 193.410 153.221 1.00 69.85 703 TRP B C 1
ATOM 11670 O O . TRP B 1 703 ? 178.004 193.206 153.907 1.00 69.85 703 TRP B O 1
ATOM 11681 N N . LEU B 1 704 ? 179.145 194.484 152.451 1.00 67.16 704 LEU B N 1
ATOM 11682 C CA . LEU B 1 704 ? 178.112 195.511 152.375 1.00 67.16 704 LEU B CA 1
ATOM 11683 C C . LEU B 1 704 ? 176.842 194.981 151.724 1.00 67.16 704 LEU B C 1
ATOM 11684 O O . LEU B 1 704 ? 175.733 195.328 152.141 1.00 67.16 704 LEU B O 1
ATOM 11689 N N . ILE B 1 705 ? 176.980 194.138 150.701 1.00 63.25 705 ILE B N 1
ATOM 11690 C CA . ILE B 1 705 ? 175.803 193.541 150.076 1.00 63.25 705 ILE B CA 1
ATOM 11691 C C . ILE B 1 705 ? 175.064 192.655 151.068 1.00 63.25 705 ILE B C 1
ATOM 11692 O O . ILE B 1 705 ? 173.830 192.648 151.116 1.00 63.25 705 ILE B O 1
ATOM 11697 N N . HIS B 1 706 ? 175.830 191.930 151.877 1.00 65.72 706 HIS B N 1
ATOM 11698 C CA . HIS B 1 706 ? 175.262 191.054 152.890 1.00 65.72 706 HIS B CA 1
ATOM 11699 C C . HIS B 1 706 ? 174.518 191.881 153.932 1.00 65.72 706 HIS B C 1
ATOM 11700 O O . HIS B 1 706 ? 173.434 191.504 154.376 1.00 65.72 706 HIS B O 1
ATOM 11707 N N . LYS B 1 707 ? 175.104 193.011 154.320 1.00 67.86 707 LYS B N 1
ATOM 11708 C CA . LYS B 1 707 ? 174.476 193.884 155.301 1.00 67.86 707 LYS B CA 1
ATOM 11709 C C . LYS B 1 707 ? 173.133 194.396 154.799 1.00 67.86 707 LYS B C 1
ATOM 11710 O O . LYS B 1 707 ? 172.162 194.468 155.560 1.00 67.86 707 LYS B O 1
ATOM 11716 N N . LEU B 1 708 ? 173.057 194.751 153.515 1.00 67.04 708 LEU B N 1
ATOM 11717 C CA . LEU B 1 708 ? 171.830 195.323 152.971 1.00 67.04 708 LEU B CA 1
ATOM 11718 C C . LEU B 1 708 ? 170.749 194.268 152.785 1.00 67.04 708 LEU B C 1
ATOM 11719 O O . LEU B 1 708 ? 169.576 194.520 153.076 1.00 67.04 708 LEU B O 1
ATOM 11724 N N . ALA B 1 709 ? 171.118 193.082 152.313 1.00 69.51 709 ALA B N 1
ATOM 11725 C CA . ALA B 1 709 ? 170.117 192.131 151.853 1.00 69.51 709 ALA B CA 1
ATOM 11726 C C . ALA B 1 709 ? 170.140 190.821 152.624 1.00 69.51 709 ALA B C 1
ATOM 11727 O O . ALA B 1 709 ? 170.013 189.749 152.027 1.00 69.51 709 ALA B O 1
ATOM 11729 N N . TYR B 1 710 ? 170.286 190.884 153.944 1.00 74.52 710 TYR B N 1
ATOM 11730 C CA . TYR B 1 710 ? 170.289 189.663 154.737 1.00 74.52 710 TYR B CA 1
ATOM 11731 C C . TYR B 1 710 ? 168.891 189.196 155.109 1.00 74.52 710 TYR B C 1
ATOM 11732 O O . TYR B 1 710 ? 168.719 188.022 155.456 1.00 74.52 710 TYR B O 1
ATOM 11741 N N . ARG B 1 711 ? 167.911 190.089 155.026 1.00 76.72 711 ARG B N 1
ATOM 11742 C CA . ARG B 1 711 ? 166.535 189.750 155.372 1.00 76.72 711 ARG B CA 1
ATOM 11743 C C . ARG B 1 711 ? 165.718 189.266 154.176 1.00 76.72 711 ARG B C 1
ATOM 11744 O O . ARG B 1 711 ? 164.488 189.307 154.204 1.00 76.72 711 ARG B O 1
ATOM 11752 N N . ARG B 1 712 ? 166.397 188.809 153.128 1.00 72.96 712 ARG B N 1
ATOM 11753 C CA . ARG B 1 712 ? 165.705 188.319 151.950 1.00 72.96 712 ARG B CA 1
ATOM 11754 C C . ARG B 1 712 ? 165.514 186.809 152.029 1.00 72.96 712 ARG B C 1
ATOM 11755 O O . ARG B 1 712 ? 166.224 186.101 152.745 1.00 72.96 712 ARG B O 1
ATOM 11763 N N . HIS B 1 713 ? 164.528 186.322 151.276 1.00 79.60 713 HIS B N 1
ATOM 11764 C CA . HIS B 1 713 ? 164.198 184.904 151.304 1.00 79.60 713 HIS B CA 1
ATOM 11765 C C . HIS B 1 713 ? 165.252 184.050 150.619 1.00 79.60 713 HIS B C 1
ATOM 11766 O O . HIS B 1 713 ? 165.277 182.833 150.828 1.00 79.60 713 HIS B O 1
ATOM 11773 N N . ASN B 1 714 ? 166.115 184.652 149.808 1.00 73.87 714 ASN B N 1
ATOM 11774 C CA . ASN B 1 714 ? 167.127 183.915 149.066 1.00 73.87 714 ASN B CA 1
ATOM 11775 C C . ASN B 1 714 ? 168.532 184.381 149.430 1.00 73.87 714 ASN B C 1
ATOM 11776 O O . ASN B 1 714 ? 169.450 184.294 148.615 1.00 73.87 714 ASN B O 1
ATOM 11781 N N . HIS B 1 715 ? 168.713 184.878 150.655 1.00 72.31 715 HIS B N 1
ATOM 11782 C CA . HIS B 1 715 ? 170.037 185.319 151.080 1.00 72.31 715 HIS B CA 1
ATOM 11783 C C . HIS B 1 715 ? 171.006 184.150 151.209 1.00 72.31 715 HIS B C 1
ATOM 11784 O O . HIS B 1 715 ? 172.220 184.335 151.076 1.00 72.31 715 HIS B O 1
ATOM 11791 N N . ASN B 1 716 ? 170.497 182.943 151.459 1.00 75.28 716 ASN B N 1
ATOM 11792 C CA . ASN B 1 716 ? 171.372 181.782 151.551 1.00 75.28 716 ASN B CA 1
ATOM 11793 C C . ASN B 1 716 ? 171.975 181.404 150.206 1.00 75.28 716 ASN B C 1
ATOM 11794 O O . ASN B 1 716 ? 172.915 180.604 150.167 1.00 75.28 716 ASN B O 1
ATOM 11799 N N . ASN B 1 717 ? 171.457 181.951 149.107 1.00 69.69 717 ASN B N 1
ATOM 11800 C CA . ASN B 1 717 ? 172.007 181.716 147.780 1.00 69.69 717 ASN B CA 1
ATOM 11801 C C . ASN B 1 717 ? 172.733 182.931 147.222 1.00 69.69 717 ASN B C 1
ATOM 11802 O O . ASN B 1 717 ? 173.042 182.959 146.028 1.00 69.69 717 ASN B O 1
ATOM 11807 N N . LEU B 1 718 ? 173.012 183.932 148.047 1.00 65.53 718 LEU B N 1
ATOM 11808 C CA . LEU B 1 718 ? 173.683 185.145 147.600 1.00 65.53 718 LEU B CA 1
ATOM 11809 C C . LEU B 1 718 ? 175.184 185.002 147.811 1.00 65.53 718 LEU B C 1
ATOM 11810 O O . LEU B 1 718 ? 175.647 184.874 148.948 1.00 65.53 718 LEU B O 1
ATOM 11815 N N . HIS B 1 719 ? 175.915 184.981 146.701 1.00 65.53 719 HIS B N 1
ATOM 11816 C CA . HIS B 1 719 ? 177.366 184.889 146.700 1.00 65.53 719 HIS B CA 1
ATOM 11817 C C . HIS B 1 719 ? 177.838 186.230 146.170 1.00 65.53 719 HIS B C 1
ATOM 11818 O O . HIS B 1 719 ? 177.448 186.642 145.078 1.00 65.53 719 HIS B O 1
ATOM 11825 N N . VAL B 1 720 ? 178.675 186.915 146.938 1.00 63.84 720 VAL B N 1
ATOM 11826 C CA . VAL B 1 720 ? 179.128 188.239 146.538 1.00 63.84 720 VAL B CA 1
ATOM 11827 C C . VAL B 1 720 ? 180.635 188.212 146.347 1.00 63.84 720 VAL B C 1
ATOM 11828 O O . VAL B 1 720 ? 181.375 187.780 147.238 1.00 63.84 720 VAL B O 1
ATOM 11832 N N . ARG B 1 721 ? 181.070 188.755 145.212 1.00 67.09 721 ARG B N 1
ATOM 11833 C CA . ARG B 1 721 ? 182.478 188.896 144.866 1.00 67.09 721 ARG B CA 1
ATOM 11834 C C . ARG B 1 721 ? 182.706 190.401 144.722 1.00 67.09 721 ARG B C 1
ATOM 11835 O O . ARG B 1 721 ? 181.958 191.075 144.013 1.00 67.09 721 ARG B O 1
ATOM 11843 N N . GLY B 1 722 ? 183.728 190.931 145.387 1.00 70.79 722 GLY B N 1
ATOM 11844 C CA . GLY B 1 722 ? 183.984 192.356 145.352 1.00 70.79 722 GLY B CA 1
ATOM 11845 C C . GLY B 1 722 ? 185.420 192.680 145.635 1.00 70.79 722 GLY B C 1
ATOM 11846 O O . GLY B 1 722 ? 186.318 191.872 145.391 1.00 70.79 722 GLY B O 1
ATOM 11847 N N . TYR B 1 723 ? 185.640 193.879 146.156 1.00 78.30 723 TYR B N 1
ATOM 11848 C CA . TYR B 1 723 ? 186.984 194.344 146.452 1.00 78.30 723 TYR B CA 1
ATOM 11849 C C . TYR B 1 723 ? 187.546 193.618 147.666 1.00 78.30 723 TYR B C 1
ATOM 11850 O O . TYR B 1 723 ? 186.885 193.520 148.703 1.00 78.30 723 TYR B O 1
ATOM 11859 N N . LYS B 1 724 ? 188.767 193.103 147.539 1.00 82.19 724 LYS B N 1
ATOM 11860 C CA . LYS B 1 724 ? 189.477 192.527 148.675 1.00 82.19 724 LYS B CA 1
ATOM 11861 C C . LYS B 1 724 ? 190.751 193.293 148.998 1.00 82.19 724 LYS B C 1
ATOM 11862 O O . LYS B 1 724 ? 190.869 193.849 150.094 1.00 82.19 724 LYS B O 1
ATOM 11868 N N . GLU B 1 725 ? 191.691 193.368 148.061 1.00 89.00 725 GLU B N 1
ATOM 11869 C CA . GLU B 1 725 ? 192.995 193.979 148.276 1.00 89.00 725 GLU B CA 1
ATOM 11870 C C . GLU B 1 725 ? 193.544 194.401 146.925 1.00 89.00 725 GLU B C 1
ATOM 11871 O O . GLU B 1 725 ? 193.121 193.899 145.882 1.00 89.00 725 GLU B O 1
ATOM 11877 N N . VAL B 1 726 ? 194.498 195.326 146.953 1.00 90.84 726 VAL B N 1
ATOM 11878 C CA . VAL B 1 726 ? 195.142 195.809 145.738 1.00 90.84 726 VAL B CA 1
ATOM 11879 C C . VAL B 1 726 ? 196.645 195.663 145.895 1.00 90.84 726 VAL B C 1
ATOM 11880 O O . VAL B 1 726 ? 197.242 196.275 146.788 1.00 90.84 726 VAL B O 1
ATOM 11884 N N . GLY B 1 727 ? 197.253 194.851 145.036 1.00 92.01 727 GLY B N 1
ATOM 11885 C CA . GLY B 1 727 ? 198.688 194.878 144.893 1.00 92.01 727 GLY B CA 1
ATOM 11886 C C . GLY B 1 727 ? 199.135 196.022 144.008 1.00 92.01 727 GLY B C 1
ATOM 11887 O O . GLY B 1 727 ? 198.351 196.626 143.280 1.00 92.01 727 GLY B O 1
ATOM 11888 N N . ASN B 1 728 ? 200.422 196.329 144.061 1.00 90.23 728 ASN B N 1
ATOM 11889 C CA . ASN B 1 728 ? 200.919 197.470 143.310 1.00 90.23 728 ASN B CA 1
ATOM 11890 C C . ASN B 1 728 ? 200.913 197.192 141.809 1.00 90.23 728 ASN B C 1
ATOM 11891 O O . ASN B 1 728 ? 201.337 196.127 141.352 1.00 90.23 728 ASN B O 1
ATOM 11896 N N . ILE B 1 729 ? 200.433 198.175 141.043 1.00 85.07 729 ILE B N 1
ATOM 11897 C CA . ILE B 1 729 ? 200.518 198.221 139.582 1.00 85.07 729 ILE B CA 1
ATOM 11898 C C . ILE B 1 729 ? 199.979 196.957 138.930 1.00 85.07 729 ILE B C 1
ATOM 11899 O O . ILE B 1 729 ? 200.655 196.343 138.099 1.00 85.07 729 ILE B O 1
ATOM 11904 N N . ASN B 1 730 ? 198.784 196.537 139.309 1.00 83.97 730 ASN B N 1
ATOM 11905 C CA . ASN B 1 730 ? 198.128 195.481 138.561 1.00 83.97 730 ASN B CA 1
ATOM 11906 C C . ASN B 1 730 ? 197.561 196.056 137.271 1.00 83.97 730 ASN B C 1
ATOM 11907 O O . ASN B 1 730 ? 197.139 197.213 137.226 1.00 83.97 730 ASN B O 1
ATOM 11912 N N . THR B 1 731 ? 197.572 195.252 136.213 1.00 80.47 731 THR B N 1
ATOM 11913 C CA . THR B 1 731 ? 196.816 195.607 135.030 1.00 80.47 731 THR B CA 1
ATOM 11914 C C . THR B 1 731 ? 195.329 195.477 135.345 1.00 80.47 731 THR B C 1
ATOM 11915 O O . THR B 1 731 ? 194.954 194.819 136.318 1.00 80.47 731 THR B O 1
ATOM 11919 N N . PRO B 1 732 ? 194.461 196.125 134.564 1.00 80.37 732 PRO B N 1
ATOM 11920 C CA . PRO B 1 732 ? 193.023 196.043 134.865 1.00 80.37 732 PRO B CA 1
ATOM 11921 C C . PRO B 1 732 ? 192.500 194.621 134.965 1.00 80.37 732 PRO B C 1
ATOM 11922 O O . PRO B 1 732 ? 191.678 194.332 135.842 1.00 80.37 732 PRO B O 1
ATOM 11926 N N . LEU B 1 733 ? 192.965 193.718 134.103 1.00 76.01 733 LEU B N 1
ATOM 11927 C CA . LEU B 1 733 ? 192.543 192.327 134.204 1.00 76.01 733 LEU B CA 1
ATOM 11928 C C . LEU B 1 733 ? 193.214 191.632 135.380 1.00 76.01 733 LEU B C 1
ATOM 11929 O O . LEU B 1 733 ? 192.585 190.827 136.073 1.00 76.01 733 LEU B O 1
ATOM 11934 N N . GLU B 1 734 ? 194.491 191.931 135.620 1.00 79.10 734 GLU B N 1
ATOM 11935 C CA . GLU B 1 734 ? 195.203 191.307 136.729 1.00 79.10 734 GLU B CA 1
ATOM 11936 C C . GLU B 1 734 ? 194.585 191.688 138.065 1.00 79.10 734 GLU B C 1
ATOM 11937 O O . GLU B 1 734 ? 194.457 190.847 138.960 1.00 79.10 734 GLU B O 1
ATOM 11943 N N . LEU B 1 735 ? 194.193 192.953 138.218 1.00 76.03 735 LEU B N 1
ATOM 11944 C CA . LEU B 1 735 ? 193.553 193.387 139.454 1.00 76.03 735 LEU B CA 1
ATOM 11945 C C . LEU B 1 735 ? 192.230 192.667 139.673 1.00 76.03 735 LEU B C 1
ATOM 11946 O O . LEU B 1 735 ? 191.897 192.293 140.803 1.00 76.03 735 LEU B O 1
ATOM 11951 N N . ALA B 1 736 ? 191.459 192.466 138.604 1.00 72.57 736 ALA B N 1
ATOM 11952 C CA . ALA B 1 736 ? 190.213 191.722 138.726 1.00 72.57 736 ALA B CA 1
ATOM 11953 C C . ALA B 1 736 ? 190.461 190.269 139.100 1.00 72.57 736 ALA B C 1
ATOM 11954 O O . ALA B 1 736 ? 189.652 189.669 139.814 1.00 72.57 736 ALA B O 1
ATOM 11956 N N . ILE B 1 737 ? 191.563 189.686 138.629 1.00 71.29 737 ILE B N 1
ATOM 11957 C CA . ILE B 1 737 ? 191.886 188.307 138.980 1.00 71.29 737 ILE B CA 1
ATOM 11958 C C . ILE B 1 737 ? 192.258 188.198 140.452 1.00 71.29 737 ILE B C 1
ATOM 11959 O O . ILE B 1 737 ? 191.875 187.240 141.131 1.00 71.29 737 ILE B O 1
ATOM 11964 N N . ARG B 1 738 ? 193.005 189.175 140.971 1.00 77.02 738 ARG B N 1
ATOM 11965 C CA . ARG B 1 738 ? 193.414 189.131 142.371 1.00 77.02 738 ARG B CA 1
ATOM 11966 C C . ARG B 1 738 ? 192.208 189.151 143.300 1.00 77.02 738 ARG B C 1
ATOM 11967 O O . ARG B 1 738 ? 192.188 188.454 144.320 1.00 77.02 738 ARG B O 1
ATOM 11975 N N . ASN B 1 739 ? 191.199 189.948 142.969 1.00 74.89 739 ASN B N 1
ATOM 11976 C CA . ASN B 1 739 ? 189.988 190.046 143.767 1.00 74.89 739 ASN B CA 1
ATOM 11977 C C . ASN B 1 739 ? 188.938 189.017 143.382 1.00 74.89 739 ASN B C 1
ATOM 11978 O O . ASN B 1 739 ? 187.864 188.996 143.988 1.00 74.89 739 ASN B O 1
ATOM 11983 N N . GLN B 1 740 ? 189.224 188.174 142.390 1.00 72.18 740 GLN B N 1
ATOM 11984 C CA . GLN B 1 740 ? 188.315 187.124 141.931 1.00 72.18 740 GLN B CA 1
ATOM 11985 C C . GLN B 1 740 ? 186.984 187.685 141.444 1.00 72.18 740 GLN B C 1
ATOM 11986 O O . GLN B 1 740 ? 185.949 187.027 141.545 1.00 72.18 740 GLN B O 1
ATOM 11992 N N . VAL B 1 741 ? 186.996 188.906 140.912 1.00 68.95 741 VAL B N 1
ATOM 11993 C CA . VAL B 1 741 ? 185.835 189.461 140.232 1.00 68.95 741 VAL B CA 1
ATOM 11994 C C . VAL B 1 741 ? 185.980 189.373 138.721 1.00 68.95 741 VAL B C 1
ATOM 11995 O O . VAL B 1 741 ? 185.164 189.935 137.989 1.00 68.95 741 VAL B O 1
ATOM 11999 N N . ASP B 1 742 ? 187.000 188.675 138.240 1.00 70.92 742 ASP B N 1
ATOM 12000 C CA . ASP B 1 742 ? 187.256 188.580 136.817 1.00 70.92 742 ASP B CA 1
ATOM 12001 C C . ASP B 1 742 ? 186.204 187.704 136.142 1.00 70.92 742 ASP B C 1
ATOM 12002 O O . ASP B 1 742 ? 185.443 186.982 136.788 1.00 70.92 742 ASP B O 1
ATOM 12007 N N . ARG B 1 743 ? 186.172 187.778 134.810 1.00 65.62 743 ARG B N 1
ATOM 12008 C CA . ARG B 1 743 ? 185.255 186.952 134.037 1.00 65.62 743 ARG B CA 1
ATOM 12009 C C . ARG B 1 743 ? 185.513 185.469 134.267 1.00 65.62 743 ARG B C 1
ATOM 12010 O O . ARG B 1 743 ? 184.574 184.669 134.322 1.00 65.62 743 ARG B O 1
ATOM 12018 N N . PHE B 1 744 ? 186.780 185.082 134.405 1.00 64.94 744 PHE B N 1
ATOM 12019 C CA . PHE B 1 744 ? 187.101 183.670 134.565 1.00 64.94 744 PHE B CA 1
ATOM 12020 C C . PHE B 1 744 ? 186.750 183.179 135.961 1.00 64.94 744 PHE B C 1
ATOM 12021 O O . PHE B 1 744 ? 186.228 182.072 136.119 1.00 64.94 744 PHE B O 1
ATOM 12029 N N . ASN B 1 745 ? 187.018 183.990 136.983 1.00 68.03 745 ASN B N 1
ATOM 12030 C CA . ASN B 1 745 ? 186.660 183.604 138.343 1.00 68.03 745 ASN B CA 1
ATOM 12031 C C . ASN B 1 745 ? 185.150 183.539 138.521 1.00 68.03 745 ASN B C 1
ATOM 12032 O O . ASN B 1 745 ? 184.643 182.654 139.218 1.00 68.03 745 ASN B O 1
ATOM 12037 N N . LEU B 1 746 ? 184.414 184.469 137.909 1.00 66.52 746 LEU B N 1
ATOM 12038 C CA . LEU B 1 746 ? 182.959 184.430 138.004 1.00 66.52 746 LEU B CA 1
ATOM 12039 C C . LEU B 1 746 ? 182.392 183.192 137.330 1.00 66.52 746 LEU B C 1
ATOM 12040 O O . LEU B 1 746 ? 181.443 182.585 137.835 1.00 66.52 746 LEU B O 1
ATOM 12045 N N . ALA B 1 747 ? 182.948 182.812 136.180 1.00 64.52 747 ALA B N 1
ATOM 12046 C CA . ALA B 1 747 ? 182.490 181.602 135.510 1.00 64.52 747 ALA B CA 1
ATOM 12047 C C . ALA B 1 747 ? 182.783 180.369 136.351 1.00 64.52 747 ALA B C 1
ATOM 12048 O O . ALA B 1 747 ? 181.982 179.431 136.389 1.00 64.52 747 ALA B O 1
ATOM 12050 N N . ILE B 1 748 ? 183.927 180.354 137.035 1.00 65.60 748 ILE B N 1
ATOM 12051 C CA . ILE B 1 748 ? 184.237 179.261 137.951 1.00 65.60 748 ILE B CA 1
ATOM 12052 C C . ILE B 1 748 ? 183.252 179.244 139.113 1.00 65.60 748 ILE B C 1
ATOM 12053 O O . ILE B 1 748 ? 182.809 178.178 139.555 1.00 65.60 748 ILE B O 1
ATOM 12058 N N . ASP B 1 749 ? 182.894 180.423 139.627 1.00 68.47 749 ASP B N 1
ATOM 12059 C CA . ASP B 1 749 ? 181.938 180.497 140.726 1.00 68.47 749 ASP B CA 1
ATOM 12060 C C . ASP B 1 749 ? 180.572 179.969 140.312 1.00 68.47 749 ASP B C 1
ATOM 12061 O O . ASP B 1 749 ? 179.877 179.334 141.111 1.00 68.47 749 ASP B O 1
ATOM 12066 N N . VAL B 1 750 ? 180.160 180.239 139.074 1.00 64.91 750 VAL B N 1
ATOM 12067 C CA . VAL B 1 750 ? 178.891 179.714 138.586 1.00 64.91 750 VAL B CA 1
ATOM 12068 C C . VAL B 1 750 ? 178.935 178.195 138.504 1.00 64.91 750 VAL B C 1
ATOM 12069 O O . VAL B 1 750 ? 177.978 177.512 138.882 1.00 64.91 750 VAL B O 1
ATOM 12073 N N . ILE B 1 751 ? 180.045 177.643 138.012 1.00 65.88 751 ILE B N 1
ATOM 12074 C CA . ILE B 1 751 ? 180.163 176.195 137.876 1.00 65.88 751 ILE B CA 1
ATOM 12075 C C . ILE B 1 751 ? 180.085 175.521 139.240 1.00 65.88 751 ILE B C 1
ATOM 12076 O O . ILE B 1 751 ? 179.464 174.462 139.390 1.00 65.88 751 ILE B O 1
ATOM 12081 N N . ASP B 1 752 ? 180.701 176.124 140.254 1.00 69.97 752 ASP B N 1
ATOM 12082 C CA . ASP B 1 752 ? 180.632 175.562 141.598 1.00 69.97 752 ASP B CA 1
ATOM 12083 C C . ASP B 1 752 ? 179.216 175.618 142.159 1.00 69.97 752 ASP B C 1
ATOM 12084 O O . ASP B 1 752 ? 178.778 174.688 142.843 1.00 69.97 752 ASP B O 1
ATOM 12089 N N . ARG B 1 753 ? 178.538 176.741 141.949 1.00 67.85 753 ARG B N 1
ATOM 12090 C CA . ARG B 1 753 ? 177.207 176.958 142.516 1.00 67.85 753 ARG B CA 1
ATOM 12091 C C . ARG B 1 753 ? 176.037 176.219 141.874 1.00 67.85 753 ARG B C 1
ATOM 12092 O O . ARG B 1 753 ? 175.111 175.799 142.569 1.00 67.85 753 ARG B O 1
ATOM 12100 N N . VAL B 1 754 ? 176.072 176.058 140.559 1.00 69.49 754 VAL B N 1
ATOM 12101 C CA . VAL B 1 754 ? 174.966 175.405 139.864 1.00 69.49 754 VAL B CA 1
ATOM 12102 C C . VAL B 1 754 ? 175.060 173.902 140.093 1.00 69.49 754 VAL B C 1
ATOM 12103 O O . VAL B 1 754 ? 176.074 173.284 139.741 1.00 69.49 754 VAL B O 1
ATOM 12107 N N . PRO B 1 755 ? 174.033 173.280 140.679 1.00 72.61 755 PRO B N 1
ATOM 12108 C CA . PRO B 1 755 ? 174.153 171.864 141.066 1.00 72.61 755 PRO B CA 1
ATOM 12109 C C . PRO B 1 755 ? 174.405 170.909 139.912 1.00 72.61 755 PRO B C 1
ATOM 12110 O O . PRO B 1 755 ? 175.130 169.924 140.089 1.00 72.61 755 PRO B O 1
ATOM 12114 N N . HIS B 1 756 ? 173.838 171.161 138.738 1.00 73.28 756 HIS B N 1
ATOM 12115 C CA . HIS B 1 756 ? 173.978 170.223 137.634 1.00 73.28 756 HIS B CA 1
ATOM 12116 C C . HIS B 1 756 ? 175.214 170.485 136.785 1.00 73.28 756 HIS B C 1
ATOM 12117 O O . HIS B 1 756 ? 175.414 169.794 135.783 1.00 73.28 756 HIS B O 1
ATOM 12124 N N . LEU B 1 757 ? 176.038 171.462 137.155 1.00 72.85 757 LEU B N 1
ATOM 12125 C CA . LEU B 1 757 ? 177.319 171.698 136.506 1.00 72.85 757 LEU B CA 1
ATOM 12126 C C . LEU B 1 757 ? 178.499 171.193 137.321 1.00 72.85 757 LEU B C 1
ATOM 12127 O O . LEU B 1 757 ? 179.643 171.368 136.897 1.00 72.85 757 LEU B O 1
ATOM 12132 N N . ARG B 1 758 ? 178.256 170.573 138.474 1.00 78.02 758 ARG B N 1
ATOM 12133 C CA . ARG B 1 758 ? 179.350 170.199 139.360 1.00 78.02 758 ARG B CA 1
ATOM 12134 C C . ARG B 1 758 ? 180.140 168.999 138.861 1.00 78.02 758 ARG B C 1
ATOM 12135 O O . ARG B 1 758 ? 181.244 168.760 139.359 1.00 78.02 758 ARG B O 1
ATOM 12143 N N . ASP B 1 759 ? 179.615 168.248 137.900 1.00 80.91 759 ASP B N 1
ATOM 12144 C CA . ASP B 1 759 ? 180.365 167.187 137.243 1.00 80.91 759 ASP B CA 1
ATOM 12145 C C . ASP B 1 759 ? 180.679 167.494 135.792 1.00 80.91 759 ASP B C 1
ATOM 12146 O O . ASP B 1 759 ? 181.800 167.250 135.346 1.00 80.91 759 ASP B O 1
ATOM 12151 N N . ARG B 1 760 ? 179.722 168.034 135.041 1.00 75.88 760 ARG B N 1
ATOM 12152 C CA . ARG B 1 760 ? 179.956 168.331 133.637 1.00 75.88 760 ARG B CA 1
ATOM 12153 C C . ARG B 1 760 ? 180.750 169.609 133.419 1.00 75.88 760 ARG B C 1
ATOM 12154 O O . ARG B 1 760 ? 181.202 169.850 132.296 1.00 75.88 760 ARG B O 1
ATOM 12162 N N . GLY B 1 761 ? 180.934 170.425 134.447 1.00 70.45 761 GLY B N 1
ATOM 12163 C CA . GLY B 1 761 ? 181.716 171.632 134.317 1.00 70.45 761 GLY B CA 1
ATOM 12164 C C . GLY B 1 761 ? 183.173 171.506 134.694 1.00 70.45 761 GLY B C 1
ATOM 12165 O O . GLY B 1 761 ? 183.867 172.524 134.757 1.00 70.45 761 GLY B O 1
ATOM 12166 N N . ALA B 1 762 ? 183.663 170.293 134.948 1.00 66.99 762 ALA B N 1
ATOM 12167 C CA . ALA B 1 762 ? 185.026 170.131 135.441 1.00 66.99 762 ALA B CA 1
ATOM 12168 C C . ALA B 1 762 ? 186.053 170.492 134.377 1.00 66.99 762 ALA B C 1
ATOM 12169 O O . ALA B 1 762 ? 187.036 171.184 134.662 1.00 66.99 762 ALA B O 1
ATOM 12171 N N . HIS B 1 763 ? 185.852 170.023 133.145 1.00 66.94 763 HIS B N 1
ATOM 12172 C CA . HIS B 1 763 ? 186.818 170.304 132.088 1.00 66.94 763 HIS B CA 1
ATOM 12173 C C . HIS B 1 763 ? 186.834 171.781 131.727 1.00 66.94 763 HIS B C 1
ATOM 12174 O O . HIS B 1 763 ? 187.896 172.341 131.436 1.00 66.94 763 HIS B O 1
ATOM 12181 N N . VAL B 1 764 ? 185.668 172.424 131.725 1.00 65.29 764 VAL B N 1
ATOM 12182 C CA . VAL B 1 764 ? 185.616 173.862 131.496 1.00 65.29 764 VAL B CA 1
ATOM 12183 C C . VAL B 1 764 ? 186.290 174.604 132.638 1.00 65.29 764 VAL B C 1
ATOM 12184 O O . VAL B 1 764 ? 186.994 175.595 132.422 1.00 65.29 764 VAL B O 1
ATOM 12188 N N . LYS B 1 765 ? 186.095 174.133 133.869 1.00 64.59 765 LYS B N 1
ATOM 12189 C CA . LYS B 1 765 ? 186.706 174.787 135.019 1.00 64.59 765 LYS B CA 1
ATOM 12190 C C . LYS B 1 765 ? 188.226 174.736 134.940 1.00 64.59 765 LYS B C 1
ATOM 12191 O O . LYS B 1 765 ? 188.905 175.701 135.303 1.00 64.59 765 LYS B O 1
ATOM 12197 N N . GLU B 1 766 ? 188.777 173.617 134.469 1.00 67.99 766 GLU B N 1
ATOM 12198 C CA . GLU B 1 766 ? 190.220 173.532 134.277 1.00 67.99 766 GLU B CA 1
ATOM 12199 C C . GLU B 1 766 ? 190.688 174.468 133.173 1.00 67.99 766 GLU B C 1
ATOM 12200 O O . GLU B 1 766 ? 191.755 175.079 133.282 1.00 67.99 766 GLU B O 1
ATOM 12206 N N . TRP B 1 767 ? 189.911 174.580 132.096 1.00 65.52 767 TRP B N 1
ATOM 12207 C CA . TRP B 1 767 ? 190.270 175.496 131.021 1.00 65.52 767 TRP B CA 1
ATOM 12208 C C . TRP B 1 767 ? 190.239 176.943 131.494 1.00 65.52 767 TRP B C 1
ATOM 12209 O O . TRP B 1 767 ? 191.094 177.745 131.107 1.00 65.52 767 TRP B O 1
ATOM 12220 N N . LEU B 1 768 ? 189.258 177.294 132.326 1.00 64.14 768 LEU B N 1
ATOM 12221 C CA . LEU B 1 768 ? 189.184 178.650 132.854 1.00 64.14 768 LEU B CA 1
ATOM 12222 C C . LEU B 1 768 ? 190.396 178.976 133.711 1.00 64.14 768 LEU B C 1
ATOM 12223 O O . LEU B 1 768 ? 190.914 180.096 133.665 1.00 64.14 768 LEU B O 1
ATOM 12228 N N . LYS B 1 769 ? 190.857 178.014 134.510 1.00 66.00 769 LYS B N 1
ATOM 12229 C CA . LYS B 1 769 ? 192.052 178.238 135.314 1.00 66.00 769 LYS B CA 1
ATOM 12230 C C . LYS B 1 769 ? 193.288 178.404 134.445 1.00 66.00 769 LYS B C 1
ATOM 12231 O O . LYS B 1 769 ? 194.201 179.150 134.808 1.00 66.00 769 LYS B O 1
ATOM 12237 N N . ASP B 1 770 ? 193.341 177.714 133.306 1.00 69.54 770 ASP B N 1
ATOM 12238 C CA . ASP B 1 770 ? 194.448 177.907 132.377 1.00 69.54 770 ASP B CA 1
ATOM 12239 C C . ASP B 1 770 ? 194.443 179.315 131.804 1.00 69.54 770 ASP B C 1
ATOM 12240 O O . ASP B 1 770 ? 195.504 179.919 131.614 1.00 69.54 770 ASP B O 1
ATOM 12245 N N . GLN B 1 771 ? 193.257 179.852 131.512 1.00 66.61 771 GLN B N 1
ATOM 12246 C CA . GLN B 1 771 ? 193.164 181.222 131.021 1.00 66.61 771 GLN B CA 1
ATOM 12247 C C . GLN B 1 771 ? 193.664 182.213 132.060 1.00 66.61 771 GLN B C 1
ATOM 12248 O O . GLN B 1 771 ? 194.348 183.183 131.721 1.00 66.61 771 GLN B O 1
ATOM 12254 N N . ILE B 1 772 ? 193.336 181.985 133.331 1.00 66.26 772 ILE B N 1
ATOM 12255 C CA . ILE B 1 772 ? 193.819 182.860 134.393 1.00 66.26 772 ILE B CA 1
ATOM 12256 C C . ILE B 1 772 ? 195.339 182.860 134.430 1.00 66.26 772 ILE B C 1
ATOM 12257 O O . ILE B 1 772 ? 195.973 183.914 134.544 1.00 66.26 772 ILE B O 1
ATOM 12262 N N . HIS B 1 773 ? 195.947 181.679 134.328 1.00 70.25 773 HIS B N 1
ATOM 12263 C CA . HIS B 1 773 ? 197.402 181.592 134.324 1.00 70.25 773 HIS B CA 1
ATOM 12264 C C . HIS B 1 773 ? 197.999 182.299 133.114 1.00 70.25 773 HIS B C 1
ATOM 12265 O O . HIS B 1 773 ? 198.996 183.016 133.240 1.00 70.25 773 HIS B O 1
ATOM 12272 N N . ASP B 1 774 ? 197.405 182.111 131.935 1.00 72.09 774 ASP B N 1
ATOM 12273 C CA . ASP B 1 774 ? 197.967 182.698 130.722 1.00 72.09 774 ASP B CA 1
ATOM 12274 C C . ASP B 1 774 ? 197.937 184.219 130.766 1.00 72.09 774 ASP B C 1
ATOM 12275 O O . ASP B 1 774 ? 198.909 184.876 130.380 1.00 72.09 774 ASP B O 1
ATOM 12280 N N . HIS B 1 775 ? 196.827 184.798 131.223 1.00 69.57 775 HIS B N 1
ATOM 12281 C CA . HIS B 1 775 ? 196.720 186.251 131.247 1.00 69.57 775 HIS B CA 1
ATOM 12282 C C . HIS B 1 775 ? 197.614 186.868 132.312 1.00 69.57 775 HIS B C 1
ATOM 12283 O O . HIS B 1 775 ? 198.137 187.968 132.114 1.00 69.57 775 HIS B O 1
ATOM 12290 N N . ILE B 1 776 ? 197.792 186.189 133.446 1.00 70.85 776 ILE B N 1
ATOM 12291 C CA . ILE B 1 776 ? 198.706 186.687 134.469 1.00 70.85 776 ILE B CA 1
ATOM 12292 C C . ILE B 1 776 ? 200.138 186.686 133.952 1.00 70.85 776 ILE B C 1
ATOM 12293 O O . ILE B 1 776 ? 200.894 187.638 134.176 1.00 70.85 776 ILE B O 1
ATOM 12298 N N . GLN B 1 777 ? 200.538 185.619 133.256 1.00 73.37 777 GLN B N 1
ATOM 12299 C CA . GLN B 1 777 ? 201.887 185.559 132.706 1.00 73.37 777 GLN B CA 1
ATOM 12300 C C . GLN B 1 777 ? 202.112 186.645 131.665 1.00 73.37 777 GLN B C 1
ATOM 12301 O O . GLN B 1 777 ? 203.180 187.263 131.626 1.00 73.37 777 GLN B O 1
ATOM 12307 N N . TYR B 1 778 ? 201.121 186.888 130.808 1.00 75.49 778 TYR B N 1
ATOM 12308 C CA . TYR B 1 778 ? 201.259 187.935 129.805 1.00 75.49 778 TYR B CA 1
ATOM 12309 C C . TYR B 1 778 ? 201.350 189.314 130.444 1.00 75.49 778 TYR B C 1
ATOM 12310 O O . TYR B 1 778 ? 202.041 190.192 129.921 1.00 75.49 778 TYR B O 1
ATOM 12319 N N . ALA B 1 779 ? 200.659 189.523 131.564 1.00 76.12 779 ALA B N 1
ATOM 12320 C CA . ALA B 1 779 ? 200.730 190.810 132.243 1.00 76.12 779 ALA B CA 1
ATOM 12321 C C . ALA B 1 779 ? 202.121 191.060 132.807 1.00 76.12 779 ALA B C 1
ATOM 12322 O O . ALA B 1 779 ? 202.586 192.204 132.840 1.00 76.12 779 ALA B O 1
ATOM 12324 N N . TYR B 1 780 ? 202.798 190.007 133.264 1.00 76.61 780 TYR B N 1
ATOM 12325 C CA . TYR B 1 780 ? 204.149 190.179 133.781 1.00 76.61 780 TYR B CA 1
ATOM 12326 C C . TYR B 1 780 ? 205.160 190.388 132.665 1.00 76.61 780 TYR B C 1
ATOM 12327 O O . TYR B 1 780 ? 206.157 191.089 132.861 1.00 76.61 780 TYR B O 1
ATOM 12336 N N . GLN B 1 781 ? 204.931 189.792 131.497 1.00 78.70 781 GLN B N 1
ATOM 12337 C CA . GLN B 1 781 ? 205.872 189.942 130.394 1.00 78.70 781 GLN B CA 1
ATOM 12338 C C . GLN B 1 781 ? 205.743 191.300 129.719 1.00 78.70 781 GLN B C 1
ATOM 12339 O O . GLN B 1 781 ? 206.747 191.880 129.295 1.00 78.70 781 GLN B O 1
ATOM 12345 N N . GLU B 1 782 ? 204.522 191.824 129.611 1.00 80.26 782 GLU B N 1
ATOM 12346 C CA . GLU B 1 782 ? 204.268 193.024 128.829 1.00 80.26 782 GLU B CA 1
ATOM 12347 C C . GLU B 1 782 ? 203.821 194.222 129.648 1.00 80.26 782 GLU B C 1
ATOM 12348 O O . GLU B 1 782 ? 203.980 195.354 129.184 1.00 80.26 782 GLU B O 1
ATOM 12354 N N . GLY B 1 783 ? 203.265 194.013 130.835 1.00 79.09 783 GLY B N 1
ATOM 12355 C CA . GLY B 1 783 ? 202.709 195.106 131.599 1.00 79.09 783 GLY B CA 1
ATOM 12356 C C . GLY B 1 783 ? 201.337 195.546 131.152 1.00 79.09 783 GLY B C 1
ATOM 12357 O O . GLY B 1 783 ? 200.791 196.496 131.724 1.00 79.09 783 GLY B O 1
ATOM 12358 N N . ILE B 1 784 ? 200.764 194.888 130.145 1.00 80.17 784 ILE B N 1
ATOM 12359 C CA . ILE B 1 784 ? 199.465 195.243 129.598 1.00 80.17 784 ILE B CA 1
ATOM 12360 C C . ILE B 1 784 ? 198.687 193.956 129.357 1.00 80.17 784 ILE B C 1
ATOM 12361 O O . ILE B 1 784 ? 199.253 192.864 129.299 1.00 80.17 784 ILE B O 1
ATOM 12366 N N . ASP B 1 785 ? 197.371 194.092 129.237 1.00 81.55 785 ASP B N 1
ATOM 12367 C CA . ASP B 1 785 ? 196.528 192.953 128.917 1.00 81.55 785 ASP B CA 1
ATOM 12368 C C . ASP B 1 785 ? 196.534 192.692 127.413 1.00 81.55 785 ASP B C 1
ATOM 12369 O O . ASP B 1 785 ? 196.941 193.533 126.609 1.00 81.55 785 ASP B O 1
ATOM 12374 N N . ARG B 1 786 ? 196.070 191.506 127.034 1.00 77.89 786 ARG B N 1
ATOM 12375 C CA . ARG B 1 786 ? 196.044 191.137 125.631 1.00 77.89 786 ARG B CA 1
ATOM 12376 C C . ARG B 1 786 ? 195.015 191.975 124.874 1.00 77.89 786 ARG B C 1
ATOM 12377 O O . ARG B 1 786 ? 194.057 192.477 125.465 1.00 77.89 786 ARG B O 1
ATOM 12385 N N . PRO B 1 787 ? 195.209 192.161 123.567 1.00 78.91 787 PRO B N 1
ATOM 12386 C CA . PRO B 1 787 ? 194.218 192.913 122.780 1.00 78.91 787 PRO B CA 1
ATOM 12387 C C . PRO B 1 787 ? 192.819 192.334 122.855 1.00 78.91 787 PRO B C 1
ATOM 12388 O O . PRO B 1 787 ? 191.843 193.091 122.806 1.00 78.91 787 PRO B O 1
ATOM 12392 N N . GLU B 1 788 ? 192.690 191.012 122.963 1.00 79.34 788 GLU B N 1
ATOM 12393 C CA . GLU B 1 788 ? 191.368 190.397 123.024 1.00 79.34 788 GLU B CA 1
ATOM 12394 C C . GLU B 1 788 ? 190.617 190.829 124.275 1.00 79.34 788 GLU B C 1
ATOM 12395 O O . GLU B 1 788 ? 189.400 191.036 124.236 1.00 79.34 788 GLU B O 1
ATOM 12401 N N . ILE B 1 789 ? 191.322 190.954 125.398 1.00 74.54 789 ILE B N 1
ATOM 12402 C CA . ILE B 1 789 ? 190.679 191.385 126.634 1.00 74.54 789 ILE B CA 1
ATOM 12403 C C . ILE B 1 789 ? 190.285 192.853 126.552 1.00 74.54 789 ILE B C 1
ATOM 12404 O O . ILE B 1 789 ? 189.180 193.236 126.950 1.00 74.54 789 ILE B O 1
ATOM 12409 N N . ASN B 1 790 ? 191.182 193.699 126.043 1.00 77.01 790 ASN B N 1
ATOM 12410 C CA . ASN B 1 790 ? 190.916 195.133 126.010 1.00 77.01 790 ASN B CA 1
ATOM 12411 C C . ASN B 1 790 ? 189.778 195.470 125.059 1.00 77.01 790 ASN B C 1
ATOM 12412 O O . ASN B 1 790 ? 188.960 196.350 125.349 1.00 77.01 790 ASN B O 1
ATOM 12417 N N . GLN B 1 791 ? 189.711 194.790 123.917 1.00 74.35 791 GLN B N 1
ATOM 12418 C CA . GLN B 1 791 ? 188.716 195.069 122.892 1.00 74.35 791 GLN B CA 1
ATOM 12419 C C . GLN B 1 791 ? 187.560 194.080 122.924 1.00 74.35 791 GLN B C 1
ATOM 12420 O O . GLN B 1 791 ? 186.949 193.810 121.886 1.00 74.35 791 GLN B O 1
ATOM 12426 N N . TRP B 1 792 ? 187.252 193.528 124.092 1.00 65.49 792 TRP B N 1
ATOM 12427 C CA . TRP B 1 792 ? 186.176 192.556 124.187 1.00 65.49 792 TRP B CA 1
ATOM 12428 C C . TRP B 1 792 ? 184.830 193.221 123.941 1.00 65.49 792 TRP B C 1
ATOM 12429 O O . TRP B 1 792 ? 184.548 194.303 124.458 1.00 65.49 792 TRP B O 1
ATOM 12440 N N . GLN B 1 793 ? 183.997 192.559 123.148 1.00 66.37 793 GLN B N 1
ATOM 12441 C CA . GLN B 1 793 ? 182.645 193.009 122.875 1.00 66.37 793 GLN B CA 1
ATOM 12442 C C . GLN B 1 793 ? 181.676 191.884 123.184 1.00 66.37 793 GLN B C 1
ATOM 12443 O O . GLN B 1 793 ? 182.038 190.706 123.178 1.00 66.37 793 GLN B O 1
ATOM 12449 N N . TRP B 1 794 ? 180.441 192.260 123.441 1.00 62.93 794 TRP B N 1
ATOM 12450 C CA . TRP B 1 794 ? 179.402 191.281 123.696 1.00 62.93 794 TRP B CA 1
ATOM 12451 C C . TRP B 1 794 ? 179.091 190.524 122.413 1.00 62.93 794 TRP B C 1
ATOM 12452 O O . TRP B 1 794 ? 178.726 191.149 121.410 1.00 62.93 794 TRP B O 1
ATOM 12463 N N . PRO B 1 795 ? 179.239 189.204 122.386 1.00 66.84 795 PRO B N 1
ATOM 12464 C CA . PRO B 1 795 ? 178.811 188.436 121.213 1.00 66.84 795 PRO B CA 1
ATOM 12465 C C . PRO B 1 795 ? 177.308 188.230 121.234 1.00 66.84 795 PRO B C 1
ATOM 12466 O O . PRO B 1 795 ? 176.622 188.828 122.064 1.00 66.84 795 PRO B O 1
ATOM 12470 N N . PHE B 1 796 ? 176.785 187.409 120.331 1.00 70.00 796 PHE B N 1
ATOM 12471 C CA . PHE B 1 796 ? 175.343 187.169 120.219 1.00 70.00 796 PHE B CA 1
ATOM 12472 C C . PHE B 1 796 ? 174.595 188.446 119.843 1.00 70.00 796 PHE B C 1
ATOM 12473 O O . PHE B 1 796 ? 175.199 189.488 119.590 1.00 70.00 796 PHE B O 1
#

B-factor: mean 70.43, std 9.54, range [30.0, 108.12]

Organism: Synechococcus elongatus (strain ATCC 33912 / PCC 7942 / FACHB-805) (NCBI:txid1140)

InterPro domains:
  IPR005593 Xylulose 5-phosphate/Fructose 6-phosphate phosphoketolase [PF03894] (404-582)
  IPR005593 Xylulose 5-phosphate/Fructose 6-phosphate phosphoketolase [PIRSF017245] (12-795)
  IPR005593 Xylulose 5-phosphate/Fructose 6-phosphate phosphoketolase [PTHR31273] (10-795)
  IPR009014 Transketolase C-terminal/Pyruvate-ferredoxin oxidoreductase domain II [G3DSA:3.40.50.920] (613-796)
  IPR018969 Xylulose 5-phosphate/Fructose 6-phosphate phosphoketolase, C-terminal [PF09363] (593-794)
  IPR018970 Xylulose 5-phosphate/Fructose 6-phosphate phosphoketolase, N-terminal [PF09364] (14-374)
  IPR019789 Xylulose 5-phosphate/Fructose 6-phosphate phosphoketolase, thiamine diphosphate binding site [PS60003] (162-180)
  IPR019790 Xylulose 5-phosphate/Fructose 6-phosphate phosphoketolase, conserved site [PS60002] (149-155)
  IPR023962 Probable phosphoketolase [MF_01403] (10-796)
  IPR029061 Thiamin diphosphate-binding fold [SSF52518] (8-374)
  IPR029061 Thiamin diphosphate-binding fold [SSF52518] (381-595)

Radius of gyration: 32.79 Å; Cα contacts (8 Å, |Δi|>4): 3575; chains: 2; bounding box: 81×92×84 Å

Secondary structure (DSSP, 8-state):
--SS--HHHHHHHHHHHHHHHHHHHHHHHBSS-SS-SS---GGGBPSS-----TTHHHHHHHHHHHHHHHHHH--EEEEEES-GGGHHHHHHHHHHHTHHHHH-TTS-SSHHHHHHHHHHBTSTTSB-SS--TTSTT-S---SSTT-HHHHHHHHHTT-TTEEEEEEEETTGGGSHHHHHHGGGGGS--TTTS-EEEEEEE--SBSSSSB-HHHHS-HHHHHHHHHHTTEEEEEEE-S-HHHHHHHHHHHHHHHHHHHHHHHHHHHTTS--S---EEEEEEE--TTTTS-SEETTEE-TTSGGGSS-S-S-TTT-HHHHHHHHHHHHTT-GGGTB-TTSPBPHHHHHTS--GGGSSSS-GGGGGGGG-----PPPGGGSPPP-SSTTT-EEESSHHHHHHHHHHHHH-TTTEEEEESS-TTTTT-GGGGGT--EE--S---TTHHHHT-EETT-SEEE-S-HHHHHHHHHHHHHTT-EEEEEEESGGGGGGHHHHHHHHHHHHHHHHT-TTSPP---EEEEEEE-SSS--SSS-SS---HHHHHHTTS-TTTEEEE--SSHHHHHHHHHHHTT--S-EEEEE---SEEE----HHHHHHHHHHSEEE-TTT---TTS--SEEEEEESHHHHHHHHHHHHHHHHH-TT--EEEEEESBGGGGSBTTT-TTSBPHHHHHHHS-SSS-EEEEESS-THHHHHHTTTSTTGGGEEEE------SS--HHHHHHHTT-SHHHHHHHHHHHSGGGTTTTHHHHHHHHHHHHHHHHHHHHHSS--HHHHT-----/--SS--HHHHHHHHHHHHHHHHHHHHHHHBSS-SS-SS---GGGBPSS-----TTHHHHHHHHHHHHHHHHHH--EEEEEES-GGGHHHHHHHHHHHTHHHHH-TTS-SSHHHHHHHHHHBTSTTSB-SS--TTSTT-S--TTSTT-HHHHHHHHHTT-TTEEEEEEEETTGGGSHHHHHHGGGGGS--TTTS-EEEEEEE--SBSSSSB-HHHHS-HHHHHHHHHHTTEEEEEEE-S-HHHHHHHHHHHHHHHHHHHHHHHHHHHTTS--S---EEEEEEE--TTTTS-SEETTEE-TTSGGGSS-S-S-TTT-HHHHHHHHHHHHTT-GGGTB-TTSSBPHHHHHTS--GGGSSSS-GGGGGGGG-----PPPGGGSPPP-SSTTTEEEESSHHHHHHHHHHHHH-TTTEEEEESS-TTTTT-GGGGGT--EE--S---TTHHHHT-EETT-SEEE-S-HHHHHHHHHHHHHTT-EEEEEEESGGGGGGHHHHHHHHHHHHHHHHT-TTSPP---EEEEEEE-SSS--SSS-TT---HHHHHHTTS-TTTEEEE--SSHHHHHHHHHHHTT--S-EEEEE---SEEEE---HHHHHHHHHHSEEE-TTT---TTS--SEEEEEESHHHHHHHHHHHHHHHHH-TT--EEEEEESBGGGGSBTTT-TTSBPHHHHHHHS-SSS-EEEEESS-HHHHHHHSTTSTTGGGEEEE------TT--HHHHHHHTT-SHHHHHHHHHHHSGGGTTTTHHHHHHHHHHHHHHHHHHHHHSS--HHHHT-----

Foldseek 3Di:
DQLFADPLNLVLLLLLLLQLLLQLLLLQFALDCSPPPDADDLVRTDDPGFAWQQCQSVLLLLQSLVLSCCVVVVAQEAEQEQQQSNVSSLQSLCVLLVNCCVQPVCLHLFNSNSSLSSNQECHVVHDYSGCAPQFFLYLDTNPPAQLRLLLQLLLQAQPQRYEYEYEHELQSCPDDNNVVSLLCLQQAFLQGTYHYAYEYAQLQDDAAHGRPLNPDDPVVNCVSLVVSQAHEDEQEDQDCVVSSSVSSNLVVVLVVVSVVVSVCRNVVNDRARHHHYYYYYHYWGSRLADQDDPRHGQTSHSCSTGHVDPCLSPDVVVVVSSVVSSCVSVVVQQADPRNHGDPSNNVSQDDALSRSRNPCLQLQLVVADAFPFDDLQVLWDDPPDFFADKDFQCQSVLLRVLVSCVRCVSFEAEEEAPCCVVLNSCNNLVRFFEAGNDDDDPVCVPPVRYDNRGRYYYHNDPSSRLSSQSSNQSSHGYYAYEYALQCLVVCLVVVVSLLSSLVCCVPPRDPRRWTAEAHYENAAALLADDDDHDFWGANCNVVSQVVSPPVAEWEFAQQGRLLVSLLVVVSSRDTRHHYYYYHYRDIATGGDTNVRSNVCVVLQKDWDPVLWFAVPHDALEEEEEGHRLLVVQSSLLSLLCCVLPVPHGYIYMYGTTLLLLADCVVPVSHDHLVRVCVRPPLDHAYEYEYAHDFVVSCVRNVPHNNSVRYHYFYDDTQGGLFESQRSCVVSLSGSLSSNLVSLVRRVVSVPVVPVVNVVSVVVNVVQVVCCVVPVYGDPCVVNPGRDD/DQLFADPLNLVLLLLLLLQLLLQLLLQQFALDCSPPPDADDLVGTDDPGFAWQQCQSVLLNLQSLVLSCCVVVVAQEAEQEQQQSNVSSQQSLCVQLVNVCVQPVCLHLFNSSSSLSNNQECHVVHDYSGCAPQFFRYLDTNPDAQLRLLLQQLLQAQPQRYEYEYEHELQSCPDDNNVVSLLCLQQAFLQGTYHYAYEYAQLQDDAAHGRPLNPDDPVVNCVSSVVSQAHEDEQEDQDSVVSSSVVSNLVVVLVVVSVVSSVCRNVVHPRARHHHYYYYYHYWGSRLADQDDPRHGQTSHSCSGGHVDNCVSPDVVVVVSSVVSSCVSVVPQQADPRNHGDVSNNVSQDDALSRSRNPCLQLQLVVADAFPFDDLLVLWDDPPDFFADKDFQCQSVLLRVLVSCVRCVSFEAEEEAPCCVVLNSCNNLVRFFEAGNDDDDPVCVPPVRYDNRGRYYYHNDPSSRLSSQSSNQSSHGYYAYEYALQCLVVCLVVVVSSLSSLVCCVPPRDPRRWTAEAHYENAAALLQDDPDHDFWRANCNVVSQVVRDPSAEWEFAQQGRLLVSLLVVVSSRDTRHHYYYYAYRDIATGGDTNVRSNVCVVLQKDWDPVLWFAVPHDALEEEEEGHNLLVVQSSLLSLLCCVVPVPHGYIYMYGTTLLLLADCVRPVSHDHQVRVCVRPNLDHAYEYEYAHDQVVSCVRHVPHNRSVRYHYQYDDTGDGLAESQRRCVVSLSGSLSSNLVSLVRRVVSVPVCPVVNVVSVVVNVVQVVVCVVPVYGDPCVVNPGRDD